Protein 9BXA (pdb70)

Radius of gyration: 34.94 Å; Cα contacts (8 Å, |Δi|>4): 4042; chains: 7; bounding box: 84×92×93 Å

InterPro domains:
  IPR002355 Multicopper oxidase, copper-binding site [PS00080] (334-345)
  IPR008972 Cupredoxin [G3DSA:2.60.40.420] (45-154)
  IPR008972 Cupredoxin [G3DSA:2.60.40.420] (246-362)
  IPR008972 Cupredoxin [G3DSA:2.60.40.420] (440-800)
  IPR008972 Cupredoxin [G3DSA:2.60.40.420] (864-1225)
  IPR008972 Cupredoxin [SSF49503] (2-155)
  IPR008972 Cupredoxin [SSF49503] (245-353)
  IPR008972 Cupredoxin [SSF49503] (444-597)
  IPR008972 Cupredoxin [SSF49503] (673-788)
  IPR008972 Cupredoxin [SSF49503] (834-998)
  IPR008972 Cupredoxin [SSF49503] (1079-1207)
  IPR011707 Multicopper oxidase-like, N-terminal [PF07732] (57-152)

Sequence (1754 aa):
MLRKFHVVGISTRIVVNTFGDHNPNGRIYVLKENESKLKDLVRKNPYKPIDLVQPLAIRANEGDIVEILFENQLSFSAGMHFQEADYSVLSSDGADAGYNPDTTVEPGGEILYRLNVNQEGICFFTDLGNVSSTEQGSSVQGLFGALLVQKRGSSWTDPVTGGPINSGVYADIHHPFLPSFREYAWFFNDEMEIRDLTGERPLNPMTNQEAESFHGVNLRYEPMTNRKRLMEAGVVCPDCDSEEVHHDSWVFGDPATPILRGYVGDPAVIRLIHGGVKETHVFHYHVHQWLGDSSNINAEILDAQSISPQTHYSIQPLYGLGSLHGAIGDSIIHCHLYPAFGIGMWGMNRVFDTLQDGSQCYPNGVRIKALMPLPDRPEPPKPTPEKPGFPNFIPGKVGYKAPRPPLGIVGGREMTELERNAAIENPRPGAVFVDPCLDQDPVVVEFNVSAIEMPVVYNKQGWHDPKARFYVMDEDLDDILSGKKEPEPLVFHVPAGTCIRMNYTNRMPHILDGDAFQLVTRTYENGFHIHFVKFDVLACDGGNVGWNYDSAVLPGQTIRYEWYAETELKAFFFHDHLFANSHQQHGVFGAGVIQPRFSKFLDSRTGDEVDHGTQISVEHPLIPDYRDQTLFVHDFALLFDKNGRPIQPPEYPGSEDDPGVFGVN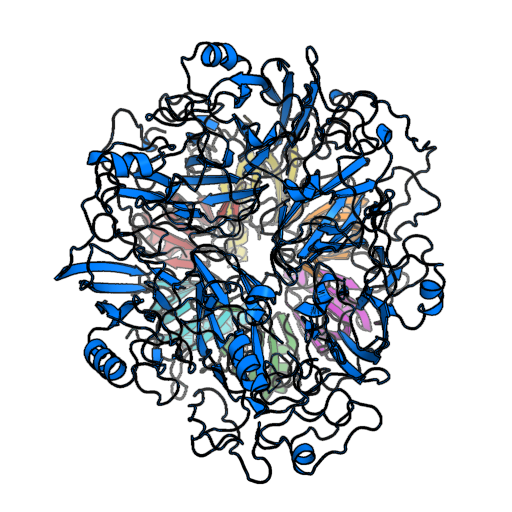FKCEPLKFRLGEDCDPAYSFSSYVHGDPVTPILRAYEGDPIRIRLLQGAHEESHSFNIHGLRWKEERPDLGSSMKAQQHIGISESFTFETEIPASGDYLWAFEDEEDVWLGTWGLIRAYKGRMEDLIVLTDREALPEGSAETPKPTGKPPEKANPLASLPPGAYQGSPVKKFEVVAFQTPIQYNSYGDHDPYGIIFALKEDVEDILTGKKNPVPLILRANVGDLVEVTLTSELKKELFPFQDGIHPYPPVKEQSFYPPSLRISLHTSLLNYDVKTSSGDTVGYNPDQTVGPGETITYRWFVDGQFGMCSMWDMADLRNHRSFGTFGAFVAESRFTTYLDPYSLEKAITGENVILRHPLLPATREFVLILHDGVRLEDKDGKVIIDPMDGVVPDTEELEEVDTYDYGSRGFNYRSERLINRYKEHPVMHELFSSEVFGDPATPLFEAYPGEPVVMRITTPAERRRAHTFHLHGHYWKFDSKDLDSRIQSFLGHMVTGHTDDLRLIGGAGGVFNFPGDYLYRSGNIRWDIELGMWGIFRVHKDSKENLPRLEEVNDPLFDFFNKHMGKQILIITESSQLNILGQTFRPIFCGKVAEVEPGHLTLSPVTIKILNAPFHKFPIPLSIPFEKIAHFTTDVDCSMRIPLVNDPLFDFFNKHMGKQILIITESSQLNILGQTFRPIFCGKVAEVEPGHLTLSPVTIKILNAPFHKFPIPLSIPFEKIAHFTTDVDCSMRIPLVNDPLFDFFNKHMGKQILIITESSQLNILGQTFRPIFCGKVAEVEPGHLTLSPVTIKILNAPFHKFPIPLSIPFEKIAHFTTDVDCSMRIPLVVNEIHDSAILEHFRNGIGHKTLVISPSYPYMFVGIIKELIGDTVMIDVETTHFAQLENREWYIHIHNIEVFYIERPGAPKIPKLEDYVNEIHDSAILEHFRNGIGHKTLVISPSYPYMFVGIIKELIGDTVMIDVETTHFAQLENREWYIHIHNIEVFYIERPGAPKIPKLEDYVNEIHDSAILEHFRNGIGHKTLVISPSYPYMFVGIIKELIGDTVMIDVETTHFAQLENREWYIHIHNIEVFYIERPGAPKIPKLEDY

Structure (mmCIF, N/CA/C/O backbone):
data_9BXA
#
_entry.id   9BXA
#
_cell.length_a   1.00
_cell.length_b   1.00
_cell.length_c   1.00
_cell.angle_alpha   90.00
_cell.angle_beta   90.00
_cell.angle_gamma   90.00
#
_symmetry.space_group_name_H-M   'P 1'
#
loop_
_entity.id
_entity.type
_entity.pdbx_description
1 polymer MnxG
2 polymer MnxE
3 polymer MnxF
#
loop_
_atom_site.group_PDB
_atom_site.id
_atom_site.type_symbol
_atom_site.label_atom_id
_atom_site.label_alt_id
_atom_site.label_comp_id
_atom_site.label_asym_id
_atom_site.label_entity_id
_atom_site.label_seq_id
_atom_site.pdbx_PDB_ins_code
_atom_site.Cartn_x
_atom_site.Cartn_y
_atom_site.Cartn_z
_atom_site.occupancy
_atom_site.B_iso_or_equiv
_atom_site.auth_seq_id
_atom_site.auth_comp_id
_atom_site.auth_asym_id
_atom_site.auth_atom_id
_atom_site.pdbx_PDB_model_num
ATOM 1 N N . MET A 1 1 ? 144.99726 106.12145 118.86568 1.000 233.57987 1 MET A N 1
ATOM 2 C CA . MET A 1 1 ? 146.16140 105.68032 118.10820 1.000 233.57987 1 MET A CA 1
ATOM 3 C C . MET A 1 1 ? 146.19488 106.36177 116.74156 1.000 233.57987 1 MET A C 1
ATOM 4 O O . MET A 1 1 ? 145.15419 106.71609 116.18948 1.000 233.57987 1 MET A O 1
ATOM 9 N N . LEU A 1 2 ? 147.39785 106.54317 116.20460 1.000 190.49134 2 LEU A N 1
ATOM 10 C CA . LEU A 1 2 ? 147.60936 107.15905 114.90263 1.000 190.49134 2 LEU A CA 1
ATOM 11 C C . LEU A 1 2 ? 147.58971 106.07279 113.83645 1.000 190.49134 2 LEU A C 1
ATOM 12 O O . LEU A 1 2 ? 148.33840 105.09449 113.92892 1.000 190.49134 2 LEU A O 1
ATOM 17 N N . ARG A 1 3 ? 146.74104 106.24814 112.83004 1.000 177.80634 3 ARG A N 1
ATOM 18 C CA . ARG A 1 3 ? 146.61860 105.30439 111.73024 1.000 177.80634 3 ARG A CA 1
ATOM 19 C C . ARG A 1 3 ? 147.14598 105.91971 110.44031 1.000 177.80634 3 ARG A C 1
ATOM 20 O O . ARG A 1 3 ? 147.13908 107.13874 110.25516 1.000 177.80634 3 ARG A O 1
ATOM 28 N N . LYS A 1 4 ? 147.60938 105.05244 109.54310 1.000 176.55540 4 LYS A N 1
ATOM 29 C CA . LYS A 1 4 ? 148.17160 105.48299 108.27250 1.000 176.55540 4 LYS A CA 1
ATOM 30 C C . LYS A 1 4 ? 147.60470 104.62628 107.15043 1.000 176.55540 4 LYS A C 1
ATOM 31 O O . LYS A 1 4 ? 147.16110 103.49596 107.36521 1.000 176.55540 4 LYS A O 1
ATOM 37 N N . PHE A 1 5 ? 147.62314 105.18523 105.94246 1.000 164.56003 5 PHE A N 1
ATOM 38 C CA . PHE A 1 5 ? 147.12493 104.49080 104.76539 1.000 164.56003 5 PHE A CA 1
ATOM 39 C C . PHE A 1 5 ? 147.91828 104.93817 103.54739 1.000 164.56003 5 PHE A C 1
ATOM 40 O O . PHE A 1 5 ? 148.57731 105.98077 103.55753 1.000 164.56003 5 PHE A O 1
ATOM 48 N N . HIS A 1 6 ? 147.84771 104.12830 102.49306 1.000 171.47231 6 HIS A N 1
ATOM 49 C CA . HIS A 1 6 ? 148.50707 104.42750 101.22699 1.000 171.47231 6 HIS A CA 1
ATOM 50 C C . HIS A 1 6 ? 147.53550 104.10782 100.10262 1.000 171.47231 6 HIS A C 1
ATOM 51 O O . HIS A 1 6 ? 147.17858 102.94289 99.90470 1.000 171.47231 6 HIS A O 1
ATOM 58 N N . VAL A 1 7 ? 147.11436 105.13469 99.36665 1.000 160.79227 7 VAL A N 1
ATOM 59 C CA . VAL A 1 7 ? 146.04942 105.00910 98.38070 1.000 160.79227 7 VAL A CA 1
ATOM 60 C C . VAL A 1 7 ? 146.56580 105.43747 97.01475 1.000 160.79227 7 VAL A C 1
ATOM 61 O O . VAL A 1 7 ? 147.26364 106.44731 96.88032 1.000 160.79227 7 VAL A O 1
ATOM 65 N N . VAL A 1 8 ? 146.21522 104.65502 95.99316 1.000 164.82051 8 VAL A N 1
ATOM 66 C CA . VAL A 1 8 ? 146.60733 104.92541 94.61577 1.000 164.82051 8 VAL A CA 1
ATOM 67 C C . VAL A 1 8 ? 145.35590 104.95759 93.74862 1.000 164.82051 8 VAL A C 1
ATOM 68 O O . VAL A 1 8 ? 144.36097 104.28570 94.03576 1.000 164.82051 8 VAL A O 1
ATOM 72 N N . GLY A 1 9 ? 145.41091 105.74796 92.68010 1.000 178.35052 9 GLY A N 1
ATOM 73 C CA . GLY A 1 9 ? 144.33337 105.83418 91.70831 1.000 178.35052 9 GLY A CA 1
ATOM 74 C C . GLY A 1 9 ? 144.78979 105.28927 90.36447 1.000 178.35052 9 GLY A C 1
ATOM 75 O O . GLY A 1 9 ? 145.81894 105.70913 89.83230 1.000 178.35052 9 GLY A O 1
ATOM 76 N N . ILE A 1 10 ? 144.00716 104.35222 89.82734 1.000 171.43220 10 ILE A N 1
ATOM 77 C CA . ILE A 1 10 ? 144.36173 103.62433 88.61516 1.000 171.43220 10 ILE A CA 1
ATOM 78 C C . ILE A 1 10 ? 143.16878 103.61215 87.66800 1.000 171.43220 10 ILE A C 1
ATOM 79 O O . ILE A 1 10 ? 142.03996 103.93208 88.04367 1.000 171.43220 10 ILE A O 1
ATOM 84 N N . SER A 1 11 ? 143.43937 103.23380 86.42021 1.000 186.28216 11 SER A N 1
ATOM 85 C CA . SER A 1 11 ? 142.41716 103.07301 85.39691 1.000 186.28216 11 SER A CA 1
ATOM 86 C C . SER A 1 11 ? 142.53097 101.68173 84.79288 1.000 186.28216 11 SER A C 1
ATOM 87 O O . SER A 1 11 ? 143.62312 101.25335 84.40845 1.000 186.28216 11 SER A O 1
ATOM 90 N N . THR A 1 12 ? 141.40270 100.97971 84.70661 1.000 194.58734 12 THR A N 1
ATOM 91 C CA . THR A 1 12 ? 141.41360 99.60779 84.21798 1.000 194.58734 12 THR A CA 1
ATOM 92 C C . THR A 1 12 ? 140.01876 99.21483 83.75479 1.000 194.58734 12 THR A C 1
ATOM 93 O O . THR A 1 12 ? 139.02784 99.88284 84.06029 1.000 194.58734 12 THR A O 1
ATOM 97 N N . ARG A 1 13 ? 139.96378 98.11451 83.00861 1.000 184.31576 13 ARG A N 1
ATOM 98 C CA . ARG A 1 13 ? 138.70001 97.56003 82.54673 1.000 184.31576 13 ARG A CA 1
ATOM 99 C C . ARG A 1 13 ? 137.90885 96.98248 83.71652 1.000 184.31576 13 ARG A C 1
ATOM 100 O O . ARG A 1 13 ? 138.47349 96.45088 84.67571 1.000 184.31576 13 ARG A O 1
ATOM 108 N N . ILE A 1 14 ? 136.58462 97.09319 83.63064 1.000 177.66506 14 ILE A N 1
ATOM 109 C CA . ILE A 1 14 ? 135.67911 96.58626 84.65410 1.000 177.66506 14 ILE A CA 1
ATOM 110 C C . ILE A 1 14 ? 134.67125 95.65323 83.99895 1.000 177.66506 14 ILE A C 1
ATOM 111 O O . ILE A 1 14 ? 134.08837 95.98536 82.96158 1.000 177.66506 14 ILE A O 1
ATOM 116 N N . VAL A 1 15 ? 134.46440 94.48751 84.60722 1.000 163.53838 15 VAL A N 1
ATOM 117 C CA . VAL A 1 15 ? 133.49351 93.50491 84.14235 1.000 163.53838 15 VAL A CA 1
ATOM 118 C C . VAL A 1 15 ? 132.35109 93.45304 85.14611 1.000 163.53838 15 VAL A C 1
ATOM 119 O O . VAL A 1 15 ? 132.58262 93.39655 86.35857 1.000 163.53838 15 VAL A O 1
ATOM 123 N N . VAL A 1 16 ? 131.11921 93.47310 84.64221 1.000 161.47724 16 VAL A N 1
ATOM 124 C CA . VAL A 1 16 ? 129.94685 93.59232 85.49802 1.000 161.47724 16 VAL A CA 1
ATOM 125 C C . VAL A 1 16 ? 129.14635 92.29989 85.61252 1.000 161.47724 16 VAL A C 1
ATOM 126 O O . VAL A 1 16 ? 128.41863 92.13367 86.60357 1.000 161.47724 16 VAL A O 1
ATOM 130 N N . ASN A 1 17 ? 129.24598 91.38782 84.64967 1.000 177.99121 17 ASN A N 1
ATOM 131 C CA . ASN A 1 17 ? 128.48903 90.14423 84.71020 1.000 177.99121 17 ASN A CA 1
ATOM 132 C C . ASN A 1 17 ? 129.17668 89.10209 83.84055 1.000 177.99121 17 ASN A C 1
ATOM 133 O O . ASN A 1 17 ? 130.06227 89.41400 83.04150 1.000 177.99121 17 ASN A O 1
ATOM 138 N N . THR A 1 18 ? 128.74823 87.84927 84.00916 1.000 172.79166 18 THR A N 1
ATOM 139 C CA . THR A 1 18 ? 129.37423 86.73552 83.30697 1.000 172.79166 18 THR A CA 1
ATOM 140 C C . THR A 1 18 ? 129.14254 86.77956 81.80236 1.000 172.79166 18 THR A C 1
ATOM 141 O O . THR A 1 18 ? 129.86865 86.11154 81.05932 1.000 172.79166 18 THR A O 1
ATOM 145 N N . PHE A 1 19 ? 128.15597 87.54305 81.33472 1.000 180.48144 19 PHE A N 1
ATOM 146 C CA . PHE A 1 19 ? 127.87288 87.61204 79.90728 1.000 180.48144 19 PHE A CA 1
ATOM 147 C C . PHE A 1 19 ? 128.88916 88.44166 79.13338 1.000 180.48144 19 PHE A C 1
ATOM 148 O O . PHE A 1 19 ? 128.85244 88.43620 77.89857 1.000 180.48144 19 PHE A O 1
ATOM 156 N N . GLY A 1 20 ? 129.78710 89.14880 79.81562 1.000 204.59343 20 GLY A N 1
ATOM 157 C CA . GLY A 1 20 ? 130.87258 89.84473 79.15877 1.000 204.59343 20 GLY A CA 1
ATOM 158 C C . GLY A 1 20 ? 130.70469 91.33913 78.99200 1.000 204.59343 20 GLY A C 1
ATOM 159 O O . GLY A 1 20 ? 131.55343 91.96590 78.34645 1.000 204.59343 20 GLY A O 1
ATOM 160 N N . ASP A 1 21 ? 129.64484 91.93074 79.53728 1.000 197.88890 21 ASP A N 1
ATOM 161 C CA . ASP A 1 21 ? 129.50656 93.37988 79.48795 1.000 197.88890 21 ASP A CA 1
ATOM 162 C C . ASP A 1 21 ? 130.63031 94.03599 80.27987 1.000 197.88890 21 ASP A C 1
ATOM 163 O O . ASP A 1 21 ? 130.97862 93.59213 81.37700 1.000 197.88890 21 ASP A O 1
ATOM 168 N N . HIS A 1 22 ? 131.20340 95.09923 79.71977 1.000 187.46304 22 HIS A N 1
ATOM 169 C CA . HIS A 1 22 ? 132.39079 95.69428 80.31302 1.000 187.46304 22 HIS A CA 1
ATOM 170 C C . HIS A 1 22 ? 132.43600 97.18654 80.02334 1.000 187.46304 22 HIS A C 1
ATOM 171 O O . HIS A 1 22 ? 131.79880 97.68273 79.09114 1.000 187.46304 22 HIS A O 1
ATOM 178 N N . ASN A 1 23 ? 133.20696 97.89449 80.84575 1.000 182.88250 23 ASN A N 1
ATOM 179 C CA . ASN A 1 23 ? 133.47201 99.31767 80.67939 1.000 182.88250 23 ASN A CA 1
ATOM 180 C C . ASN A 1 23 ? 134.96246 99.49880 80.42893 1.000 182.88250 23 ASN A C 1
ATOM 181 O O . ASN A 1 23 ? 135.77741 99.13624 81.29492 1.000 182.88250 23 ASN A O 1
ATOM 186 N N . PRO A 1 24 ? 135.37403 100.04270 79.28201 1.000 175.99202 24 PRO A N 1
ATOM 187 C CA . PRO A 1 24 ? 136.80603 100.16286 78.98523 1.000 175.99202 24 PRO A CA 1
ATOM 188 C C . PRO A 1 24 ? 137.48302 101.38517 79.58632 1.000 175.99202 24 PRO A C 1
ATOM 189 O O . PRO A 1 24 ? 138.68549 101.56657 79.36580 1.000 175.99202 24 PRO A O 1
ATOM 193 N N . ASN A 1 25 ? 136.77032 102.22674 80.33121 1.000 178.40610 25 ASN A N 1
ATOM 194 C CA . ASN A 1 25 ? 137.32437 103.47716 80.84659 1.000 178.40610 25 ASN A CA 1
ATOM 195 C C . ASN A 1 25 ? 136.98514 103.65663 82.32144 1.000 178.40610 25 ASN A C 1
ATOM 196 O O . ASN A 1 25 ? 136.54089 104.71984 82.75847 1.000 178.40610 25 ASN A O 1
ATOM 201 N N . GLY A 1 26 ? 137.19414 102.60924 83.11574 1.000 185.67430 26 GLY A N 1
ATOM 202 C CA . GLY A 1 26 ? 136.93867 102.70449 84.54036 1.000 185.67430 26 GLY A CA 1
ATOM 203 C C . GLY A 1 26 ? 138.09866 103.32602 85.29801 1.000 185.67430 26 GLY A C 1
ATOM 204 O O . GLY A 1 26 ? 139.26180 103.20317 84.91944 1.000 185.67430 26 GLY A O 1
ATOM 205 N N . ARG A 1 27 ? 137.76373 104.00998 86.39148 1.000 179.00820 27 ARG A N 1
ATOM 206 C CA . ARG A 1 27 ? 138.75791 104.64170 87.25595 1.000 179.00820 27 ARG A CA 1
ATOM 207 C C . ARG A 1 27 ? 138.31198 104.46460 88.69815 1.000 179.00820 27 ARG A C 1
ATOM 208 O O . ARG A 1 27 ? 137.22665 104.92249 89.06612 1.000 179.00820 27 ARG A O 1
ATOM 216 N N . ILE A 1 28 ? 139.14212 103.81001 89.51307 1.000 157.97908 28 ILE A N 1
ATOM 217 C CA . ILE A 1 28 ? 138.78900 103.46054 90.88465 1.000 157.97908 28 ILE A CA 1
ATOM 218 C C . ILE A 1 28 ? 139.98103 103.71457 91.79909 1.000 157.97908 28 ILE A C 1
ATOM 219 O O . ILE A 1 28 ? 141.10203 103.95856 91.35026 1.000 157.97908 28 ILE A O 1
ATOM 224 N N . TYR A 1 29 ? 139.71725 103.65370 93.10143 1.000 162.67412 29 TYR A N 1
ATOM 225 C CA . TYR A 1 29 ? 140.75421 103.65939 94.12111 1.000 162.67412 29 TYR A CA 1
ATOM 226 C C . TYR A 1 29 ? 141.15231 102.22830 94.46774 1.000 162.67412 29 TYR A C 1
ATOM 227 O O . TYR A 1 29 ? 140.39890 101.27777 94.24623 1.000 162.67412 29 TYR A O 1
ATOM 236 N N . VAL A 1 30 ? 142.35324 102.08370 95.02744 1.000 163.56168 30 VAL A N 1
ATOM 237 C CA . VAL A 1 30 ? 142.87238 100.77465 95.40818 1.000 163.56168 30 VAL A CA 1
ATOM 238 C C . VAL A 1 30 ? 144.00823 100.98473 96.39715 1.000 163.56168 30 VAL A C 1
ATOM 239 O O . VAL A 1 30 ? 144.63855 102.04281 96.42742 1.000 163.56168 30 VAL A O 1
ATOM 243 N N . LEU A 1 31 ? 144.26428 99.97278 97.22125 1.000 167.20275 31 LEU A N 1
ATOM 244 C CA . LEU A 1 31 ? 145.39103 100.00969 98.13712 1.000 167.20275 31 LEU A CA 1
ATOM 245 C C . LEU A 1 31 ? 146.68780 99.69257 97.39784 1.000 167.20275 31 LEU A C 1
ATOM 246 O O . LEU A 1 31 ? 146.68859 99.13570 96.29690 1.000 167.20275 31 LEU A O 1
ATOM 251 N N . LYS A 1 32 ? 147.80617 100.06323 98.02443 1.000 179.11450 32 LYS A N 1
ATOM 252 C CA . LYS A 1 32 ? 149.10702 99.90512 97.38125 1.000 179.11450 32 LYS A CA 1
ATOM 253 C C . LYS A 1 32 ? 149.45224 98.43681 97.16025 1.000 179.11450 32 LYS A C 1
ATOM 254 O O . LYS A 1 32 ? 149.99120 98.07043 96.10938 1.000 179.11450 32 LYS A O 1
ATOM 260 N N . GLU A 1 33 ? 149.15185 97.58202 98.14037 1.000 197.71070 33 GLU A N 1
ATOM 261 C CA . GLU A 1 33 ? 149.59576 96.19172 98.08078 1.000 197.71070 33 GLU A CA 1
ATOM 262 C C . GLU A 1 33 ? 148.93764 95.43067 96.93565 1.000 197.71070 33 GLU A C 1
ATOM 263 O O . GLU A 1 33 ? 149.59312 94.62877 96.26051 1.000 197.71070 33 GLU A O 1
ATOM 269 N N . ASN A 1 34 ? 147.65026 95.66319 96.70127 1.000 203.02615 34 ASN A N 1
ATOM 270 C CA . ASN A 1 34 ? 146.86308 94.82617 95.80574 1.000 203.02615 34 ASN A CA 1
ATOM 271 C C . ASN A 1 34 ? 146.95703 95.23752 94.34166 1.000 203.02615 34 ASN A C 1
ATOM 272 O O . ASN A 1 34 ? 146.31211 94.60439 93.49988 1.000 203.02615 34 ASN A O 1
ATOM 277 N N . GLU A 1 35 ? 147.73424 96.27330 94.01760 1.000 221.06585 35 GLU A N 1
ATOM 278 C CA . GLU A 1 35 ? 147.75623 96.79159 92.65168 1.000 221.06585 35 GLU A CA 1
ATOM 279 C C . GLU A 1 35 ? 148.27823 95.75173 91.66500 1.000 221.06585 35 GLU A C 1
ATOM 280 O O . GLU A 1 35 ? 147.65690 95.49848 90.62430 1.000 221.06585 35 GLU A O 1
ATOM 286 N N . SER A 1 36 ? 149.43197 95.15091 91.96788 1.000 206.34831 36 SER A N 1
ATOM 287 C CA . SER A 1 36 ? 150.02651 94.18524 91.04882 1.000 206.34831 36 SER A CA 1
ATOM 288 C C . SER A 1 36 ? 149.13548 92.96286 90.87719 1.000 206.34831 36 SER A C 1
ATOM 289 O O . SER A 1 36 ? 148.94815 92.47257 89.75607 1.000 206.34831 36 SER A O 1
ATOM 292 N N . LYS A 1 37 ? 148.57914 92.45578 91.97938 1.000 202.43316 37 LYS A N 1
ATOM 293 C CA . LYS A 1 37 ? 147.69636 91.29854 91.89540 1.000 202.43316 37 LYS A CA 1
ATOM 294 C C . LYS A 1 37 ? 146.45587 91.61345 91.07184 1.000 202.43316 37 LYS A C 1
ATOM 295 O O . LYS A 1 37 ? 146.03000 90.80007 90.24278 1.000 202.43316 37 LYS A O 1
ATOM 301 N N . LEU A 1 38 ? 145.86529 92.79345 91.28027 1.000 193.72200 38 LEU A N 1
ATOM 302 C CA . LEU A 1 38 ? 144.68201 93.17108 90.51799 1.000 193.72200 38 LEU A CA 1
ATOM 303 C C . LEU A 1 38 ? 144.99787 93.28544 89.03400 1.000 193.72200 38 LEU A C 1
ATOM 304 O O . LEU A 1 38 ? 144.22547 92.81520 88.19139 1.000 193.72200 38 LEU A O 1
ATOM 309 N N . LYS A 1 39 ? 146.13157 93.90307 88.69310 1.000 207.37103 39 LYS A N 1
ATOM 310 C CA . LYS A 1 39 ? 146.49243 94.04006 87.28554 1.000 207.37103 39 LYS A CA 1
ATOM 311 C C . LYS A 1 39 ? 146.73891 92.68067 86.64301 1.000 207.37103 39 LYS A C 1
ATOM 312 O O . LYS A 1 39 ? 146.29230 92.42712 85.51645 1.000 207.37103 39 LYS A O 1
ATOM 318 N N . ASP A 1 40 ? 147.43972 91.78807 87.34716 1.000 228.10320 40 ASP A N 1
ATOM 319 C CA . ASP A 1 40 ? 147.69253 90.45905 86.80109 1.000 228.10320 40 ASP A CA 1
ATOM 320 C C . ASP A 1 40 ? 146.39460 89.68610 86.60308 1.000 228.10320 40 ASP A C 1
ATOM 321 O O . ASP A 1 40 ? 146.20395 89.03304 85.56967 1.000 228.10320 40 ASP A O 1
ATOM 326 N N . LEU A 1 41 ? 145.48602 89.75158 87.58006 1.000 212.16481 41 LEU A N 1
ATOM 327 C CA . LEU A 1 41 ? 144.21719 89.04196 87.45428 1.000 212.16481 41 LEU A CA 1
ATOM 328 C C . LEU A 1 41 ? 143.37312 89.61250 86.32154 1.000 212.16481 41 LEU A C 1
ATOM 329 O O . LEU A 1 41 ? 142.70507 88.86365 85.59890 1.000 212.16481 41 LEU A O 1
ATOM 334 N N . VAL A 1 42 ? 143.38390 90.93722 86.15449 1.000 196.49731 42 VAL A N 1
ATOM 335 C CA . VAL A 1 42 ? 142.65769 91.55266 85.04751 1.000 196.49731 42 VAL A CA 1
ATOM 336 C C . VAL A 1 42 ? 143.23055 91.08864 83.71567 1.000 196.49731 42 VAL A C 1
ATOM 337 O O . VAL A 1 42 ? 142.48704 90.77974 82.77601 1.000 196.49731 42 VAL A O 1
ATOM 341 N N . ARG A 1 43 ? 144.56043 91.02594 83.61408 1.000 213.52204 43 ARG A N 1
ATOM 342 C CA . ARG A 1 43 ? 145.18171 90.54257 82.38503 1.000 213.52204 43 ARG A CA 1
ATOM 343 C C . ARG A 1 43 ? 144.80468 89.09166 82.10761 1.000 213.52204 43 ARG A C 1
ATOM 344 O O . ARG A 1 43 ? 144.53175 88.72182 80.95956 1.000 213.52204 43 ARG A O 1
ATOM 352 N N . LYS A 1 44 ? 144.77766 88.25521 83.14846 1.000 213.71733 44 LYS A N 1
ATOM 353 C CA . LYS A 1 44 ? 144.50328 86.83493 82.94789 1.000 213.71733 44 LYS A CA 1
ATOM 354 C C . LYS A 1 44 ? 143.05943 86.57609 82.53161 1.000 213.71733 44 LYS A C 1
ATOM 355 O O . LYS A 1 44 ? 142.79840 85.63514 81.77377 1.000 213.71733 44 LYS A O 1
ATOM 361 N N . ASN A 1 45 ? 142.11327 87.38628 83.00441 1.000 218.27148 45 ASN A N 1
ATOM 362 C CA . ASN A 1 45 ? 140.68735 87.17507 82.74948 1.000 218.27148 45 ASN A CA 1
ATOM 363 C C . ASN A 1 45 ? 140.13060 88.38611 82.01485 1.000 218.27148 45 ASN A C 1
ATOM 364 O O . ASN A 1 45 ? 139.66924 89.35158 82.63843 1.000 218.27148 45 ASN A O 1
ATOM 369 N N . PRO A 1 46 ? 140.16369 88.37006 80.68091 1.000 205.87636 46 PRO A N 1
ATOM 370 C CA . PRO A 1 46 ? 139.67331 89.53231 79.92307 1.000 205.87636 46 PRO A CA 1
ATOM 371 C C . PRO A 1 46 ? 138.18872 89.80467 80.09360 1.000 205.87636 46 PRO A C 1
ATOM 372 O O . PRO A 1 46 ? 137.78297 90.97334 80.07854 1.000 205.87636 46 PRO A O 1
ATOM 376 N N . TYR A 1 47 ? 137.36244 88.77304 80.25233 1.000 204.96986 47 TYR A N 1
ATOM 377 C CA . TYR A 1 47 ? 135.90975 88.92897 80.23562 1.000 204.96986 47 TYR A CA 1
ATOM 378 C C . TYR A 1 47 ? 135.25736 88.11144 81.34325 1.000 204.96986 47 TYR A C 1
ATOM 379 O O . TYR A 1 47 ? 134.24530 87.43884 81.13788 1.000 204.96986 47 TYR A O 1
ATOM 388 N N . LYS A 1 48 ? 135.82760 88.16024 82.54201 1.000 189.61077 48 LYS A N 1
ATOM 389 C CA . LYS A 1 48 ? 135.24608 87.49153 83.69531 1.000 189.61077 48 LYS A CA 1
ATOM 390 C C . LYS A 1 48 ? 135.29298 88.41759 84.89999 1.000 189.61077 48 LYS A C 1
ATOM 391 O O . LYS A 1 48 ? 136.25198 89.18115 85.06351 1.000 189.61077 48 LYS A O 1
ATOM 397 N N . PRO A 1 49 ? 134.27236 88.37630 85.75369 1.000 181.57359 49 PRO A N 1
ATOM 398 C CA . PRO A 1 49 ? 134.27698 89.22474 86.94976 1.000 181.57359 49 PRO A CA 1
ATOM 399 C C . PRO A 1 49 ? 135.36605 88.81565 87.92858 1.000 181.57359 49 PRO A C 1
ATOM 400 O O . PRO A 1 49 ? 135.73429 87.64366 88.03502 1.000 181.57359 49 PRO A O 1
ATOM 404 N N . ILE A 1 50 ? 135.88350 89.80762 88.64996 1.000 191.23891 50 ILE A N 1
ATOM 405 C CA . ILE A 1 50 ? 136.87014 89.59670 89.70288 1.000 191.23891 50 ILE A CA 1
ATOM 406 C C . ILE A 1 50 ? 136.38662 90.31360 90.95523 1.000 191.23891 50 ILE A C 1
ATOM 407 O O . ILE A 1 50 ? 136.02001 91.49226 90.89773 1.000 191.23891 50 ILE A O 1
ATOM 412 N N . ASP A 1 51 ? 136.38122 89.60078 92.08430 1.000 197.44767 51 ASP A N 1
ATOM 413 C CA . ASP A 1 51 ? 135.84750 90.17129 93.31785 1.000 197.44767 51 ASP A CA 1
ATOM 414 C C . ASP A 1 51 ? 136.69916 91.32171 93.84312 1.000 197.44767 51 ASP A C 1
ATOM 415 O O . ASP A 1 51 ? 136.18957 92.19332 94.55663 1.000 197.44767 51 ASP A O 1
ATOM 420 N N . LEU A 1 52 ? 137.99265 91.33881 93.51444 1.000 177.85696 52 LEU A N 1
ATOM 421 C CA . LEU A 1 52 ? 138.87691 92.37474 94.03557 1.000 177.85696 52 LEU A CA 1
ATOM 422 C C . LEU A 1 52 ? 138.55165 93.75261 93.47524 1.000 177.85696 52 LEU A C 1
ATOM 423 O O . LEU A 1 52 ? 138.95234 94.76068 94.06780 1.000 177.85696 52 LEU A O 1
ATOM 428 N N . VAL A 1 53 ? 137.84084 93.82319 92.35229 1.000 160.87712 53 VAL A N 1
ATOM 429 C CA . VAL A 1 53 ? 137.46708 95.09612 91.74568 1.000 160.87712 53 VAL A CA 1
ATOM 430 C C . VAL A 1 53 ? 136.13757 95.51354 92.36507 1.000 160.87712 53 VAL A C 1
ATOM 431 O O . VAL A 1 53 ? 135.07868 94.99796 92.00404 1.000 160.87712 53 VAL A O 1
ATOM 435 N N . GLN A 1 54 ? 136.19587 96.45475 93.30189 1.000 160.19290 54 GLN A N 1
ATOM 436 C CA . GLN A 1 54 ? 135.01582 96.91614 94.02003 1.000 160.19290 54 GLN A CA 1
ATOM 437 C C . GLN A 1 54 ? 135.31789 98.24966 94.69357 1.000 160.19290 54 GLN A C 1
ATOM 438 O O . GLN A 1 54 ? 136.49222 98.61123 94.84187 1.000 160.19290 54 GLN A O 1
ATOM 444 N N . PRO A 1 55 ? 134.30203 99.01027 95.10211 1.000 150.76428 55 PRO A N 1
ATOM 445 C CA . PRO A 1 55 ? 134.55970 100.28037 95.79128 1.000 150.76428 55 PRO A CA 1
ATOM 446 C C . PRO A 1 55 ? 135.34528 100.07078 97.07691 1.000 150.76428 55 PRO A C 1
ATOM 447 O O . PRO A 1 55 ? 135.23892 99.04808 97.75621 1.000 150.76428 55 PRO A O 1
ATOM 451 N N . LEU A 1 56 ? 136.15115 101.07469 97.40863 1.000 162.55212 56 LEU A N 1
ATOM 452 C CA . LEU A 1 56 ? 137.06970 101.01278 98.53716 1.000 162.55212 56 LEU A CA 1
ATOM 453 C C . LEU A 1 56 ? 136.33908 101.35712 99.82725 1.000 162.55212 56 LEU A C 1
ATOM 454 O O . LEU A 1 56 ? 135.54147 102.29959 99.86323 1.000 162.55212 56 LEU A O 1
ATOM 459 N N . ALA A 1 57 ? 136.61263 100.58954 100.88008 1.000 146.96858 57 ALA A N 1
ATOM 460 C CA . ALA A 1 57 ? 136.04859 100.83929 102.19896 1.000 146.96858 57 ALA A CA 1
ATOM 461 C C . ALA A 1 57 ? 137.11637 100.58456 103.24990 1.000 146.96858 57 ALA A C 1
ATOM 462 O O . ALA A 1 57 ? 137.78556 99.54815 103.21755 1.000 146.96858 57 ALA A O 1
ATOM 464 N N . ILE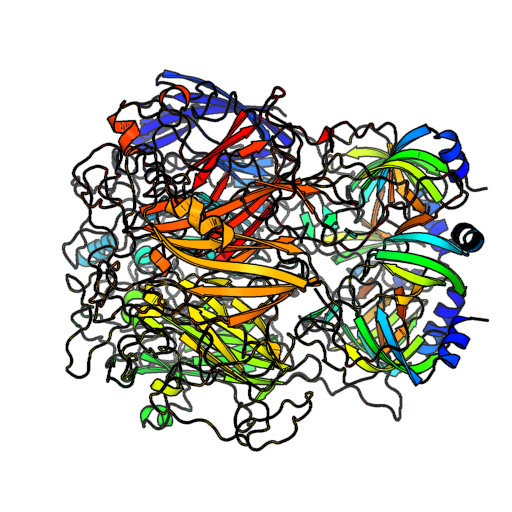 A 1 58 ? 137.27261 101.52791 104.17829 1.000 147.42834 58 ILE A N 1
ATOM 465 C CA . ILE A 1 58 ? 138.24122 101.41385 105.25832 1.000 147.42834 58 ILE A CA 1
ATOM 466 C C . ILE A 1 58 ? 137.54512 101.73933 106.57190 1.000 147.42834 58 ILE A C 1
ATOM 467 O O . ILE A 1 58 ? 136.46801 102.33797 106.60097 1.000 147.42834 58 ILE A O 1
ATOM 472 N N . ARG A 1 59 ? 138.17885 101.33503 107.67025 1.000 150.58341 59 ARG A N 1
ATOM 473 C CA . ARG A 1 59 ? 137.58142 101.44077 108.99189 1.000 150.58341 59 ARG A CA 1
ATOM 474 C C . ARG A 1 59 ? 138.55801 102.08213 109.96638 1.000 150.58341 59 ARG A C 1
ATOM 475 O O . ARG A 1 59 ? 139.77730 101.96788 109.81750 1.000 150.58341 59 ARG A O 1
ATOM 483 N N . ALA A 1 60 ? 138.00300 102.75920 110.96852 1.000 150.43918 60 ALA A N 1
ATOM 484 C CA . ALA A 1 60 ? 138.79500 103.41083 112.00250 1.000 150.43918 60 ALA A CA 1
ATOM 485 C C . ALA A 1 60 ? 137.93338 103.55594 113.24838 1.000 150.43918 60 ALA A C 1
ATOM 486 O O . ALA A 1 60 ? 136.70631 103.44899 113.19490 1.000 150.43918 60 ALA A O 1
ATOM 488 N N . ASN A 1 61 ? 138.59361 103.80437 114.37453 1.000 170.91731 61 ASN A N 1
ATOM 489 C CA . ASN A 1 61 ? 137.92548 103.91913 115.66155 1.000 170.91731 61 ASN A CA 1
ATOM 490 C C . ASN A 1 61 ? 137.60677 105.37372 115.98189 1.000 170.91731 61 ASN A C 1
ATOM 491 O O . ASN A 1 61 ? 138.24225 106.29891 115.47081 1.000 170.91731 61 ASN A O 1
ATOM 496 N N . GLU A 1 62 ? 136.60637 105.56032 116.83880 1.000 200.64333 62 GLU A N 1
ATOM 497 C CA . GLU A 1 62 ? 136.19314 106.89573 117.24578 1.000 200.64333 62 GLU A CA 1
ATOM 498 C C . GLU A 1 62 ? 137.29076 107.57737 118.05526 1.000 200.64333 62 GLU A C 1
ATOM 499 O O . GLU A 1 62 ? 137.90564 106.97033 118.93573 1.000 200.64333 62 GLU A O 1
ATOM 505 N N . GLY A 1 63 ? 137.53325 108.85112 117.75219 1.000 175.64980 63 GLY A N 1
ATOM 506 C CA . GLY A 1 63 ? 138.48415 109.64619 118.50130 1.000 175.64980 63 GLY A CA 1
ATOM 507 C C . GLY A 1 63 ? 139.92603 109.53020 118.06566 1.000 175.64980 63 GLY A C 1
ATOM 508 O O . GLY A 1 63 ? 140.80412 110.07265 118.74552 1.000 175.64980 63 GLY A O 1
ATOM 509 N N . ASP A 1 64 ? 140.20395 108.84825 116.96115 1.000 182.76204 64 ASP A N 1
ATOM 510 C CA . ASP A 1 64 ? 141.57115 108.67491 116.50023 1.000 182.76204 64 ASP A CA 1
ATOM 511 C C . ASP A 1 64 ? 141.98377 109.81573 115.57336 1.000 182.76204 64 ASP A C 1
ATOM 512 O O . ASP A 1 64 ? 141.20029 110.71013 115.24911 1.000 182.76204 64 ASP A O 1
ATOM 517 N N . ILE A 1 65 ? 143.24378 109.77259 115.14902 1.000 174.10323 65 ILE A N 1
ATOM 518 C CA . ILE A 1 65 ? 143.80148 110.71748 114.18990 1.000 174.10323 65 ILE A CA 1
ATOM 519 C C . ILE A 1 65 ? 144.27701 109.92368 112.98302 1.000 174.10323 65 ILE A C 1
ATOM 520 O O . ILE A 1 65 ? 145.00009 108.93225 113.13364 1.000 174.10323 65 ILE A O 1
ATOM 525 N N . VAL A 1 66 ? 143.87358 110.35630 111.79191 1.000 169.42364 66 VAL A N 1
ATOM 526 C CA . VAL A 1 66 ? 144.08979 109.60252 110.56346 1.000 169.42364 66 VAL A CA 1
ATOM 527 C C . VAL A 1 66 ? 145.00406 110.40064 109.64623 1.000 169.42364 66 VAL A C 1
ATOM 528 O O . VAL A 1 66 ? 144.78133 111.59646 109.42477 1.000 169.42364 66 VAL A O 1
ATOM 532 N N . GLU A 1 67 ? 146.02994 109.73768 109.11857 1.000 183.96133 67 GLU A N 1
ATOM 533 C CA . GLU A 1 67 ? 146.91928 110.30683 108.11621 1.000 183.96133 67 GLU A CA 1
ATOM 534 C C . GLU A 1 67 ? 146.81673 109.47598 106.84718 1.000 183.96133 67 GLU A C 1
ATOM 535 O O . GLU A 1 67 ? 146.90568 108.24520 106.89951 1.000 183.96133 67 GLU A O 1
ATOM 541 N N . ILE A 1 68 ? 146.63034 110.14492 105.71305 1.000 167.98811 68 ILE A N 1
ATOM 542 C CA . ILE A 1 68 ? 146.45233 109.47917 104.42929 1.000 167.98811 68 ILE A CA 1
ATOM 543 C C . ILE A 1 68 ? 147.46965 110.03520 103.44537 1.000 167.98811 68 ILE A C 1
ATOM 544 O O . ILE A 1 68 ? 147.61040 111.25595 103.31391 1.000 167.98811 68 ILE A O 1
ATOM 549 N N . LEU A 1 69 ? 148.17517 109.14179 102.75902 1.000 161.90087 69 LEU A N 1
ATOM 550 C CA . LEU A 1 69 ? 149.11527 109.50516 101.70742 1.000 161.90087 69 LEU A CA 1
ATOM 551 C C . LEU A 1 69 ? 148.50815 109.10870 100.36935 1.000 161.90087 69 LEU A C 1
ATOM 552 O O . LEU A 1 69 ? 148.13419 107.94732 100.17480 1.000 161.90087 69 LEU A O 1
ATOM 557 N N . PHE A 1 70 ? 148.41246 110.06806 99.45344 1.000 170.92433 70 PHE A N 1
ATOM 558 C CA . PHE A 1 70 ? 147.73762 109.87480 98.17775 1.000 170.92433 70 PHE A CA 1
ATOM 559 C C . PHE A 1 70 ? 148.74308 109.97454 97.04118 1.000 170.92433 70 PHE A C 1
ATOM 560 O O . PHE A 1 70 ? 149.54617 110.91198 96.99686 1.000 170.92433 70 PHE A O 1
ATOM 568 N N . GLU A 1 71 ? 148.69481 109.00847 96.12860 1.000 190.23412 71 GLU A N 1
ATOM 569 C CA . GLU A 1 71 ? 149.53169 108.99356 94.93858 1.000 190.23412 71 GLU A CA 1
ATOM 570 C C . GLU A 1 71 ? 148.64277 108.89655 93.70743 1.000 190.23412 71 GLU A C 1
ATOM 571 O O . GLU A 1 71 ? 147.68613 108.11623 93.68221 1.000 190.23412 71 GLU A O 1
ATOM 577 N N . ASN A 1 72 ? 148.96168 109.68749 92.68796 1.000 183.17184 72 ASN A N 1
ATOM 578 C CA . ASN A 1 72 ? 148.13005 109.81242 91.50065 1.000 183.17184 72 ASN A CA 1
ATOM 579 C C . ASN A 1 72 ? 148.82066 109.17315 90.30416 1.000 183.17184 72 ASN A C 1
ATOM 580 O O . ASN A 1 72 ? 150.03162 109.32526 90.11749 1.000 183.17184 72 ASN A O 1
ATOM 585 N N . GLN A 1 73 ? 148.03742 108.45522 89.49425 1.000 179.26040 73 GLN A N 1
ATOM 586 C CA . GLN A 1 73 ? 148.53003 107.84614 88.26415 1.000 179.26040 73 GLN A CA 1
ATOM 587 C C . GLN A 1 73 ? 147.54243 108.01405 87.11468 1.000 179.26040 73 GLN A C 1
ATOM 588 O O . GLN A 1 73 ? 147.59455 107.25162 86.14456 1.000 179.26040 73 GLN A O 1
ATOM 594 N N . LEU A 1 74 ? 146.64463 108.99085 87.20285 1.000 177.88750 74 LEU A N 1
ATOM 595 C CA . LEU A 1 74 ? 145.65467 109.22733 86.16439 1.000 177.88750 74 LEU A CA 1
ATOM 596 C C . LEU A 1 74 ? 146.20626 110.22532 85.14626 1.000 177.88750 74 LEU A C 1
ATOM 597 O O . LEU A 1 74 ? 147.39098 110.56927 85.15718 1.000 177.88750 74 LEU A O 1
ATOM 602 N N . SER A 1 75 ? 145.34464 110.70304 84.25047 1.000 195.80198 75 SER A N 1
ATOM 603 C CA . SER A 1 75 ? 145.74843 111.58916 83.16826 1.000 195.80198 75 SER A CA 1
ATOM 604 C C . SER A 1 75 ? 145.39401 113.04815 83.42757 1.000 195.80198 75 SER A C 1
ATOM 605 O O . SER A 1 75 ? 145.46728 113.86400 82.50349 1.000 195.80198 75 SER A O 1
ATOM 608 N N . PHE A 1 76 ? 145.01248 113.39697 84.65327 1.000 176.92204 76 PHE A N 1
ATOM 609 C CA . PHE A 1 76 ? 144.64373 114.77098 84.96272 1.000 176.92204 76 PHE A CA 1
ATOM 610 C C . PHE A 1 76 ? 144.79617 115.00138 86.45774 1.000 176.92204 76 PHE A C 1
ATOM 611 O O . PHE A 1 76 ? 144.88372 114.05577 87.24496 1.000 176.92204 76 PHE A O 1
ATOM 619 N N . SER A 1 77 ? 144.83168 116.27733 86.83560 1.000 179.59164 77 SER A N 1
ATOM 620 C CA . SER A 1 77 ? 144.91776 116.63534 88.24408 1.000 179.59164 77 SER A CA 1
ATOM 621 C C . SER A 1 77 ? 143.67288 116.16487 88.98379 1.000 179.59164 77 SER A C 1
ATOM 622 O O . SER A 1 77 ? 142.55974 116.21309 88.45425 1.000 179.59164 77 SER A O 1
ATOM 625 N N . ALA A 1 78 ? 143.86522 115.70834 90.21756 1.000 183.45562 78 ALA A N 1
ATOM 626 C CA . ALA A 1 78 ? 142.77299 115.13200 90.98795 1.000 183.45562 78 ALA A CA 1
ATOM 627 C C . ALA A 1 78 ? 143.07293 115.29082 92.47093 1.000 183.45562 78 ALA A C 1
ATOM 628 O O . ALA A 1 78 ? 144.18878 115.63221 92.86953 1.000 183.45562 78 ALA A O 1
ATOM 630 N N . GLY A 1 79 ? 142.05097 115.03797 93.28417 1.000 180.46769 79 GLY A N 1
ATOM 631 C CA . GLY A 1 79 ? 142.17271 115.12365 94.72550 1.000 180.46769 79 GLY A CA 1
ATOM 632 C C . GLY A 1 79 ? 141.10265 114.32177 95.43574 1.000 180.46769 79 GLY A C 1
ATOM 633 O O . GLY A 1 79 ? 140.38631 113.54164 94.80260 1.000 180.46769 79 GLY A O 1
ATOM 634 N N . MET A 1 80 ? 140.98225 114.49733 96.74926 1.000 178.61627 80 MET A N 1
ATOM 635 C CA . MET A 1 80 ? 139.99177 113.78200 97.54159 1.000 178.61627 80 MET A CA 1
ATOM 636 C C . MET A 1 80 ? 139.35523 114.73707 98.53872 1.000 178.61627 80 MET A C 1
ATOM 637 O O . MET A 1 80 ? 140.04992 115.31673 99.37892 1.000 178.61627 80 MET A O 1
ATOM 642 N N . HIS A 1 81 ? 138.03847 114.89513 98.44361 1.000 166.74545 81 HIS A N 1
ATOM 643 C CA . HIS A 1 81 ? 137.27171 115.76341 99.32662 1.000 166.74545 81 HIS A CA 1
ATOM 644 C C . HIS A 1 81 ? 136.45422 114.90415 100.27951 1.000 166.74545 81 HIS A C 1
ATOM 645 O O . HIS A 1 81 ? 135.75851 113.98193 99.84417 1.000 166.74545 81 HIS A O 1
ATOM 652 N N . PHE A 1 82 ? 136.53293 115.20992 101.56960 1.000 162.31125 82 PHE A N 1
ATOM 653 C CA . PHE A 1 82 ? 135.92637 114.39724 102.61346 1.000 162.31125 82 PHE A CA 1
ATOM 654 C C . PHE A 1 82 ? 134.61874 115.02156 103.08982 1.000 162.31125 82 PHE A C 1
ATOM 655 O O . PHE A 1 82 ? 134.16336 116.04867 102.58073 1.000 162.31125 82 PHE A O 1
ATOM 663 N N . GLN A 1 83 ? 134.01684 114.37935 104.08917 1.000 171.69920 83 GLN A N 1
ATOM 664 C CA . GLN A 1 83 ? 132.74363 114.80170 104.65097 1.000 171.69920 83 GLN A CA 1
ATOM 665 C C . GLN A 1 83 ? 132.68572 114.40050 106.11737 1.000 171.69920 83 GLN A C 1
ATOM 666 O O . GLN A 1 83 ? 133.27842 113.39768 106.52321 1.000 171.69920 83 GLN A O 1
ATOM 672 N N . GLU A 1 84 ? 131.96134 115.19576 106.90761 1.000 193.72297 84 GLU A N 1
ATOM 673 C CA . GLU A 1 84 ? 131.71335 114.90532 108.32224 1.000 193.72297 84 GLU A CA 1
ATOM 674 C C . GLU A 1 84 ? 133.00533 114.72016 109.11341 1.000 193.72297 84 GLU A C 1
ATOM 675 O O . GLU A 1 84 ? 133.08759 113.85569 109.98853 1.000 193.72297 84 GLU A O 1
ATOM 681 N N . ALA A 1 85 ? 134.02539 115.52084 108.81992 1.000 185.87388 85 ALA A N 1
ATOM 682 C CA . ALA A 1 85 ? 135.30008 115.43004 109.51426 1.000 185.87388 85 ALA A CA 1
ATOM 683 C C . ALA A 1 85 ? 135.83760 116.82432 109.79593 1.000 185.87388 85 ALA A C 1
ATOM 684 O O . ALA A 1 85 ? 135.52957 117.78298 109.08311 1.000 185.87388 85 ALA A O 1
ATOM 686 N N . ASP A 1 86 ? 136.64782 116.92614 110.84541 1.000 194.31347 86 ASP A N 1
ATOM 687 C CA . ASP A 1 86 ? 137.26546 118.18784 111.22681 1.000 194.31347 86 ASP A CA 1
ATOM 688 C C . ASP A 1 86 ? 138.66497 118.27227 110.63358 1.000 194.31347 86 ASP A C 1
ATOM 689 O O . ASP A 1 86 ? 139.48732 117.37304 110.83539 1.000 194.31347 86 ASP A O 1
ATOM 694 N N . TYR A 1 87 ? 138.93054 119.35327 109.90763 1.000 163.40947 87 TYR A N 1
ATOM 695 C CA . TYR A 1 87 ? 140.21058 119.53880 109.23721 1.000 163.40947 87 TYR A CA 1
ATOM 696 C C . TYR A 1 87 ? 140.36170 121.01374 108.89756 1.000 163.40947 87 TYR A C 1
ATOM 697 O O . TYR A 1 87 ? 139.40555 121.78951 108.97088 1.000 163.40947 87 TYR A O 1
ATOM 706 N N . SER A 1 88 ? 141.57958 121.38991 108.52232 1.000 162.56387 88 SER A N 1
ATOM 707 C CA . SER A 1 88 ? 141.88302 122.74434 108.08242 1.000 162.56387 88 SER A CA 1
ATOM 708 C C . SER A 1 88 ? 141.80486 122.79137 106.56244 1.000 162.56387 88 SER A C 1
ATOM 709 O O . SER A 1 88 ? 142.50023 122.03326 105.87805 1.000 162.56387 88 SER A O 1
ATOM 712 N N . VAL A 1 89 ? 140.95907 123.68174 106.03827 1.000 174.47039 89 VAL A N 1
ATOM 713 C CA . VAL A 1 89 ? 140.78164 123.77879 104.59513 1.000 174.47039 89 VAL A CA 1
ATOM 714 C C . VAL A 1 89 ? 142.03326 124.29225 103.90099 1.000 174.47039 89 VAL A C 1
ATOM 715 O O . VAL A 1 89 ? 142.16303 124.14644 102.68058 1.000 174.47039 89 VAL A O 1
ATOM 719 N N . LEU A 1 90 ? 142.96224 124.89405 104.64412 1.000 173.71956 90 LEU A N 1
ATOM 720 C CA . LEU A 1 90 ? 144.18669 125.40448 104.04346 1.000 173.71956 90 LEU A CA 1
ATOM 721 C C . LEU A 1 90 ? 145.12958 124.29973 103.58789 1.000 173.71956 90 LEU A C 1
ATOM 722 O O . LEU A 1 90 ? 146.09414 124.59259 102.87379 1.000 173.71956 90 LEU A O 1
ATOM 727 N N . SER A 1 91 ? 144.88611 123.04901 103.98054 1.000 175.74753 91 SER A N 1
ATOM 728 C CA . SER A 1 91 ? 145.77171 121.96081 103.58750 1.000 175.74753 91 SER A CA 1
ATOM 729 C C . SER A 1 91 ? 145.06561 120.69437 103.12772 1.000 175.74753 91 SER A C 1
ATOM 730 O O . SER A 1 91 ? 145.72879 119.84070 102.53219 1.000 175.74753 91 SER A O 1
ATOM 733 N N . SER A 1 92 ? 143.76236 120.52880 103.37096 1.000 174.86285 92 SER A N 1
ATOM 734 C CA . SER A 1 92 ? 143.10232 119.27006 103.04499 1.000 174.86285 92 SER A CA 1
ATOM 735 C C . SER A 1 92 ? 141.70922 119.48298 102.46278 1.000 174.86285 92 SER A C 1
ATOM 736 O O . SER A 1 92 ? 140.81966 118.64812 102.65983 1.000 174.86285 92 SER A O 1
ATOM 739 N N . ASP A 1 93 ? 141.49495 120.58795 101.74659 1.000 199.58976 93 ASP A N 1
ATOM 740 C CA . ASP A 1 93 ? 140.18019 120.82838 101.15973 1.000 199.58976 93 ASP A CA 1
ATOM 741 C C . ASP A 1 93 ? 139.94061 119.93671 99.94768 1.000 199.58976 93 ASP A C 1
ATOM 742 O O . ASP A 1 93 ? 138.83832 119.40645 99.76841 1.000 199.58976 93 ASP A O 1
ATOM 747 N N . GLY A 1 94 ? 140.95674 119.75852 99.10770 1.000 182.52161 94 GLY A N 1
ATOM 748 C CA . GLY A 1 94 ? 140.81196 118.97641 97.89842 1.000 182.52161 94 GLY A CA 1
ATOM 749 C C . GLY A 1 94 ? 140.46037 119.76582 96.65912 1.000 182.52161 94 GLY A C 1
ATOM 750 O O . GLY A 1 94 ? 140.18987 119.15994 95.61637 1.000 182.52161 94 GLY A O 1
ATOM 751 N N . ALA A 1 95 ? 140.45666 121.09447 96.73445 1.000 184.37524 95 ALA A N 1
ATOM 752 C CA . ALA A 1 95 ? 140.14879 121.93030 95.58289 1.000 184.37524 95 ALA A CA 1
ATOM 753 C C . ALA A 1 95 ? 140.73214 123.31530 95.81430 1.000 184.37524 95 ALA A C 1
ATOM 754 O O . ALA A 1 95 ? 141.10305 123.67356 96.93472 1.000 184.37524 95 ALA A O 1
ATOM 756 N N . ASP A 1 96 ? 140.81158 124.08892 94.73528 1.000 179.58960 96 ASP A N 1
ATOM 757 C CA . ASP A 1 96 ? 141.32442 125.45656 94.77953 1.000 179.58960 96 ASP A CA 1
ATOM 758 C C . ASP A 1 96 ? 140.13875 126.40754 94.65897 1.000 179.58960 96 ASP A C 1
ATOM 759 O O . ASP A 1 96 ? 139.65622 126.67934 93.55709 1.000 179.58960 96 ASP A O 1
ATOM 764 N N . ALA A 1 97 ? 139.67012 126.91341 95.79650 1.000 168.04976 97 ALA A N 1
ATOM 765 C CA . ALA A 1 97 ? 138.52810 127.81368 95.84804 1.000 168.04976 97 ALA A CA 1
ATOM 766 C C . ALA A 1 97 ? 138.89038 129.06843 96.62828 1.000 168.04976 97 ALA A C 1
ATOM 767 O O . ALA A 1 97 ? 139.64170 129.00723 97.60663 1.000 168.04976 97 ALA A O 1
ATOM 769 N N . GLY A 1 98 ? 138.34320 130.20067 96.19483 1.000 170.66767 98 GLY A N 1
ATOM 770 C CA . GLY A 1 98 ? 138.61108 131.45866 96.87354 1.000 170.66767 98 GLY A CA 1
ATOM 771 C C . GLY A 1 98 ? 140.08379 131.81140 96.83103 1.000 170.66767 98 GLY A C 1
ATOM 772 O O . GLY A 1 98 ? 140.74685 131.69398 95.79496 1.000 170.66767 98 GLY A O 1
ATOM 773 N N . TYR A 1 99 ? 140.60835 132.25199 97.97105 1.000 177.72990 99 TYR A N 1
ATOM 774 C CA . TYR A 1 99 ? 142.01074 132.62324 98.09366 1.000 177.72990 99 TYR A CA 1
ATOM 775 C C . TYR A 1 99 ? 142.87009 131.50750 98.67138 1.000 177.72990 99 TYR A C 1
ATOM 776 O O . TYR A 1 99 ? 144.05396 131.73393 98.94095 1.000 177.72990 99 TYR A O 1
ATOM 785 N N . ASN A 1 100 ? 142.30763 130.31953 98.87004 1.000 185.71318 100 ASN A N 1
ATOM 786 C CA . ASN A 1 100 ? 143.05645 129.23139 99.47186 1.000 185.71318 100 ASN A CA 1
ATOM 787 C C . ASN A 1 100 ? 144.12691 128.71660 98.51055 1.000 185.71318 100 ASN A C 1
ATOM 788 O O . ASN A 1 100 ? 143.96515 128.78888 97.28972 1.000 185.71318 100 ASN A O 1
ATOM 793 N N . PRO A 1 101 ? 145.23527 128.20284 99.03776 1.000 194.82178 101 PRO A N 1
ATOM 794 C CA . PRO A 1 101 ? 146.24541 127.58953 98.17062 1.000 194.82178 101 PRO A CA 1
ATOM 795 C C . PRO A 1 101 ? 145.72947 126.30420 97.54546 1.000 194.82178 101 PRO A C 1
ATOM 796 O O . PRO A 1 101 ? 144.83640 125.64004 98.07685 1.000 194.82178 101 PRO A O 1
ATOM 800 N N . ASP A 1 102 ? 146.30533 125.96128 96.39546 1.000 206.89125 102 ASP A N 1
ATOM 801 C CA . ASP A 1 102 ? 145.88766 124.76475 95.67787 1.000 206.89125 102 ASP A CA 1
ATOM 802 C C . ASP A 1 102 ? 146.20359 123.51623 96.49229 1.000 206.89125 102 ASP A C 1
ATOM 803 O O . ASP A 1 102 ? 147.26570 123.40751 97.11061 1.000 206.89125 102 ASP A O 1
ATOM 808 N N . THR A 1 103 ? 145.26699 122.56670 96.48750 1.000 204.26128 103 THR A N 1
ATOM 809 C CA . THR A 1 103 ? 145.42021 121.32047 97.22099 1.000 204.26128 103 THR A CA 1
ATOM 810 C C . THR A 1 103 ? 145.33459 120.07837 96.34736 1.000 204.26128 103 THR A C 1
ATOM 811 O O . THR A 1 103 ? 145.53047 118.97204 96.86199 1.000 204.26128 103 THR A O 1
ATOM 815 N N . THR A 1 104 ? 145.04327 120.21860 95.05787 1.000 191.60645 104 THR A N 1
ATOM 816 C CA . THR A 1 104 ? 145.02543 119.07073 94.16812 1.000 191.60645 104 THR A CA 1
ATOM 817 C C . THR A 1 104 ? 146.44811 118.70406 93.75307 1.000 191.60645 104 THR A C 1
ATOM 818 O O . THR A 1 104 ? 147.40156 119.45910 93.95960 1.000 191.60645 104 THR A O 1
ATOM 822 N N . VAL A 1 105 ? 146.58743 117.52208 93.15891 1.000 183.13170 105 VAL A N 1
ATOM 823 C CA . VAL A 1 105 ? 147.88928 116.97462 92.80010 1.000 183.13170 105 VAL A CA 1
ATOM 824 C C . VAL A 1 105 ? 147.89959 116.65599 91.31308 1.000 183.13170 105 VAL A C 1
ATOM 825 O O . VAL A 1 105 ? 146.98442 115.99688 90.80761 1.000 183.13170 105 VAL A O 1
ATOM 829 N N . GLU A 1 106 ? 148.93309 117.12304 90.61794 1.000 215.07816 106 GLU A N 1
ATOM 830 C CA . GLU A 1 106 ? 149.14296 116.74750 89.23321 1.000 215.07816 106 GLU A CA 1
ATOM 831 C C . GLU A 1 106 ? 149.59513 115.29012 89.15805 1.000 215.07816 106 GLU A C 1
ATOM 832 O O . GLU A 1 106 ? 150.06172 114.72719 90.15110 1.000 215.07816 106 GLU A O 1
ATOM 838 N N . PRO A 1 107 ? 149.44633 114.64963 87.99640 1.000 195.90833 107 PRO A N 1
ATOM 839 C CA . PRO A 1 107 ? 149.83912 113.23887 87.88365 1.000 195.90833 107 PRO A CA 1
ATOM 840 C C . PRO A 1 107 ? 151.30154 113.02423 88.24729 1.000 195.90833 107 PRO A C 1
ATOM 841 O O . PRO A 1 107 ? 152.17677 113.81184 87.88267 1.000 195.90833 107 PRO A O 1
ATOM 845 N N . GLY A 1 108 ? 151.55684 111.93767 88.97406 1.000 188.30717 108 GLY A N 1
ATOM 846 C CA . GLY A 1 108 ? 152.89103 111.59433 89.41426 1.000 188.30717 108 GLY A CA 1
ATOM 847 C C . GLY A 1 108 ? 153.30874 112.17568 90.74771 1.000 188.30717 108 GLY A C 1
ATOM 848 O O . GLY A 1 108 ? 154.40052 111.84806 91.22956 1.000 188.30717 108 GLY A O 1
ATOM 849 N N . GLY A 1 109 ? 152.48385 113.02216 91.36184 1.000 184.29462 109 GLY A N 1
ATOM 850 C CA . GLY A 1 109 ? 152.82559 113.66009 92.61480 1.000 184.29462 109 GLY A CA 1
ATOM 851 C C . GLY A 1 109 ? 152.26692 112.92908 93.82172 1.000 184.29462 109 GLY A C 1
ATOM 852 O O . GLY A 1 109 ? 151.64261 111.87151 93.72055 1.000 184.29462 109 GLY A O 1
ATOM 853 N N . GLU A 1 110 ? 152.50301 113.52164 94.99165 1.000 198.05210 110 GLU A N 1
ATOM 854 C CA . GLU A 1 110 ? 152.05079 112.96170 96.25758 1.000 198.05210 110 GLU A CA 1
ATOM 855 C C . GLU A 1 110 ? 151.60837 114.09517 97.17103 1.000 198.05210 110 GLU A C 1
ATOM 856 O O . GLU A 1 110 ? 151.99171 115.25284 96.98567 1.000 198.05210 110 GLU A O 1
ATOM 862 N N . ILE A 1 111 ? 150.79338 113.74750 98.16707 1.000 176.07240 111 ILE A N 1
ATOM 863 C CA . ILE A 1 111 ? 150.28691 114.72226 99.12734 1.000 176.07240 111 ILE A CA 1
ATOM 864 C C . ILE A 1 111 ? 149.89239 113.97916 100.39453 1.000 176.07240 111 ILE A C 1
ATOM 865 O O . ILE A 1 111 ? 149.69992 112.76222 100.38529 1.000 176.07240 111 ILE A O 1
ATOM 870 N N . LEU A 1 112 ? 149.77693 114.71754 101.49714 1.000 171.89095 112 LEU A N 1
ATOM 871 C CA . LEU A 1 112 ? 149.43286 114.15779 102.79568 1.000 171.89095 112 LEU A CA 1
ATOM 872 C C . LEU A 1 112 ? 148.22341 114.88524 103.36422 1.000 171.89095 112 LEU A C 1
ATOM 873 O O . LEU A 1 112 ? 148.09425 116.10344 103.21347 1.000 171.89095 112 LEU A O 1
ATOM 878 N N . TYR A 1 113 ? 147.33985 114.13291 104.01819 1.000 165.51120 113 TYR A N 1
ATOM 879 C CA . TYR A 1 113 ? 146.14251 114.68266 104.63563 1.000 165.51120 113 TYR A CA 1
ATOM 880 C C . TYR A 1 113 ? 146.09369 114.29234 106.10540 1.000 165.51120 113 TYR A C 1
ATOM 881 O O . TYR A 1 113 ? 146.56223 113.21975 106.49530 1.000 165.51120 113 TYR A O 1
ATOM 890 N N . ARG A 1 114 ? 145.51796 115.17547 106.91905 1.000 173.35712 114 ARG A N 1
ATOM 891 C CA . ARG A 1 114 ? 145.31627 114.92365 108.33872 1.000 173.35712 114 ARG A CA 1
ATOM 892 C C . ARG A 1 114 ? 143.86510 115.19873 108.69891 1.000 173.35712 114 ARG A C 1
ATOM 893 O O . ARG A 1 114 ? 143.32044 116.25002 108.35096 1.000 173.35712 114 ARG A O 1
ATOM 901 N N . LEU A 1 115 ? 143.24348 114.25263 109.40028 1.000 170.39937 115 LEU A N 1
ATOM 902 C CA . LEU A 1 115 ? 141.84667 114.37218 109.78953 1.000 170.39937 115 LEU A CA 1
ATOM 903 C C . LEU A 1 115 ? 141.67478 113.94879 111.23984 1.000 170.39937 115 LEU A C 1
ATOM 904 O O . LEU A 1 115 ? 142.42656 113.11811 111.75595 1.000 170.39937 115 LEU A O 1
ATOM 909 N N . ASN A 1 116 ? 140.67164 114.53161 111.88986 1.000 174.04049 116 ASN A N 1
ATOM 910 C CA . ASN A 1 116 ? 140.25979 114.14696 113.23109 1.000 174.04049 116 ASN A CA 1
ATOM 911 C C . ASN A 1 116 ? 138.79806 113.72963 113.19819 1.000 174.04049 116 ASN A C 1
ATOM 912 O O . ASN A 1 116 ? 137.95836 114.42563 112.61922 1.000 174.04049 116 ASN A O 1
ATOM 917 N N . VAL A 1 117 ? 138.49639 112.59463 113.81998 1.000 162.01073 117 VAL A N 1
ATOM 918 C CA . VAL A 1 117 ? 137.14538 112.04786 113.85258 1.000 162.01073 117 VAL A CA 1
ATOM 919 C C . VAL A 1 117 ? 136.61115 112.18455 115.27116 1.000 162.01073 117 VAL A C 1
ATOM 920 O O . VAL A 1 117 ? 137.24342 111.72702 116.23131 1.000 162.01073 117 VAL A O 1
ATOM 924 N N . ASN A 1 118 ? 135.45179 112.82903 115.40422 1.000 205.54622 118 ASN A N 1
ATOM 925 C CA . ASN A 1 118 ? 134.81753 113.02087 116.69805 1.000 205.54622 118 ASN A CA 1
ATOM 926 C C . ASN A 1 118 ? 133.43322 112.40328 116.80447 1.000 205.54622 118 ASN A C 1
ATOM 927 O O . ASN A 1 118 ? 132.98993 112.12541 117.92353 1.000 205.54622 118 ASN A O 1
ATOM 932 N N . GLN A 1 119 ? 132.74407 112.17963 115.69003 1.000 221.24979 119 GLN A N 1
ATOM 933 C CA . GLN A 1 119 ? 131.41841 111.58049 115.68664 1.000 221.24979 119 GLN A CA 1
ATOM 934 C C . GLN A 1 119 ? 131.43895 110.29855 114.86817 1.000 221.24979 119 GLN A C 1
ATOM 935 O O . GLN A 1 119 ? 132.03726 110.24905 113.78918 1.000 221.24979 119 GLN A O 1
ATOM 941 N N . GLU A 1 120 ? 130.78757 109.26278 115.38824 1.000 210.13525 120 GLU A N 1
ATOM 942 C CA . GLU A 1 120 ? 130.69340 108.00283 114.67023 1.000 210.13525 120 GLU A CA 1
ATOM 943 C C . GLU A 1 120 ? 129.74265 108.12506 113.48136 1.000 210.13525 120 GLU A C 1
ATOM 944 O O . GLU A 1 120 ? 128.96276 109.07392 113.36652 1.000 210.13525 120 GLU A O 1
ATOM 950 N N . GLY A 1 121 ? 129.82231 107.14730 112.58297 1.000 182.85625 121 GLY A N 1
ATOM 951 C CA . GLY A 1 121 ? 128.94216 107.12498 111.43228 1.000 182.85625 121 GLY A CA 1
ATOM 952 C C . GLY A 1 121 ? 129.63029 106.77475 110.12996 1.000 182.85625 121 GLY A C 1
ATOM 953 O O . GLY A 1 121 ? 130.42221 105.82964 110.07117 1.000 182.85625 121 GLY A O 1
ATOM 954 N N . ILE A 1 122 ? 129.33593 107.53434 109.07744 1.000 157.71584 122 ILE A N 1
ATOM 955 C CA . ILE A 1 122 ? 129.83161 107.25853 107.73566 1.000 157.71584 122 ILE A CA 1
ATOM 956 C C . ILE A 1 122 ? 130.53362 108.49861 107.20344 1.000 157.71584 122 ILE A C 1
ATOM 957 O O . ILE A 1 122 ? 130.00466 109.61158 107.29618 1.000 157.71584 122 ILE A O 1
ATOM 962 N N . CYS A 1 123 ? 131.72481 108.30460 106.64397 1.000 165.96293 123 CYS A N 1
ATOM 963 C CA . CYS A 1 123 ? 132.51321 109.38030 106.04733 1.000 165.96293 123 CYS A CA 1
ATOM 964 C C . CYS A 1 123 ? 132.63099 109.09834 104.55325 1.000 165.96293 123 CYS A C 1
ATOM 965 O O . CYS A 1 123 ? 133.37814 108.20690 104.13895 1.000 165.96293 123 CYS A O 1
ATOM 968 N N . PHE A 1 124 ? 131.89446 109.85766 103.74864 1.000 159.85445 124 PHE A N 1
ATOM 969 C CA . PHE A 1 124 ? 131.88757 109.68034 102.30440 1.000 159.85445 124 PHE A CA 1
ATOM 970 C C . PHE A 1 124 ? 132.83538 110.67641 101.65136 1.000 159.85445 124 PHE A C 1
ATOM 971 O O . PHE A 1 124 ? 132.79124 111.87482 101.94164 1.000 159.85445 124 PHE A O 1
ATOM 979 N N . PHE A 1 125 ? 133.69296 110.17486 100.76469 1.000 150.28467 125 PHE A N 1
ATOM 980 C CA . PHE A 1 125 ? 134.67775 111.01383 100.09971 1.000 150.28467 125 PHE A CA 1
ATOM 981 C C . PHE A 1 125 ? 134.63534 110.77559 98.59807 1.000 150.28467 125 PHE A C 1
ATOM 982 O O . PHE A 1 125 ? 134.28456 109.68829 98.13370 1.000 150.28467 125 PHE A O 1
ATOM 990 N N . THR A 1 126 ? 135.00238 111.80838 97.84667 1.000 182.30546 126 THR A N 1
ATOM 991 C CA . THR A 1 126 ? 134.99875 111.76915 96.38939 1.000 182.30546 126 THR A CA 1
ATOM 992 C C . THR A 1 126 ? 136.02452 112.77832 95.88401 1.000 182.30546 126 THR A C 1
ATOM 993 O O . THR A 1 126 ? 136.85091 113.28487 96.65025 1.000 182.30546 126 THR A O 1
ATOM 997 N N . ASP A 1 127 ? 135.96881 113.07533 94.58809 1.000 200.93616 127 ASP A N 1
ATOM 998 C CA . ASP A 1 127 ? 136.91327 113.97548 93.94550 1.000 200.93616 127 ASP A CA 1
ATOM 999 C C . ASP A 1 127 ? 136.16955 115.15477 93.33250 1.000 200.93616 127 ASP A C 1
ATOM 1000 O O . ASP A 1 127 ? 135.02014 115.02924 92.90021 1.000 200.93616 127 ASP A O 1
ATOM 1005 N N . LEU A 1 128 ? 136.84231 116.30751 93.29697 1.000 188.05314 128 LEU A N 1
ATOM 1006 C CA . LEU A 1 128 ? 136.26648 117.52231 92.74205 1.000 188.05314 128 LEU A CA 1
ATOM 1007 C C . LEU A 1 128 ? 137.11711 118.15963 91.65213 1.000 188.05314 128 LEU A C 1
ATOM 1008 O O . LEU A 1 128 ? 136.75909 119.23873 91.16794 1.000 188.05314 128 LEU A O 1
ATOM 1013 N N . GLY A 1 129 ? 138.22935 117.53685 91.25811 1.000 196.47824 129 GLY A N 1
ATOM 1014 C CA . GLY A 1 129 ? 139.05997 118.12103 90.21714 1.000 196.47824 129 GLY A CA 1
ATOM 1015 C C . GLY A 1 129 ? 138.35784 118.18970 88.87485 1.000 196.47824 129 GLY A C 1
ATOM 1016 O O . GLY A 1 129 ? 138.41230 119.21111 88.18603 1.000 196.47824 129 GLY A O 1
ATOM 1017 N N . ASN A 1 130 ? 137.68839 117.10777 88.48660 1.000 200.57220 130 ASN A N 1
ATOM 1018 C CA . ASN A 1 130 ? 136.93525 117.04356 87.24072 1.000 200.57220 130 ASN A CA 1
ATOM 1019 C C . ASN A 1 130 ? 135.45870 116.92681 87.58766 1.000 200.57220 130 ASN A C 1
ATOM 1020 O O . ASN A 1 130 ? 135.06014 116.00787 88.31102 1.000 200.57220 130 ASN A O 1
ATOM 1025 N N . VAL A 1 131 ? 134.65169 117.85228 87.07379 1.000 184.07231 131 VAL A N 1
ATOM 1026 C CA . VAL A 1 131 ? 133.23642 117.92075 87.40956 1.000 184.07231 131 VAL A CA 1
ATOM 1027 C C . VAL A 1 131 ? 132.35632 117.87174 86.16182 1.000 184.07231 131 VAL A C 1
ATOM 1028 O O . VAL A 1 131 ? 131.20677 118.29425 86.19848 1.000 184.07231 131 VAL A O 1
ATOM 1032 N N . SER A 1 132 ? 132.88574 117.36404 85.05352 1.000 202.14944 132 SER A N 1
ATOM 1033 C CA . SER A 1 132 ? 132.08814 117.23337 83.84303 1.000 202.14944 132 SER A CA 1
ATOM 1034 C C . SER A 1 132 ? 131.03125 116.14964 84.01295 1.000 202.14944 132 SER A C 1
ATOM 1035 O O . SER A 1 132 ? 131.25277 115.14297 84.69108 1.000 202.14944 132 SER A O 1
ATOM 1038 N N . SER A 1 133 ? 129.87466 116.36092 83.39082 1.000 196.20151 133 SER A N 1
ATOM 1039 C CA . SER A 1 133 ? 128.79044 115.38932 83.41859 1.000 196.20151 133 SER A CA 1
ATOM 1040 C C . SER A 1 133 ? 128.80191 114.45619 82.21651 1.000 196.20151 133 SER A C 1
ATOM 1041 O O . SER A 1 133 ? 127.90370 113.61745 82.09333 1.000 196.20151 133 SER A O 1
ATOM 1044 N N . THR A 1 134 ? 129.78599 114.58074 81.33280 1.000 194.84375 134 THR A N 1
ATOM 1045 C CA . THR A 1 134 ? 129.88334 113.72821 80.15969 1.000 194.84375 134 THR A CA 1
ATOM 1046 C C . THR A 1 134 ? 130.67515 112.46899 80.50791 1.000 194.84375 134 THR A C 1
ATOM 1047 O O . THR A 1 134 ? 130.95544 112.18528 81.67524 1.000 194.84375 134 THR A O 1
ATOM 1051 N N . GLU A 1 135 ? 131.04671 111.69598 79.48582 1.000 211.45165 135 GLU A N 1
ATOM 1052 C CA . GLU A 1 135 ? 131.81280 110.47693 79.71315 1.000 211.45165 135 GLU A CA 1
ATOM 1053 C C . GLU A 1 135 ? 133.23538 110.76476 80.17229 1.000 211.45165 135 GLU A C 1
ATOM 1054 O O . GLU A 1 135 ? 133.93638 109.84038 80.59756 1.000 211.45165 135 GLU A O 1
ATOM 1060 N N . GLN A 1 136 ? 133.67735 112.01778 80.09577 1.000 200.75322 136 GLN A N 1
ATOM 1061 C CA . GLN A 1 136 ? 135.02053 112.39021 80.51747 1.000 200.75322 136 GLN A CA 1
ATOM 1062 C C . GLN A 1 136 ? 135.09622 112.77394 81.98884 1.000 200.75322 136 GLN A C 1
ATOM 1063 O O . GLN A 1 136 ? 136.16700 113.18280 82.45004 1.000 200.75322 136 GLN A O 1
ATOM 1069 N N . GLY A 1 137 ? 133.99949 112.65653 82.72972 1.000 203.74142 137 GLY A N 1
ATOM 1070 C CA . GLY A 1 137 ? 134.00420 113.01053 84.13241 1.000 203.74142 137 GLY A CA 1
ATOM 1071 C C . GLY A 1 137 ? 134.74990 112.00097 84.98413 1.000 203.74142 137 GLY A C 1
ATOM 1072 O O . GLY A 1 137 ? 135.17326 110.93579 84.53367 1.000 203.74142 137 GLY A O 1
ATOM 1073 N N . SER A 1 138 ? 134.91258 112.35684 86.25780 1.000 202.94242 138 SER A N 1
ATOM 1074 C CA . SER A 1 138 ? 135.65473 111.52365 87.19849 1.000 202.94242 138 SER A CA 1
ATOM 1075 C C . SER A 1 138 ? 134.72288 110.68892 88.07348 1.000 202.94242 138 SER A C 1
ATOM 1076 O O . SER A 1 138 ? 134.83217 109.45970 88.11169 1.000 202.94242 138 SER A O 1
ATOM 1079 N N . SER A 1 139 ? 133.80363 111.34580 88.78351 1.000 172.96545 139 SER A N 1
ATOM 1080 C CA . SER A 1 139 ? 132.91325 110.62200 89.68547 1.000 172.96545 139 SER A CA 1
ATOM 1081 C C . SER A 1 139 ? 131.91301 109.76883 88.91591 1.000 172.96545 139 SER A C 1
ATOM 1082 O O . SER A 1 139 ? 131.41527 108.76441 89.43741 1.000 172.96545 139 SER A O 1
ATOM 1085 N N . VAL A 1 140 ? 131.60233 110.15408 87.67636 1.000 175.89342 140 VAL A N 1
ATOM 1086 C CA . VAL A 1 140 ? 130.62057 109.41236 86.89105 1.000 175.89342 140 VAL A CA 1
ATOM 1087 C C . VAL A 1 140 ? 131.16258 108.04748 86.48699 1.000 175.89342 140 VAL A C 1
ATOM 1088 O O . VAL A 1 140 ? 130.39163 107.13178 86.17514 1.000 175.89342 140 VAL A O 1
ATOM 1092 N N . GLN A 1 141 ? 132.48268 107.87894 86.49638 1.000 190.75274 141 GLN A N 1
ATOM 1093 C CA . GLN A 1 141 ? 133.11109 106.63802 86.06640 1.000 190.75274 141 GLN A CA 1
ATOM 1094 C C . GLN A 1 141 ? 133.40880 105.68865 87.22042 1.000 190.75274 141 GLN A C 1
ATOM 1095 O O . GLN A 1 141 ? 134.07445 104.67015 87.01062 1.000 190.75274 141 GLN A O 1
ATOM 1101 N N . GLY A 1 142 ? 132.93958 105.99608 88.42625 1.000 183.22049 142 GLY A N 1
ATOM 1102 C CA . GLY A 1 142 ? 133.11547 105.10011 89.55197 1.000 183.22049 142 GLY A CA 1
ATOM 1103 C C . GLY A 1 142 ? 134.33132 105.40335 90.40130 1.000 183.22049 142 GLY A C 1
ATOM 1104 O O . GLY A 1 142 ? 135.07172 104.49331 90.78432 1.000 183.22049 142 GLY A O 1
ATOM 1105 N N . LEU A 1 143 ? 134.54227 106.67865 90.71197 1.000 169.26269 143 LEU A N 1
ATOM 1106 C CA . LEU A 1 143 ? 135.66359 107.12747 91.53334 1.000 169.26269 143 LEU A CA 1
ATOM 1107 C C . LEU A 1 143 ? 135.09161 107.68389 92.83324 1.000 169.26269 143 LEU A C 1
ATOM 1108 O O . LEU A 1 143 ? 134.85513 108.88811 92.95375 1.000 169.26269 143 LEU A O 1
ATOM 1113 N N . PHE A 1 144 ? 134.87427 106.80410 93.80617 1.000 157.67372 144 PHE A N 1
ATOM 1114 C CA . PHE A 1 144 ? 134.32942 107.20522 95.09685 1.000 157.67372 144 PHE A CA 1
ATOM 1115 C C . PHE A 1 144 ? 134.60627 106.09800 96.10354 1.000 157.67372 144 PHE A C 1
ATOM 1116 O O . PHE A 1 144 ? 134.94964 104.97035 95.74005 1.000 157.67372 144 PHE A O 1
ATOM 1124 N N . GLY A 1 145 ? 134.45087 106.43959 97.37702 1.000 157.39212 145 GLY A N 1
ATOM 1125 C CA . GLY A 1 145 ? 134.65335 105.48630 98.45148 1.000 157.39212 145 GLY A CA 1
ATOM 1126 C C . GLY A 1 145 ? 134.15292 106.06890 99.75318 1.000 157.39212 145 GLY A C 1
ATOM 1127 O O . GLY A 1 145 ? 133.78980 107.24506 99.83536 1.000 157.39212 145 GLY A O 1
ATOM 1128 N N . ALA A 1 146 ? 134.14178 105.22583 100.78264 1.000 145.79782 146 ALA A N 1
ATOM 1129 C CA . ALA A 1 146 ? 133.62812 105.62493 102.08296 1.000 145.79782 146 ALA A CA 1
ATOM 1130 C C . ALA A 1 146 ? 134.54501 105.11390 103.18346 1.000 145.79782 146 ALA A C 1
ATOM 1131 O O . ALA A 1 146 ? 135.23635 104.10440 103.03062 1.000 145.79782 146 ALA A O 1
ATOM 1133 N N . LEU A 1 147 ? 134.53693 105.83229 104.30283 1.000 145.07701 147 LEU A N 1
ATOM 1134 C CA . LEU A 1 147 ? 135.27233 105.45738 105.50196 1.000 145.07701 147 LEU A CA 1
ATOM 1135 C C . LEU A 1 147 ? 134.28253 105.29080 106.64448 1.000 145.07701 147 LEU A C 1
ATOM 1136 O O . LEU A 1 147 ? 133.46565 106.18237 106.89583 1.000 145.07701 147 LEU A O 1
ATOM 1141 N N . LEU A 1 148 ? 134.35752 104.15684 107.33308 1.000 138.21050 148 LEU A N 1
ATOM 1142 C CA . LEU A 1 148 ? 133.41750 103.81536 108.38984 1.000 138.21050 148 LEU A CA 1
ATOM 1143 C C . LEU A 1 148 ? 134.08305 103.95920 109.75062 1.000 138.21050 148 LEU A C 1
ATOM 1144 O O . LEU A 1 148 ? 135.24312 103.57621 109.92934 1.000 138.21050 148 LEU A O 1
ATOM 1149 N N . VAL A 1 149 ? 133.34239 104.51147 110.70686 1.000 148.84683 149 VAL A N 1
ATOM 1150 C CA . VAL A 1 149 ? 133.82800 104.72863 112.06436 1.000 148.84683 149 VAL A CA 1
ATOM 1151 C C . VAL A 1 149 ? 133.00502 103.86086 113.00439 1.000 148.84683 149 VAL A C 1
ATOM 1152 O O . VAL A 1 149 ? 131.76945 103.92219 112.99645 1.000 148.84683 149 VAL A O 1
ATOM 1156 N N . GLN A 1 150 ? 133.68621 103.05715 113.81198 1.000 172.69235 150 GLN A N 1
ATOM 1157 C CA . GLN A 1 150 ? 133.04181 102.18882 114.78376 1.000 172.69235 150 GLN A CA 1
ATOM 1158 C C . GLN A 1 150 ? 133.06674 102.83288 116.16529 1.000 172.69235 150 GLN A C 1
ATOM 1159 O O . GLN A 1 150 ? 133.58484 103.93421 116.36001 1.000 172.69235 150 GLN A O 1
ATOM 1165 N N . LYS A 1 151 ? 132.49368 102.12534 117.13338 1.000 176.40069 151 LYS A N 1
ATOM 1166 C CA . LYS A 1 151 ? 132.51633 102.59225 118.50859 1.000 176.40069 151 LYS A CA 1
ATOM 1167 C C . LYS A 1 151 ? 133.89773 102.37986 119.12079 1.000 176.40069 151 LYS A C 1
ATOM 1168 O O . LYS A 1 151 ? 134.75737 101.69326 118.56258 1.000 176.40069 151 LYS A O 1
ATOM 1174 N N . ARG A 1 152 ? 134.10144 102.98546 120.28743 1.000 177.43437 152 ARG A N 1
ATOM 1175 C CA . ARG A 1 152 ? 135.41170 102.96714 120.92256 1.000 177.43437 152 ARG A CA 1
ATOM 1176 C C . ARG A 1 152 ? 135.78406 101.55884 121.37177 1.000 177.43437 152 ARG A C 1
ATOM 1177 O O . ARG A 1 152 ? 134.95421 100.81598 121.90215 1.000 177.43437 152 ARG A O 1
ATOM 1185 N N . GLY A 1 153 ? 137.04623 101.19472 121.15314 1.000 173.95801 153 GLY A N 1
ATOM 1186 C CA . GLY A 1 153 ? 137.55656 99.91849 121.61336 1.000 173.95801 153 GLY A CA 1
ATOM 1187 C C . GLY A 1 153 ? 137.10492 98.70823 120.83049 1.000 173.95801 153 GLY A C 1
ATOM 1188 O O . GLY A 1 153 ? 137.11350 97.59966 121.37311 1.000 173.95801 153 GLY A O 1
ATOM 1189 N N . SER A 1 154 ? 136.71357 98.87765 119.57260 1.000 163.28305 154 SER A N 1
ATOM 1190 C CA . SER A 1 154 ? 136.21430 97.77167 118.77180 1.000 163.28305 154 SER A CA 1
ATOM 1191 C C . SER A 1 154 ? 137.35116 97.07795 118.02302 1.000 163.28305 154 SER A C 1
ATOM 1192 O O . SER A 1 154 ? 138.49758 97.52997 118.01338 1.000 163.28305 154 SER A O 1
ATOM 1195 N N . SER A 1 155 ? 137.01329 95.95661 117.38890 1.000 160.00828 155 SER A N 1
ATOM 1196 C CA . SER A 1 155 ? 137.95817 95.20590 116.57503 1.000 160.00828 155 SER A CA 1
ATOM 1197 C C . SER A 1 155 ? 137.18718 94.46693 115.49142 1.000 160.00828 155 SER A C 1
ATOM 1198 O O . SER A 1 155 ? 135.98949 94.20455 115.62586 1.000 160.00828 155 SER A O 1
ATOM 1201 N N . TRP A 1 156 ? 137.88874 94.12840 114.41128 1.000 156.77637 156 TRP A N 1
ATOM 1202 C CA . TRP A 1 156 ? 137.25954 93.51520 113.25114 1.000 156.77637 156 TRP A CA 1
ATOM 1203 C C . TRP A 1 156 ? 138.11742 92.37068 112.73240 1.000 156.77637 156 TRP A C 1
ATOM 1204 O O . TRP A 1 156 ? 139.34855 92.42215 112.78639 1.000 156.77637 156 TRP A O 1
ATOM 1215 N N . THR A 1 157 ? 137.44891 91.33340 112.22697 1.000 172.85270 157 THR A N 1
ATOM 1216 C CA . THR A 1 157 ? 138.11680 90.16701 111.66323 1.000 172.85270 157 THR A CA 1
ATOM 1217 C C . THR A 1 157 ? 137.48717 89.84268 110.31377 1.000 172.85270 157 THR A C 1
ATOM 1218 O O . THR A 1 157 ? 136.64074 90.58196 109.80444 1.000 172.85270 157 THR A O 1
ATOM 1222 N N . ASP A 1 158 ? 137.91348 88.71892 109.73388 1.000 188.00133 158 ASP A N 1
ATOM 1223 C CA . ASP A 1 158 ? 137.37275 88.23428 108.47425 1.000 188.00133 158 ASP A CA 1
ATOM 1224 C C . ASP A 1 158 ? 136.13070 87.37694 108.71413 1.000 188.00133 158 ASP A C 1
ATOM 1225 O O . ASP A 1 158 ? 136.03683 86.67643 109.72511 1.000 188.00133 158 ASP A O 1
ATOM 1230 N N . PRO A 1 159 ? 135.15936 87.41448 107.79565 1.000 170.02634 159 PRO A N 1
ATOM 1231 C CA . PRO A 1 159 ? 133.97947 86.55005 107.94612 1.000 170.02634 159 PRO A CA 1
ATOM 1232 C C . PRO A 1 159 ? 134.22694 85.09443 107.59495 1.000 170.02634 159 PRO A C 1
ATOM 1233 O O . PRO A 1 159 ? 133.48875 84.22911 108.08402 1.000 170.02634 159 PRO A O 1
ATOM 1237 N N . VAL A 1 160 ? 135.22946 84.79217 106.77211 1.000 180.37513 160 VAL A N 1
ATOM 1238 C CA . VAL A 1 160 ? 135.44198 83.43054 106.29334 1.000 180.37513 160 VAL A CA 1
ATOM 1239 C C . VAL A 1 160 ? 136.45851 82.70956 107.16766 1.000 180.37513 160 VAL A C 1
ATOM 1240 O O . VAL A 1 160 ? 136.15347 81.67086 107.76329 1.000 180.37513 160 VAL A O 1
ATOM 1244 N N . THR A 1 161 ? 137.67341 83.24969 107.24841 1.000 191.96605 161 THR A N 1
ATOM 1245 C CA . THR A 1 161 ? 138.75685 82.60032 107.97267 1.000 191.96605 161 THR A CA 1
ATOM 1246 C C . THR A 1 161 ? 139.04681 83.23415 109.32623 1.000 191.96605 161 THR A C 1
ATOM 1247 O O . THR A 1 161 ? 139.73092 82.61366 110.14630 1.000 191.96605 161 THR A O 1
ATOM 1251 N N . GLY A 1 162 ? 138.55042 84.44187 109.58147 1.000 190.78615 162 GLY A N 1
ATOM 1252 C CA . GLY A 1 162 ? 138.78759 85.08879 110.85521 1.000 190.78615 162 GLY A CA 1
ATOM 1253 C C . GLY A 1 162 ? 140.10813 85.81073 110.97782 1.000 190.78615 162 GLY A C 1
ATOM 1254 O O . GLY A 1 162 ? 140.40379 86.34949 112.04816 1.000 190.78615 162 GLY A O 1
ATOM 1255 N N . GLY A 1 163 ? 140.91426 85.83958 109.92066 1.000 179.51966 163 GLY A N 1
ATOM 1256 C CA . GLY A 1 163 ? 142.17230 86.54463 109.94441 1.000 179.51966 163 GLY A CA 1
ATOM 1257 C C . GLY A 1 163 ? 141.98339 88.04117 109.81220 1.000 179.51966 163 GLY A C 1
ATOM 1258 O O . GLY A 1 163 ? 140.89759 88.52547 109.47940 1.000 179.51966 163 GLY A O 1
ATOM 1259 N N . PRO A 1 164 ? 143.03939 88.80666 110.08049 1.000 175.86306 164 PRO A N 1
ATOM 1260 C CA . PRO A 1 164 ? 142.93637 90.26400 109.95923 1.000 175.86306 164 PRO A CA 1
ATOM 1261 C C . PRO A 1 164 ? 142.74019 90.68797 108.51221 1.000 175.86306 164 PRO A C 1
ATOM 1262 O O . PRO A 1 164 ? 143.22731 90.04512 107.57995 1.000 175.86306 164 PRO A O 1
ATOM 1266 N N . ILE A 1 165 ? 142.01050 91.79043 108.33229 1.000 175.69496 165 ILE A N 1
ATOM 1267 C CA . ILE A 1 165 ? 141.75268 92.35599 107.01503 1.000 175.69496 165 ILE A CA 1
ATOM 1268 C C . ILE A 1 165 ? 141.97579 93.86002 107.07340 1.000 175.69496 165 ILE A C 1
ATOM 1269 O O . ILE A 1 165 ? 141.93006 94.47965 108.13786 1.000 175.69496 165 ILE A O 1
ATOM 1274 N N . ASN A 1 166 ? 142.21728 94.44569 105.90188 1.000 181.07829 166 ASN A N 1
ATOM 1275 C CA . ASN A 1 166 ? 142.42437 95.88146 105.77697 1.000 181.07829 166 ASN A CA 1
ATOM 1276 C C . ASN A 1 166 ? 141.29856 96.59708 105.05100 1.000 181.07829 166 ASN A C 1
ATOM 1277 O O . ASN A 1 166 ? 140.88053 97.66825 105.49343 1.000 181.07829 166 ASN A O 1
ATOM 1282 N N . SER A 1 167 ? 140.80048 96.03518 103.95258 1.000 171.64007 167 SER A N 1
ATOM 1283 C CA . SER A 1 167 ? 139.69718 96.63243 103.21768 1.000 171.64007 167 SER A CA 1
ATOM 1284 C C . SER A 1 167 ? 138.77887 95.52530 102.72627 1.000 171.64007 167 SER A C 1
ATOM 1285 O O . SER A 1 167 ? 139.20766 94.39149 102.49839 1.000 171.64007 167 SER A O 1
ATOM 1288 N N . GLY A 1 168 ? 137.51154 95.86673 102.56297 1.000 161.00818 168 GLY A N 1
ATOM 1289 C CA . GLY A 1 168 ? 136.53576 94.90310 102.10050 1.000 161.00818 168 GLY A CA 1
ATOM 1290 C C . GLY A 1 168 ? 135.12986 95.44219 102.24242 1.000 161.00818 168 GLY A C 1
ATOM 1291 O O . GLY A 1 168 ? 134.90912 96.58741 102.63541 1.000 161.00818 168 GLY A O 1
ATOM 1292 N N . VAL A 1 169 ? 134.17635 94.57719 101.90857 1.000 151.51485 169 VAL A N 1
ATOM 1293 C CA . VAL A 1 169 ? 132.76469 94.92615 101.96927 1.000 151.51485 169 VAL A CA 1
ATOM 1294 C C . VAL A 1 169 ? 132.01479 94.15350 103.04734 1.000 151.51485 169 VAL A C 1
ATOM 1295 O O . VAL A 1 169 ? 130.99984 94.65848 103.55187 1.000 151.51485 169 VAL A O 1
ATOM 1299 N N . TYR A 1 170 ? 132.47418 92.96280 103.42164 1.000 165.33311 170 TYR A N 1
ATOM 1300 C CA . TYR A 1 170 ? 131.84566 92.16131 104.46090 1.000 165.33311 170 TYR A CA 1
ATOM 1301 C C . TYR A 1 170 ? 132.82714 91.96063 105.60538 1.000 165.33311 170 TYR A C 1
ATOM 1302 O O . TYR A 1 170 ? 133.99658 91.63443 105.38045 1.000 165.33311 170 TYR A O 1
ATOM 1311 N N . ALA A 1 171 ? 132.34834 92.15443 106.83158 1.000 160.37301 171 ALA A N 1
ATOM 1312 C CA . ALA A 1 171 ? 133.20345 92.03154 108.00280 1.000 160.37301 171 ALA A CA 1
ATOM 1313 C C . ALA A 1 171 ? 132.33979 91.79089 109.23063 1.000 160.37301 171 ALA A C 1
ATOM 1314 O O . ALA A 1 171 ? 131.11709 91.94920 109.19512 1.000 160.37301 171 ALA A O 1
ATOM 1316 N N . ASP A 1 172 ? 132.99895 91.40251 110.31893 1.000 182.81669 172 ASP A N 1
ATOM 1317 C CA . ASP A 1 172 ? 132.35675 91.19046 111.60623 1.000 182.81669 172 ASP A CA 1
ATOM 1318 C C . ASP A 1 172 ? 133.04821 92.04015 112.66405 1.000 182.81669 172 ASP A C 1
ATOM 1319 O O . ASP A 1 172 ? 134.22978 92.37423 112.53881 1.000 182.81669 172 ASP A O 1
ATOM 1324 N N . ILE A 1 173 ? 132.30264 92.38871 113.70951 1.000 160.29106 173 ILE A N 1
ATOM 1325 C CA . ILE A 1 173 ? 132.74858 93.34741 114.71232 1.000 160.29106 173 ILE A CA 1
ATOM 1326 C C . ILE A 1 173 ? 132.63131 92.71879 116.09336 1.000 160.29106 173 ILE A C 1
ATOM 1327 O O . ILE A 1 173 ? 131.62098 92.08338 116.41237 1.000 160.29106 173 ILE A O 1
ATOM 1332 N N . HIS A 1 174 ? 133.66805 92.89811 116.91100 1.000 163.73512 174 HIS A N 1
ATOM 1333 C CA . HIS A 1 174 ? 133.68295 92.41985 118.28573 1.000 163.73512 174 HIS A CA 1
ATOM 1334 C C . HIS A 1 174 ? 133.89733 93.58991 119.23310 1.000 163.73512 174 HIS A C 1
ATOM 1335 O O . HIS A 1 174 ? 134.62981 94.53135 118.91578 1.000 163.73512 174 HIS A O 1
ATOM 1342 N N . HIS A 1 175 ? 133.25611 93.52409 120.39493 1.000 168.24345 175 HIS A N 1
ATOM 1343 C CA . HIS A 1 175 ? 133.38132 94.53769 121.42900 1.000 168.24345 175 HIS A CA 1
ATOM 1344 C C . HIS A 1 175 ? 133.29826 93.86440 122.78989 1.000 168.24345 175 HIS A C 1
ATOM 1345 O O . HIS A 1 175 ? 132.57139 92.87696 122.95171 1.000 168.24345 175 HIS A O 1
ATOM 1352 N N . PRO A 1 176 ? 134.03547 94.36761 123.78394 1.000 164.79408 176 PRO A N 1
ATOM 1353 C CA . PRO A 1 176 ? 133.99706 93.74566 125.11552 1.000 164.79408 176 PRO A CA 1
ATOM 1354 C C . PRO A 1 176 ? 132.65182 93.88202 125.81280 1.000 164.79408 176 PRO A C 1
ATOM 1355 O O . PRO A 1 176 ? 132.10030 92.89252 126.30398 1.000 164.79408 176 PRO A O 1
ATOM 1359 N N . PHE A 1 177 ? 132.11650 95.09892 125.86568 1.000 171.03835 177 PHE A N 1
ATOM 1360 C CA . PHE A 1 177 ? 130.90966 95.38672 126.63002 1.000 171.03835 177 PHE A CA 1
ATOM 1361 C C . PHE A 1 177 ? 129.63100 95.31684 125.80452 1.000 171.03835 177 PHE A C 1
ATOM 1362 O O . PHE A 1 177 ? 128.54325 95.46914 126.36864 1.000 171.03835 177 PHE A O 1
ATOM 1370 N N . LEU A 1 178 ? 129.72298 95.09247 124.50265 1.000 170.97198 178 LEU A N 1
ATOM 1371 C CA . LEU A 1 178 ? 128.58011 95.16756 123.60802 1.000 170.97198 178 LEU A CA 1
ATOM 1372 C C . LEU A 1 178 ? 128.50511 93.92040 122.74309 1.000 170.97198 178 LEU A C 1
ATOM 1373 O O . LEU A 1 178 ? 129.51874 93.25235 122.51245 1.000 170.97198 178 LEU A O 1
ATOM 1378 N N . PRO A 1 179 ? 127.31404 93.57267 122.25598 1.000 159.45834 179 PRO A N 1
ATOM 1379 C CA . PRO A 1 179 ? 127.17792 92.35920 121.44353 1.000 159.45834 179 PRO A CA 1
ATOM 1380 C C . PRO A 1 179 ? 127.90408 92.47667 120.11421 1.000 159.45834 179 PRO A C 1
ATOM 1381 O O . PRO A 1 179 ? 128.04222 93.56113 119.54372 1.000 159.45834 179 PRO A O 1
ATOM 1385 N N . SER A 1 180 ? 128.36925 91.33247 119.62339 1.000 172.46545 180 SER A N 1
ATOM 1386 C CA . SER A 1 180 ? 128.98372 91.26292 118.30798 1.000 172.46545 180 SER A CA 1
ATOM 1387 C C . SER A 1 180 ? 127.91159 91.19798 117.22759 1.000 172.46545 180 SER A C 1
ATOM 1388 O O . SER A 1 180 ? 126.81067 90.68501 117.44530 1.000 172.46545 180 SER A O 1
ATOM 1391 N N . PHE A 1 181 ? 128.24301 91.72475 116.05119 1.000 156.89320 181 PHE A N 1
ATOM 1392 C CA . PHE A 1 181 ? 127.29022 91.76721 114.95287 1.000 156.89320 181 PHE A CA 1
ATOM 1393 C C . PHE A 1 181 ? 128.03958 91.77052 113.63004 1.000 156.89320 181 PHE A C 1
ATOM 1394 O O . PHE A 1 181 ? 129.23681 92.06047 113.57025 1.000 156.89320 181 PHE A O 1
ATOM 1402 N N . ARG A 1 182 ? 127.31337 91.44271 112.56700 1.000 149.19972 182 ARG A N 1
ATOM 1403 C CA . ARG A 1 182 ? 127.85926 91.44863 111.21982 1.000 149.19972 182 ARG A CA 1
ATOM 1404 C C . ARG A 1 182 ? 127.60008 92.79386 110.55423 1.000 149.19972 182 ARG A C 1
ATOM 1405 O O . ARG A 1 182 ? 126.66592 93.51558 110.91197 1.000 149.19972 182 ARG A O 1
ATOM 1413 N N . GLU A 1 183 ? 128.43887 93.12596 109.57697 1.000 173.57645 183 GLU A N 1
ATOM 1414 C CA . GLU A 1 183 ? 128.37336 94.40651 108.88883 1.000 173.57645 183 GLU A CA 1
ATOM 1415 C C . GLU A 1 183 ? 128.28093 94.18853 107.38590 1.000 173.57645 183 GLU A C 1
ATOM 1416 O O . GLU A 1 183 ? 128.84761 93.23094 106.85115 1.000 173.57645 183 GLU A O 1
ATOM 1422 N N . TYR A 1 184 ? 127.56499 95.08475 106.71029 1.000 159.40580 184 TYR A N 1
ATOM 1423 C CA . TYR A 1 184 ? 127.40215 95.02870 105.26621 1.000 159.40580 184 TYR A CA 1
ATOM 1424 C C . TYR A 1 184 ? 127.46483 96.43961 104.70069 1.000 159.40580 184 TYR A C 1
ATOM 1425 O O . TYR A 1 184 ? 127.21050 97.42314 105.39942 1.000 159.40580 184 TYR A O 1
ATOM 1434 N N . ALA A 1 185 ? 127.80576 96.52816 103.41817 1.000 152.24131 185 ALA A N 1
ATOM 1435 C CA . ALA A 1 185 ? 127.83674 97.79380 102.70263 1.000 152.24131 185 ALA A CA 1
ATOM 1436 C C . ALA A 1 185 ? 127.03082 97.66299 101.41951 1.000 152.24131 185 ALA A C 1
ATOM 1437 O O . ALA A 1 185 ? 126.91497 96.57517 100.84975 1.000 152.24131 185 ALA A O 1
ATOM 1439 N N . TRP A 1 186 ? 126.47562 98.78431 100.96579 1.000 149.10960 186 TRP A N 1
ATOM 1440 C CA . TRP A 1 186 ? 125.56349 98.77145 99.82521 1.000 149.10960 186 TRP A CA 1
ATOM 1441 C C . TRP A 1 186 ? 125.69603 100.10189 99.09808 1.000 149.10960 186 TRP A C 1
ATOM 1442 O O . TRP A 1 186 ? 125.30280 101.14165 99.63425 1.000 149.10960 186 TRP A O 1
ATOM 1453 N N . PHE A 1 187 ? 126.24298 100.07004 97.88609 1.000 145.32989 187 PHE A N 1
ATOM 1454 C CA . PHE A 1 187 ? 126.49110 101.26926 97.09664 1.000 145.32989 187 PHE A CA 1
ATOM 1455 C C . PHE A 1 187 ? 125.53795 101.32274 95.91130 1.000 145.32989 187 PHE A C 1
ATOM 1456 O O . PHE A 1 187 ? 125.37190 100.32899 95.19669 1.000 145.32989 187 PHE A O 1
ATOM 1464 N N . PHE A 1 188 ? 124.92377 102.48233 95.70340 1.000 156.59404 188 PHE A N 1
ATOM 1465 C CA . PHE A 1 188 ? 124.08139 102.73437 94.54517 1.000 156.59404 188 PHE A CA 1
ATOM 1466 C C . PHE A 1 188 ? 124.83387 103.58990 93.53406 1.000 156.59404 188 PHE A C 1
ATOM 1467 O O . PHE A 1 188 ? 125.57164 104.50852 93.89868 1.000 156.59404 188 PHE A O 1
ATOM 1475 N N . ASN A 1 189 ? 124.64108 103.27916 92.25492 1.000 177.83670 189 ASN A N 1
ATOM 1476 C CA . ASN A 1 189 ? 125.33045 103.99797 91.19310 1.000 177.83670 189 ASN A CA 1
ATOM 1477 C C . ASN A 1 189 ? 124.54262 103.83269 89.90201 1.000 177.83670 189 ASN A C 1
ATOM 1478 O O . ASN A 1 189 ? 123.84376 102.83563 89.70510 1.000 177.83670 189 ASN A O 1
ATOM 1483 N N . ASP A 1 190 ? 124.66653 104.82484 89.02223 1.000 197.31660 190 ASP A N 1
ATOM 1484 C CA . ASP A 1 190 ? 123.92670 104.82193 87.76783 1.000 197.31660 190 ASP A CA 1
ATOM 1485 C C . ASP A 1 190 ? 124.65078 105.69160 86.75103 1.000 197.31660 190 ASP A C 1
ATOM 1486 O O . ASP A 1 190 ? 125.59419 106.41374 87.08350 1.000 197.31660 190 ASP A O 1
ATOM 1491 N N . GLU A 1 191 ? 124.19049 105.60313 85.49930 1.000 203.62948 191 GLU A N 1
ATOM 1492 C CA . GLU A 1 191 ? 124.69053 106.43038 84.39785 1.000 203.62948 191 GLU A CA 1
ATOM 1493 C C . GLU A 1 191 ? 126.18178 106.19727 84.14686 1.000 203.62948 191 GLU A C 1
ATOM 1494 O O . GLU A 1 191 ? 127.00286 107.10394 84.28168 1.000 203.62948 191 GLU A O 1
ATOM 1500 N N . MET A 1 192 ? 126.52636 104.96755 83.77965 1.000 192.06109 192 MET A N 1
ATOM 1501 C CA . MET A 1 192 ? 127.88843 104.61313 83.41464 1.000 192.06109 192 MET A CA 1
ATOM 1502 C C . MET A 1 192 ? 127.91198 104.04007 82.00239 1.000 192.06109 192 MET A C 1
ATOM 1503 O O . MET A 1 192 ? 126.95280 103.40378 81.55748 1.000 192.06109 192 MET A O 1
ATOM 1508 N N . GLU A 1 193 ? 129.01466 104.28143 81.29720 1.000 203.95810 193 GLU A N 1
ATOM 1509 C CA . GLU A 1 193 ? 129.17645 103.75755 79.94771 1.000 203.95810 193 GLU A CA 1
ATOM 1510 C C . GLU A 1 193 ? 129.22273 102.23379 79.96666 1.000 203.95810 193 GLU A C 1
ATOM 1511 O O . GLU A 1 193 ? 129.89303 101.62733 80.80632 1.000 203.95810 193 GLU A O 1
ATOM 1517 N N . ILE A 1 194 ? 128.50474 101.61350 79.03222 1.000 189.68555 194 ILE A N 1
ATOM 1518 C CA . ILE A 1 194 ? 128.38148 100.16098 78.97348 1.000 189.68555 194 ILE A CA 1
ATOM 1519 C C . ILE A 1 194 ? 128.53686 99.70384 77.52937 1.000 189.68555 194 ILE A C 1
ATOM 1520 O O . ILE A 1 194 ? 127.92062 100.26627 76.61836 1.000 189.68555 194 ILE A O 1
ATOM 1525 N N . ARG A 1 195 ? 129.35836 98.67528 77.32362 1.000 200.28104 195 ARG A N 1
ATOM 1526 C CA . ARG A 1 195 ? 129.55262 98.06787 76.01574 1.000 200.28104 195 ARG A CA 1
ATOM 1527 C C . ARG A 1 195 ? 129.38731 96.55932 76.12352 1.000 200.28104 195 ARG A C 1
ATOM 1528 O O . ARG A 1 195 ? 129.67019 95.96006 77.16441 1.000 200.28104 195 ARG A O 1
ATOM 1536 N N . ASP A 1 196 ? 128.92660 95.95106 75.03427 1.000 233.42129 196 ASP A N 1
ATOM 1537 C CA . ASP A 1 196 ? 128.72976 94.51119 74.97585 1.000 233.42129 196 ASP A CA 1
ATOM 1538 C C . ASP A 1 196 ? 129.99461 93.84048 74.43979 1.000 233.42129 196 ASP A C 1
ATOM 1539 O O . ASP A 1 196 ? 131.05596 94.46015 74.33236 1.000 233.42129 196 ASP A O 1
ATOM 1544 N N . LEU A 1 197 ? 129.89121 92.55214 74.10267 1.000 218.03054 197 LEU A N 1
ATOM 1545 C CA . LEU A 1 197 ? 131.03659 91.83546 73.55076 1.000 218.03054 197 LEU A CA 1
ATOM 1546 C C . LEU A 1 197 ? 131.46265 92.40171 72.20280 1.000 218.03054 197 LEU A C 1
ATOM 1547 O O . LEU A 1 197 ? 132.63394 92.28721 71.82458 1.000 218.03054 197 LEU A O 1
ATOM 1552 N N . THR A 1 198 ? 130.53638 93.00889 71.46671 1.000 238.55642 198 THR A N 1
ATOM 1553 C CA . THR A 1 198 ? 130.82909 93.57175 70.15630 1.000 238.55642 198 THR A CA 1
ATOM 1554 C C . THR A 1 198 ? 131.21491 95.04358 70.21315 1.000 238.55642 198 THR A C 1
ATOM 1555 O O . THR A 1 198 ? 131.41984 95.65544 69.15999 1.000 238.55642 198 THR A O 1
ATOM 1559 N N . GLY A 1 199 ? 131.31698 95.62478 71.40549 1.000 237.53104 199 GLY A N 1
ATOM 1560 C CA . GLY A 1 199 ? 131.67372 97.02323 71.52395 1.000 237.53104 199 GLY A CA 1
ATOM 1561 C C . GLY A 1 199 ? 130.56687 97.99322 71.19018 1.000 237.53104 199 GLY A C 1
ATOM 1562 O O . GLY A 1 199 ? 130.83745 99.18318 71.00335 1.000 237.53104 199 GLY A O 1
ATOM 1563 N N . GLU A 1 200 ? 129.32657 97.52501 71.10861 1.000 236.00776 200 GLU A N 1
ATOM 1564 C CA . GLU A 1 200 ? 128.18441 98.36411 70.78735 1.000 236.00776 200 GLU A CA 1
ATOM 1565 C C . GLU A 1 200 ? 127.30312 98.54821 72.01507 1.000 236.00776 200 GLU A C 1
ATOM 1566 O O . GLU A 1 200 ? 127.38165 97.79210 72.98687 1.000 236.00776 200 GLU A O 1
ATOM 1572 N N . ARG A 1 201 ? 126.46475 99.57775 71.96193 1.000 223.94488 201 ARG A N 1
ATOM 1573 C CA . ARG A 1 201 ? 125.52408 99.81878 73.03996 1.000 223.94488 201 ARG A CA 1
ATOM 1574 C C . ARG A 1 201 ? 124.46016 98.72236 73.06567 1.000 223.94488 201 ARG A C 1
ATOM 1575 O O . ARG A 1 201 ? 124.08061 98.18886 72.01978 1.000 223.94488 201 ARG A O 1
ATOM 1583 N N . PRO A 1 202 ? 123.97259 98.36018 74.25089 1.000 237.05057 202 PRO A N 1
ATOM 1584 C CA . PRO A 1 202 ? 122.93031 97.33226 74.33190 1.000 237.05057 202 PRO A CA 1
ATOM 1585 C C . PRO A 1 202 ? 121.64996 97.80090 73.65913 1.000 237.05057 202 PRO A C 1
ATOM 1586 O O . PRO A 1 202 ? 121.32208 98.98920 73.65830 1.000 237.05057 202 PRO A O 1
ATOM 1590 N N . LEU A 1 203 ? 120.92035 96.84403 73.08863 1.000 277.88214 203 LEU A N 1
ATOM 1591 C CA . LEU A 1 203 ? 119.68241 97.10916 72.36996 1.000 277.88214 203 LEU A CA 1
ATOM 1592 C C . LEU A 1 203 ? 118.56441 96.25761 72.95123 1.000 277.88214 203 LEU A C 1
ATOM 1593 O O . LEU A 1 203 ? 118.79360 95.11286 73.35173 1.000 277.88214 203 LEU A O 1
ATOM 1598 N N . ASN A 1 204 ? 117.35610 96.81378 72.98590 1.000 310.99262 204 ASN A N 1
ATOM 1599 C CA . ASN A 1 204 ? 116.21424 96.09998 73.55018 1.000 310.99262 204 ASN A CA 1
ATOM 1600 C C . ASN A 1 204 ? 115.66291 95.13385 72.50769 1.000 310.99262 204 ASN A C 1
ATOM 1601 O O . ASN A 1 204 ? 115.12444 95.57941 71.48887 1.000 310.99262 204 ASN A O 1
ATOM 1606 N N . PRO A 1 205 ? 115.75839 93.82090 72.73056 1.000 309.67899 205 PRO A N 1
ATOM 1607 C CA . PRO A 1 205 ? 115.39520 92.85510 71.67523 1.000 309.67899 205 PRO A CA 1
ATOM 1608 C C . PRO A 1 205 ? 113.93982 92.89837 71.23676 1.000 309.67899 205 PRO A C 1
ATOM 1609 O O . PRO A 1 205 ? 113.66577 92.65630 70.05375 1.000 309.67899 205 PRO A O 1
ATOM 1613 N N . MET A 1 206 ? 112.99085 93.14658 72.14875 1.000 321.81094 206 MET A N 1
ATOM 1614 C CA . MET A 1 206 ? 111.58999 93.25382 71.73167 1.000 321.81094 206 MET A CA 1
ATOM 1615 C C . MET A 1 206 ? 111.37766 94.43884 70.79522 1.000 321.81094 206 MET A C 1
ATOM 1616 O O . MET A 1 206 ? 110.60063 94.36094 69.83521 1.000 321.81094 206 MET A O 1
ATOM 1621 N N . THR A 1 207 ? 112.05450 95.55082 71.06343 1.000 338.66543 207 THR A N 1
ATOM 1622 C CA . THR A 1 207 ? 111.82097 96.79273 70.34411 1.000 338.66543 207 THR A CA 1
ATOM 1623 C C . THR A 1 207 ? 112.93278 97.13827 69.36463 1.000 338.66543 207 THR A C 1
ATOM 1624 O O . THR A 1 207 ? 112.75860 98.05833 68.55771 1.000 338.66543 207 THR A O 1
ATOM 1628 N N . ASN A 1 208 ? 114.06584 96.43750 69.42375 1.000 336.94826 208 ASN A N 1
ATOM 1629 C CA . ASN A 1 208 ? 115.22958 96.71507 68.58530 1.000 336.94826 208 ASN A CA 1
ATOM 1630 C C . ASN A 1 208 ? 115.73034 98.14064 68.75432 1.000 336.94826 208 ASN A C 1
ATOM 1631 O O . ASN A 1 208 ? 116.40959 98.67208 67.87141 1.000 336.94826 208 ASN A O 1
ATOM 1636 N N . GLN A 1 209 ? 115.41759 98.75987 69.88573 1.000 318.29521 209 GLN A N 1
ATOM 1637 C CA . GLN A 1 209 ? 115.84228 100.11358 70.19461 1.000 318.29521 209 GLN A CA 1
ATOM 1638 C C . GLN A 1 209 ? 116.89053 100.09308 71.29857 1.000 318.29521 209 GLN A C 1
ATOM 1639 O O . GLN A 1 209 ? 117.21787 99.04858 71.86540 1.000 318.29521 209 GLN A O 1
ATOM 1645 N N . GLU A 1 210 ? 117.41296 101.27722 71.60277 1.000 291.59888 210 GLU A N 1
ATOM 1646 C CA . GLU A 1 210 ? 118.43764 101.40053 72.62814 1.000 291.59888 210 GLU A CA 1
ATOM 1647 C C . GLU A 1 210 ? 117.87136 101.06665 74.00195 1.000 291.59888 210 GLU A C 1
ATOM 1648 O O . GLU A 1 210 ? 116.76128 101.47489 74.35450 1.000 291.59888 210 GLU A O 1
ATOM 1654 N N . ALA A 1 211 ? 118.64505 100.31513 74.77718 1.000 277.16281 211 ALA A N 1
ATOM 1655 C CA . ALA A 1 211 ? 118.28260 100.02680 76.15255 1.000 277.16281 211 ALA A CA 1
ATOM 1656 C C . ALA A 1 211 ? 118.70943 101.17523 77.06165 1.000 277.16281 211 ALA A C 1
ATOM 1657 O O . ALA A 1 211 ? 119.49753 102.04552 76.68143 1.000 277.16281 211 ALA A O 1
ATOM 1659 N N . GLU A 1 212 ? 118.17457 101.17028 78.27860 1.000 266.40957 212 GLU A N 1
ATOM 1660 C CA . GLU A 1 212 ? 118.49539 102.22323 79.22724 1.000 266.40957 212 GLU A CA 1
ATOM 1661 C C . GLU A 1 212 ? 119.92518 102.06848 79.73889 1.000 266.40957 212 GLU A C 1
ATOM 1662 O O . GLU A 1 212 ? 120.56789 101.02774 79.57500 1.000 266.40957 212 GLU A O 1
ATOM 1668 N N . SER A 1 213 ? 120.42012 103.13064 80.36837 1.000 225.27115 213 SER A N 1
ATOM 1669 C CA . SER A 1 213 ? 121.80680 103.18016 80.80285 1.000 225.27115 213 SER A CA 1
ATOM 1670 C C . SER A 1 213 ? 122.02168 102.28263 82.02156 1.000 225.27115 213 SER A C 1
ATOM 1671 O O . SER A 1 213 ? 121.11954 101.58131 82.48838 1.000 225.27115 213 SER A O 1
ATOM 1674 N N . PHE A 1 214 ? 123.24646 102.31406 82.54081 1.000 176.60463 214 PHE A N 1
ATOM 1675 C CA . PHE A 1 214 ? 123.62249 101.44057 83.64312 1.000 176.60463 214 PHE A CA 1
ATOM 1676 C C . PHE A 1 214 ? 122.90226 101.83683 84.92613 1.000 176.60463 214 PHE A C 1
ATOM 1677 O O . PHE A 1 214 ? 122.78524 103.01959 85.25643 1.000 176.60463 214 PHE A O 1
ATOM 1685 N N . HIS A 1 215 ? 122.41929 100.82772 85.65174 1.000 193.13064 215 HIS A N 1
ATOM 1686 C CA . HIS A 1 215 ? 121.81305 101.02341 86.96845 1.000 193.13064 215 HIS A CA 1
ATOM 1687 C C . HIS A 1 215 ? 122.13007 99.77193 87.78183 1.000 193.13064 215 HIS A C 1
ATOM 1688 O O . HIS A 1 215 ? 121.39808 98.78140 87.70357 1.000 193.13064 215 HIS A O 1
ATOM 1695 N N . GLY A 1 216 ? 123.21193 99.82218 88.56038 1.000 168.48220 216 GLY A N 1
ATOM 1696 C CA . GLY A 1 216 ? 123.70134 98.64743 89.25019 1.000 168.48220 216 GLY A CA 1
ATOM 1697 C C . GLY A 1 216 ? 124.09418 98.94680 90.68317 1.000 168.48220 216 GLY A C 1
ATOM 1698 O O . GLY A 1 216 ? 124.06809 100.09384 91.13189 1.000 168.48220 216 GLY A O 1
ATOM 1699 N N . VAL A 1 217 ? 124.45916 97.88129 91.39220 1.000 145.14116 217 VAL A N 1
ATOM 1700 C CA . VAL A 1 217 ? 124.88712 97.94548 92.78374 1.000 145.14116 217 VAL A CA 1
ATOM 1701 C C . VAL A 1 217 ? 126.26637 97.31235 92.88595 1.000 145.14116 217 VAL A C 1
ATOM 1702 O O . VAL A 1 217 ? 126.45772 96.16587 92.46442 1.000 145.14116 217 VAL A O 1
ATOM 1706 N N . ASN A 1 218 ? 127.21868 98.05549 93.45186 1.000 135.49673 218 ASN A N 1
ATOM 1707 C CA . ASN A 1 218 ? 128.59312 97.58194 93.62321 1.000 135.49673 218 ASN A CA 1
ATOM 1708 C C . ASN A 1 218 ? 129.18464 97.10303 92.30038 1.000 135.49673 218 ASN A C 1
ATOM 1709 O O . ASN A 1 218 ? 129.80923 96.04330 92.22127 1.000 135.49673 218 ASN A O 1
ATOM 1714 N N . LEU A 1 219 ? 128.97571 97.89760 91.24917 1.000 149.62065 219 LEU A N 1
ATOM 1715 C CA . LEU A 1 219 ? 129.50918 97.61665 89.91448 1.000 149.62065 219 LEU A CA 1
ATOM 1716 C C . LEU A 1 219 ? 129.03507 96.26224 89.39043 1.000 149.62065 219 LEU A C 1
ATOM 1717 O O . LEU A 1 219 ? 129.77084 95.54880 88.70631 1.000 149.62065 219 LEU A O 1
ATOM 1722 N N . ARG A 1 220 ? 127.79475 95.90299 89.71510 1.000 156.21345 220 ARG A N 1
ATOM 1723 C CA . ARG A 1 220 ? 127.18780 94.67851 89.21419 1.000 156.21345 220 ARG A CA 1
ATOM 1724 C C . ARG A 1 220 ? 125.71782 94.93911 88.92259 1.000 156.21345 220 ARG A C 1
ATOM 1725 O O . ARG A 1 220 ? 125.06893 95.73376 89.60724 1.000 156.21345 220 ARG A O 1
ATOM 1733 N N . TYR A 1 221 ? 125.19706 94.25949 87.90301 1.000 175.71953 221 TYR A N 1
ATOM 1734 C CA . TYR A 1 221 ? 123.76515 94.27867 87.63485 1.000 175.71953 221 TYR A CA 1
ATOM 1735 C C . TYR A 1 221 ? 123.40661 93.05362 86.80626 1.000 175.71953 221 TYR A C 1
ATOM 1736 O O . TYR A 1 221 ? 124.26406 92.44515 86.16113 1.000 175.71953 221 TYR A O 1
ATOM 1745 N N . GLU A 1 222 ? 122.12362 92.69719 86.83733 1.000 187.87947 222 GLU A N 1
ATOM 1746 C CA . GLU A 1 222 ? 121.62410 91.46278 86.23131 1.000 187.87947 222 GLU A CA 1
ATOM 1747 C C . GLU A 1 222 ? 120.44636 91.77994 85.32040 1.000 187.87947 222 GLU A C 1
ATOM 1748 O O . GLU A 1 222 ? 119.28259 91.68728 85.73348 1.000 187.87947 222 GLU A O 1
ATOM 1754 N N . PRO A 1 223 ? 120.71125 92.16640 84.07426 1.000 190.65668 223 PRO A N 1
ATOM 1755 C CA . PRO A 1 223 ? 119.61229 92.42211 83.13618 1.000 190.65668 223 PRO A CA 1
ATOM 1756 C C . PRO A 1 223 ? 118.83259 91.15084 82.83682 1.000 190.65668 223 PRO A C 1
ATOM 1757 O O . PRO A 1 223 ? 119.39118 90.05346 82.78540 1.000 190.65668 223 PRO A O 1
ATOM 1761 N N . MET A 1 224 ? 117.52402 91.31115 82.63693 1.000 218.33352 224 MET A N 1
ATOM 1762 C CA . MET A 1 224 ? 116.67238 90.18980 82.26063 1.000 218.33352 224 MET A CA 1
ATOM 1763 C C . MET A 1 224 ? 116.78764 89.84717 80.78240 1.000 218.33352 224 MET A C 1
ATOM 1764 O O . MET A 1 224 ? 116.42277 88.73237 80.38704 1.000 218.33352 224 MET A O 1
ATOM 1769 N N . THR A 1 225 ? 117.29936 90.77232 79.96625 1.000 211.53763 225 THR A N 1
ATOM 1770 C CA . THR A 1 225 ? 117.38073 90.53571 78.52899 1.000 211.53763 225 THR A CA 1
ATOM 1771 C C . THR A 1 225 ? 118.29774 89.36363 78.20981 1.000 211.53763 225 THR A C 1
ATOM 1772 O O . THR A 1 225 ? 118.00480 88.56751 77.31274 1.000 211.53763 225 THR A O 1
ATOM 1776 N N . ASN A 1 226 ? 119.41761 89.24548 78.92609 1.000 197.50137 226 ASN A N 1
ATOM 1777 C CA . ASN A 1 226 ? 120.32878 88.12985 78.68959 1.000 197.50137 226 ASN A CA 1
ATOM 1778 C C . ASN A 1 226 ? 119.66383 86.79567 79.00379 1.000 197.50137 226 ASN A C 1
ATOM 1779 O O . ASN A 1 226 ? 119.80857 85.82519 78.24945 1.000 197.50137 226 ASN A O 1
ATOM 1784 N N . ARG A 1 227 ? 118.93011 86.72688 80.11587 1.000 193.09158 227 ARG A N 1
ATOM 1785 C CA . ARG A 1 227 ? 118.25477 85.48484 80.47303 1.000 193.09158 227 ARG A CA 1
ATOM 1786 C C . ARG A 1 227 ? 117.15579 85.14799 79.47408 1.000 193.09158 227 ARG A C 1
ATOM 1787 O O . ARG A 1 227 ? 116.96347 83.97839 79.12375 1.000 193.09158 227 ARG A O 1
ATOM 1795 N N . LYS A 1 228 ? 116.42632 86.15878 78.99650 1.000 212.99366 228 LYS A N 1
ATOM 1796 C CA . LYS A 1 228 ? 115.41590 85.90424 77.97375 1.000 212.99366 228 LYS A CA 1
ATOM 1797 C C . LYS A 1 228 ? 116.05646 85.42838 76.67448 1.000 212.99366 228 LYS A C 1
ATOM 1798 O O . LYS A 1 228 ? 115.51329 84.55488 75.98724 1.000 212.99366 228 LYS A O 1
ATOM 1804 N N . ARG A 1 229 ? 117.20873 86.00042 76.31760 1.000 216.93133 229 ARG A N 1
ATOM 1805 C CA . ARG A 1 229 ? 117.93587 85.54824 75.13666 1.000 216.93133 229 ARG A CA 1
ATOM 1806 C C . ARG A 1 229 ? 118.36643 84.09646 75.28135 1.000 216.93133 229 ARG A C 1
ATOM 1807 O O . ARG A 1 229 ? 118.27310 83.31352 74.32910 1.000 216.93133 229 ARG A O 1
ATOM 1815 N N . LEU A 1 230 ? 118.84802 83.72276 76.46745 1.000 207.83080 230 LEU A N 1
ATOM 1816 C CA . LEU A 1 230 ? 119.18445 82.32621 76.72346 1.000 207.83080 230 LEU A CA 1
ATOM 1817 C C . LEU A 1 230 ? 117.95228 81.43756 76.61735 1.000 207.83080 230 LEU A C 1
ATOM 1818 O O . LEU A 1 230 ? 118.03011 80.30713 76.12225 1.000 207.83080 230 LEU A O 1
ATOM 1823 N N . MET A 1 231 ? 116.80753 81.93255 77.08752 1.000 252.67305 231 MET A N 1
ATOM 1824 C CA . MET A 1 231 ? 115.56212 81.17932 76.98451 1.000 252.67305 231 MET A CA 1
ATOM 1825 C C . MET A 1 231 ? 115.18361 80.93939 75.52692 1.000 252.67305 231 MET A C 1
ATOM 1826 O O . MET A 1 231 ? 114.80134 79.82360 75.15521 1.000 252.67305 231 MET A O 1
ATOM 1831 N N . GLU A 1 232 ? 115.31872 81.96400 74.68010 1.000 256.95442 232 GLU A N 1
ATOM 1832 C CA . GLU A 1 232 ? 114.89175 81.85195 73.28777 1.000 256.95442 232 GLU A CA 1
ATOM 1833 C C . GLU A 1 232 ? 115.66113 80.78645 72.51712 1.000 256.95442 232 GLU A C 1
ATOM 1834 O O . GLU A 1 232 ? 115.18143 80.32585 71.47538 1.000 256.95442 232 GLU A O 1
ATOM 1840 N N . ALA A 1 233 ? 116.84020 80.38728 72.99597 1.000 244.81734 233 ALA A N 1
ATOM 1841 C CA . ALA A 1 233 ? 117.59640 79.33112 72.33656 1.000 244.81734 233 ALA A CA 1
ATOM 1842 C C . ALA A 1 233 ? 116.95518 77.95843 72.49214 1.000 244.81734 233 ALA A C 1
ATOM 1843 O O . ALA A 1 233 ? 117.36853 77.02141 71.80119 1.000 244.81734 233 ALA A O 1
ATOM 1845 N N . GLY A 1 234 ? 115.96404 77.81603 73.36926 1.000 263.17983 234 GLY A N 1
ATOM 1846 C CA . GLY A 1 234 ? 115.30349 76.53999 73.55566 1.000 263.17983 234 GLY A CA 1
ATOM 1847 C C . GLY A 1 234 ? 116.05315 75.54003 74.40362 1.000 263.17983 234 GLY A C 1
ATOM 1848 O O . GLY A 1 234 ? 115.73608 74.34768 74.35729 1.000 263.17983 234 GLY A O 1
ATOM 1849 N N . VAL A 1 235 ? 117.03557 75.98363 75.17980 1.000 271.47900 235 VAL A N 1
ATOM 1850 C CA . VAL A 1 235 ? 117.80090 75.10630 76.06146 1.000 271.47900 235 VAL A CA 1
ATOM 1851 C C . VAL A 1 235 ? 117.11630 74.93985 77.41128 1.000 271.47900 235 VAL A C 1
ATOM 1852 O O . VAL A 1 235 ? 116.79197 73.82494 77.81958 1.000 271.47900 235 VAL A O 1
ATOM 1856 N N . VAL A 1 236 ? 116.89084 76.04563 78.11738 1.000 276.69166 236 VAL A N 1
ATOM 1857 C CA . VAL A 1 236 ? 116.17176 76.04067 79.38657 1.000 276.69166 236 VAL A CA 1
ATOM 1858 C C . VAL A 1 236 ? 114.68653 75.84819 79.11180 1.000 276.69166 236 VAL A C 1
ATOM 1859 O O . VAL A 1 236 ? 114.25641 75.86629 77.95279 1.000 276.69166 236 VAL A O 1
ATOM 1863 N N . CYS A 1 237 ? 113.90337 75.64213 80.17974 1.000 302.16564 237 CYS A N 1
ATOM 1864 C CA . CYS A 1 237 ? 112.48302 75.29723 80.15635 1.000 302.16564 237 CYS A CA 1
ATOM 1865 C C . CYS A 1 237 ? 111.72311 76.00679 79.04085 1.000 302.16564 237 CYS A C 1
ATOM 1866 O O . CYS A 1 237 ? 111.68123 77.24219 78.99827 1.000 302.16564 237 CYS A O 1
ATOM 1869 N N . PRO A 1 238 ? 111.11395 75.25809 78.11557 1.000 299.66490 238 PRO A N 1
ATOM 1870 C CA . PRO A 1 238 ? 110.40932 75.90337 76.99905 1.000 299.66490 238 PRO A CA 1
ATOM 1871 C C . PRO A 1 238 ? 109.06248 76.49393 77.37399 1.000 299.66490 238 PRO A C 1
ATOM 1872 O O . PRO A 1 238 ? 108.61120 77.42916 76.69925 1.000 299.66490 238 PRO A O 1
ATOM 1876 N N . ASP A 1 239 ? 108.40747 75.98621 78.41880 1.000 287.03295 239 ASP A N 1
ATOM 1877 C CA . ASP A 1 239 ? 107.09650 76.49263 78.80368 1.000 287.03295 239 ASP A CA 1
ATOM 1878 C C . ASP A 1 239 ? 107.16971 77.82222 79.54211 1.000 287.03295 239 ASP A C 1
ATOM 1879 O O . ASP A 1 239 ? 106.16817 78.54457 79.58800 1.000 287.03295 239 ASP A O 1
ATOM 1884 N N . CYS A 1 240 ? 108.32084 78.15729 80.11821 1.000 295.13099 240 CYS A N 1
ATOM 1885 C CA . CYS A 1 240 ? 108.47928 79.43517 80.79771 1.000 295.13099 240 CYS A CA 1
ATOM 1886 C C . CYS A 1 240 ? 108.42823 80.57313 79.78472 1.000 295.13099 240 CYS A C 1
ATOM 1887 O O . CYS A 1 240 ? 109.12684 80.54842 78.76760 1.000 295.13099 240 CYS A O 1
ATOM 1890 N N . ASP A 1 241 ? 107.59218 81.57820 80.05884 1.000 253.24514 241 ASP A N 1
ATOM 1891 C CA . ASP A 1 241 ? 107.26011 82.56556 79.02360 1.000 253.24514 241 ASP A CA 1
ATOM 1892 C C . ASP A 1 241 ? 108.13947 83.81313 79.07287 1.000 253.24514 241 ASP A C 1
ATOM 1893 O O . ASP A 1 241 ? 108.95292 84.03788 78.17218 1.000 253.24514 241 ASP A O 1
ATOM 1898 N N . SER A 1 242 ? 107.99113 84.63722 80.11331 1.000 251.17991 242 SER A N 1
ATOM 1899 C CA . SER A 1 242 ? 108.78712 85.86101 80.12751 1.000 251.17991 242 SER A CA 1
ATOM 1900 C C . SER A 1 242 ? 109.44756 86.21035 81.45749 1.000 251.17991 242 SER A C 1
ATOM 1901 O O . SER A 1 242 ? 110.62374 86.58582 81.48466 1.000 251.17991 242 SER A O 1
ATOM 1904 N N . GLU A 1 243 ? 108.71416 86.09499 82.56460 1.000 234.98870 243 GLU A N 1
ATOM 1905 C CA . GLU A 1 243 ? 109.19311 86.69561 83.80574 1.000 234.98870 243 GLU A CA 1
ATOM 1906 C C . GLU A 1 243 ? 109.01941 85.78649 85.01535 1.000 234.98870 243 GLU A C 1
ATOM 1907 O O . GLU A 1 243 ? 109.68531 85.97474 86.03824 1.000 234.98870 243 GLU A O 1
ATOM 1913 N N . GLU A 1 244 ? 108.12326 84.80355 84.91576 1.000 230.68855 244 GLU A N 1
ATOM 1914 C CA . GLU A 1 244 ? 107.79937 83.97591 86.07263 1.000 230.68855 244 GLU A CA 1
ATOM 1915 C C . GLU A 1 244 ? 108.99302 83.17312 86.57340 1.000 230.68855 244 GLU A C 1
ATOM 1916 O O . GLU A 1 244 ? 108.95589 82.66473 87.69917 1.000 230.68855 244 GLU A O 1
ATOM 1922 N N . VAL A 1 245 ? 110.04800 83.04549 85.77141 1.000 213.24888 245 VAL A N 1
ATOM 1923 C CA . VAL A 1 245 ? 111.24739 82.33110 86.19167 1.000 213.24888 245 VAL A CA 1
ATOM 1924 C C . VAL A 1 245 ? 112.43924 83.27926 86.17632 1.000 213.24888 245 VAL A C 1
ATOM 1925 O O . VAL A 1 245 ? 113.58492 82.85132 85.99713 1.000 213.24888 245 VAL A O 1
ATOM 1929 N N . HIS A 1 246 ? 112.17878 84.57349 86.37046 1.000 205.78027 246 HIS A N 1
ATOM 1930 C CA . HIS A 1 246 ? 113.25039 85.56288 86.30587 1.000 205.78027 246 HIS A CA 1
ATOM 1931 C C . HIS A 1 246 ? 114.23048 85.40239 87.46234 1.000 205.78027 246 HIS A C 1
ATOM 1932 O O . HIS A 1 246 ? 115.44839 85.49875 87.27310 1.000 205.78027 246 HIS A O 1
ATOM 1939 N N . HIS A 1 247 ? 113.72094 85.15885 88.66893 1.000 178.00441 247 HIS A N 1
ATOM 1940 C CA . HIS A 1 247 ? 114.55646 85.06489 89.85903 1.000 178.00441 247 HIS A CA 1
ATOM 1941 C C . HIS A 1 247 ? 114.67785 83.64298 90.39087 1.000 178.00441 247 HIS A C 1
ATOM 1942 O O . HIS A 1 247 ? 115.24619 83.44416 91.46931 1.000 178.00441 247 HIS A O 1
ATOM 1949 N N . ASP A 1 248 ? 114.16343 82.65157 89.66963 1.000 189.76712 248 ASP A N 1
ATOM 1950 C CA . ASP A 1 248 ? 114.19850 81.27488 90.14560 1.000 189.76712 248 ASP A CA 1
ATOM 1951 C C . ASP A 1 248 ? 115.60801 80.71868 89.98648 1.000 189.76712 248 ASP A C 1
ATOM 1952 O O . ASP A 1 248 ? 116.14185 80.67046 88.87343 1.000 189.76712 248 ASP A O 1
ATOM 1957 N N . SER A 1 249 ? 116.20866 80.29662 91.10062 1.000 164.31893 249 SER A N 1
ATOM 1958 C CA . SER A 1 249 ? 117.57116 79.78109 91.06482 1.000 164.31893 249 SER A CA 1
ATOM 1959 C C . SER A 1 249 ? 117.64395 78.35860 90.52796 1.000 164.31893 249 SER A C 1
ATOM 1960 O O . SER A 1 249 ? 118.72938 77.91152 90.14350 1.000 164.31893 249 SER A O 1
ATOM 1963 N N . TRP A 1 250 ? 116.52124 77.63789 90.49519 1.000 170.89651 250 TRP A N 1
ATOM 1964 C CA . TRP A 1 250 ? 116.53195 76.26989 89.99132 1.000 170.89651 250 TRP A CA 1
ATOM 1965 C C . TRP A 1 250 ? 116.80793 76.20454 88.49592 1.000 170.89651 250 TRP A C 1
ATOM 1966 O O . TRP A 1 250 ? 117.12029 75.12518 87.98215 1.000 170.89651 250 TRP A O 1
ATOM 1977 N N . VAL A 1 251 ? 116.69979 77.32317 87.78865 1.000 172.09119 251 VAL A N 1
ATOM 1978 C CA . VAL A 1 251 ? 116.85940 77.35287 86.33963 1.000 172.09119 251 VAL A CA 1
ATOM 1979 C C . VAL A 1 251 ? 118.22047 77.90100 85.93278 1.000 172.09119 251 VAL A C 1
ATOM 1980 O O . VAL A 1 251 ? 118.93658 77.28141 85.14670 1.000 172.09119 251 VAL A O 1
ATOM 1984 N N . PHE A 1 252 ? 118.59809 79.06669 86.46165 1.000 179.83259 252 PHE A N 1
ATOM 1985 C CA . PHE A 1 252 ? 119.81329 79.74432 86.03371 1.000 179.83259 252 PHE A CA 1
ATOM 1986 C C . PHE A 1 252 ? 120.93782 79.71636 87.05683 1.000 179.83259 252 PHE A C 1
ATOM 1987 O O . PHE A 1 252 ? 122.09794 79.89297 86.67365 1.000 179.83259 252 PHE A O 1
ATOM 1995 N N . GLY A 1 253 ? 120.63432 79.49941 88.33213 1.000 189.00296 253 GLY A N 1
ATOM 1996 C CA . GLY A 1 253 ? 121.64542 79.56929 89.36604 1.000 189.00296 253 GLY A CA 1
ATOM 1997 C C . GLY A 1 253 ? 121.76972 80.95725 89.95978 1.000 189.00296 253 GLY A C 1
ATOM 1998 O O . GLY A 1 253 ? 121.06364 81.90257 89.59791 1.000 189.00296 253 GLY A O 1
ATOM 1999 N N . ASP A 1 254 ? 122.69765 81.07484 90.90525 1.000 196.23651 254 ASP A N 1
ATOM 2000 C CA . ASP A 1 254 ? 122.87934 82.32818 91.61648 1.000 196.23651 254 ASP A CA 1
ATOM 2001 C C . ASP A 1 254 ? 123.41669 83.41079 90.68054 1.000 196.23651 254 ASP A C 1
ATOM 2002 O O . ASP A 1 254 ? 124.20127 83.12685 89.77187 1.000 196.23651 254 ASP A O 1
ATOM 2007 N N . PRO A 1 255 ? 123.00575 84.65629 90.88017 1.000 177.21042 255 PRO A N 1
ATOM 2008 C CA . PRO A 1 255 ? 123.49780 85.76011 90.05290 1.000 177.21042 255 PRO A CA 1
ATOM 2009 C C . PRO A 1 255 ? 124.83236 86.28117 90.57745 1.000 177.21042 255 PRO A C 1
ATOM 2010 O O . PRO A 1 255 ? 125.40687 85.75536 91.52818 1.000 177.21042 255 PRO A O 1
ATOM 2014 N N . ALA A 1 256 ? 125.31939 87.33905 89.93328 1.000 167.26112 256 ALA A N 1
ATOM 2015 C CA . ALA A 1 256 ? 126.56595 87.98485 90.32088 1.000 167.26112 256 ALA A CA 1
ATOM 2016 C C . ALA A 1 256 ? 126.36063 89.13072 91.30226 1.000 167.26112 256 ALA A C 1
ATOM 2017 O O . ALA A 1 256 ? 127.34398 89.73479 91.74227 1.000 167.26112 256 ALA A O 1
ATOM 2019 N N . THR A 1 257 ? 125.11563 89.44222 91.65247 1.000 166.24814 257 THR A N 1
ATOM 2020 C CA . THR A 1 257 ? 124.82329 90.51440 92.58431 1.000 166.24814 257 THR A CA 1
ATOM 2021 C C . THR A 1 257 ? 125.22044 90.09365 93.99732 1.000 166.24814 257 THR A C 1
ATOM 2022 O O . THR A 1 257 ? 125.37342 88.90366 94.28008 1.000 166.24814 257 THR A O 1
ATOM 2026 N N . PRO A 1 258 ? 125.41752 91.05365 94.90405 1.000 161.90068 258 PRO A N 1
ATOM 2027 C CA . PRO A 1 258 ? 125.85300 90.70230 96.26199 1.000 161.90068 258 PRO A CA 1
ATOM 2028 C C . PRO A 1 258 ? 124.86610 89.77941 96.96193 1.000 161.90068 258 PRO A C 1
ATOM 2029 O O . PRO A 1 258 ? 123.64951 89.90639 96.81202 1.000 161.90068 258 PRO A O 1
ATOM 2033 N N . ILE A 1 259 ? 125.41095 88.84148 97.73372 1.000 145.24566 259 ILE A N 1
ATOM 2034 C CA . ILE A 1 259 ? 124.62979 87.89594 98.52098 1.000 145.24566 259 ILE A CA 1
ATOM 2035 C C . ILE A 1 259 ? 125.11022 87.97067 99.96225 1.000 145.24566 259 ILE A C 1
ATOM 2036 O O . ILE A 1 259 ? 126.31447 87.87851 100.22365 1.000 145.24566 259 ILE A O 1
ATOM 2041 N N . LEU A 1 260 ? 124.17491 88.13236 100.89256 1.000 147.74310 260 LEU A N 1
ATOM 2042 C CA . LEU A 1 260 ? 124.49000 88.24823 102.31005 1.000 147.74310 260 LEU A CA 1
ATOM 2043 C C . LEU A 1 260 ? 124.14265 86.94566 103.01738 1.000 147.74310 260 LEU A C 1
ATOM 2044 O O . LEU A 1 260 ? 123.05434 86.39632 102.81807 1.000 147.74310 260 LEU A O 1
ATOM 2049 N N . ARG A 1 261 ? 125.06543 86.45897 103.84336 1.000 150.51298 261 ARG A N 1
ATOM 2050 C CA . ARG A 1 261 ? 124.91809 85.17613 104.51193 1.000 150.51298 261 ARG A CA 1
ATOM 2051 C C . ARG A 1 261 ? 125.04397 85.35796 106.01699 1.000 150.51298 261 ARG A C 1
ATOM 2052 O O . ARG A 1 261 ? 125.78111 86.22387 106.49483 1.000 150.51298 261 ARG A O 1
ATOM 2060 N N . GLY A 1 262 ? 124.31439 84.53311 106.75763 1.000 172.25061 262 GLY A N 1
ATOM 2061 C CA . GLY A 1 262 ? 124.34691 84.59899 108.20782 1.000 172.25061 262 GLY A CA 1
ATOM 2062 C C . GLY A 1 262 ? 123.46191 83.52515 108.80020 1.000 172.25061 262 GLY A C 1
ATOM 2063 O O . GLY A 1 262 ? 122.74451 82.81276 108.09013 1.000 172.25061 262 GLY A O 1
ATOM 2064 N N . TYR A 1 263 ? 123.52556 83.41951 110.12314 1.000 167.73038 263 TYR A N 1
ATOM 2065 C CA . TYR A 1 263 ? 122.74661 82.44611 110.87246 1.000 167.73038 263 TYR A CA 1
ATOM 2066 C C . TYR A 1 263 ? 121.53294 83.11003 111.51498 1.000 167.73038 263 TYR A C 1
ATOM 2067 O O . TYR A 1 263 ? 121.36440 84.33049 111.48158 1.000 167.73038 263 TYR A O 1
ATOM 2076 N N . VAL A 1 264 ? 120.67901 82.27725 112.11145 1.000 162.96983 264 VAL A N 1
ATOM 2077 C CA . VAL A 1 264 ? 119.44698 82.76693 112.71603 1.000 162.96983 264 VAL A CA 1
ATOM 2078 C C . VAL A 1 264 ? 119.75643 83.49543 114.01631 1.000 162.96983 264 VAL A C 1
ATOM 2079 O O . VAL A 1 264 ? 120.50808 83.00054 114.86721 1.000 162.96983 264 VAL A O 1
ATOM 2083 N N . GLY A 1 265 ? 119.17196 84.68116 114.17680 1.000 165.47954 265 GLY A N 1
ATOM 2084 C CA . GLY A 1 265 ? 119.29831 85.44301 115.39990 1.000 165.47954 265 GLY A CA 1
ATOM 2085 C C . GLY A 1 265 ? 120.52741 86.31694 115.50489 1.000 165.47954 265 GLY A C 1
ATOM 2086 O O . GLY A 1 265 ? 120.72040 86.95745 116.54572 1.000 165.47954 265 GLY A O 1
ATOM 2087 N N . ASP A 1 266 ? 121.36168 86.36910 114.47614 1.000 171.08341 266 ASP A N 1
ATOM 2088 C CA . ASP A 1 266 ? 122.55887 87.19690 114.52430 1.000 171.08341 266 ASP A CA 1
ATOM 2089 C C . ASP A 1 266 ? 122.19140 88.65745 114.29546 1.000 171.08341 266 ASP A C 1
ATOM 2090 O O . ASP A 1 266 ? 121.56107 88.97328 113.28027 1.000 171.08341 266 ASP A O 1
ATOM 2095 N N . PRO A 1 267 ? 122.54230 89.56634 115.20392 1.000 145.22287 267 PRO A N 1
ATOM 2096 C CA . PRO A 1 267 ? 122.32387 90.99211 114.93798 1.000 145.22287 267 PRO A CA 1
ATOM 2097 C C . PRO A 1 267 ? 123.13757 91.45089 113.73810 1.000 145.22287 267 PRO A C 1
ATOM 2098 O O . PRO A 1 267 ? 124.25668 90.98957 113.50601 1.000 145.22287 267 PRO A O 1
ATOM 2102 N N . ALA A 1 268 ? 122.56353 92.37431 112.97058 1.000 148.63769 268 ALA A N 1
ATOM 2103 C CA . ALA A 1 268 ? 123.19494 92.84578 111.74829 1.000 148.63769 268 ALA A CA 1
ATOM 2104 C C . ALA A 1 268 ? 122.99929 94.34668 111.60529 1.000 148.63769 268 ALA A C 1
ATOM 2105 O O . ALA A 1 268 ? 122.04112 94.91867 112.12999 1.000 148.63769 268 ALA A O 1
ATOM 2107 N N . VAL A 1 269 ? 123.92636 94.97743 110.88860 1.000 146.80998 269 VAL A N 1
ATOM 2108 C CA . VAL A 1 269 ? 123.86560 96.40063 110.57649 1.000 146.80998 269 VAL A CA 1
ATOM 2109 C C . VAL A 1 269 ? 124.20440 96.57597 109.10378 1.000 146.80998 269 VAL A C 1
ATOM 2110 O O . VAL A 1 269 ? 125.15841 95.97354 108.60098 1.000 146.80998 269 VAL A O 1
ATOM 2114 N N . ILE A 1 270 ? 123.42403 97.40140 108.41148 1.000 143.19198 270 ILE A N 1
ATOM 2115 C CA . ILE A 1 270 ? 123.60197 97.65054 106.98641 1.000 143.19198 270 ILE A CA 1
ATOM 2116 C C . ILE A 1 270 ? 123.90589 99.12733 106.78591 1.000 143.19198 270 ILE A C 1
ATOM 2117 O O . ILE A 1 270 ? 123.16993 99.99009 107.27820 1.000 143.19198 270 ILE A O 1
ATOM 2122 N N . ARG A 1 271 ? 124.98573 99.41423 106.06500 1.000 146.04445 271 ARG A N 1
ATOM 2123 C CA . ARG A 1 271 ? 125.36172 100.77424 105.70273 1.000 146.04445 271 ARG A CA 1
ATOM 2124 C C . ARG A 1 271 ? 124.89491 101.03615 104.27813 1.000 146.04445 271 ARG A C 1
ATOM 2125 O O . ARG A 1 271 ? 125.16280 100.23370 103.37777 1.000 146.04445 271 ARG A O 1
ATOM 2133 N N . LEU A 1 272 ? 124.20318 102.15264 104.07637 1.000 143.99989 272 LEU A N 1
ATOM 2134 C CA . LEU A 1 272 ? 123.63272 102.50508 102.78401 1.000 143.99989 272 LEU A CA 1
ATOM 2135 C C . LEU A 1 272 ? 124.24983 103.80669 102.29343 1.000 143.99989 272 LEU A C 1
ATOM 2136 O O . LEU A 1 272 ? 124.23486 104.81287 103.00927 1.000 143.99989 272 LEU A O 1
ATOM 2141 N N . ILE A 1 273 ? 124.79009 103.78394 101.07674 1.000 146.27416 273 ILE A N 1
ATOM 2142 C CA . ILE A 1 273 ? 125.46093 104.93432 100.48394 1.000 146.27416 273 ILE A CA 1
ATOM 2143 C C . ILE A 1 273 ? 124.98780 105.09152 99.04656 1.000 146.27416 273 ILE A C 1
ATOM 2144 O O . ILE A 1 273 ? 124.90673 104.11024 98.29980 1.000 146.27416 273 ILE A O 1
ATOM 2149 N N . HIS A 1 274 ? 124.67831 106.32574 98.65880 1.000 149.44375 274 HIS A N 1
ATOM 2150 C CA . HIS A 1 274 ? 124.25914 106.64867 97.30077 1.000 149.44375 274 HIS A CA 1
ATOM 2151 C C . HIS A 1 274 ? 125.34335 107.49265 96.64600 1.000 149.44375 274 HIS A C 1
ATOM 2152 O O . HIS A 1 274 ? 125.59471 108.62487 97.07149 1.000 149.44375 274 HIS A O 1
ATOM 2159 N N . GLY A 1 275 ? 125.97573 106.94434 95.61304 1.000 157.71666 275 GLY A N 1
ATOM 2160 C CA . GLY A 1 275 ? 127.02862 107.64949 94.91105 1.000 157.71666 275 GLY A CA 1
ATOM 2161 C C . GLY A 1 275 ? 126.64022 108.06480 93.50786 1.000 157.71666 275 GLY A C 1
ATOM 2162 O O . GLY A 1 275 ? 127.47382 108.57366 92.75302 1.000 157.71666 275 GLY A O 1
ATOM 2163 N N . GLY A 1 276 ? 125.37572 107.85520 93.14703 1.000 173.86934 276 GLY A N 1
ATOM 2164 C CA . GLY A 1 276 ? 124.89184 108.19754 91.82272 1.000 173.86934 276 GLY A CA 1
ATOM 2165 C C . GLY A 1 276 ? 124.89757 109.68719 91.55152 1.000 173.86934 276 GLY A C 1
ATOM 2166 O O . GLY A 1 276 ? 125.35040 110.47143 92.39031 1.000 173.86934 276 GLY A O 1
ATOM 2167 N N . VAL A 1 277 ? 124.39683 110.09958 90.38836 1.000 164.12655 277 VAL A N 1
ATOM 2168 C CA . VAL A 1 277 ? 124.50895 111.49971 89.99923 1.000 164.12655 277 VAL A CA 1
ATOM 2169 C C . VAL A 1 277 ? 123.15717 112.12191 89.66905 1.000 164.12655 277 VAL A C 1
ATOM 2170 O O . VAL A 1 277 ? 122.97575 113.33429 89.82488 1.000 164.12655 277 VAL A O 1
ATOM 2174 N N . LYS A 1 278 ? 122.19666 111.31686 89.21281 1.000 158.10918 278 LYS A N 1
ATOM 2175 C CA . LYS A 1 278 ? 120.96686 111.88030 88.66306 1.000 158.10918 278 LYS A CA 1
ATOM 2176 C C . LYS A 1 278 ? 119.71480 111.50121 89.44285 1.000 158.10918 278 LYS A C 1
ATOM 2177 O O . LYS A 1 278 ? 118.99366 112.39280 89.90063 1.000 158.10918 278 LYS A O 1
ATOM 2183 N N . GLU A 1 279 ? 119.42905 110.21616 89.61373 1.000 170.44885 279 GLU A N 1
ATOM 2184 C CA . GLU A 1 279 ? 118.08839 109.77795 89.97369 1.000 170.44885 279 GLU A CA 1
ATOM 2185 C C . GLU A 1 279 ? 117.94091 109.52717 91.47011 1.000 170.44885 279 GLU A C 1
ATOM 2186 O O . GLU A 1 279 ? 118.91681 109.45318 92.22006 1.000 170.44885 279 GLU A O 1
ATOM 2192 N N . THR A 1 280 ? 116.68463 109.39581 91.88884 1.000 159.57309 280 THR A N 1
ATOM 2193 C CA . THR A 1 280 ? 116.30790 109.11134 93.26539 1.000 159.57309 280 THR A CA 1
ATOM 2194 C C . THR A 1 280 ? 115.69700 107.71875 93.34433 1.000 159.57309 280 THR A C 1
ATOM 2195 O O . THR A 1 280 ? 114.78590 107.38751 92.57952 1.000 159.57309 280 THR A O 1
ATOM 2199 N N . HIS A 1 281 ? 116.19960 106.90558 94.26733 1.000 150.97294 281 HIS A N 1
ATOM 2200 C CA . HIS A 1 281 ? 115.80411 105.51048 94.37455 1.000 150.97294 281 HIS A CA 1
ATOM 2201 C C . HIS A 1 281 ? 115.10081 105.25671 95.70186 1.000 150.97294 281 HIS A C 1
ATOM 2202 O O . HIS A 1 281 ? 115.17553 106.05415 96.63966 1.000 150.97294 281 HIS A O 1
ATOM 2209 N N . VAL A 1 282 ? 114.40360 104.12451 95.76493 1.000 141.36324 282 VAL A N 1
ATOM 2210 C CA . VAL A 1 282 ? 113.69802 103.68654 96.96209 1.000 141.36324 282 VAL A CA 1
ATOM 2211 C C . VAL A 1 282 ? 114.20527 102.30321 97.33968 1.000 141.36324 282 VAL A C 1
ATOM 2212 O O . VAL A 1 282 ? 114.27066 101.40381 96.49491 1.000 141.36324 282 VAL A O 1
ATOM 2216 N N . PHE A 1 283 ? 114.55852 102.13302 98.60932 1.000 140.58859 283 PHE A N 1
ATOM 2217 C CA . PHE A 1 283 ? 115.14125 100.89748 99.11325 1.000 140.58859 283 PHE A CA 1
ATOM 2218 C C . PHE A 1 283 ? 114.08644 100.12109 99.88796 1.000 140.58859 283 PHE A C 1
ATOM 2219 O O . PHE A 1 283 ? 113.48061 100.65465 100.82208 1.000 140.58859 283 PHE A O 1
ATOM 2227 N N . HIS A 1 284 ? 113.87258 98.86503 99.50159 1.000 146.41028 284 HIS A N 1
ATOM 2228 C CA . HIS A 1 284 ? 112.85845 98.01688 100.11115 1.000 146.41028 284 HIS A CA 1
ATOM 2229 C C . HIS A 1 284 ? 113.47714 96.69318 100.53290 1.000 146.41028 284 HIS A C 1
ATOM 2230 O O . HIS A 1 284 ? 114.27820 96.10987 99.79722 1.000 146.41028 284 HIS A O 1
ATOM 2237 N N . TYR A 1 285 ? 113.09393 96.22014 101.71746 1.000 149.75291 285 TYR A N 1
ATOM 2238 C CA . TYR A 1 285 ? 113.65054 95.00130 102.29438 1.000 149.75291 285 TYR A CA 1
ATOM 2239 C C . TYR A 1 285 ? 112.49998 94.16526 102.83235 1.000 149.75291 285 TYR A C 1
ATOM 2240 O O . TYR A 1 285 ? 111.68556 94.66227 103.61527 1.000 149.75291 285 TYR A O 1
ATOM 2249 N N . HIS A 1 286 ? 112.43294 92.90439 102.41482 1.000 151.72147 286 HIS A N 1
ATOM 2250 C CA . HIS A 1 286 ? 111.31550 92.05030 102.78743 1.000 151.72147 286 HIS A CA 1
ATOM 2251 C C . HIS A 1 286 ? 111.42989 91.58473 104.23485 1.000 151.72147 286 HIS A C 1
ATOM 2252 O O . HIS A 1 286 ? 112.52368 91.49107 104.79761 1.000 151.72147 286 HIS A O 1
ATOM 2259 N N . VAL A 1 287 ? 110.26760 91.31111 104.83433 1.000 143.04872 287 VAL A N 1
ATOM 2260 C CA . VAL A 1 287 ? 110.10061 90.63506 106.12240 1.000 143.04872 287 VAL A CA 1
ATOM 2261 C C . VAL A 1 287 ? 111.02826 91.20280 107.19748 1.000 143.04872 287 VAL A C 1
ATOM 2262 O O . VAL A 1 287 ? 111.45886 90.49124 108.11244 1.000 143.04872 287 VAL A O 1
ATOM 2266 N N . HIS A 1 288 ? 111.30438 92.50290 107.12809 1.000 143.91169 288 HIS A N 1
ATOM 2267 C CA . HIS A 1 288 ? 112.12938 93.14660 108.13925 1.000 143.91169 288 HIS A CA 1
ATOM 2268 C C . HIS A 1 288 ? 111.65236 94.57471 108.35151 1.000 143.91169 288 HIS A C 1
ATOM 2269 O O . HIS A 1 288 ? 111.04812 95.18255 107.46458 1.000 143.91169 288 HIS A O 1
ATOM 2276 N N . GLN A 1 289 ? 111.92796 95.10032 109.54250 1.000 141.89651 289 GLN A N 1
ATOM 2277 C CA . GLN A 1 289 ? 111.56534 96.45832 109.91690 1.000 141.89651 289 GLN A CA 1
ATOM 2278 C C . GLN A 1 289 ? 112.73119 97.10317 110.65345 1.000 141.89651 289 GLN A C 1
ATOM 2279 O O . GLN A 1 289 ? 113.66046 96.42957 111.10566 1.000 141.89651 289 GLN A O 1
ATOM 2285 N N . TRP A 1 290 ? 112.67435 98.42647 110.77116 1.000 151.13670 290 TRP A N 1
ATOM 2286 C CA . TRP A 1 290 ? 113.69495 99.17399 111.49204 1.000 151.13670 290 TRP A CA 1
ATOM 2287 C C . TRP A 1 290 ? 113.09540 100.49244 111.95718 1.000 151.13670 290 TRP A C 1
ATOM 2288 O O . TRP A 1 290 ? 112.04736 100.92672 111.47453 1.000 151.13670 290 TRP A O 1
ATOM 2299 N N . LEU A 1 291 ? 113.77815 101.12451 112.90599 1.000 182.05095 291 LEU A N 1
ATOM 2300 C CA . LEU A 1 291 ? 113.36220 102.41716 113.42699 1.000 182.05095 291 LEU A CA 1
ATOM 2301 C C . LEU A 1 291 ? 113.77131 103.52739 112.46840 1.000 182.05095 291 LEU A C 1
ATOM 2302 O O . LEU A 1 291 ? 114.74861 103.40293 111.72599 1.000 182.05095 291 LEU A O 1
ATOM 2307 N N . GLY A 1 292 ? 113.00559 104.62048 112.48934 1.000 214.80155 292 GLY A N 1
ATOM 2308 C CA . GLY A 1 292 ? 113.28333 105.72003 111.57765 1.000 214.80155 292 GLY A CA 1
ATOM 2309 C C . GLY A 1 292 ? 114.65552 106.32674 111.79594 1.000 214.80155 292 GLY A C 1
ATOM 2310 O O . GLY A 1 292 ? 115.43001 106.50027 110.85222 1.000 214.80155 292 GLY A O 1
ATOM 2311 N N . ASP A 1 293 ? 114.97940 106.64504 113.04691 1.000 240.54378 293 ASP A N 1
ATOM 2312 C CA . ASP A 1 293 ? 116.29646 107.14657 113.42041 1.000 240.54378 293 ASP A CA 1
ATOM 2313 C C . ASP A 1 293 ? 116.82392 106.29065 114.56008 1.000 240.54378 293 ASP A C 1
ATOM 2314 O O . ASP A 1 293 ? 116.14488 106.12333 115.57828 1.000 240.54378 293 ASP A O 1
ATOM 2319 N N . SER A 1 294 ? 118.03057 105.74865 114.38689 1.000 237.98456 294 SER A N 1
ATOM 2320 C CA . SER A 1 294 ? 118.58211 104.83747 115.38366 1.000 237.98456 294 SER A CA 1
ATOM 2321 C C . SER A 1 294 ? 118.88084 105.54320 116.69999 1.000 237.98456 294 SER A C 1
ATOM 2322 O O . SER A 1 294 ? 118.86951 104.90561 117.75913 1.000 237.98456 294 SER A O 1
ATOM 2325 N N . SER A 1 295 ? 119.15671 106.84933 116.65606 1.000 252.07866 295 SER A N 1
ATOM 2326 C CA . SER A 1 295 ? 119.58009 107.55970 117.85985 1.000 252.07866 295 SER A CA 1
ATOM 2327 C C . SER A 1 295 ? 118.48681 107.57458 118.92255 1.000 252.07866 295 SER A C 1
ATOM 2328 O O . SER A 1 295 ? 118.75291 107.30123 120.09875 1.000 252.07866 295 SER A O 1
ATOM 2331 N N . ASN A 1 296 ? 117.25441 107.88676 118.53344 1.000 240.48483 296 ASN A N 1
ATOM 2332 C CA . ASN A 1 296 ? 116.14518 108.00455 119.46867 1.000 240.48483 296 ASN A CA 1
ATOM 2333 C C . ASN A 1 296 ? 115.25227 106.77585 119.37743 1.000 240.48483 296 ASN A C 1
ATOM 2334 O O . ASN A 1 296 ? 115.11569 106.17164 118.30917 1.000 240.48483 296 ASN A O 1
ATOM 2339 N N . ILE A 1 297 ? 114.64545 106.40990 120.51162 1.000 202.81398 297 ILE A N 1
ATOM 2340 C CA . ILE A 1 297 ? 113.78063 105.23744 120.57540 1.000 202.81398 297 ILE A CA 1
ATOM 2341 C C . ILE A 1 297 ? 112.30857 105.58277 120.41361 1.000 202.81398 297 ILE A C 1
ATOM 2342 O O . ILE A 1 297 ? 111.45051 104.72727 120.66994 1.000 202.81398 297 ILE A O 1
ATOM 2347 N N . ASN A 1 298 ? 111.98494 106.80660 120.00223 1.000 205.57786 298 ASN A N 1
ATOM 2348 C CA . ASN A 1 298 ? 110.60303 107.24119 119.86048 1.000 205.57786 298 ASN A CA 1
ATOM 2349 C C . ASN A 1 298 ? 110.20778 107.49641 118.41199 1.000 205.57786 298 ASN A C 1
ATOM 2350 O O . ASN A 1 298 ? 109.18465 108.14174 118.16535 1.000 205.57786 298 ASN A O 1
ATOM 2355 N N . ALA A 1 299 ? 110.98954 107.01153 117.45277 1.000 211.84898 299 ALA A N 1
ATOM 2356 C CA . ALA A 1 299 ? 110.65835 107.19746 116.05077 1.000 211.84898 299 ALA A CA 1
ATOM 2357 C C . ALA A 1 299 ? 109.60011 106.18749 115.61096 1.000 211.84898 299 ALA A C 1
ATOM 2358 O O . ALA A 1 299 ? 109.17704 105.31271 116.37108 1.000 211.84898 299 ALA A O 1
ATOM 2360 N N . GLU A 1 300 ? 109.17112 106.31929 114.35919 1.000 225.18291 300 GLU A N 1
ATOM 2361 C CA . GLU A 1 300 ? 108.18288 105.41667 113.79393 1.000 225.18291 300 GLU A CA 1
ATOM 2362 C C . GLU A 1 300 ? 108.84078 104.11618 113.33932 1.000 225.18291 300 GLU A C 1
ATOM 2363 O O . GLU A 1 300 ? 110.05522 103.92657 113.44468 1.000 225.18291 300 GLU A O 1
ATOM 2369 N N . ILE A 1 301 ? 108.01473 103.21125 112.82277 1.000 166.52314 301 ILE A N 1
ATOM 2370 C CA . ILE A 1 301 ? 108.46577 101.93496 112.28254 1.000 166.52314 301 ILE A CA 1
ATOM 2371 C C . ILE A 1 301 ? 108.30349 101.98329 110.77140 1.000 166.52314 301 ILE A C 1
ATOM 2372 O O . ILE A 1 301 ? 107.20904 102.26176 110.26716 1.000 166.52314 301 ILE A O 1
ATOM 2377 N N . LEU A 1 302 ? 109.38843 101.71431 110.05098 1.000 159.25501 302 LEU A N 1
ATOM 2378 C CA . LEU A 1 302 ? 109.40658 101.81363 108.60071 1.000 159.25501 302 LEU A CA 1
ATOM 2379 C C . LEU A 1 302 ? 109.92140 100.51467 107.99870 1.000 159.25501 302 LEU A C 1
ATOM 2380 O O . LEU A 1 302 ? 110.51206 99.67283 108.67985 1.000 159.25501 302 LEU A O 1
ATOM 2385 N N . ASP A 1 303 ? 109.68284 100.36246 106.69746 1.000 175.12794 303 ASP A N 1
ATOM 2386 C CA . ASP A 1 303 ? 110.26177 99.26866 105.93303 1.000 175.12794 303 ASP A CA 1
ATOM 2387 C C . ASP A 1 303 ? 110.79327 99.70259 104.57452 1.000 175.12794 303 ASP A C 1
ATOM 2388 O O . ASP A 1 303 ? 111.23771 98.84551 103.80518 1.000 175.12794 303 ASP A O 1
ATOM 2393 N N . ALA A 1 304 ? 110.75829 100.99363 104.25526 1.000 164.14687 304 ALA A N 1
ATOM 2394 C CA . ALA A 1 304 ? 111.31377 101.50553 103.01192 1.000 164.14687 304 ALA A CA 1
ATOM 2395 C C . ALA A 1 304 ? 111.69478 102.96192 103.22305 1.000 164.14687 304 ALA A C 1
ATOM 2396 O O . ALA A 1 304 ? 111.16619 103.63650 104.11003 1.000 164.14687 304 ALA A O 1
ATOM 2398 N N . GLN A 1 305 ? 112.61999 103.44058 102.39486 1.000 153.31579 305 GLN A N 1
ATOM 2399 C CA . GLN A 1 305 ? 113.11372 104.80189 102.53179 1.000 153.31579 305 GLN A CA 1
ATOM 2400 C C . GLN A 1 305 ? 113.57788 105.31451 101.17747 1.000 153.31579 305 GLN A C 1
ATOM 2401 O O . GLN A 1 305 ? 114.04755 104.55262 100.32877 1.000 153.31579 305 GLN A O 1
ATOM 2407 N N . SER A 1 306 ? 113.43985 106.62169 100.98780 1.000 159.13211 306 SER A N 1
ATOM 2408 C CA . SER A 1 306 ? 113.93509 107.30562 99.80474 1.000 159.13211 306 SER A CA 1
ATOM 2409 C C . SER A 1 306 ? 115.40225 107.66903 99.99338 1.000 159.13211 306 SER A C 1
ATOM 2410 O O . SER A 1 306 ? 115.93391 107.64597 101.10551 1.000 159.13211 306 SER A O 1
ATOM 2413 N N . ILE A 1 307 ? 116.05613 108.00854 98.88686 1.000 139.80070 307 ILE A N 1
ATOM 2414 C CA . ILE A 1 307 ? 117.47943 108.32188 98.91590 1.000 139.80070 307 ILE A CA 1
ATOM 2415 C C . ILE A 1 307 ? 117.78417 109.25879 97.75602 1.000 139.80070 307 ILE A C 1
ATOM 2416 O O . ILE A 1 307 ? 117.11018 109.23225 96.72347 1.000 139.80070 307 ILE A O 1
ATOM 2421 N N . SER A 1 308 ? 118.80048 110.09588 97.93973 1.000 152.25103 308 SER A N 1
ATOM 2422 C CA . SER A 1 308 ? 119.16011 111.12002 96.96816 1.000 152.25103 308 SER A CA 1
ATOM 2423 C C . SER A 1 308 ? 120.65027 111.02969 96.65601 1.000 152.25103 308 SER A C 1
ATOM 2424 O O . SER A 1 308 ? 121.37228 110.28778 97.33235 1.000 152.25103 308 SER A O 1
ATOM 2427 N N . PRO A 1 309 ? 121.14738 111.72530 95.63188 1.000 149.12441 309 PRO A N 1
ATOM 2428 C CA . PRO A 1 309 ? 122.59147 111.69938 95.37086 1.000 149.12441 309 PRO A CA 1
ATOM 2429 C C . PRO A 1 309 ? 123.38938 112.23917 96.54900 1.000 149.12441 309 PRO A C 1
ATOM 2430 O O . PRO A 1 309 ? 123.00135 113.21686 97.19147 1.000 149.12441 309 PRO A O 1
ATOM 2434 N N . GLN A 1 310 ? 124.51797 111.58611 96.81987 1.000 153.81016 310 GLN A N 1
ATOM 2435 C CA . GLN A 1 310 ? 125.46491 111.99390 97.85686 1.000 153.81016 310 GLN A CA 1
ATOM 2436 C C . GLN A 1 310 ? 124.78481 112.11832 99.22116 1.000 153.81016 310 GLN A C 1
ATOM 2437 O O . GLN A 1 310 ? 124.71579 113.19097 99.82220 1.000 153.81016 310 GLN A O 1
ATOM 2443 N N . THR A 1 311 ? 124.28181 110.98666 99.70579 1.000 150.34810 311 THR A N 1
ATOM 2444 C CA . THR A 1 311 ? 123.67764 110.91978 101.02959 1.000 150.34810 311 THR A CA 1
ATOM 2445 C C . THR A 1 311 ? 123.79151 109.48753 101.53244 1.000 150.34810 311 THR A C 1
ATOM 2446 O O . THR A 1 311 ? 124.05213 108.55897 100.76429 1.000 150.34810 311 THR A O 1
ATOM 2450 N N . HIS A 1 312 ? 123.59523 109.31795 102.83860 1.000 148.94589 312 HIS A N 1
ATOM 2451 C CA . HIS A 1 312 ? 123.80612 108.02211 103.46597 1.000 148.94589 312 HIS A CA 1
ATOM 2452 C C . HIS A 1 312 ? 122.85818 107.85210 104.64393 1.000 148.94589 312 HIS A C 1
ATOM 2453 O O . HIS A 1 312 ? 122.30283 108.82054 105.16776 1.000 148.94589 312 HIS A O 1
ATOM 2460 N N . TYR A 1 313 ? 122.68727 106.59700 105.05633 1.000 152.52942 313 TYR A N 1
ATOM 2461 C CA . TYR A 1 313 ? 121.83201 106.24691 106.18124 1.000 152.52942 313 TYR A CA 1
ATOM 2462 C C . TYR A 1 313 ? 122.37132 104.98439 106.83822 1.000 152.52942 313 TYR A C 1
ATOM 2463 O O . TYR A 1 313 ? 123.22221 104.28441 106.28473 1.000 152.52942 313 TYR A O 1
ATOM 2472 N N . SER A 1 314 ? 121.86103 104.69828 108.03293 1.000 152.52092 314 SER A N 1
ATOM 2473 C CA . SER A 1 314 ? 122.19166 103.48443 108.76282 1.000 152.52092 314 SER A CA 1
ATOM 2474 C C . SER A 1 314 ? 120.92197 102.68479 109.02021 1.000 152.52092 314 SER A C 1
ATOM 2475 O O . SER A 1 314 ? 119.84342 103.25069 109.21962 1.000 152.52092 314 SER A O 1
ATOM 2478 N N . ILE A 1 315 ? 121.05703 101.36090 109.01653 1.000 145.39898 315 ILE A N 1
ATOM 2479 C CA . ILE A 1 315 ? 119.92032 100.45442 109.11491 1.000 145.39898 315 ILE A CA 1
ATOM 2480 C C . ILE A 1 315 ? 120.21264 99.40457 110.17719 1.000 145.39898 315 ILE A C 1
ATOM 2481 O O . ILE A 1 315 ? 121.30522 98.82798 110.20961 1.000 145.39898 315 ILE A O 1
ATOM 2486 N N . GLN A 1 316 ? 119.23326 99.15536 111.04510 1.000 164.36814 316 GLN A N 1
ATOM 2487 C CA . GLN A 1 316 ? 119.37384 98.16191 112.10942 1.000 164.36814 316 GLN A CA 1
ATOM 2488 C C . GLN A 1 316 ? 118.08322 97.36607 112.20332 1.000 164.36814 316 GLN A C 1
ATOM 2489 O O . GLN A 1 316 ? 117.09468 97.82124 112.79345 1.000 164.36814 316 GLN A O 1
ATOM 2495 N N . PRO A 1 317 ? 118.04954 96.16919 111.61823 1.000 140.85401 317 PRO A N 1
ATOM 2496 C CA . PRO A 1 317 ? 116.83035 95.35282 111.67390 1.000 140.85401 317 PRO A CA 1
ATOM 2497 C C . PRO A 1 317 ? 116.46079 94.98765 113.10383 1.000 140.85401 317 PRO A C 1
ATOM 2498 O O . PRO A 1 317 ? 117.32534 94.74275 113.94705 1.000 140.85401 317 PRO A O 1
ATOM 2502 N N . LEU A 1 318 ? 115.15770 94.94990 113.36786 1.000 152.42001 318 LEU A N 1
ATOM 2503 C CA . LEU A 1 318 ? 114.65854 94.63420 114.69795 1.000 152.42001 318 LEU A CA 1
ATOM 2504 C C . LEU A 1 318 ? 114.77704 93.14317 114.98161 1.000 152.42001 318 LEU A C 1
ATOM 2505 O O . LEU A 1 318 ? 114.55096 92.30818 114.10157 1.000 152.42001 318 LEU A O 1
ATOM 2510 N N . TYR A 1 319 ? 115.13955 92.81663 116.22068 1.000 162.03279 319 TYR A N 1
ATOM 2511 C CA . TYR A 1 319 ? 115.25426 91.45017 116.72305 1.000 162.03279 319 TYR A CA 1
ATOM 2512 C C . TYR A 1 319 ? 116.25768 90.60798 115.94458 1.000 162.03279 319 TYR A C 1
ATOM 2513 O O . TYR A 1 319 ? 116.24484 89.37719 116.06005 1.000 162.03279 319 TYR A O 1
ATOM 2522 N N . GLY A 1 320 ? 117.12808 91.23025 115.15815 1.000 166.74756 320 GLY A N 1
ATOM 2523 C CA . GLY A 1 320 ? 118.08548 90.48544 114.37257 1.000 166.74756 320 GLY A CA 1
ATOM 2524 C C . GLY A 1 320 ? 117.45301 89.84792 113.14985 1.000 166.74756 320 GLY A C 1
ATOM 2525 O O . GLY A 1 320 ? 116.29546 90.09357 112.80002 1.000 166.74756 320 GLY A O 1
ATOM 2526 N N . LEU A 1 321 ? 118.24598 89.01056 112.48764 1.000 158.88115 321 LEU A N 1
ATOM 2527 C CA . LEU A 1 321 ? 117.77174 88.30690 111.30580 1.000 158.88115 321 LEU A CA 1
ATOM 2528 C C . LEU A 1 321 ? 116.66673 87.32219 111.67130 1.000 158.88115 321 LEU A C 1
ATOM 2529 O O . LEU A 1 321 ? 116.65999 86.73187 112.75448 1.000 158.88115 321 LEU A O 1
ATOM 2534 N N . GLY A 1 322 ? 115.72434 87.14777 110.74788 1.000 152.04428 322 GLY A N 1
ATOM 2535 C CA . GLY A 1 322 ? 114.59333 86.27359 110.96747 1.000 152.04428 322 GLY A CA 1
ATOM 2536 C C . GLY A 1 322 ? 113.43325 86.89536 111.71095 1.000 152.04428 322 GLY A C 1
ATOM 2537 O O . GLY A 1 322 ? 112.42926 86.20801 111.93726 1.000 152.04428 322 GLY A O 1
ATOM 2538 N N . SER A 1 323 ? 113.53831 88.16729 112.09862 1.000 161.25774 323 SER A N 1
ATOM 2539 C CA . SER A 1 323 ? 112.47644 88.88234 112.79873 1.000 161.25774 323 SER A CA 1
ATOM 2540 C C . SER A 1 323 ? 112.08845 88.19609 114.10262 1.000 161.25774 323 SER A C 1
ATOM 2541 O O . SER A 1 323 ? 112.85308 87.39065 114.64299 1.000 161.25774 323 SER A O 1
ATOM 2544 N N . LEU A 1 324 ? 110.89813 88.51907 114.61347 1.000 153.33339 324 LEU A N 1
ATOM 2545 C CA . LEU A 1 324 ? 110.49080 88.03182 115.92755 1.000 153.33339 324 LEU A CA 1
ATOM 2546 C C . LEU A 1 324 ? 110.32553 86.51710 115.94465 1.000 153.33339 324 LEU A C 1
ATOM 2547 O O . LEU A 1 324 ? 110.78323 85.84734 116.87760 1.000 153.33339 324 LEU A O 1
ATOM 2552 N N . HIS A 1 325 ? 109.67830 85.95712 114.92554 1.000 163.67056 325 HIS A N 1
ATOM 2553 C CA . HIS A 1 325 ? 109.36294 84.53426 114.92524 1.000 163.67056 325 HIS A CA 1
ATOM 2554 C C . HIS A 1 325 ? 110.50277 83.66390 114.41334 1.000 163.67056 325 HIS A C 1
ATOM 2555 O O . HIS A 1 325 ? 110.37381 82.43554 114.43249 1.000 163.67056 325 HIS A O 1
ATOM 2562 N N . GLY A 1 326 ? 111.60481 84.25628 113.96285 1.000 158.32101 326 GLY A N 1
ATOM 2563 C CA . GLY A 1 326 ? 112.74660 83.48098 113.51943 1.000 158.32101 326 GLY A CA 1
ATOM 2564 C C . GLY A 1 326 ? 112.48962 82.67665 112.26234 1.000 158.32101 326 GLY A C 1
ATOM 2565 O O . GLY A 1 326 ? 112.47841 81.44305 112.30061 1.000 158.32101 326 GLY A O 1
ATOM 2566 N N . ALA A 1 327 ? 112.27978 83.36102 111.14228 1.000 167.90099 327 ALA A N 1
ATOM 2567 C CA . ALA A 1 327 ? 112.03586 82.68092 109.88176 1.000 167.90099 327 ALA A CA 1
ATOM 2568 C C . ALA A 1 327 ? 113.35126 82.35776 109.17924 1.000 167.90099 327 ALA A C 1
ATOM 2569 O O . ALA A 1 327 ? 114.38481 82.98940 109.41259 1.000 167.90099 327 ALA A O 1
ATOM 2571 N N . ILE A 1 328 ? 113.29918 81.35301 108.30201 1.000 154.44459 328 ILE A N 1
ATOM 2572 C CA . ILE A 1 328 ? 114.45602 80.92141 107.52871 1.000 154.44459 328 ILE A CA 1
ATOM 2573 C C . ILE A 1 328 ? 114.06852 80.86431 106.05799 1.000 154.44459 328 ILE A C 1
ATOM 2574 O O . ILE A 1 328 ? 112.89497 80.73691 105.70382 1.000 154.44459 328 ILE A O 1
ATOM 2579 N N . GLY A 1 329 ? 115.08107 80.96063 105.19492 1.000 167.61713 329 GLY A N 1
ATOM 2580 C CA . GLY A 1 329 ? 114.88198 80.92116 103.76153 1.000 167.61713 329 GLY A CA 1
ATOM 2581 C C . GLY A 1 329 ? 115.63197 82.04182 103.06036 1.000 167.61713 329 GLY A C 1
ATOM 2582 O O . GLY A 1 329 ? 116.65401 82.53287 103.55474 1.000 167.61713 329 GLY A O 1
ATOM 2583 N N . ASP A 1 330 ? 115.11120 82.43750 101.90249 1.000 172.01493 330 ASP A N 1
ATOM 2584 C CA . ASP A 1 330 ? 115.71206 83.47398 101.07455 1.000 172.01493 330 ASP A CA 1
ATOM 2585 C C . ASP A 1 330 ? 114.84230 84.72238 101.10046 1.000 172.01493 330 ASP A C 1
ATOM 2586 O O . ASP A 1 330 ? 113.62459 84.63984 100.91058 1.000 172.01493 330 ASP A O 1
ATOM 2591 N N . SER A 1 331 ? 115.46920 85.87229 101.33305 1.000 175.60201 331 SER A N 1
ATOM 2592 C CA . SER A 1 331 ? 114.79296 87.16204 101.33048 1.000 175.60201 331 SER A CA 1
ATOM 2593 C C . SER A 1 331 ? 115.42975 88.04911 100.27158 1.000 175.60201 331 SER A C 1
ATOM 2594 O O . SER A 1 331 ? 116.65923 88.11734 100.17261 1.000 175.60201 331 SER A O 1
ATOM 2597 N N . ILE A 1 332 ? 114.59862 88.72415 99.48864 1.000 156.10489 332 ILE A N 1
ATOM 2598 C CA . ILE A 1 332 ? 115.06819 89.52216 98.36269 1.000 156.10489 332 ILE A CA 1
ATOM 2599 C C . ILE A 1 332 ? 115.20956 90.97605 98.79189 1.000 156.10489 332 ILE A C 1
ATOM 2600 O O . ILE A 1 332 ? 114.49727 91.46414 99.67537 1.000 156.10489 332 ILE A O 1
ATOM 2605 N N . ILE A 1 333 ? 116.15724 91.67148 98.16738 1.000 149.91295 333 ILE A N 1
ATOM 2606 C CA . ILE A 1 333 ? 116.38108 93.09594 98.37900 1.000 149.91295 333 ILE A CA 1
ATOM 2607 C C . ILE A 1 333 ? 116.45811 93.75974 97.01322 1.000 149.91295 333 ILE A C 1
ATOM 2608 O O . ILE A 1 333 ? 117.25183 93.34214 96.16296 1.000 149.91295 333 ILE A O 1
ATOM 2613 N N . HIS A 1 334 ? 115.64319 94.78879 96.80084 1.000 167.59221 334 HIS A N 1
ATOM 2614 C CA . HIS A 1 334 ? 115.57202 95.40020 95.48145 1.000 167.59221 334 HIS A CA 1
ATOM 2615 C C . HIS A 1 334 ? 115.02327 96.81155 95.60320 1.000 167.59221 334 HIS A C 1
ATOM 2616 O O . HIS A 1 334 ? 114.37638 97.16379 96.59300 1.000 167.59221 334 HIS A O 1
ATOM 2623 N N . CYS A 1 335 ? 115.29495 97.61328 94.57824 1.000 186.89467 335 CYS A N 1
ATOM 2624 C CA . CYS A 1 335 ? 114.62898 98.89450 94.41718 1.000 186.89467 335 CYS A CA 1
ATOM 2625 C C . CYS A 1 335 ? 113.21194 98.67513 93.90387 1.000 186.89467 335 CYS A C 1
ATOM 2626 O O . CYS A 1 335 ? 112.92860 97.70240 93.19942 1.000 186.89467 335 CYS A O 1
ATOM 2629 N N . HIS A 1 336 ? 112.31702 99.58996 94.26281 1.000 192.11686 336 HIS A N 1
ATOM 2630 C CA . HIS A 1 336 ? 110.90429 99.43114 93.94809 1.000 192.11686 336 HIS A CA 1
ATOM 2631 C C . HIS A 1 336 ? 110.50168 100.08051 92.63073 1.000 192.11686 336 HIS A C 1
ATOM 2632 O O . HIS A 1 336 ? 109.32896 99.99717 92.25300 1.000 192.11686 336 HIS A O 1
ATOM 2639 N N . LEU A 1 337 ? 111.43065 100.71908 91.92392 1.000 195.43147 337 LEU A N 1
ATOM 2640 C CA . LEU A 1 337 ? 111.13148 101.30009 90.61910 1.000 195.43147 337 LEU A CA 1
ATOM 2641 C C . LEU A 1 337 ? 111.04675 100.17461 89.59635 1.000 195.43147 337 LEU A C 1
ATOM 2642 O O . LEU A 1 337 ? 112.04068 99.49099 89.33097 1.000 195.43147 337 LEU A O 1
ATOM 2647 N N . TYR A 1 338 ? 109.85789 99.97856 89.02720 1.000 225.98563 338 TYR A N 1
ATOM 2648 C CA . TYR A 1 338 ? 109.63494 98.83449 88.14481 1.000 225.98563 338 TYR A CA 1
ATOM 2649 C C . TYR A 1 338 ? 110.52379 98.84207 86.90759 1.000 225.98563 338 TYR A C 1
ATOM 2650 O O . TYR A 1 338 ? 111.07979 97.78100 86.57590 1.000 225.98563 338 TYR A O 1
ATOM 2659 N N . PRO A 1 339 ? 110.68769 99.94879 86.17029 1.000 234.65744 339 PRO A N 1
ATOM 2660 C CA . PRO A 1 339 ? 111.68295 99.92839 85.08341 1.000 234.65744 339 PRO A CA 1
ATOM 2661 C C . PRO A 1 339 ? 113.08952 99.62784 85.57202 1.000 234.65744 339 PRO A C 1
ATOM 2662 O O . PRO A 1 339 ? 113.81871 98.86070 84.92922 1.000 234.65744 339 PRO A O 1
ATOM 2666 N N . ALA A 1 340 ? 113.48282 100.19543 86.71429 1.000 238.74821 340 ALA A N 1
ATOM 2667 C CA . ALA A 1 340 ? 114.79866 99.91186 87.27576 1.000 238.74821 340 ALA A CA 1
ATOM 2668 C C . ALA A 1 340 ? 114.91225 98.46025 87.72230 1.000 238.74821 340 ALA A C 1
ATOM 2669 O O . ALA A 1 340 ? 115.96781 97.83847 87.55868 1.000 238.74821 340 ALA A O 1
ATOM 2671 N N . PHE A 1 341 ? 113.84029 97.91083 88.29644 1.000 233.00993 341 PHE A N 1
ATOM 2672 C CA . PHE A 1 341 ? 113.83716 96.50020 88.66901 1.000 233.00993 341 PHE A CA 1
ATOM 2673 C C . PHE A 1 341 ? 113.99850 95.61641 87.43837 1.000 233.00993 341 PHE A C 1
ATOM 2674 O O . PHE A 1 341 ? 114.72844 94.61886 87.46501 1.000 233.00993 341 PHE A O 1
ATOM 2682 N N . GLY A 1 342 ? 113.31547 95.96827 86.34768 1.000 235.05014 342 GLY A N 1
ATOM 2683 C CA . GLY A 1 342 ? 113.49864 95.23918 85.10410 1.000 235.05014 342 GLY A CA 1
ATOM 2684 C C . GLY A 1 342 ? 114.91392 95.35020 84.57279 1.000 235.05014 342 GLY A C 1
ATOM 2685 O O . GLY A 1 342 ? 115.43811 94.40899 83.97223 1.000 235.05014 342 GLY A O 1
ATOM 2686 N N . ILE A 1 343 ? 115.54992 96.50636 84.78069 1.000 226.01752 343 ILE A N 1
ATOM 2687 C CA . ILE A 1 343 ? 116.95389 96.66217 84.41984 1.000 226.01752 343 ILE A CA 1
ATOM 2688 C C . ILE A 1 343 ? 117.83335 95.70301 85.21229 1.000 226.01752 343 ILE A C 1
ATOM 2689 O O . ILE A 1 343 ? 118.86130 95.24093 84.70474 1.000 226.01752 343 ILE A O 1
ATOM 2694 N N . GLY A 1 344 ? 117.43501 95.35713 86.43460 1.000 204.13237 344 GLY A N 1
ATOM 2695 C CA . GLY A 1 344 ? 118.16555 94.36974 87.20478 1.000 204.13237 344 GLY A CA 1
ATOM 2696 C C . GLY A 1 344 ? 118.98500 94.91124 88.35718 1.000 204.13237 344 GLY A C 1
ATOM 2697 O O . GLY A 1 344 ? 120.11475 94.46819 88.58244 1.000 204.13237 344 GLY A O 1
ATOM 2698 N N . MET A 1 345 ? 118.43087 95.87039 89.09384 1.000 172.18496 345 MET A N 1
ATOM 2699 C CA . MET A 1 345 ? 119.05993 96.39786 90.30428 1.000 172.18496 345 MET A CA 1
ATOM 2700 C C . MET A 1 345 ? 118.41801 95.70361 91.50095 1.000 172.18496 345 MET A C 1
ATOM 2701 O O . MET A 1 345 ? 117.50130 96.23187 92.12993 1.000 172.18496 345 MET A O 1
ATOM 2706 N N . TRP A 1 346 ? 118.90666 94.50763 91.81888 1.000 160.59130 346 TRP A N 1
ATOM 2707 C CA . TRP A 1 346 ? 118.33570 93.73404 92.91211 1.000 160.59130 346 TRP A CA 1
ATOM 2708 C C . TRP A 1 346 ? 119.40744 92.83604 93.50928 1.000 160.59130 346 TRP A C 1
ATOM 2709 O O . TRP A 1 346 ? 120.43673 92.56598 92.88691 1.000 160.59130 346 TRP A O 1
ATOM 2720 N N . GLY A 1 347 ? 119.14628 92.37776 94.73187 1.000 153.14304 347 GLY A N 1
ATOM 2721 C CA . GLY A 1 347 ? 120.04887 91.49702 95.44085 1.000 153.14304 347 GLY A CA 1
ATOM 2722 C C . GLY A 1 347 ? 119.26292 90.50198 96.26637 1.000 153.14304 347 GLY A C 1
ATOM 2723 O O . GLY A 1 347 ? 118.03594 90.57159 96.35577 1.000 153.14304 347 GLY A O 1
ATOM 2724 N N . MET A 1 348 ? 119.98502 89.56567 96.87733 1.000 165.93317 348 MET A N 1
ATOM 2725 C CA . MET A 1 348 ? 119.36159 88.50429 97.65205 1.000 165.93317 348 MET A CA 1
ATOM 2726 C C . MET A 1 348 ? 120.07140 88.35319 98.98853 1.000 165.93317 348 MET A C 1
ATOM 2727 O O . MET A 1 348 ? 121.26698 88.63046 99.11121 1.000 165.93317 348 MET A O 1
ATOM 2732 N N . ASN A 1 349 ? 119.31671 87.90749 99.99016 1.000 160.75994 349 ASN A N 1
ATOM 2733 C CA . ASN A 1 349 ? 119.83700 87.65171 101.32482 1.000 160.75994 349 ASN A CA 1
ATOM 2734 C C . ASN A 1 349 ? 119.48736 86.22770 101.72896 1.000 160.75994 349 ASN A C 1
ATOM 2735 O O . ASN A 1 349 ? 118.34351 85.79220 101.56902 1.000 160.75994 349 ASN A O 1
ATOM 2740 N N . ARG A 1 350 ? 120.47396 85.50777 102.25578 1.000 157.49194 350 ARG A N 1
ATOM 2741 C CA . ARG A 1 350 ? 120.33759 84.09334 102.57052 1.000 157.49194 350 ARG A CA 1
ATOM 2742 C C . ARG A 1 350 ? 120.54696 83.86430 104.06014 1.000 157.49194 350 ARG A C 1
ATOM 2743 O O . ARG A 1 350 ? 121.45652 84.44021 104.66467 1.000 157.49194 350 ARG A O 1
ATOM 2751 N N . VAL A 1 351 ? 119.70173 83.01890 104.64676 1.000 163.49751 351 VAL A N 1
ATOM 2752 C CA . VAL A 1 351 ? 119.76886 82.68125 106.06366 1.000 163.49751 351 VAL A CA 1
ATOM 2753 C C . VAL A 1 351 ? 119.83685 81.16721 106.19811 1.000 163.49751 351 VAL A C 1
ATOM 2754 O O . VAL A 1 351 ? 119.00920 80.45175 105.62350 1.000 163.49751 351 VAL A O 1
ATOM 2758 N N . PHE A 1 352 ? 120.81415 80.68309 106.95649 1.000 163.47532 352 PHE A N 1
ATOM 2759 C CA . PHE A 1 352 ? 120.97164 79.26146 107.22005 1.000 163.47532 352 PHE A CA 1
ATOM 2760 C C . PHE A 1 352 ? 120.48712 78.92197 108.62483 1.000 163.47532 352 PHE A C 1
ATOM 2761 O O . PHE A 1 352 ? 120.15273 79.79516 109.42736 1.000 163.47532 352 PHE A O 1
ATOM 2769 N N . ASP A 1 353 ? 120.45604 77.62190 108.91537 1.000 187.24414 353 ASP A N 1
ATOM 2770 C CA . ASP A 1 353 ? 120.12901 77.14835 110.25173 1.000 187.24414 353 ASP A CA 1
ATOM 2771 C C . ASP A 1 353 ? 121.04093 76.02951 110.73319 1.000 187.24414 353 ASP A C 1
ATOM 2772 O O . ASP A 1 353 ? 120.86764 75.56378 111.86349 1.000 187.24414 353 ASP A O 1
ATOM 2777 N N . THR A 1 354 ? 121.99606 75.58256 109.92177 1.000 190.06334 354 THR A N 1
ATOM 2778 C CA . THR A 1 354 ? 122.90920 74.51331 110.29177 1.000 190.06334 354 THR A CA 1
ATOM 2779 C C . THR A 1 354 ? 124.34118 74.95963 110.03916 1.000 190.06334 354 THR A C 1
ATOM 2780 O O . THR A 1 354 ? 124.59799 75.83293 109.20631 1.000 190.06334 354 THR A O 1
ATOM 2784 N N . LEU A 1 355 ? 125.27134 74.35090 110.77089 1.000 189.47858 355 LEU A N 1
ATOM 2785 C CA . LEU A 1 355 ? 126.67760 74.70518 110.63884 1.000 189.47858 355 LEU A CA 1
ATOM 2786 C C . LEU A 1 355 ? 127.18405 74.38499 109.23800 1.000 189.47858 355 LEU A C 1
ATOM 2787 O O . LEU A 1 355 ? 126.83456 73.35743 108.65151 1.000 189.47858 355 LEU A O 1
ATOM 2792 N N . GLN A 1 356 ? 128.01365 75.27632 108.70163 1.000 193.39732 356 GLN A N 1
ATOM 2793 C CA . GLN A 1 356 ? 128.58349 75.13242 107.36362 1.000 193.39732 356 GLN A CA 1
ATOM 2794 C C . GLN A 1 356 ? 130.10323 75.15096 107.48818 1.000 193.39732 356 GLN A C 1
ATOM 2795 O O . GLN A 1 356 ? 130.70703 76.21466 107.65762 1.000 193.39732 356 GLN A O 1
ATOM 2801 N N . ASP A 1 357 ? 130.71840 73.97514 107.40269 1.000 219.77505 357 ASP A N 1
ATOM 2802 C CA . ASP A 1 357 ? 132.16615 73.84371 107.48389 1.000 219.77505 357 ASP A CA 1
ATOM 2803 C C . ASP A 1 357 ? 132.85128 73.94957 106.12855 1.000 219.77505 357 ASP A C 1
ATOM 2804 O O . ASP A 1 357 ? 134.08478 73.93504 106.07178 1.000 219.77505 357 ASP A O 1
ATOM 2809 N N . GLY A 1 358 ? 132.08980 74.05407 105.04470 1.000 209.07293 358 GLY A N 1
ATOM 2810 C CA . GLY A 1 358 ? 132.65762 74.10137 103.71555 1.000 209.07293 358 GLY A CA 1
ATOM 2811 C C . GLY A 1 358 ? 132.71940 72.77593 102.99292 1.000 209.07293 358 GLY A C 1
ATOM 2812 O O . GLY A 1 358 ? 133.32309 72.70576 101.91585 1.000 209.07293 358 GLY A O 1
ATOM 2813 N N . SER A 1 359 ? 132.11842 71.72436 103.54487 1.000 217.70639 359 SER A N 1
ATOM 2814 C CA . SER A 1 359 ? 132.11532 70.40878 102.92205 1.000 217.70639 359 SER A CA 1
ATOM 2815 C C . SER A 1 359 ? 130.78439 70.06129 102.26912 1.000 217.70639 359 SER A C 1
ATOM 2816 O O . SER A 1 359 ? 130.60907 68.92375 101.82227 1.000 217.70639 359 SER A O 1
ATOM 2819 N N . GLN A 1 360 ? 129.84915 71.00204 102.20228 1.000 217.58010 360 GLN A N 1
ATOM 2820 C CA . GLN A 1 360 ? 128.54540 70.76801 101.60087 1.000 217.58010 360 GLN A CA 1
ATOM 2821 C C . GLN A 1 360 ? 128.50706 71.32831 100.18328 1.000 217.58010 360 GLN A C 1
ATOM 2822 O O . GLN A 1 360 ? 129.38916 72.07577 99.75536 1.000 217.58010 360 GLN A O 1
ATOM 2828 N N . CYS A 1 361 ? 127.46138 70.95414 99.44968 1.000 206.07193 361 CYS A N 1
ATOM 2829 C CA . CYS A 1 361 ? 127.32311 71.35247 98.05814 1.000 206.07193 361 CYS A CA 1
ATOM 2830 C C . CYS A 1 361 ? 125.88121 71.73830 97.76610 1.000 206.07193 361 CYS A C 1
ATOM 2831 O O . CYS A 1 361 ? 124.94339 71.21656 98.37428 1.000 206.07193 361 CYS A O 1
ATOM 2834 N N . TYR A 1 362 ? 125.71986 72.66393 96.82335 1.000 184.89342 362 TYR A N 1
ATOM 2835 C CA . TYR A 1 362 ? 124.41194 73.04253 96.32462 1.000 184.89342 362 TYR A CA 1
ATOM 2836 C C . TYR A 1 362 ? 123.86162 71.92771 95.43952 1.000 184.89342 362 TYR A C 1
ATOM 2837 O O . TYR A 1 362 ? 124.60457 71.04699 95.00101 1.000 184.89342 362 TYR A O 1
ATOM 2846 N N . PRO A 1 363 ? 122.55146 71.92854 95.17122 1.000 177.90234 363 PRO A N 1
ATOM 2847 C CA . PRO A 1 363 ? 121.98717 70.87249 94.31339 1.000 177.90234 363 PRO A CA 1
ATOM 2848 C C . PRO A 1 363 ? 122.61235 70.80648 92.93085 1.000 177.90234 363 PRO A C 1
ATOM 2849 O O . PRO A 1 363 ? 122.61847 69.73154 92.31829 1.000 177.90234 363 PRO A O 1
ATOM 2853 N N . ASN A 1 364 ? 123.13874 71.91635 92.41698 1.000 198.21856 364 ASN A N 1
ATOM 2854 C CA . ASN A 1 364 ? 123.79723 71.90903 91.11701 1.000 198.21856 364 ASN A CA 1
ATOM 2855 C C . ASN A 1 364 ? 125.24965 71.45238 91.18587 1.000 198.21856 364 ASN A C 1
ATOM 2856 O O . ASN A 1 364 ? 125.89778 71.34869 90.13919 1.000 198.21856 364 ASN A O 1
ATOM 2861 N N . GLY A 1 365 ? 125.77456 71.18055 92.38006 1.000 218.34315 365 GLY A N 1
ATOM 2862 C CA . GLY A 1 365 ? 127.12466 70.68627 92.54211 1.000 218.34315 365 GLY A CA 1
ATOM 2863 C C . GLY A 1 365 ? 128.14568 71.72133 92.96469 1.000 218.34315 365 GLY A C 1
ATOM 2864 O O . GLY A 1 365 ? 129.32363 71.37519 93.11632 1.000 218.34315 365 GLY A O 1
ATOM 2865 N N . VAL A 1 366 ? 127.73656 72.97410 93.15994 1.000 217.73318 366 VAL A N 1
ATOM 2866 C CA . VAL A 1 366 ? 128.67711 74.01572 93.55316 1.000 217.73318 366 VAL A CA 1
ATOM 2867 C C . VAL A 1 366 ? 128.94670 73.91984 95.04848 1.000 217.73318 366 VAL A C 1
ATOM 2868 O O . VAL A 1 366 ? 128.01609 73.84796 95.86168 1.000 217.73318 366 VAL A O 1
ATOM 2872 N N . ARG A 1 367 ? 130.22499 73.91640 95.41701 1.000 212.43819 367 ARG A N 1
ATOM 2873 C CA . ARG A 1 367 ? 130.60780 73.83576 96.81893 1.000 212.43819 367 ARG A CA 1
ATOM 2874 C C . ARG A 1 367 ? 130.24231 75.12156 97.55435 1.000 212.43819 367 ARG A C 1
ATOM 2875 O O . ARG A 1 367 ? 130.36891 76.22755 97.02276 1.000 212.43819 367 ARG A O 1
ATOM 2883 N N . ILE A 1 368 ? 129.78389 74.96454 98.79392 1.000 196.58573 368 ILE A N 1
ATOM 2884 C CA . ILE A 1 368 ? 129.39376 76.08259 99.64473 1.000 196.58573 368 ILE A CA 1
ATOM 2885 C C . ILE A 1 368 ? 130.54419 76.40020 100.58802 1.000 196.58573 368 ILE A C 1
ATOM 2886 O O . ILE A 1 368 ? 131.04937 75.51155 101.28492 1.000 196.58573 368 ILE A O 1
ATOM 2891 N N . LYS A 1 369 ? 130.95861 77.66334 100.61174 1.000 179.21598 369 LYS A N 1
ATOM 2892 C CA . LYS A 1 369 ? 132.05459 78.08787 101.46679 1.000 179.21598 369 LYS A CA 1
ATOM 2893 C C . LYS A 1 369 ? 131.62716 78.09410 102.93185 1.000 179.21598 369 LYS A C 1
ATOM 2894 O O . LYS A 1 369 ? 130.43963 78.13729 103.26263 1.000 179.21598 369 LYS A O 1
ATOM 2900 N N . ALA A 1 370 ? 132.62208 78.05112 103.81440 1.000 173.44303 370 ALA A N 1
ATOM 2901 C CA . ALA A 1 370 ? 132.36401 77.97605 105.24299 1.000 173.44303 370 ALA A CA 1
ATOM 2902 C C . ALA A 1 370 ? 131.90875 79.33084 105.78442 1.000 173.44303 370 ALA A C 1
ATOM 2903 O O . ALA A 1 370 ? 131.81259 80.32631 105.06140 1.000 173.44303 370 ALA A O 1
ATOM 2905 N N . LEU A 1 371 ? 131.62732 79.35641 107.08608 1.000 167.44351 371 LEU A N 1
ATOM 2906 C CA . LEU A 1 371 ? 131.14713 80.55961 107.75265 1.000 167.44351 371 LEU A CA 1
ATOM 2907 C C . LEU A 1 371 ? 131.42004 80.44202 109.24410 1.000 167.44351 371 LEU A C 1
ATOM 2908 O O . LEU A 1 371 ? 130.88501 79.54684 109.90418 1.000 167.44351 371 LEU A O 1
ATOM 2913 N N . MET A 1 372 ? 132.24352 81.34337 109.76676 1.000 178.07197 372 MET A N 1
ATOM 2914 C CA . MET A 1 372 ? 132.61969 81.29870 111.17518 1.000 178.07197 372 MET A CA 1
ATOM 2915 C C . MET A 1 372 ? 131.48038 81.81490 112.04551 1.000 178.07197 372 MET A C 1
ATOM 2916 O O . MET A 1 372 ? 131.00645 82.93496 111.82621 1.000 178.07197 372 MET A O 1
ATOM 2921 N N . PRO A 1 373 ? 131.01544 81.04662 113.02645 1.000 156.34322 373 PRO A N 1
ATOM 2922 C CA . PRO A 1 373 ? 129.95127 81.53423 113.90875 1.000 156.34322 373 PRO A CA 1
ATOM 2923 C C . PRO A 1 373 ? 130.46293 82.59184 114.87443 1.000 156.34322 373 PRO A C 1
ATOM 2924 O O . PRO A 1 373 ? 131.66041 82.70941 115.14218 1.000 156.34322 373 PRO A O 1
ATOM 2928 N N . LEU A 1 374 ? 129.52239 83.37271 115.39933 1.000 160.31241 374 LEU A N 1
ATOM 2929 C CA . LEU A 1 374 ? 129.85908 84.37192 116.39814 1.000 160.31241 374 LEU A CA 1
ATOM 2930 C C . LEU A 1 374 ? 130.24429 83.69382 117.71352 1.000 160.31241 374 LEU A C 1
ATOM 2931 O O . LEU A 1 374 ? 129.74402 82.61268 118.03407 1.000 160.31241 374 LEU A O 1
ATOM 2936 N N . PRO A 1 375 ? 131.13387 84.31154 118.49749 1.000 174.37748 375 PRO A N 1
ATOM 2937 C CA . PRO A 1 375 ? 131.68128 83.62443 119.67535 1.000 174.37748 375 PRO A CA 1
ATOM 2938 C C . PRO A 1 375 ? 130.82280 83.70630 120.92763 1.000 174.37748 375 PRO A C 1
ATOM 2939 O O . PRO A 1 375 ? 131.09769 82.96820 121.88335 1.000 174.37748 375 PRO A O 1
ATOM 2943 N N . ASP A 1 376 ? 129.80353 84.56482 120.96889 1.000 195.75471 376 ASP A N 1
ATOM 2944 C CA . ASP A 1 376 ? 129.03527 84.78509 122.18863 1.000 195.75471 376 ASP A CA 1
ATOM 2945 C C . ASP A 1 376 ? 127.62153 84.21490 122.11442 1.000 195.75471 376 ASP A C 1
ATOM 2946 O O . ASP A 1 376 ? 126.75653 84.61573 122.89916 1.000 195.75471 376 ASP A O 1
ATOM 2951 N N . ARG A 1 377 ? 127.36641 83.29308 121.19691 1.000 197.07008 377 ARG A N 1
ATOM 2952 C CA . ARG A 1 377 ? 126.05551 82.68170 121.05290 1.000 197.07008 377 ARG A CA 1
ATOM 2953 C C . ARG A 1 377 ? 126.22164 81.18567 120.84437 1.000 197.07008 377 ARG A C 1
ATOM 2954 O O . ARG A 1 377 ? 127.26484 80.73211 120.36145 1.000 197.07008 377 ARG A O 1
ATOM 2962 N N . PRO A 1 378 ? 125.21432 80.39129 121.21003 1.000 196.75250 378 PRO A N 1
ATOM 2963 C CA . PRO A 1 378 ? 125.29632 78.94531 120.97381 1.000 196.75250 378 PRO A CA 1
ATOM 2964 C C . PRO A 1 378 ? 125.36685 78.62445 119.48844 1.000 196.75250 378 PRO A C 1
ATOM 2965 O O . PRO A 1 378 ? 124.80843 79.33191 118.64740 1.000 196.75250 378 PRO A O 1
ATOM 2969 N N . GLU A 1 379 ? 126.06701 77.53755 119.17370 1.000 216.05849 379 GLU A N 1
ATOM 2970 C CA . GLU A 1 379 ? 126.28781 77.14630 117.79192 1.000 216.05849 379 GLU A CA 1
ATOM 2971 C C . GLU A 1 379 ? 125.11079 76.33060 117.25909 1.000 216.05849 379 GLU A C 1
ATOM 2972 O O . GLU A 1 379 ? 124.45221 75.60922 118.01290 1.000 216.05849 379 GLU A O 1
ATOM 2978 N N . PRO A 1 380 ? 124.82637 76.43338 115.96436 1.000 201.58985 380 PRO A N 1
ATOM 2979 C CA . PRO A 1 380 ? 123.78008 75.60195 115.36095 1.000 201.58985 380 PRO A CA 1
ATOM 2980 C C . PRO A 1 380 ? 124.19953 74.14413 115.32603 1.000 201.58985 380 PRO A C 1
ATOM 2981 O O . PRO A 1 380 ? 125.39991 73.83532 115.28288 1.000 201.58985 380 PRO A O 1
ATOM 2985 N N . PRO A 1 381 ? 123.24354 73.21847 115.34646 1.000 198.51117 381 PRO A N 1
ATOM 2986 C CA . PRO A 1 381 ? 123.59551 71.79575 115.29832 1.000 198.51117 381 PRO A CA 1
ATOM 2987 C C . PRO A 1 381 ? 124.20466 71.40720 113.96053 1.000 198.51117 381 PRO A C 1
ATOM 2988 O O . PRO A 1 381 ? 123.93768 72.01998 112.92404 1.000 198.51117 381 PRO A O 1
ATOM 2992 N N . LYS A 1 382 ? 125.03809 70.37080 113.99871 1.000 203.13812 382 LYS A N 1
ATOM 2993 C CA . LYS A 1 382 ? 125.68613 69.88781 112.79188 1.000 203.13812 382 LYS A CA 1
ATOM 2994 C C . LYS A 1 382 ? 124.66912 69.22308 111.86479 1.000 203.13812 382 LYS A C 1
ATOM 2995 O O . LYS A 1 382 ? 123.68960 68.63126 112.32547 1.000 203.13812 382 LYS A O 1
ATOM 3001 N N . PRO A 1 383 ? 124.87812 69.30849 110.55354 1.000 198.80139 383 PRO A N 1
ATOM 3002 C CA . PRO A 1 383 ? 123.96973 68.64009 109.61777 1.000 198.80139 383 PRO A CA 1
ATOM 3003 C C . PRO A 1 383 ? 124.11011 67.12690 109.68231 1.000 198.80139 383 PRO A C 1
ATOM 3004 O O . PRO A 1 383 ? 125.16116 66.57955 110.02216 1.000 198.80139 383 PRO A O 1
ATOM 3008 N N . THR A 1 384 ? 123.01717 66.45158 109.34569 1.000 233.25725 384 THR A N 1
ATOM 3009 C CA . THR A 1 384 ? 122.95312 64.99795 109.34393 1.000 233.25725 384 THR A CA 1
ATOM 3010 C C . THR A 1 384 ? 122.26311 64.55497 108.06507 1.000 233.25725 384 THR A C 1
ATOM 3011 O O . THR A 1 384 ? 121.54895 65.34507 107.43722 1.000 233.25725 384 THR A O 1
ATOM 3015 N N . PRO A 1 385 ? 122.47252 63.30574 107.63649 1.000 230.13361 385 PRO A N 1
ATOM 3016 C CA . PRO A 1 385 ? 121.73113 62.81628 106.46104 1.000 230.13361 385 PRO A CA 1
ATOM 3017 C C . PRO A 1 385 ? 120.22409 62.88803 106.63188 1.000 230.13361 385 PRO A C 1
ATOM 3018 O O . PRO A 1 385 ? 119.50518 63.15223 105.66037 1.000 230.13361 385 PRO A O 1
ATOM 3022 N N . GLU A 1 386 ? 119.72286 62.65997 107.84675 1.000 230.63518 386 GLU A N 1
ATOM 3023 C CA . GLU A 1 386 ? 118.28779 62.74811 108.08938 1.000 230.63518 386 GLU A CA 1
ATOM 3024 C C . GLU A 1 386 ? 117.80108 64.19049 108.13867 1.000 230.63518 386 GLU A C 1
ATOM 3025 O O . GLU A 1 386 ? 116.65179 64.46321 107.77529 1.000 230.63518 386 GLU A O 1
ATOM 3031 N N . LYS A 1 387 ? 118.64764 65.11907 108.57778 1.000 221.50119 387 LYS A N 1
ATOM 3032 C CA . LYS A 1 387 ? 118.30663 66.53950 108.65456 1.000 221.50119 387 LYS A CA 1
ATOM 3033 C C . LYS A 1 387 ? 119.39181 67.34719 107.95614 1.000 221.50119 387 LYS A C 1
ATOM 3034 O O . LYS A 1 387 ? 120.20055 68.02127 108.60509 1.000 221.50119 387 LYS A O 1
ATOM 3040 N N . PRO A 1 388 ? 119.44252 67.29413 106.62330 1.000 203.18646 388 PRO A N 1
ATOM 3041 C CA . PRO A 1 388 ? 120.48698 68.03758 105.90135 1.000 203.18646 388 PRO A CA 1
ATOM 3042 C C . PRO A 1 388 ? 120.37090 69.54265 106.04292 1.000 203.18646 388 PRO A C 1
ATOM 3043 O O . PRO A 1 388 ? 121.36606 70.24693 105.83394 1.000 203.18646 388 PRO A O 1
ATOM 3047 N N . GLY A 1 389 ? 119.19618 70.05935 106.38769 1.000 195.79663 389 GLY A N 1
ATOM 3048 C CA . GLY A 1 389 ? 118.99512 71.48539 106.51411 1.000 195.79663 389 GLY A CA 1
ATOM 3049 C C . GLY A 1 389 ? 118.71062 72.15634 105.18230 1.000 195.79663 389 GLY A C 1
ATOM 3050 O O . GLY A 1 389 ? 118.75683 71.54940 104.10974 1.000 195.79663 389 GLY A O 1
ATOM 3051 N N . PHE A 1 390 ? 118.40172 73.44466 105.26642 1.000 171.50225 390 PHE A N 1
ATOM 3052 C CA . PHE A 1 390 ? 118.12233 74.22055 104.06938 1.000 171.50225 390 PHE A CA 1
ATOM 3053 C C . PHE A 1 390 ? 119.38311 74.32837 103.21496 1.000 171.50225 390 PHE A C 1
ATOM 3054 O O . PHE A 1 390 ? 120.48189 74.51524 103.75058 1.000 171.50225 390 PHE A O 1
ATOM 3062 N N . PRO A 1 391 ? 119.26792 74.21775 101.88669 1.000 168.03894 391 PRO A N 1
ATOM 3063 C CA . PRO A 1 391 ? 118.06492 73.92675 101.10508 1.000 168.03894 391 PRO A CA 1
ATOM 3064 C C . PRO A 1 391 ? 118.03180 72.49318 100.58810 1.000 168.03894 391 PRO A C 1
ATOM 3065 O O . PRO A 1 391 ? 117.35150 72.20051 99.60978 1.000 168.03894 391 PRO A O 1
ATOM 3069 N N . ASN A 1 392 ? 118.75935 71.57527 101.22504 1.000 180.31723 392 ASN A N 1
ATOM 3070 C CA . ASN A 1 392 ? 118.93047 70.23627 100.67501 1.000 180.31723 392 ASN A CA 1
ATOM 3071 C C . ASN A 1 392 ? 117.69252 69.35798 100.80628 1.000 180.31723 392 ASN A C 1
ATOM 3072 O O . ASN A 1 392 ? 117.65565 68.28739 100.19100 1.000 180.31723 392 ASN A O 1
ATOM 3077 N N . PHE A 1 393 ? 116.68793 69.76525 101.57910 1.000 192.18952 393 PHE A N 1
ATOM 3078 C CA . PHE A 1 393 ? 115.50804 68.93662 101.78901 1.000 192.18952 393 PHE A CA 1
ATOM 3079 C C . PHE A 1 393 ? 114.35171 69.28613 100.86130 1.000 192.18952 393 PHE A C 1
ATOM 3080 O O . PHE A 1 393 ? 113.28303 68.67877 100.97457 1.000 192.18952 393 PHE A O 1
ATOM 3088 N N . ILE A 1 394 ? 114.53087 70.24074 99.95458 1.000 182.62719 394 ILE A N 1
ATOM 3089 C CA . ILE A 1 394 ? 113.47689 70.60769 99.01195 1.000 182.62719 394 ILE A CA 1
ATOM 3090 C C . ILE A 1 394 ? 113.51506 69.64893 97.82769 1.000 182.62719 394 ILE A C 1
ATOM 3091 O O . ILE A 1 394 ? 114.56021 69.51217 97.17582 1.000 182.62719 394 ILE A O 1
ATOM 3096 N N . PRO A 1 395 ? 112.41277 68.96787 97.51246 1.000 196.98555 395 PRO A N 1
ATOM 3097 C CA . PRO A 1 395 ? 112.40078 68.00395 96.39721 1.000 196.98555 395 PRO A CA 1
ATOM 3098 C C . PRO A 1 395 ? 112.22471 68.67734 95.03899 1.000 196.98555 395 PRO A C 1
ATOM 3099 O O . PRO A 1 395 ? 111.22159 68.49363 94.34422 1.000 196.98555 395 PRO A O 1
ATOM 3103 N N . GLY A 1 396 ? 113.21969 69.47546 94.64884 1.000 210.28397 396 GLY A N 1
ATOM 3104 C CA . GLY A 1 396 ? 113.20577 70.13712 93.36266 1.000 210.28397 396 GLY A CA 1
ATOM 3105 C C . GLY A 1 396 ? 114.01255 69.38920 92.31584 1.000 210.28397 396 GLY A C 1
ATOM 3106 O O . GLY A 1 396 ? 114.59683 68.33585 92.56464 1.000 210.28397 396 GLY A O 1
ATOM 3107 N N . LYS A 1 397 ? 114.03675 69.96106 91.11371 1.000 202.28303 397 LYS A N 1
ATOM 3108 C CA . LYS A 1 397 ? 114.77987 69.39384 89.99843 1.000 202.28303 397 LYS A CA 1
ATOM 3109 C C . LYS A 1 397 ? 115.45437 70.51116 89.21889 1.000 202.28303 397 LYS A C 1
ATOM 3110 O O . LYS A 1 397 ? 114.86816 71.57717 89.01265 1.000 202.28303 397 LYS A O 1
ATOM 3116 N N . VAL A 1 398 ? 116.69035 70.25732 88.78794 1.000 193.85138 398 VAL A N 1
ATOM 3117 C CA . VAL A 1 398 ? 117.46208 71.26558 88.07408 1.000 193.85138 398 VAL A CA 1
ATOM 3118 C C . VAL A 1 398 ? 116.88685 71.46640 86.67903 1.000 193.85138 398 VAL A C 1
ATOM 3119 O O . VAL A 1 398 ? 116.50675 70.50531 85.99642 1.000 193.85138 398 VAL A O 1
ATOM 3123 N N . GLY A 1 399 ? 116.81955 72.72417 86.24809 1.000 186.70517 399 GLY A N 1
ATOM 3124 C CA . GLY A 1 399 ? 116.33789 73.04869 84.92217 1.000 186.70517 399 GLY A CA 1
ATOM 3125 C C . GLY A 1 399 ? 114.83756 73.15338 84.78203 1.000 186.70517 399 GLY A C 1
ATOM 3126 O O . GLY A 1 399 ? 114.34519 73.26173 83.65356 1.000 186.70517 399 GLY A O 1
ATOM 3127 N N . TYR A 1 400 ? 114.09261 73.12411 85.88417 1.000 192.48128 400 TYR A N 1
ATOM 3128 C CA . TYR A 1 400 ? 112.64219 73.22052 85.83725 1.000 192.48128 400 TYR A CA 1
ATOM 3129 C C . TYR A 1 400 ? 112.16357 74.14882 86.94326 1.000 192.48128 400 TYR A C 1
ATOM 3130 O O . TYR A 1 400 ? 112.90103 74.46778 87.87874 1.000 192.48128 400 TYR A O 1
ATOM 3139 N N . LYS A 1 401 ? 110.91298 74.58342 86.81981 1.000 187.05890 401 LYS A N 1
ATOM 3140 C CA . LYS A 1 401 ? 110.33978 75.51246 87.78152 1.000 187.05890 401 LYS A CA 1
ATOM 3141 C C . LYS A 1 401 ? 110.18218 74.84881 89.14616 1.000 187.05890 401 LYS A C 1
ATOM 3142 O O . LYS A 1 401 ? 110.01518 73.63128 89.25619 1.000 187.05890 401 LYS A O 1
ATOM 3148 N N . ALA A 1 402 ? 110.24546 75.66872 90.19302 1.000 183.29474 402 ALA A N 1
ATOM 3149 C CA . ALA A 1 402 ? 110.16581 75.16211 91.55242 1.000 183.29474 402 ALA A CA 1
ATOM 3150 C C . ALA A 1 402 ? 108.79322 74.54467 91.82058 1.000 183.29474 402 ALA A C 1
ATOM 3151 O O . ALA A 1 402 ? 107.77946 75.00832 91.29237 1.000 183.29474 402 ALA A O 1
ATOM 3153 N N . PRO A 1 403 ? 108.73529 73.49796 92.63730 1.000 173.96432 403 PRO A N 1
ATOM 3154 C CA . PRO A 1 403 ? 107.45809 72.83607 92.91507 1.000 173.96432 403 PRO A CA 1
ATOM 3155 C C . PRO A 1 403 ? 106.60161 73.64305 93.88339 1.000 173.96432 403 PRO A C 1
ATOM 3156 O O . PRO A 1 403 ? 107.06385 74.56081 94.56133 1.000 173.96432 403 PRO A O 1
ATOM 3160 N N . ARG A 1 404 ? 105.32363 73.27656 93.92983 1.000 184.02651 404 ARG A N 1
ATOM 3161 C CA . ARG A 1 404 ? 104.37920 73.94963 94.80411 1.000 184.02651 404 ARG A CA 1
ATOM 3162 C C . ARG A 1 404 ? 104.62303 73.55742 96.26130 1.000 184.02651 404 ARG A C 1
ATOM 3163 O O . ARG A 1 404 ? 105.08200 72.44821 96.54589 1.000 184.02651 404 ARG A O 1
ATOM 3171 N N . PRO A 1 405 ? 104.32703 74.44970 97.20225 1.000 173.56469 405 PRO A N 1
ATOM 3172 C CA . PRO A 1 405 ? 104.44085 74.09888 98.61893 1.000 173.56469 405 PRO A CA 1
ATOM 3173 C C . PRO A 1 405 ? 103.35145 73.12276 99.02100 1.000 173.56469 405 PRO A C 1
ATOM 3174 O O . PRO A 1 405 ? 102.26467 73.11124 98.42382 1.000 173.56469 405 PRO A O 1
ATOM 3178 N N . PRO A 1 406 ? 103.59959 72.28727 100.02507 1.000 192.78817 406 PRO A N 1
ATOM 3179 C CA . PRO A 1 406 ? 102.58608 71.32450 100.46112 1.000 192.78817 406 PRO A CA 1
ATOM 3180 C C . PRO A 1 406 ? 101.51178 71.95638 101.33108 1.000 192.78817 406 PRO A C 1
ATOM 3181 O O . PRO A 1 406 ? 101.73017 72.95140 102.02429 1.000 192.78817 406 PRO A O 1
ATOM 3185 N N . LEU A 1 407 ? 100.32542 71.35090 101.27402 1.000 208.79053 407 LEU A N 1
ATOM 3186 C CA . LEU A 1 407 ? 99.15434 71.71722 102.06686 1.000 208.79053 407 LEU A CA 1
ATOM 3187 C C . LEU A 1 407 ? 98.68900 73.14774 101.83025 1.000 208.79053 407 LEU A C 1
ATOM 3188 O O . LEU A 1 407 ? 97.98189 73.70709 102.67783 1.000 208.79053 407 LEU A O 1
ATOM 3193 N N . GLY A 1 408 ? 99.06130 73.75945 100.70954 1.000 222.65700 408 GLY A N 1
ATOM 3194 C CA . GLY A 1 408 ? 98.61283 75.10329 100.40428 1.000 222.65700 408 GLY A CA 1
ATOM 3195 C C . GLY A 1 408 ? 97.38678 75.12492 99.51615 1.000 222.65700 408 GLY A C 1
ATOM 3196 O O . GLY A 1 408 ? 96.40770 75.81867 99.80631 1.000 222.65700 408 GLY A O 1
ATOM 3197 N N . ILE A 1 409 ? 97.43293 74.36671 98.43118 1.000 227.54587 409 ILE A N 1
ATOM 3198 C CA . ILE A 1 409 ? 96.33247 74.27987 97.47993 1.000 227.54587 409 ILE A CA 1
ATOM 3199 C C . ILE A 1 409 ? 95.42573 73.12756 97.88286 1.000 227.54587 409 ILE A C 1
ATOM 3200 O O . ILE A 1 409 ? 95.89972 72.06308 98.29803 1.000 227.54587 409 ILE A O 1
ATOM 3205 N N . VAL A 1 410 ? 94.11207 73.34453 97.77836 1.000 224.02947 410 VAL A N 1
ATOM 3206 C CA . VAL A 1 410 ? 93.15868 72.27586 98.04667 1.000 224.02947 410 VAL A CA 1
ATOM 3207 C C . VAL A 1 410 ? 93.41756 71.12303 97.08982 1.000 224.02947 410 VAL A C 1
ATOM 3208 O O . VAL A 1 410 ? 93.48323 71.30828 95.86806 1.000 224.02947 410 VAL A O 1
ATOM 3212 N N . GLY A 1 411 ? 93.56420 69.92255 97.64316 1.000 232.52888 411 GLY A N 1
ATOM 3213 C CA . GLY A 1 411 ? 93.94321 68.77745 96.83877 1.000 232.52888 411 GLY A CA 1
ATOM 3214 C C . GLY A 1 411 ? 95.34593 68.85452 96.28079 1.000 232.52888 411 GLY A C 1
ATOM 3215 O O . GLY A 1 411 ? 95.58113 68.41958 95.14942 1.000 232.52888 411 GLY A O 1
ATOM 3216 N N . GLY A 1 412 ? 96.28704 69.39971 97.04573 1.000 244.27282 412 GLY A N 1
ATOM 3217 C CA . GLY A 1 412 ? 97.66007 69.52862 96.60698 1.000 244.27282 412 GLY A CA 1
ATOM 3218 C C . GLY A 1 412 ? 98.45895 68.26189 96.83583 1.000 244.27282 412 GLY A C 1
ATOM 3219 O O . GLY A 1 412 ? 97.92415 67.20293 97.17373 1.000 244.27282 412 GLY A O 1
ATOM 3220 N N . ARG A 1 413 ? 99.76991 68.38136 96.64532 1.000 224.79177 413 ARG A N 1
ATOM 3221 C CA . ARG A 1 413 ? 100.66458 67.24711 96.79922 1.000 224.79177 413 ARG A CA 1
ATOM 3222 C C . ARG A 1 413 ? 100.83285 66.89132 98.27496 1.000 224.79177 413 ARG A C 1
ATOM 3223 O O . ARG A 1 413 ? 100.44918 67.64179 99.17603 1.000 224.79177 413 ARG A O 1
ATOM 3231 N N . GLU A 1 414 ? 101.41796 65.72366 98.51456 1.000 247.79416 414 GLU A N 1
ATOM 3232 C CA . GLU A 1 414 ? 101.65918 65.22669 99.85964 1.000 247.79416 414 GLU A CA 1
ATOM 3233 C C . GLU A 1 414 ? 103.06948 65.58421 100.31708 1.000 247.79416 414 GLU A C 1
ATOM 3234 O O . GLU A 1 414 ? 103.88966 66.10271 99.55653 1.000 247.79416 414 GLU A O 1
ATOM 3240 N N . MET A 1 415 ? 103.34291 65.29818 101.58537 1.000 244.18940 415 MET A N 1
ATOM 3241 C CA . MET A 1 415 ? 104.63406 65.58121 102.19065 1.000 244.18940 415 MET A CA 1
ATOM 3242 C C . MET A 1 415 ? 105.53367 64.35477 102.11509 1.000 244.18940 415 MET A C 1
ATOM 3243 O O . MET A 1 415 ? 105.06303 63.21477 102.10498 1.000 244.18940 415 MET A O 1
ATOM 3248 N N . THR A 1 416 ? 106.83656 64.60178 102.06083 1.000 242.07048 416 THR A N 1
ATOM 3249 C CA . THR A 1 416 ? 107.83462 63.54516 102.09486 1.000 242.07048 416 THR A CA 1
ATOM 3250 C C . THR A 1 416 ? 108.39236 63.39923 103.50688 1.000 242.07048 416 THR A C 1
ATOM 3251 O O . THR A 1 416 ? 108.07580 64.17294 104.41328 1.000 242.07048 416 THR A O 1
ATOM 3255 N N . GLU A 1 417 ? 109.23637 62.38121 103.68685 1.000 233.31656 417 GLU A N 1
ATOM 3256 C CA . GLU A 1 417 ? 109.80907 62.12982 105.00532 1.000 233.31656 417 GLU A CA 1
ATOM 3257 C C . GLU A 1 417 ? 110.76827 63.24207 105.41473 1.000 233.31656 417 GLU A C 1
ATOM 3258 O O . GLU A 1 417 ? 110.88176 63.56603 106.60297 1.000 233.31656 417 GLU A O 1
ATOM 3264 N N . LEU A 1 418 ? 111.46312 63.84381 104.44580 1.000 225.89413 418 LEU A N 1
ATOM 3265 C CA . LEU A 1 418 ? 112.38329 64.93201 104.76193 1.000 225.89413 418 LEU A CA 1
ATOM 3266 C C . LEU A 1 418 ? 111.63270 66.14384 105.29933 1.000 225.89413 418 LEU A C 1
ATOM 3267 O O . LEU A 1 418 ? 112.02184 66.73208 106.31540 1.000 225.89413 418 LEU A O 1
ATOM 3272 N N . GLU A 1 419 ? 110.54442 66.52794 104.62907 1.000 233.48835 419 GLU A N 1
ATOM 3273 C CA . GLU A 1 419 ? 109.73711 67.64392 105.10884 1.000 233.48835 419 GLU A CA 1
ATOM 3274 C C . GLU A 1 419 ? 109.11356 67.32716 106.46091 1.000 233.48835 419 GLU A C 1
ATOM 3275 O O . GLU A 1 419 ? 109.01912 68.20157 107.32998 1.000 233.48835 419 GLU A O 1
ATOM 3281 N N . ARG A 1 420 ? 108.67881 66.08053 106.65446 1.000 230.36384 420 ARG A N 1
ATOM 3282 C CA . ARG A 1 420 ? 108.11504 65.67976 107.93887 1.000 230.36384 420 ARG A CA 1
ATOM 3283 C C . ARG A 1 420 ? 109.14489 65.82272 109.05263 1.000 230.36384 420 ARG A C 1
ATOM 3284 O O . ARG A 1 420 ? 108.83291 66.30615 110.14688 1.000 230.36384 420 ARG A O 1
ATOM 3292 N N . ASN A 1 421 ? 110.38607 65.41143 108.78736 1.000 224.21193 421 ASN A N 1
ATOM 3293 C CA . ASN A 1 421 ? 111.43152 65.53189 109.79650 1.000 224.21193 421 ASN A CA 1
ATOM 3294 C C . ASN A 1 421 ? 111.87117 66.97781 109.98611 1.000 224.21193 421 ASN A C 1
ATOM 3295 O O . ASN A 1 421 ? 112.40908 67.32511 111.04330 1.000 224.21193 421 ASN A O 1
ATOM 3300 N N . ALA A 1 422 ? 111.65447 67.83110 108.98517 1.000 215.43184 422 ALA A N 1
ATOM 3301 C CA . ALA A 1 422 ? 112.09761 69.21663 109.06358 1.000 215.43184 422 ALA A CA 1
ATOM 3302 C C . ALA A 1 422 ? 111.02856 70.16816 109.58267 1.000 215.43184 422 ALA A C 1
ATOM 3303 O O . ALA A 1 422 ? 111.37034 71.16197 110.23322 1.000 215.43184 422 ALA A O 1
ATOM 3305 N N . ALA A 1 423 ? 109.75460 69.89466 109.31877 1.000 223.71837 423 ALA A N 1
ATOM 3306 C CA . ALA A 1 423 ? 108.69134 70.79445 109.73322 1.000 223.71837 423 ALA A CA 1
ATOM 3307 C C . ALA A 1 423 ? 108.38665 70.62367 111.22002 1.000 223.71837 423 ALA A C 1
ATOM 3308 O O . ALA A 1 423 ? 108.91428 69.73754 111.89708 1.000 223.71837 423 ALA A O 1
ATOM 3310 N N . ILE A 1 424 ? 107.51677 71.49629 111.72785 1.000 232.20631 424 ILE A N 1
ATOM 3311 C CA . ILE A 1 424 ? 107.11474 71.46684 113.13004 1.000 232.20631 424 ILE A CA 1
ATOM 3312 C C . ILE A 1 424 ? 106.23012 70.25341 113.38207 1.000 232.20631 424 ILE A C 1
ATOM 3313 O O . ILE A 1 424 ? 105.76008 69.60506 112.44048 1.000 232.20631 424 ILE A O 1
ATOM 3318 N N . GLU A 1 425 ? 105.99657 69.94170 114.65871 1.000 260.92042 425 GLU A N 1
ATOM 3319 C CA . GLU A 1 425 ? 105.28025 68.72364 115.01884 1.000 260.92042 425 GLU A CA 1
ATOM 3320 C C . GLU A 1 425 ? 103.80360 68.76492 114.64284 1.000 260.92042 425 GLU A C 1
ATOM 3321 O O . GLU A 1 425 ? 103.19173 67.70305 114.48719 1.000 260.92042 425 GLU A O 1
ATOM 3327 N N . ASN A 1 426 ? 103.21590 69.95016 114.49376 1.000 246.00906 426 ASN A N 1
ATOM 3328 C CA . ASN A 1 426 ? 101.79041 70.09530 114.19772 1.000 246.00906 426 ASN A CA 1
ATOM 3329 C C . ASN A 1 426 ? 101.60417 71.05459 113.02988 1.000 246.00906 426 ASN A C 1
ATOM 3330 O O . ASN A 1 426 ? 101.18012 72.20236 113.21035 1.000 246.00906 426 ASN A O 1
ATOM 3335 N N . PRO A 1 427 ? 101.91520 70.61483 111.81230 1.000 218.29847 427 PRO A N 1
ATOM 3336 C CA . PRO A 1 427 ? 101.72326 71.48879 110.65064 1.000 218.29847 427 PRO A CA 1
ATOM 3337 C C . PRO A 1 427 ? 100.24781 71.70476 110.35395 1.000 218.29847 427 PRO A C 1
ATOM 3338 O O . PRO A 1 427 ? 99.42381 70.79910 110.49987 1.000 218.29847 427 PRO A O 1
ATOM 3342 N N . ARG A 1 428 ? 99.92390 72.91939 109.93586 1.000 207.58839 428 ARG A N 1
ATOM 3343 C CA . ARG A 1 428 ? 98.59200 73.28862 109.48747 1.000 207.58839 428 ARG A CA 1
ATOM 3344 C C . ARG A 1 428 ? 98.74216 74.17326 108.26157 1.000 207.58839 428 ARG A C 1
ATOM 3345 O O . ARG A 1 428 ? 99.79244 74.79445 108.06643 1.000 207.58839 428 ARG A O 1
ATOM 3353 N N . PRO A 1 429 ? 97.72481 74.23040 107.40337 1.000 191.93723 429 PRO A N 1
ATOM 3354 C CA . PRO A 1 429 ? 97.83691 75.04422 106.18648 1.000 191.93723 429 PRO A CA 1
ATOM 3355 C C . PRO A 1 429 ? 98.16739 76.49432 106.50708 1.000 191.93723 429 PRO A C 1
ATOM 3356 O O . PRO A 1 429 ? 97.56526 77.11064 107.38873 1.000 191.93723 429 PRO A O 1
ATOM 3360 N N . GLY A 1 430 ? 99.13873 77.03805 105.77785 1.000 188.28744 430 GLY A N 1
ATOM 3361 C CA . GLY A 1 430 ? 99.62184 78.38079 106.00995 1.000 188.28744 430 GLY A CA 1
ATOM 3362 C C . GLY A 1 430 ? 100.73067 78.49925 107.03158 1.000 188.28744 430 GLY A C 1
ATOM 3363 O O . GLY A 1 430 ? 101.30284 79.58715 107.17362 1.000 188.28744 430 GLY A O 1
ATOM 3364 N N . ALA A 1 431 ? 101.05733 77.42161 107.74595 1.000 204.19170 431 ALA A N 1
ATOM 3365 C CA . ALA A 1 431 ? 102.13567 77.44916 108.73361 1.000 204.19170 431 ALA A CA 1
ATOM 3366 C C . ALA A 1 431 ? 102.70117 76.03539 108.83359 1.000 204.19170 431 ALA A C 1
ATOM 3367 O O . ALA A 1 431 ? 102.14170 75.19039 109.53812 1.000 204.19170 431 ALA A O 1
ATOM 3369 N N . VAL A 1 432 ? 103.80656 75.79045 108.13866 1.000 192.67557 432 VAL A N 1
ATOM 3370 C CA . VAL A 1 432 ? 104.42416 74.47295 108.07196 1.000 192.67557 432 VAL A CA 1
ATOM 3371 C C . VAL A 1 432 ? 105.72536 74.42557 108.86443 1.000 192.67557 432 VAL A C 1
ATOM 3372 O O . VAL A 1 432 ? 105.93774 73.51988 109.67123 1.000 192.67557 432 VAL A O 1
ATOM 3376 N N . PHE A 1 433 ? 106.61069 75.39933 108.64710 1.000 195.21533 433 PHE A N 1
ATOM 3377 C CA . PHE A 1 433 ? 107.92272 75.39524 109.27594 1.000 195.21533 433 PHE A CA 1
ATOM 3378 C C . PHE A 1 433 ? 108.05495 76.36788 110.43698 1.000 195.21533 433 PHE A C 1
ATOM 3379 O O . PHE A 1 433 ? 108.82516 76.09350 111.36167 1.000 195.21533 433 PHE A O 1
ATOM 3387 N N . VAL A 1 434 ? 107.34244 77.49024 110.41125 1.000 190.50232 434 VAL A N 1
ATOM 3388 C CA . VAL A 1 434 ? 107.35690 78.44844 111.51175 1.000 190.50232 434 VAL A CA 1
ATOM 3389 C C . VAL A 1 434 ? 105.92273 78.86186 111.80302 1.000 190.50232 434 VAL A C 1
ATOM 3390 O O . VAL A 1 434 ? 105.15800 79.17903 110.88785 1.000 190.50232 434 VAL A O 1
ATOM 3394 N N . ASP A 1 435 ? 105.55772 78.85726 113.08483 1.000 212.04641 435 ASP A N 1
ATOM 3395 C CA . ASP A 1 435 ? 104.23680 79.30700 113.49282 1.000 212.04641 435 ASP A CA 1
ATOM 3396 C C . ASP A 1 435 ? 104.32293 80.77679 113.86854 1.000 212.04641 435 ASP A C 1
ATOM 3397 O O . ASP A 1 435 ? 104.97074 81.11189 114.87158 1.000 212.04641 435 ASP A O 1
ATOM 3402 N N . PRO A 1 436 ? 103.70090 81.68005 113.11499 1.000 189.70307 436 PRO A N 1
ATOM 3403 C CA . PRO A 1 436 ? 103.87247 83.11288 113.38679 1.000 189.70307 436 PRO A CA 1
ATOM 3404 C C . PRO A 1 436 ? 103.01316 83.62495 114.53184 1.000 189.70307 436 PRO A C 1
ATOM 3405 O O . PRO A 1 436 ? 103.37708 84.60565 115.18796 1.000 189.70307 436 PRO A O 1
ATOM 3409 N N . CYS A 1 437 ? 101.87709 82.97728 114.78876 1.000 232.30911 437 CYS A N 1
ATOM 3410 C CA . CYS A 1 437 ? 100.93295 83.46965 115.78448 1.000 232.30911 437 CYS A CA 1
ATOM 3411 C C . CYS A 1 437 ? 101.24001 82.97673 117.19909 1.000 232.30911 437 CYS A C 1
ATOM 3412 O O . CYS A 1 437 ? 100.33532 82.94443 118.04226 1.000 232.30911 437 CYS A O 1
ATOM 3415 N N . LEU A 1 438 ? 102.48923 82.58921 117.46270 1.000 232.22172 438 LEU A N 1
ATOM 3416 C CA . LEU A 1 438 ? 103.02003 82.35395 118.80382 1.000 232.22172 438 LEU A CA 1
ATOM 3417 C C . LEU A 1 438 ? 102.33222 81.21112 119.54216 1.000 232.22172 438 LEU A C 1
ATOM 3418 O O . LEU A 1 438 ? 102.42668 81.13096 120.77177 1.000 232.22172 438 LEU A O 1
ATOM 3423 N N . ASP A 1 439 ? 101.64519 80.32011 118.82382 1.000 260.40184 439 ASP A N 1
ATOM 3424 C CA . ASP A 1 439 ? 100.98835 79.15333 119.42027 1.000 260.40184 439 ASP A CA 1
ATOM 3425 C C . ASP A 1 439 ? 99.98919 79.55120 120.50420 1.000 260.40184 439 ASP A C 1
ATOM 3426 O O . ASP A 1 439 ? 99.78074 78.81629 121.47279 1.000 260.40184 439 ASP A O 1
ATOM 3431 N N . GLN A 1 440 ? 99.36750 80.71367 120.34993 1.000 247.58336 440 GLN A N 1
ATOM 3432 C CA . GLN A 1 440 ? 98.39243 81.22415 121.29625 1.000 247.58336 440 GLN A CA 1
ATOM 3433 C C . GLN A 1 440 ? 96.98427 80.97948 120.76001 1.000 247.58336 440 GLN A C 1
ATOM 3434 O O . GLN A 1 440 ? 96.78467 80.26924 119.76980 1.000 247.58336 440 GLN A O 1
ATOM 3440 N N . ASP A 1 441 ? 95.98995 81.57010 121.41936 1.000 242.29100 441 ASP A N 1
ATOM 3441 C CA . ASP A 1 441 ? 94.59667 81.50599 120.98159 1.000 242.29100 441 ASP A CA 1
ATOM 3442 C C . ASP A 1 441 ? 94.01270 82.91328 120.88928 1.000 242.29100 441 ASP A C 1
ATOM 3443 O O . ASP A 1 441 ? 93.15548 83.29808 121.69333 1.000 242.29100 441 ASP A O 1
ATOM 3448 N N . PRO A 1 442 ? 94.45792 83.70863 119.92336 1.000 230.22153 442 PRO A N 1
ATOM 3449 C CA . PRO A 1 442 ? 93.92980 85.06353 119.75803 1.000 230.22153 442 PRO A CA 1
ATOM 3450 C C . PRO A 1 442 ? 92.66188 85.04738 118.91049 1.000 230.22153 442 PRO A C 1
ATOM 3451 O O . PRO A 1 442 ? 92.13250 83.99708 118.55278 1.000 230.22153 442 PRO A O 1
ATOM 3455 N N . VAL A 1 443 ? 92.17634 86.24855 118.59612 1.000 206.48934 443 VAL A N 1
ATOM 3456 C CA . VAL A 1 443 ? 91.01642 86.38451 117.72594 1.000 206.48934 443 VAL A CA 1
ATOM 3457 C C . VAL A 1 443 ? 91.37653 85.93127 116.31757 1.000 206.48934 443 VAL A C 1
ATOM 3458 O O . VAL A 1 443 ? 92.51805 86.09077 115.86377 1.000 206.48934 443 VAL A O 1
ATOM 3462 N N . VAL A 1 444 ? 90.40080 85.35765 115.61798 1.000 186.98310 444 VAL A N 1
ATOM 3463 C CA . VAL A 1 444 ? 90.58470 84.83836 114.26752 1.000 186.98310 444 VAL A CA 1
ATOM 3464 C C . VAL A 1 444 ? 89.58713 85.52610 113.34666 1.000 186.98310 444 VAL A C 1
ATOM 3465 O O . VAL A 1 444 ? 88.38846 85.57760 113.64710 1.000 186.98310 444 VAL A O 1
ATOM 3469 N N . VAL A 1 445 ? 90.08112 86.05257 112.22733 1.000 169.53387 445 VAL A N 1
ATOM 3470 C CA . VAL A 1 445 ? 89.25965 86.76305 111.25672 1.000 169.53387 445 VAL A CA 1
ATOM 3471 C C . VAL A 1 445 ? 89.43874 86.11053 109.89286 1.000 169.53387 445 VAL A C 1
ATOM 3472 O O . VAL A 1 445 ? 90.53452 85.66857 109.53368 1.000 169.53387 445 VAL A O 1
ATOM 3476 N N . GLU A 1 446 ? 88.34821 86.05271 109.12917 1.000 177.45174 446 GLU A N 1
ATOM 3477 C CA . GLU A 1 446 ? 88.32460 85.38538 107.83633 1.000 177.45174 446 GLU A CA 1
ATOM 3478 C C . GLU A 1 446 ? 87.94639 86.38052 106.74749 1.000 177.45174 446 GLU A C 1
ATOM 3479 O O . GLU A 1 446 ? 87.24684 87.36478 106.99983 1.000 177.45174 446 GLU A O 1
ATOM 3485 N N . PHE A 1 447 ? 88.41865 86.11458 105.53040 1.000 169.61904 447 PHE A N 1
ATOM 3486 C CA . PHE A 1 447 ? 88.14609 86.97963 104.39176 1.000 169.61904 447 PHE A CA 1
ATOM 3487 C C . PHE A 1 447 ? 88.07711 86.14145 103.12349 1.000 169.61904 447 PHE A C 1
ATOM 3488 O O . PHE A 1 447 ? 88.56405 85.00924 103.07465 1.000 169.61904 447 PHE A O 1
ATOM 3496 N N . ASN A 1 448 ? 87.45840 86.71608 102.09304 1.000 188.53882 448 ASN A N 1
ATOM 3497 C CA . ASN A 1 448 ? 87.36334 86.09099 100.77965 1.000 188.53882 448 ASN A CA 1
ATOM 3498 C C . ASN A 1 448 ? 87.48952 87.16988 99.71577 1.000 188.53882 448 ASN A C 1
ATOM 3499 O O . ASN A 1 448 ? 86.68041 88.10113 99.67793 1.000 188.53882 448 ASN A O 1
ATOM 3504 N N . VAL A 1 449 ? 88.49869 87.04368 98.85465 1.000 181.56403 449 VAL A N 1
ATOM 3505 C CA . VAL A 1 449 ? 88.82863 88.07335 97.87786 1.000 181.56403 449 VAL A CA 1
ATOM 3506 C C . VAL A 1 449 ? 89.01762 87.43914 96.50649 1.000 181.56403 449 VAL A C 1
ATOM 3507 O O . VAL A 1 449 ? 89.60164 86.35928 96.37360 1.000 181.56403 449 VAL A O 1
ATOM 3511 N N . SER A 1 450 ? 88.51645 88.12432 95.47967 1.000 192.66104 450 SER A N 1
ATOM 3512 C CA . SER A 1 450 ? 88.72016 87.71564 94.09784 1.000 192.66104 450 SER A CA 1
ATOM 3513 C C . SER A 1 450 ? 88.98868 88.95315 93.25459 1.000 192.66104 450 SER A C 1
ATOM 3514 O O . SER A 1 450 ? 88.70338 90.08141 93.66355 1.000 192.66104 450 SER A O 1
ATOM 3517 N N . ALA A 1 451 ? 89.54893 88.72756 92.06926 1.000 184.46362 451 ALA A N 1
ATOM 3518 C CA . ALA A 1 451 ? 89.91555 89.79452 91.14960 1.000 184.46362 451 ALA A CA 1
ATOM 3519 C C . ALA A 1 451 ? 89.06563 89.70765 89.89019 1.000 184.46362 451 ALA A C 1
ATOM 3520 O O . ALA A 1 451 ? 88.76600 88.61156 89.40670 1.000 184.46362 451 ALA A O 1
ATOM 3522 N N . ILE A 1 452 ? 88.68226 90.86762 89.35915 1.000 184.33989 452 ILE A N 1
ATOM 3523 C CA . ILE A 1 452 ? 87.80270 90.96853 88.20324 1.000 184.33989 452 ILE A CA 1
ATOM 3524 C C . ILE A 1 452 ? 88.37528 91.99785 87.23478 1.000 184.33989 452 ILE A C 1
ATOM 3525 O O . ILE A 1 452 ? 89.45231 92.55879 87.45137 1.000 184.33989 452 ILE A O 1
ATOM 3530 N N . GLU A 1 453 ? 87.63759 92.24220 86.15270 1.000 208.20519 453 GLU A N 1
ATOM 3531 C CA . GLU A 1 453 ? 88.02591 93.19742 85.12330 1.000 208.20519 453 GLU A CA 1
ATOM 3532 C C . GLU A 1 453 ? 86.76690 93.80787 84.52740 1.000 208.20519 453 GLU A C 1
ATOM 3533 O O . GLU A 1 453 ? 85.92167 93.08329 83.99424 1.000 208.20519 453 GLU A O 1
ATOM 3539 N N . MET A 1 454 ? 86.64850 95.13752 84.60556 1.000 221.57497 454 MET A N 1
ATOM 3540 C CA . MET A 1 454 ? 85.39976 95.80376 84.24985 1.000 221.57497 454 MET A CA 1
ATOM 3541 C C . MET A 1 454 ? 85.66554 97.29711 84.06067 1.000 221.57497 454 MET A C 1
ATOM 3542 O O . MET A 1 454 ? 86.31078 97.92529 84.90954 1.000 221.57497 454 MET A O 1
ATOM 3547 N N . PRO A 1 455 ? 85.19094 97.89335 82.96480 1.000 208.23589 455 PRO A N 1
ATOM 3548 C CA . PRO A 1 455 ? 85.64992 99.23750 82.57690 1.000 208.23589 455 PRO A CA 1
ATOM 3549 C C . PRO A 1 455 ? 85.23035 100.31851 83.56489 1.000 208.23589 455 PRO A C 1
ATOM 3550 O O . PRO A 1 455 ? 84.20840 100.23478 84.24419 1.000 208.23589 455 PRO A O 1
ATOM 3554 N N . VAL A 1 456 ? 86.03719 101.37981 83.60395 1.000 196.36919 456 VAL A N 1
ATOM 3555 C CA . VAL A 1 456 ? 85.90851 102.42344 84.61476 1.000 196.36919 456 VAL A CA 1
ATOM 3556 C C . VAL A 1 456 ? 85.78224 103.77539 83.92386 1.000 196.36919 456 VAL A C 1
ATOM 3557 O O . VAL A 1 456 ? 86.44336 104.04272 82.91718 1.000 196.36919 456 VAL A O 1
ATOM 3561 N N . VAL A 1 457 ? 84.92015 104.63042 84.47534 1.000 179.47066 457 VAL A N 1
ATOM 3562 C CA . VAL A 1 457 ? 84.70917 105.99127 83.99438 1.000 179.47066 457 VAL A CA 1
ATOM 3563 C C . VAL A 1 457 ? 85.42079 106.94977 84.94011 1.000 179.47066 457 VAL A C 1
ATOM 3564 O O . VAL A 1 457 ? 85.37493 106.77392 86.16242 1.000 179.47066 457 VAL A O 1
ATOM 3568 N N . TYR A 1 458 ? 86.07843 107.96474 84.37622 1.000 172.27051 458 TYR A N 1
ATOM 3569 C CA . TYR A 1 458 ? 86.91275 108.87491 85.15199 1.000 172.27051 458 TYR A CA 1
ATOM 3570 C C . TYR A 1 458 ? 86.23381 110.20866 85.43954 1.000 172.27051 458 TYR A C 1
ATOM 3571 O O . TYR A 1 458 ? 86.11358 110.59618 86.60480 1.000 172.27051 458 TYR A O 1
ATOM 3580 N N . ASN A 1 459 ? 85.78470 110.93080 84.41331 1.000 185.74621 459 ASN A N 1
ATOM 3581 C CA . ASN A 1 459 ? 85.26072 112.27815 84.59837 1.000 185.74621 459 ASN A CA 1
ATOM 3582 C C . ASN A 1 459 ? 83.98904 112.45539 83.77748 1.000 185.74621 459 ASN A C 1
ATOM 3583 O O . ASN A 1 459 ? 83.46214 111.50618 83.18931 1.000 185.74621 459 ASN A O 1
ATOM 3588 N N . LYS A 1 460 ? 83.49639 113.69686 83.74250 1.000 189.73442 460 LYS A N 1
ATOM 3589 C CA . LYS A 1 460 ? 82.25848 113.99083 83.02849 1.000 189.73442 460 LYS A CA 1
ATOM 3590 C C . LYS A 1 460 ? 82.46067 114.00529 81.51917 1.000 189.73442 460 LYS A C 1
ATOM 3591 O O . LYS A 1 460 ? 81.52021 113.72350 80.76799 1.000 189.73442 460 LYS A O 1
ATOM 3597 N N . GLN A 1 461 ? 83.66877 114.33061 81.05587 1.000 208.84316 461 GLN A N 1
ATOM 3598 C CA . GLN A 1 461 ? 83.92481 114.43197 79.62414 1.000 208.84316 461 GLN A CA 1
ATOM 3599 C C . GLN A 1 461 ? 83.93353 113.08133 78.92270 1.000 208.84316 461 GLN A C 1
ATOM 3600 O O . GLN A 1 461 ? 83.96943 113.04743 77.68832 1.000 208.84316 461 GLN A O 1
ATOM 3606 N N . GLY A 1 462 ? 83.90356 111.97837 79.66527 1.000 192.96404 462 GLY A N 1
ATOM 3607 C CA . GLY A 1 462 ? 83.86496 110.65988 79.07346 1.000 192.96404 462 GLY A CA 1
ATOM 3608 C C . GLY A 1 462 ? 85.18693 109.92863 79.02479 1.000 192.96404 462 GLY A C 1
ATOM 3609 O O . GLY A 1 462 ? 85.25817 108.86360 78.39972 1.000 192.96404 462 GLY A O 1
ATOM 3610 N N . TRP A 1 463 ? 86.23436 110.46385 79.64806 1.000 186.22235 463 TRP A N 1
ATOM 3611 C CA . TRP A 1 463 ? 87.50086 109.74814 79.71676 1.000 186.22235 463 TRP A CA 1
ATOM 3612 C C . TRP A 1 463 ? 87.31011 108.43555 80.46468 1.000 186.22235 463 TRP A C 1
ATOM 3613 O O . TRP A 1 463 ? 86.79551 108.41514 81.58623 1.000 186.22235 463 TRP A O 1
ATOM 3624 N N . HIS A 1 464 ? 87.72402 107.33586 79.84000 1.000 212.52525 464 HIS A N 1
ATOM 3625 C CA . HIS A 1 464 ? 87.44823 106.01608 80.38526 1.000 212.52525 464 HIS A CA 1
ATOM 3626 C C . HIS A 1 464 ? 88.50749 105.03293 79.91297 1.000 212.52525 464 HIS A C 1
ATOM 3627 O O . HIS A 1 464 ? 89.22105 105.27548 78.93654 1.000 212.52525 464 HIS A O 1
ATOM 3634 N N . ASP A 1 465 ? 88.59643 103.91174 80.62572 1.000 231.53876 465 ASP A N 1
ATOM 3635 C CA . ASP A 1 465 ? 89.53447 102.84138 80.30458 1.000 231.53876 465 ASP A CA 1
ATOM 3636 C C . ASP A 1 465 ? 88.74947 101.53788 80.25975 1.000 231.53876 465 ASP A C 1
ATOM 3637 O O . ASP A 1 465 ? 88.22103 101.10018 81.30252 1.000 231.53876 465 ASP A O 1
ATOM 3642 N N . PRO A 1 466 ? 88.63881 100.88601 79.09961 1.000 217.75317 466 PRO A N 1
ATOM 3643 C CA . PRO A 1 466 ? 87.88313 99.62603 79.04622 1.000 217.75317 466 PRO A CA 1
ATOM 3644 C C . PRO A 1 466 ? 88.55662 98.48369 79.78472 1.000 217.75317 466 PRO A C 1
ATOM 3645 O O . PRO A 1 466 ? 87.86238 97.57691 80.26031 1.000 217.75317 466 PRO A O 1
ATOM 3649 N N . LYS A 1 467 ? 89.88490 98.49630 79.89722 1.000 239.60798 467 LYS A N 1
ATOM 3650 C CA . LYS A 1 467 ? 90.62926 97.40351 80.52098 1.000 239.60798 467 LYS A CA 1
ATOM 3651 C C . LYS A 1 467 ? 91.16717 97.87920 81.86828 1.000 239.60798 467 LYS A C 1
ATOM 3652 O O . LYS A 1 467 ? 92.25028 98.45441 81.97702 1.000 239.60798 467 LYS A O 1
ATOM 3658 N N . ALA A 1 468 ? 90.38304 97.62380 82.91139 1.000 213.70037 468 ALA A N 1
ATOM 3659 C CA . ALA A 1 468 ? 90.74028 97.96104 84.28082 1.000 213.70037 468 ALA A CA 1
ATOM 3660 C C . ALA A 1 468 ? 90.53059 96.75081 85.18230 1.000 213.70037 468 ALA A C 1
ATOM 3661 O O . ALA A 1 468 ? 89.57290 95.99174 85.01436 1.000 213.70037 468 ALA A O 1
ATOM 3663 N N . ARG A 1 469 ? 91.43423 96.58055 86.14614 1.000 201.17978 469 ARG A N 1
ATOM 3664 C CA . ARG A 1 469 ? 91.45721 95.40647 87.00539 1.000 201.17978 469 ARG A CA 1
ATOM 3665 C C . ARG A 1 469 ? 91.73030 95.83199 88.43945 1.000 201.17978 469 ARG A C 1
ATOM 3666 O O . ARG A 1 469 ? 92.56243 96.70916 88.68295 1.000 201.17978 469 ARG A O 1
ATOM 3674 N N . PHE A 1 470 ? 91.03115 95.20909 89.38387 1.000 176.92134 470 PHE A N 1
ATOM 3675 C CA . PHE A 1 470 ? 91.13842 95.57035 90.79491 1.000 176.92134 470 PHE A CA 1
ATOM 3676 C C . PHE A 1 470 ? 90.59405 94.41799 91.63280 1.000 176.92134 470 PHE A C 1
ATOM 3677 O O . PHE A 1 470 ? 90.10755 93.41361 91.10392 1.000 176.92134 470 PHE A O 1
ATOM 3685 N N . TYR A 1 471 ? 90.68424 94.57361 92.95076 1.000 163.69717 471 TYR A N 1
ATOM 3686 C CA . TYR A 1 471 ? 90.20277 93.57963 93.89782 1.000 163.69717 471 TYR A CA 1
ATOM 3687 C C . TYR A 1 471 ? 88.79791 93.92576 94.38108 1.000 163.69717 471 TYR A C 1
ATOM 3688 O O . TYR A 1 471 ? 88.43405 95.09404 94.53025 1.000 163.69717 471 TYR A O 1
ATOM 3697 N N . VAL A 1 472 ? 88.00730 92.88285 94.63309 1.000 174.93124 472 VAL A N 1
ATOM 3698 C CA . VAL A 1 472 ? 86.66389 93.03486 95.17915 1.000 174.93124 472 VAL A CA 1
ATOM 3699 C C . VAL A 1 472 ? 86.43684 91.94068 96.21028 1.000 174.93124 472 VAL A C 1
ATOM 3700 O O . VAL A 1 472 ? 87.03978 90.86655 96.14481 1.000 174.93124 472 VAL A O 1
ATOM 3704 N N . MET A 1 473 ? 85.55947 92.22012 97.16898 1.000 194.61024 473 MET A N 1
ATOM 3705 C CA . MET A 1 473 ? 85.15521 91.21047 98.13421 1.000 194.61024 473 MET A CA 1
ATOM 3706 C C . MET A 1 473 ? 84.15720 90.24783 97.50338 1.000 194.61024 473 MET A C 1
ATOM 3707 O O . MET A 1 473 ? 83.41926 90.60103 96.57962 1.000 194.61024 473 MET A O 1
ATOM 3712 N N . ASP A 1 474 ? 84.14622 89.01412 98.01203 1.000 211.67050 474 ASP A N 1
ATOM 3713 C CA . ASP A 1 474 ? 83.30138 87.97895 97.42447 1.000 211.67050 474 ASP A CA 1
ATOM 3714 C C . ASP A 1 474 ? 81.82115 88.30477 97.58461 1.000 211.67050 474 ASP A C 1
ATOM 3715 O O . ASP A 1 474 ? 81.02301 88.06154 96.67199 1.000 211.67050 474 ASP A O 1
ATOM 3720 N N . GLU A 1 475 ? 81.43496 88.85062 98.73979 1.000 227.81228 475 GLU A N 1
ATOM 3721 C CA . GLU A 1 475 ? 80.02033 89.08680 99.01442 1.000 227.81228 475 GLU A CA 1
ATOM 3722 C C . GLU A 1 475 ? 79.42557 90.11949 98.06434 1.000 227.81228 475 GLU A C 1
ATOM 3723 O O . GLU A 1 475 ? 78.29362 89.95992 97.59311 1.000 227.81228 475 GLU A O 1
ATOM 3729 N N . ASP A 1 476 ? 80.16941 91.18178 97.76957 1.000 227.45193 476 ASP A N 1
ATOM 3730 C CA . ASP A 1 476 ? 79.65656 92.30091 96.99152 1.000 227.45193 476 ASP A CA 1
ATOM 3731 C C . ASP A 1 476 ? 79.86172 92.13198 95.49130 1.000 227.45193 476 ASP A C 1
ATOM 3732 O O . ASP A 1 476 ? 79.66856 93.09524 94.74358 1.000 227.45193 476 ASP A O 1
ATOM 3737 N N . LEU A 1 477 ? 80.24649 90.93720 95.03770 1.000 223.95449 477 LEU A N 1
ATOM 3738 C CA . LEU A 1 477 ? 80.54859 90.73456 93.62321 1.000 223.95449 477 LEU A CA 1
ATOM 3739 C C . LEU A 1 477 ? 79.31956 90.96601 92.75019 1.000 223.95449 477 LEU A C 1
ATOM 3740 O O . LEU A 1 477 ? 79.39910 91.62228 91.70389 1.000 223.95449 477 LEU A O 1
ATOM 3745 N N . ASP A 1 478 ? 78.16970 90.43057 93.16544 1.000 234.89756 478 ASP A N 1
ATOM 3746 C CA . ASP A 1 478 ? 76.96345 90.55081 92.35273 1.000 234.89756 478 ASP A CA 1
ATOM 3747 C C . ASP A 1 478 ? 76.51633 92.00187 92.22942 1.000 234.89756 478 ASP A C 1
ATOM 3748 O O . ASP A 1 478 ? 76.09992 92.44109 91.15089 1.000 234.89756 478 ASP A O 1
ATOM 3753 N N . ASP A 1 479 ? 76.58827 92.76027 93.32535 1.000 240.26089 479 ASP A N 1
ATOM 3754 C CA . ASP A 1 479 ? 76.14523 94.15010 93.29039 1.000 240.26089 479 ASP A CA 1
ATOM 3755 C C . ASP A 1 479 ? 77.02799 94.99524 92.38022 1.000 240.26089 479 ASP A C 1
ATOM 3756 O O . ASP A 1 479 ? 76.52282 95.79529 91.58403 1.000 240.26089 479 ASP A O 1
ATOM 3761 N N . ILE A 1 480 ? 78.34951 94.83712 92.48396 1.000 224.07507 480 ILE A N 1
ATOM 3762 C CA . ILE A 1 480 ? 79.24982 95.63882 91.66071 1.000 224.07507 480 ILE A CA 1
ATOM 3763 C C . ILE A 1 480 ? 79.15350 95.22154 90.19712 1.000 224.07507 480 ILE A C 1
ATOM 3764 O O . ILE A 1 480 ? 79.23022 96.06314 89.29400 1.000 224.07507 480 ILE A O 1
ATOM 3769 N N . LEU A 1 481 ? 78.97814 93.92284 89.93393 1.000 216.11342 481 LEU A N 1
ATOM 3770 C CA . LEU A 1 481 ? 78.88046 93.46287 88.55333 1.000 216.11342 481 LEU A CA 1
ATOM 3771 C C . LEU A 1 481 ? 77.61664 93.95784 87.86356 1.000 216.11342 481 LEU A C 1
ATOM 3772 O O . LEU A 1 481 ? 77.59942 94.06908 86.63308 1.000 216.11342 481 LEU A O 1
ATOM 3777 N N . SER A 1 482 ? 76.56450 94.25709 88.61954 1.000 227.73731 482 SER A N 1
ATOM 3778 C CA . SER A 1 482 ? 75.32262 94.76293 88.05259 1.000 227.73731 482 SER A CA 1
ATOM 3779 C C . SER A 1 482 ? 75.32882 96.27416 87.86433 1.000 227.73731 482 SER A C 1
ATOM 3780 O O . SER A 1 482 ? 74.34411 96.82440 87.36116 1.000 227.73731 482 SER A O 1
ATOM 3783 N N . GLY A 1 483 ? 76.40472 96.95487 88.25259 1.000 232.68478 483 GLY A N 1
ATOM 3784 C CA . GLY A 1 483 ? 76.48265 98.39386 88.11221 1.000 232.68478 483 GLY A CA 1
ATOM 3785 C C . GLY A 1 483 ? 75.78436 99.18524 89.19301 1.000 232.68478 483 GLY A C 1
ATOM 3786 O O . GLY A 1 483 ? 75.69988 100.41337 89.08188 1.000 232.68478 483 GLY A O 1
ATOM 3787 N N . LYS A 1 484 ? 75.28195 98.52554 90.23567 1.000 230.00433 484 LYS A N 1
ATOM 3788 C CA . LYS A 1 484 ? 74.56925 99.20638 91.30768 1.000 230.00433 484 LYS A CA 1
ATOM 3789 C C . LYS A 1 484 ? 75.50157 99.93455 92.26925 1.000 230.00433 484 LYS A C 1
ATOM 3790 O O . LYS A 1 484 ? 75.03855 100.79437 93.02665 1.000 230.00433 484 LYS A O 1
ATOM 3796 N N . LYS A 1 485 ? 76.79737 99.63320 92.24316 1.000 219.42924 485 LYS A N 1
ATOM 3797 C CA . LYS A 1 485 ? 77.76410 100.24012 93.14456 1.000 219.42924 485 LYS A CA 1
ATOM 3798 C C . LYS A 1 485 ? 78.92064 100.81005 92.33539 1.000 219.42924 485 LYS A C 1
ATOM 3799 O O . LYS A 1 485 ? 79.16158 100.40212 91.19640 1.000 219.42924 485 LYS A O 1
ATOM 3805 N N . GLU A 1 486 ? 79.62962 101.77115 92.93136 1.000 216.84736 486 GLU A N 1
ATOM 3806 C CA . GLU A 1 486 ? 80.74481 102.42046 92.24822 1.000 216.84736 486 GLU A CA 1
ATOM 3807 C C . GLU A 1 486 ? 82.05807 101.73602 92.60916 1.000 216.84736 486 GLU A C 1
ATOM 3808 O O . GLU A 1 486 ? 82.35459 101.56869 93.79784 1.000 216.84736 486 GLU A O 1
ATOM 3814 N N . PRO A 1 487 ? 82.85620 101.32800 91.62525 1.000 190.75493 487 PRO A N 1
ATOM 3815 C CA . PRO A 1 487 ? 84.13196 100.67244 91.93210 1.000 190.75493 487 PRO A CA 1
ATOM 3816 C C . PRO A 1 487 ? 85.11243 101.62225 92.60099 1.000 190.75493 487 PRO A C 1
ATOM 3817 O O . PRO A 1 487 ? 85.08273 102.83724 92.39179 1.000 190.75493 487 PRO A O 1
ATOM 3821 N N . GLU A 1 488 ? 85.99193 101.04536 93.41012 1.000 203.61455 488 GLU A N 1
ATOM 3822 C CA . GLU A 1 488 ? 87.02036 101.78695 94.12685 1.000 203.61455 488 GLU A CA 1
ATOM 3823 C C . GLU A 1 488 ? 88.03272 100.78374 94.67645 1.000 203.61455 488 GLU A C 1
ATOM 3824 O O . GLU A 1 488 ? 87.73844 99.58743 94.74755 1.000 203.61455 488 GLU A O 1
ATOM 3830 N N . PRO A 1 489 ? 89.22626 101.24354 95.05619 1.000 174.04598 489 PRO A N 1
ATOM 3831 C CA . PRO A 1 489 ? 90.21454 100.33159 95.64741 1.000 174.04598 489 PRO A CA 1
ATOM 3832 C C . PRO A 1 489 ? 89.69904 99.69539 96.93044 1.000 174.04598 489 PRO A C 1
ATOM 3833 O O . PRO A 1 489 ? 88.70535 100.11834 97.52466 1.000 174.04598 489 PRO A O 1
ATOM 3837 N N . LEU A 1 490 ? 90.40566 98.65503 97.36289 1.000 154.62545 490 LEU A N 1
ATOM 3838 C CA . LEU A 1 490 ? 89.98319 97.82660 98.48416 1.000 154.62545 490 LEU A CA 1
ATOM 3839 C C . LEU A 1 490 ? 90.76665 98.19011 99.73807 1.000 154.62545 490 LEU A C 1
ATOM 3840 O O . LEU A 1 490 ? 92.00179 98.19586 99.72560 1.000 154.62545 490 LEU A O 1
ATOM 3845 N N . VAL A 1 491 ? 90.04424 98.49140 100.81431 1.000 156.89264 491 VAL A N 1
ATOM 3846 C CA . VAL A 1 491 ? 90.63917 98.79068 102.11439 1.000 156.89264 491 VAL A CA 1
ATOM 3847 C C . VAL A 1 491 ? 89.80577 98.10435 103.18731 1.000 156.89264 491 VAL A C 1
ATOM 3848 O O . VAL A 1 491 ? 88.57437 98.18487 103.16940 1.000 156.89264 491 VAL A O 1
ATOM 3852 N N . PHE A 1 492 ? 90.47220 97.42900 104.12289 1.000 157.13053 492 PHE A N 1
ATOM 3853 C CA . PHE A 1 492 ? 89.79500 96.79626 105.24586 1.000 157.13053 492 PHE A CA 1
ATOM 3854 C C . PHE A 1 492 ? 90.53734 97.12528 106.53266 1.000 157.13053 492 PHE A C 1
ATOM 3855 O O . PHE A 1 492 ? 91.74009 97.39775 106.52089 1.000 157.13053 492 PHE A O 1
ATOM 3863 N N . HIS A 1 493 ? 89.80747 97.09352 107.64496 1.000 150.13375 493 HIS A N 1
ATOM 3864 C CA . HIS A 1 493 ? 90.32397 97.51226 108.93963 1.000 150.13375 493 HIS A CA 1
ATOM 3865 C C . HIS A 1 493 ? 90.20820 96.37885 109.94862 1.000 150.13375 493 HIS A C 1
ATOM 3866 O O . HIS A 1 493 ? 89.18841 95.68501 110.00299 1.000 150.13375 493 HIS A O 1
ATOM 3873 N N . VAL A 1 494 ? 91.25589 96.20043 110.74806 1.000 141.08221 494 VAL A N 1
ATOM 3874 C CA . VAL A 1 494 ? 91.26742 95.21264 111.82502 1.000 141.08221 494 VAL A CA 1
ATOM 3875 C C . VAL A 1 494 ? 91.96844 95.81180 113.03880 1.000 141.08221 494 VAL A C 1
ATOM 3876 O O . VAL A 1 494 ? 92.83926 96.67951 112.88190 1.000 141.08221 494 VAL A O 1
ATOM 3880 N N . PRO A 1 495 ? 91.63022 95.39441 114.25198 1.000 150.60299 495 PRO A N 1
ATOM 3881 C CA . PRO A 1 495 ? 92.36998 95.83851 115.43584 1.000 150.60299 495 PRO A CA 1
ATOM 3882 C C . PRO A 1 495 ? 93.65224 95.02742 115.59696 1.000 150.60299 495 PRO A C 1
ATOM 3883 O O . PRO A 1 495 ? 93.89370 94.05116 114.89114 1.000 150.60299 495 PRO A O 1
ATOM 3887 N N . ALA A 1 496 ? 94.47784 95.45104 116.54969 1.000 169.05387 496 ALA A N 1
ATOM 3888 C CA . ALA A 1 496 ? 95.76230 94.81002 116.77730 1.000 169.05387 496 ALA A CA 1
ATOM 3889 C C . ALA A 1 496 ? 95.58468 93.48598 117.51844 1.000 169.05387 496 ALA A C 1
ATOM 3890 O O . ALA A 1 496 ? 94.51774 93.17630 118.05447 1.000 169.05387 496 ALA A O 1
ATOM 3892 N N . GLY A 1 497 ? 96.65928 92.69985 117.54750 1.000 172.94859 497 GLY A N 1
ATOM 3893 C CA . GLY A 1 497 ? 96.64904 91.41950 118.22865 1.000 172.94859 497 GLY A CA 1
ATOM 3894 C C . GLY A 1 497 ? 95.70195 90.40850 117.61702 1.000 172.94859 497 GLY A C 1
ATOM 3895 O O . GLY A 1 497 ? 94.88859 89.80800 118.32491 1.000 172.94859 497 GLY A O 1
ATOM 3896 N N . THR A 1 498 ? 95.79273 90.20937 116.30419 1.000 177.99491 498 THR A N 1
ATOM 3897 C CA . THR A 1 498 ? 94.85983 89.35664 115.58313 1.000 177.99491 498 THR A CA 1
ATOM 3898 C C . THR A 1 498 ? 95.60959 88.38920 114.67800 1.000 177.99491 498 THR A C 1
ATOM 3899 O O . THR A 1 498 ? 96.59381 88.76207 114.03306 1.000 177.99491 498 THR A O 1
ATOM 3903 N N . CYS A 1 499 ? 95.13711 87.14487 114.63943 1.000 200.21787 499 CYS A N 1
ATOM 3904 C CA . CYS A 1 499 ? 95.62414 86.13353 113.70972 1.000 200.21787 499 CYS A CA 1
ATOM 3905 C C . CYS A 1 499 ? 94.68137 86.10719 112.51185 1.000 200.21787 499 CYS A C 1
ATOM 3906 O O . CYS A 1 499 ? 93.48481 85.84106 112.66715 1.000 200.21787 499 CYS A O 1
ATOM 3909 N N . ILE A 1 500 ? 95.21615 86.38344 111.32516 1.000 170.64911 500 ILE A N 1
ATOM 3910 C CA . ILE A 1 500 ? 94.40850 86.61758 110.13218 1.000 170.64911 500 ILE A CA 1
ATOM 3911 C C . ILE A 1 500 ? 94.49067 85.41277 109.20738 1.000 170.64911 500 ILE A C 1
ATOM 3912 O O . ILE A 1 500 ? 95.57647 84.87245 108.96234 1.000 170.64911 500 ILE A O 1
ATOM 3917 N N . ARG A 1 501 ? 93.33751 84.99347 108.68815 1.000 182.51776 501 ARG A N 1
ATOM 3918 C CA . ARG A 1 501 ? 93.24695 83.92801 107.69845 1.000 182.51776 501 ARG A CA 1
ATOM 3919 C C . ARG A 1 501 ? 92.53037 84.46399 106.46979 1.000 182.51776 501 ARG A C 1
ATOM 3920 O O . ARG A 1 501 ? 91.51369 85.15437 106.59346 1.000 182.51776 501 ARG A O 1
ATOM 3928 N N . MET A 1 502 ? 93.06303 84.15298 105.29135 1.000 193.41528 502 MET A N 1
ATOM 3929 C CA . MET A 1 502 ? 92.53672 84.66135 104.03420 1.000 193.41528 502 MET A CA 1
ATOM 3930 C C . MET A 1 502 ? 92.47062 83.53507 103.01288 1.000 193.41528 502 MET A C 1
ATOM 3931 O O . MET A 1 502 ? 93.35563 82.67665 102.97019 1.000 193.41528 502 MET A O 1
ATOM 3936 N N . ASN A 1 503 ? 91.42059 83.54015 102.19192 1.000 181.51808 503 ASN A N 1
ATOM 3937 C CA . ASN A 1 503 ? 91.29660 82.62266 101.06662 1.000 181.51808 503 ASN A CA 1
ATOM 3938 C C . ASN A 1 503 ? 91.22379 83.43638 99.78516 1.000 181.51808 503 ASN A C 1
ATOM 3939 O O . ASN A 1 503 ? 90.40027 84.34958 99.67314 1.000 181.51808 503 ASN A O 1
ATOM 3944 N N . TYR A 1 504 ? 92.07445 83.09891 98.82093 1.000 183.19558 504 TYR A N 1
ATOM 3945 C CA . TYR A 1 504 ? 92.23473 83.88230 97.60593 1.000 183.19558 504 TYR A CA 1
ATOM 3946 C C . TYR A 1 504 ? 91.85295 83.04479 96.39375 1.000 183.19558 504 TYR A C 1
ATOM 3947 O O . TYR A 1 504 ? 92.14143 81.84542 96.33999 1.000 183.19558 504 TYR A O 1
ATOM 3956 N N . THR A 1 505 ? 91.20034 83.68305 95.42421 1.000 187.07215 505 THR A N 1
ATOM 3957 C CA . THR A 1 505 ? 90.76258 83.01841 94.20598 1.000 187.07215 505 THR A CA 1
ATOM 3958 C C . THR A 1 505 ? 90.99982 83.94994 93.02578 1.000 187.07215 505 THR A C 1
ATOM 3959 O O . THR A 1 505 ? 90.94531 85.17478 93.15609 1.000 187.07215 505 THR A O 1
ATOM 3963 N N . ASN A 1 506 ? 91.27037 83.35555 91.86701 1.000 189.42050 506 ASN A N 1
ATOM 3964 C CA . ASN A 1 506 ? 91.55984 84.09910 90.65116 1.000 189.42050 506 ASN A CA 1
ATOM 3965 C C . ASN A 1 506 ? 90.44683 83.86879 89.63799 1.000 189.42050 506 ASN A C 1
ATOM 3966 O O . ASN A 1 506 ? 90.08110 82.72510 89.35097 1.000 189.42050 506 ASN A O 1
ATOM 3971 N N . ARG A 1 507 ? 89.91601 84.96120 89.09612 1.000 199.53166 507 ARG A N 1
ATOM 3972 C CA . ARG A 1 507 ? 88.82166 84.92173 88.12821 1.000 199.53166 507 ARG A CA 1
ATOM 3973 C C . ARG A 1 507 ? 89.17087 85.80647 86.93555 1.000 199.53166 507 ARG A C 1
ATOM 3974 O O . ARG A 1 507 ? 88.39116 86.65580 86.50391 1.000 199.53166 507 ARG A O 1
ATOM 3982 N N . MET A 1 508 ? 90.36868 85.60975 86.39200 1.000 237.80680 508 MET A N 1
ATOM 3983 C CA . MET A 1 508 ? 90.95905 86.48159 85.39175 1.000 237.80680 508 MET A CA 1
ATOM 3984 C C . MET A 1 508 ? 91.18346 85.73866 84.08137 1.000 237.80680 508 MET A C 1
ATOM 3985 O O . MET A 1 508 ? 91.48524 84.54196 84.08804 1.000 237.80680 508 MET A O 1
ATOM 3990 N N . PRO A 1 509 ? 91.02907 86.40966 82.94258 1.000 248.08291 509 PRO A N 1
ATOM 3991 C CA . PRO A 1 509 ? 91.46532 85.80526 81.68132 1.000 248.08291 509 PRO A CA 1
ATOM 3992 C C . PRO A 1 509 ? 92.98270 85.74178 81.61770 1.000 248.08291 509 PRO A C 1
ATOM 3993 O O . PRO A 1 509 ? 93.68845 86.57383 82.19349 1.000 248.08291 509 PRO A O 1
ATOM 3997 N N . HIS A 1 510 ? 93.48371 84.73084 80.91310 1.000 262.02778 510 HIS A N 1
ATOM 3998 C CA . HIS A 1 510 ? 94.91560 84.46951 80.85884 1.000 262.02778 510 HIS A CA 1
ATOM 3999 C C . HIS A 1 510 ? 95.62624 85.23116 79.74826 1.000 262.02778 510 HIS A C 1
ATOM 4000 O O . HIS A 1 510 ? 96.85224 85.13143 79.64057 1.000 262.02778 510 HIS A O 1
ATOM 4007 N N . ILE A 1 511 ? 94.90175 85.98464 78.92491 1.000 272.07219 511 ILE A N 1
ATOM 4008 C CA . ILE A 1 511 ? 95.49234 86.72088 77.81362 1.000 272.07219 511 ILE A CA 1
ATOM 4009 C C . ILE A 1 511 ? 95.11249 88.18923 77.93905 1.000 272.07219 511 ILE A C 1
ATOM 4010 O O . ILE A 1 511 ? 93.93265 88.51831 78.10373 1.000 272.07219 511 ILE A O 1
ATOM 4015 N N . LEU A 1 512 ? 96.10980 89.06615 77.85930 1.000 291.86238 512 LEU A N 1
ATOM 4016 C CA . LEU A 1 512 ? 95.90686 90.50805 77.88415 1.000 291.86238 512 LEU A CA 1
ATOM 4017 C C . LEU A 1 512 ? 96.02306 91.05169 76.46753 1.000 291.86238 512 LEU A C 1
ATOM 4018 O O . LEU A 1 512 ? 97.02309 90.80688 75.78443 1.000 291.86238 512 LEU A O 1
ATOM 4023 N N . ASP A 1 513 ? 95.00167 91.78398 76.03205 1.000 332.16584 513 ASP A N 1
ATOM 4024 C CA . ASP A 1 513 ? 94.97582 92.30065 74.67104 1.000 332.16584 513 ASP A CA 1
ATOM 4025 C C . ASP A 1 513 ? 96.03610 93.37779 74.47845 1.000 332.16584 513 ASP A C 1
ATOM 4026 O O . ASP A 1 513 ? 96.34938 94.13906 75.39807 1.000 332.16584 513 ASP A O 1
ATOM 4031 N N . GLY A 1 514 ? 96.59566 93.43203 73.26918 1.000 332.58227 514 GLY A N 1
ATOM 4032 C CA . GLY A 1 514 ? 97.55825 94.46047 72.94732 1.000 332.58227 514 GLY A CA 1
ATOM 4033 C C . GLY A 1 514 ? 96.90273 95.77804 72.57941 1.000 332.58227 514 GLY A C 1
ATOM 4034 O O . GLY A 1 514 ? 95.70344 95.85967 72.31651 1.000 332.58227 514 GLY A O 1
ATOM 4035 N N . ASP A 1 515 ? 97.71775 96.82809 72.55858 1.000 329.91540 515 ASP A N 1
ATOM 4036 C CA . ASP A 1 515 ? 97.24322 98.16811 72.23862 1.000 329.91540 515 ASP A CA 1
ATOM 4037 C C . ASP A 1 515 ? 98.43690 99.01510 71.81513 1.000 329.91540 515 ASP A C 1
ATOM 4038 O O . ASP A 1 515 ? 99.55871 98.51972 71.67807 1.000 329.91540 515 ASP A O 1
ATOM 4043 N N . ALA A 1 516 ? 98.18172 100.30823 71.60403 1.000 303.62306 516 ALA A N 1
ATOM 4044 C CA . ALA A 1 516 ? 99.24582 101.22235 71.20749 1.000 303.62306 516 ALA A CA 1
ATOM 4045 C C . ALA A 1 516 ? 100.29012 101.40603 72.30003 1.000 303.62306 516 ALA A C 1
ATOM 4046 O O . ALA A 1 516 ? 101.43825 101.74465 71.99321 1.000 303.62306 516 ALA A O 1
ATOM 4048 N N . PHE A 1 517 ? 99.92299 101.19190 73.56266 1.000 282.40700 517 PHE A N 1
ATOM 4049 C CA . PHE A 1 517 ? 100.84732 101.38823 74.67239 1.000 282.40700 517 PHE A CA 1
ATOM 4050 C C . PHE A 1 517 ? 101.66492 100.13578 74.97157 1.000 282.40700 517 PHE A C 1
ATOM 4051 O O . PHE A 1 517 ? 102.89111 100.20785 75.09795 1.000 282.40700 517 PHE A O 1
ATOM 4059 N N . GLN A 1 518 ? 101.00479 98.98572 75.08695 1.000 298.69203 518 GLN A N 1
ATOM 4060 C CA . GLN A 1 518 ? 101.65919 97.74420 75.46889 1.000 298.69203 518 GLN A CA 1
ATOM 4061 C C . GLN A 1 518 ? 101.39123 96.67114 74.42480 1.000 298.69203 518 GLN A C 1
ATOM 4062 O O . GLN A 1 518 ? 100.38612 96.71122 73.71043 1.000 298.69203 518 GLN A O 1
ATOM 4068 N N . LEU A 1 519 ? 102.30477 95.70771 74.34659 1.000 302.01332 519 LEU A N 1
ATOM 4069 C CA . LEU A 1 519 ? 102.16076 94.58832 73.43143 1.000 302.01332 519 LEU A CA 1
ATOM 4070 C C . LEU A 1 519 ? 101.27576 93.51085 74.05559 1.000 302.01332 519 LEU A C 1
ATOM 4071 O O . LEU A 1 519 ? 100.65225 93.70581 75.10273 1.000 302.01332 519 LEU A O 1
ATOM 4076 N N . VAL A 1 520 ? 101.21949 92.35134 73.40139 1.000 302.36057 520 VAL A N 1
ATOM 4077 C CA . VAL A 1 520 ? 100.41967 91.24464 73.91013 1.000 302.36057 520 VAL A CA 1
ATOM 4078 C C . VAL A 1 520 ? 101.16397 90.56687 75.05161 1.000 302.36057 520 VAL A C 1
ATOM 4079 O O . VAL A 1 520 ? 102.32303 90.15767 74.90420 1.000 302.36057 520 VAL A O 1
ATOM 4083 N N . THR A 1 521 ? 100.49961 90.44475 76.19736 1.000 285.26714 521 THR A N 1
ATOM 4084 C CA . THR A 1 521 ? 101.07492 89.82950 77.38398 1.000 285.26714 521 THR A CA 1
ATOM 4085 C C . THR A 1 521 ? 100.21689 88.64717 77.81103 1.000 285.26714 521 THR A C 1
ATOM 4086 O O . THR A 1 521 ? 98.98632 88.74366 77.85315 1.000 285.26714 521 THR A O 1
ATOM 4090 N N . ARG A 1 522 ? 100.87094 87.53411 78.12646 1.000 246.64655 522 ARG A N 1
ATOM 4091 C CA . ARG A 1 522 ? 100.20170 86.29830 78.52588 1.000 246.64655 522 ARG A CA 1
ATOM 4092 C C . ARG A 1 522 ? 100.34864 86.15049 80.03890 1.000 246.64655 522 ARG A C 1
ATOM 4093 O O . ARG A 1 522 ? 101.34147 85.61390 80.53296 1.000 246.64655 522 ARG A O 1
ATOM 4101 N N . THR A 1 523 ? 99.34625 86.63350 80.77385 1.000 239.51479 523 THR A N 1
ATOM 4102 C CA . THR A 1 523 ? 99.33710 86.55591 82.23388 1.000 239.51479 523 THR A CA 1
ATOM 4103 C C . THR A 1 523 ? 98.42628 85.40330 82.64648 1.000 239.51479 523 THR A C 1
ATOM 4104 O O . THR A 1 523 ? 97.24522 85.57684 82.94578 1.000 239.51479 523 THR A O 1
ATOM 4108 N N . TYR A 1 524 ? 98.99909 84.20387 82.66040 1.000 226.85335 524 TYR A N 1
ATOM 4109 C CA . TYR A 1 524 ? 98.27363 83.00032 83.03976 1.000 226.85335 524 TYR A CA 1
ATOM 4110 C C . TYR A 1 524 ? 98.37141 82.69254 84.52711 1.000 226.85335 524 TYR A C 1
ATOM 4111 O O . TYR A 1 524 ? 97.79048 81.70035 84.97823 1.000 226.85335 524 TYR A O 1
ATOM 4120 N N . GLU A 1 525 ? 99.08575 83.50986 85.29564 1.000 207.46420 525 GLU A N 1
ATOM 4121 C CA . GLU A 1 525 ? 99.25869 83.25064 86.71654 1.000 207.46420 525 GLU A CA 1
ATOM 4122 C C . GLU A 1 525 ? 99.48652 84.57320 87.43136 1.000 207.46420 525 GLU A C 1
ATOM 4123 O O . GLU A 1 525 ? 99.86317 85.57459 86.81749 1.000 207.46420 525 GLU A O 1
ATOM 4129 N N . ASN A 1 526 ? 99.25475 84.56153 88.74085 1.000 191.59444 526 ASN A N 1
ATOM 4130 C CA . ASN A 1 526 ? 99.41468 85.75760 89.55595 1.000 191.59444 526 ASN A CA 1
ATOM 4131 C C . ASN A 1 526 ? 99.61873 85.33317 91.00291 1.000 191.59444 526 ASN A C 1
ATOM 4132 O O . ASN A 1 526 ? 99.37607 84.18305 91.37527 1.000 191.59444 526 ASN A O 1
ATOM 4137 N N . GLY A 1 527 ? 100.06991 86.28367 91.81690 1.000 185.61120 527 GLY A N 1
ATOM 4138 C CA . GLY A 1 527 ? 100.35634 86.00901 93.21066 1.000 185.61120 527 GLY A CA 1
ATOM 4139 C C . GLY A 1 527 ? 99.82139 87.06215 94.15891 1.000 185.61120 527 GLY A C 1
ATOM 4140 O O . GLY A 1 527 ? 98.94265 87.84878 93.79434 1.000 185.61120 527 GLY A O 1
ATOM 4141 N N . PHE A 1 528 ? 100.34675 87.08609 95.38240 1.000 177.07420 528 PHE A N 1
ATOM 4142 C CA . PHE A 1 528 ? 99.88190 88.00375 96.41611 1.000 177.07420 528 PHE A CA 1
ATOM 4143 C C . PHE A 1 528 ? 101.03396 88.29637 97.36412 1.000 177.07420 528 PHE A C 1
ATOM 4144 O O . PHE A 1 528 ? 101.50358 87.39540 98.06460 1.000 177.07420 528 PHE A O 1
ATOM 4152 N N . HIS A 1 529 ? 101.47893 89.54914 97.39757 1.000 174.40292 529 HIS A N 1
ATOM 4153 C CA . HIS A 1 529 ? 102.56148 89.97314 98.27210 1.000 174.40292 529 HIS A CA 1
ATOM 4154 C C . HIS A 1 529 ? 102.05191 90.99507 99.27905 1.000 174.40292 529 HIS A C 1
ATOM 4155 O O . HIS A 1 529 ? 101.12073 91.75300 98.99862 1.000 174.40292 529 HIS A O 1
ATOM 4162 N N . ILE A 1 530 ? 102.67406 91.00744 100.46018 1.000 160.13581 530 ILE A N 1
ATOM 4163 C CA . ILE A 1 530 ? 102.18059 91.75727 101.60916 1.000 160.13581 530 ILE A CA 1
ATOM 4164 C C . ILE A 1 530 ? 103.38594 92.38265 102.31050 1.000 160.13581 530 ILE A C 1
ATOM 4165 O O . ILE A 1 530 ? 104.50782 91.87698 102.23049 1.000 160.13581 530 ILE A O 1
ATOM 4170 N N . HIS A 1 531 ? 103.14265 93.49134 103.01288 1.000 160.89428 531 HIS A N 1
ATOM 4171 C CA . HIS A 1 531 ? 104.17770 94.21628 103.73511 1.000 160.89428 531 HIS A CA 1
ATOM 4172 C C . HIS A 1 531 ? 103.84711 94.26198 105.22068 1.000 160.89428 531 HIS A C 1
ATOM 4173 O O . HIS A 1 531 ? 102.70579 94.04538 105.63372 1.000 160.89428 531 HIS A O 1
ATOM 4180 N N . PHE A 1 532 ? 104.87924 94.53824 106.02031 1.000 151.80031 532 PHE A N 1
ATOM 4181 C CA . PHE A 1 532 ? 104.81140 95.00030 107.40493 1.000 151.80031 532 PHE A CA 1
ATOM 4182 C C . PHE A 1 532 ? 104.40049 93.94604 108.42367 1.000 151.80031 532 PHE A C 1
ATOM 4183 O O . PHE A 1 532 ? 104.38337 94.25678 109.62130 1.000 151.80031 532 PHE A O 1
ATOM 4191 N N . VAL A 1 533 ? 104.07450 92.72272 108.01859 1.000 168.13864 533 VAL A N 1
ATOM 4192 C CA . VAL A 1 533 ? 103.54467 91.75329 108.96683 1.000 168.13864 533 VAL A CA 1
ATOM 4193 C C . VAL A 1 533 ? 104.43823 90.52185 109.00248 1.000 168.13864 533 VAL A C 1
ATOM 4194 O O . VAL A 1 533 ? 105.27028 90.29221 108.12133 1.000 168.13864 533 VAL A O 1
ATOM 4198 N N . LYS A 1 534 ? 104.25341 89.72833 110.05350 1.000 167.73030 534 LYS A N 1
ATOM 4199 C CA . LYS A 1 534 ? 104.99570 88.49246 110.24674 1.000 167.73030 534 LYS A CA 1
ATOM 4200 C C . LYS A 1 534 ? 104.28276 87.33962 109.55486 1.000 167.73030 534 LYS A C 1
ATOM 4201 O O . LYS A 1 534 ? 103.05588 87.22339 109.62167 1.000 167.73030 534 LYS A O 1
ATOM 4207 N N . PHE A 1 535 ? 105.06098 86.48341 108.89998 1.000 170.90882 535 PHE A N 1
ATOM 4208 C CA . PHE A 1 535 ? 104.52025 85.33770 108.17934 1.000 170.90882 535 PHE A CA 1
ATOM 4209 C C . PHE A 1 535 ? 105.67476 84.41418 107.82054 1.000 170.90882 535 PHE A C 1
ATOM 4210 O O . PHE A 1 535 ? 106.84544 84.73959 108.03367 1.000 170.90882 535 PHE A O 1
ATOM 4218 N N . ASP A 1 536 ? 105.32725 83.25285 107.27236 1.000 196.55930 536 ASP A N 1
ATOM 4219 C CA . ASP A 1 536 ? 106.32429 82.30154 106.79966 1.000 196.55930 536 ASP A CA 1
ATOM 4220 C C . ASP A 1 536 ? 106.71032 82.66652 105.37158 1.000 196.55930 536 ASP A C 1
ATOM 4221 O O . ASP A 1 536 ? 105.85216 82.72114 104.48494 1.000 196.55930 536 ASP A O 1
ATOM 4226 N N . VAL A 1 537 ? 108.00130 82.91339 105.14906 1.000 178.27636 537 VAL A N 1
ATOM 4227 C CA . VAL A 1 537 ? 108.45440 83.34822 103.83230 1.000 178.27636 537 VAL A CA 1
ATOM 4228 C C . VAL A 1 537 ? 108.37578 82.20342 102.82860 1.000 178.27636 537 VAL A C 1
ATOM 4229 O O . VAL A 1 537 ? 108.22418 82.42778 101.62177 1.000 178.27636 537 VAL A O 1
ATOM 4233 N N . LEU A 1 538 ? 108.46759 80.96103 103.30618 1.000 178.15682 538 LEU A N 1
ATOM 4234 C CA . LEU A 1 538 ? 108.54187 79.82226 102.39617 1.000 178.15682 538 LEU A CA 1
ATOM 4235 C C . LEU A 1 538 ? 107.21892 79.59084 101.67420 1.000 178.15682 538 LEU A C 1
ATOM 4236 O O . LEU A 1 538 ? 107.19931 79.30497 100.47174 1.000 178.15682 538 LEU A O 1
ATOM 4241 N N . ALA A 1 539 ? 106.09814 79.70728 102.38914 1.000 187.31160 539 ALA A N 1
ATOM 4242 C CA . ALA A 1 539 ? 104.80004 79.33597 101.83619 1.000 187.31160 539 ALA A CA 1
ATOM 4243 C C . ALA A 1 539 ? 103.80037 80.48818 101.83264 1.000 187.31160 539 ALA A C 1
ATOM 4244 O O . ALA A 1 539 ? 102.60982 80.26335 101.59534 1.000 187.31160 539 ALA A O 1
ATOM 4246 N N . CYS A 1 540 ? 104.24790 81.71977 102.09038 1.000 209.67488 540 CYS A N 1
ATOM 4247 C CA . CYS A 1 540 ? 103.33082 82.85325 102.07813 1.000 209.67488 540 CYS A CA 1
ATOM 4248 C C . CYS A 1 540 ? 103.91471 84.09267 101.40927 1.000 209.67488 540 CYS A C 1
ATOM 4249 O O . CYS A 1 540 ? 103.37343 85.18896 101.60008 1.000 209.67488 540 CYS A O 1
ATOM 4252 N N . ASP A 1 541 ? 104.99313 83.96397 100.63535 1.000 208.98397 541 ASP A N 1
ATOM 4253 C CA . ASP A 1 541 ? 105.58633 85.13326 99.99653 1.000 208.98397 541 ASP A CA 1
ATOM 4254 C C . ASP A 1 541 ? 104.76025 85.62046 98.81284 1.000 208.98397 541 ASP A C 1
ATOM 4255 O O . ASP A 1 541 ? 104.63607 86.83256 98.60669 1.000 208.98397 541 ASP A O 1
ATOM 4260 N N . GLY A 1 542 ? 104.18237 84.70603 98.03936 1.000 196.95734 542 GLY A N 1
ATOM 4261 C CA . GLY A 1 542 ? 103.46864 85.08181 96.83772 1.000 196.95734 542 GLY A CA 1
ATOM 4262 C C . GLY A 1 542 ? 104.32831 85.22950 95.60458 1.000 196.95734 542 GLY A C 1
ATOM 4263 O O . GLY A 1 542 ? 103.82906 85.69292 94.57331 1.000 196.95734 542 GLY A O 1
ATOM 4264 N N . GLY A 1 543 ? 105.60228 84.85327 95.67452 1.000 186.09613 543 GLY A N 1
ATOM 4265 C CA . GLY A 1 543 ? 106.48472 84.93666 94.52835 1.000 186.09613 543 GLY A CA 1
ATOM 4266 C C . GLY A 1 543 ? 107.35690 83.70881 94.36988 1.000 186.09613 543 GLY A C 1
ATOM 4267 O O . GLY A 1 543 ? 107.11211 82.67997 95.00640 1.000 186.09613 543 GLY A O 1
ATOM 4268 N N . ASN A 1 544 ? 108.37874 83.80348 93.52179 1.000 181.48239 544 ASN A N 1
ATOM 4269 C CA . ASN A 1 544 ? 109.30953 82.70438 93.27031 1.000 181.48239 544 ASN A CA 1
ATOM 4270 C C . ASN A 1 544 ? 110.71731 83.29156 93.28432 1.000 181.48239 544 ASN A C 1
ATOM 4271 O O . ASN A 1 544 ? 111.18477 83.82036 92.27187 1.000 181.48239 544 ASN A O 1
ATOM 4276 N N . VAL A 1 545 ? 111.39130 83.19731 94.42836 1.000 169.24593 545 VAL A N 1
ATOM 4277 C CA . VAL A 1 545 ? 112.70061 83.80669 94.62698 1.000 169.24593 545 VAL A CA 1
ATOM 4278 C C . VAL A 1 545 ? 113.67423 82.73979 95.10496 1.000 169.24593 545 VAL A C 1
ATOM 4279 O O . VAL A 1 545 ? 113.36901 81.98802 96.03732 1.000 169.24593 545 VAL A O 1
ATOM 4283 N N . GLY A 1 546 ? 114.84438 82.68497 94.47418 1.000 171.74457 546 GLY A N 1
ATOM 4284 C CA . GLY A 1 546 ? 115.88839 81.77443 94.91718 1.000 171.74457 546 GLY A CA 1
ATOM 4285 C C . GLY A 1 546 ? 115.46283 80.32383 94.82071 1.000 171.74457 546 GLY A C 1
ATOM 4286 O O . GLY A 1 546 ? 114.88027 79.88452 93.82338 1.000 171.74457 546 GLY A O 1
ATOM 4287 N N . TRP A 1 547 ? 115.75653 79.56558 95.87325 1.000 161.34277 547 TRP A N 1
ATOM 4288 C CA . TRP A 1 547 ? 115.46021 78.14154 95.92585 1.000 161.34277 547 TRP A CA 1
ATOM 4289 C C . TRP A 1 547 ? 114.10361 77.84070 96.54724 1.000 161.34277 547 TRP A C 1
ATOM 4290 O O . TRP A 1 547 ? 113.77256 76.66593 96.73538 1.000 161.34277 547 TRP A O 1
ATOM 4301 N N . ASN A 1 548 ? 113.31704 78.86247 96.87019 1.000 180.81728 548 ASN A N 1
ATOM 4302 C CA . ASN A 1 548 ? 112.04845 78.66039 97.54861 1.000 180.81728 548 ASN A CA 1
ATOM 4303 C C . ASN A 1 548 ? 111.00326 78.09321 96.59022 1.000 180.81728 548 ASN A C 1
ATOM 4304 O O . ASN A 1 548 ? 111.22620 77.95732 95.38455 1.000 180.81728 548 ASN A O 1
ATOM 4309 N N . TYR A 1 549 ? 109.84322 77.76005 97.14967 1.000 185.29859 549 TYR A N 1
ATOM 4310 C CA . TYR A 1 549 ? 108.75115 77.21149 96.36441 1.000 185.29859 549 TYR A CA 1
ATOM 4311 C C . TYR A 1 549 ? 108.10543 78.30087 95.51057 1.000 185.29859 549 TYR A C 1
ATOM 4312 O O . TYR A 1 549 ? 108.41181 79.49058 95.62595 1.000 185.29859 549 TYR A O 1
ATOM 4321 N N . ASP A 1 550 ? 107.19444 77.87529 94.64101 1.000 180.94219 550 ASP A N 1
ATOM 4322 C CA . ASP A 1 550 ? 106.38235 78.78362 93.84302 1.000 180.94219 550 ASP A CA 1
ATOM 4323 C C . ASP A 1 550 ? 104.99376 78.84612 94.46586 1.000 180.94219 550 ASP A C 1
ATOM 4324 O O . ASP A 1 550 ? 104.33278 77.81427 94.62031 1.000 180.94219 550 ASP A O 1
ATOM 4329 N N . SER A 1 551 ? 104.55043 80.05131 94.80706 1.000 187.08261 551 SER A N 1
ATOM 4330 C CA . SER A 1 551 ? 103.31334 80.25906 95.54807 1.000 187.08261 551 SER A CA 1
ATOM 4331 C C . SER A 1 551 ? 102.31503 81.07848 94.74013 1.000 187.08261 551 SER A C 1
ATOM 4332 O O . SER A 1 551 ? 101.69726 82.01746 95.24567 1.000 187.08261 551 SER A O 1
ATOM 4335 N N . ALA A 1 552 ? 102.14993 80.73113 93.47007 1.000 188.71561 552 ALA A N 1
ATOM 4336 C CA . ALA A 1 552 ? 101.16413 81.35973 92.60609 1.000 188.71561 552 ALA A CA 1
ATOM 4337 C C . ALA A 1 552 ? 99.99161 80.41151 92.37588 1.000 188.71561 552 ALA A C 1
ATOM 4338 O O . ALA A 1 552 ? 100.02264 79.23951 92.75686 1.000 188.71561 552 ALA A O 1
ATOM 4340 N N . VAL A 1 553 ? 98.94465 80.93269 91.74091 1.000 171.13913 553 VAL A N 1
ATOM 4341 C CA . VAL A 1 553 ? 97.70605 80.19057 91.54474 1.000 171.13913 553 VAL A CA 1
ATOM 4342 C C . VAL A 1 553 ? 97.24019 80.34171 90.10429 1.000 171.13913 553 VAL A C 1
ATOM 4343 O O . VAL A 1 553 ? 97.24885 81.44543 89.54820 1.000 171.13913 553 VAL A O 1
ATOM 4347 N N . LEU A 1 554 ? 96.83614 79.22733 89.50348 1.000 179.36545 554 LEU A N 1
ATOM 4348 C CA . LEU A 1 554 ? 96.17640 79.23868 88.21060 1.000 179.36545 554 LEU A CA 1
ATOM 4349 C C . LEU A 1 554 ? 94.72633 79.68457 88.37018 1.000 179.36545 554 LEU A C 1
ATOM 4350 O O . LEU A 1 554 ? 94.17070 79.63086 89.47013 1.000 179.36545 554 LEU A O 1
ATOM 4355 N N . PRO A 1 555 ? 94.09296 80.14745 87.29132 1.000 181.79091 555 PRO A N 1
ATOM 4356 C CA . PRO A 1 555 ? 92.68131 80.53994 87.38708 1.000 181.79091 555 PRO A CA 1
ATOM 4357 C C . PRO A 1 555 ? 91.80768 79.37718 87.83506 1.000 181.79091 555 PRO A C 1
ATOM 4358 O O . PRO A 1 555 ? 92.01302 78.22926 87.43590 1.000 181.79091 555 PRO A O 1
ATOM 4362 N N . GLY A 1 556 ? 90.82319 79.68892 88.67537 1.000 179.52600 556 GLY A N 1
ATOM 4363 C CA . GLY A 1 556 ? 89.90924 78.69320 89.19086 1.000 179.52600 556 GLY A CA 1
ATOM 4364 C C . GLY A 1 556 ? 90.39577 77.92033 90.39699 1.000 179.52600 556 GLY A C 1
ATOM 4365 O O . GLY A 1 556 ? 89.71790 76.97348 90.81550 1.000 179.52600 556 GLY A O 1
ATOM 4366 N N . GLN A 1 557 ? 91.53710 78.28408 90.97074 1.000 179.86519 557 GLN A N 1
ATOM 4367 C CA . GLN A 1 557 ? 92.08092 77.60896 92.13934 1.000 179.86519 557 GLN A CA 1
ATOM 4368 C C . GLN A 1 557 ? 91.95993 78.50340 93.36690 1.000 179.86519 557 GLN A C 1
ATOM 4369 O O . GLN A 1 557 ? 91.55769 79.66654 93.28498 1.000 179.86519 557 GLN A O 1
ATOM 4375 N N . THR A 1 558 ? 92.31643 77.94118 94.51976 1.000 182.76725 558 THR A N 1
ATOM 4376 C CA . THR A 1 558 ? 92.19818 78.63335 95.79447 1.000 182.76725 558 THR A CA 1
ATOM 4377 C C . THR A 1 558 ? 93.39834 78.31506 96.67400 1.000 182.76725 558 THR A C 1
ATOM 4378 O O . THR A 1 558 ? 93.81274 77.15719 96.77988 1.000 182.76725 558 THR A O 1
ATOM 4382 N N . ILE A 1 559 ? 93.95160 79.35175 97.30495 1.000 179.24333 559 ILE A N 1
ATOM 4383 C CA . ILE A 1 559 ? 95.05435 79.21391 98.24465 1.000 179.24333 559 ILE A CA 1
ATOM 4384 C C . ILE A 1 559 ? 94.69947 79.99588 99.50271 1.000 179.24333 559 ILE A C 1
ATOM 4385 O O . ILE A 1 559 ? 93.83802 80.87773 99.49105 1.000 179.24333 559 ILE A O 1
ATOM 4390 N N . ARG A 1 560 ? 95.36972 79.65630 100.60210 1.000 187.45798 560 ARG A N 1
ATOM 4391 C CA . ARG A 1 560 ? 95.12399 80.29643 101.88585 1.000 187.45798 560 ARG A CA 1
ATOM 4392 C C . ARG A 1 560 ? 96.43673 80.75137 102.50484 1.000 187.45798 560 ARG A C 1
ATOM 4393 O O . ARG A 1 560 ? 97.47188 80.09964 102.34044 1.000 187.45798 560 ARG A O 1
ATOM 4401 N N . TYR A 1 561 ? 96.38414 81.87576 103.21556 1.000 193.39858 561 TYR A N 1
ATOM 4402 C CA . TYR A 1 561 ? 97.54559 82.45186 103.87415 1.000 193.39858 561 TYR A CA 1
ATOM 4403 C C . TYR A 1 561 ? 97.24011 82.66062 105.35019 1.000 193.39858 561 TYR A C 1
ATOM 4404 O O . TYR A 1 561 ? 96.10315 82.49912 105.79964 1.000 193.39858 561 TYR A O 1
ATOM 4413 N N . GLU A 1 562 ? 98.27492 83.02391 106.10499 1.000 184.97025 562 GLU A N 1
ATOM 4414 C CA . GLU A 1 562 ? 98.13144 83.30817 107.52622 1.000 184.97025 562 GLU A CA 1
ATOM 4415 C C . GLU A 1 562 ? 99.15251 84.35820 107.93318 1.000 184.97025 562 GLU A C 1
ATOM 4416 O O . GLU A 1 562 ? 100.34493 84.20607 107.65396 1.000 184.97025 562 GLU A O 1
ATOM 4422 N N . TRP A 1 563 ? 98.68495 85.41513 108.59426 1.000 178.89593 563 TRP A N 1
ATOM 4423 C CA . TRP A 1 563 ? 99.54114 86.50280 109.04198 1.000 178.89593 563 TRP A CA 1
ATOM 4424 C C . TRP A 1 563 ? 99.21969 86.84649 110.48886 1.000 178.89593 563 TRP A C 1
ATOM 4425 O O . TRP A 1 563 ? 98.13551 86.54784 110.99524 1.000 178.89593 563 TRP A O 1
ATOM 4436 N N . TYR A 1 564 ? 100.18106 87.48515 111.15156 1.000 176.09586 564 TYR A N 1
ATOM 4437 C CA . TYR A 1 564 ? 100.03963 87.88550 112.54313 1.000 176.09586 564 TYR A CA 1
ATOM 4438 C C . TYR A 1 564 ? 100.42221 89.34750 112.70677 1.000 176.09586 564 TYR A C 1
ATOM 4439 O O . TYR A 1 564 ? 101.42836 89.80186 112.15491 1.000 176.09586 564 TYR A O 1
ATOM 4448 N N . ALA A 1 565 ? 99.61308 90.07772 113.47093 1.000 172.10114 565 ALA A N 1
ATOM 4449 C CA . ALA A 1 565 ? 99.89861 91.46037 113.84044 1.000 172.10114 565 ALA A CA 1
ATOM 4450 C C . ALA A 1 565 ? 99.95907 91.52332 115.35932 1.000 172.10114 565 ALA A C 1
ATOM 4451 O O . ALA A 1 565 ? 98.96481 91.23800 116.03383 1.000 172.10114 565 ALA A O 1
ATOM 4453 N N . GLU A 1 566 ? 101.11917 91.89423 115.89676 1.000 199.02089 566 GLU A N 1
ATOM 4454 C CA . GLU A 1 566 ? 101.36158 91.83471 117.33322 1.000 199.02089 566 GLU A CA 1
ATOM 4455 C C . GLU A 1 566 ? 101.16024 93.16875 118.03764 1.000 199.02089 566 GLU A C 1
ATOM 4456 O O . GLU A 1 566 ? 100.78001 93.18843 119.21166 1.000 199.02089 566 GLU A O 1
ATOM 4462 N N . THR A 1 567 ? 101.40377 94.28518 117.35609 1.000 213.21178 567 THR A N 1
ATOM 4463 C CA . THR A 1 567 ? 101.32236 95.59838 117.97572 1.000 213.21178 567 THR A CA 1
ATOM 4464 C C . THR A 1 567 ? 100.68355 96.57531 117.00143 1.000 213.21178 567 THR A C 1
ATOM 4465 O O . THR A 1 567 ? 100.40184 96.24357 115.84704 1.000 213.21178 567 THR A O 1
ATOM 4469 N N . GLU A 1 568 ? 100.44925 97.79246 117.48583 1.000 209.97107 568 GLU A N 1
ATOM 4470 C CA . GLU A 1 568 ? 99.86444 98.82875 116.64778 1.000 209.97107 568 GLU A CA 1
ATOM 4471 C C . GLU A 1 568 ? 100.80402 99.16750 115.49879 1.000 209.97107 568 GLU A C 1
ATOM 4472 O O . GLU A 1 568 ? 101.99945 99.39730 115.70220 1.000 209.97107 568 GLU A O 1
ATOM 4478 N N . LEU A 1 569 ? 100.25567 99.19793 114.28739 1.000 189.63892 569 LEU A N 1
ATOM 4479 C CA . LEU A 1 569 ? 101.01445 99.54408 113.09660 1.000 189.63892 569 LEU A CA 1
ATOM 4480 C C . LEU A 1 569 ? 100.14970 100.41130 112.19534 1.000 189.63892 569 LEU A C 1
ATOM 4481 O O . LEU A 1 569 ? 98.91863 100.38094 112.26220 1.000 189.63892 569 LEU A O 1
ATOM 4486 N N . LYS A 1 570 ? 100.81169 101.18653 111.34470 1.000 175.45000 570 LYS A N 1
ATOM 4487 C CA . LYS A 1 570 ? 100.11853 102.09302 110.44075 1.000 175.45000 570 LYS A CA 1
ATOM 4488 C C . LYS A 1 570 ? 99.64481 101.31673 109.21354 1.000 175.45000 570 LYS A C 1
ATOM 4489 O O . LYS A 1 570 ? 99.65483 100.08321 109.18495 1.000 175.45000 570 LYS A O 1
ATOM 4495 N N . ALA A 1 571 ? 99.20788 102.03872 108.18510 1.000 164.40617 571 ALA A N 1
ATOM 4496 C CA . ALA A 1 571 ? 98.70470 101.39260 106.98186 1.000 164.40617 571 ALA A CA 1
ATOM 4497 C C . ALA A 1 571 ? 99.81120 100.60881 106.28845 1.000 164.40617 571 ALA A C 1
ATOM 4498 O O . ALA A 1 571 ? 100.94557 101.07720 106.16374 1.000 164.40617 571 ALA A O 1
ATOM 4500 N N . PHE A 1 572 ? 99.47260 99.40560 105.83622 1.000 150.65721 572 PHE A N 1
ATOM 4501 C CA . PHE A 1 572 ? 100.40921 98.52605 105.15664 1.000 150.65721 572 PHE A CA 1
ATOM 4502 C C . PHE A 1 572 ? 99.94855 98.27756 103.72653 1.000 150.65721 572 PHE A C 1
ATOM 4503 O O . PHE A 1 572 ? 98.75053 98.28333 103.43023 1.000 150.65721 572 PHE A O 1
ATOM 4511 N N . PHE A 1 573 ? 100.91773 98.05793 102.84399 1.000 152.52984 573 PHE A N 1
ATOM 4512 C CA . PHE A 1 573 ? 100.69611 98.00458 101.40659 1.000 152.52984 573 PHE A CA 1
ATOM 4513 C C . PHE A 1 573 ? 100.83947 96.57675 100.89796 1.000 152.52984 573 PHE A C 1
ATOM 4514 O O . PHE A 1 573 ? 101.78107 95.86853 101.26703 1.000 152.52984 573 PHE A O 1
ATOM 4522 N N . PHE A 1 574 ? 99.90224 96.15718 100.04938 1.000 139.32130 574 PHE A N 1
ATOM 4523 C CA . PHE A 1 574 ? 99.96172 94.84505 99.42286 1.000 139.32130 574 PHE A CA 1
ATOM 4524 C C . PHE A 1 574 ? 99.62736 94.97596 97.94453 1.000 139.32130 574 PHE A C 1
ATOM 4525 O O . PHE A 1 574 ? 98.84259 95.83925 97.54475 1.000 139.32130 574 PHE A O 1
ATOM 4533 N N . HIS A 1 575 ? 100.22744 94.10652 97.13850 1.000 153.01268 575 HIS A N 1
ATOM 4534 C CA . HIS A 1 575 ? 100.06413 94.14108 95.68846 1.000 153.01268 575 HIS A CA 1
ATOM 4535 C C . HIS A 1 575 ? 100.55113 92.81265 95.12236 1.000 153.01268 575 HIS A C 1
ATOM 4536 O O . HIS A 1 575 ? 100.94418 91.90504 95.86167 1.000 153.01268 575 HIS A O 1
ATOM 4543 N N . ASP A 1 576 ? 100.51887 92.70770 93.79747 1.000 185.33126 576 ASP A N 1
ATOM 4544 C CA . ASP A 1 576 ? 101.04517 91.55038 93.09038 1.000 185.33126 576 ASP A CA 1
ATOM 4545 C C . ASP A 1 576 ? 102.52869 91.74940 92.80265 1.000 185.33126 576 ASP A C 1
ATOM 4546 O O . ASP A 1 576 ? 102.99310 92.87225 92.58967 1.000 185.33126 576 ASP A O 1
ATOM 4551 N N . HIS A 1 577 ? 103.27532 90.64148 92.79657 1.000 189.33368 577 HIS A N 1
ATOM 4552 C CA . HIS A 1 577 ? 104.72466 90.70112 92.65546 1.000 189.33368 577 HIS A CA 1
ATOM 4553 C C . HIS A 1 577 ? 105.25402 89.88111 91.48382 1.000 189.33368 577 HIS A C 1
ATOM 4554 O O . HIS A 1 577 ? 106.47510 89.74446 91.34607 1.000 189.33368 577 HIS A O 1
ATOM 4561 N N . LEU A 1 578 ? 104.38134 89.33229 90.63845 1.000 199.86749 578 LEU A N 1
ATOM 4562 C CA . LEU A 1 578 ? 104.81114 88.52605 89.49918 1.000 199.86749 578 LEU A CA 1
ATOM 4563 C C . LEU A 1 578 ? 104.767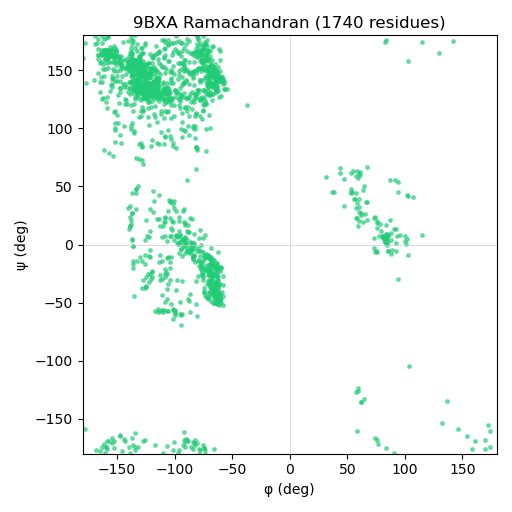01 89.30721 88.19003 1.000 199.86749 578 LEU A C 1
ATOM 4564 O O . LEU A 1 578 ? 105.77729 89.40964 87.48839 1.000 199.86749 578 LEU A O 1
ATOM 4569 N N . PHE A 1 579 ? 103.60825 89.86311 87.84910 1.000 229.09891 579 PHE A N 1
ATOM 4570 C CA . PHE A 1 579 ? 103.39837 90.56570 86.58827 1.000 229.09891 579 PHE A CA 1
ATOM 4571 C C . PHE A 1 579 ? 103.14659 92.05303 86.81475 1.000 229.09891 579 PHE A C 1
ATOM 4572 O O . PHE A 1 579 ? 102.26137 92.64886 86.19818 1.000 229.09891 579 PHE A O 1
ATOM 4580 N N . ALA A 1 580 ? 103.92125 92.66284 87.71568 1.000 220.57368 580 ALA A N 1
ATOM 4581 C CA . ALA A 1 580 ? 103.72048 94.07168 88.04160 1.000 220.57368 580 ALA A CA 1
ATOM 4582 C C . ALA A 1 580 ? 103.87749 94.95283 86.80854 1.000 220.57368 580 ALA A C 1
ATOM 4583 O O . ALA A 1 580 ? 102.99969 95.76582 86.49788 1.000 220.57368 580 ALA A O 1
ATOM 4585 N N . ASN A 1 581 ? 104.97970 94.78338 86.07455 1.000 223.08828 581 ASN A N 1
ATOM 4586 C CA . ASN A 1 581 ? 105.21191 95.59043 84.88215 1.000 223.08828 581 ASN A CA 1
ATOM 4587 C C . ASN A 1 581 ? 104.16548 95.34753 83.80404 1.000 223.08828 581 ASN A C 1
ATOM 4588 O O . ASN A 1 581 ? 104.02567 96.17226 82.89460 1.000 223.08828 581 ASN A O 1
ATOM 4593 N N . SER A 1 582 ? 103.42816 94.24004 83.88279 1.000 224.56861 582 SER A N 1
ATOM 4594 C CA . SER A 1 582 ? 102.44915 93.92710 82.84946 1.000 224.56861 582 SER A CA 1
ATOM 4595 C C . SER A 1 582 ? 101.14390 94.68566 83.06045 1.000 224.56861 582 SER A C 1
ATOM 4596 O O . SER A 1 582 ? 100.63843 95.32970 82.13502 1.000 224.56861 582 SER A O 1
ATOM 4599 N N . HIS A 1 583 ? 100.58070 94.62420 84.26922 1.000 219.80846 583 HIS A N 1
ATOM 4600 C CA . HIS A 1 583 ? 99.25370 95.18000 84.49249 1.000 219.80846 583 HIS A CA 1
ATOM 4601 C C . HIS A 1 583 ? 99.07399 95.92337 85.80981 1.000 219.80846 583 HIS A C 1
ATOM 4602 O O . HIS A 1 583 ? 97.92783 96.19655 86.17956 1.000 219.80846 583 HIS A O 1
ATOM 4609 N N . GLN A 1 584 ? 100.14553 96.25338 86.53545 1.000 212.01847 584 GLN A N 1
ATOM 4610 C CA . GLN A 1 584 ? 99.97565 97.02938 87.75919 1.000 212.01847 584 GLN A CA 1
ATOM 4611 C C . GLN A 1 584 ? 99.48384 98.43751 87.45554 1.000 212.01847 584 GLN A C 1
ATOM 4612 O O . GLN A 1 584 ? 98.76642 99.03490 88.26638 1.000 212.01847 584 GLN A O 1
ATOM 4618 N N . GLN A 1 585 ? 99.84891 98.97773 86.29051 1.000 226.39490 585 GLN A N 1
ATOM 4619 C CA . GLN A 1 585 ? 99.36169 100.28948 85.88228 1.000 226.39490 585 GLN A CA 1
ATOM 4620 C C . GLN A 1 585 ? 97.84502 100.33070 85.76925 1.000 226.39490 585 GLN A C 1
ATOM 4621 O O . GLN A 1 585 ? 97.25631 101.41318 85.85902 1.000 226.39490 585 GLN A O 1
ATOM 4627 N N . HIS A 1 586 ? 97.20159 99.18178 85.57615 1.000 219.73139 586 HIS A N 1
ATOM 4628 C CA . HIS A 1 586 ? 95.75409 99.12388 85.43466 1.000 219.73139 586 HIS A CA 1
ATOM 4629 C C . HIS A 1 586 ? 95.02262 99.20403 86.76805 1.000 219.73139 586 HIS A C 1
ATOM 4630 O O . HIS A 1 586 ? 93.78895 99.26885 86.77386 1.000 219.73139 586 HIS A O 1
ATOM 4637 N N . GLY A 1 587 ? 95.74124 99.19898 87.88818 1.000 196.87569 587 GLY A N 1
ATOM 4638 C CA . GLY A 1 587 ? 95.12571 99.45766 89.17483 1.000 196.87569 587 GLY A CA 1
ATOM 4639 C C . GLY A 1 587 ? 94.87782 98.24487 90.04758 1.000 196.87569 587 GLY A C 1
ATOM 4640 O O . GLY A 1 587 ? 93.82422 98.14310 90.68273 1.000 196.87569 587 GLY A O 1
ATOM 4641 N N . VAL A 1 588 ? 95.83664 97.32293 90.10305 1.000 179.52209 588 VAL A N 1
ATOM 4642 C CA . VAL A 1 588 ? 95.71122 96.15852 90.97209 1.000 179.52209 588 VAL A CA 1
ATOM 4643 C C . VAL A 1 588 ? 96.57188 96.35893 92.21112 1.000 179.52209 588 VAL A C 1
ATOM 4644 O O . VAL A 1 588 ? 97.74989 95.98549 92.22868 1.000 179.52209 588 VAL A O 1
ATOM 4648 N N . PHE A 1 589 ? 95.98604 96.93660 93.25641 1.000 168.88175 589 PHE A N 1
ATOM 4649 C CA . PHE A 1 589 ? 96.68559 97.16113 94.51426 1.000 168.88175 589 PHE A CA 1
ATOM 4650 C C . PHE A 1 589 ? 95.66446 97.52655 95.57957 1.000 168.88175 589 PHE A C 1
ATOM 4651 O O . PHE A 1 589 ? 94.50156 97.80934 95.27933 1.000 168.88175 589 PHE A O 1
ATOM 4659 N N . GLY A 1 590 ? 96.11789 97.51553 96.82720 1.000 163.08354 590 GLY A N 1
ATOM 4660 C CA . GLY A 1 590 ? 95.26019 97.85394 97.94702 1.000 163.08354 590 GLY A CA 1
ATOM 4661 C C . GLY A 1 590 ? 96.09047 98.02630 99.19792 1.000 163.08354 590 GLY A C 1
ATOM 4662 O O . GLY A 1 590 ? 97.31328 97.86319 99.18770 1.000 163.08354 590 GLY A O 1
ATOM 4663 N N . ALA A 1 591 ? 95.40469 98.35825 100.28902 1.000 151.61633 591 ALA A N 1
ATOM 4664 C CA . ALA A 1 591 ? 96.07893 98.57790 101.55857 1.000 151.61633 591 ALA A CA 1
ATOM 4665 C C . ALA A 1 591 ? 95.15116 98.19821 102.70150 1.000 151.61633 591 ALA A C 1
ATOM 4666 O O . ALA A 1 591 ? 93.92660 98.17848 102.55625 1.000 151.61633 591 ALA A O 1
ATOM 4668 N N . GLY A 1 592 ? 95.75682 97.89526 103.84617 1.000 152.23391 592 GLY A N 1
ATOM 4669 C CA . GLY A 1 592 ? 95.01002 97.60789 105.05382 1.000 152.23391 592 GLY A CA 1
ATOM 4670 C C . GLY A 1 592 ? 95.43364 98.50273 106.19884 1.000 152.23391 592 GLY A C 1
ATOM 4671 O O . GLY A 1 592 ? 96.56041 99.00563 106.21170 1.000 152.23391 592 GLY A O 1
ATOM 4672 N N . VAL A 1 593 ? 94.54805 98.70747 107.16946 1.000 143.95345 593 VAL A N 1
ATOM 4673 C CA . VAL A 1 593 ? 94.79378 99.62095 108.27739 1.000 143.95345 593 VAL A CA 1
ATOM 4674 C C . VAL A 1 593 ? 94.63087 98.86585 109.58748 1.000 143.95345 593 VAL A C 1
ATOM 4675 O O . VAL A 1 593 ? 93.65722 98.12780 109.77336 1.000 143.95345 593 VAL A O 1
ATOM 4679 N N . ILE A 1 594 ? 95.58465 99.05273 110.49522 1.000 150.60648 594 ILE A N 1
ATOM 4680 C CA . ILE A 1 594 ? 95.54115 98.46380 111.82812 1.000 150.60648 594 ILE A CA 1
ATOM 4681 C C . ILE A 1 594 ? 95.20807 99.57240 112.81498 1.000 150.60648 594 ILE A C 1
ATOM 4682 O O . ILE A 1 594 ? 95.92718 100.57531 112.90137 1.000 150.60648 594 ILE A O 1
ATOM 4687 N N . GLN A 1 595 ? 94.12970 99.39071 113.55528 1.000 159.90122 595 GLN A N 1
ATOM 4688 C CA . GLN A 1 595 ? 93.60951 100.37381 114.48944 1.000 159.90122 595 GLN A CA 1
ATOM 4689 C C . GLN A 1 595 ? 93.98386 100.00283 115.91454 1.000 159.90122 595 GLN A C 1
ATOM 4690 O O . GLN A 1 595 ? 94.36927 98.86515 116.19668 1.000 159.90122 595 GLN A O 1
ATOM 4696 N N . PRO A 1 596 ? 93.90005 100.95088 116.84902 1.000 151.59519 596 PRO A N 1
ATOM 4697 C CA . PRO A 1 596 ? 94.15720 100.61974 118.25408 1.000 151.59519 596 PRO A CA 1
ATOM 4698 C C . PRO A 1 596 ? 93.17519 99.57885 118.77034 1.000 151.59519 596 PRO A C 1
ATOM 4699 O O . PRO A 1 596 ? 92.09071 99.37598 118.22046 1.000 151.59519 596 PRO A O 1
ATOM 4703 N N . ARG A 1 597 ? 93.57964 98.91110 119.84788 1.000 178.54204 597 ARG A N 1
ATOM 4704 C CA . ARG A 1 597 ? 92.81662 97.78815 120.37369 1.000 178.54204 597 ARG A CA 1
ATOM 4705 C C . ARG A 1 597 ? 91.43071 98.22925 120.83110 1.000 178.54204 597 ARG A C 1
ATOM 4706 O O . ARG A 1 597 ? 91.20935 99.38635 121.19812 1.000 178.54204 597 ARG A O 1
ATOM 4714 N N . PHE A 1 598 ? 90.48906 97.28446 120.79191 1.000 181.21487 598 PHE A N 1
ATOM 4715 C CA . PHE A 1 598 ? 89.11928 97.46466 121.26479 1.000 181.21487 598 PHE A CA 1
ATOM 4716 C C . PHE A 1 598 ? 88.36517 98.54585 120.50120 1.000 181.21487 598 PHE A C 1
ATOM 4717 O O . PHE A 1 598 ? 87.42512 99.14048 121.03642 1.000 181.21487 598 PHE A O 1
ATOM 4725 N N . SER A 1 599 ? 88.75150 98.81424 119.25831 1.000 172.55041 599 SER A N 1
ATOM 4726 C CA . SER A 1 599 ? 88.10362 99.85031 118.47322 1.000 172.55041 599 SER A CA 1
ATOM 4727 C C . SER A 1 599 ? 86.83059 99.31770 117.81724 1.000 172.55041 599 SER A C 1
ATOM 4728 O O . SER A 1 599 ? 86.59630 98.10985 117.73082 1.000 172.55041 599 SER A O 1
ATOM 4731 N N . LYS A 1 600 ? 85.99955 100.24733 117.35065 1.000 174.65694 600 LYS A N 1
ATOM 4732 C CA . LYS A 1 600 ? 84.77816 99.92910 116.62737 1.000 174.65694 600 LYS A CA 1
ATOM 4733 C C . LYS A 1 600 ? 84.72141 100.75028 115.34826 1.000 174.65694 600 LYS A C 1
ATOM 4734 O O . LYS A 1 600 ? 85.24600 101.86500 115.28367 1.000 174.65694 600 LYS A O 1
ATOM 4740 N N . PHE A 1 601 ? 84.07604 100.18997 114.32952 1.000 163.00506 601 PHE A N 1
ATOM 4741 C CA . PHE A 1 601 ? 83.95662 100.82752 113.02612 1.000 163.00506 601 PHE A CA 1
ATOM 4742 C C . PHE A 1 601 ? 82.48627 101.03885 112.70160 1.000 163.00506 601 PHE A C 1
ATOM 4743 O O . PHE A 1 601 ? 81.68269 100.10718 112.80979 1.000 163.00506 601 PHE A O 1
ATOM 4751 N N . LEU A 1 602 ? 82.13951 102.26032 112.30428 1.000 172.50772 602 LEU A N 1
ATOM 4752 C CA . LEU A 1 602 ? 80.76883 102.61581 111.97501 1.000 172.50772 602 LEU A CA 1
ATOM 4753 C C . LEU A 1 602 ? 80.73144 103.35355 110.64582 1.000 172.50772 602 LEU A C 1
ATOM 4754 O O . LEU A 1 602 ? 81.65374 104.09754 110.30262 1.000 172.50772 602 LEU A O 1
ATOM 4759 N N . ASP A 1 603 ? 79.65237 103.13775 109.90018 1.000 201.04675 603 ASP A N 1
ATOM 4760 C CA . ASP A 1 603 ? 79.45480 103.85251 108.64830 1.000 201.04675 603 ASP A CA 1
ATOM 4761 C C . ASP A 1 603 ? 79.11446 105.31176 108.92581 1.000 201.04675 603 ASP A C 1
ATOM 4762 O O . ASP A 1 603 ? 78.34573 105.62502 109.83843 1.000 201.04675 603 ASP A O 1
ATOM 4767 N N . SER A 1 604 ? 79.69176 106.20906 108.12522 1.000 183.11359 604 SER A N 1
ATOM 4768 C CA . SER A 1 604 ? 79.57198 107.64071 108.37498 1.000 183.11359 604 SER A CA 1
ATOM 4769 C C . SER A 1 604 ? 78.18254 108.19298 108.08570 1.000 183.11359 604 SER A C 1
ATOM 4770 O O . SER A 1 604 ? 77.90890 109.34109 108.45004 1.000 183.11359 604 SER A O 1
ATOM 4773 N N . ARG A 1 605 ? 77.30494 107.42147 107.44740 1.000 196.29219 605 ARG A N 1
ATOM 4774 C CA . ARG A 1 605 ? 75.98756 107.91048 107.05819 1.000 196.29219 605 ARG A CA 1
ATOM 4775 C C . ARG A 1 605 ? 74.86683 107.34875 107.92438 1.000 196.29219 605 ARG A C 1
ATOM 4776 O O . ARG A 1 605 ? 74.00090 108.10104 108.37946 1.000 196.29219 605 ARG A O 1
ATOM 4784 N N . THR A 1 606 ? 74.86264 106.03703 108.16249 1.000 200.52141 606 THR A N 1
ATOM 4785 C CA . THR A 1 606 ? 73.793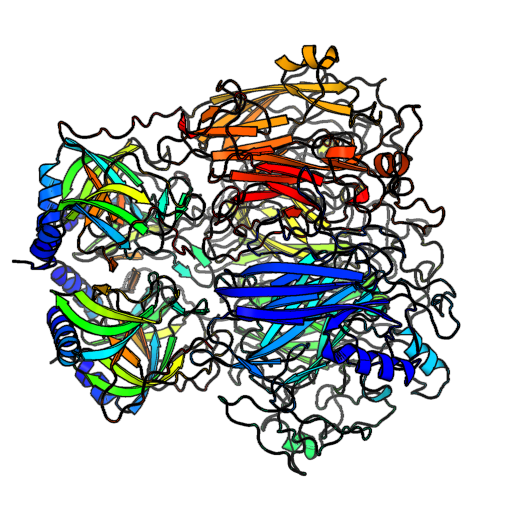72 105.39189 108.91029 1.000 200.52141 606 THR A CA 1
ATOM 4786 C C . THR A 1 606 ? 74.24051 104.82027 110.24752 1.000 200.52141 606 THR A C 1
ATOM 4787 O O . THR A 1 606 ? 73.38467 104.50793 111.08227 1.000 200.52141 606 THR A O 1
ATOM 4791 N N . GLY A 1 607 ? 75.54238 104.67422 110.47558 1.000 200.43142 607 GLY A N 1
ATOM 4792 C CA . GLY A 1 607 ? 76.02984 104.14031 111.72912 1.000 200.43142 607 GLY A CA 1
ATOM 4793 C C . GLY A 1 607 ? 76.04625 102.63323 111.82965 1.000 200.43142 607 GLY A C 1
ATOM 4794 O O . GLY A 1 607 ? 76.37206 102.10568 112.89888 1.000 200.43142 607 GLY A O 1
ATOM 4795 N N . ASP A 1 608 ? 75.70552 101.92157 110.75933 1.000 213.32384 608 ASP A N 1
ATOM 4796 C CA . ASP A 1 608 ? 75.74636 100.46712 110.77555 1.000 213.32384 608 ASP A CA 1
ATOM 4797 C C . ASP A 1 608 ? 77.18781 99.97852 110.74490 1.000 213.32384 608 ASP A C 1
ATOM 4798 O O . ASP A 1 608 ? 78.04525 100.56854 110.08184 1.000 213.32384 608 ASP A O 1
ATOM 4803 N N . GLU A 1 609 ? 77.45090 98.89630 111.47165 1.000 206.27073 609 GLU A N 1
ATOM 4804 C CA . GLU A 1 609 ? 78.80378 98.36584 111.55708 1.000 206.27073 609 GLU A CA 1
ATOM 4805 C C . GLU A 1 609 ? 79.25057 97.80494 110.21294 1.000 206.27073 609 GLU A C 1
ATOM 4806 O O . GLU A 1 609 ? 78.50357 97.09180 109.53773 1.000 206.27073 609 GLU A O 1
ATOM 4812 N N . VAL A 1 610 ? 80.48176 98.13336 109.82720 1.000 187.38650 610 VAL A N 1
ATOM 4813 C CA . VAL A 1 610 ? 81.08517 97.68237 108.58202 1.000 187.38650 610 VAL A CA 1
ATOM 4814 C C . VAL A 1 610 ? 82.52445 97.26852 108.86670 1.000 187.38650 610 VAL A C 1
ATOM 4815 O O . VAL A 1 610 ? 83.02727 97.41719 109.98298 1.000 187.38650 610 VAL A O 1
ATOM 4819 N N . ASP A 1 611 ? 83.19225 96.74293 107.83952 1.000 181.72266 611 ASP A N 1
ATOM 4820 C CA . ASP 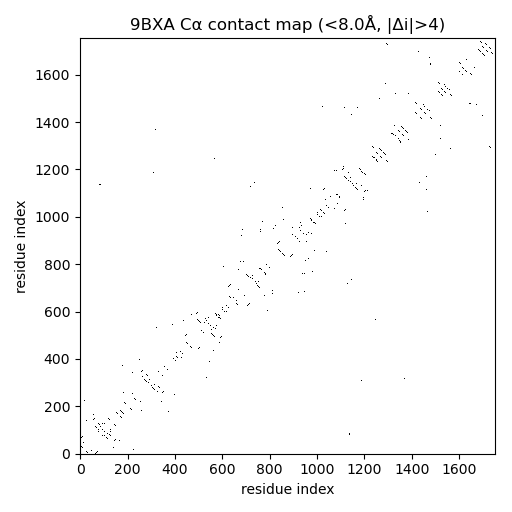A 1 611 ? 84.58495 96.34113 107.96938 1.000 181.72266 611 ASP A CA 1
ATOM 4821 C C . ASP A 1 611 ? 85.44864 96.73318 106.77918 1.000 181.72266 611 ASP A C 1
ATOM 4822 O O . ASP A 1 611 ? 86.62604 96.36253 106.75127 1.000 181.72266 611 ASP A O 1
ATOM 4827 N N . HIS A 1 612 ? 84.91403 97.46230 105.80264 1.000 169.06530 612 HIS A N 1
ATOM 4828 C CA . HIS A 1 612 ? 85.69381 97.87253 104.64567 1.000 169.06530 612 HIS A CA 1
ATOM 4829 C C . HIS A 1 612 ? 85.18871 99.22095 104.15700 1.000 169.06530 612 HIS A C 1
ATOM 4830 O O . HIS A 1 612 ? 84.04123 99.60266 104.39933 1.000 169.06530 612 HIS A O 1
ATOM 4837 N N . GLY A 1 613 ? 86.06389 99.93803 103.45814 1.000 173.50437 613 GLY A N 1
ATOM 4838 C CA . GLY A 1 613 ? 85.72976 101.25211 102.94690 1.000 173.50437 613 GLY A CA 1
ATOM 4839 C C . GLY A 1 613 ? 86.88357 102.22817 103.03754 1.000 173.50437 613 GLY A C 1
ATOM 4840 O O . GLY A 1 613 ? 87.94084 101.89874 103.58278 1.000 173.50437 613 GLY A O 1
ATOM 4841 N N . THR A 1 614 ? 86.69539 103.43520 102.50398 1.000 172.68547 614 THR A N 1
ATOM 4842 C CA . THR A 1 614 ? 87.73570 104.45403 102.52756 1.000 172.68547 614 THR A CA 1
ATOM 4843 C C . THR A 1 614 ? 87.39681 105.64577 103.41115 1.000 172.68547 614 THR A C 1
ATOM 4844 O O . THR A 1 614 ? 88.26705 106.49304 103.63778 1.000 172.68547 614 THR A O 1
ATOM 4848 N N . GLN A 1 615 ? 86.16597 105.73433 103.91053 1.000 166.79387 615 GLN A N 1
ATOM 4849 C CA . GLN A 1 615 ? 85.73263 106.86587 104.72592 1.000 166.79387 615 GLN A CA 1
ATOM 4850 C C . GLN A 1 615 ? 84.78410 106.34427 105.79532 1.000 166.79387 615 GLN A C 1
ATOM 4851 O O . GLN A 1 615 ? 83.61380 106.07435 105.50914 1.000 166.79387 615 GLN A O 1
ATOM 4857 N N . ILE A 1 616 ? 85.28408 106.20331 107.02222 1.000 155.98214 616 ILE A N 1
ATOM 4858 C CA . ILE A 1 616 ? 84.49046 105.66394 108.12111 1.000 155.98214 616 ILE A CA 1
ATOM 4859 C C . ILE A 1 616 ? 84.75106 106.46521 109.38823 1.000 155.98214 616 ILE A C 1
ATOM 4860 O O . ILE A 1 616 ? 85.56254 107.39709 109.39386 1.000 155.98214 616 ILE A O 1
ATOM 4865 N N . SER A 1 617 ? 84.06376 106.10516 110.46821 1.000 155.28550 617 SER A N 1
ATOM 4866 C CA . SER A 1 617 ? 84.23943 106.73119 111.76960 1.000 155.28550 617 SER A CA 1
ATOM 4867 C C . SER A 1 617 ? 84.65009 105.67485 112.78430 1.000 155.28550 617 SER A C 1
ATOM 4868 O O . SER A 1 617 ? 84.11950 104.56000 112.78195 1.000 155.28550 617 SER A O 1
ATOM 4871 N N . VAL A 1 618 ? 85.59417 106.02926 113.65116 1.000 154.14135 618 VAL A N 1
ATOM 4872 C CA . VAL A 1 618 ? 86.15475 105.11201 114.63624 1.000 154.14135 618 VAL A CA 1
ATOM 4873 C C . VAL A 1 618 ? 85.69775 105.55148 116.01906 1.000 154.14135 618 VAL A C 1
ATOM 4874 O O . VAL A 1 618 ? 85.82440 106.72850 116.37751 1.000 154.14135 618 VAL A O 1
ATOM 4878 N N . GLU A 1 619 ? 85.16395 104.60795 116.79122 1.000 188.14656 619 GLU A N 1
ATOM 4879 C CA . GLU A 1 619 ? 84.68067 104.87189 118.13764 1.000 188.14656 619 GLU A CA 1
ATOM 4880 C C . GLU A 1 619 ? 85.44374 104.01117 119.13246 1.000 188.14656 619 GLU A C 1
ATOM 4881 O O . GLU A 1 619 ? 85.56358 102.79631 118.95042 1.000 188.14656 619 GLU A O 1
ATOM 4887 N N . HIS A 1 620 ? 85.95552 104.64584 120.18767 1.000 180.98583 620 HIS A N 1
ATOM 4888 C CA . HIS A 1 620 ? 86.72991 103.96017 121.20919 1.000 180.98583 620 HIS A CA 1
ATOM 4889 C C . HIS A 1 620 ? 86.26032 104.40341 122.58802 1.000 180.98583 620 HIS A C 1
ATOM 4890 O O . HIS A 1 620 ? 85.95758 105.58918 122.78854 1.000 180.98583 620 HIS A O 1
ATOM 4897 N N . PRO A 1 621 ? 86.17908 103.47805 123.54913 1.000 174.20206 621 PRO A N 1
ATOM 4898 C CA . PRO A 1 621 ? 85.66130 103.85141 124.87774 1.000 174.20206 621 PRO A CA 1
ATOM 4899 C C . PRO A 1 621 ? 86.48972 104.89748 125.60715 1.000 174.20206 621 PRO A C 1
ATOM 4900 O O . PRO A 1 621 ? 85.91741 105.74675 126.30105 1.000 174.20206 621 PRO A O 1
ATOM 4904 N N . LEU A 1 622 ? 87.81755 104.86952 125.47947 1.000 173.26322 622 LEU A N 1
ATOM 4905 C CA . LEU A 1 622 ? 88.67861 105.73008 126.28801 1.000 173.26322 622 LEU A CA 1
ATOM 4906 C C . LEU A 1 622 ? 89.29167 106.87908 125.49289 1.000 173.26322 622 LEU A C 1
ATOM 4907 O O . LEU A 1 622 ? 89.11309 108.04688 125.84987 1.000 173.26322 622 LEU A O 1
ATOM 4912 N N . ILE A 1 623 ? 90.01393 106.57170 124.42057 1.000 163.81773 623 ILE A N 1
ATOM 4913 C CA . ILE A 1 623 ? 90.73552 107.59375 123.66530 1.000 163.81773 623 ILE A CA 1
ATOM 4914 C C . ILE A 1 623 ? 89.74085 108.38063 122.81902 1.000 163.81773 623 ILE A C 1
ATOM 4915 O O . ILE A 1 623 ? 88.64518 107.87726 122.53133 1.000 163.81773 623 ILE A O 1
ATOM 4920 N N . PRO A 1 624 ? 90.06191 109.61197 122.41640 1.000 169.90756 624 PRO A N 1
ATOM 4921 C CA . PRO A 1 624 ? 89.10664 110.39943 121.62804 1.000 169.90756 624 PRO A CA 1
ATOM 4922 C C . PRO A 1 624 ? 88.79167 109.74374 120.29244 1.000 169.90756 624 PRO A C 1
ATOM 4923 O O . PRO A 1 624 ? 89.64638 109.11950 119.66073 1.000 169.90756 624 PRO A O 1
ATOM 4927 N N . ASP A 1 625 ? 87.54213 109.89841 119.86665 1.000 167.82921 625 ASP A N 1
ATOM 4928 C CA . ASP A 1 625 ? 87.10131 109.38900 118.58001 1.000 167.82921 625 ASP A CA 1
ATOM 4929 C C . ASP A 1 625 ? 87.48720 110.35853 117.46766 1.000 167.82921 625 ASP A C 1
ATOM 4930 O O . ASP A 1 625 ? 87.78328 111.53211 117.70591 1.000 167.82921 625 ASP A O 1
ATOM 4935 N N . TYR A 1 626 ? 87.47679 109.85531 116.23738 1.000 156.41735 626 TYR A N 1
ATOM 4936 C CA . TYR A 1 626 ? 87.93580 110.63774 115.09756 1.000 156.41735 626 TYR A CA 1
ATOM 4937 C C . TYR A 1 626 ? 87.32709 110.06469 113.82454 1.000 156.41735 626 TYR A C 1
ATOM 4938 O O . TYR A 1 626 ? 86.59161 109.07461 113.85133 1.000 156.41735 626 TYR A O 1
ATOM 4947 N N . ARG A 1 627 ? 87.64547 110.70430 112.70264 1.000 149.87775 627 ARG A N 1
ATOM 4948 C CA . ARG A 1 627 ? 87.19543 110.28656 111.38395 1.000 149.87775 627 ARG A CA 1
ATOM 4949 C C . ARG A 1 627 ? 88.40813 109.96349 110.52344 1.000 149.87775 627 ARG A C 1
ATOM 4950 O O . ARG A 1 627 ? 89.41877 110.67120 110.57086 1.000 149.87775 627 ARG A O 1
ATOM 4958 N N . ASP A 1 628 ? 88.30620 108.89518 109.73873 1.000 175.67381 628 ASP A N 1
ATOM 4959 C CA . ASP A 1 628 ? 89.42449 108.38155 108.96153 1.000 175.67381 628 ASP A CA 1
ATOM 4960 C C . ASP A 1 628 ? 89.15018 108.53660 107.47166 1.000 175.67381 628 ASP A C 1
ATOM 4961 O O . ASP A 1 628 ? 88.01207 108.38034 107.01890 1.000 175.67381 628 ASP A O 1
ATOM 4966 N N . GLN A 1 629 ? 90.20261 108.84447 106.71555 1.000 162.97800 629 GLN A N 1
ATOM 4967 C CA . GLN A 1 629 ? 90.11870 108.98874 105.27032 1.000 162.97800 629 GLN A CA 1
ATOM 4968 C C . GLN A 1 629 ? 91.43663 108.54610 104.65077 1.000 162.97800 629 GLN A C 1
ATOM 4969 O O . GLN A 1 629 ? 92.51303 108.82736 105.18310 1.000 162.97800 629 GLN A O 1
ATOM 4975 N N . THR A 1 630 ? 91.34473 107.85267 103.51803 1.000 153.47723 630 THR A N 1
ATOM 4976 C CA . THR A 1 630 ? 92.50521 107.28994 102.84177 1.000 153.47723 630 THR A CA 1
ATOM 4977 C C . THR A 1 630 ? 92.57522 107.80695 101.41157 1.000 153.47723 630 THR A C 1
ATOM 4978 O O . THR A 1 630 ? 91.54659 107.95848 100.74580 1.000 153.47723 630 THR A O 1
ATOM 4982 N N . LEU A 1 631 ? 93.79410 108.07203 100.94246 1.000 148.04231 631 LEU A N 1
ATOM 4983 C CA . LEU A 1 631 ? 94.02851 108.61771 99.61337 1.000 148.04231 631 LEU A CA 1
ATOM 4984 C C . LEU A 1 631 ? 95.01463 107.74113 98.85604 1.000 148.04231 631 LEU A C 1
ATOM 4985 O O . LEU A 1 631 ? 95.98512 107.24176 99.43224 1.000 148.04231 631 LEU A O 1
ATOM 4990 N N . PHE A 1 632 ? 94.76098 107.56016 97.56231 1.000 159.97074 632 PHE A N 1
ATOM 4991 C CA . PHE A 1 632 ? 95.64020 106.81189 96.67406 1.000 159.97074 632 PHE A CA 1
ATOM 4992 C C . PHE A 1 632 ? 96.00102 107.68039 95.47888 1.000 159.97074 632 PHE A C 1
ATOM 4993 O O . PHE A 1 632 ? 95.11875 108.27462 94.85151 1.000 159.97074 632 PHE A O 1
ATOM 5001 N N . VAL A 1 633 ? 97.29136 107.74912 95.16365 1.000 163.86083 633 VAL A N 1
ATOM 5002 C CA . VAL A 1 633 ? 97.78890 108.50001 94.01735 1.000 163.86083 633 VAL A CA 1
ATOM 5003 C C . VAL A 1 633 ? 98.51638 107.53490 93.09215 1.000 163.86083 633 VAL A C 1
ATOM 5004 O O . VAL A 1 633 ? 99.34912 106.74032 93.54400 1.000 163.86083 633 VAL A O 1
ATOM 5008 N N . HIS A 1 634 ? 98.18774 107.59123 91.80366 1.000 183.99194 634 HIS A N 1
ATOM 5009 C CA . HIS A 1 634 ? 98.79357 106.70374 90.82403 1.000 183.99194 634 HIS A CA 1
ATOM 5010 C C . HIS A 1 634 ? 98.91656 107.43083 89.49413 1.000 183.99194 634 HIS A C 1
ATOM 5011 O O . HIS A 1 634 ? 98.17665 108.37820 89.21658 1.000 183.99194 634 HIS A O 1
ATOM 5018 N N . ASP A 1 635 ? 99.86115 106.97315 88.67308 1.000 228.39731 635 ASP A N 1
ATOM 5019 C CA . ASP A 1 635 ? 100.08646 107.56077 87.35816 1.000 228.39731 635 ASP A CA 1
ATOM 5020 C C . ASP A 1 635 ? 100.03442 106.49381 86.27307 1.000 228.39731 635 ASP A C 1
ATOM 5021 O O . ASP A 1 635 ? 99.60567 105.36354 86.52777 1.000 228.39731 635 ASP A O 1
ATOM 5026 N N . PHE A 1 636 ? 100.45718 106.85508 85.05993 1.000 246.65630 636 PHE A N 1
ATOM 5027 C CA . PHE A 1 636 ? 100.44997 105.94733 83.91223 1.000 246.65630 636 PHE A CA 1
ATOM 5028 C C . PHE A 1 636 ? 99.03535 105.46369 83.60517 1.000 246.65630 636 PHE A C 1
ATOM 5029 O O . PHE A 1 636 ? 98.81629 104.30174 83.25780 1.000 246.65630 636 PHE A O 1
ATOM 5037 N N . ALA A 1 637 ? 98.06607 106.36489 83.73569 1.000 224.13027 637 ALA A N 1
ATOM 5038 C CA . ALA A 1 637 ? 96.67364 106.03305 83.46835 1.000 224.13027 637 ALA A CA 1
ATOM 5039 C C . ALA A 1 637 ? 96.45363 105.94069 81.96406 1.000 224.13027 637 ALA A C 1
ATOM 5040 O O . ALA A 1 637 ? 96.57751 106.94040 81.24886 1.000 224.13027 637 ALA A O 1
ATOM 5042 N N . LEU A 1 638 ? 96.12685 104.74349 81.48670 1.000 243.66000 638 LEU A N 1
ATOM 5043 C CA . LEU A 1 638 ? 95.87825 104.51643 80.06772 1.000 243.66000 638 LEU A CA 1
ATOM 5044 C C . LEU A 1 638 ? 94.43538 104.89715 79.76451 1.000 243.66000 638 LEU A C 1
ATOM 5045 O O . LEU A 1 638 ? 93.51046 104.13545 80.06249 1.000 243.66000 638 LEU A O 1
ATOM 5050 N N . LEU A 1 639 ? 94.23627 106.07009 79.17072 1.000 230.47367 639 LEU A N 1
ATOM 5051 C CA . LEU A 1 639 ? 92.90416 106.61461 78.96483 1.000 230.47367 639 LEU A CA 1
ATOM 5052 C C . LEU A 1 639 ? 92.64475 106.87581 77.48831 1.000 230.47367 639 LEU A C 1
ATOM 5053 O O . LEU A 1 639 ? 93.55271 107.22572 76.72858 1.000 230.47367 639 LEU A O 1
ATOM 5058 N N . PHE A 1 640 ? 91.38568 106.70052 77.09673 1.000 241.53703 640 PHE A N 1
ATOM 5059 C CA . PHE A 1 640 ? 90.90823 107.01335 75.75925 1.000 241.53703 640 PHE A CA 1
ATOM 5060 C C . PHE A 1 640 ? 89.73736 107.97548 75.87645 1.000 241.53703 640 PHE A C 1
ATOM 5061 O O . PHE A 1 640 ? 88.95618 107.89844 76.82919 1.000 241.53703 640 PHE A O 1
ATOM 5069 N N . ASP A 1 641 ? 89.61641 108.88050 74.90967 1.000 234.45136 641 ASP A N 1
ATOM 5070 C CA . ASP A 1 641 ? 88.51118 109.82488 74.91622 1.000 234.45136 641 ASP A CA 1
ATOM 5071 C C . ASP A 1 641 ? 87.21903 109.11603 74.51241 1.000 234.45136 641 ASP A C 1
ATOM 5072 O O . ASP A 1 641 ? 87.17375 107.89704 74.32350 1.000 234.45136 641 ASP A O 1
ATOM 5077 N N . LYS A 1 642 ? 86.14681 109.89849 74.37628 1.000 225.57304 642 LYS A N 1
ATOM 5078 C CA . LYS A 1 642 ? 84.85027 109.32580 74.03509 1.000 225.57304 642 LYS A CA 1
ATOM 5079 C C . LYS A 1 642 ? 84.81120 108.76207 72.61997 1.000 225.57304 642 LYS A C 1
ATOM 5080 O O . LYS A 1 642 ? 83.90719 107.98109 72.30522 1.000 225.57304 642 LYS A O 1
ATOM 5086 N N . ASN A 1 643 ? 85.76001 109.13545 71.76335 1.000 239.64837 643 ASN A N 1
ATOM 5087 C CA . ASN A 1 643 ? 85.81721 108.63203 70.39781 1.000 239.64837 643 ASN A CA 1
ATOM 5088 C C . ASN A 1 643 ? 86.84628 107.52463 70.21090 1.000 239.64837 643 ASN A C 1
ATOM 5089 O O . ASN A 1 643 ? 87.04675 107.06987 69.08069 1.000 239.64837 643 ASN A O 1
ATOM 5094 N N . GLY A 1 644 ? 87.49947 107.08082 71.28217 1.000 253.46772 644 GLY A N 1
ATOM 5095 C CA . GLY A 1 644 ? 88.44790 105.98950 71.19447 1.000 253.46772 644 GLY A CA 1
ATOM 5096 C C . GLY A 1 644 ? 89.83487 106.36251 70.72482 1.000 253.46772 644 GLY A C 1
ATOM 5097 O O . GLY A 1 644 ? 90.66928 105.46819 70.54589 1.000 253.46772 644 GLY A O 1
ATOM 5098 N N . ARG A 1 645 ? 90.11163 107.64359 70.51834 1.000 251.76407 645 ARG A N 1
ATOM 5099 C CA . ARG A 1 645 ? 91.43707 108.06797 70.08541 1.000 251.76407 645 ARG A CA 1
ATOM 5100 C C . ARG A 1 645 ? 92.39814 108.01304 71.26727 1.000 251.76407 645 ARG A C 1
ATOM 5101 O O . ARG A 1 645 ? 92.09962 108.58815 72.31997 1.000 251.76407 645 ARG A O 1
ATOM 5109 N N . PRO A 1 646 ? 93.53867 107.33316 71.14748 1.000 250.56620 646 PRO A N 1
ATOM 5110 C CA . PRO A 1 646 ? 94.47436 107.25868 72.27561 1.000 250.56620 646 PRO A CA 1
ATOM 5111 C C . PRO A 1 646 ? 95.01190 108.63091 72.65137 1.000 250.56620 646 PRO A C 1
ATOM 5112 O O . PRO A 1 646 ? 95.15786 109.52006 71.81038 1.000 250.56620 646 PRO A O 1
ATOM 5116 N N . ILE A 1 647 ? 95.30898 108.79331 73.93737 1.000 243.43442 647 ILE A N 1
ATOM 5117 C CA . ILE A 1 647 ? 95.74748 110.06587 74.49808 1.000 243.43442 647 ILE A CA 1
ATOM 5118 C C . ILE A 1 647 ? 97.22063 109.94791 74.86113 1.000 243.43442 647 ILE A C 1
ATOM 5119 O O . ILE A 1 647 ? 97.60132 109.09408 75.67199 1.000 243.43442 647 ILE A O 1
ATOM 5124 N N . GLN A 1 648 ? 98.04167 110.81126 74.26576 1.000 255.86508 648 GLN A N 1
ATOM 5125 C CA . GLN A 1 648 ? 99.47360 110.87693 74.53363 1.000 255.86508 648 GLN A CA 1
ATOM 5126 C C . GLN A 1 648 ? 100.17419 109.52380 74.38568 1.000 255.86508 648 GLN A C 1
ATOM 5127 O O . GLN A 1 648 ? 100.73846 109.00279 75.35447 1.000 255.86508 648 GLN A O 1
ATOM 5133 N N . PRO A 1 649 ? 100.15820 108.92565 73.19287 1.000 279.92793 649 PRO A N 1
ATOM 5134 C CA . PRO A 1 649 ? 100.85078 107.65540 73.01100 1.000 279.92793 649 PRO A CA 1
ATOM 5135 C C . PRO A 1 649 ? 102.35478 107.86683 72.96331 1.000 279.92793 649 PRO A C 1
ATOM 5136 O O . PRO A 1 649 ? 102.82935 108.96078 72.61599 1.000 279.92793 649 PRO A O 1
ATOM 5140 N N . PRO A 1 650 ? 103.14282 106.84658 73.30599 1.000 302.15351 650 PRO A N 1
ATOM 5141 C CA . PRO A 1 650 ? 104.60222 106.97697 73.18928 1.000 302.15351 650 PRO A CA 1
ATOM 5142 C C . PRO A 1 650 ? 105.05849 106.97890 71.73912 1.000 302.15351 650 PRO A C 1
ATOM 5143 O O . PRO A 1 650 ? 104.24201 106.81415 70.82712 1.000 302.15351 650 PRO A O 1
ATOM 5147 N N . GLU A 1 651 ? 106.36094 107.17152 71.51432 1.000 325.94652 651 GLU A N 1
ATOM 5148 C CA . GLU A 1 651 ? 106.87678 107.19697 70.14886 1.000 325.94652 651 GLU A CA 1
ATOM 5149 C C . GLU A 1 651 ? 106.68029 105.85376 69.45691 1.000 325.94652 651 GLU A C 1
ATOM 5150 O O . GLU A 1 651 ? 106.27132 105.80154 68.29106 1.000 325.94652 651 GLU A O 1
ATOM 5156 N N . TYR A 1 652 ? 106.96453 104.75968 70.15514 1.000 327.01155 652 TYR A N 1
ATOM 5157 C CA . TYR A 1 652 ? 106.75939 103.42351 69.62376 1.000 327.01155 652 TYR A CA 1
ATOM 5158 C C . TYR A 1 652 ? 106.11601 102.54270 70.68303 1.000 327.01155 652 TYR A C 1
ATOM 5159 O O . TYR A 1 652 ? 106.30801 102.76717 71.88258 1.000 327.01155 652 TYR A O 1
ATOM 5168 N N . PRO A 1 653 ? 105.33691 101.54271 70.27004 1.000 316.25409 653 PRO A N 1
ATOM 5169 C CA . PRO A 1 653 ? 104.70956 100.64765 71.25005 1.000 316.25409 653 PRO A CA 1
ATOM 5170 C C . PRO A 1 653 ? 105.75042 99.90012 72.07036 1.000 316.25409 653 PRO A C 1
ATOM 5171 O O . PRO A 1 653 ? 106.81899 99.53714 71.57455 1.000 316.25409 653 PRO A O 1
ATOM 5175 N N . GLY A 1 654 ? 105.42506 99.67428 73.34226 1.000 330.64498 654 GLY A N 1
ATOM 5176 C CA . GLY A 1 654 ? 106.30459 98.97679 74.25244 1.000 330.64498 654 GLY A CA 1
ATOM 5177 C C . GLY A 1 654 ? 107.33838 99.84264 74.93820 1.000 330.64498 654 GLY A C 1
ATOM 5178 O O . GLY A 1 654 ? 108.06476 99.34057 75.80567 1.000 330.64498 654 GLY A O 1
ATOM 5179 N N . SER A 1 655 ? 107.43089 101.12040 74.58206 1.000 338.86414 655 SER A N 1
ATOM 5180 C CA . SER A 1 655 ? 108.38231 102.01126 75.22755 1.000 338.86414 655 SER A CA 1
ATOM 5181 C C . SER A 1 655 ? 107.96092 102.30032 76.66336 1.000 338.86414 655 SER A C 1
ATOM 5182 O O . SER A 1 655 ? 106.77282 102.32488 76.99526 1.000 338.86414 655 SER A O 1
ATOM 5185 N N . GLU A 1 656 ? 108.95389 102.52175 77.51974 1.000 328.88052 656 GLU A N 1
ATOM 5186 C CA . GLU A 1 656 ? 108.70818 102.86549 78.91271 1.000 328.88052 656 GLU A CA 1
ATOM 5187 C C . GLU A 1 656 ? 108.61548 104.36759 79.14228 1.000 328.88052 656 GLU A C 1
ATOM 5188 O O . GLU A 1 656 ? 108.53129 104.79816 80.29716 1.000 328.88052 656 GLU A O 1
ATOM 5194 N N . ASP A 1 657 ? 108.63860 105.17006 78.07981 1.000 320.02258 657 ASP A N 1
ATOM 5195 C CA . ASP A 1 657 ? 108.43042 106.60367 78.22544 1.000 320.02258 657 ASP A CA 1
ATOM 5196 C C . ASP A 1 657 ? 107.02136 106.87813 78.73559 1.000 320.02258 657 ASP A C 1
ATOM 5197 O O . ASP A 1 657 ? 106.05359 106.23798 78.31555 1.000 320.02258 657 ASP A O 1
ATOM 5202 N N . ASP A 1 658 ? 106.91158 107.83467 79.64401 1.000 286.88799 658 ASP A N 1
ATOM 5203 C CA . ASP A 1 658 ? 105.65274 108.07783 80.33847 1.000 286.88799 658 ASP A CA 1
ATOM 5204 C C . ASP A 1 658 ? 104.63625 108.72721 79.40839 1.000 286.88799 658 ASP A C 1
ATOM 5205 O O . ASP A 1 658 ? 104.91445 109.79854 78.85355 1.000 286.88799 658 ASP A O 1
ATOM 5210 N N . PRO A 1 659 ? 103.46444 108.12135 79.19830 1.000 267.38915 659 PRO A N 1
ATOM 5211 C CA . PRO A 1 659 ? 102.39361 108.83620 78.48510 1.000 267.38915 659 PRO A CA 1
ATOM 5212 C C . PRO A 1 659 ? 101.95921 110.10716 79.19167 1.000 267.38915 659 PRO A C 1
ATOM 5213 O O . PRO A 1 659 ? 101.60607 111.08812 78.52559 1.000 267.38915 659 PRO A O 1
ATOM 5217 N N . GLY A 1 660 ? 101.97455 110.11941 80.52261 1.000 264.06104 660 GLY A N 1
ATOM 5218 C CA . GLY A 1 660 ? 101.75327 111.33672 81.27835 1.000 264.06104 660 GLY A CA 1
ATOM 5219 C C . GLY A 1 660 ? 100.31071 111.67535 81.59389 1.000 264.06104 660 GLY A C 1
ATOM 5220 O O . GLY A 1 660 ? 99.84071 112.76609 81.25834 1.000 264.06104 660 GLY A O 1
ATOM 5221 N N . VAL A 1 661 ? 99.59150 110.75523 82.23220 1.000 215.39390 661 VAL A N 1
ATOM 5222 C CA . VAL A 1 661 ? 98.25936 111.03205 82.76056 1.000 215.39390 661 VAL A CA 1
ATOM 5223 C C . VAL A 1 661 ? 98.19895 110.51138 84.18883 1.000 215.39390 661 VAL A C 1
ATOM 5224 O O . VAL A 1 661 ? 98.55787 109.35835 84.44914 1.000 215.39390 661 VAL A O 1
ATOM 5228 N N . PHE A 1 662 ? 97.74368 111.35275 85.10938 1.000 194.01246 662 PHE A N 1
ATOM 5229 C CA . PHE A 1 662 ? 97.66981 111.01780 86.52495 1.000 194.01246 662 PHE A CA 1
ATOM 5230 C C . PHE A 1 662 ? 96.21036 110.89266 86.95027 1.000 194.01246 662 PHE A C 1
ATOM 5231 O O . PHE A 1 662 ? 95.28708 111.13601 86.17045 1.000 194.01246 662 PHE A O 1
ATOM 5239 N N . GLY A 1 663 ? 96.01078 110.50804 88.20428 1.000 177.50642 663 GLY A N 1
ATOM 5240 C CA . GLY A 1 663 ? 94.66899 110.37728 88.74249 1.000 177.50642 663 GLY A CA 1
ATOM 5241 C C . GLY A 1 663 ? 94.72532 109.93951 90.18862 1.000 177.50642 663 GLY A C 1
ATOM 5242 O O . GLY A 1 663 ? 95.73327 109.40788 90.66594 1.000 177.50642 663 GLY A O 1
ATOM 5243 N N . VAL A 1 664 ? 93.61498 110.17288 90.88374 1.000 163.02955 664 VAL A N 1
ATOM 5244 C CA . VAL A 1 664 ? 93.46788 109.81507 92.28959 1.000 163.02955 664 VAL A CA 1
ATOM 5245 C C . VAL A 1 664 ? 92.18065 109.01883 92.44141 1.000 163.02955 664 VAL A C 1
ATOM 5246 O O . VAL A 1 664 ? 91.09217 109.53992 92.16999 1.000 163.02955 664 VAL A O 1
ATOM 5250 N N . ASN A 1 665 ? 92.30482 107.76504 92.88103 1.000 160.49672 665 ASN A N 1
ATOM 5251 C CA . ASN A 1 665 ? 91.15675 106.88153 93.09277 1.000 160.49672 665 ASN A CA 1
ATOM 5252 C C . ASN A 1 665 ? 90.27637 106.80617 91.84833 1.000 160.49672 665 ASN A C 1
ATOM 5253 O O . ASN A 1 665 ? 89.04879 106.89006 91.92313 1.000 160.49672 665 ASN A O 1
ATOM 5258 N N . PHE A 1 666 ? 90.92025 106.65486 90.68985 1.000 162.02080 666 PHE A N 1
ATOM 5259 C CA . PHE A 1 666 ? 90.23381 106.56275 89.39944 1.000 162.02080 666 PHE A CA 1
ATOM 5260 C C . PHE A 1 666 ? 89.41482 107.82006 89.11172 1.000 162.02080 666 PHE A C 1
ATOM 5261 O O . PHE A 1 666 ? 88.36198 107.76322 88.47393 1.000 162.02080 666 PHE A O 1
ATOM 5269 N N . LYS A 1 667 ? 89.89911 108.96723 89.58483 1.000 166.23305 667 LYS A N 1
ATOM 5270 C CA . LYS A 1 667 ? 89.21981 110.23730 89.37334 1.000 166.23305 667 LYS A CA 1
ATOM 5271 C C . LYS A 1 667 ? 90.23434 111.30218 88.98167 1.000 166.23305 667 LYS A C 1
ATOM 5272 O O . LYS A 1 667 ? 91.41462 111.22634 89.33090 1.000 166.23305 667 LYS A O 1
ATOM 5278 N N . CYS A 1 668 ? 89.75272 112.30261 88.24729 1.000 184.53088 668 CYS A N 1
ATOM 5279 C CA . CYS A 1 668 ? 90.57643 113.42733 87.82592 1.000 184.53088 668 CYS A CA 1
ATOM 5280 C C . CYS A 1 668 ? 89.66443 114.60703 87.52591 1.000 184.53088 668 CYS A C 1
ATOM 5281 O O . CYS A 1 668 ? 88.45067 114.45069 87.37253 1.000 184.53088 668 CYS A O 1
ATOM 5284 N N . GLU A 1 669 ? 90.26483 115.79254 87.44257 1.000 192.48096 669 GLU A N 1
ATOM 5285 C CA . GLU A 1 669 ? 89.51806 117.02869 87.20007 1.000 192.48096 669 GLU A CA 1
ATOM 5286 C C . GLU A 1 669 ? 90.44614 118.07101 86.59778 1.000 192.48096 669 GLU A C 1
ATOM 5287 O O . GLU A 1 669 ? 90.91913 118.98309 87.28608 1.000 192.48096 669 GLU A O 1
ATOM 5293 N N . PRO A 1 670 ? 90.71901 117.97610 85.29641 1.000 183.13662 670 PRO A N 1
ATOM 5294 C CA . PRO A 1 670 ? 91.64233 118.92677 84.66495 1.000 183.13662 670 PRO A CA 1
ATOM 5295 C C . PRO A 1 670 ? 91.11360 120.35205 84.72306 1.000 183.13662 670 PRO A C 1
ATOM 5296 O O . PRO A 1 670 ? 89.90566 120.59489 84.69064 1.000 183.13662 670 PRO A O 1
ATOM 5300 N N . LEU A 1 671 ? 92.04602 121.30255 84.80824 1.000 171.02635 671 LEU A N 1
ATOM 5301 C CA . LEU A 1 671 ? 91.69249 122.70968 84.94594 1.000 171.02635 671 LEU A CA 1
ATOM 5302 C C . LEU A 1 671 ? 91.24478 123.34513 83.63730 1.000 171.02635 671 LEU A C 1
ATOM 5303 O O . LEU A 1 671 ? 90.65366 124.42969 83.66394 1.000 171.02635 671 LEU A O 1
ATOM 5308 N N . LYS A 1 672 ? 91.51038 122.70246 82.49880 1.000 185.68161 672 LYS A N 1
ATOM 5309 C CA . LYS A 1 672 ? 91.22652 123.32268 81.20975 1.000 185.68161 672 LYS A CA 1
ATOM 5310 C C . LYS A 1 672 ? 89.73445 123.42969 80.92121 1.000 185.68161 672 LYS A C 1
ATOM 5311 O O . LYS A 1 672 ? 89.34858 124.12447 79.97527 1.000 185.68161 672 LYS A O 1
ATOM 5317 N N . PHE A 1 673 ? 88.88869 122.76290 81.70366 1.000 173.41411 673 PHE A N 1
ATOM 5318 C CA . PHE A 1 673 ? 87.44885 122.77645 81.48603 1.000 173.41411 673 PHE A CA 1
ATOM 5319 C C . PHE A 1 673 ? 86.70527 123.67855 82.46316 1.000 173.41411 673 PHE A C 1
ATOM 5320 O O . PHE A 1 673 ? 85.47059 123.67449 82.47365 1.000 173.41411 673 PHE A O 1
ATOM 5328 N N . ARG A 1 674 ? 87.41796 124.44986 83.27790 1.000 184.65720 674 ARG A N 1
ATOM 5329 C CA . ARG A 1 674 ? 86.81180 125.25493 84.33101 1.000 184.65720 674 ARG A CA 1
ATOM 5330 C C . ARG A 1 674 ? 87.06587 126.74137 84.10751 1.000 184.65720 674 ARG A C 1
ATOM 5331 O O . ARG A 1 674 ? 87.28557 127.50126 85.05239 1.000 184.65720 674 ARG A O 1
ATOM 5339 N N . LEU A 1 675 ? 87.03669 127.17645 82.84663 1.000 202.85716 675 LEU A N 1
ATOM 5340 C CA . LEU A 1 675 ? 87.33401 128.57193 82.54044 1.000 202.85716 675 LEU A CA 1
ATOM 5341 C C . LEU A 1 675 ? 86.19231 129.50160 82.93518 1.000 202.85716 675 LEU A C 1
ATOM 5342 O O . LEU A 1 675 ? 86.43173 130.57342 83.50192 1.000 202.85716 675 LEU A O 1
ATOM 5347 N N . GLY A 1 676 ? 84.95433 129.11554 82.64906 1.000 224.06658 676 GLY A N 1
ATOM 5348 C CA . GLY A 1 676 ? 83.82320 129.97451 82.92375 1.000 224.06658 676 GLY A CA 1
ATOM 5349 C C . GLY A 1 676 ? 83.58482 130.99418 81.82402 1.000 224.06658 676 GLY A C 1
ATOM 5350 O O . GLY A 1 676 ? 84.24095 131.00682 80.77840 1.000 224.06658 676 GLY A O 1
ATOM 5351 N N . GLU A 1 677 ? 82.60956 131.86943 82.07897 1.000 238.18852 677 GLU A N 1
ATOM 5352 C CA . GLU A 1 677 ? 82.23299 132.87256 81.08705 1.000 238.18852 677 GLU A CA 1
ATOM 5353 C C . GLU A 1 677 ? 83.31323 133.93662 80.93222 1.000 238.18852 677 GLU A C 1
ATOM 5354 O O . GLU A 1 677 ? 83.68967 134.29488 79.81027 1.000 238.18852 677 GLU A O 1
ATOM 5360 N N . ASP A 1 678 ? 83.82343 134.45639 82.04988 1.000 239.13644 678 ASP A N 1
ATOM 5361 C CA . ASP A 1 678 ? 84.78877 135.54781 82.00171 1.000 239.13644 678 ASP A CA 1
ATOM 5362 C C . ASP A 1 678 ? 86.17107 135.10412 81.54526 1.000 239.13644 678 ASP A C 1
ATOM 5363 O O . ASP A 1 678 ? 87.01140 135.96618 81.26509 1.000 239.13644 678 ASP A O 1
ATOM 5368 N N . CYS A 1 679 ? 86.42336 133.79614 81.46494 1.000 234.96120 679 CYS A N 1
ATOM 5369 C CA . CYS A 1 679 ? 87.73398 133.26406 81.08858 1.000 234.96120 679 CYS A CA 1
ATOM 5370 C C . CYS A 1 679 ? 88.82814 133.79352 82.01279 1.000 234.96120 679 CYS A C 1
ATOM 5371 O O . CYS A 1 679 ? 89.93865 134.10539 81.57876 1.000 234.96120 679 CYS A O 1
ATOM 5374 N N . ASP A 1 680 ? 88.50810 133.89861 83.30140 1.000 192.61826 680 ASP A N 1
ATOM 5375 C CA . ASP A 1 680 ? 89.44135 134.39818 84.29895 1.000 192.61826 680 ASP A CA 1
ATOM 5376 C C . ASP A 1 680 ? 89.94284 133.23820 85.14290 1.000 192.61826 680 ASP A C 1
ATOM 5377 O O . ASP A 1 680 ? 89.14639 132.61111 85.85701 1.000 192.61826 680 ASP A O 1
ATOM 5382 N N . PRO A 1 681 ? 91.23653 132.91579 85.09124 1.000 182.36879 681 PRO A N 1
ATOM 5383 C CA . PRO A 1 681 ? 91.73750 131.76287 85.85789 1.000 182.36879 681 PRO A CA 1
ATOM 5384 C C . PRO A 1 681 ? 91.59874 131.91448 87.36206 1.000 182.36879 681 PRO A C 1
ATOM 5385 O O . PRO A 1 681 ? 91.66807 130.90986 88.08099 1.000 182.36879 681 PRO A O 1
ATOM 5389 N N . ALA A 1 682 ? 91.41369 133.13871 87.86266 1.000 178.24545 682 ALA A N 1
ATOM 5390 C CA . ALA A 1 682 ? 91.37471 133.35413 89.30599 1.000 178.24545 682 ALA A CA 1
ATOM 5391 C C . ALA A 1 682 ? 90.22302 132.60802 89.96832 1.000 178.24545 682 ALA A C 1
ATOM 5392 O O . ALA A 1 682 ? 90.31613 132.24869 91.14709 1.000 178.24545 682 ALA A O 1
ATOM 5394 N N . TYR A 1 683 ? 89.13681 132.36456 89.23880 1.000 172.97296 683 TYR A N 1
ATOM 5395 C CA . TYR A 1 683 ? 87.96183 131.68232 89.77848 1.000 172.97296 683 TYR A CA 1
ATOM 5396 C C . TYR A 1 683 ? 87.90850 130.21929 89.36145 1.000 172.97296 683 TYR A C 1
ATOM 5397 O O . TYR A 1 683 ? 86.82853 129.66805 89.13385 1.000 172.97296 683 TYR A O 1
ATOM 5406 N N . SER A 1 684 ? 89.06689 129.56735 89.24924 1.000 172.32338 684 SER A N 1
ATOM 5407 C CA . SER A 1 684 ? 89.09134 128.17468 88.81477 1.000 172.32338 684 SER A CA 1
ATOM 5408 C C . SER A 1 684 ? 88.51734 127.24404 89.87628 1.000 172.32338 684 SER A C 1
ATOM 5409 O O . SER A 1 684 ? 87.77787 126.30769 89.55271 1.000 172.32338 684 SER A O 1
ATOM 5412 N N . PHE A 1 685 ? 88.84280 127.48204 91.14483 1.000 159.75595 685 PHE A N 1
ATOM 5413 C CA . PHE A 1 685 ? 88.45848 126.57632 92.21874 1.000 159.75595 685 PHE A CA 1
ATOM 5414 C C . PHE A 1 685 ? 87.09367 126.88491 92.81840 1.000 159.75595 685 PHE A C 1
ATOM 5415 O O . PHE A 1 685 ? 86.61942 126.11405 93.65928 1.000 159.75595 685 PHE A O 1
ATOM 5423 N N . SER A 1 686 ? 86.45433 127.97964 92.41892 1.000 175.10219 686 SER A N 1
ATOM 5424 C CA . SER A 1 686 ? 85.18111 128.36571 93.01006 1.000 175.10219 686 SER A CA 1
ATOM 5425 C C . SER A 1 686 ? 84.07856 127.41057 92.57359 1.000 175.10219 686 SER A C 1
ATOM 5426 O O . SER A 1 686 ? 83.91175 127.14290 91.37986 1.000 175.10219 686 SER A O 1
ATOM 5429 N N . SER A 1 687 ? 83.32240 126.89922 93.54697 1.000 181.44378 687 SER A N 1
ATOM 5430 C CA . SER A 1 687 ? 82.18207 126.04909 93.23117 1.000 181.44378 687 SER A CA 1
ATOM 5431 C C . SER A 1 687 ? 80.99616 126.85068 92.71637 1.000 181.44378 687 SER A C 1
ATOM 5432 O O . SER A 1 687 ? 80.06086 126.26509 92.16152 1.000 181.44378 687 SER A O 1
ATOM 5435 N N . TYR A 1 688 ? 81.01161 128.17319 92.89167 1.000 175.82442 688 TYR A N 1
ATOM 5436 C CA . TYR A 1 688 ? 79.94609 129.00919 92.35493 1.000 175.82442 688 TYR A CA 1
ATOM 5437 C C . TYR A 1 688 ? 79.96186 129.05056 90.83388 1.000 175.82442 688 TYR A C 1
ATOM 5438 O O . TYR A 1 688 ? 78.96457 129.45141 90.22451 1.000 175.82442 688 TYR A O 1
ATOM 5447 N N . VAL A 1 689 ? 81.06736 128.64926 90.20952 1.000 171.31764 689 VAL A N 1
ATOM 5448 C CA . VAL A 1 689 ? 81.21145 128.72723 88.76113 1.000 171.31764 689 VAL A CA 1
ATOM 5449 C C . VAL A 1 689 ? 80.82925 127.40066 88.11928 1.000 171.31764 689 VAL A C 1
ATOM 5450 O O . VAL A 1 689 ? 79.90050 127.33811 87.30638 1.000 171.31764 689 VAL A O 1
ATOM 5454 N N . HIS A 1 690 ? 81.54148 126.32957 88.47763 1.000 189.34230 690 HIS A N 1
ATOM 5455 C CA . HIS A 1 690 ? 81.35091 125.03582 87.83465 1.000 189.34230 690 HIS A CA 1
ATOM 5456 C C . HIS A 1 690 ? 80.98539 123.92560 88.81343 1.000 189.34230 690 HIS A C 1
ATOM 5457 O O . HIS A 1 690 ? 80.91055 122.76088 88.40567 1.000 189.34230 690 HIS A O 1
ATOM 5464 N N . GLY A 1 691 ? 80.75723 124.24539 90.08319 1.000 188.98690 691 GLY A N 1
ATOM 5465 C CA . GLY A 1 691 ? 80.34032 123.25623 91.05328 1.000 188.98690 691 GLY A CA 1
ATOM 5466 C C . GLY A 1 691 ? 81.49981 122.47549 91.64579 1.000 188.98690 691 GLY A C 1
ATOM 5467 O O . GLY A 1 691 ? 82.66351 122.62569 91.27055 1.000 188.98690 691 GLY A O 1
ATOM 5468 N N . ASP A 1 692 ? 81.15785 121.61642 92.60359 1.000 189.25518 692 ASP A N 1
ATOM 5469 C CA . ASP A 1 692 ? 82.14755 120.80805 93.29241 1.000 189.25518 692 ASP A CA 1
ATOM 5470 C C . ASP A 1 692 ? 82.70651 119.73147 92.36387 1.000 189.25518 692 ASP A C 1
ATOM 5471 O O . ASP A 1 692 ? 82.02678 119.27873 91.44026 1.000 189.25518 692 ASP A O 1
ATOM 5476 N N . PRO A 1 693 ? 83.94326 119.30461 92.59086 1.000 162.15967 693 PRO A N 1
ATOM 5477 C CA . PRO A 1 693 ? 84.55711 118.28159 91.74058 1.000 162.15967 693 PRO A CA 1
ATOM 5478 C C . PRO A 1 693 ? 84.09142 116.88413 92.13785 1.000 162.15967 693 PRO A C 1
ATOM 5479 O O . PRO A 1 693 ? 83.31162 116.69834 93.06934 1.000 162.15967 693 PRO A O 1
ATOM 5483 N N . VAL A 1 694 ? 84.59399 115.88943 91.40176 1.000 162.85823 694 VAL A N 1
ATOM 5484 C CA . VAL A 1 694 ? 84.27431 114.49084 91.66136 1.000 162.85823 694 VAL A CA 1
ATOM 5485 C C . VAL A 1 694 ? 85.34899 113.79108 92.47704 1.000 162.85823 694 VAL A C 1
ATOM 5486 O O . VAL A 1 694 ? 85.22320 112.59080 92.75359 1.000 162.85823 694 VAL A O 1
ATOM 5490 N N . THR A 1 695 ? 86.40292 114.50173 92.86743 1.000 166.78338 695 THR A N 1
ATOM 5491 C CA . THR A 1 695 ? 87.43910 113.92694 93.70406 1.000 166.78338 695 THR A CA 1
ATOM 5492 C C . THR A 1 695 ? 86.90405 113.70189 95.11782 1.000 166.78338 695 THR A C 1
ATOM 5493 O O . THR A 1 695 ? 85.89001 114.28755 95.50413 1.000 166.78338 695 THR A O 1
ATOM 5497 N N . PRO A 1 696 ? 87.55534 112.83848 95.90171 1.000 158.70023 696 PRO A N 1
ATOM 5498 C CA . PRO A 1 696 ? 87.05095 112.54970 97.25055 1.000 158.70023 696 PRO A CA 1
ATOM 5499 C C . PRO A 1 696 ? 86.92900 113.80747 98.09863 1.000 158.70023 696 PRO A C 1
ATOM 5500 O O . PRO A 1 696 ? 87.77590 114.70126 98.04899 1.000 158.70023 696 PRO A O 1
ATOM 5504 N N . ILE A 1 697 ? 85.85427 113.86470 98.88213 1.000 154.59177 697 ILE A N 1
ATOM 5505 C CA . ILE A 1 697 ? 85.54203 115.00387 99.73575 1.000 154.59177 697 ILE A CA 1
ATOM 5506 C C . ILE A 1 697 ? 85.32789 114.49329 101.15251 1.000 154.59177 697 ILE A C 1
ATOM 5507 O O . ILE A 1 697 ? 84.60974 113.50908 101.35915 1.000 154.59177 697 ILE A O 1
ATOM 5512 N N . LEU A 1 698 ? 85.94540 115.15928 102.12296 1.000 163.72382 698 LEU A N 1
ATOM 5513 C CA . LEU A 1 698 ? 85.84085 114.78059 103.52517 1.000 163.72382 698 LEU A CA 1
ATOM 5514 C C . LEU A 1 698 ? 84.81636 115.66843 104.21890 1.000 163.72382 698 LEU A C 1
ATOM 5515 O O . LEU A 1 698 ? 84.83740 116.89290 104.05709 1.000 163.72382 698 LEU A O 1
ATOM 5520 N N . ARG A 1 699 ? 83.92488 115.04949 104.98678 1.000 168.85689 699 ARG A N 1
ATOM 5521 C CA . ARG A 1 699 ? 82.86363 115.75104 105.69532 1.000 168.85689 699 ARG A CA 1
ATOM 5522 C C . ARG A 1 699 ? 83.03649 115.55367 107.19405 1.000 168.85689 699 ARG A C 1
ATOM 5523 O O . ARG A 1 699 ? 83.23956 114.42577 107.65488 1.000 168.85689 699 ARG A O 1
ATOM 5531 N N . ALA A 1 700 ? 82.95367 116.64695 107.94851 1.000 160.95363 700 ALA A N 1
ATOM 5532 C CA . ALA A 1 700 ? 83.08292 116.58209 109.39698 1.000 160.95363 700 ALA A CA 1
ATOM 5533 C C . ALA A 1 700 ? 82.48443 117.83951 110.00714 1.000 160.95363 700 ALA A C 1
ATOM 5534 O O . ALA A 1 700 ? 82.30028 118.85381 109.33013 1.000 160.95363 700 ALA A O 1
ATOM 5536 N N . TYR A 1 701 ? 82.18155 117.75613 111.29804 1.000 173.57162 701 TYR A N 1
ATOM 5537 C CA . TYR A 1 701 ? 81.71326 118.90495 112.05563 1.000 173.57162 701 TYR A CA 1
ATOM 5538 C C . TYR A 1 701 ? 82.89557 119.66431 112.64645 1.000 173.57162 701 TYR A C 1
ATOM 5539 O O . TYR A 1 701 ? 84.02674 119.17520 112.68127 1.000 173.57162 701 TYR A O 1
ATOM 5548 N N . GLU A 1 702 ? 82.61678 120.87872 113.11180 1.000 189.45940 702 GLU A N 1
ATOM 5549 C CA . GLU A 1 702 ? 83.65807 121.71032 113.69799 1.000 189.45940 702 GLU A CA 1
ATOM 5550 C C . GLU A 1 702 ? 84.20996 121.07147 114.96674 1.000 189.45940 702 GLU A C 1
ATOM 5551 O O . GLU A 1 702 ? 83.45861 120.59725 115.82267 1.000 189.45940 702 GLU A O 1
ATOM 5557 N N . GLY A 1 703 ? 85.53572 121.06462 115.08508 1.000 178.79484 703 GLY A N 1
ATOM 5558 C CA . GLY A 1 703 ? 86.19158 120.52277 116.25668 1.000 178.79484 703 GLY A CA 1
ATOM 5559 C C . GLY A 1 703 ? 86.38519 119.02436 116.26095 1.000 178.79484 703 GLY A C 1
ATOM 5560 O O . GLY A 1 703 ? 86.82095 118.47735 117.27993 1.000 178.79484 703 GLY A O 1
ATOM 5561 N N . ASP A 1 704 ? 86.07852 118.34262 115.16524 1.000 178.76821 704 ASP A N 1
ATOM 5562 C CA . ASP A 1 704 ? 86.21880 116.89308 115.11592 1.000 178.76821 704 ASP A CA 1
ATOM 5563 C C . ASP A 1 704 ? 87.66091 116.51475 114.80124 1.000 178.76821 704 ASP A C 1
ATOM 5564 O O . ASP A 1 704 ? 88.19381 116.95267 113.77576 1.000 178.76821 704 ASP A O 1
ATOM 5569 N N . PRO A 1 705 ? 88.32589 115.72726 115.64534 1.000 145.53743 705 PRO A N 1
ATOM 5570 C CA . PRO A 1 705 ? 89.66006 115.23127 115.29067 1.000 145.53743 705 PRO A CA 1
ATOM 5571 C C . PRO A 1 705 ? 89.59839 114.33585 114.06304 1.000 145.53743 705 PRO A C 1
ATOM 5572 O O . PRO A 1 705 ? 88.62698 113.60922 113.84579 1.000 145.53743 705 PRO A O 1
ATOM 5576 N N . ILE A 1 706 ? 90.65395 114.39657 113.24874 1.000 141.03926 706 ILE A N 1
ATOM 5577 C CA . ILE A 1 706 ? 90.71395 113.65153 111.99818 1.000 141.03926 706 ILE A CA 1
ATOM 5578 C C . ILE A 1 706 ? 92.07571 112.98588 111.85805 1.000 141.03926 706 ILE A C 1
ATOM 5579 O O . ILE A 1 706 ? 93.06450 113.39789 112.46749 1.000 141.03926 706 ILE A O 1
ATOM 5584 N N . ARG A 1 707 ? 92.11070 111.94017 111.03475 1.000 153.42598 707 ARG A N 1
ATOM 5585 C CA . ARG A 1 707 ? 93.33865 111.25247 110.66803 1.000 153.42598 707 ARG A CA 1
ATOM 5586 C C . ARG A 1 707 ? 93.33775 111.00908 109.16667 1.000 153.42598 707 ARG A C 1
ATOM 5587 O O . ARG A 1 707 ? 92.28631 110.78640 108.56146 1.000 153.42598 707 ARG A O 1
ATOM 5595 N N . ILE A 1 708 ? 94.52457 111.05273 108.56656 1.000 137.66009 708 ILE A N 1
ATOM 5596 C CA . ILE A 1 708 ? 94.67944 110.89096 107.12601 1.000 137.66009 708 ILE A CA 1
ATOM 5597 C C . ILE A 1 708 ? 95.79140 109.88784 106.85790 1.000 137.66009 708 ILE A C 1
ATOM 5598 O O . ILE A 1 708 ? 96.88684 110.00385 107.41818 1.000 137.66009 708 ILE A O 1
ATOM 5603 N N . ARG A 1 709 ? 95.51020 108.90986 106.00171 1.000 145.00978 709 ARG A N 1
ATOM 5604 C CA . ARG A 1 709 ? 96.49944 107.94810 105.53631 1.000 145.00978 709 ARG A CA 1
ATOM 5605 C C . ARG A 1 709 ? 96.85843 108.27667 104.09542 1.000 145.00978 709 ARG A C 1
ATOM 5606 O O . ARG A 1 709 ? 95.97269 108.55522 103.28090 1.000 145.00978 709 ARG A O 1
ATOM 5614 N N . LEU A 1 710 ? 98.15068 108.24251 103.78249 1.000 160.91133 710 LEU A N 1
ATOM 5615 C CA . LEU A 1 710 ? 98.64116 108.65030 102.47414 1.000 160.91133 710 LEU A CA 1
ATOM 5616 C C . LEU A 1 710 ? 99.50547 107.53875 101.89855 1.000 160.91133 710 LEU A C 1
ATOM 5617 O O . LEU A 1 710 ? 100.42059 107.05092 102.56907 1.000 160.91133 710 LEU A O 1
ATOM 5622 N N . LEU A 1 711 ? 99.21583 107.14269 100.66013 1.000 160.88419 711 LEU A N 1
ATOM 5623 C CA . LEU A 1 711 ? 99.95066 106.07958 99.98982 1.000 160.88419 711 LEU A CA 1
ATOM 5624 C C . LEU A 1 711 ? 100.06914 106.40312 98.50848 1.000 160.88419 711 LEU A C 1
ATOM 5625 O O . LEU A 1 711 ? 99.29245 107.18722 97.95898 1.000 160.88419 711 LEU A O 1
ATOM 5630 N N . GLN A 1 712 ? 101.05401 105.78276 97.86368 1.000 170.46644 712 GLN A N 1
ATOM 5631 C CA . GLN A 1 712 ? 101.27679 105.93140 96.43238 1.000 170.46644 712 GLN A CA 1
ATOM 5632 C C . GLN A 1 712 ? 101.31832 104.55974 95.77789 1.000 170.46644 712 GLN A C 1
ATOM 5633 O O . GLN A 1 712 ? 102.07085 103.68206 96.21229 1.000 170.46644 712 GLN A O 1
ATOM 5639 N N . GLY A 1 713 ? 100.51384 104.38296 94.73465 1.000 194.54037 713 GLY A N 1
ATOM 5640 C CA . GLY A 1 713 ? 100.52827 103.16188 93.95568 1.000 194.54037 713 GLY A CA 1
ATOM 5641 C C . GLY A 1 713 ? 100.97725 103.42730 92.53552 1.000 194.54037 713 GLY A C 1
ATOM 5642 O O . GLY A 1 713 ? 100.69455 102.64714 91.62157 1.000 194.54037 713 GLY A O 1
ATOM 5643 N N . ALA A 1 714 ? 101.68698 104.53546 92.34672 1.000 218.12441 714 ALA A N 1
ATOM 5644 C CA . ALA A 1 714 ? 102.11997 104.97391 91.02752 1.000 218.12441 714 ALA A CA 1
ATOM 5645 C C . ALA A 1 714 ? 103.28666 104.11078 90.55190 1.000 218.12441 714 ALA A C 1
ATOM 5646 O O . ALA A 1 714 ? 103.64308 103.10567 91.17245 1.000 218.12441 714 ALA A O 1
ATOM 5648 N N . HIS A 1 715 ? 103.89692 104.49421 89.42974 1.000 220.31103 715 HIS A N 1
ATOM 5649 C CA . HIS A 1 715 ? 104.94354 103.68832 88.81085 1.000 220.31103 715 HIS A CA 1
ATOM 5650 C C . HIS A 1 715 ? 106.34821 104.20620 89.10459 1.000 220.31103 715 HIS A C 1
ATOM 5651 O O . HIS A 1 715 ? 107.14217 103.51226 89.74524 1.000 220.31103 715 HIS A O 1
ATOM 5658 N N . GLU A 1 716 ? 106.67835 105.41178 88.64162 1.000 220.03474 716 GLU A N 1
ATOM 5659 C CA . GLU A 1 716 ? 108.06768 105.84880 88.71631 1.000 220.03474 716 GLU A CA 1
ATOM 5660 C C . GLU A 1 716 ? 108.27074 107.28338 89.19077 1.000 220.03474 716 GLU A C 1
ATOM 5661 O O . GLU A 1 716 ? 109.37727 107.60530 89.63425 1.000 220.03474 716 GLU A O 1
ATOM 5667 N N . GLU A 1 717 ? 107.24932 108.13364 89.18850 1.000 221.64723 717 GLU A N 1
ATOM 5668 C CA . GLU A 1 717 ? 107.41614 109.55858 89.44422 1.000 221.64723 717 GLU A CA 1
ATOM 5669 C C . GLU A 1 717 ? 107.24000 109.87646 90.92343 1.000 221.64723 717 GLU A C 1
ATOM 5670 O O . GLU A 1 717 ? 106.53858 109.16094 91.64541 1.000 221.64723 717 GLU A O 1
ATOM 5676 N N . SER A 1 718 ? 107.88683 110.95206 91.36438 1.000 179.78811 718 SER A N 1
ATOM 5677 C CA . SER A 1 718 ? 107.75741 111.46280 92.72033 1.000 179.78811 718 SER A CA 1
ATOM 5678 C C . SER A 1 718 ? 106.72225 112.58377 92.77102 1.000 179.78811 718 SER A C 1
ATOM 5679 O O . SER A 1 718 ? 106.32692 113.14384 91.74625 1.000 179.78811 718 SER A O 1
ATOM 5682 N N . HIS A 1 719 ? 106.28799 112.91266 93.98714 1.000 164.39402 719 HIS A N 1
ATOM 5683 C CA . HIS A 1 719 ? 105.24700 113.91320 94.17560 1.000 164.39402 719 HIS A CA 1
ATOM 5684 C C . HIS A 1 719 ? 105.43536 114.60725 95.51665 1.000 164.39402 719 HIS A C 1
ATOM 5685 O O . HIS A 1 719 ? 106.19654 114.15340 96.37438 1.000 164.39402 719 HIS A O 1
ATOM 5692 N N . SER A 1 720 ? 104.72654 115.72325 95.68308 1.000 156.29344 720 SER A N 1
ATOM 5693 C CA . SER A 1 720 ? 104.71709 116.48685 96.92264 1.000 156.29344 720 SER A CA 1
ATOM 5694 C C . SER A 1 720 ? 103.27741 116.77187 97.32298 1.000 156.29344 720 SER A C 1
ATOM 5695 O O . SER A 1 720 ? 102.43443 117.05668 96.46855 1.000 156.29344 720 SER A O 1
ATOM 5698 N N . PHE A 1 721 ? 103.00029 116.69980 98.62308 1.000 146.64652 721 PHE A N 1
ATOM 5699 C CA . PHE A 1 721 ? 101.64806 116.83096 99.15445 1.000 146.64652 721 PHE A CA 1
ATOM 5700 C C . PHE A 1 721 ? 101.59267 118.02265 100.09946 1.000 146.64652 721 PHE A C 1
ATOM 5701 O O . PHE A 1 721 ? 102.35371 118.08185 101.07073 1.000 146.64652 721 PHE A O 1
ATOM 5709 N N . ASN A 1 722 ? 100.69430 118.96759 99.81680 1.000 167.99317 722 ASN A N 1
ATOM 5710 C CA . ASN A 1 722 ? 100.51977 120.15945 100.63603 1.000 167.99317 722 ASN A CA 1
ATOM 5711 C C . ASN A 1 722 ? 99.06278 120.29878 101.05267 1.000 167.99317 722 ASN A C 1
ATOM 5712 O O . ASN A 1 722 ? 98.15564 119.80651 100.37719 1.000 167.99317 722 ASN A O 1
ATOM 5717 N N . ILE A 1 723 ? 98.85038 120.98218 102.17542 1.000 151.28485 723 ILE A N 1
ATOM 5718 C CA . ILE A 1 723 ? 97.52026 121.28312 102.69006 1.000 151.28485 723 ILE A CA 1
ATOM 5719 C C . ILE A 1 723 ? 97.49018 122.74570 103.10945 1.000 151.28485 723 ILE A C 1
ATOM 5720 O O . ILE A 1 723 ? 98.42597 123.23497 103.75134 1.000 151.28485 723 ILE A O 1
ATOM 5725 N N . HIS A 1 724 ? 96.41862 123.44451 102.74449 1.000 160.92211 724 HIS A N 1
ATOM 5726 C CA . HIS A 1 724 ? 96.26887 124.86277 103.04341 1.000 160.92211 724 HIS A CA 1
ATOM 5727 C C . HIS A 1 724 ? 95.36070 125.03518 104.25449 1.000 160.92211 724 HIS A C 1
ATOM 5728 O O . HIS A 1 724 ? 94.19716 124.62114 104.22638 1.000 160.92211 724 HIS A O 1
ATOM 5735 N N . GLY A 1 725 ? 95.89177 125.64429 105.30986 1.000 157.11278 725 GLY A N 1
ATOM 5736 C CA . GLY A 1 725 ? 95.10380 125.99893 106.47042 1.000 157.11278 725 GLY A CA 1
ATOM 5737 C C . GLY A 1 725 ? 95.19962 125.07027 107.66018 1.000 157.11278 725 GLY A C 1
ATOM 5738 O O . GLY A 1 725 ? 94.50798 125.30529 108.65684 1.000 157.11278 725 GLY A O 1
ATOM 5739 N N . LEU A 1 726 ? 96.02712 124.02896 107.59672 1.000 140.04562 726 LEU A N 1
ATOM 5740 C CA . LEU A 1 726 ? 96.15838 123.08005 108.69334 1.000 140.04562 726 LEU A CA 1
ATOM 5741 C C . LEU A 1 726 ? 97.63263 122.76151 108.90453 1.000 140.04562 726 LEU A C 1
ATOM 5742 O O . LEU A 1 726 ? 98.49780 123.16601 108.12227 1.000 140.04562 726 LEU A O 1
ATOM 5747 N N . ARG A 1 727 ? 97.91559 122.02698 109.97730 1.000 151.27036 727 ARG A N 1
ATOM 5748 C CA . ARG A 1 727 ? 99.28130 121.66379 110.32610 1.000 151.27036 727 ARG A CA 1
ATOM 5749 C C . ARG A 1 727 ? 99.24663 120.42572 111.20778 1.000 151.27036 727 ARG A C 1
ATOM 5750 O O . ARG A 1 727 ? 98.20778 120.07240 111.77079 1.000 151.27036 727 ARG A O 1
ATOM 5758 N N . TRP A 1 728 ? 100.39931 119.77068 111.32110 1.000 154.76257 728 TRP A N 1
ATOM 5759 C CA . TRP A 1 728 ? 100.49246 118.54171 112.09538 1.000 154.76257 728 TRP A CA 1
ATOM 5760 C C . TRP A 1 728 ? 101.92298 118.35620 112.57579 1.000 154.76257 728 TRP A C 1
ATOM 5761 O O . TRP A 1 728 ? 102.85914 118.96324 112.05031 1.000 154.76257 728 TRP A O 1
ATOM 5772 N N . LYS A 1 729 ? 102.07557 117.50207 113.58376 1.000 184.29885 729 LYS A N 1
ATOM 5773 C CA . LYS A 1 729 ? 103.38584 117.17398 114.11987 1.000 184.29885 729 LYS A CA 1
ATOM 5774 C C . LYS A 1 729 ? 104.10370 116.18107 113.21148 1.000 184.29885 729 LYS A C 1
ATOM 5775 O O . LYS A 1 729 ? 103.48766 115.45280 112.42988 1.000 184.29885 729 LYS A O 1
ATOM 5781 N N . GLU A 1 730 ? 105.43004 116.15309 113.33200 1.000 219.19317 730 GLU A N 1
ATOM 5782 C CA . GLU A 1 730 ? 106.25590 115.28799 112.49573 1.000 219.19317 730 GLU A CA 1
ATOM 5783 C C . GLU A 1 730 ? 106.27856 113.85742 113.03008 1.000 219.19317 730 GLU A C 1
ATOM 5784 O O . GLU A 1 730 ? 105.83848 112.92637 112.34901 1.000 219.19317 730 GLU A O 1
ATOM 5790 N N . GLU A 1 731 ? 106.78139 113.67093 114.24736 1.000 222.55590 731 GLU A N 1
ATOM 5791 C CA . GLU A 1 731 ? 106.85306 112.35804 114.87868 1.000 222.55590 731 GLU A CA 1
ATOM 5792 C C . GLU A 1 731 ? 105.79051 112.29635 115.96838 1.000 222.55590 731 GLU A C 1
ATOM 5793 O O . GLU A 1 731 ? 105.86621 113.03009 116.95798 1.000 222.55590 731 GLU A O 1
ATOM 5799 N N . ARG A 1 732 ? 104.79552 111.43237 115.78185 1.000 190.50835 732 ARG A N 1
ATOM 5800 C CA . ARG A 1 732 ? 103.71620 111.33962 116.76300 1.000 190.50835 732 ARG A CA 1
ATOM 5801 C C . ARG A 1 732 ? 104.19262 110.88405 118.13803 1.000 190.50835 732 ARG A C 1
ATOM 5802 O O . ARG A 1 732 ? 103.83067 111.53533 119.13334 1.000 190.50835 732 ARG A O 1
ATOM 5810 N N . PRO A 1 733 ? 104.97181 109.80373 118.28427 1.000 187.79742 733 PRO A N 1
ATOM 5811 C CA . PRO A 1 733 ? 105.39908 109.40856 119.63825 1.000 187.79742 733 PRO A CA 1
ATOM 5812 C C . PRO A 1 733 ? 106.25763 110.44584 120.34002 1.000 187.79742 733 PRO A C 1
ATOM 5813 O O . PRO A 1 733 ? 106.18372 110.56489 121.56918 1.000 187.79742 733 PRO A O 1
ATOM 5817 N N . ASP A 1 734 ? 107.06917 111.19960 119.60458 1.000 223.78000 734 ASP A N 1
ATOM 5818 C CA . ASP A 1 734 ? 107.99426 112.16054 120.19182 1.000 223.78000 734 ASP A CA 1
ATOM 5819 C C . ASP A 1 734 ? 107.40046 113.55922 120.08037 1.000 223.78000 734 ASP A C 1
ATOM 5820 O O . ASP A 1 734 ? 107.31626 114.11609 118.98127 1.000 223.78000 734 ASP A O 1
ATOM 5825 N N . LEU A 1 735 ? 107.01131 114.13124 121.21908 1.000 205.27787 735 LEU A N 1
ATOM 5826 C CA . LEU A 1 735 ? 106.41394 115.45969 121.23410 1.000 205.27787 735 LEU A CA 1
ATOM 5827 C C . LEU A 1 735 ? 107.42363 116.57451 120.99349 1.000 205.27787 735 LEU A C 1
ATOM 5828 O O . LEU A 1 735 ? 107.01498 117.72460 120.80154 1.000 205.27787 735 LEU A O 1
ATOM 5833 N N . GLY A 1 736 ? 108.71814 116.26988 121.00016 1.000 207.22174 736 GLY A N 1
ATOM 5834 C CA . GLY A 1 736 ? 109.73998 117.26746 120.76735 1.000 207.22174 736 GLY A CA 1
ATOM 5835 C C . GLY A 1 736 ? 110.06911 117.54403 119.32027 1.000 207.22174 736 GLY A C 1
ATOM 5836 O O . GLY A 1 736 ? 110.95479 118.35657 119.04289 1.000 207.22174 736 GLY A O 1
ATOM 5837 N N . SER A 1 737 ? 109.38678 116.89198 118.38334 1.000 216.30189 737 SER A N 1
ATOM 5838 C CA . SER A 1 737 ? 109.67361 117.09027 116.97276 1.000 216.30189 737 SER A CA 1
ATOM 5839 C C . SER A 1 737 ? 109.12653 118.43518 116.49623 1.000 216.30189 737 SER A C 1
ATOM 5840 O O . SER A 1 737 ? 108.38288 119.12575 117.19856 1.000 216.30189 737 SER A O 1
ATOM 5843 N N . SER A 1 738 ? 109.51037 118.80371 115.27908 1.000 199.95930 738 SER A N 1
ATOM 5844 C CA . SER A 1 738 ? 109.07230 120.04822 114.67005 1.000 199.95930 738 SER A CA 1
ATOM 5845 C C . SER A 1 738 ? 107.67522 119.89297 114.07433 1.000 199.95930 738 SER A C 1
ATOM 5846 O O . SER A 1 738 ? 107.13523 118.79116 113.95932 1.000 199.95930 738 SER A O 1
ATOM 5849 N N . MET A 1 739 ? 107.09007 121.02286 113.68957 1.000 186.95492 739 MET A N 1
ATOM 5850 C CA . MET A 1 739 ? 105.76616 121.06435 113.08465 1.000 186.95492 739 MET A CA 1
ATOM 5851 C C . MET A 1 739 ? 105.90265 121.40993 111.60918 1.000 186.95492 739 MET A C 1
ATOM 5852 O O . MET A 1 739 ? 106.60980 122.35790 111.25296 1.000 186.95492 739 MET A O 1
ATOM 5857 N N . LYS A 1 740 ? 105.22716 120.64340 110.75728 1.000 164.40583 740 LYS A N 1
ATOM 5858 C CA . LYS A 1 740 ? 105.34626 120.78326 109.31461 1.000 164.40583 740 LYS A CA 1
ATOM 5859 C C . LYS A 1 740 ? 103.96510 120.90784 108.68745 1.000 164.40583 740 LYS A C 1
ATOM 5860 O O . LYS A 1 740 ? 102.93700 120.69370 109.33467 1.000 164.40583 740 LYS A O 1
ATOM 5866 N N . ALA A 1 741 ? 103.95710 121.26521 107.40088 1.000 149.59920 741 ALA A N 1
ATOM 5867 C CA . ALA A 1 741 ? 102.72156 121.32595 106.63172 1.000 149.59920 741 ALA A CA 1
ATOM 5868 C C . ALA A 1 741 ? 102.88718 120.76404 105.22482 1.000 149.59920 741 ALA A C 1
ATOM 5869 O O . ALA A 1 741 ? 102.02914 121.01673 104.37012 1.000 149.59920 741 ALA A O 1
ATOM 5871 N N . GLN A 1 742 ? 103.95517 120.01632 104.95697 1.000 159.22501 742 GLN A N 1
ATOM 5872 C CA . GLN A 1 742 ? 104.20674 119.46141 103.63639 1.000 159.22501 742 GLN A CA 1
ATOM 5873 C C . GLN A 1 742 ? 105.04199 118.19984 103.79212 1.000 159.22501 742 GLN A C 1
ATOM 5874 O O . GLN A 1 742 ? 105.92058 118.12512 104.65453 1.000 159.22501 742 GLN A O 1
ATOM 5880 N N . GLN A 1 743 ? 104.76310 117.20842 102.94910 1.000 161.03820 743 GLN A N 1
ATOM 5881 C CA . GLN A 1 743 ? 105.47218 115.93968 103.01391 1.000 161.03820 743 GLN A CA 1
ATOM 5882 C C . GLN A 1 743 ? 105.79142 115.45321 101.60897 1.000 161.03820 743 GLN A C 1
ATOM 5883 O O . GLN A 1 743 ? 104.93806 115.49699 100.71942 1.000 161.03820 743 GLN A O 1
ATOM 5889 N N . HIS A 1 744 ? 107.02378 114.99320 101.42073 1.000 162.54109 744 HIS A N 1
ATOM 5890 C CA . HIS A 1 744 ? 107.43515 114.35342 100.18176 1.000 162.54109 744 HIS A CA 1
ATOM 5891 C C . HIS A 1 744 ? 107.18324 112.85469 100.27147 1.000 162.54109 744 HIS A C 1
ATOM 5892 O O . HIS A 1 744 ? 107.37925 112.23601 101.32042 1.000 162.54109 744 HIS A O 1
ATOM 5899 N N . ILE A 1 745 ? 106.74346 112.27201 99.15962 1.000 155.68976 745 ILE A N 1
ATOM 5900 C CA . ILE A 1 745 ? 106.33778 110.87223 99.13165 1.000 155.68976 745 ILE A CA 1
ATOM 5901 C C . ILE A 1 745 ? 106.95750 110.18245 97.92518 1.000 155.68976 745 ILE A C 1
ATOM 5902 O O . ILE A 1 745 ? 106.91739 110.70390 96.80598 1.000 155.68976 745 ILE A O 1
ATOM 5907 N N . GLY A 1 746 ? 107.53364 109.00318 98.15994 1.000 170.54677 746 GLY A N 1
ATOM 5908 C CA . GLY A 1 746 ? 107.98173 108.12339 97.10770 1.000 170.54677 746 GLY A CA 1
ATOM 5909 C C . GLY A 1 746 ? 107.05078 106.93089 96.94610 1.000 170.54677 746 GLY A C 1
ATOM 5910 O O . GLY A 1 746 ? 106.09030 106.74333 97.68834 1.000 170.54677 746 GLY A O 1
ATOM 5911 N N . ILE A 1 747 ? 107.35967 106.11746 95.93388 1.000 184.30231 747 ILE A N 1
ATOM 5912 C CA . ILE A 1 747 ? 106.53086 104.95501 95.64188 1.000 184.30231 747 ILE A CA 1
ATOM 5913 C C . ILE A 1 747 ? 106.58667 103.97061 96.80293 1.000 184.30231 747 ILE A C 1
ATOM 5914 O O . ILE A 1 747 ? 107.63180 103.78368 97.43958 1.000 184.30231 747 ILE A O 1
ATOM 5919 N N . SER A 1 748 ? 105.44299 103.35059 97.09629 1.000 184.40907 748 SER A N 1
ATOM 5920 C CA . SER A 1 748 ? 105.27832 102.33379 98.13144 1.000 184.40907 748 SER A CA 1
ATOM 5921 C C . SER A 1 748 ? 105.57647 102.85257 99.53106 1.000 184.40907 748 SER A C 1
ATOM 5922 O O . SER A 1 748 ? 105.97876 102.06954 100.39976 1.000 184.40907 748 SER A O 1
ATOM 5925 N N . GLU A 1 749 ? 105.39668 104.14435 99.77714 1.000 191.29532 749 GLU A N 1
ATOM 5926 C CA . GLU A 1 749 ? 105.60603 104.71269 101.09828 1.000 191.29532 749 GLU A CA 1
ATOM 5927 C C . GLU A 1 749 ? 104.28111 104.83290 101.84504 1.000 191.29532 749 GLU A C 1
ATOM 5928 O O . GLU A 1 749 ? 103.19903 104.74958 101.26034 1.000 191.29532 749 GLU A O 1
ATOM 5934 N N . SER A 1 750 ? 104.37986 105.03100 103.15787 1.000 170.91516 750 SER A N 1
ATOM 5935 C CA . SER A 1 750 ? 103.20703 105.18487 104.00468 1.000 170.91516 750 SER A CA 1
ATOM 5936 C C . SER A 1 750 ? 103.44416 106.30783 105.00253 1.000 170.91516 750 SER A C 1
ATOM 5937 O O . SER A 1 750 ? 104.56236 106.50551 105.48389 1.000 170.91516 750 SER A O 1
ATOM 5940 N N . PHE A 1 751 ? 102.37464 107.03710 105.31441 1.000 163.98686 751 PHE A N 1
ATOM 5941 C CA . PHE A 1 751 ? 102.44626 108.15164 106.24757 1.000 163.98686 751 PHE A CA 1
ATOM 5942 C C . PHE A 1 751 ? 101.09884 108.31201 106.93500 1.000 163.98686 751 PHE A C 1
ATOM 5943 O O . PHE A 1 751 ? 100.07768 107.79841 106.47153 1.000 163.98686 751 PHE A O 1
ATOM 5951 N N . THR A 1 752 ? 101.10869 109.03643 108.05204 1.000 164.52822 752 THR A N 1
ATOM 5952 C CA . THR A 1 752 ? 99.89976 109.27354 108.82716 1.000 164.52822 752 THR A CA 1
ATOM 5953 C C . THR A 1 752 ? 99.98959 110.64363 109.48250 1.000 164.52822 752 THR A C 1
ATOM 5954 O O . THR A 1 752 ? 101.02510 110.99829 110.05103 1.000 164.52822 752 THR A O 1
ATOM 5958 N N . PHE A 1 753 ? 98.90039 111.40599 109.40237 1.000 164.47097 753 PHE A N 1
ATOM 5959 C CA . PHE A 1 753 ? 98.83584 112.74311 109.97184 1.000 164.47097 753 PHE A CA 1
ATOM 5960 C C . PHE A 1 753 ? 97.59975 112.86901 110.84961 1.000 164.47097 753 PHE A C 1
ATOM 5961 O O . PHE A 1 753 ? 96.56856 112.24363 110.58994 1.000 164.47097 753 PHE A O 1
ATOM 5969 N N . GLU A 1 754 ? 97.71352 113.68576 111.89615 1.000 176.01379 754 GLU A N 1
ATOM 5970 C CA . GLU A 1 754 ? 96.61122 113.93462 112.81398 1.000 176.01379 754 GLU A CA 1
ATOM 5971 C C . GLU A 1 754 ? 96.50583 115.42641 113.08652 1.000 176.01379 754 GLU A C 1
ATOM 5972 O O . GLU A 1 754 ? 97.52285 116.10808 113.23921 1.000 176.01379 754 GLU A O 1
ATOM 5978 N N . THR A 1 755 ? 95.27506 115.92203 113.16030 1.000 179.10407 755 THR A N 1
ATOM 5979 C CA . THR A 1 755 ? 95.00560 117.33287 113.42297 1.000 179.10407 755 THR A CA 1
ATOM 5980 C C . THR A 1 755 ? 93.52009 117.47849 113.73286 1.000 179.10407 755 THR A C 1
ATOM 5981 O O . THR A 1 755 ? 92.77951 116.49229 113.79517 1.000 179.10407 755 THR A O 1
ATOM 5985 N N . GLU A 1 756 ? 93.08888 118.72398 113.92659 1.000 181.29604 756 GLU A N 1
ATOM 5986 C CA . GLU A 1 756 ? 91.69635 119.02564 114.22273 1.000 181.29604 756 GLU A CA 1
ATOM 5987 C C . GLU A 1 756 ? 91.27320 120.27143 113.45735 1.000 181.29604 756 GLU A C 1
ATOM 5988 O O . GLU A 1 756 ? 92.10263 121.08653 113.04694 1.000 181.29604 756 GLU A O 1
ATOM 5994 N N . ILE A 1 757 ? 89.96529 120.40882 113.27032 1.000 159.45306 757 ILE A N 1
ATOM 5995 C CA . ILE A 1 757 ? 89.39003 121.52518 112.52703 1.000 159.45306 757 ILE A CA 1
ATOM 5996 C C . ILE A 1 757 ? 89.13991 122.66699 113.50821 1.000 159.45306 757 ILE A C 1
ATOM 5997 O O . ILE A 1 757 ? 88.35380 122.49183 114.45169 1.000 159.45306 757 ILE A O 1
ATOM 6002 N N . PRO A 1 758 ? 89.77028 123.82779 113.33105 1.000 159.96161 758 PRO A N 1
ATOM 6003 C CA . PRO A 1 758 ? 89.58752 124.92072 114.29495 1.000 159.96161 758 PRO A CA 1
ATOM 6004 C C . PRO A 1 758 ? 88.31721 125.72959 114.07811 1.000 159.96161 758 PRO A C 1
ATOM 6005 O O . PRO A 1 758 ? 87.73992 126.24161 115.04196 1.000 159.96161 758 PRO A O 1
ATOM 6009 N N . ALA A 1 759 ? 87.86739 125.85499 112.83093 1.000 173.90292 759 ALA A N 1
ATOM 6010 C CA . ALA A 1 759 ? 86.72947 126.71139 112.52876 1.000 173.90292 759 ALA A CA 1
ATOM 6011 C C . ALA A 1 759 ? 86.04928 126.23485 111.25466 1.000 173.90292 759 ALA A C 1
ATOM 6012 O O . ALA A 1 759 ? 86.61379 125.46522 110.47357 1.000 173.90292 759 ALA A O 1
ATOM 6014 N N . SER A 1 760 ? 84.82242 126.70983 111.05556 1.000 177.69427 760 SER A N 1
ATOM 6015 C CA . SER A 1 760 ? 84.03616 126.32516 109.89462 1.000 177.69427 760 SER A CA 1
ATOM 6016 C C . SER A 1 760 ? 84.57494 126.98594 108.62860 1.000 177.69427 760 SER A C 1
ATOM 6017 O O . SER A 1 760 ? 85.18711 128.05657 108.66186 1.000 177.69427 760 SER A O 1
ATOM 6020 N N . GLY A 1 761 ? 84.33344 126.33169 107.50376 1.000 172.90856 761 GLY A N 1
ATOM 6021 C CA . GLY A 1 761 ? 84.77426 126.82283 106.21599 1.000 172.90856 761 GLY A CA 1
ATOM 6022 C C . GLY A 1 761 ? 85.12712 125.66429 105.30449 1.000 172.90856 761 GLY A C 1
ATOM 6023 O O . GLY A 1 761 ? 84.68599 124.53934 105.51390 1.000 172.90856 761 GLY A O 1
ATOM 6024 N N . ASP A 1 762 ? 85.93142 125.96812 104.28977 1.000 173.22016 762 ASP A N 1
ATOM 6025 C CA . ASP A 1 762 ? 86.41051 124.97763 103.33752 1.000 173.22016 762 ASP A CA 1
ATOM 6026 C C . ASP A 1 762 ? 87.92827 125.03822 103.25516 1.000 173.22016 762 ASP A C 1
ATOM 6027 O O . ASP A 1 762 ? 88.51601 126.12378 103.23793 1.000 173.22016 762 ASP A O 1
ATOM 6032 N N . TYR A 1 763 ? 88.55723 123.86813 103.20185 1.000 152.02273 763 TYR A N 1
ATOM 6033 C CA . TYR A 1 763 ? 90.00554 123.75332 103.14839 1.000 152.02273 763 TYR A CA 1
ATOM 6034 C C . TYR A 1 763 ? 90.41116 123.00592 101.88583 1.000 152.02273 763 TYR A C 1
ATOM 6035 O O . TYR A 1 763 ? 89.68625 122.13125 101.40303 1.000 152.02273 763 TYR A O 1
ATOM 6044 N N . LEU A 1 764 ? 91.57867 123.35603 101.35529 1.000 142.08311 764 LEU A N 1
ATOM 6045 C CA . LEU A 1 764 ? 92.05956 122.82799 100.08599 1.000 142.08311 764 LEU A CA 1
ATOM 6046 C C . LEU A 1 764 ? 93.28676 121.95593 100.30830 1.000 142.08311 764 LEU A C 1
ATOM 6047 O O . LEU A 1 764 ? 94.21262 122.34955 101.02508 1.000 142.08311 764 LEU A O 1
ATOM 6052 N N . TRP A 1 765 ? 93.28809 120.77548 99.69260 1.000 138.60762 765 TRP A N 1
ATOM 6053 C CA . TRP A 1 765 ? 94.44494 119.89328 99.67087 1.000 138.60762 765 TRP A CA 1
ATOM 6054 C C . TRP A 1 765 ? 94.75251 119.52911 98.22747 1.000 138.60762 765 TRP A C 1
ATOM 6055 O O . TRP A 1 765 ? 93.83898 119.27069 97.43832 1.000 138.60762 765 TRP A O 1
ATOM 6066 N N . ALA A 1 766 ? 96.03691 119.51561 97.88268 1.000 150.29067 766 ALA A N 1
ATOM 6067 C CA . ALA A 1 766 ? 96.43915 119.23419 96.51172 1.000 150.29067 766 ALA A CA 1
ATOM 6068 C C . ALA A 1 766 ? 97.92008 118.89574 96.48230 1.000 150.29067 766 ALA A C 1
ATOM 6069 O O . ALA A 1 766 ? 98.66106 119.18341 97.42610 1.000 150.29067 766 ALA A O 1
ATOM 6071 N N . PHE A 1 767 ? 98.33768 118.27887 95.38058 1.000 158.05222 767 PHE A N 1
ATOM 6072 C CA . PHE A 1 767 ? 99.74895 118.08165 95.08669 1.000 158.05222 767 PHE A CA 1
ATOM 6073 C C . PHE A 1 767 ? 100.24295 119.27172 94.27629 1.000 158.05222 767 PHE A C 1
ATOM 6074 O O . PHE A 1 767 ? 99.78180 119.49837 93.15422 1.000 158.05222 767 PHE A O 1
ATOM 6082 N N . GLU A 1 768 ? 101.18748 120.01929 94.83939 1.000 200.55118 768 GLU A N 1
ATOM 6083 C CA . GLU A 1 768 ? 101.51951 121.34756 94.34172 1.000 200.55118 768 GLU A CA 1
ATOM 6084 C C . GLU A 1 768 ? 102.48377 121.34291 93.16291 1.000 200.55118 768 GLU A C 1
ATOM 6085 O O . GLU A 1 768 ? 102.96267 122.41392 92.77656 1.000 200.55118 768 GLU A O 1
ATOM 6091 N N . ASP A 1 769 ? 102.78839 120.18364 92.58678 1.000 209.46401 769 ASP A N 1
ATOM 6092 C CA . ASP A 1 769 ? 103.57479 120.16535 91.36188 1.000 209.46401 769 ASP A CA 1
ATOM 6093 C C . ASP A 1 769 ? 102.77967 120.81487 90.23523 1.000 209.46401 769 ASP A C 1
ATOM 6094 O O . ASP A 1 769 ? 101.55253 120.70110 90.17581 1.000 209.46401 769 ASP A O 1
ATOM 6099 N N . GLU A 1 770 ? 103.48846 121.50754 89.34021 1.000 210.20867 770 GLU A N 1
ATOM 6100 C CA . GLU A 1 770 ? 102.81912 122.26800 88.28778 1.000 210.20867 770 GLU A CA 1
ATOM 6101 C C . GLU A 1 770 ? 101.99134 121.35995 87.38663 1.000 210.20867 770 GLU A C 1
ATOM 6102 O O . GLU A 1 770 ? 100.80195 121.61030 87.15470 1.000 210.20867 770 GLU A O 1
ATOM 6108 N N . GLU A 1 771 ? 102.60544 120.29448 86.87017 1.000 217.56422 771 GLU A N 1
ATOM 6109 C CA . GLU A 1 771 ? 101.87672 119.37569 86.00315 1.000 217.56422 771 GLU A CA 1
ATOM 6110 C C . GLU A 1 771 ? 100.77625 118.65144 86.76742 1.000 217.56422 771 GLU A C 1
ATOM 6111 O O . GLU A 1 771 ? 99.70842 118.37174 86.21094 1.000 217.56422 771 GLU A O 1
ATOM 6117 N N . ASP A 1 772 ? 101.01895 118.33704 88.04161 1.000 205.92922 772 ASP A N 1
ATOM 6118 C CA . ASP A 1 772 ? 100.00437 117.66459 88.84677 1.000 205.92922 772 ASP A CA 1
ATOM 6119 C C . ASP A 1 772 ? 98.75948 118.53047 88.99672 1.000 205.92922 772 ASP A C 1
ATOM 6120 O O . ASP A 1 772 ? 97.63128 118.04826 88.84467 1.000 205.92922 772 ASP A O 1
ATOM 6125 N N . VAL A 1 773 ? 98.94583 119.81711 89.29920 1.000 185.02685 773 VAL A N 1
ATOM 6126 C CA . VAL A 1 773 ? 97.80709 120.72597 89.39626 1.000 185.02685 773 VAL A CA 1
ATOM 6127 C C . VAL A 1 773 ? 97.13920 120.88781 88.03859 1.000 185.02685 773 VAL A C 1
ATOM 6128 O O . VAL A 1 773 ? 95.90726 120.86623 87.92959 1.000 185.02685 773 VAL A O 1
ATOM 6132 N N . TRP A 1 774 ? 97.93864 121.05186 86.98183 1.000 183.23818 774 TRP A N 1
ATOM 6133 C CA . TRP A 1 774 ? 97.37530 121.24541 85.65146 1.000 183.23818 774 TRP A CA 1
ATOM 6134 C C . TRP A 1 774 ? 96.57818 120.03601 85.18192 1.000 183.23818 774 TRP A C 1
ATOM 6135 O O . TRP A 1 774 ? 95.65536 120.19130 84.37520 1.000 183.23818 774 TRP A O 1
ATOM 6146 N N . LEU A 1 775 ? 96.90406 118.84096 85.66906 1.000 180.34721 775 LEU A N 1
ATOM 6147 C CA . LEU A 1 775 ? 96.18310 117.63148 85.30013 1.000 180.34721 775 LEU A CA 1
ATOM 6148 C C . LEU A 1 775 ? 95.02155 117.32142 86.23441 1.000 180.34721 775 LEU A C 1
ATOM 6149 O O . LEU A 1 775 ? 94.24619 116.40451 85.94949 1.000 180.34721 775 LEU A O 1
ATOM 6154 N N . GLY A 1 776 ? 94.88007 118.05377 87.33653 1.000 178.86769 776 GLY A N 1
ATOM 6155 C CA . GLY A 1 776 ? 93.68226 117.94530 88.14610 1.000 178.86769 776 GLY A CA 1
ATOM 6156 C C . GLY A 1 776 ? 93.70309 116.94315 89.28218 1.000 178.86769 776 GLY A C 1
ATOM 6157 O O . GLY A 1 776 ? 92.83296 116.07047 89.35201 1.000 178.86769 776 GLY A O 1
ATOM 6158 N N . THR A 1 777 ? 94.68129 117.04780 90.17737 1.000 162.59412 777 THR A N 1
ATOM 6159 C CA . THR A 1 777 ? 94.75927 116.19914 91.36570 1.000 162.59412 777 THR A CA 1
ATOM 6160 C C . THR A 1 777 ? 94.59227 117.09229 92.59290 1.000 162.59412 777 THR A C 1
ATOM 6161 O O . THR A 1 777 ? 95.57554 117.56978 93.16326 1.000 162.59412 777 THR A O 1
ATOM 6165 N N . TRP A 1 778 ? 93.34385 117.31194 93.00012 1.000 145.21977 778 TRP A N 1
ATOM 6166 C CA . TRP A 1 778 ? 93.05547 118.14883 94.15672 1.000 145.21977 778 TRP A CA 1
ATOM 6167 C C . TRP A 1 778 ? 91.67423 117.80309 94.69142 1.000 145.21977 778 TRP A C 1
ATOM 6168 O O . TRP A 1 778 ? 90.85838 117.18683 94.00269 1.000 145.21977 778 TRP A O 1
ATOM 6179 N N . GLY A 1 779 ? 91.42425 118.21428 95.92916 1.000 145.76395 779 GLY A N 1
ATOM 6180 C CA . GLY A 1 779 ? 90.15382 117.95657 96.56720 1.000 145.76395 779 GLY A CA 1
ATOM 6181 C C . GLY A 1 779 ? 89.85964 118.98858 97.63286 1.000 145.76395 779 GLY A C 1
ATOM 6182 O O . GLY A 1 779 ? 90.56156 119.99315 97.76211 1.000 145.76395 779 GLY A O 1
ATOM 6183 N N . LEU A 1 780 ? 88.80838 118.72342 98.40689 1.000 142.20588 780 LEU A N 1
ATOM 6184 C CA . LEU A 1 780 ? 88.33049 119.67132 99.40236 1.000 142.20588 780 LEU A CA 1
ATOM 6185 C C . LEU A 1 780 ? 88.04140 118.95667 100.71365 1.000 142.20588 780 LEU A C 1
ATOM 6186 O O . LEU A 1 780 ? 87.78044 117.75218 100.74842 1.000 142.20588 780 LEU A O 1
ATOM 6191 N N . ILE A 1 781 ? 88.09206 119.72599 101.79785 1.000 141.36358 781 ILE A N 1
ATOM 6192 C CA . ILE A 1 781 ? 87.62889 119.29683 103.11248 1.000 141.36358 781 ILE A CA 1
ATOM 6193 C C . ILE A 1 781 ? 86.57246 120.29348 103.56486 1.000 141.36358 781 ILE A C 1
ATOM 6194 O O . ILE A 1 781 ? 86.83219 121.50244 103.60690 1.000 141.36358 781 ILE A O 1
ATOM 6199 N N . ARG A 1 782 ? 85.38829 119.79295 103.90194 1.000 155.98623 782 ARG A N 1
ATOM 6200 C CA . ARG A 1 782 ? 84.24243 120.63208 104.22406 1.000 155.98623 782 ARG A CA 1
ATOM 6201 C C . ARG A 1 782 ? 83.87748 120.46965 105.69206 1.000 155.98623 782 ARG A C 1
ATOM 6202 O O . ARG A 1 782 ? 83.85869 119.34905 106.21134 1.000 155.98623 782 ARG A O 1
ATOM 6210 N N . ALA A 1 783 ? 83.58732 121.58810 106.35418 1.000 152.65583 783 ALA A N 1
ATOM 6211 C CA . ALA A 1 783 ? 83.19176 121.59849 107.75922 1.000 152.65583 783 ALA A CA 1
ATOM 6212 C C . ALA A 1 783 ? 81.88397 122.36703 107.88750 1.000 152.65583 783 ALA A C 1
ATOM 6213 O O . ALA A 1 783 ? 81.83920 123.57060 107.61426 1.000 152.65583 783 ALA A O 1
ATOM 6215 N N . TYR A 1 784 ? 80.82520 121.67714 108.30420 1.000 159.60480 784 TYR A N 1
ATOM 6216 C CA . TYR A 1 784 ? 79.52247 122.30183 108.46575 1.000 159.60480 784 TYR A CA 1
ATOM 6217 C C . TYR A 1 784 ? 79.47340 123.09742 109.76857 1.000 159.60480 784 TYR A C 1
ATOM 6218 O O . TYR A 1 784 ? 80.44192 123.16023 110.53056 1.000 159.60480 784 TYR A O 1
ATOM 6227 N N . LYS A 1 785 ? 78.32230 123.71622 110.03000 1.000 182.24222 785 LYS A N 1
ATOM 6228 C CA . LYS A 1 785 ? 78.14282 124.50010 111.24549 1.000 182.24222 785 LYS A CA 1
ATOM 6229 C C . LYS A 1 785 ? 76.91666 124.02666 112.01773 1.000 182.24222 785 LYS A C 1
ATOM 6230 O O . LYS A 1 785 ? 76.92964 123.98544 113.25211 1.000 182.24222 785 LYS A O 1
ATOM 6236 N N . GLY A 1 786 ? 75.85599 123.65647 111.29957 1.000 197.61793 786 GLY A N 1
ATOM 6237 C CA . GLY A 1 786 ? 74.65693 123.12231 111.89688 1.000 197.61793 786 GLY A CA 1
ATOM 6238 C C . GLY A 1 786 ? 74.67856 121.60748 111.98583 1.000 197.61793 786 GLY A C 1
ATOM 6239 O O . GLY A 1 786 ? 75.72632 120.96263 111.91906 1.000 197.61793 786 GLY A O 1
ATOM 6240 N N . ARG A 1 787 ? 73.48575 121.03964 112.14613 1.000 201.03140 787 ARG A N 1
ATOM 6241 C CA . ARG A 1 787 ? 73.32250 119.59251 112.17348 1.000 201.03140 787 ARG A CA 1
ATOM 6242 C C . ARG A 1 787 ? 72.56033 119.12528 110.94017 1.000 201.03140 787 ARG A C 1
ATOM 6243 O O . ARG A 1 787 ? 71.37113 119.42025 110.78814 1.000 201.03140 787 ARG A O 1
ATOM 6251 N N . MET A 1 788 ? 73.24449 118.39352 110.06887 1.000 215.15257 788 MET A N 1
ATOM 6252 C CA . MET A 1 788 ? 72.62813 117.77994 108.90383 1.000 215.15257 788 MET A CA 1
ATOM 6253 C C . MET A 1 788 ? 71.96878 116.46120 109.29105 1.000 215.15257 788 MET A C 1
ATOM 6254 O O . MET A 1 788 ? 72.31468 115.83575 110.29539 1.000 215.15257 788 MET A O 1
ATOM 6259 N N . GLU A 1 789 ? 70.99666 116.04758 108.47763 1.000 222.82887 789 GLU A N 1
ATOM 6260 C CA . GLU A 1 789 ? 70.33245 114.76973 108.69636 1.000 222.82887 789 GLU A CA 1
ATOM 6261 C C . GLU A 1 789 ? 71.18220 113.58303 108.26479 1.000 222.82887 789 GLU A C 1
ATOM 6262 O O . GLU A 1 789 ? 71.00758 112.48597 108.80540 1.000 222.82887 789 GLU A O 1
ATOM 6268 N N . ASP A 1 790 ? 72.09536 113.77451 107.31498 1.000 206.17476 790 ASP A N 1
ATOM 6269 C CA . ASP A 1 790 ? 72.87829 112.68291 106.73905 1.000 206.17476 790 ASP A CA 1
ATOM 6270 C C . ASP A 1 790 ? 74.30418 112.65262 107.27319 1.000 206.17476 790 ASP A C 1
ATOM 6271 O O . ASP A 1 790 ? 75.24354 112.33101 106.54062 1.000 206.17476 790 ASP A O 1
ATOM 6276 N N . LEU A 1 791 ? 74.49522 112.98083 108.54846 1.000 176.69325 791 LEU A N 1
ATOM 6277 C CA . LEU A 1 791 ? 75.82374 112.93972 109.15484 1.000 176.69325 791 LEU A CA 1
ATOM 6278 C C . LEU A 1 791 ? 75.66350 112.68233 110.64306 1.000 176.69325 791 LEU A C 1
ATOM 6279 O O . LEU A 1 791 ? 75.12277 113.52883 111.36124 1.000 176.69325 791 LEU A O 1
ATOM 6284 N N . ILE A 1 792 ? 76.13137 111.52394 111.10425 1.000 177.84015 792 ILE A N 1
ATOM 6285 C CA . ILE A 1 792 ? 75.98246 111.12762 112.50006 1.000 177.84015 792 ILE A CA 1
ATOM 6286 C C . ILE A 1 792 ? 76.88915 111.97729 113.37937 1.000 177.84015 792 ILE A C 1
ATOM 6287 O O . ILE A 1 792 ? 77.78427 112.67104 112.88443 1.000 177.84015 792 ILE A O 1
ATOM 6292 N N . VAL A 1 793 ? 76.66322 111.92542 114.68911 1.000 174.10397 793 VAL A N 1
ATOM 6293 C CA . VAL A 1 793 ? 77.41864 112.70348 115.66261 1.000 174.10397 793 VAL A CA 1
ATOM 6294 C C . VAL A 1 793 ? 78.19537 111.73943 116.54617 1.000 174.10397 793 VAL A C 1
ATOM 6295 O O . VAL A 1 793 ? 77.65334 110.71760 116.98281 1.000 174.10397 793 VAL A O 1
ATOM 6299 N N . LEU A 1 794 ? 79.46163 112.06102 116.80095 1.000 182.60589 794 LEU A N 1
ATOM 6300 C CA . LEU A 1 794 ? 80.28536 111.22466 117.66253 1.000 182.60589 794 LEU A CA 1
ATOM 6301 C C . LEU A 1 794 ? 79.71526 111.19472 119.07536 1.000 182.60589 794 LEU A C 1
ATOM 6302 O O . LEU A 1 794 ? 79.11884 112.16812 119.54376 1.000 182.60589 794 LEU A O 1
ATOM 6307 N N . THR A 1 795 ? 79.89617 110.05777 119.75218 1.000 188.37360 795 THR A N 1
ATOM 6308 C CA . THR A 1 795 ? 79.24815 109.85033 121.04407 1.000 188.37360 795 THR A CA 1
ATOM 6309 C C . THR A 1 795 ? 79.76425 110.82043 122.10015 1.000 188.37360 795 THR A C 1
ATOM 6310 O O . THR A 1 795 ? 78.97322 111.48095 122.78345 1.000 188.37360 795 THR A O 1
ATOM 6314 N N . ASP A 1 796 ? 81.08439 110.92299 122.25159 1.000 208.04502 796 ASP A N 1
ATOM 6315 C CA . ASP A 1 796 ? 81.64709 111.75566 123.30686 1.000 208.04502 796 ASP A CA 1
ATOM 6316 C C . ASP A 1 796 ? 81.56104 113.24582 123.00588 1.000 208.04502 796 ASP A C 1
ATOM 6317 O O . ASP A 1 796 ? 81.65925 114.05296 123.93608 1.000 208.04502 796 ASP A O 1
ATOM 6322 N N . ARG A 1 797 ? 81.38202 113.63002 121.74786 1.000 209.14699 797 ARG A N 1
ATOM 6323 C CA . ARG A 1 797 ? 81.27042 115.03411 121.38910 1.000 209.14699 797 ARG A CA 1
ATOM 6324 C C . ARG A 1 797 ? 79.85783 115.54273 121.65722 1.000 209.14699 797 ARG A C 1
ATOM 6325 O O . ARG A 1 797 ? 78.90384 114.77162 121.78223 1.000 209.14699 797 ARG A O 1
ATOM 6333 N N . GLU A 1 798 ? 79.73614 116.86343 121.74570 1.000 230.46021 798 GLU A N 1
ATOM 6334 C CA . GLU A 1 798 ? 78.45765 117.50405 122.01402 1.000 230.46021 798 GLU A CA 1
ATOM 6335 C C . GLU A 1 798 ? 77.76753 117.87536 120.70895 1.000 230.46021 798 GLU A C 1
ATOM 6336 O O . GLU A 1 798 ? 78.40748 118.34790 119.76544 1.000 230.46021 798 GLU A O 1
ATOM 6342 N N . ALA A 1 799 ? 76.45622 117.65579 120.66216 1.000 217.10029 799 ALA A N 1
ATOM 6343 C CA . ALA A 1 799 ? 75.68822 117.95958 119.46286 1.000 217.10029 799 ALA A CA 1
ATOM 6344 C C . ALA A 1 799 ? 75.60374 119.46593 119.25279 1.000 217.10029 799 ALA A C 1
ATOM 6345 O O . ALA A 1 799 ? 75.28187 120.21695 120.17832 1.000 217.10029 799 ALA A O 1
ATOM 6347 N N . LEU A 1 800 ? 75.89512 119.90546 118.03226 1.000 206.43444 800 LEU A N 1
ATOM 6348 C CA . LEU A 1 800 ? 75.82648 121.32051 117.71534 1.000 206.43444 800 LEU A CA 1
ATOM 6349 C C . LEU A 1 800 ? 74.37074 121.77502 117.61689 1.000 206.43444 800 LEU A C 1
ATOM 6350 O O . LEU A 1 800 ? 73.48950 120.99026 117.25664 1.000 206.43444 800 LEU A O 1
ATOM 6355 N N . PRO A 1 801 ? 74.09161 123.03590 117.93968 1.000 212.92470 801 PRO A N 1
ATOM 6356 C CA . PRO A 1 801 ? 72.73176 123.55369 117.76250 1.000 212.92470 801 PRO A CA 1
ATOM 6357 C C . PRO A 1 801 ? 72.34437 123.59805 116.29397 1.000 212.92470 801 PRO A C 1
ATOM 6358 O O . PRO A 1 801 ? 73.18402 123.77611 115.40834 1.000 212.92470 801 PRO A O 1
ATOM 6362 N N . GLU A 1 802 ? 71.04877 123.43190 116.04315 1.000 235.46919 802 GLU A N 1
ATOM 6363 C CA . GLU A 1 802 ? 70.54323 123.41426 114.68028 1.000 235.46919 802 GLU A CA 1
ATOM 6364 C C . GLU A 1 802 ? 70.59783 124.81559 114.07432 1.000 235.46919 802 GLU A C 1
ATOM 6365 O O . GLU A 1 802 ? 70.86284 125.81304 114.75128 1.000 235.46919 802 GLU A O 1
ATOM 6371 N N . GLY A 1 803 ? 70.33830 124.88471 112.77182 1.000 254.65594 803 GLY A N 1
ATOM 6372 C CA . GLY A 1 803 ? 70.34692 126.14598 112.05957 1.000 254.65594 803 GLY A CA 1
ATOM 6373 C C . GLY A 1 803 ? 69.96371 125.99479 110.60282 1.000 254.65594 803 GLY A C 1
ATOM 6374 O O . GLY A 1 803 ? 70.38748 125.04479 109.93778 1.000 254.65594 803 GLY A O 1
ATOM 6375 N N . SER A 1 804 ? 69.16151 126.92701 110.09476 1.000 272.07709 804 SER A N 1
ATOM 6376 C CA . SER A 1 804 ? 68.70454 126.87990 108.71010 1.000 272.07709 804 SER A CA 1
ATOM 6377 C C . SER A 1 804 ? 69.84136 127.32741 107.80045 1.000 272.07709 804 SER A C 1
ATOM 6378 O O . SER A 1 804 ? 70.18674 128.51285 107.76192 1.000 272.07709 804 SER A O 1
ATOM 6381 N N . ALA A 1 805 ? 70.42309 126.38167 107.06656 1.000 291.72005 805 ALA A N 1
ATOM 6382 C CA . ALA A 1 805 ? 71.53878 126.64967 106.16512 1.000 291.72005 805 ALA A CA 1
ATOM 6383 C C . ALA A 1 805 ? 71.09536 126.34382 104.74108 1.000 291.72005 805 ALA A C 1
ATOM 6384 O O . ALA A 1 805 ? 70.90562 125.17662 104.38176 1.000 291.72005 805 ALA A O 1
ATOM 6386 N N . GLU A 1 806 ? 70.93113 127.38909 103.93420 1.000 273.95689 806 GLU A N 1
ATOM 6387 C CA . GLU A 1 806 ? 70.56888 127.22955 102.53028 1.000 273.95689 806 GLU A CA 1
ATOM 6388 C C . GLU A 1 806 ? 71.82952 126.91306 101.73652 1.000 273.95689 806 GLU A C 1
ATOM 6389 O O . GLU A 1 806 ? 72.71663 127.76220 101.60173 1.000 273.95689 806 GLU A O 1
ATOM 6395 N N . THR A 1 807 ? 71.91317 125.69738 101.21705 1.000 244.86779 807 THR A N 1
ATOM 6396 C CA . THR A 1 807 ? 73.09674 125.27576 100.47858 1.000 244.86779 807 THR A CA 1
ATOM 6397 C C . THR A 1 807 ? 73.20621 126.06203 99.17966 1.000 244.86779 807 THR A C 1
ATOM 6398 O O . THR A 1 807 ? 72.25335 126.07048 98.38981 1.000 244.86779 807 THR A O 1
ATOM 6402 N N . PRO A 1 808 ? 74.32394 126.73734 98.92123 1.000 225.34721 808 PRO A N 1
ATOM 6403 C CA . PRO A 1 808 ? 74.45295 127.49484 97.67231 1.000 225.34721 808 PRO A CA 1
ATOM 6404 C C . PRO A 1 808 ? 74.49842 126.57347 96.46300 1.000 225.34721 808 PRO A C 1
ATOM 6405 O O . PRO A 1 808 ? 74.94634 125.42749 96.54015 1.000 225.34721 808 PRO A O 1
ATOM 6409 N N . LYS A 1 809 ? 74.02723 127.09192 95.33695 1.000 210.49835 809 LYS A N 1
ATOM 6410 C CA . LYS A 1 809 ? 74.02938 126.39344 94.06412 1.000 210.49835 809 LYS A CA 1
ATOM 6411 C C . LYS A 1 809 ? 74.87809 127.15958 93.05932 1.000 210.49835 809 LYS A C 1
ATOM 6412 O O . LYS A 1 809 ? 75.03542 128.38124 93.17128 1.000 210.49835 809 LYS A O 1
ATOM 6418 N N . PRO A 1 810 ? 75.45583 126.47172 92.07442 1.000 211.27672 810 PRO A N 1
ATOM 6419 C CA . PRO A 1 810 ? 76.26875 127.16958 91.07117 1.000 211.27672 810 PRO A CA 1
ATOM 6420 C C . PRO A 1 810 ? 75.45618 128.21539 90.32223 1.000 211.27672 810 PRO A C 1
ATOM 6421 O O . PRO A 1 810 ? 74.28525 128.00759 89.99817 1.000 211.27672 810 PRO A O 1
ATOM 6425 N N . THR A 1 811 ? 76.09587 129.35412 90.05106 1.000 209.49969 811 THR A N 1
ATOM 6426 C CA . THR A 1 811 ? 75.46091 130.44825 89.33100 1.000 209.49969 811 THR A CA 1
ATOM 6427 C C . THR A 1 811 ? 76.28881 130.98409 88.17314 1.000 209.49969 811 THR A C 1
ATOM 6428 O O . THR A 1 811 ? 75.75892 131.76462 87.37502 1.000 209.49969 811 THR A O 1
ATOM 6432 N N . GLY A 1 812 ? 77.55647 130.59841 88.05262 1.000 203.03623 812 GLY A N 1
ATOM 6433 C CA . GLY A 1 812 ? 78.38546 131.07971 86.96744 1.000 203.03623 812 GLY A CA 1
ATOM 6434 C C . GLY A 1 812 ? 78.87565 132.49986 87.11471 1.000 203.03623 812 GLY A C 1
ATOM 6435 O O . GLY A 1 812 ? 79.28277 133.10720 86.12004 1.000 203.03623 812 GLY A O 1
ATOM 6436 N N . LYS A 1 813 ? 78.85030 133.05147 88.31966 1.000 191.95155 813 LYS A N 1
ATOM 6437 C CA . LYS A 1 813 ? 79.31221 134.40476 88.57859 1.000 191.95155 813 LYS A CA 1
ATOM 6438 C C . LYS A 1 813 ? 80.15565 134.40372 89.84254 1.000 191.95155 813 LYS A C 1
ATOM 6439 O O . LYS A 1 813 ? 79.94663 133.57492 90.73506 1.000 191.95155 813 LYS A O 1
ATOM 6445 N N . PRO A 1 814 ? 81.12033 135.31394 89.94469 1.000 187.78185 814 PRO A N 1
ATOM 6446 C CA . PRO A 1 814 ? 81.99173 135.35143 91.12520 1.000 187.78185 814 PRO A CA 1
ATOM 6447 C C . PRO A 1 814 ? 81.20832 135.70364 92.37582 1.000 187.78185 814 PRO A C 1
ATOM 6448 O O . PRO A 1 814 ? 80.19384 136.41361 92.30685 1.000 187.78185 814 PRO A O 1
ATOM 6452 N N . PRO A 1 815 ? 81.64604 135.22395 93.54141 1.000 186.47826 815 PRO A N 1
ATOM 6453 C CA . PRO A 1 815 ? 80.94123 135.55163 94.78715 1.000 186.47826 815 PRO A CA 1
ATOM 6454 C C . PRO A 1 815 ? 81.26641 136.94957 95.28693 1.000 186.47826 815 PRO A C 1
ATOM 6455 O O . PRO A 1 815 ? 81.99793 137.69739 94.63117 1.000 186.47826 815 PRO A O 1
ATOM 6459 N N . GLU A 1 816 ? 80.72940 137.31002 96.44691 1.000 199.47336 816 GLU A N 1
ATOM 6460 C CA . GLU A 1 816 ? 80.95647 138.62322 97.02799 1.000 199.47336 816 GLU A CA 1
ATOM 6461 C C . GLU A 1 816 ? 82.26228 138.64726 97.81606 1.000 199.47336 816 GLU A C 1
ATOM 6462 O O . GLU A 1 816 ? 82.82400 137.60930 98.17234 1.000 199.47336 816 GLU A O 1
ATOM 6468 N N . LYS A 1 817 ? 82.74235 139.85783 98.08333 1.000 197.28666 817 LYS A N 1
ATOM 6469 C CA . LYS A 1 817 ? 83.98070 140.03562 98.82252 1.000 197.28666 817 LYS A CA 1
ATOM 6470 C C . LYS A 1 817 ? 83.74492 139.86438 100.32052 1.000 197.28666 817 LYS A C 1
ATOM 6471 O O . LYS A 1 817 ? 82.61079 139.87908 100.80607 1.000 197.28666 817 LYS A O 1
ATOM 6477 N N . ALA A 1 818 ? 84.84105 139.69995 101.05314 1.000 201.37504 818 ALA A N 1
ATOM 6478 C CA . ALA A 1 818 ? 84.81026 139.48621 102.49184 1.000 201.37504 818 ALA A CA 1
ATOM 6479 C C . ALA A 1 818 ? 85.30813 140.72522 103.22607 1.000 201.37504 818 ALA A C 1
ATOM 6480 O O . ALA A 1 818 ? 85.86179 141.65428 102.63277 1.000 201.37504 818 ALA A O 1
ATOM 6482 N N . ASN A 1 819 ? 85.10151 140.72438 104.54254 1.000 198.08769 819 ASN A N 1
ATOM 6483 C CA . ASN A 1 819 ? 85.51164 141.81958 105.42145 1.000 198.08769 819 ASN A CA 1
ATOM 6484 C C . ASN A 1 819 ? 86.31394 141.22667 106.57172 1.000 198.08769 819 ASN A C 1
ATOM 6485 O O . ASN A 1 819 ? 85.77281 140.96663 107.65494 1.000 198.08769 819 ASN A O 1
ATOM 6490 N N . PRO A 1 820 ? 87.61250 140.99289 106.36730 1.000 180.88273 820 PRO A N 1
ATOM 6491 C CA . PRO A 1 820 ? 88.41175 140.32555 107.40965 1.000 180.88273 820 PRO A CA 1
ATOM 6492 C C . PRO A 1 820 ? 88.51864 141.10884 108.70662 1.000 180.88273 820 PRO A C 1
ATOM 6493 O O . PRO A 1 820 ? 88.80284 140.51340 109.75319 1.000 180.88273 820 PRO A O 1
ATOM 6497 N N . LEU A 1 821 ? 88.30161 142.42430 108.67665 1.000 186.90632 821 LEU A N 1
ATOM 6498 C CA . LEU A 1 821 ? 88.47609 143.24176 109.87162 1.000 186.90632 821 LEU A CA 1
ATOM 6499 C C . LEU A 1 821 ? 87.37875 143.03571 110.90760 1.000 186.90632 821 LEU A C 1
ATOM 6500 O O . LEU A 1 821 ? 87.51066 143.54019 112.02759 1.000 186.90632 821 LEU A O 1
ATOM 6505 N N . ALA A 1 822 ? 86.30904 142.31651 110.57115 1.000 196.17991 822 ALA A N 1
ATOM 6506 C CA . ALA A 1 822 ? 85.17849 142.16958 111.47831 1.000 196.17991 822 ALA A CA 1
ATOM 6507 C C . ALA A 1 822 ? 85.40178 141.12800 112.56772 1.000 196.17991 822 ALA A C 1
ATOM 6508 O O . ALA A 1 822 ? 84.63663 141.10416 113.53743 1.000 196.17991 822 ALA A O 1
ATOM 6510 N N . SER A 1 823 ? 86.41615 140.27428 112.44392 1.000 201.17759 823 SER A N 1
ATOM 6511 C CA . SER A 1 823 ? 86.63183 139.19903 113.40131 1.000 201.17759 823 SER A CA 1
ATOM 6512 C C . SER A 1 823 ? 88.11833 139.06233 113.69778 1.000 201.17759 823 SER A C 1
ATOM 6513 O O . SER A 1 823 ? 88.95371 139.80430 113.17437 1.000 201.17759 823 SER A O 1
ATOM 6516 N N . LEU A 1 824 ? 88.44019 138.09440 114.55458 1.000 195.22108 824 LEU A N 1
ATOM 6517 C CA . LEU A 1 824 ? 89.80399 137.80178 114.95721 1.000 195.22108 824 LEU A CA 1
ATOM 6518 C C . LEU A 1 824 ? 90.11545 136.32538 114.74234 1.000 195.22108 824 LEU A C 1
ATOM 6519 O O . LEU A 1 824 ? 89.22197 135.47814 114.83672 1.000 195.22108 824 LEU A O 1
ATOM 6524 N N . PRO A 1 825 ? 91.37251 135.98671 114.44744 1.000 177.21262 825 PRO A N 1
ATOM 6525 C CA . PRO A 1 825 ? 91.72572 134.57887 114.28764 1.000 177.21262 825 PRO A CA 1
ATOM 6526 C C . PRO A 1 825 ? 91.64928 133.85133 115.61518 1.000 177.21262 825 PRO A C 1
ATOM 6527 O O . PRO A 1 825 ? 91.81593 134.46212 116.68564 1.000 177.21262 825 PRO A O 1
ATOM 6531 N N . PRO A 1 826 ? 91.38625 132.54500 115.60199 1.000 174.08814 826 PRO A N 1
ATOM 6532 C CA . PRO A 1 826 ? 91.35867 131.78656 116.85774 1.000 174.08814 826 PRO A CA 1
ATOM 6533 C C . PRO A 1 826 ? 92.71220 131.81368 117.55161 1.000 174.08814 826 PRO A C 1
ATOM 6534 O O . PRO A 1 826 ? 93.76320 131.79518 116.90813 1.000 174.08814 826 PRO A O 1
ATOM 6538 N N . GLY A 1 827 ? 92.67590 131.85656 118.88382 1.000 185.16693 827 GLY A N 1
ATOM 6539 C CA . GLY A 1 827 ? 93.85904 131.89223 119.70648 1.000 185.16693 827 GLY A CA 1
ATOM 6540 C C . GLY A 1 827 ? 94.29803 133.28814 120.10259 1.000 185.16693 827 GLY A C 1
ATOM 6541 O O . GLY A 1 827 ? 94.89210 133.46023 121.17270 1.000 185.16693 827 GLY A O 1
ATOM 6542 N N . ALA A 1 828 ? 94.02205 134.28409 119.26623 1.000 183.17745 828 ALA A N 1
ATOM 6543 C CA . ALA A 1 828 ? 94.41308 135.65126 119.57191 1.000 183.17745 828 ALA A CA 1
ATOM 6544 C C . ALA A 1 828 ? 93.57881 136.21216 120.71792 1.000 183.17745 828 ALA A C 1
ATOM 6545 O O . ALA A 1 828 ? 92.44011 135.79878 120.95120 1.000 183.17745 828 ALA A O 1
ATOM 6547 N N . TYR A 1 829 ? 94.16269 137.16549 121.43781 1.000 191.56660 829 TYR A N 1
ATOM 6548 C CA . TYR A 1 829 ? 93.49489 137.84799 122.53385 1.000 191.56660 829 TYR A CA 1
ATOM 6549 C C . TYR A 1 829 ? 93.51527 139.34916 122.28384 1.000 191.56660 829 TYR A C 1
ATOM 6550 O O . TYR A 1 829 ? 94.38269 139.86459 121.57264 1.000 191.56660 829 TYR A O 1
ATOM 6559 N N . GLN A 1 830 ? 92.55163 140.04788 122.87607 1.000 204.93208 830 GLN A N 1
ATOM 6560 C CA . GLN A 1 830 ? 92.44684 141.48953 122.69222 1.000 204.93208 830 GLN A CA 1
ATOM 6561 C C . GLN A 1 830 ? 93.52927 142.19833 123.49787 1.000 204.93208 830 GLN A C 1
ATOM 6562 O O . GLN A 1 830 ? 93.65152 141.98600 124.70874 1.000 204.93208 830 GLN A O 1
ATOM 6568 N N . GLY A 1 831 ? 94.31202 143.04124 122.82776 1.000 199.59231 831 GLY A N 1
ATOM 6569 C CA . GLY A 1 831 ? 95.35947 143.79143 123.49296 1.000 199.59231 831 GLY A CA 1
ATOM 6570 C C . GLY A 1 831 ? 96.75841 143.42750 123.03909 1.000 199.59231 831 GLY A C 1
ATOM 6571 O O . GLY A 1 831 ? 97.74534 143.87810 123.62799 1.000 199.59231 831 GLY A O 1
ATOM 6572 N N . SER A 1 832 ? 96.85713 142.61332 121.99479 1.000 188.41593 832 SER A N 1
ATOM 6573 C CA . SER A 1 832 ? 98.14422 142.16254 121.49440 1.000 188.41593 832 SER A CA 1
ATOM 6574 C C . SER A 1 832 ? 98.83735 143.26182 120.69374 1.000 188.41593 832 SER A C 1
ATOM 6575 O O . SER A 1 832 ? 98.18671 144.17159 120.17407 1.000 188.41593 832 SER A O 1
ATOM 6578 N N . PRO A 1 833 ? 100.16540 143.20446 120.58760 1.000 181.46224 833 PRO A N 1
ATOM 6579 C CA . PRO A 1 833 ? 100.88223 144.17658 119.75423 1.000 181.46224 833 PRO A CA 1
ATOM 6580 C C . PRO A 1 833 ? 100.52513 144.02105 118.28287 1.000 181.46224 833 PRO A C 1
ATOM 6581 O O . PRO A 1 833 ? 100.11127 142.95529 117.82191 1.000 181.46224 833 PRO A O 1
ATOM 6585 N N . VAL A 1 834 ? 100.69260 145.11393 117.53972 1.000 166.22122 834 VAL A N 1
ATOM 6586 C CA . VAL A 1 834 ? 100.26371 145.19927 116.14893 1.000 166.22122 834 VAL A CA 1
ATOM 6587 C C . VAL A 1 834 ? 101.44342 145.61189 115.27885 1.000 166.22122 834 VAL A C 1
ATOM 6588 O O . VAL A 1 834 ? 102.22501 146.49389 115.65117 1.000 166.22122 834 VAL A O 1
ATOM 6592 N N . LYS A 1 835 ? 101.56976 144.96897 114.11974 1.000 177.07976 835 LYS A N 1
ATOM 6593 C CA . LYS A 1 835 ? 102.54411 145.32897 113.10137 1.000 177.07976 835 LYS A CA 1
ATOM 6594 C C . LYS A 1 835 ? 101.81977 145.65652 111.80139 1.000 177.07976 835 LYS A C 1
ATOM 6595 O O . LYS A 1 835 ? 100.73511 145.13742 111.52479 1.000 177.07976 835 LYS A O 1
ATOM 6601 N N . LYS A 1 836 ? 102.42954 146.52774 110.99793 1.000 169.92892 836 LYS A N 1
ATOM 6602 C CA . LYS A 1 836 ? 101.81835 146.98444 109.75741 1.000 169.92892 836 LYS A CA 1
ATOM 6603 C C . LYS A 1 836 ? 102.83724 146.93687 108.62783 1.000 169.92892 836 LYS A C 1
ATOM 6604 O O . LYS A 1 836 ? 104.04309 147.06585 108.85247 1.000 169.92892 836 LYS A O 1
ATOM 6610 N N . PHE A 1 837 ? 102.33542 146.75620 107.40630 1.000 170.31036 837 PHE A N 1
ATOM 6611 C CA . PHE A 1 837 ? 103.17879 146.68295 106.22115 1.000 170.31036 837 PHE A CA 1
ATOM 6612 C C . PHE A 1 837 ? 102.39903 147.18623 105.01445 1.000 170.31036 837 PHE A C 1
ATOM 6613 O O . PHE A 1 837 ? 101.16899 147.27501 105.03695 1.000 170.31036 837 PHE A O 1
ATOM 6621 N N . GLU A 1 838 ? 103.13634 147.51741 103.95493 1.000 196.02618 838 GLU A N 1
ATOM 6622 C CA . GLU A 1 838 ? 102.56163 147.93349 102.68125 1.000 196.02618 838 GLU A CA 1
ATOM 6623 C C . GLU A 1 838 ? 103.25361 147.17084 101.56198 1.000 196.02618 838 GLU A C 1
ATOM 6624 O O . GLU A 1 838 ? 104.48557 147.16670 101.48443 1.000 196.02618 838 GLU A O 1
ATOM 6630 N N . VAL A 1 839 ? 102.46834 146.53543 100.69313 1.000 169.58930 839 VAL A N 1
ATOM 6631 C CA . VAL A 1 839 ? 103.00656 145.67305 99.64883 1.000 169.58930 839 VAL A CA 1
ATOM 6632 C C . VAL A 1 839 ? 102.40317 146.05532 98.30472 1.000 169.58930 839 VAL A C 1
ATOM 6633 O O . VAL A 1 839 ? 101.18894 146.23888 98.17532 1.000 169.58930 839 VAL A O 1
ATOM 6637 N N . VAL A 1 840 ? 103.26993 146.17623 97.29464 1.000 177.89516 840 VAL A N 1
ATOM 6638 C CA . VAL A 1 840 ? 102.86319 146.45449 95.92267 1.000 177.89516 840 VAL A CA 1
ATOM 6639 C C . VAL A 1 840 ? 103.55868 145.45432 95.00673 1.000 177.89516 840 VAL A C 1
ATOM 6640 O O . VAL A 1 840 ? 104.58967 144.87392 95.35207 1.000 177.89516 840 VAL A O 1
ATOM 6644 N N . ALA A 1 841 ? 102.97887 145.25473 93.82362 1.000 181.35150 841 ALA A N 1
ATOM 6645 C CA . ALA A 1 841 ? 103.53350 144.36047 92.81801 1.000 181.35150 841 ALA A CA 1
ATOM 6646 C C . ALA A 1 841 ? 103.56478 145.06337 91.46844 1.000 181.35150 841 ALA A C 1
ATOM 6647 O O . ALA A 1 841 ? 102.70789 145.89812 91.16649 1.000 181.35150 841 ALA A O 1
ATOM 6649 N N . PHE A 1 842 ? 104.55788 144.71453 90.65710 1.000 185.04352 842 PHE A N 1
ATOM 6650 C CA . PHE A 1 842 ? 104.76194 145.34760 89.35724 1.000 185.04352 842 PHE A CA 1
ATOM 6651 C C . PHE A 1 842 ? 105.68334 144.45715 88.53073 1.000 185.04352 842 PHE A C 1
ATOM 6652 O O . PHE A 1 842 ? 106.04214 143.34921 88.94123 1.000 185.04352 842 PHE A O 1
ATOM 6660 N N . GLN A 1 843 ? 106.06689 144.95683 87.35729 1.000 185.12022 843 GLN A N 1
ATOM 6661 C CA . GLN A 1 843 ? 106.93384 144.24188 86.43300 1.000 185.12022 843 GLN A CA 1
ATOM 6662 C C . GLN A 1 843 ? 108.18813 145.05955 86.15533 1.000 185.12022 843 GLN A C 1
ATOM 6663 O O . GLN A 1 843 ? 108.13799 146.29022 86.06979 1.000 185.12022 843 GLN A O 1
ATOM 6669 N N . THR A 1 844 ? 109.31629 144.36043 86.00097 1.000 191.98225 844 THR A N 1
ATOM 6670 C CA . THR A 1 844 ? 110.60002 145.00775 85.75322 1.000 191.98225 844 THR A CA 1
ATOM 6671 C C . THR A 1 844 ? 111.64577 143.99369 85.30075 1.000 191.98225 844 THR A C 1
ATOM 6672 O O . THR A 1 844 ? 111.59968 142.82713 85.71160 1.000 191.98225 844 THR A O 1
ATOM 6676 N N . PRO A 1 845 ? 112.59043 144.39101 84.45085 1.000 169.69722 845 PRO A N 1
ATOM 6677 C CA . PRO A 1 845 ? 113.68108 143.48287 84.08033 1.000 169.69722 845 PRO A CA 1
ATOM 6678 C C . PRO A 1 845 ? 114.60651 143.21353 85.25731 1.000 169.69722 845 PRO A C 1
ATOM 6679 O O . PRO A 1 845 ? 114.72214 144.00769 86.19283 1.000 169.69722 845 PRO A O 1
ATOM 6683 N N . ILE A 1 846 ? 115.27505 142.06354 85.19650 1.000 171.65314 846 ILE A N 1
ATOM 6684 C CA . ILE A 1 846 ? 116.14919 141.59872 86.26647 1.000 171.65314 846 ILE A CA 1
ATOM 6685 C C . ILE A 1 846 ? 117.50537 141.23113 85.68112 1.000 171.65314 846 ILE A C 1
ATOM 6686 O O . ILE A 1 846 ? 117.58513 140.54308 84.65769 1.000 171.65314 846 ILE A O 1
ATOM 6691 N N . GLN A 1 847 ? 118.57040 141.68694 86.33562 1.000 177.18344 847 GLN A N 1
ATOM 6692 C CA . GLN A 1 847 ? 119.93703 141.34150 85.96700 1.000 177.18344 847 GLN A CA 1
ATOM 6693 C C . GLN A 1 847 ? 120.40142 140.16938 86.82086 1.000 177.18344 847 GLN A C 1
ATOM 6694 O O . GLN A 1 847 ? 120.19207 140.16314 88.03804 1.000 177.18344 847 GLN A O 1
ATOM 6700 N N . TYR A 1 848 ? 121.02971 139.18169 86.18477 1.000 160.39431 848 TYR A N 1
ATOM 6701 C CA . TYR A 1 848 ? 121.40806 137.95507 86.87520 1.000 160.39431 848 TYR A CA 1
ATOM 6702 C C . TYR A 1 848 ? 122.89588 137.85270 87.17566 1.000 160.39431 848 TYR A C 1
ATOM 6703 O O . TYR A 1 848 ? 123.26417 137.29108 88.21189 1.000 160.39431 848 TYR A O 1
ATOM 6712 N N . ASN A 1 849 ? 123.75819 138.37274 86.30775 1.000 174.51476 849 ASN A N 1
ATOM 6713 C CA . ASN A 1 849 ? 125.19575 138.34747 86.54841 1.000 174.51476 849 ASN A CA 1
ATOM 6714 C C . ASN A 1 849 ? 125.84897 139.42630 85.69339 1.000 174.51476 849 ASN A C 1
ATOM 6715 O O . ASN A 1 849 ? 125.17237 140.22255 85.03711 1.000 174.51476 849 ASN A O 1
ATOM 6720 N N . SER A 1 850 ? 127.18148 139.44386 85.70655 1.000 181.59432 850 SER A N 1
ATOM 6721 C CA . SER A 1 850 ? 127.94111 140.47142 85.00746 1.000 181.59432 850 SER A CA 1
ATOM 6722 C C . SER A 1 850 ? 128.16397 140.16000 83.53383 1.000 181.59432 850 SER A C 1
ATOM 6723 O O . SER A 1 850 ? 128.71922 141.00201 82.82032 1.000 181.59432 850 SER A O 1
ATOM 6726 N N . TYR A 1 851 ? 127.75331 138.98755 83.06032 1.000 180.30871 851 TYR A N 1
ATOM 6727 C CA . TYR A 1 851 ? 127.98158 138.59665 81.67630 1.000 180.30871 851 TYR A CA 1
ATOM 6728 C C . TYR A 1 851 ? 126.81425 138.92886 80.75653 1.000 180.30871 851 TYR A C 1
ATOM 6729 O O . TYR A 1 851 ? 126.85619 138.56984 79.57570 1.000 180.30871 851 TYR A O 1
ATOM 6738 N N . GLY A 1 852 ? 125.78035 139.59991 81.25924 1.000 195.24716 852 GLY A N 1
ATOM 6739 C CA . GLY A 1 852 ? 124.69631 140.07877 80.43017 1.000 195.24716 852 GLY A CA 1
ATOM 6740 C C . GLY A 1 852 ? 123.42157 139.26406 80.48476 1.000 195.24716 852 GLY A C 1
ATOM 6741 O O . GLY A 1 852 ? 122.40864 139.70177 79.92495 1.000 195.24716 852 GLY A O 1
ATOM 6742 N N . ASP A 1 853 ? 123.43762 138.09681 81.12429 1.000 210.12979 853 ASP A N 1
ATOM 6743 C CA . ASP A 1 853 ? 122.22473 137.29760 81.23979 1.000 210.12979 853 ASP A CA 1
ATOM 6744 C C . ASP A 1 853 ? 121.16535 138.05859 82.02648 1.000 210.12979 853 ASP A C 1
ATOM 6745 O O . ASP A 1 853 ? 121.44415 138.60947 83.09513 1.000 210.12979 853 ASP A O 1
ATOM 6750 N N . HIS A 1 854 ? 119.94542 138.08702 81.49606 1.000 182.29877 854 HIS A N 1
ATOM 6751 C CA . HIS A 1 854 ? 118.88348 138.87582 82.10321 1.000 182.29877 854 HIS A CA 1
ATOM 6752 C C . HIS A 1 854 ? 117.53386 138.32207 81.67408 1.000 182.29877 854 HIS A C 1
ATOM 6753 O O . HIS A 1 854 ? 117.42915 137.56908 80.70276 1.000 182.29877 854 HIS A O 1
ATOM 6760 N N . ASP A 1 855 ? 116.50343 138.70914 82.41637 1.000 198.39600 855 ASP A N 1
ATOM 6761 C CA . ASP A 1 855 ? 115.12588 138.30891 82.13168 1.000 198.39600 855 ASP A CA 1
ATOM 6762 C C . ASP A 1 855 ? 114.27358 139.55803 81.96625 1.000 198.39600 855 ASP A C 1
ATOM 6763 O O . ASP A 1 855 ? 114.14172 140.34412 82.92382 1.000 198.39600 855 ASP A O 1
ATOM 6768 N N . PRO A 1 856 ? 113.68100 139.79367 80.79756 1.000 191.58379 856 PRO A N 1
ATOM 6769 C CA . PRO A 1 856 ? 112.88295 141.00943 80.58279 1.000 191.58379 856 PRO A CA 1
ATOM 6770 C C . PRO A 1 856 ? 111.41039 140.89738 80.95408 1.000 191.58379 856 PRO A C 1
ATOM 6771 O O . PRO A 1 856 ? 110.64545 141.80400 80.61255 1.000 191.58379 856 PRO A O 1
ATOM 6775 N N . TYR A 1 857 ? 110.98973 139.83390 81.63344 1.000 192.19207 857 TYR A N 1
ATOM 6776 C CA . TYR A 1 857 ? 109.58667 139.61879 81.97811 1.000 192.19207 857 TYR A CA 1
ATOM 6777 C C . TYR A 1 857 ? 109.44976 139.20353 83.43717 1.000 192.19207 857 TYR A C 1
ATOM 6778 O O . TYR A 1 857 ? 108.75261 138.24530 83.77577 1.000 192.19207 857 TYR A O 1
ATOM 6787 N N . GLY A 1 858 ? 110.12158 139.92676 84.32766 1.000 189.85990 858 GLY A N 1
ATOM 6788 C CA . GLY A 1 858 ? 110.08406 139.60622 85.74014 1.000 189.85990 858 GLY A CA 1
ATOM 6789 C C . GLY A 1 858 ? 108.96120 140.30956 86.48383 1.000 189.85990 858 GLY A C 1
ATOM 6790 O O . GLY A 1 858 ? 108.65386 141.47109 86.23361 1.000 189.85990 858 GLY A O 1
ATOM 6791 N N . ILE A 1 859 ? 108.34836 139.57701 87.41201 1.000 176.24299 859 ILE A N 1
ATOM 6792 C CA . ILE A 1 859 ? 107.30473 140.10278 88.28647 1.000 176.24299 859 ILE A CA 1
ATOM 6793 C C . ILE A 1 859 ? 107.71873 139.82705 89.72401 1.000 176.24299 859 ILE A C 1
ATOM 6794 O O . ILE A 1 859 ? 108.03753 138.68554 90.07120 1.000 176.24299 859 ILE A O 1
ATOM 6799 N N . ILE A 1 860 ? 107.71682 140.86677 90.56199 1.000 167.87362 860 ILE A N 1
ATOM 6800 C CA . ILE A 1 860 ? 108.23664 140.76820 91.92157 1.000 167.87362 860 ILE A CA 1
ATOM 6801 C C . ILE A 1 860 ? 107.29521 141.47178 92.88780 1.000 167.87362 860 ILE A C 1
ATOM 6802 O O . ILE A 1 860 ? 106.48746 142.31847 92.50093 1.000 167.87362 860 ILE A O 1
ATOM 6807 N N . PHE A 1 861 ? 107.40789 141.10801 94.16173 1.000 174.57981 861 PHE A N 1
ATOM 6808 C CA . PHE A 1 861 ? 106.82227 141.86855 95.25369 1.000 174.57981 861 PHE A CA 1
ATOM 6809 C C . PHE A 1 861 ? 107.84153 142.86766 95.78962 1.000 174.57981 861 PHE A C 1
ATOM 6810 O O . PHE A 1 861 ? 109.05375 142.68165 95.66303 1.000 174.57981 861 PHE A O 1
ATOM 6818 N N . ALA A 1 862 ? 107.33551 143.93472 96.40080 1.000 175.48681 862 ALA A N 1
ATOM 6819 C CA . ALA A 1 862 ? 108.20731 144.95770 96.96222 1.000 175.48681 862 ALA A CA 1
ATOM 6820 C C . ALA A 1 862 ? 107.40758 145.81727 97.92717 1.000 175.48681 862 ALA A C 1
ATOM 6821 O O . ALA A 1 862 ? 106.17915 145.89953 97.84237 1.000 175.48681 862 ALA A O 1
ATOM 6823 N N . LEU A 1 863 ? 108.12481 146.45595 98.84674 1.000 176.10975 863 LEU A N 1
ATOM 6824 C CA . LEU A 1 863 ? 107.50946 147.43377 99.72925 1.000 176.10975 863 LEU A CA 1
ATOM 6825 C C . LEU A 1 863 ? 107.11946 148.67628 98.93729 1.000 176.10975 863 LEU A C 1
ATOM 6826 O O . LEU A 1 863 ? 107.70402 148.98422 97.89550 1.000 176.10975 863 LEU A O 1
ATOM 6831 N N . LYS A 1 864 ? 106.11169 149.39164 99.44046 1.000 181.77109 864 LYS A N 1
ATOM 6832 C CA . LYS A 1 864 ? 105.61583 150.56570 98.72892 1.000 181.77109 864 LYS A CA 1
ATOM 6833 C C . LYS A 1 864 ? 106.68278 151.64901 98.63072 1.000 181.77109 864 LYS A C 1
ATOM 6834 O O . LYS A 1 864 ? 106.78216 152.34324 97.61238 1.000 181.77109 864 LYS A O 1
ATOM 6840 N N . GLU A 1 865 ? 107.48888 151.81028 99.68083 1.000 211.82871 865 GLU A N 1
ATOM 6841 C CA . GLU A 1 865 ? 108.49837 152.86203 99.70100 1.000 211.82871 865 GLU A CA 1
ATOM 6842 C C . GLU A 1 865 ? 109.62127 152.61725 98.69596 1.000 211.82871 865 GLU A C 1
ATOM 6843 O O . GLU A 1 865 ? 110.25157 153.57888 98.24406 1.000 211.82871 865 GLU A O 1
ATOM 6849 N N . ASP A 1 866 ? 109.86672 151.36698 98.31241 1.000 211.66061 866 ASP A N 1
ATOM 6850 C CA . ASP A 1 866 ? 111.00136 151.02086 97.46477 1.000 211.66061 866 ASP A CA 1
ATOM 6851 C C . ASP A 1 866 ? 110.68149 151.03713 95.97443 1.000 211.66061 866 ASP A C 1
ATOM 6852 O O . ASP A 1 866 ? 111.54146 150.65976 95.17250 1.000 211.66061 866 ASP A O 1
ATOM 6857 N N . VAL A 1 867 ? 109.47862 151.45934 95.58124 1.000 216.52196 867 VAL A N 1
ATOM 6858 C CA . VAL A 1 867 ? 109.07964 151.35489 94.17980 1.000 216.52196 867 VAL A CA 1
ATOM 6859 C C . VAL A 1 867 ? 109.86292 152.33342 93.31028 1.000 216.52196 867 VAL A C 1
ATOM 6860 O O . VAL A 1 867 ? 110.33593 151.97610 92.22348 1.000 216.52196 867 VAL A O 1
ATOM 6864 N N . GLU A 1 868 ? 110.00612 153.58171 93.76186 1.000 223.23264 868 GLU A N 1
ATOM 6865 C CA . GLU A 1 868 ? 110.65001 154.59128 92.92608 1.000 223.23264 868 GLU A CA 1
ATOM 6866 C C . GLU A 1 868 ? 112.11800 154.26162 92.68244 1.000 223.23264 868 GLU A C 1
ATOM 6867 O O . GLU A 1 868 ? 112.63276 154.47575 91.57893 1.000 223.23264 868 GLU A O 1
ATOM 6873 N N . ASP A 1 869 ? 112.80957 153.74208 93.69878 1.000 234.60013 869 ASP A N 1
ATOM 6874 C CA . ASP A 1 869 ? 114.22878 153.43602 93.54685 1.000 234.60013 869 ASP A CA 1
ATOM 6875 C C . ASP A 1 869 ? 114.45121 152.34033 92.51113 1.000 234.60013 869 ASP A C 1
ATOM 6876 O O . ASP A 1 869 ? 115.33000 152.45472 91.64899 1.000 234.60013 869 ASP A O 1
ATOM 6881 N N . ILE A 1 870 ? 113.66252 151.26608 92.57940 1.000 202.45761 870 ILE A N 1
ATOM 6882 C CA . ILE A 1 870 ? 113.83313 150.17189 91.62891 1.000 202.45761 870 ILE A CA 1
ATOM 6883 C C . ILE A 1 870 ? 113.36188 150.59052 90.24041 1.000 202.45761 870 ILE A C 1
ATOM 6884 O O . ILE A 1 870 ? 113.90319 150.13686 89.22499 1.000 202.45761 870 ILE A O 1
ATOM 6889 N N . LEU A 1 871 ? 112.35804 151.46939 90.16720 1.000 208.52578 871 LEU A N 1
ATOM 6890 C CA . LEU A 1 871 ? 111.87628 151.91844 88.86595 1.000 208.52578 871 LEU A CA 1
ATOM 6891 C C . LEU A 1 871 ? 112.87180 152.82439 88.15272 1.000 208.52578 871 LEU A C 1
ATOM 6892 O O . LEU A 1 871 ? 112.77344 152.98880 86.93231 1.000 208.52578 871 LEU A O 1
ATOM 6897 N N . THR A 1 872 ? 113.82003 153.41389 88.87576 1.000 227.36261 872 THR A N 1
ATOM 6898 C CA . THR A 1 872 ? 114.83075 154.27168 88.27225 1.000 227.36261 872 THR A CA 1
ATOM 6899 C C . THR A 1 872 ? 116.04792 153.50173 87.77770 1.000 227.36261 872 THR A C 1
ATOM 6900 O O . THR A 1 872 ? 116.92254 154.09863 87.14176 1.000 227.36261 872 THR A O 1
ATOM 6904 N N . GLY A 1 873 ? 116.12824 152.20150 88.05084 1.000 233.44596 873 GLY A N 1
ATOM 6905 C CA . GLY A 1 873 ? 117.24663 151.39815 87.60810 1.000 233.44596 873 GLY A CA 1
ATOM 6906 C C . GLY A 1 873 ? 118.49257 151.49690 88.45898 1.000 233.44596 873 GLY A C 1
ATOM 6907 O O . GLY A 1 873 ? 119.53147 150.94938 88.06873 1.000 233.44596 873 GLY A O 1
ATOM 6908 N N . LYS A 1 874 ? 118.42963 152.17403 89.60478 1.000 217.76756 874 LYS A N 1
ATOM 6909 C CA . LYS A 1 874 ? 119.59312 152.32106 90.46850 1.000 217.76756 874 LYS A CA 1
ATOM 6910 C C . LYS A 1 874 ? 119.77585 151.15348 91.42809 1.000 217.76756 874 LYS A C 1
ATOM 6911 O O . LYS A 1 874 ? 120.74259 151.15346 92.19731 1.000 217.76756 874 LYS A O 1
ATOM 6917 N N . LYS A 1 875 ? 118.88198 150.16844 91.40674 1.000 192.60791 875 LYS A N 1
ATOM 6918 C CA . LYS A 1 875 ? 118.93867 149.03999 92.32328 1.000 192.60791 875 LYS A CA 1
ATOM 6919 C C . LYS A 1 875 ? 118.69293 147.74240 91.57003 1.000 192.60791 875 LYS A C 1
ATOM 6920 O O . LYS A 1 875 ? 118.03911 147.73420 90.52312 1.000 192.60791 875 LYS A O 1
ATOM 6926 N N . ASN A 1 876 ? 119.22799 146.64883 92.10689 1.000 176.26584 876 ASN A N 1
ATOM 6927 C CA . ASN A 1 876 ? 118.95942 145.32264 91.57023 1.000 176.26584 876 ASN A CA 1
ATOM 6928 C C . ASN A 1 876 ? 117.96005 144.61498 92.47441 1.000 176.26584 876 ASN A C 1
ATOM 6929 O O . ASN A 1 876 ? 118.24531 144.43054 93.66520 1.000 176.26584 876 ASN A O 1
ATOM 6934 N N . PRO A 1 877 ? 116.79531 144.21600 91.96987 1.000 160.00968 877 PRO A N 1
ATOM 6935 C CA . PRO A 1 877 ? 115.74168 143.70615 92.85396 1.000 160.00968 877 PRO A CA 1
ATOM 6936 C C . PRO A 1 877 ? 116.14117 142.42211 93.56320 1.000 160.00968 877 PRO A C 1
ATOM 6937 O O . PRO A 1 877 ? 116.89825 141.59953 93.04296 1.000 160.00968 877 PRO A O 1
ATOM 6941 N N . VAL A 1 878 ? 115.61409 142.26493 94.77349 1.000 156.55553 878 VAL A N 1
ATOM 6942 C CA . VAL A 1 878 ? 115.85217 141.08356 95.60173 1.000 156.55553 878 VAL A CA 1
ATOM 6943 C C . VAL A 1 878 ? 114.52066 140.59305 96.14828 1.000 156.55553 878 VAL A C 1
ATOM 6944 O O . VAL A 1 878 ? 113.54556 141.35273 96.22397 1.000 156.55553 878 VAL A O 1
ATOM 6948 N N . PRO A 1 879 ? 114.44525 139.31564 96.52468 1.000 160.48164 879 PRO A N 1
ATOM 6949 C CA . PRO A 1 879 ? 113.18931 138.77824 97.06489 1.000 160.48164 879 PRO A CA 1
ATOM 6950 C C . PRO A 1 879 ? 112.76689 139.49123 98.34161 1.000 160.48164 879 PRO A C 1
ATOM 6951 O O . PRO A 1 879 ? 113.52117 140.24545 98.95936 1.000 160.48164 879 PRO A O 1
ATOM 6955 N N . LEU A 1 880 ? 111.52508 139.23057 98.74048 1.000 153.74249 880 LEU A N 1
ATOM 6956 C CA . LEU A 1 880 ? 110.89900 139.89930 99.87319 1.000 153.74249 880 LEU A CA 1
ATOM 6957 C C . LEU A 1 880 ? 110.96023 139.00769 101.10596 1.000 153.74249 880 LEU A C 1
ATOM 6958 O O . LEU A 1 880 ? 110.63514 137.81824 101.03496 1.000 153.74249 880 LEU A O 1
ATOM 6963 N N . ILE A 1 881 ? 111.37478 139.58593 102.23127 1.000 158.09850 881 ILE A N 1
ATOM 6964 C CA . ILE A 1 881 ? 111.49613 138.87204 103.49618 1.000 158.09850 881 ILE A CA 1
ATOM 6965 C C . ILE A 1 881 ? 110.87617 139.72170 104.59680 1.000 158.09850 881 ILE A C 1
ATOM 6966 O O . ILE A 1 881 ? 111.10777 140.93387 104.66147 1.000 158.09850 881 ILE A O 1
ATOM 6971 N N . LEU A 1 882 ? 110.08911 139.08559 105.46343 1.000 156.48897 882 LEU A N 1
ATOM 6972 C CA . LEU A 1 882 ? 109.43859 139.76167 106.57582 1.000 156.48897 882 LEU A CA 1
ATOM 6973 C C . LEU A 1 882 ? 109.74337 139.02615 107.87261 1.000 156.48897 882 LEU A C 1
ATOM 6974 O O . LEU A 1 882 ? 109.94130 137.80849 107.88225 1.000 156.48897 882 LEU A O 1
ATOM 6979 N N . ARG A 1 883 ? 109.77901 139.77938 108.97120 1.000 161.88264 883 ARG A N 1
ATOM 6980 C CA . ARG A 1 883 ? 110.09085 139.22706 110.28133 1.000 161.88264 883 ARG A CA 1
ATOM 6981 C C . ARG A 1 883 ? 109.07978 139.72372 111.30375 1.000 161.88264 883 ARG A C 1
ATOM 6982 O O . ARG A 1 883 ? 108.52114 140.81514 111.16920 1.000 161.88264 883 ARG A O 1
ATOM 6990 N N . ALA A 1 884 ? 108.85587 138.90862 112.33160 1.000 158.63280 884 ALA A N 1
ATOM 6991 C CA . ALA A 1 884 ? 107.93583 139.24693 113.40903 1.000 158.63280 884 ALA A CA 1
ATOM 6992 C C . ALA A 1 884 ? 108.27560 138.38901 114.61928 1.000 158.63280 884 ALA A C 1
ATOM 6993 O O . ALA A 1 884 ? 109.02585 137.41539 114.52386 1.000 158.63280 884 ALA A O 1
ATOM 6995 N N . ASN A 1 885 ? 107.71146 138.76303 115.76315 1.000 174.91146 885 ASN A N 1
ATOM 6996 C CA . ASN A 1 885 ? 107.94660 138.06676 117.01822 1.000 174.91146 885 ASN A CA 1
ATOM 6997 C C . ASN A 1 885 ? 106.70924 137.28238 117.43626 1.000 174.91146 885 ASN A C 1
ATOM 6998 O O . ASN A 1 885 ? 105.60182 137.51006 116.94269 1.000 174.91146 885 ASN A O 1
ATOM 7003 N N . VAL A 1 886 ? 106.91933 136.34386 118.36249 1.000 166.66749 886 VAL A N 1
ATOM 7004 C CA . VAL A 1 886 ? 105.83121 135.49741 118.83106 1.000 166.66749 886 VAL A CA 1
ATOM 7005 C C . VAL A 1 886 ? 104.80441 136.32926 119.59608 1.000 166.66749 886 VAL A C 1
ATOM 7006 O O . VAL A 1 886 ? 105.14841 137.19306 120.41255 1.000 166.66749 886 VAL A O 1
ATOM 7010 N N . GLY A 1 887 ? 103.52693 136.06305 119.32701 1.000 179.29844 887 GLY A N 1
ATOM 7011 C CA . GLY A 1 887 ? 102.44100 136.73457 120.00672 1.000 179.29844 887 GLY A CA 1
ATOM 7012 C C . GLY A 1 887 ? 101.98401 138.03256 119.38123 1.000 179.29844 887 GLY A C 1
ATOM 7013 O O . GLY A 1 887 ? 101.10508 138.69477 119.94700 1.000 179.29844 887 GLY A O 1
ATOM 7014 N N . ASP A 1 888 ? 102.54227 138.42028 118.24072 1.000 185.65314 888 ASP A N 1
ATOM 7015 C CA . ASP A 1 888 ? 102.16376 139.66112 117.58526 1.000 185.65314 888 ASP A CA 1
ATOM 7016 C C . ASP A 1 888 ? 101.03580 139.42479 116.58957 1.000 185.65314 888 ASP A C 1
ATOM 7017 O O . ASP A 1 888 ? 100.80951 138.30358 116.12772 1.000 185.65314 888 ASP A O 1
ATOM 7022 N N . LEU A 1 889 ? 100.32536 140.50034 116.26622 1.000 174.45663 889 LEU A N 1
ATOM 7023 C CA . LEU A 1 889 ? 99.26592 140.48502 115.26796 1.000 174.45663 889 LEU A CA 1
ATOM 7024 C C . LEU A 1 889 ? 99.72242 141.29424 114.06276 1.000 174.45663 889 LEU A C 1
ATOM 7025 O O . LEU A 1 889 ? 100.13735 142.44879 114.20795 1.000 174.45663 889 LEU A O 1
ATOM 7030 N N . VAL A 1 890 ? 99.64622 140.69115 112.87988 1.000 156.88706 890 VAL A N 1
ATOM 7031 C CA . VAL A 1 890 ? 100.19903 141.26640 111.65929 1.000 156.88706 890 VAL A CA 1
ATOM 7032 C C . VAL A 1 890 ? 99.05646 141.66602 110.73819 1.000 156.88706 890 VAL A C 1
ATOM 7033 O O . VAL A 1 890 ? 98.15574 140.86249 110.46862 1.000 156.88706 890 VAL A O 1
ATOM 7037 N N . GLU A 1 891 ? 99.09575 142.90575 110.25760 1.000 180.48833 891 GLU A N 1
ATOM 7038 C CA . GLU A 1 891 ? 98.14055 143.41530 109.28425 1.000 180.48833 891 GLU A CA 1
ATOM 7039 C C . GLU A 1 891 ? 98.89330 143.80871 108.02269 1.000 180.48833 891 GLU A C 1
ATOM 7040 O O . GLU A 1 891 ? 99.88205 144.54584 108.09147 1.000 180.48833 891 GLU A O 1
ATOM 7046 N N . VAL A 1 892 ? 98.42734 143.31932 106.87679 1.000 173.96223 892 VAL A N 1
ATOM 7047 C CA . VAL A 1 892 ? 99.09487 143.52427 105.59708 1.000 173.96223 892 VAL A CA 1
ATOM 7048 C C . VAL A 1 892 ? 98.12354 144.20061 104.64150 1.000 173.96223 892 VAL A C 1
ATOM 7049 O O . VAL A 1 892 ? 96.97484 143.76524 104.50498 1.000 173.96223 892 VAL A O 1
ATOM 7053 N N . THR A 1 893 ? 98.58558 145.26030 103.98471 1.000 160.88740 893 THR A N 1
ATOM 7054 C CA . THR A 1 893 ? 97.81754 145.96734 102.96914 1.000 160.88740 893 THR A CA 1
ATOM 7055 C C . THR A 1 893 ? 98.41818 145.67166 101.60217 1.000 160.88740 893 THR A C 1
ATOM 7056 O O . THR A 1 893 ? 99.63181 145.80331 101.41297 1.000 160.88740 893 THR A O 1
ATOM 7060 N N . LEU A 1 894 ? 97.57068 145.27924 100.65344 1.000 163.07986 894 LEU A N 1
ATOM 7061 C CA . LEU A 1 894 ? 98.02262 144.80487 99.35461 1.000 163.07986 894 LEU A CA 1
ATOM 7062 C C . LEU A 1 894 ? 97.40720 145.64088 98.24122 1.000 163.07986 894 LEU A C 1
ATOM 7063 O O . LEU A 1 894 ? 96.26690 146.10053 98.34344 1.000 163.07986 894 LEU A O 1
ATOM 7068 N N . THR A 1 895 ? 98.18045 145.83305 97.17330 1.000 179.74386 895 THR A N 1
ATOM 7069 C CA . THR A 1 895 ? 97.72941 146.57748 96.00628 1.000 179.74386 895 THR A CA 1
ATOM 7070 C C . THR A 1 895 ? 98.38467 145.97923 94.76846 1.000 179.74386 895 THR A C 1
ATOM 7071 O O . THR A 1 895 ? 99.49164 145.43868 94.83064 1.000 179.74386 895 THR A O 1
ATOM 7075 N N . SER A 1 896 ? 97.68753 146.08072 93.63701 1.000 189.47042 896 SER A N 1
ATOM 7076 C CA . SER A 1 896 ? 98.15238 145.52273 92.37460 1.000 189.47042 896 SER A CA 1
ATOM 7077 C C . SER A 1 896 ? 98.27918 146.62549 91.33434 1.000 189.47042 896 SER A C 1
ATOM 7078 O O . SER A 1 896 ? 97.47867 147.56478 91.31207 1.000 189.47042 896 SER A O 1
ATOM 7081 N N . GLU A 1 897 ? 99.29283 146.50449 90.46997 1.000 199.66722 897 GLU A N 1
ATOM 7082 C CA . GLU A 1 897 ? 99.56050 147.50612 89.44374 1.000 199.66722 897 GLU A CA 1
ATOM 7083 C C . GLU A 1 897 ? 99.94038 146.86544 88.11231 1.000 199.66722 897 GLU A C 1
ATOM 7084 O O . GLU A 1 897 ? 100.74056 147.42819 87.35718 1.000 199.66722 897 GLU A O 1
ATOM 7090 N N . LEU A 1 898 ? 99.38346 145.69633 87.80767 1.000 194.28588 898 LEU A N 1
ATOM 7091 C CA . LEU A 1 898 ? 99.75960 144.97747 86.60045 1.000 194.28588 898 LEU A CA 1
ATOM 7092 C C . LEU A 1 898 ? 99.15558 145.63656 85.35987 1.000 194.28588 898 LEU A C 1
ATOM 7093 O O . LEU A 1 898 ? 98.22026 146.43829 85.43281 1.000 194.28588 898 LEU A O 1
ATOM 7098 N N . LYS A 1 899 ? 99.71224 145.28121 84.20272 1.000 192.51462 899 LYS A N 1
ATOM 7099 C CA . LYS A 1 899 ? 99.23196 145.76158 82.91548 1.000 192.51462 899 LYS A CA 1
ATOM 7100 C C . LYS A 1 899 ? 99.22325 144.60525 81.92598 1.000 192.51462 899 LYS A C 1
ATOM 7101 O O . LYS A 1 899 ? 99.92475 143.60646 82.10085 1.000 192.51462 899 LYS A O 1
ATOM 7107 N N . LYS A 1 900 ? 98.41795 144.75446 80.87423 1.000 202.72317 900 LYS A N 1
ATOM 7108 C CA . LYS A 1 900 ? 98.18649 143.66822 79.92865 1.000 202.72317 900 LYS A CA 1
ATOM 7109 C C . LYS A 1 900 ? 99.21986 143.61232 78.80904 1.000 202.72317 900 LYS A C 1
ATOM 7110 O O . LYS A 1 900 ? 99.68510 142.52348 78.45566 1.000 202.72317 900 LYS A O 1
ATOM 7116 N N . GLU A 1 901 ? 99.59184 144.76171 78.24089 1.000 219.62545 901 GLU A N 1
ATOM 7117 C CA . GLU A 1 901 ? 100.43188 144.76296 77.04730 1.000 219.62545 901 GLU A CA 1
ATOM 7118 C C . GLU A 1 901 ? 101.84431 144.25929 77.31477 1.000 219.62545 901 GLU A C 1
ATOM 7119 O O . GLU A 1 901 ? 102.58061 143.98701 76.36062 1.000 219.62545 901 GLU A O 1
ATOM 7125 N N . LEU A 1 902 ? 102.24238 144.12942 78.57669 1.000 199.53374 902 LEU A N 1
ATOM 7126 C CA . LEU A 1 902 ? 103.58808 143.68731 78.91495 1.000 199.53374 902 LEU A CA 1
ATOM 7127 C C . LEU A 1 902 ? 103.72387 142.17119 78.98348 1.000 199.53374 902 LEU A C 1
ATOM 7128 O O . LEU A 1 902 ? 104.84062 141.67347 79.15809 1.000 199.53374 902 LEU A O 1
ATOM 7133 N N . PHE A 1 903 ? 102.63105 141.43024 78.85263 1.000 208.12067 903 PHE A N 1
ATOM 7134 C CA . PHE A 1 903 ? 102.70725 139.97399 78.90426 1.000 208.12067 903 PHE A CA 1
ATOM 7135 C C . PHE A 1 903 ? 103.17592 139.42616 77.56027 1.000 208.12067 903 PHE A C 1
ATOM 7136 O O . PHE A 1 903 ? 102.65861 139.83616 76.51664 1.000 208.12067 903 PHE A O 1
ATOM 7144 N N . PRO A 1 904 ? 104.14603 138.50933 77.54399 1.000 201.82589 904 PRO A N 1
ATOM 7145 C CA . PRO A 1 904 ? 104.67919 138.01760 76.26565 1.000 201.82589 904 PRO A CA 1
ATOM 7146 C C . PRO A 1 904 ? 103.71368 137.12230 75.50291 1.000 201.82589 904 PRO A C 1
ATOM 7147 O O . PRO A 1 904 ? 103.54878 137.27730 74.28895 1.000 201.82589 904 PRO A O 1
ATOM 7151 N N . PHE A 1 905 ? 103.07199 136.18640 76.19530 1.000 200.95934 905 PHE A N 1
ATOM 7152 C CA . PHE A 1 905 ? 102.19418 135.19771 75.57116 1.000 200.95934 905 PHE A CA 1
ATOM 7153 C C . PHE A 1 905 ? 100.75774 135.48919 75.99745 1.000 200.95934 905 PHE A C 1
ATOM 7154 O O . PHE A 1 905 ? 100.31701 135.08119 77.07294 1.000 200.95934 905 PHE A O 1
ATOM 7162 N N . GLN A 1 906 ? 100.02562 136.19937 75.13771 1.000 204.24959 906 GLN A N 1
ATOM 7163 C CA . GLN A 1 906 ? 98.63692 136.52394 75.43656 1.000 204.24959 906 GLN A CA 1
ATOM 7164 C C . GLN A 1 906 ? 97.70058 135.34469 75.20840 1.000 204.24959 906 GLN A C 1
ATOM 7165 O O . GLN A 1 906 ? 96.59663 135.33169 75.76278 1.000 204.24959 906 GLN A O 1
ATOM 7171 N N . ASP A 1 907 ? 98.10921 134.36011 74.40767 1.000 215.86264 907 ASP A N 1
ATOM 7172 C CA . ASP A 1 907 ? 97.27813 133.18920 74.16043 1.000 215.86264 907 ASP A CA 1
ATOM 7173 C C . ASP A 1 907 ? 97.41133 132.12371 75.24014 1.000 215.86264 907 ASP A C 1
ATOM 7174 O O . ASP A 1 907 ? 96.59607 131.19605 75.27347 1.000 215.86264 907 ASP A O 1
ATOM 7179 N N . GLY A 1 908 ? 98.40762 132.23044 76.11580 1.000 206.57916 908 GLY A N 1
ATOM 7180 C CA . GLY A 1 908 ? 98.58844 131.26455 77.17859 1.000 206.57916 908 GLY A CA 1
ATOM 7181 C C . GLY A 1 908 ? 99.35850 130.01961 76.80478 1.000 206.57916 908 GLY A C 1
ATOM 7182 O O . GLY A 1 908 ? 99.41254 129.08262 77.60903 1.000 206.57916 908 GLY A O 1
ATOM 7183 N N . ILE A 1 909 ? 99.95602 129.97353 75.61847 1.000 197.70010 909 ILE A N 1
ATOM 7184 C CA . ILE A 1 909 ? 100.72976 128.82197 75.16964 1.000 197.70010 909 ILE A CA 1
ATOM 7185 C C . ILE A 1 909 ? 102.20737 129.15994 75.30757 1.000 197.70010 909 ILE A C 1
ATOM 7186 O O . ILE A 1 909 ? 102.67890 130.16052 74.75390 1.000 197.70010 909 ILE A O 1
ATOM 7191 N N . HIS A 1 910 ? 102.93831 128.32816 76.04506 1.000 201.92147 910 HIS A N 1
ATOM 7192 C CA . HIS A 1 910 ? 104.35562 128.55914 76.29752 1.000 201.92147 910 HIS A CA 1
ATOM 7193 C C . HIS A 1 910 ? 105.19102 127.54044 75.53743 1.000 201.92147 910 HIS A C 1
ATOM 7194 O O . HIS A 1 910 ? 105.19264 126.35427 75.90309 1.000 201.92147 910 HIS A O 1
ATOM 7201 N N . PRO A 1 911 ? 105.90768 127.93892 74.48335 1.000 199.84035 911 PRO A N 1
ATOM 7202 C CA . PRO A 1 911 ? 106.76119 126.97381 73.77409 1.000 199.84035 911 PRO A CA 1
ATOM 7203 C C . PRO A 1 911 ? 107.96004 126.50971 74.58262 1.000 199.84035 911 PRO A C 1
ATOM 7204 O O . PRO A 1 911 ? 108.47899 125.41986 74.31183 1.000 199.84035 911 PRO A O 1
ATOM 7208 N N . TYR A 1 912 ? 108.41451 127.29104 75.56159 1.000 186.51703 912 TYR A N 1
ATOM 7209 C CA . TYR A 1 912 ? 109.57468 126.92316 76.36389 1.000 186.51703 912 TYR A CA 1
ATOM 7210 C C . TYR A 1 912 ? 109.56615 127.68106 77.68619 1.000 186.51703 912 TYR A C 1
ATOM 7211 O O . TYR A 1 912 ? 109.46856 128.91461 77.69216 1.000 186.51703 912 TYR A O 1
ATOM 7220 N N . PRO A 1 913 ? 109.66922 126.98665 78.82760 1.000 193.10817 913 PRO A N 1
ATOM 7221 C CA . PRO A 1 913 ? 109.73573 125.52562 78.98964 1.000 193.10817 913 PRO A CA 1
ATOM 7222 C C . PRO A 1 913 ? 108.37702 124.87811 78.75445 1.000 193.10817 913 PRO A C 1
ATOM 7223 O O . PRO A 1 913 ? 107.34543 125.44349 79.10334 1.000 193.10817 913 PRO A O 1
ATOM 7227 N N . PRO A 1 914 ? 108.34826 123.68749 78.16611 1.000 207.04801 914 PRO A N 1
ATOM 7228 C CA . PRO A 1 914 ? 107.07733 123.07533 77.77942 1.000 207.04801 914 PRO A CA 1
ATOM 7229 C C . PRO A 1 914 ? 106.48754 122.18214 78.86251 1.000 207.04801 914 PRO A C 1
ATOM 7230 O O . PRO A 1 914 ? 107.18985 121.60203 79.69272 1.000 207.04801 914 PRO A O 1
ATOM 7234 N N . VAL A 1 915 ? 105.15941 122.08877 78.83327 1.000 208.00767 915 VAL A N 1
ATOM 7235 C CA . VAL A 1 915 ? 104.41026 121.12906 79.63250 1.000 208.00767 915 VAL A CA 1
ATOM 7236 C C . VAL A 1 915 ? 103.41552 120.43924 78.71112 1.000 208.00767 915 VAL A C 1
ATOM 7237 O O . VAL A 1 915 ? 102.98333 121.00244 77.70101 1.000 208.00767 915 VAL A O 1
ATOM 7241 N N . LYS A 1 916 ? 103.05673 119.20842 79.06008 1.000 219.34194 916 LYS A N 1
ATOM 7242 C CA . LYS A 1 916 ? 102.19398 118.41929 78.19442 1.000 219.34194 916 LYS A CA 1
ATOM 7243 C C . LYS A 1 916 ? 100.76701 118.95787 78.20124 1.000 219.34194 916 LYS A C 1
ATOM 7244 O O . LYS A 1 916 ? 100.31092 119.56813 79.17215 1.000 219.34194 916 LYS A O 1
ATOM 7250 N N . GLU A 1 917 ? 100.06828 118.73040 77.08762 1.000 226.98675 917 GLU A N 1
ATOM 7251 C CA . GLU A 1 917 ? 98.65945 119.08982 76.92501 1.000 226.98675 917 GLU A CA 1
ATOM 7252 C C . GLU A 1 917 ? 98.44365 120.59713 77.08439 1.000 226.98675 917 GLU A C 1
ATOM 7253 O O . GLU A 1 917 ? 97.71727 121.06329 77.96406 1.000 226.98675 917 GLU A O 1
ATOM 7259 N N . GLN A 1 918 ? 99.09508 121.35670 76.20855 1.000 221.93175 918 GLN A N 1
ATOM 7260 C CA . GLN A 1 918 ? 98.88777 122.79656 76.16793 1.000 221.93175 918 GLN A CA 1
ATOM 7261 C C . GLN A 1 918 ? 97.50828 123.12062 75.60434 1.000 221.93175 918 GLN A C 1
ATOM 7262 O O . GLN A 1 918 ? 96.96815 122.39349 74.76669 1.000 221.93175 918 GLN A O 1
ATOM 7268 N N . SER A 1 919 ? 96.93736 124.22811 76.07180 1.000 227.59762 919 SER A N 1
ATOM 7269 C CA . SER A 1 919 ? 95.61244 124.64305 75.62958 1.000 227.59762 919 SER A CA 1
ATOM 7270 C C . SER A 1 919 ? 95.43938 126.13041 75.90179 1.000 227.59762 919 SER A C 1
ATOM 7271 O O . SER A 1 919 ? 96.31771 126.78860 76.46374 1.000 227.59762 919 SER A O 1
ATOM 7274 N N . PHE A 1 920 ? 94.28464 126.64975 75.49097 1.000 186.11440 920 PHE A N 1
ATOM 7275 C CA . PHE A 1 920 ? 94.00052 128.07201 75.62597 1.000 186.11440 920 PHE A CA 1
ATOM 7276 C C . PHE A 1 920 ? 93.82491 128.43955 77.09482 1.000 186.11440 920 PHE A C 1
ATOM 7277 O O . PHE A 1 920 ? 93.04386 127.81037 77.81482 1.000 186.11440 920 PHE A O 1
ATOM 7285 N N . TYR A 1 921 ? 94.55285 129.46463 77.53741 1.000 188.94994 921 TYR A N 1
ATOM 7286 C CA . TYR A 1 921 ? 94.56207 129.85596 78.94151 1.000 188.94994 921 TYR A CA 1
ATOM 7287 C C . TYR A 1 921 ? 95.07333 131.28395 79.09199 1.000 188.94994 921 TYR A C 1
ATOM 7288 O O . TYR A 1 921 ? 96.25329 131.48881 79.40350 1.000 188.94994 921 TYR A O 1
ATOM 7297 N N . PRO A 1 922 ? 94.22576 132.29285 78.87778 1.000 191.44412 922 PRO A N 1
ATOM 7298 C CA . PRO A 1 922 ? 94.70424 133.67167 78.94563 1.000 191.44412 922 PRO A CA 1
ATOM 7299 C C . PRO A 1 922 ? 95.12945 134.03131 80.35791 1.000 191.44412 922 PRO A C 1
ATOM 7300 O O . PRO A 1 922 ? 94.57779 133.50664 81.33975 1.000 191.44412 922 PRO A O 1
ATOM 7304 N N . PRO A 1 923 ? 96.10689 134.92073 80.50952 1.000 191.14739 923 PRO A N 1
ATOM 7305 C CA . PRO A 1 923 ? 96.54329 135.32168 81.85106 1.000 191.14739 923 PRO A CA 1
ATOM 7306 C C . PRO A 1 923 ? 95.54801 136.27584 82.49426 1.000 191.14739 923 PRO A C 1
ATOM 7307 O O . PRO A 1 923 ? 94.67811 136.85670 81.84297 1.000 191.14739 923 PRO A O 1
ATOM 7311 N N . SER A 1 924 ? 95.69355 136.43485 83.80569 1.000 188.82080 924 SER A N 1
ATOM 7312 C CA . SER A 1 924 ? 94.79923 137.25749 84.60417 1.000 188.82080 924 SER A CA 1
ATOM 7313 C C . SER A 1 924 ? 95.54100 138.45927 85.17435 1.000 188.82080 924 SER A C 1
ATOM 7314 O O . SER A 1 924 ? 96.77352 138.50940 85.19199 1.000 188.82080 924 SER A O 1
ATOM 7317 N N . LEU A 1 925 ? 94.76362 139.43648 85.64685 1.000 173.68724 925 LEU A N 1
ATOM 7318 C CA . LEU A 1 925 ? 95.31328 140.65175 86.22852 1.000 173.68724 925 LEU A CA 1
ATOM 7319 C C . LEU A 1 925 ? 95.18584 140.72196 87.74224 1.000 173.68724 925 LEU A C 1
ATOM 7320 O O . LEU A 1 925 ? 95.98294 141.41839 88.37728 1.000 173.68724 925 LEU A O 1
ATOM 7325 N N . ARG A 1 926 ? 94.21428 140.03173 88.33165 1.000 177.30357 926 ARG A N 1
ATOM 7326 C CA . ARG A 1 926 ? 94.06018 140.03231 89.77613 1.000 177.30357 926 ARG A CA 1
ATOM 7327 C C . ARG A 1 926 ? 95.16754 139.20451 90.42496 1.000 177.30357 926 ARG A C 1
ATOM 7328 O O . ARG A 1 926 ? 95.84313 138.40143 89.77685 1.000 177.30357 926 ARG A O 1
ATOM 7336 N N . ILE A 1 927 ? 95.35347 139.40810 91.72881 1.000 160.07914 927 ILE A N 1
ATOM 7337 C CA . ILE A 1 927 ? 96.43679 138.76060 92.45964 1.000 160.07914 927 ILE A CA 1
ATOM 7338 C C . ILE A 1 927 ? 96.01444 138.60969 93.91270 1.000 160.07914 927 ILE A C 1
ATOM 7339 O O . ILE A 1 927 ? 95.14306 139.33080 94.40155 1.000 160.07914 927 ILE A O 1
ATOM 7344 N N . SER A 1 928 ? 96.63035 137.65466 94.60498 1.000 173.41230 928 SER A N 1
ATOM 7345 C CA . SER A 1 928 ? 96.39254 137.42416 96.02302 1.000 173.41230 928 SER A CA 1
ATOM 7346 C C . SER A 1 928 ? 97.71854 137.02760 96.66277 1.000 173.41230 928 SER A C 1
ATOM 7347 O O . SER A 1 928 ? 98.78429 137.14104 96.05004 1.000 173.41230 928 SER A O 1
ATOM 7350 N N . LEU A 1 929 ? 97.65533 136.55445 97.90525 1.000 164.75126 929 LEU A N 1
ATOM 7351 C CA . LEU A 1 929 ? 98.85336 136.15006 98.62900 1.000 164.75126 929 LEU A CA 1
ATOM 7352 C C . LEU A 1 929 ? 98.47987 135.06980 99.63150 1.000 164.75126 929 LEU A C 1
ATOM 7353 O O . LEU A 1 929 ? 97.41962 135.14518 100.25856 1.000 164.75126 929 LEU A O 1
ATOM 7358 N N . HIS A 1 930 ? 99.34851 134.07207 99.77834 1.000 159.38126 930 HIS A N 1
ATOM 7359 C CA . HIS A 1 930 ? 99.09033 132.93194 100.64310 1.000 159.38126 930 HIS A CA 1
ATOM 7360 C C . HIS A 1 930 ? 100.34290 132.58767 101.43625 1.000 159.38126 930 HIS A C 1
ATOM 7361 O O . HIS A 1 930 ? 101.46754 132.78148 100.96759 1.000 159.38126 930 HIS A O 1
ATOM 7368 N N . THR A 1 931 ? 100.13450 132.07146 102.64623 1.000 152.21519 931 THR A N 1
ATOM 7369 C CA . THR A 1 931 ? 101.21858 131.63805 103.51511 1.000 152.21519 931 THR A CA 1
ATOM 7370 C C . THR A 1 931 ? 100.81167 130.33893 104.19593 1.000 152.21519 931 THR A C 1
ATOM 7371 O O . THR A 1 931 ? 99.76513 129.75877 103.89762 1.000 152.21519 931 THR A O 1
ATOM 7375 N N . SER A 1 932 ? 101.65100 129.87875 105.12058 1.000 159.61998 932 SER A N 1
ATOM 7376 C CA . SER A 1 932 ? 101.43192 128.60924 105.79561 1.000 159.61998 932 SER A CA 1
ATOM 7377 C C . SER A 1 932 ? 101.93399 128.67894 107.23124 1.000 159.61998 932 SER A C 1
ATOM 7378 O O . SER A 1 932 ? 102.70494 129.56773 107.60194 1.000 159.61998 932 SER A O 1
ATOM 7381 N N . LEU A 1 933 ? 101.46500 127.72552 108.03883 1.000 161.48870 933 LEU A N 1
ATOM 7382 C CA . LEU A 1 933 ? 101.89141 127.52307 109.42132 1.000 161.48870 933 LEU A CA 1
ATOM 7383 C C . LEU A 1 933 ? 101.51567 128.67817 110.34112 1.000 161.48870 933 LEU A C 1
ATOM 7384 O O . LEU A 1 933 ? 102.17925 128.89687 111.35857 1.000 161.48870 933 LEU A O 1
ATOM 7389 N N . LEU A 1 934 ? 100.46153 129.42255 110.01770 1.000 156.67783 934 LEU A N 1
ATOM 7390 C CA . LEU A 1 934 ? 100.00598 130.52947 110.84497 1.000 156.67783 934 LEU A CA 1
ATOM 7391 C C . LEU A 1 934 ? 98.51112 130.40401 111.09731 1.000 156.67783 934 LEU A C 1
ATOM 7392 O O . LEU A 1 934 ? 97.78313 129.78302 110.31884 1.000 156.67783 934 LEU A O 1
ATOM 7397 N N . ASN A 1 935 ? 98.06158 130.99690 112.19975 1.000 172.38019 935 ASN A N 1
ATOM 7398 C CA . ASN A 1 935 ? 96.64973 130.97188 112.55110 1.000 172.38019 935 ASN A CA 1
ATOM 7399 C C . ASN A 1 935 ? 95.90797 132.11965 111.88169 1.000 172.38019 935 ASN A C 1
ATOM 7400 O O . ASN A 1 935 ? 96.32296 133.27900 111.96328 1.000 172.38019 935 ASN A O 1
ATOM 7405 N N . TYR A 1 936 ? 94.80148 131.78850 111.22275 1.000 166.52055 936 TYR A N 1
ATOM 7406 C CA . TYR A 1 936 ? 93.95903 132.78143 110.57131 1.000 166.52055 936 TYR A CA 1
ATOM 7407 C C . TYR A 1 936 ? 92.62314 132.13588 110.24284 1.000 166.52055 936 TYR A C 1
ATOM 7408 O O . TYR A 1 936 ? 92.52220 130.91318 110.11038 1.000 166.52055 936 TYR A O 1
ATOM 7417 N N . ASP A 1 937 ? 91.59899 132.97370 110.11459 1.000 172.76287 937 ASP A N 1
ATOM 7418 C CA . ASP A 1 937 ? 90.29327 132.49676 109.68102 1.000 172.76287 937 ASP A CA 1
ATOM 7419 C C . ASP A 1 937 ? 90.37315 132.10777 108.21037 1.000 172.76287 937 ASP A C 1
ATOM 7420 O O . ASP A 1 937 ? 90.83900 132.89261 107.37803 1.000 172.76287 937 ASP A O 1
ATOM 7425 N N . VAL A 1 938 ? 89.91774 130.89594 107.88931 1.000 151.68552 938 VAL A N 1
ATOM 7426 C CA . VAL A 1 938 ? 90.01286 130.41865 106.51459 1.000 151.68552 938 VAL A CA 1
ATOM 7427 C C . VAL A 1 938 ? 89.02080 131.14472 105.61588 1.000 151.68552 938 VAL A C 1
ATOM 7428 O O . VAL A 1 938 ? 89.19457 131.18355 104.39200 1.000 151.68552 938 VAL A O 1
ATOM 7432 N N . LYS A 1 939 ? 87.97538 131.73646 106.19405 1.000 159.64911 939 LYS A N 1
ATOM 7433 C CA . LYS A 1 939 ? 86.95569 132.39588 105.38963 1.000 159.64911 939 LYS A CA 1
ATOM 7434 C C . LYS A 1 939 ? 87.31983 133.82546 105.01440 1.000 159.64911 939 LYS A C 1
ATOM 7435 O O . LYS A 1 939 ? 86.63399 134.41532 104.17329 1.000 159.64911 939 LYS A O 1
ATOM 7441 N N . THR A 1 940 ? 88.36804 134.39823 105.60810 1.000 162.44771 940 THR A N 1
ATOM 7442 C CA . THR A 1 940 ? 88.70398 135.79347 105.34562 1.000 162.44771 940 THR A CA 1
ATOM 7443 C C . THR A 1 940 ? 90.17227 136.05398 105.04711 1.000 162.44771 940 THR A C 1
ATOM 7444 O O . THR A 1 940 ? 90.48339 137.14353 104.55823 1.000 162.44771 940 THR A O 1
ATOM 7448 N N . SER A 1 941 ? 91.08624 135.11711 105.31593 1.000 169.29376 941 SER A N 1
ATOM 7449 C CA . SER A 1 941 ? 92.50358 135.40313 105.12700 1.000 169.29376 941 SER A CA 1
ATOM 7450 C C . SER A 1 941 ? 93.26395 134.24480 104.48884 1.000 169.29376 941 SER A C 1
ATOM 7451 O O . SER A 1 941 ? 94.49731 134.20896 104.57085 1.000 169.29376 941 SER A O 1
ATOM 7454 N N . SER A 1 942 ? 92.56935 133.29679 103.85835 1.000 178.73998 942 SER A N 1
ATOM 7455 C CA . SER A 1 942 ? 93.25938 132.18309 103.21999 1.000 178.73998 942 SER A CA 1
ATOM 7456 C C . SER A 1 942 ? 93.96960 132.59845 101.93977 1.000 178.73998 942 SER A C 1
ATOM 7457 O O . SER A 1 942 ? 94.90749 131.91466 101.51745 1.000 178.73998 942 SER A O 1
ATOM 7460 N N . GLY A 1 943 ? 93.55156 133.69804 101.31905 1.000 191.73168 943 GLY A N 1
ATOM 7461 C CA . GLY A 1 943 ? 94.16526 134.15213 100.08986 1.000 191.73168 943 GLY A CA 1
ATOM 7462 C C . GLY A 1 943 ? 93.72103 133.42873 98.84067 1.000 191.73168 943 GLY A C 1
ATOM 7463 O O . GLY A 1 943 ? 94.35270 133.59626 97.79161 1.000 191.73168 943 GLY A O 1
ATOM 7464 N N . ASP A 1 944 ? 92.66009 132.62800 98.91402 1.000 209.02125 944 ASP A N 1
ATOM 7465 C CA . ASP A 1 944 ? 92.15961 131.89910 97.75882 1.000 209.02125 944 ASP A CA 1
ATOM 7466 C C . ASP A 1 944 ? 90.64020 131.95538 97.74105 1.000 209.02125 944 ASP A C 1
ATOM 7467 O O . ASP A 1 944 ? 89.99464 132.25174 98.74917 1.000 209.02125 944 ASP A O 1
ATOM 7472 N N . THR A 1 945 ? 90.07640 131.66772 96.57191 1.000 180.40841 945 THR A N 1
ATOM 7473 C CA . THR A 1 945 ? 88.63318 131.53042 96.39938 1.000 180.40841 945 THR A CA 1
ATOM 7474 C C . THR A 1 945 ? 88.34906 130.04948 96.17931 1.000 180.40841 945 THR A C 1
ATOM 7475 O O . THR A 1 945 ? 88.40106 129.55650 95.05018 1.000 180.40841 945 THR A O 1
ATOM 7479 N N . VAL A 1 946 ? 88.04928 129.34049 97.26366 1.000 174.37453 946 VAL A N 1
ATOM 7480 C CA . VAL A 1 946 ? 87.88174 127.89372 97.24415 1.000 174.37453 946 VAL A CA 1
ATOM 7481 C C . VAL A 1 946 ? 86.49290 127.54916 97.75996 1.000 174.37453 946 VAL A C 1
ATOM 7482 O O . VAL A 1 946 ? 86.06998 128.04403 98.81048 1.000 174.37453 946 VAL A O 1
ATOM 7486 N N . GLY A 1 947 ? 85.79137 126.69355 97.02208 1.000 163.95617 947 GLY A N 1
ATOM 7487 C CA . GLY A 1 947 ? 84.46590 126.27208 97.44458 1.000 163.95617 947 GLY A CA 1
ATOM 7488 C C . GLY A 1 947 ? 83.49530 127.43430 97.47061 1.000 163.95617 947 GLY A C 1
ATOM 7489 O O . GLY A 1 947 ? 83.41002 128.22636 96.52605 1.000 163.95617 947 GLY A O 1
ATOM 7490 N N . TYR A 1 948 ? 82.74973 127.54362 98.56649 1.000 168.43127 948 TYR A N 1
ATOM 7491 C CA . TYR A 1 948 ? 81.74176 128.58081 98.72658 1.000 168.43127 948 TYR A CA 1
ATOM 7492 C C . TYR A 1 948 ? 82.26090 129.79613 99.48389 1.000 168.43127 948 TYR A C 1
ATOM 7493 O O . TYR A 1 948 ? 81.46991 130.67851 99.83196 1.000 168.43127 948 TYR A O 1
ATOM 7502 N N . ASN A 1 949 ? 83.56303 129.85948 99.74801 1.000 176.18264 949 ASN A N 1
ATOM 7503 C CA . ASN A 1 949 ? 84.13111 130.97582 100.47982 1.000 176.18264 949 ASN A CA 1
ATOM 7504 C C . ASN A 1 949 ? 84.07422 132.25277 99.64424 1.000 176.18264 949 ASN A C 1
ATOM 7505 O O . ASN A 1 949 ? 84.07578 132.20305 98.41235 1.000 176.18264 949 ASN A O 1
ATOM 7510 N N . PRO A 1 950 ? 84.01454 133.41234 100.29668 1.000 177.63166 950 PRO A N 1
ATOM 7511 C CA . PRO A 1 950 ? 83.99271 134.68014 99.55749 1.000 177.63166 950 PRO A CA 1
ATOM 7512 C C . PRO A 1 950 ? 85.30747 134.93132 98.83405 1.000 177.63166 950 PRO A C 1
ATOM 7513 O O . PRO A 1 950 ? 86.30552 134.23113 99.01491 1.000 177.63166 950 PRO A O 1
ATOM 7517 N N . ASP A 1 951 ? 85.29517 135.96395 97.99655 1.000 185.74782 951 ASP A N 1
ATOM 7518 C CA . ASP A 1 951 ? 86.46289 136.32608 97.20833 1.000 185.74782 951 ASP A CA 1
ATOM 7519 C C . ASP A 1 951 ? 87.55830 136.90001 98.09988 1.000 185.74782 951 ASP A C 1
ATOM 7520 O O . ASP A 1 951 ? 87.29116 137.60372 99.07768 1.000 185.74782 951 ASP A O 1
ATOM 7525 N N . GLN A 1 952 ? 88.80947 136.58752 97.74809 1.000 173.10500 952 GLN A N 1
ATOM 7526 C CA . GLN A 1 952 ? 89.96875 137.08737 98.47743 1.000 173.10500 952 GLN A CA 1
ATOM 7527 C C . GLN A 1 952 ? 91.03705 137.61787 97.52821 1.000 173.10500 952 GLN A C 1
ATOM 7528 O O . GLN A 1 952 ? 92.23260 137.54599 97.83231 1.000 173.10500 952 GLN A O 1
ATOM 7534 N N . THR A 1 953 ? 90.62918 138.14898 96.37917 1.000 174.63788 953 THR A N 1
ATOM 7535 C CA . THR A 1 953 ? 91.54743 138.68700 95.38857 1.000 174.63788 953 THR A CA 1
ATOM 7536 C C . THR A 1 953 ? 91.21205 140.14618 95.11210 1.000 174.63788 953 THR A C 1
ATOM 7537 O O . THR A 1 953 ? 90.08198 140.59635 95.31820 1.000 174.63788 953 THR A O 1
ATOM 7541 N N . VAL A 1 954 ? 92.21179 140.88507 94.63745 1.000 158.37836 954 VAL A N 1
ATOM 7542 C CA . VAL A 1 954 ? 92.07964 142.31207 94.37280 1.000 158.37836 954 VAL A CA 1
ATOM 7543 C C . VAL A 1 954 ? 92.50599 142.59157 92.93985 1.000 158.37836 954 VAL A C 1
ATOM 7544 O O . VAL A 1 954 ? 93.56411 142.12931 92.49916 1.000 158.37836 954 VAL A O 1
ATOM 7548 N N . GLY A 1 955 ? 91.67843 143.33754 92.21443 1.000 173.34675 955 GLY A N 1
ATOM 7549 C CA . GLY A 1 955 ? 92.03630 143.82232 90.90460 1.000 173.34675 955 GLY A CA 1
ATOM 7550 C C . GLY A 1 955 ? 92.68501 145.18723 90.99515 1.000 173.34675 955 GLY A C 1
ATOM 7551 O O . GLY A 1 955 ? 92.96292 145.69175 92.08757 1.000 173.34675 955 GLY A O 1
ATOM 7552 N N . PRO A 1 956 ? 92.95355 145.80758 89.84754 1.000 177.13175 956 PRO A N 1
ATOM 7553 C CA . PRO A 1 956 ? 93.52343 147.16006 89.86254 1.000 177.13175 956 PRO A CA 1
ATOM 7554 C C . PRO A 1 956 ? 92.58580 148.14800 90.54157 1.000 177.13175 956 PRO A C 1
ATOM 7555 O O . PRO A 1 956 ? 91.36381 148.07482 90.39755 1.000 177.13175 956 PRO A O 1
ATOM 7559 N N . GLY A 1 957 ? 93.17373 149.08019 91.28758 1.000 184.13573 957 GLY A N 1
ATOM 7560 C CA . GLY A 1 957 ? 92.39527 150.09515 91.96801 1.000 184.13573 957 GLY A CA 1
ATOM 7561 C C . GLY A 1 957 ? 91.61099 149.61735 93.16734 1.000 184.13573 957 GLY A C 1
ATOM 7562 O O . GLY A 1 957 ? 90.62272 150.25715 93.53871 1.000 184.13573 957 GLY A O 1
ATOM 7563 N N . GLU A 1 958 ? 92.01602 148.51214 93.78867 1.000 192.36049 958 GLU A N 1
ATOM 7564 C CA . GLU A 1 958 ? 91.32874 147.97051 94.95111 1.000 192.36049 958 GLU A CA 1
ATOM 7565 C C . GLU A 1 958 ? 92.33802 147.69137 96.05606 1.000 192.36049 958 GLU A C 1
ATOM 7566 O O . GLU A 1 958 ? 93.54491 147.60499 95.81712 1.000 192.36049 958 GLU A O 1
ATOM 7572 N N . THR A 1 959 ? 91.82698 147.55172 97.27790 1.000 181.64272 959 THR A N 1
ATOM 7573 C CA . THR A 1 959 ? 92.66839 147.36649 98.45005 1.000 181.64272 959 THR A CA 1
ATOM 7574 C C . THR A 1 959 ? 91.99328 146.40986 99.42223 1.000 181.64272 959 THR A C 1
ATOM 7575 O O . THR A 1 959 ? 90.79231 146.51075 99.68432 1.000 181.64272 959 THR A O 1
ATOM 7579 N N . ILE A 1 960 ? 92.78380 145.47645 99.95685 1.000 170.36023 960 ILE A N 1
ATOM 7580 C CA . ILE A 1 960 ? 92.31783 144.51777 100.94960 1.000 170.36023 960 ILE A CA 1
ATOM 7581 C C . ILE A 1 960 ? 93.35076 144.44370 102.06677 1.000 170.36023 960 ILE A C 1
ATOM 7582 O O . ILE A 1 960 ? 94.51776 144.79951 101.89064 1.000 170.36023 960 ILE A O 1
ATOM 7587 N N . THR A 1 961 ? 92.90406 143.98370 103.23376 1.000 167.50675 961 THR A N 1
ATOM 7588 C CA . THR A 1 961 ? 93.76927 143.86109 104.39916 1.000 167.50675 961 THR A CA 1
ATOM 7589 C C . THR A 1 961 ? 93.55185 142.50369 105.04793 1.000 167.50675 961 THR A C 1
ATOM 7590 O O . THR A 1 961 ? 92.40869 142.10162 105.28130 1.000 167.50675 961 THR A O 1
ATOM 7594 N N . TYR A 1 962 ? 94.64539 141.80553 105.33673 1.000 160.49191 962 TYR A N 1
ATOM 7595 C CA . TYR A 1 962 ? 94.60744 140.49417 105.96331 1.000 160.49191 962 TYR A CA 1
ATOM 7596 C C . TYR A 1 962 ? 94.92260 140.60795 107.44886 1.000 160.49191 962 TYR A C 1
ATOM 7597 O O . TYR A 1 962 ? 95.41524 141.63265 107.92736 1.000 160.49191 962 TYR A O 1
ATOM 7606 N N . ARG A 1 963 ? 94.62905 139.53360 108.17802 1.000 161.87141 963 ARG A N 1
ATOM 7607 C CA . ARG A 1 963 ? 94.92438 139.44459 109.60143 1.000 161.87141 963 ARG A CA 1
ATOM 7608 C C . ARG A 1 963 ? 95.52546 138.08141 109.90390 1.000 161.87141 963 ARG A C 1
ATOM 7609 O O . ARG A 1 963 ? 94.88830 137.05171 109.66211 1.000 161.87141 963 ARG A O 1
ATOM 7617 N N . TRP A 1 964 ? 96.74525 138.07906 110.43648 1.000 166.01395 964 TRP A N 1
ATOM 7618 C CA . TRP A 1 964 ? 97.44883 136.85690 110.79272 1.000 166.01395 964 TRP A CA 1
ATOM 7619 C C . TRP A 1 964 ? 97.91227 136.94137 112.23879 1.000 166.01395 964 TRP A C 1
ATOM 7620 O O . TRP A 1 964 ? 98.19653 138.02599 112.75323 1.000 166.01395 964 TRP A O 1
ATOM 7631 N N . PHE A 1 965 ? 97.99234 135.78408 112.89005 1.000 166.08541 965 PHE A N 1
ATOM 7632 C CA . PHE A 1 965 ? 98.43882 135.70030 114.27146 1.000 166.08541 965 PHE A CA 1
ATOM 7633 C C . PHE A 1 965 ? 99.50050 134.62009 114.40844 1.000 166.08541 965 PHE A C 1
ATOM 7634 O O . PHE A 1 965 ? 99.41489 133.55834 113.78621 1.000 166.08541 965 PHE A O 1
ATOM 7642 N N . VAL A 1 966 ? 100.50264 134.90346 115.23521 1.000 161.04175 966 VAL A N 1
ATOM 7643 C CA . VAL A 1 966 ? 101.58816 133.97466 115.52202 1.000 161.04175 966 VAL A CA 1
ATOM 7644 C C . VAL A 1 966 ? 101.35471 133.37479 116.90000 1.000 161.04175 966 VAL A C 1
ATOM 7645 O O . VAL A 1 966 ? 101.08486 134.09897 117.86521 1.000 161.04175 966 VAL A O 1
ATOM 7649 N N . ASP A 1 967 ? 101.45619 132.04807 116.99105 1.000 200.53270 967 ASP A N 1
ATOM 7650 C CA . ASP A 1 967 ? 101.19996 131.34628 118.23996 1.000 200.53270 967 ASP A CA 1
ATOM 7651 C C . ASP A 1 967 ? 102.33572 130.44440 118.69799 1.000 200.53270 967 ASP A C 1
ATOM 7652 O O . ASP A 1 967 ? 102.27404 129.94042 119.82455 1.000 200.53270 967 ASP A O 1
ATOM 7657 N N . GLY A 1 968 ? 103.35722 130.22000 117.87811 1.000 191.62493 968 GLY A N 1
ATOM 7658 C CA . GLY A 1 968 ? 104.44292 129.34362 118.27164 1.000 191.62493 968 GLY A CA 1
ATOM 7659 C C . GLY A 1 968 ? 105.70510 129.64650 117.50128 1.000 191.62493 968 GLY A C 1
ATOM 7660 O O . GLY A 1 968 ? 105.67810 130.28933 116.44723 1.000 191.62493 968 GLY A O 1
ATOM 7661 N N . GLN A 1 969 ? 106.82179 129.17155 118.04561 1.000 189.15147 969 GLN A N 1
ATOM 7662 C CA . GLN A 1 969 ? 108.13139 129.35423 117.42553 1.000 189.15147 969 GLN A CA 1
ATOM 7663 C C . GLN A 1 969 ? 108.31752 128.26113 116.38176 1.000 189.15147 969 GLN A C 1
ATOM 7664 O O . GLN A 1 969 ? 108.64983 127.12039 116.71028 1.000 189.15147 969 GLN A O 1
ATOM 7670 N N . PHE A 1 970 ? 108.10276 128.60834 115.11124 1.000 186.96919 970 PHE A N 1
ATOM 7671 C CA . PHE A 1 970 ? 108.18951 127.64411 114.02488 1.000 186.96919 970 PHE A CA 1
ATOM 7672 C C . PHE A 1 970 ? 109.41224 127.82096 113.13928 1.000 186.96919 970 PHE A C 1
ATOM 7673 O O . PHE A 1 970 ? 109.84725 126.84625 112.51909 1.000 186.96919 970 PHE A O 1
ATOM 7681 N N . GLY A 1 971 ? 109.97031 129.01544 113.06436 1.000 177.71238 971 GLY A N 1
ATOM 7682 C CA . GLY A 1 971 ? 111.16376 129.24885 112.24956 1.000 177.71238 971 GLY A CA 1
ATOM 7683 C C . GLY A 1 971 ? 110.82674 129.96607 110.94031 1.000 177.71238 971 GLY A C 1
ATOM 7684 O O . GLY A 1 971 ? 110.57855 131.16694 110.94126 1.000 177.71238 971 GLY A O 1
ATOM 7685 N N . MET A 1 972 ? 110.82551 129.21703 109.84240 1.000 179.24628 972 MET A N 1
ATOM 7686 C CA . MET A 1 972 ? 110.63492 129.77798 108.51314 1.000 179.24628 972 MET A CA 1
ATOM 7687 C C . MET A 1 972 ? 109.33041 129.28952 107.89654 1.000 179.24628 972 MET A C 1
ATOM 7688 O O . MET A 1 972 ? 108.99116 128.10633 107.98637 1.000 179.24628 972 MET A O 1
ATOM 7693 N N . CYS A 1 973 ? 108.60439 130.21248 107.26726 1.000 184.33100 973 CYS A N 1
ATOM 7694 C CA . CYS A 1 973 ? 107.36603 129.90258 106.57019 1.000 184.33100 973 CYS A CA 1
ATOM 7695 C C . CYS A 1 973 ? 107.46138 130.41425 105.14059 1.000 184.33100 973 CYS A C 1
ATOM 7696 O O . CYS A 1 973 ? 108.14413 131.40375 104.86494 1.000 184.33100 973 CYS A O 1
ATOM 7699 N N . SER A 1 974 ? 106.76997 129.73234 104.23346 1.000 172.99552 974 SER A N 1
ATOM 7700 C CA . SER A 1 974 ? 106.82945 130.04138 102.81302 1.000 172.99552 974 SER A CA 1
ATOM 7701 C C . SER A 1 974 ? 105.61186 130.84792 102.37780 1.000 172.99552 974 SER A C 1
ATOM 7702 O O . SER A 1 974 ? 104.50842 130.67660 102.90156 1.000 172.99552 974 SER A O 1
ATOM 7705 N N . MET A 1 975 ? 105.82779 131.73526 101.40704 1.000 178.65343 975 MET A N 1
ATOM 7706 C CA . MET A 1 975 ? 104.77093 132.57021 100.85490 1.000 178.65343 975 MET A CA 1
ATOM 7707 C C . MET A 1 975 ? 104.83540 132.53038 99.33658 1.000 178.65343 975 MET A C 1
ATOM 7708 O O . MET A 1 975 ? 105.92379 132.54174 98.75557 1.000 178.65343 975 MET A O 1
ATOM 7713 N N . TRP A 1 976 ? 103.66788 132.48989 98.70109 1.000 172.48342 976 TRP A N 1
ATOM 7714 C CA . TRP A 1 976 ? 103.56948 132.56723 97.24831 1.000 172.48342 976 TRP A CA 1
ATOM 7715 C C . TRP A 1 976 ? 102.13448 132.92564 96.88893 1.000 172.48342 976 TRP A C 1
ATOM 7716 O O . TRP A 1 976 ? 101.25175 132.97517 97.74921 1.000 172.48342 976 TRP A O 1
ATOM 7727 N N . ASP A 1 977 ? 101.91442 133.17583 95.60247 1.000 184.01000 977 ASP A N 1
ATOM 7728 C CA . ASP A 1 977 ? 100.61408 133.58347 95.09168 1.000 184.01000 977 ASP A CA 1
ATOM 7729 C C . ASP A 1 977 ? 99.99965 132.46370 94.26335 1.000 184.01000 977 ASP A C 1
ATOM 7730 O O . ASP A 1 977 ? 100.69602 131.78613 93.50244 1.000 184.01000 977 ASP A O 1
ATOM 7735 N N . MET A 1 978 ? 98.68646 132.27567 94.41343 1.000 188.05963 978 MET A N 1
ATOM 7736 C CA . MET A 1 978 ? 97.96061 131.23880 93.68862 1.000 188.05963 978 MET A CA 1
ATOM 7737 C C . MET A 1 978 ? 96.82917 131.80853 92.84001 1.000 188.05963 978 MET A C 1
ATOM 7738 O O . MET A 1 978 ? 95.81277 131.13735 92.63822 1.000 188.05963 978 MET A O 1
ATOM 7743 N N . ALA A 1 979 ? 96.98014 133.03614 92.34100 1.000 194.48955 979 ALA A N 1
ATOM 7744 C CA . ALA A 1 979 ? 95.97289 133.59574 91.44609 1.000 194.48955 979 ALA A CA 1
ATOM 7745 C C . ALA A 1 979 ? 96.06283 132.96851 90.06028 1.000 194.48955 979 ALA A C 1
ATOM 7746 O O . ALA A 1 979 ? 95.03933 132.67295 89.43306 1.000 194.48955 979 ALA A O 1
ATOM 7748 N N . ASP A 1 980 ? 97.28146 132.75798 89.56665 1.000 191.82658 980 ASP A N 1
ATOM 7749 C CA . ASP A 1 980 ? 97.49114 132.17233 88.24479 1.000 191.82658 980 ASP A CA 1
ATOM 7750 C C . ASP A 1 980 ? 98.79780 131.39405 88.29638 1.000 191.82658 980 ASP A C 1
ATOM 7751 O O . ASP A 1 980 ? 99.87666 131.99282 88.27441 1.000 191.82658 980 ASP A O 1
ATOM 7756 N N . LEU A 1 981 ? 98.70131 130.06576 88.35818 1.000 191.44201 981 LEU A N 1
ATOM 7757 C CA . LEU A 1 981 ? 99.88888 129.23093 88.48623 1.000 191.44201 981 LEU A CA 1
ATOM 7758 C C . LEU A 1 981 ? 100.67504 129.10541 87.18855 1.000 191.44201 981 LEU A C 1
ATOM 7759 O O . LEU A 1 981 ? 101.88594 128.86539 87.23727 1.000 191.44201 981 LEU A O 1
ATOM 7764 N N . ARG A 1 982 ? 100.02539 129.25896 86.03756 1.000 189.29386 982 ARG A N 1
ATOM 7765 C CA . ARG A 1 982 ? 100.68879 129.06724 84.75588 1.000 189.29386 982 ARG A CA 1
ATOM 7766 C C . ARG A 1 982 ? 101.33541 130.33350 84.21048 1.000 189.29386 982 ARG A C 1
ATOM 7767 O O . ARG A 1 982 ? 102.01186 130.26526 83.17904 1.000 189.29386 982 ARG A O 1
ATOM 7775 N N . ASN A 1 983 ? 101.14942 131.48162 84.86339 1.000 180.72301 983 ASN A N 1
ATOM 7776 C CA . ASN A 1 983 ? 101.69019 132.73575 84.35876 1.000 180.72301 983 ASN A CA 1
ATOM 7777 C C . ASN A 1 983 ? 102.33733 133.61937 85.41501 1.000 180.72301 983 ASN A C 1
ATOM 7778 O O . ASN A 1 983 ? 102.83788 134.69219 85.06133 1.000 180.72301 983 ASN A O 1
ATOM 7783 N N . HIS A 1 984 ? 102.34183 133.22365 86.68242 1.000 171.16501 984 HIS A N 1
ATOM 7784 C CA . HIS A 1 984 ? 102.89702 134.05771 87.74222 1.000 171.16501 984 HIS A CA 1
ATOM 7785 C C . HIS A 1 984 ? 103.96244 133.36076 88.57055 1.000 171.16501 984 HIS A C 1
ATOM 7786 O O . HIS A 1 984 ? 104.93049 134.00369 88.98315 1.000 171.16501 984 HIS A O 1
ATOM 7793 N N . ARG A 1 985 ? 103.80687 132.06217 88.83272 1.000 173.56348 985 ARG A N 1
ATOM 7794 C CA . ARG A 1 985 ? 104.73087 131.36388 89.72124 1.000 173.56348 985 ARG A CA 1
ATOM 7795 C C . ARG A 1 985 ? 106.13838 131.31692 89.13837 1.000 173.56348 985 ARG A C 1
ATOM 7796 O O . ARG A 1 985 ? 107.12609 131.52368 89.85228 1.000 173.56348 985 ARG A O 1
ATOM 7804 N N . SER A 1 986 ? 106.24944 131.04630 87.83690 1.000 176.58028 986 SER A N 1
ATOM 7805 C CA . SER A 1 986 ? 107.55612 130.83409 87.22559 1.000 176.58028 986 SER A CA 1
ATOM 7806 C C . SER A 1 986 ? 108.38904 132.10626 87.14320 1.000 176.58028 986 SER A C 1
ATOM 7807 O O . SER A 1 986 ? 109.61982 132.01939 87.08929 1.000 176.58028 986 SER A O 1
ATOM 7810 N N . PHE A 1 987 ? 107.75979 133.27703 87.13502 1.000 166.80227 987 PHE A N 1
ATOM 7811 C CA . PHE A 1 987 ? 108.47262 134.52338 86.89263 1.000 166.80227 987 PHE A CA 1
ATOM 7812 C C . PHE A 1 987 ? 108.95433 135.20678 88.16583 1.000 166.80227 987 PHE A C 1
ATOM 7813 O O . PHE A 1 987 ? 109.49832 136.31240 88.08587 1.000 166.80227 987 PHE A O 1
ATOM 7821 N N . GLY A 1 988 ? 108.77195 134.58925 89.32964 1.000 175.39901 988 GLY A N 1
ATOM 7822 C CA . GLY A 1 988 ? 109.40389 135.08739 90.53592 1.000 175.39901 988 GLY A CA 1
ATOM 7823 C C . GLY A 1 988 ? 108.52199 135.87492 91.48237 1.000 175.39901 988 GLY A C 1
ATOM 7824 O O . GLY A 1 988 ? 108.94783 136.90468 92.01296 1.000 175.39901 988 GLY A O 1
ATOM 7825 N N . THR A 1 989 ? 107.30113 135.40661 91.71470 1.000 169.58131 989 THR A N 1
ATOM 7826 C CA . THR A 1 989 ? 106.38486 136.03524 92.66374 1.000 169.58131 989 THR A CA 1
ATOM 7827 C C . THR A 1 989 ? 106.26636 135.11482 93.87597 1.000 169.58131 989 THR A C 1
ATOM 7828 O O . THR A 1 989 ? 105.36612 134.27796 93.95338 1.000 169.58131 989 THR A O 1
ATOM 7832 N N . PHE A 1 990 ? 107.18176 135.28010 94.82568 1.000 157.50137 990 PHE A N 1
ATOM 7833 C CA . PHE A 1 990 ? 107.17594 134.49482 96.05343 1.000 157.50137 990 PHE A CA 1
ATOM 7834 C C . PHE A 1 990 ? 108.02012 135.22054 97.09085 1.000 157.50137 990 PHE A C 1
ATOM 7835 O O . PHE A 1 990 ? 108.75736 136.15796 96.77590 1.000 157.50137 990 PHE A O 1
ATOM 7843 N N . GLY A 1 991 ? 107.90090 134.77133 98.33643 1.000 160.11081 991 GLY A N 1
ATOM 7844 C CA . GLY A 1 991 ? 108.64027 135.36786 99.43032 1.000 160.11081 991 GLY A CA 1
ATOM 7845 C C . GLY A 1 991 ? 108.70927 134.41085 100.59902 1.000 160.11081 991 GLY A C 1
ATOM 7846 O O . GLY A 1 991 ? 108.19312 133.29250 100.54835 1.000 160.11081 991 GLY A O 1
ATOM 7847 N N . ALA A 1 992 ? 109.35903 134.86943 101.66543 1.000 155.91354 992 ALA A N 1
ATOM 7848 C CA . ALA A 1 992 ? 109.56229 134.06392 102.85839 1.000 155.91354 992 ALA A CA 1
ATOM 7849 C C . ALA A 1 992 ? 109.15184 134.85046 104.09378 1.000 155.91354 992 ALA A C 1
ATOM 7850 O O . ALA A 1 992 ? 109.17437 136.08389 104.10193 1.000 155.91354 992 ALA A O 1
ATOM 7852 N N . PHE A 1 993 ? 108.77562 134.11951 105.14030 1.000 155.66306 993 PHE A N 1
ATOM 7853 C CA . PHE A 1 993 ? 108.37244 134.70547 106.40951 1.000 155.66306 993 PHE A CA 1
ATOM 7854 C C . PHE A 1 993 ? 109.08828 133.98550 107.54192 1.000 155.66306 993 PHE A C 1
ATOM 7855 O O . PHE A 1 993 ? 109.17707 132.75432 107.54704 1.000 155.66306 993 PHE A O 1
ATOM 7863 N N . VAL A 1 994 ? 109.59432 134.75653 108.50168 1.000 155.02471 994 VAL A N 1
ATOM 7864 C CA . VAL A 1 994 ? 110.37460 134.22552 109.61214 1.000 155.02471 994 VAL A CA 1
ATOM 7865 C C . VAL A 1 994 ? 109.73491 134.65872 110.92229 1.000 155.02471 994 VAL A C 1
ATOM 7866 O O . VAL A 1 994 ? 109.36469 135.82608 111.08820 1.000 155.02471 994 VAL A O 1
ATOM 7870 N N . ALA A 1 995 ? 109.60777 133.71592 111.85299 1.000 169.25555 995 ALA A N 1
ATOM 7871 C CA . ALA A 1 995 ? 109.08605 133.98070 113.18773 1.000 169.25555 995 ALA A CA 1
ATOM 7872 C C . ALA A 1 995 ? 110.19361 133.72592 114.19848 1.000 169.25555 995 ALA A C 1
ATOM 7873 O O . ALA A 1 995 ? 110.77119 132.63417 114.22744 1.000 169.25555 995 ALA A O 1
ATOM 7875 N N . GLU A 1 996 ? 110.48581 134.72649 115.02205 1.000 187.90947 996 GLU A N 1
ATOM 7876 C CA . GLU A 1 996 ? 111.55583 134.65862 116.00541 1.000 187.90947 996 GLU A CA 1
ATOM 7877 C C . GLU A 1 996 ? 110.97225 134.60066 117.41339 1.000 187.90947 996 GLU A C 1
ATOM 7878 O O . GLU A 1 996 ? 109.75484 134.60578 117.61318 1.000 187.90947 996 GLU A O 1
ATOM 7884 N N . SER A 1 997 ? 111.86459 134.55091 118.39795 1.000 180.87233 997 SER A N 1
ATOM 7885 C CA . SER A 1 997 ? 111.46233 134.45405 119.78998 1.000 180.87233 997 SER A CA 1
ATOM 7886 C C . SER A 1 997 ? 111.01752 135.81545 120.31899 1.000 180.87233 997 SER A C 1
ATOM 7887 O O . SER A 1 997 ? 111.17948 136.85280 119.67136 1.000 180.87233 997 SER A O 1
ATOM 7890 N N . ARG A 1 998 ? 110.44635 135.79852 121.51942 1.000 181.06085 998 ARG A N 1
ATOM 7891 C CA . ARG A 1 998 ? 109.95870 137.01994 122.14056 1.000 181.06085 998 ARG A CA 1
ATOM 7892 C C . ARG A 1 998 ? 111.11449 137.94732 122.49870 1.000 181.06085 998 ARG A C 1
ATOM 7893 O O . ARG A 1 998 ? 112.24144 137.50811 122.74273 1.000 181.06085 998 ARG A O 1
ATOM 7901 N N . PHE A 1 999 ? 110.81778 139.24860 122.52424 1.000 182.89899 999 PHE A N 1
ATOM 7902 C CA . PHE A 1 999 ? 111.77016 140.27813 122.94332 1.000 182.89899 999 PHE A CA 1
ATOM 7903 C C . PHE A 1 999 ? 113.04367 140.25948 122.10257 1.000 182.89899 999 PHE A C 1
ATOM 7904 O O . PHE A 1 999 ? 114.15193 140.35785 122.63362 1.000 182.89899 999 PHE A O 1
ATOM 7912 N N . THR A 1 1000 ? 112.89742 140.13141 120.78850 1.000 167.01312 1000 THR A N 1
ATOM 7913 C CA . THR A 1 1000 ? 114.03589 140.09872 119.88419 1.000 167.01312 1000 THR A CA 1
ATOM 7914 C C . THR A 1 1000 ? 114.12418 141.40083 119.09568 1.000 167.01312 1000 THR A C 1
ATOM 7915 O O . THR A 1 1000 ? 113.11498 142.05833 118.83000 1.000 167.01312 1000 THR A O 1
ATOM 7919 N N . THR A 1 1001 ? 115.34861 141.76995 118.72455 1.000 167.71648 1001 THR A N 1
ATOM 7920 C CA . THR A 1 1001 ? 115.60981 142.99559 117.98556 1.000 167.71648 1001 THR A CA 1
ATOM 7921 C C . THR A 1 1001 ? 116.52716 142.69400 116.80816 1.000 167.71648 1001 THR A C 1
ATOM 7922 O O . THR A 1 1001 ? 117.40000 141.82578 116.88860 1.000 167.71648 1001 THR A O 1
ATOM 7926 N N . TYR A 1 1002 ? 116.32267 143.42057 115.71145 1.000 171.20382 1002 TYR A N 1
ATOM 7927 C CA . TYR A 1 1002 ? 117.08596 143.23731 114.48540 1.000 171.20382 1002 TYR A CA 1
ATOM 7928 C C . TYR A 1 1002 ? 117.91660 144.48143 114.20425 1.000 171.20382 1002 TYR A C 1
ATOM 7929 O O . TYR A 1 1002 ? 117.44824 145.60703 114.39886 1.000 171.20382 1002 TYR A O 1
ATOM 7938 N N . LEU A 1 1003 ? 119.15071 144.27568 113.74495 1.000 172.08754 1003 LEU A N 1
ATOM 7939 C CA . LEU A 1 1003 ? 120.06844 145.37341 113.47717 1.000 172.08754 1003 LEU A CA 1
ATOM 7940 C C . LEU A 1 1003 ? 120.79600 145.14037 112.16078 1.000 172.08754 1003 LEU A C 1
ATOM 7941 O O . LEU A 1 1003 ? 121.08023 144.00192 111.78086 1.000 172.08754 1003 LEU A O 1
ATOM 7946 N N . ASP A 1 1004 ? 121.09290 146.23872 111.47042 1.000 192.57850 1004 ASP A N 1
ATOM 7947 C CA . ASP A 1 1004 ? 121.85812 146.17687 110.23652 1.000 192.57850 1004 ASP A CA 1
ATOM 7948 C C . ASP A 1 1004 ? 123.32082 145.85604 110.54622 1.000 192.57850 1004 ASP A C 1
ATOM 7949 O O . ASP A 1 1004 ? 123.94126 146.50344 111.39239 1.000 192.57850 1004 ASP A O 1
ATOM 7954 N N . PRO A 1 1005 ? 123.89779 144.85700 109.87098 1.000 165.05646 1005 PRO A N 1
ATOM 7955 C CA . PRO A 1 1005 ? 125.28547 144.46820 110.16553 1.000 165.05646 1005 PRO A CA 1
ATOM 7956 C C . PRO A 1 1005 ? 126.33850 145.49306 109.77120 1.000 165.05646 1005 PRO A C 1
ATOM 7957 O O . PRO A 1 1005 ? 127.52398 145.25692 110.03986 1.000 165.05646 1005 PRO A O 1
ATOM 7961 N N . TYR A 1 1006 ? 125.96539 146.61144 109.14903 1.000 169.96650 1006 TYR A N 1
ATOM 7962 C CA . TYR A 1 1006 ? 126.93155 147.63055 108.75646 1.000 169.96650 1006 TYR A CA 1
ATOM 7963 C C . TYR A 1 1006 ? 126.78443 148.91571 109.56099 1.000 169.96650 1006 TYR A C 1
ATOM 7964 O O . TYR A 1 1006 ? 127.74615 149.36193 110.19203 1.000 169.96650 1006 TYR A O 1
ATOM 7973 N N . SER A 1 1007 ? 125.60335 149.52871 109.55792 1.000 192.34778 1007 SER A N 1
ATOM 7974 C CA . SER A 1 1007 ? 125.39617 150.78080 110.27219 1.000 192.34778 1007 SER A CA 1
ATOM 7975 C C . SER A 1 1007 ? 124.79588 150.59115 111.65819 1.000 192.34778 1007 SER A C 1
ATOM 7976 O O . SER A 1 1007 ? 124.55546 151.58686 112.34935 1.000 192.34778 1007 SER A O 1
ATOM 7979 N N . LEU A 1 1008 ? 124.54397 149.35142 112.07406 1.000 200.51401 1008 LEU A N 1
ATOM 7980 C CA . LEU A 1 1008 ? 123.95946 149.01622 113.36983 1.000 200.51401 1008 LEU A CA 1
ATOM 7981 C C . LEU A 1 1008 ? 122.59844 149.66429 113.59066 1.000 200.51401 1008 LEU A C 1
ATOM 7982 O O . LEU A 1 1008 ? 122.17540 149.82937 114.74089 1.000 200.51401 1008 LEU A O 1
ATOM 7987 N N . GLU A 1 1009 ? 121.90236 150.03699 112.52283 1.000 203.22569 1009 GLU A N 1
ATOM 7988 C CA . GLU A 1 1009 ? 120.58935 150.64906 112.62980 1.000 203.22569 1009 GLU A CA 1
ATOM 7989 C C . GLU A 1 1009 ? 119.49725 149.58523 112.55883 1.000 203.22569 1009 GLU A C 1
ATOM 7990 O O . GLU A 1 1009 ? 119.74403 148.42066 112.23866 1.000 203.22569 1009 GLU A O 1
ATOM 7996 N N . LYS A 1 1010 ? 118.27270 150.00156 112.86983 1.000 189.57161 1010 LYS A N 1
ATOM 7997 C CA . LYS A 1 1010 ? 117.13773 149.09203 112.81147 1.000 189.57161 1010 LYS A CA 1
ATOM 7998 C C . LYS A 1 1010 ? 116.89093 148.64430 111.37690 1.000 189.57161 1010 LYS A C 1
ATOM 7999 O O . LYS A 1 1010 ? 116.90180 149.45314 110.44521 1.000 189.57161 1010 LYS A O 1
ATOM 8005 N N . ALA A 1 1011 ? 116.66744 147.34545 111.20260 1.000 199.31602 1011 ALA A N 1
ATOM 8006 C CA . ALA A 1 1011 ? 116.46503 146.75477 109.88999 1.000 199.31602 1011 ALA A CA 1
ATOM 8007 C C . ALA A 1 1011 ? 115.10023 146.08532 109.82072 1.000 199.31602 1011 ALA A C 1
ATOM 8008 O O . ALA A 1 1011 ? 114.59296 145.56442 110.81830 1.000 199.31602 1011 ALA A O 1
ATOM 8010 N N . ILE A 1 1012 ? 114.50994 146.10573 108.62905 1.000 202.10696 1012 ILE A N 1
ATOM 8011 C CA . ILE A 1 1012 ? 113.21621 145.47638 108.40475 1.000 202.10696 1012 ILE A CA 1
ATOM 8012 C C . ILE A 1 1012 ? 113.24368 144.43784 107.29300 1.000 202.10696 1012 ILE A C 1
ATOM 8013 O O . ILE A 1 1012 ? 112.40808 143.51895 107.30676 1.000 202.10696 1012 ILE A O 1
ATOM 8018 N N . THR A 1 1013 ? 114.16191 144.53588 106.33368 1.000 218.68682 1013 THR A N 1
ATOM 8019 C CA . THR A 1 1013 ? 114.25281 143.57507 105.24432 1.000 218.68682 1013 THR A CA 1
ATOM 8020 C C . THR A 1 1013 ? 115.71585 143.23487 105.00708 1.000 218.68682 1013 THR A C 1
ATOM 8021 O O . THR A 1 1013 ? 116.61896 143.97557 105.40381 1.000 218.68682 1013 THR A O 1
ATOM 8025 N N . GLY A 1 1014 ? 115.93888 142.10106 104.34876 1.000 192.60411 1014 GLY A N 1
ATOM 8026 C CA . GLY A 1 1014 ? 117.28453 141.66032 104.04157 1.000 192.60411 1014 GLY A CA 1
ATOM 8027 C C . GLY A 1 1014 ? 117.55244 140.22816 104.45218 1.000 192.60411 1014 GLY A C 1
ATOM 8028 O O . GLY A 1 1014 ? 116.79409 139.64572 105.23286 1.000 192.60411 1014 GLY A O 1
ATOM 8029 N N . GLU A 1 1015 ? 118.63413 139.64894 103.93087 1.000 193.07374 1015 GLU A N 1
ATOM 8030 C CA . GLU A 1 1015 ? 118.99967 138.26683 104.21162 1.000 193.07374 1015 GLU A CA 1
ATOM 8031 C C . GLU A 1 1015 ? 120.25436 138.16335 105.07116 1.000 193.07374 1015 GLU A C 1
ATOM 8032 O O . GLU A 1 1015 ? 120.86088 137.09081 105.15100 1.000 193.07374 1015 GLU A O 1
ATOM 8038 N N . ASN A 1 1016 ? 120.65557 139.25744 105.71731 1.000 166.30839 1016 ASN A N 1
ATOM 8039 C CA . ASN A 1 1016 ? 121.84551 139.25450 106.56614 1.000 166.30839 1016 ASN A CA 1
ATOM 8040 C C . ASN A 1 1016 ? 121.63087 140.31021 107.64686 1.000 166.30839 1016 ASN A C 1
ATOM 8041 O O . ASN A 1 1016 ? 121.81921 141.50338 107.39473 1.000 166.30839 1016 ASN A O 1
ATOM 8046 N N . VAL A 1 1017 ? 121.23468 139.86652 108.83888 1.000 151.72462 1017 VAL A N 1
ATOM 8047 C CA . VAL A 1 1017 ? 120.91822 140.74454 109.95642 1.000 151.72462 1017 VAL A CA 1
ATOM 8048 C C . VAL A 1 1017 ? 121.58503 140.19885 111.21433 1.000 151.72462 1017 VAL A C 1
ATOM 8049 O O . VAL A 1 1017 ? 122.26386 139.16940 111.18955 1.000 151.72462 1017 VAL A O 1
ATOM 8053 N N . ILE A 1 1018 ? 121.38388 140.90446 112.32538 1.000 151.88563 1018 ILE A N 1
ATOM 8054 C CA . ILE A 1 1018 ? 121.92880 140.52738 113.62321 1.000 151.88563 1018 ILE A CA 1
ATOM 8055 C C . ILE A 1 1018 ? 120.79686 140.52388 114.63989 1.000 151.88563 1018 ILE A C 1
ATOM 8056 O O . ILE A 1 1018 ? 120.00900 141.47359 114.70709 1.000 151.88563 1018 ILE A O 1
ATOM 8061 N N . LEU A 1 1019 ? 120.71559 139.45721 115.42992 1.000 164.51351 1019 LEU A N 1
ATOM 8062 C CA . LEU A 1 1019 ? 119.69239 139.30907 116.45578 1.000 164.51351 1019 LEU A CA 1
ATOM 8063 C C . LEU A 1 1019 ? 120.30890 139.53589 117.82807 1.000 164.51351 1019 LEU A C 1
ATOM 8064 O O . LEU A 1 1019 ? 121.32634 138.92187 118.16492 1.000 164.51351 1019 LEU A O 1
ATOM 8069 N N . ARG A 1 1020 ? 119.69187 140.41325 118.61446 1.000 169.85725 1020 ARG A N 1
ATOM 8070 C CA . ARG A 1 1020 ? 120.12834 140.70160 119.97316 1.000 169.85725 1020 ARG A CA 1
ATOM 8071 C C . ARG A 1 1020 ? 119.00731 140.35564 120.94038 1.000 169.85725 1020 ARG A C 1
ATOM 8072 O O . ARG A 1 1020 ? 117.85877 140.76082 120.73465 1.000 169.85725 1020 ARG A O 1
ATOM 8080 N N . HIS A 1 1021 ? 119.34088 139.61082 121.98876 1.000 181.75895 1021 HIS A N 1
ATOM 8081 C CA . HIS A 1 1021 ? 118.37090 139.18009 122.98150 1.000 181.75895 1021 HIS A CA 1
ATOM 8082 C C . HIS A 1 1021 ? 118.92754 139.44609 124.37110 1.000 181.75895 1021 HIS A C 1
ATOM 8083 O O . HIS A 1 1021 ? 120.13177 139.28338 124.60128 1.000 181.75895 1021 HIS A O 1
ATOM 8090 N N . PRO A 1 1022 ? 118.07841 139.86451 125.31460 1.000 167.58184 1022 PRO A N 1
ATOM 8091 C CA . PRO A 1 1022 ? 118.56398 140.15278 126.67216 1.000 167.58184 1022 PRO A CA 1
ATOM 8092 C C . PRO A 1 1022 ? 119.10996 138.93158 127.39579 1.000 167.58184 1022 PRO A C 1
ATOM 8093 O O . PRO A 1 1022 ? 120.12208 139.02178 128.09712 1.000 167.58184 1022 PRO A O 1
ATOM 8097 N N . LEU A 1 1023 ? 118.44992 137.78780 127.23733 1.000 173.11025 1023 LEU A N 1
ATOM 8098 C CA . LEU A 1 1023 ? 118.80314 136.58080 127.97332 1.000 173.11025 1023 LEU A CA 1
ATOM 8099 C C . LEU A 1 1023 ? 119.49436 135.52863 127.11578 1.000 173.11025 1023 LEU A C 1
ATOM 8100 O O . LEU A 1 1023 ? 119.79329 134.44197 127.62067 1.000 173.11025 1023 LEU A O 1
ATOM 8105 N N . LEU A 1 1024 ? 119.75543 135.81480 125.84550 1.000 184.13171 1024 LEU A N 1
ATOM 8106 C CA . LEU A 1 1024 ? 120.35056 134.84343 124.94386 1.000 184.13171 1024 LEU A CA 1
ATOM 8107 C C . LEU A 1 1024 ? 121.52002 135.46693 124.19772 1.000 184.13171 1024 LEU A C 1
ATOM 8108 O O . LEU A 1 1024 ? 121.56010 136.68635 124.00557 1.000 184.13171 1024 LEU A O 1
ATOM 8113 N N . PRO A 1 1025 ? 122.48865 134.65703 123.77295 1.000 175.11855 1025 PRO A N 1
ATOM 8114 C CA . PRO A 1 1025 ? 123.64716 135.20720 123.06185 1.000 175.11855 1025 PRO A CA 1
ATOM 8115 C C . PRO A 1 1025 ? 123.26888 135.77096 121.70178 1.000 175.11855 1025 PRO A C 1
ATOM 8116 O O . PRO A 1 1025 ? 122.31601 135.32569 121.05797 1.000 175.11855 1025 PRO A O 1
ATOM 8120 N N . ALA A 1 1026 ? 124.03691 136.76787 121.26957 1.000 178.88032 1026 ALA A N 1
ATOM 8121 C CA . ALA A 1 1026 ? 123.83213 137.36253 119.95753 1.000 178.88032 1026 ALA A CA 1
ATOM 8122 C C . ALA A 1 1026 ? 124.16924 136.36137 118.85881 1.000 178.88032 1026 ALA A C 1
ATOM 8123 O O . ALA A 1 1026 ? 125.02668 135.48988 119.02249 1.000 178.88032 1026 ALA A O 1
ATOM 8125 N N . THR A 1 1027 ? 123.48305 136.49353 117.72549 1.000 178.78016 1027 THR A N 1
ATOM 8126 C CA . THR A 1 1027 ? 123.62382 135.53414 116.64096 1.000 178.78016 1027 THR A CA 1
ATOM 8127 C C . THR A 1 1027 ? 123.47995 136.25025 115.30565 1.000 178.78016 1027 THR A C 1
ATOM 8128 O O . THR A 1 1027 ? 122.84223 137.30228 115.21398 1.000 178.78016 1027 THR A O 1
ATOM 8132 N N . ARG A 1 1028 ? 124.08346 135.66808 114.27297 1.000 163.10652 1028 ARG A N 1
ATOM 8133 C CA . ARG A 1 1028 ? 123.92108 136.12017 112.89920 1.000 163.10652 1028 ARG A CA 1
ATOM 8134 C C . ARG A 1 1028 ? 122.95216 135.19381 112.17732 1.000 163.10652 1028 ARG A C 1
ATOM 8135 O O . ARG A 1 1028 ? 122.88412 133.99880 112.47719 1.000 163.10652 1028 ARG A O 1
ATOM 8143 N N . GLU A 1 1029 ? 122.20541 135.74590 111.22491 1.000 174.98300 1029 GLU A N 1
ATOM 8144 C CA . GLU A 1 1029 ? 121.19194 134.99719 110.49560 1.000 174.98300 1029 GLU A CA 1
ATOM 8145 C C . GLU A 1 1029 ? 121.38970 135.16004 108.99524 1.000 174.98300 1029 GLU A C 1
ATOM 8146 O O . GLU A 1 1029 ? 121.64337 136.26619 108.50895 1.000 174.98300 1029 GLU A O 1
ATOM 8152 N N . PHE A 1 1030 ? 121.26444 134.05161 108.26653 1.000 163.71896 1030 PHE A N 1
ATOM 8153 C CA . PHE A 1 1030 ? 121.35297 134.04224 106.81435 1.000 163.71896 1030 PHE A CA 1
ATOM 8154 C C . PHE A 1 1030 ? 120.09523 133.41117 106.23461 1.000 163.71896 1030 PHE A C 1
ATOM 8155 O O . PHE A 1 1030 ? 119.54102 132.46419 106.79848 1.000 163.71896 1030 PHE A O 1
ATOM 8163 N N . VAL A 1 1031 ? 119.65044 133.94294 105.09714 1.000 158.12653 1031 VAL A N 1
ATOM 8164 C CA . VAL A 1 1031 ? 118.43195 133.48957 104.43922 1.000 158.12653 1031 VAL A CA 1
ATOM 8165 C C . VAL A 1 1031 ? 118.75775 133.10003 103.00475 1.000 158.12653 1031 VAL A C 1
ATOM 8166 O O . VAL A 1 1031 ? 119.52362 133.78016 102.31546 1.000 158.12653 1031 VAL A O 1
ATOM 8170 N N . LEU A 1 1032 ? 118.16809 131.99394 102.55451 1.000 138.99077 1032 LEU A N 1
ATOM 8171 C CA . LEU A 1 1032 ? 118.40446 131.49352 101.20818 1.000 138.99077 1032 LEU A CA 1
ATOM 8172 C C . LEU A 1 1032 ? 117.09438 131.00739 100.60755 1.000 138.99077 1032 LEU A C 1
ATOM 8173 O O . LEU A 1 1032 ? 116.28483 130.37895 101.29360 1.000 138.99077 1032 LEU A O 1
ATOM 8178 N N . ILE A 1 1033 ? 116.89638 131.30060 99.32429 1.000 139.93439 1033 ILE A N 1
ATOM 8179 C CA . ILE A 1 1033 ? 115.72090 130.86717 98.57966 1.000 139.93439 1033 ILE A CA 1
ATOM 8180 C C . ILE A 1 1033 ? 116.18496 130.16742 97.31076 1.000 139.93439 1033 ILE A C 1
ATOM 8181 O O . ILE A 1 1033 ? 117.07147 130.66301 96.60685 1.000 139.93439 1033 ILE A O 1
ATOM 8186 N N . LEU A 1 1034 ? 115.58708 129.01591 97.01924 1.000 149.15087 1034 LEU A N 1
ATOM 8187 C CA . LEU A 1 1034 ? 115.95203 128.20739 95.86561 1.000 149.15087 1034 LEU A CA 1
ATOM 8188 C C . LEU A 1 1034 ? 114.78583 128.14963 94.88913 1.000 149.15087 1034 LEU A C 1
ATOM 8189 O O . LEU A 1 1034 ? 113.62786 128.02151 95.29796 1.000 149.15087 1034 LEU A O 1
ATOM 8194 N N . HIS A 1 1035 ? 115.09624 128.24287 93.59863 1.000 156.68956 1035 HIS A N 1
ATOM 8195 C CA . HIS A 1 1035 ? 114.07581 128.20448 92.55959 1.000 156.68956 1035 HIS A CA 1
ATOM 8196 C C . HIS A 1 1035 ? 114.72022 127.74575 91.25967 1.000 156.68956 1035 HIS A C 1
ATOM 8197 O O . HIS A 1 1035 ? 115.94490 127.73890 91.11870 1.000 156.68956 1035 HIS A O 1
ATOM 8204 N N . ASP A 1 1036 ? 113.87534 127.36232 90.30817 1.000 195.84376 1036 ASP A N 1
ATOM 8205 C CA . ASP A 1 1036 ? 114.33263 126.88829 89.00689 1.000 195.84376 1036 ASP A CA 1
ATOM 8206 C C . ASP A 1 1036 ? 113.24466 127.17954 87.97789 1.000 195.84376 1036 ASP A C 1
ATOM 8207 O O . ASP A 1 1036 ? 112.28205 127.90248 88.25551 1.000 195.84376 1036 ASP A O 1
ATOM 8212 N N . GLY A 1 1037 ? 113.39530 126.60642 86.78557 1.000 180.05883 1037 GLY A N 1
ATOM 8213 C CA . GLY A 1 1037 ? 112.42316 126.78623 85.72508 1.000 180.05883 1037 GLY A CA 1
ATOM 8214 C C . GLY A 1 1037 ? 112.30171 128.21685 85.24295 1.000 180.05883 1037 GLY A C 1
ATOM 8215 O O . GLY A 1 1037 ? 111.19134 128.73389 85.09156 1.000 180.05883 1037 GLY A O 1
ATOM 8216 N N . VAL A 1 1038 ? 113.43419 128.86797 84.99876 1.000 165.76205 1038 VAL A N 1
ATOM 8217 C CA . VAL A 1 1038 ? 113.46162 130.26794 84.59767 1.000 165.76205 1038 VAL A CA 1
ATOM 8218 C C . VAL A 1 1038 ? 113.85472 130.36109 83.13038 1.000 165.76205 1038 VAL A C 1
ATOM 8219 O O . VAL A 1 1038 ? 114.63157 129.54747 82.61819 1.000 165.76205 1038 VAL A O 1
ATOM 8223 N N . ARG A 1 1039 ? 113.30950 131.36781 82.45345 1.000 171.35949 1039 ARG A N 1
ATOM 8224 C CA . ARG A 1 1039 ? 113.60097 131.64267 81.05315 1.000 171.35949 1039 ARG A CA 1
ATOM 8225 C C . ARG A 1 1039 ? 114.52527 132.84872 80.96930 1.000 171.35949 1039 ARG A C 1
ATOM 8226 O O . ARG A 1 1039 ? 114.24273 133.89260 81.56599 1.000 171.35949 1039 ARG A O 1
ATOM 8234 N N . LEU A 1 1040 ? 115.62328 132.70574 80.23035 1.000 171.64143 1040 LEU A N 1
ATOM 8235 C CA . LEU A 1 1040 ? 116.67279 133.71239 80.19881 1.000 171.64143 1040 LEU A CA 1
ATOM 8236 C C . LEU A 1 1040 ? 117.05023 134.04668 78.76263 1.000 171.64143 1040 LEU A C 1
ATOM 8237 O O . LEU A 1 1040 ? 116.77583 133.28952 77.82853 1.000 171.64143 1040 LEU A O 1
ATOM 8242 N N . GLU A 1 1041 ? 117.69067 135.20306 78.60393 1.000 208.60603 1041 GLU A N 1
ATOM 8243 C CA . GLU A 1 1041 ? 118.20847 135.65827 77.32362 1.000 208.60603 1041 GLU A CA 1
ATOM 8244 C C . GLU A 1 1041 ? 119.63939 136.14116 77.50527 1.000 208.60603 1041 GLU A C 1
ATOM 8245 O O . GLU A 1 1041 ? 120.02979 136.57958 78.59038 1.000 208.60603 1041 GLU A O 1
ATOM 8251 N N . ASP A 1 1042 ? 120.41914 136.05827 76.43116 1.000 222.23480 1042 ASP A N 1
ATOM 8252 C CA . ASP A 1 1042 ? 121.81125 136.47452 76.47413 1.000 222.23480 1042 ASP A CA 1
ATOM 8253 C C . ASP A 1 1042 ? 121.92197 137.98903 76.30648 1.000 222.23480 1042 ASP A C 1
ATOM 8254 O O . ASP A 1 1042 ? 120.92697 138.71913 76.29877 1.000 222.23480 1042 ASP A O 1
ATOM 8259 N N . LYS A 1 1043 ? 123.16135 138.46705 76.17444 1.000 221.75633 1043 LYS A N 1
ATOM 8260 C CA . LYS A 1 1043 ? 123.38741 139.88973 75.94189 1.000 221.75633 1043 LYS A CA 1
ATOM 8261 C C . LYS A 1 1043 ? 122.79446 140.32893 74.60888 1.000 221.75633 1043 LYS A C 1
ATOM 8262 O O . LYS A 1 1043 ? 122.20390 141.41065 74.50822 1.000 221.75633 1043 LYS A O 1
ATOM 8268 N N . ASP A 1 1044 ? 122.93284 139.50005 73.57752 1.000 235.41424 1044 ASP A N 1
ATOM 8269 C CA . ASP A 1 1044 ? 122.44081 139.82453 72.24533 1.000 235.41424 1044 ASP A CA 1
ATOM 8270 C C . ASP A 1 1044 ? 120.93841 139.61537 72.09653 1.000 235.41424 1044 ASP A C 1
ATOM 8271 O O . ASP A 1 1044 ? 120.41641 139.75907 70.98594 1.000 235.41424 1044 ASP A O 1
ATOM 8276 N N . GLY A 1 1045 ? 120.23671 139.28056 73.17641 1.000 231.85720 1045 GLY A N 1
ATOM 8277 C CA . GLY A 1 1045 ? 118.79860 139.12271 73.12780 1.000 231.85720 1045 GLY A CA 1
ATOM 8278 C C . GLY A 1 1045 ? 118.30583 137.80468 72.57872 1.000 231.85720 1045 GLY A C 1
ATOM 8279 O O . GLY A 1 1045 ? 117.09606 137.65262 72.37579 1.000 231.85720 1045 GLY A O 1
ATOM 8280 N N . LYS A 1 1046 ? 119.19445 136.84763 72.33159 1.000 209.68215 1046 LYS A N 1
ATOM 8281 C CA . LYS A 1 1046 ? 118.79699 135.54035 71.83172 1.000 209.68215 1046 LYS A CA 1
ATOM 8282 C C . LYS A 1 1046 ? 118.37666 134.64223 72.98697 1.000 209.68215 1046 LYS A C 1
ATOM 8283 O O . LYS A 1 1046 ? 118.93902 134.71440 74.08331 1.000 209.68215 1046 LYS A O 1
ATOM 8289 N N . VAL A 1 1047 ? 117.37620 133.79747 72.73375 1.000 197.48755 1047 VAL A N 1
ATOM 8290 C CA . VAL A 1 1047 ? 116.90895 132.86816 73.75257 1.000 197.48755 1047 VAL A CA 1
ATOM 8291 C C . VAL A 1 1047 ? 117.99314 131.83624 74.03943 1.000 197.48755 1047 VAL A C 1
ATOM 8292 O O . VAL A 1 1047 ? 118.76508 131.44453 73.15398 1.000 197.48755 1047 VAL A O 1
ATOM 8296 N N . ILE A 1 1048 ? 118.05528 131.39019 75.29087 1.000 175.42425 1048 ILE A N 1
ATOM 8297 C CA . ILE A 1 1048 ? 119.02598 130.39658 75.73046 1.000 175.42425 1048 ILE A CA 1
ATOM 8298 C C . ILE A 1 1048 ? 118.27131 129.12315 76.08547 1.000 175.42425 1048 ILE A C 1
ATOM 8299 O O . ILE A 1 1048 ? 117.12310 129.18140 76.54172 1.000 175.42425 1048 ILE A O 1
ATOM 8304 N N . ILE A 1 1049 ? 118.89907 127.97824 75.83999 1.000 187.65280 1049 ILE A N 1
ATOM 8305 C CA . ILE A 1 1049 ? 118.28072 126.67362 76.04480 1.000 187.65280 1049 ILE A CA 1
ATOM 8306 C C . ILE A 1 1049 ? 119.16901 125.89746 77.00813 1.000 187.65280 1049 ILE A C 1
ATOM 8307 O O . ILE A 1 1049 ? 120.27873 125.48356 76.65438 1.000 187.65280 1049 ILE A O 1
ATOM 8312 N N . ASP A 1 1050 ? 118.68436 125.69680 78.22890 1.000 198.30402 1050 ASP A N 1
ATOM 8313 C CA . ASP A 1 1050 ? 119.38212 124.91148 79.23365 1.000 198.30402 1050 ASP A CA 1
ATOM 8314 C C . ASP A 1 1050 ? 118.74829 123.52998 79.36451 1.000 198.30402 1050 ASP A C 1
ATOM 8315 O O . ASP A 1 1050 ? 117.54490 123.36892 79.13920 1.000 198.30402 1050 ASP A O 1
ATOM 8320 N N . PRO A 1 1051 ? 119.52827 122.50455 79.72842 1.000 177.61807 1051 PRO A N 1
ATOM 8321 C CA . PRO A 1 1051 ? 120.97120 122.50392 79.99037 1.000 177.61807 1051 PRO A CA 1
ATOM 8322 C C . PRO A 1 1051 ? 121.78550 122.17901 78.74466 1.000 177.61807 1051 PRO A C 1
ATOM 8323 O O . PRO A 1 1051 ? 122.95420 121.81963 78.84236 1.000 177.61807 1051 PRO A O 1
ATOM 8327 N N . MET A 1 1052 ? 121.17871 122.28669 77.56043 1.000 205.92219 1052 MET A N 1
ATOM 8328 C CA . MET A 1 1052 ? 121.87229 121.91400 76.33131 1.000 205.92219 1052 MET A CA 1
ATOM 8329 C C . MET A 1 1052 ? 123.10003 122.78479 76.09382 1.000 205.92219 1052 MET A C 1
ATOM 8330 O O . MET A 1 1052 ? 124.15725 122.28338 75.69424 1.000 205.92219 1052 MET A O 1
ATOM 8335 N N . ASP A 1 1053 ? 122.98243 124.08761 76.33077 1.000 200.09988 1053 ASP A N 1
ATOM 8336 C CA . ASP A 1 1053 ? 124.06890 125.02028 76.06740 1.000 200.09988 1053 ASP A CA 1
ATOM 8337 C C . ASP A 1 1053 ? 125.00219 125.20722 77.25605 1.000 200.09988 1053 ASP A C 1
ATOM 8338 O O . ASP A 1 1053 ? 125.95852 125.98203 77.15511 1.000 200.09988 1053 ASP A O 1
ATOM 8343 N N . GLY A 1 1054 ? 124.75478 124.52542 78.37097 1.000 200.05062 1054 GLY A N 1
ATOM 8344 C CA . GLY A 1 1054 ? 125.59000 124.67679 79.54644 1.000 200.05062 1054 GLY A CA 1
ATOM 8345 C C . GLY A 1 1054 ? 126.47224 123.47908 79.83139 1.000 200.05062 1054 GLY A C 1
ATOM 8346 O O . GLY A 1 1054 ? 126.95005 123.30757 80.95648 1.000 200.05062 1054 GLY A O 1
ATOM 8347 N N . VAL A 1 1055 ? 126.69704 122.64416 78.82324 1.000 199.97558 1055 VAL A N 1
ATOM 8348 C CA . VAL A 1 1055 ? 127.46703 121.41845 79.00231 1.000 199.97558 1055 VAL A CA 1
ATOM 8349 C C . VAL A 1 1055 ? 128.95347 121.74332 78.95311 1.000 199.97558 1055 VAL A C 1
ATOM 8350 O O . VAL A 1 1055 ? 129.43088 122.39283 78.01528 1.000 199.97558 1055 VAL A O 1
ATOM 8354 N N . VAL A 1 1056 ? 129.68851 121.28822 79.96281 1.000 198.51596 1056 VAL A N 1
ATOM 8355 C CA . VAL A 1 1056 ? 131.13205 121.49712 80.04077 1.000 198.51596 1056 VAL A CA 1
ATOM 8356 C C . VAL A 1 1056 ? 131.81747 120.13890 80.13077 1.000 198.51596 1056 VAL A C 1
ATOM 8357 O O . VAL A 1 1056 ? 131.45758 119.32450 80.99275 1.000 198.51596 1056 VAL A O 1
ATOM 8361 N N . PRO A 1 1057 ? 132.80448 119.84461 79.27364 1.000 212.51670 1057 PRO A N 1
ATOM 8362 C CA . PRO A 1 1057 ? 133.36454 120.68874 78.20887 1.000 212.51670 1057 PRO A CA 1
ATOM 8363 C C . PRO A 1 1057 ? 132.44597 120.78004 76.99716 1.000 212.51670 1057 PRO A C 1
ATOM 8364 O O . PRO A 1 1057 ? 131.44799 120.07106 76.90983 1.000 212.51670 1057 PRO A O 1
ATOM 8368 N N . ASP A 1 1058 ? 132.76616 121.65532 76.04828 1.000 239.00433 1058 ASP A N 1
ATOM 8369 C CA . ASP A 1 1058 ? 131.90824 121.88325 74.89075 1.000 239.00433 1058 ASP A CA 1
ATOM 8370 C C . ASP A 1 1058 ? 131.93349 120.66383 73.97742 1.000 239.00433 1058 ASP A C 1
ATOM 8371 O O . ASP A 1 1058 ? 132.95414 120.36884 73.34748 1.000 239.00433 1058 ASP A O 1
ATOM 8376 N N . THR A 1 1059 ? 130.80979 119.95420 73.90599 1.000 290.13571 1059 THR A N 1
ATOM 8377 C CA . THR A 1 1059 ? 130.63257 118.83754 72.98968 1.000 290.13571 1059 THR A CA 1
ATOM 8378 C C . THR A 1 1059 ? 129.29187 118.98764 72.28600 1.000 290.13571 1059 THR A C 1
ATOM 8379 O O . THR A 1 1059 ? 128.35943 119.58807 72.82906 1.000 290.13571 1059 THR A O 1
ATOM 8383 N N . GLU A 1 1060 ? 129.20493 118.45615 71.06712 1.000 332.28591 1060 GLU A N 1
ATOM 8384 C CA . GLU A 1 1060 ? 128.01149 118.63195 70.24973 1.000 332.28591 1060 GLU A CA 1
ATOM 8385 C C . GLU A 1 1060 ? 127.00610 117.49588 70.38930 1.000 332.28591 1060 GLU A C 1
ATOM 8386 O O . GLU A 1 1060 ? 125.88331 117.62466 69.88957 1.000 332.28591 1060 GLU A O 1
ATOM 8392 N N . GLU A 1 1061 ? 127.36677 116.40093 71.05065 1.000 317.02568 1061 GLU A N 1
ATOM 8393 C CA . GLU A 1 1061 ? 126.51616 115.22194 71.14029 1.000 317.02568 1061 GLU A CA 1
ATOM 8394 C C . GLU A 1 1061 ? 125.96914 115.07425 72.55404 1.000 317.02568 1061 GLU A C 1
ATOM 8395 O O . GLU A 1 1061 ? 126.72088 115.17620 73.52953 1.000 317.02568 1061 GLU A O 1
ATOM 8401 N N . LEU A 1 1062 ? 124.65868 114.85201 72.65684 1.000 282.51267 1062 LEU A N 1
ATOM 8402 C CA . LEU A 1 1062 ? 124.00156 114.54453 73.92021 1.000 282.51267 1062 LEU A CA 1
ATOM 8403 C C . LEU A 1 1062 ? 122.57842 114.10505 73.59981 1.000 282.51267 1062 LEU A C 1
ATOM 8404 O O . LEU A 1 1062 ? 121.93846 114.67000 72.70920 1.000 282.51267 1062 LEU A O 1
ATOM 8409 N N . GLU A 1 1063 ? 122.09334 113.10376 74.33083 1.000 304.63143 1063 GLU A N 1
ATOM 8410 C CA . GLU A 1 1063 ? 120.83373 112.44669 74.00668 1.000 304.63143 1063 GLU A CA 1
ATOM 8411 C C . GLU A 1 1063 ? 119.64033 113.33204 74.37825 1.000 304.63143 1063 GLU A C 1
ATOM 8412 O O . GLU A 1 1063 ? 119.78138 114.48999 74.77420 1.000 304.63143 1063 GLU A O 1
ATOM 8418 N N . GLU A 1 1064 ? 118.43914 112.78323 74.21489 1.000 277.73926 1064 GLU A N 1
ATOM 8419 C CA . GLU A 1 1064 ? 117.23363 113.50418 74.59142 1.000 277.73926 1064 GLU A CA 1
ATOM 8420 C C . GLU A 1 1064 ? 117.07920 113.53846 76.11033 1.000 277.73926 1064 GLU A C 1
ATOM 8421 O O . GLU A 1 1064 ? 117.65890 112.73239 76.84257 1.000 277.73926 1064 GLU A O 1
ATOM 8427 N N . VAL A 1 1065 ? 116.27577 114.49166 76.58214 1.000 214.34612 1065 VAL A N 1
ATOM 8428 C CA . VAL A 1 1065 ? 116.02943 114.67357 78.00481 1.000 214.34612 1065 VAL A CA 1
ATOM 8429 C C . VAL A 1 1065 ? 114.52686 114.71384 78.24247 1.000 214.34612 1065 VAL A C 1
ATOM 8430 O O . VAL A 1 1065 ? 113.72902 114.86872 77.31569 1.000 214.34612 1065 VAL A O 1
ATOM 8434 N N . ASP A 1 1066 ? 114.14852 114.56733 79.50895 1.000 206.37348 1066 ASP A N 1
ATOM 8435 C CA . ASP A 1 1066 ? 112.74195 114.56468 79.87471 1.000 206.37348 1066 ASP A CA 1
ATOM 8436 C C . ASP A 1 1066 ? 112.13531 115.95433 79.69964 1.000 206.37348 1066 ASP A C 1
ATOM 8437 O O . ASP A 1 1066 ? 112.83672 116.96584 79.61274 1.000 206.37348 1066 ASP A O 1
ATOM 8442 N N . THR A 1 1067 ? 110.80226 115.98902 79.64137 1.000 198.96177 1067 THR A N 1
ATOM 8443 C CA . THR A 1 1067 ? 110.10059 117.25107 79.42986 1.000 198.96177 1067 THR A CA 1
ATOM 8444 C C . THR A 1 1067 ? 110.30322 118.20607 80.59931 1.000 198.96177 1067 THR A C 1
ATOM 8445 O O . THR A 1 1067 ? 110.48708 119.41234 80.40003 1.000 198.96177 1067 THR A O 1
ATOM 8449 N N . TYR A 1 1068 ? 110.27559 117.68871 81.82410 1.000 195.92928 1068 TYR A N 1
ATOM 8450 C CA . TYR A 1 1068 ? 110.35023 118.52110 83.01667 1.000 195.92928 1068 TYR A CA 1
ATOM 8451 C C . TYR A 1 1068 ? 111.77787 118.81461 83.45840 1.000 195.92928 1068 TYR A C 1
ATOM 8452 O O . TYR A 1 1068 ? 111.97260 119.33312 84.56216 1.000 195.92928 1068 TYR A O 1
ATOM 8461 N N . ASP A 1 1069 ? 112.77502 118.49528 82.63884 1.000 201.45229 1069 ASP A N 1
ATOM 8462 C CA . ASP A 1 1069 ? 114.16454 118.77828 82.97016 1.000 201.45229 1069 ASP A CA 1
ATOM 8463 C C . ASP A 1 1069 ? 114.67760 120.07026 82.34662 1.000 201.45229 1069 ASP A C 1
ATOM 8464 O O . ASP A 1 1069 ? 115.84419 120.41844 82.55363 1.000 201.45229 1069 ASP A O 1
ATOM 8469 N N . TYR A 1 1070 ? 113.84568 120.78492 81.59406 1.000 185.35468 1070 TYR A N 1
ATOM 8470 C CA . TYR A 1 1070 ? 114.27450 122.02869 80.97593 1.000 185.35468 1070 TYR A CA 1
ATOM 8471 C C . TYR A 1 1070 ? 114.22781 123.17419 81.98713 1.000 185.35468 1070 TYR A C 1
ATOM 8472 O O . TYR A 1 1070 ? 113.64565 123.06614 83.06963 1.000 185.35468 1070 TYR A O 1
ATOM 8481 N N . GLY A 1 1071 ? 114.85212 124.28294 81.62011 1.000 193.03534 1071 GLY A N 1
ATOM 8482 C CA . GLY A 1 1071 ? 114.82882 125.48398 82.42580 1.000 193.03534 1071 GLY A CA 1
ATOM 8483 C C . GLY A 1 1071 ? 116.12907 125.68824 83.19007 1.000 193.03534 1071 GLY A C 1
ATOM 8484 O O . GLY A 1 1071 ? 116.90065 124.75733 83.43752 1.000 193.03534 1071 GLY A O 1
ATOM 8485 N N . SER A 1 1072 ? 116.36355 126.94240 83.56835 1.000 174.84020 1072 SER A N 1
ATOM 8486 C CA . SER A 1 1072 ? 117.54268 127.33363 84.32189 1.000 174.84020 1072 SER A CA 1
ATOM 8487 C C . SER A 1 1072 ? 117.21442 127.39457 85.81233 1.000 174.84020 1072 SER A C 1
ATOM 8488 O O . SER A 1 1072 ? 116.06915 127.21857 86.23323 1.000 174.84020 1072 SER A O 1
ATOM 8491 N N . ARG A 1 1073 ? 118.23976 127.65226 86.62136 1.000 164.20628 1073 ARG A N 1
ATOM 8492 C CA . ARG A 1 1073 ? 118.09290 127.61874 88.06975 1.000 164.20628 1073 ARG A CA 1
ATOM 8493 C C . ARG A 1 1073 ? 119.12502 128.54634 88.69298 1.000 164.20628 1073 ARG A C 1
ATOM 8494 O O . ARG A 1 1073 ? 120.09015 128.95446 88.04251 1.000 164.20628 1073 ARG A O 1
ATOM 8502 N N . GLY A 1 1074 ? 118.90967 128.87329 89.96187 1.000 157.52599 1074 GLY A N 1
ATOM 8503 C CA . GLY A 1 1074 ? 119.84123 129.73452 90.66439 1.000 157.52599 1074 GLY A CA 1
ATOM 8504 C C . GLY A 1 1074 ? 119.33260 130.08730 92.04484 1.000 157.52599 1074 GLY A C 1
ATOM 8505 O O . GLY A 1 1074 ? 118.30712 129.57809 92.50126 1.000 157.52599 1074 GLY A O 1
ATOM 8506 N N . PHE A 1 1075 ? 120.07389 130.97431 92.70676 1.000 158.55744 1075 PHE A N 1
ATOM 8507 C CA . PHE A 1 1075 ? 119.76015 131.43429 94.05352 1.000 158.55744 1075 PHE A CA 1
ATOM 8508 C C . PHE A 1 1075 ? 119.44368 132.92175 94.03081 1.000 158.55744 1075 PHE A C 1
ATOM 8509 O O . PHE A 1 1075 ? 120.22520 133.71329 93.49442 1.000 158.55744 1075 PHE A O 1
ATOM 8517 N N . ASN A 1 1076 ? 118.31430 133.29219 94.62774 1.000 148.45675 1076 ASN A N 1
ATOM 8518 C CA . ASN A 1 1076 ? 117.95263 134.68428 94.90141 1.000 148.45675 1076 ASN A CA 1
ATOM 8519 C C . ASN A 1 1076 ? 118.16804 135.57904 93.68163 1.000 148.45675 1076 ASN A C 1
ATOM 8520 O O . ASN A 1 1076 ? 118.89126 136.57435 93.72241 1.000 148.45675 1076 ASN A O 1
ATOM 8525 N N . TYR A 1 1077 ? 117.52713 135.19235 92.57840 1.000 156.89375 1077 TYR A N 1
ATOM 8526 C CA . TYR A 1 1077 ? 117.59868 135.93197 91.31708 1.000 156.89375 1077 TYR A CA 1
ATOM 8527 C C . TYR A 1 1077 ? 119.03020 136.03745 90.79603 1.000 156.89375 1077 TYR A C 1
ATOM 8528 O O . TYR A 1 1077 ? 119.37522 136.99112 90.09518 1.000 156.89375 1077 TYR A O 1
ATOM 8537 N N . ARG A 1 1078 ? 119.88053 135.06975 91.13167 1.000 154.21214 1078 ARG A N 1
ATOM 8538 C CA . ARG A 1 1078 ? 121.26995 135.08773 90.69860 1.000 154.21214 1078 ARG A CA 1
ATOM 8539 C C . ARG A 1 1078 ? 121.68645 133.68990 90.26718 1.000 154.21214 1078 ARG A C 1
ATOM 8540 O O . ARG A 1 1078 ? 121.13318 132.68564 90.72049 1.000 154.21214 1078 ARG A O 1
ATOM 8548 N N . SER A 1 1079 ? 122.67884 133.64018 89.38285 1.000 169.55989 1079 SER A N 1
ATOM 8549 C CA . SER A 1 1079 ? 123.24898 132.38546 88.91260 1.000 169.55989 1079 SER A CA 1
ATOM 8550 C C . SER A 1 1079 ? 124.59820 132.67754 88.27568 1.000 169.55989 1079 SER A C 1
ATOM 8551 O O . SER A 1 1079 ? 124.81666 133.76545 87.73542 1.000 169.55989 1079 SER A O 1
ATOM 8554 N N . GLU A 1 1080 ? 125.49802 131.69607 88.34374 1.000 188.83393 1080 GLU A N 1
ATOM 8555 C CA . GLU A 1 1080 ? 126.85356 131.82042 87.80431 1.000 188.83393 1080 GLU A CA 1
ATOM 8556 C C . GLU A 1 1080 ? 127.14533 130.59628 86.94101 1.000 188.83393 1080 GLU A C 1
ATOM 8557 O O . GLU A 1 1080 ? 127.71424 129.61099 87.41713 1.000 188.83393 1080 GLU A O 1
ATOM 8563 N N . ARG A 1 1081 ? 126.76767 130.66572 85.66776 1.000 172.05696 1081 ARG A N 1
ATOM 8564 C CA . ARG A 1 1081 ? 127.01025 129.56614 84.74506 1.000 172.05696 1081 ARG A CA 1
ATOM 8565 C C . ARG A 1 1081 ? 128.49759 129.46989 84.42971 1.000 172.05696 1081 ARG A C 1
ATOM 8566 O O . ARG A 1 1081 ? 129.14513 130.47774 84.13073 1.000 172.05696 1081 ARG A O 1
ATOM 8574 N N . LEU A 1 1082 ? 129.03615 128.25240 84.49519 1.000 160.52202 1082 LEU A N 1
ATOM 8575 C CA . LEU A 1 1082 ? 130.46729 128.03315 84.33149 1.000 160.52202 1082 LEU A CA 1
ATOM 8576 C C . LEU A 1 1082 ? 130.92439 128.08111 82.88063 1.000 160.52202 1082 LEU A C 1
ATOM 8577 O O . LEU A 1 1082 ? 132.13633 128.08718 82.63377 1.000 160.52202 1082 LEU A O 1
ATOM 8582 N N . ILE A 1 1083 ? 129.99637 128.10592 81.92219 1.000 163.01649 1083 ILE A N 1
ATOM 8583 C CA . ILE A 1 1083 ? 130.38576 128.08448 80.51537 1.000 163.01649 1083 ILE A CA 1
ATOM 8584 C C . ILE A 1 1083 ? 131.17648 129.33731 80.15784 1.000 163.01649 1083 ILE A C 1
ATOM 8585 O O . ILE A 1 1083 ? 132.14464 129.27753 79.39093 1.000 163.01649 1083 ILE A O 1
ATOM 8590 N N . ASN A 1 1084 ? 130.78916 130.48728 80.71437 1.000 172.17783 1084 ASN A N 1
ATOM 8591 C CA . ASN A 1 1084 ? 131.51009 131.72501 80.43362 1.000 172.17783 1084 ASN A CA 1
ATOM 8592 C C . ASN A 1 1084 ? 132.94268 131.65258 80.94762 1.000 172.17783 1084 ASN A C 1
ATOM 8593 O O . ASN A 1 1084 ? 133.89063 132.01907 80.24113 1.000 172.17783 1084 ASN A O 1
ATOM 8598 N N . ARG A 1 1085 ? 133.11811 131.17387 82.18149 1.000 170.52582 1085 ARG A N 1
ATOM 8599 C CA . ARG A 1 1085 ? 134.45765 131.05372 82.74575 1.000 170.52582 1085 ARG A CA 1
ATOM 8600 C C . ARG A 1 1085 ? 135.30209 130.06399 81.95564 1.000 170.52582 1085 ARG A C 1
ATOM 8601 O O . ARG A 1 1085 ? 136.49238 130.30216 81.72047 1.000 170.52582 1085 ARG A O 1
ATOM 8609 N N . TYR A 1 1086 ? 134.70690 128.94207 81.54402 1.000 195.16197 1086 TYR A N 1
ATOM 8610 C CA . TYR A 1 1086 ? 135.45234 127.96517 80.75719 1.000 195.16197 1086 TYR A CA 1
ATOM 8611 C C . TYR A 1 1086 ? 135.86349 128.54054 79.40832 1.000 195.16197 1086 TYR A C 1
ATOM 8612 O O . TYR A 1 1086 ? 136.98522 128.30921 78.94243 1.000 195.16197 1086 TYR A O 1
ATOM 8621 N N . LYS A 1 1087 ? 134.96667 129.28914 78.76285 1.000 192.31883 1087 LYS A N 1
ATOM 8622 C CA . LYS A 1 1087 ? 135.28624 129.87139 77.46458 1.000 192.31883 1087 LYS A CA 1
ATOM 8623 C C . LYS A 1 1087 ? 136.36716 130.93769 77.58380 1.000 192.31883 1087 LYS A C 1
ATOM 8624 O O . LYS A 1 1087 ? 137.22569 131.05794 76.70224 1.000 192.31883 1087 LYS A O 1
ATOM 8630 N N . GLU A 1 1088 ? 136.33720 131.72838 78.65959 1.000 195.02597 1088 GLU A N 1
ATOM 8631 C CA . GLU A 1 1088 ? 137.33116 132.78579 78.81863 1.000 195.02597 1088 GLU A CA 1
ATOM 8632 C C . GLU A 1 1088 ? 138.73582 132.21621 78.98259 1.000 195.02597 1088 GLU A C 1
ATOM 8633 O O . GLU A 1 1088 ? 139.69003 132.71664 78.37600 1.000 195.02597 1088 GLU A O 1
ATOM 8639 N N . HIS A 1 1089 ? 138.88425 131.16960 79.79274 1.000 209.02541 1089 HIS A N 1
ATOM 8640 C CA . HIS A 1 1089 ? 140.19658 130.59517 80.08998 1.000 209.02541 1089 HIS A CA 1
ATOM 8641 C C . HIS A 1 1089 ? 140.00588 129.11886 80.40793 1.000 209.02541 1089 HIS A C 1
ATOM 8642 O O . HIS A 1 1089 ? 139.54801 128.76195 81.50449 1.000 209.02541 1089 HIS A O 1
ATOM 8649 N N . PRO A 1 1090 ? 140.35043 128.22683 79.47798 1.000 192.49594 1090 PRO A N 1
ATOM 8650 C CA . PRO A 1 1090 ? 140.04564 126.78727 79.63591 1.000 192.49594 1090 PRO A CA 1
ATOM 8651 C C . PRO A 1 1090 ? 141.01391 126.01594 80.53178 1.000 192.49594 1090 PRO A C 1
ATOM 8652 O O . PRO A 1 1090 ? 141.94006 125.33550 80.09255 1.000 192.49594 1090 PRO A O 1
ATOM 8656 N N . VAL A 1 1091 ? 140.79421 126.12199 81.84007 1.000 185.88420 1091 VAL A N 1
ATOM 8657 C CA . VAL A 1 1091 ? 141.47550 125.29406 82.82831 1.000 185.88420 1091 VAL A CA 1
ATOM 8658 C C . VAL A 1 1091 ? 140.41380 124.65303 83.70906 1.000 185.88420 1091 VAL A C 1
ATOM 8659 O O . VAL A 1 1091 ? 139.57155 125.35312 84.28172 1.000 185.88420 1091 VAL A O 1
ATOM 8663 N N . MET A 1 1092 ? 140.45742 123.32468 83.81995 1.000 188.02449 1092 MET A N 1
ATOM 8664 C CA . MET A 1 1092 ? 139.35818 122.59703 84.44617 1.000 188.02449 1092 MET A CA 1
ATOM 8665 C C . MET A 1 1092 ? 139.33366 122.79830 85.95731 1.000 188.02449 1092 MET A C 1
ATOM 8666 O O . MET A 1 1092 ? 138.27143 123.03879 86.54214 1.000 188.02449 1092 MET A O 1
ATOM 8671 N N . HIS A 1 1093 ? 140.48991 122.70625 86.60840 1.000 174.35852 1093 HIS A N 1
ATOM 8672 C CA . HIS A 1 1093 ? 140.54381 122.67937 88.06437 1.000 174.35852 1093 HIS A CA 1
ATOM 8673 C C . HIS A 1 1093 ? 140.67116 124.05973 88.69554 1.000 174.35852 1093 HIS A C 1
ATOM 8674 O O . HIS A 1 1093 ? 140.75341 124.15343 89.92405 1.000 174.35852 1093 HIS A O 1
ATOM 8681 N N . GLU A 1 1094 ? 140.69066 125.12874 87.90015 1.000 174.13945 1094 GLU A N 1
ATOM 8682 C CA . GLU A 1 1094 ? 140.81940 126.48295 88.42390 1.000 174.13945 1094 GLU A CA 1
ATOM 8683 C C . GLU A 1 1094 ? 139.56434 127.31795 88.19390 1.000 174.13945 1094 GLU A C 1
ATOM 8684 O O . GLU A 1 1094 ? 139.63401 128.55055 88.20254 1.000 174.13945 1094 GLU A O 1
ATOM 8690 N N . LEU A 1 1095 ? 138.41623 126.67063 87.98758 1.000 162.21626 1095 LEU A N 1
ATOM 8691 C CA . LEU A 1 1095 ? 137.19079 127.41212 87.70862 1.000 162.21626 1095 LEU A CA 1
ATOM 8692 C C . LEU A 1 1095 ? 136.67868 128.13647 88.94772 1.000 162.21626 1095 LEU A C 1
ATOM 8693 O O . LEU A 1 1095 ? 136.11487 129.23176 88.84352 1.000 162.21626 1095 LEU A O 1
ATOM 8698 N N . PHE A 1 1096 ? 136.86282 127.54484 90.12692 1.000 147.91631 1096 PHE A N 1
ATOM 8699 C CA . PHE A 1 1096 ? 136.30892 128.10657 91.35180 1.000 147.91631 1096 PHE A CA 1
ATOM 8700 C C . PHE A 1 1096 ? 137.17361 129.20106 91.96262 1.000 147.91631 1096 PHE A C 1
ATOM 8701 O O . PHE A 1 1096 ? 136.71847 129.87479 92.89279 1.000 147.91631 1096 PHE A O 1
ATOM 8709 N N . SER A 1 1097 ? 138.39461 129.39784 91.47440 1.000 177.30194 1097 SER A N 1
ATOM 8710 C CA . SER A 1 1097 ? 139.30720 130.36130 92.07728 1.000 177.30194 1097 SER A CA 1
ATOM 8711 C C . SER A 1 1097 ? 138.86182 131.77938 91.74353 1.000 177.30194 1097 SER A C 1
ATOM 8712 O O . SER A 1 1097 ? 138.72934 132.13532 90.56785 1.000 177.30194 1097 SER A O 1
ATOM 8715 N N . SER A 1 1098 ? 138.63260 132.58850 92.77859 1.000 186.90793 1098 SER A N 1
ATOM 8716 C CA . SER A 1 1098 ? 138.27321 133.98567 92.57690 1.000 186.90793 1098 SER A CA 1
ATOM 8717 C C . SER A 1 1098 ? 139.47636 134.85694 92.24885 1.000 186.90793 1098 SER A C 1
ATOM 8718 O O . SER A 1 1098 ? 139.29705 135.99878 91.81253 1.000 186.90793 1098 SER A O 1
ATOM 8721 N N . GLU A 1 1099 ? 140.69306 134.34792 92.45271 1.000 189.97374 1099 GLU A N 1
ATOM 8722 C CA . GLU A 1 1099 ? 141.88456 135.13573 92.15904 1.000 189.97374 1099 GLU A CA 1
ATOM 8723 C C . GLU A 1 1099 ? 142.03359 135.39171 90.66546 1.000 189.97374 1099 GLU A C 1
ATOM 8724 O O . GLU A 1 1099 ? 142.65326 136.38302 90.26354 1.000 189.97374 1099 GLU A O 1
ATOM 8730 N N . VAL A 1 1100 ? 141.47142 134.52204 89.83263 1.000 167.30837 1100 VAL A N 1
ATOM 8731 C CA . VAL A 1 1100 ? 141.58097 134.64666 88.38685 1.000 167.30837 1100 VAL A CA 1
ATOM 8732 C C . VAL A 1 1100 ? 140.33790 135.28477 87.77970 1.000 167.30837 1100 VAL A C 1
ATOM 8733 O O . VAL A 1 1100 ? 140.44180 136.09515 86.85848 1.000 167.30837 1100 VAL A O 1
ATOM 8737 N N . PHE A 1 1101 ? 139.15611 134.93967 88.28886 1.000 166.04317 1101 PHE A N 1
ATOM 8738 C CA . PHE A 1 1101 ? 137.89990 135.40755 87.71881 1.000 166.04317 1101 PHE A CA 1
ATOM 8739 C C . PHE A 1 1101 ? 137.19981 136.46822 88.55179 1.000 166.04317 1101 PHE A C 1
ATOM 8740 O O . PHE A 1 1101 ? 136.62972 137.40051 87.98264 1.000 166.04317 1101 PHE A O 1
ATOM 8748 N N . GLY A 1 1102 ? 137.22933 136.35565 89.87075 1.000 185.34013 1102 GLY A N 1
ATOM 8749 C CA . GLY A 1 1102 ? 136.53566 137.27528 90.74803 1.000 185.34013 1102 GLY A CA 1
ATOM 8750 C C . GLY A 1 1102 ? 135.42631 136.58962 91.52925 1.000 185.34013 1102 GLY A C 1
ATOM 8751 O O . GLY A 1 1102 ? 135.10718 135.41668 91.33199 1.000 185.34013 1102 GLY A O 1
ATOM 8752 N N . ASP A 1 1103 ? 134.83876 137.36146 92.43943 1.000 180.46564 1103 ASP A N 1
ATOM 8753 C CA . ASP A 1 1103 ? 133.78824 136.83623 93.29386 1.000 180.46564 1103 ASP A CA 1
ATOM 8754 C C . ASP A 1 1103 ? 132.52740 136.54526 92.48026 1.000 180.46564 1103 ASP A C 1
ATOM 8755 O O . ASP A 1 1103 ? 132.22370 137.25022 91.51461 1.000 180.46564 1103 ASP A O 1
ATOM 8760 N N . PRO A 1 1104 ? 131.77827 135.51235 92.85043 1.000 153.23014 1104 PRO A N 1
ATOM 8761 C CA . PRO A 1 1104 ? 130.55319 135.17723 92.12062 1.000 153.23014 1104 PRO A CA 1
ATOM 8762 C C . PRO A 1 1104 ? 129.42533 136.14805 92.44695 1.000 153.23014 1104 PRO A C 1
ATOM 8763 O O . PRO A 1 1104 ? 129.49870 136.94835 93.37945 1.000 153.23014 1104 PRO A O 1
ATOM 8767 N N . ALA A 1 1105 ? 128.36212 136.05769 91.64757 1.000 169.41763 1105 ALA A N 1
ATOM 8768 C CA . ALA A 1 1105 ? 127.20243 136.92287 91.81710 1.000 169.41763 1105 ALA A CA 1
ATOM 8769 C C . ALA A 1 1105 ? 126.23141 136.41895 92.87568 1.000 169.41763 1105 ALA A C 1
ATOM 8770 O O . ALA A 1 1105 ? 125.29304 137.14276 93.22473 1.000 169.41763 1105 ALA A O 1
ATOM 8772 N N . THR A 1 1106 ? 126.42871 135.20818 93.38877 1.000 161.52119 1106 THR A N 1
ATOM 8773 C CA . THR A 1 1106 ? 125.56926 134.68113 94.43206 1.000 161.52119 1106 THR A CA 1
ATOM 8774 C C . THR A 1 1106 ? 125.82377 135.41952 95.74550 1.000 161.52119 1106 THR A C 1
ATOM 8775 O O . THR A 1 1106 ? 126.86501 136.05809 95.91447 1.000 161.52119 1106 THR A O 1
ATOM 8779 N N . PRO A 1 1107 ? 124.87567 135.36555 96.68414 1.000 166.05174 1107 PRO A N 1
ATOM 8780 C CA . PRO A 1 1107 ? 125.05752 136.08630 97.95058 1.000 166.05174 1107 PRO A CA 1
ATOM 8781 C C . PRO A 1 1107 ? 126.31123 135.63637 98.68613 1.000 166.05174 1107 PRO A C 1
ATOM 8782 O O . PRO A 1 1107 ? 126.68401 134.46194 98.66254 1.000 166.05174 1107 PRO A O 1
ATOM 8786 N N . LEU A 1 1108 ? 126.96058 136.59290 99.34272 1.000 149.49530 1108 LEU A N 1
ATOM 8787 C CA . LEU A 1 1108 ? 128.21052 136.36976 100.05520 1.000 149.49530 1108 LEU A CA 1
ATOM 8788 C C . LEU A 1 1108 ? 127.99315 136.60849 101.54237 1.000 149.49530 1108 LEU A C 1
ATOM 8789 O O . LEU A 1 1108 ? 127.32767 137.57483 101.92856 1.000 149.49530 1108 LEU A O 1
ATOM 8794 N N . PHE A 1 1109 ? 128.55366 135.73159 102.37053 1.000 164.24568 1109 PHE A N 1
ATOM 8795 C CA . PHE A 1 1109 ? 128.39715 135.80618 103.81405 1.000 164.24568 1109 PHE A CA 1
ATOM 8796 C C . PHE A 1 1109 ? 129.76110 135.89223 104.48485 1.000 164.24568 1109 PHE A C 1
ATOM 8797 O O . PHE A 1 1109 ? 130.73205 135.27490 104.03781 1.000 164.24568 1109 PHE A O 1
ATOM 8805 N N . GLU A 1 1110 ? 129.82443 136.66476 105.56732 1.000 187.65819 1110 GLU A N 1
ATOM 8806 C CA . GLU A 1 1110 ? 131.05976 136.86241 106.30979 1.000 187.65819 1110 GLU A CA 1
ATOM 8807 C C . GLU A 1 1110 ? 130.78070 136.71276 107.79719 1.000 187.65819 1110 GLU A C 1
ATOM 8808 O O . GLU A 1 1110 ? 129.67126 136.97027 108.26960 1.000 187.65819 1110 GLU A O 1
ATOM 8814 N N . ALA A 1 1111 ? 131.80712 136.29736 108.53404 1.000 167.52083 1111 ALA A N 1
ATOM 8815 C CA . ALA A 1 1111 ? 131.69355 136.10633 109.97447 1.000 167.52083 1111 ALA A CA 1
ATOM 8816 C C . ALA A 1 1111 ? 133.09335 136.01763 110.56529 1.000 167.52083 1111 ALA A C 1
ATOM 8817 O O . ALA A 1 1111 ? 134.08634 135.87958 109.84658 1.000 167.52083 1111 ALA A O 1
ATOM 8819 N N . TYR A 1 1112 ? 133.15543 136.09836 111.88797 1.000 173.15684 1112 TYR A N 1
ATOM 8820 C CA . TYR A 1 1112 ? 134.37430 135.93883 112.66080 1.000 173.15684 1112 TYR A CA 1
ATOM 8821 C C . TYR A 1 1112 ? 134.32815 134.61732 113.41618 1.000 173.15684 1112 TYR A C 1
ATOM 8822 O O . TYR A 1 1112 ? 133.24377 134.11234 113.73028 1.000 173.15684 1112 TYR A O 1
ATOM 8831 N N . PRO A 1 1113 ? 135.48422 134.02137 113.71232 1.000 155.92324 1113 PRO A N 1
ATOM 8832 C CA . PRO A 1 1113 ? 135.48647 132.70578 114.36562 1.000 155.92324 1113 PRO A CA 1
ATOM 8833 C C . PRO A 1 1113 ? 134.77962 132.73521 115.71319 1.000 155.92324 1113 PRO A C 1
ATOM 8834 O O . PRO A 1 1113 ? 134.90030 133.69148 116.48123 1.000 155.92324 1113 PRO A O 1
ATOM 8838 N N . GLY A 1 1114 ? 134.03447 131.66710 115.99212 1.000 171.24628 1114 GLY A N 1
ATOM 8839 C CA . GLY A 1 1114 ? 133.35399 131.50287 117.25852 1.000 171.24628 1114 GLY A CA 1
ATOM 8840 C C . GLY A 1 1114 ? 131.99390 132.15644 117.36268 1.000 171.24628 1114 GLY A C 1
ATOM 8841 O O . GLY A 1 1114 ? 131.31500 131.96920 118.38003 1.000 171.24628 1114 GLY A O 1
ATOM 8842 N N . GLU A 1 1115 ? 131.57073 132.90729 116.35757 1.000 184.72315 1115 GLU A N 1
ATOM 8843 C CA . GLU A 1 1115 ? 130.28354 133.58944 116.42384 1.000 184.72315 1115 GLU A CA 1
ATOM 8844 C C . GLU A 1 1115 ? 129.16124 132.63118 116.03827 1.000 184.72315 1115 GLU A C 1
ATOM 8845 O O . GLU A 1 1115 ? 129.23376 131.99747 114.98111 1.000 184.72315 1115 GLU A O 1
ATOM 8851 N N . PRO A 1 1116 ? 128.12772 132.48771 116.86778 1.000 150.09108 1116 PRO A N 1
ATOM 8852 C CA . PRO A 1 1116 ? 127.02052 131.58652 116.52213 1.000 150.09108 1116 PRO A CA 1
ATOM 8853 C C . PRO A 1 1116 ? 126.32742 132.01518 115.23643 1.000 150.09108 1116 PRO A C 1
ATOM 8854 O O . PRO A 1 1116 ? 126.17555 133.20577 114.95667 1.000 150.09108 1116 PRO A O 1
ATOM 8858 N N . VAL A 1 1117 ? 125.90417 131.02550 114.45205 1.000 144.22839 1117 VAL A N 1
ATOM 8859 C CA . VAL A 1 1117 ? 125.30346 131.25377 113.14201 1.000 144.22839 1117 VAL A CA 1
ATOM 8860 C C . VAL A 1 1117 ? 124.08573 130.35095 112.99346 1.000 144.22839 1117 VAL A C 1
ATOM 8861 O O . VAL A 1 1117 ? 124.11126 129.18488 113.40029 1.000 144.22839 1117 VAL A O 1
ATOM 8865 N N . VAL A 1 1118 ? 123.01714 130.89333 112.41207 1.000 149.23557 1118 VAL A N 1
ATOM 8866 C CA . VAL A 1 1118 ? 121.80242 130.13965 112.12054 1.000 149.23557 1118 VAL A CA 1
ATOM 8867 C C . VAL A 1 1118 ? 121.39547 130.42080 110.67910 1.000 149.23557 1118 VAL A C 1
ATOM 8868 O O . VAL A 1 1118 ? 121.44966 131.56642 110.21977 1.000 149.23557 1118 VAL A O 1
ATOM 8872 N N . MET A 1 1119 ? 121.00117 129.37060 109.95921 1.000 164.20368 1119 MET A N 1
ATOM 8873 C CA . MET A 1 1119 ? 120.64297 129.47676 108.55231 1.000 164.20368 1119 MET A CA 1
ATOM 8874 C C . MET A 1 1119 ? 119.25476 128.89748 108.32277 1.000 164.20368 1119 MET A C 1
ATOM 8875 O O . MET A 1 1119 ? 118.82322 127.97994 109.02544 1.000 164.20368 1119 MET A O 1
ATOM 8880 N N . ARG A 1 1120 ? 118.55698 129.44684 107.32793 1.000 157.63010 1120 ARG A N 1
ATOM 8881 C CA . ARG A 1 1120 ? 117.19259 129.04794 107.01006 1.000 157.63010 1120 ARG A CA 1
ATOM 8882 C C . ARG A 1 1120 ? 117.05267 128.87262 105.50429 1.000 157.63010 1120 ARG A C 1
ATOM 8883 O O . ARG A 1 1120 ? 117.61839 129.64847 104.72967 1.000 157.63010 1120 ARG A O 1
ATOM 8891 N N . ILE A 1 1121 ? 116.28806 127.85794 105.09453 1.000 161.27926 1121 ILE A N 1
ATOM 8892 C CA . ILE A 1 1121 ? 116.16137 127.47410 103.69324 1.000 161.27926 1121 ILE A CA 1
ATOM 8893 C C . ILE A 1 1121 ? 114.68540 127.38294 103.32368 1.000 161.27926 1121 ILE A C 1
ATOM 8894 O O . ILE A 1 1121 ? 113.83603 127.05431 104.15760 1.000 161.27926 1121 ILE A O 1
ATOM 8899 N N . THR A 1 1122 ? 114.38298 127.68214 102.05941 1.000 172.32361 1122 THR A N 1
ATOM 8900 C CA . THR A 1 1122 ? 113.04285 127.52490 101.50891 1.000 172.32361 1122 THR A CA 1
ATOM 8901 C C . THR A 1 1122 ? 113.17106 127.23708 100.01916 1.000 172.32361 1122 THR A C 1
ATOM 8902 O O . THR A 1 1122 ? 114.16042 127.60743 99.38274 1.000 172.32361 1122 THR A O 1
ATOM 8906 N N . THR A 1 1123 ? 112.16012 126.57072 99.46310 1.000 166.12686 1123 THR A N 1
ATOM 8907 C CA . THR A 1 1123 ? 112.15785 126.22132 98.04231 1.000 166.12686 1123 THR A CA 1
ATOM 8908 C C . THR A 1 1123 ? 110.73292 126.24578 97.51441 1.000 166.12686 1123 THR A C 1
ATOM 8909 O O . THR A 1 1123 ? 110.03920 125.22039 97.50231 1.000 166.12686 1123 THR A O 1
ATOM 8913 N N . PRO A 1 1124 ? 110.25285 127.41391 97.06690 1.000 152.09996 1124 PRO A N 1
ATOM 8914 C CA . PRO A 1 1124 ? 108.97283 127.49817 96.35469 1.000 152.09996 1124 PRO A CA 1
ATOM 8915 C C . PRO A 1 1124 ? 109.13182 127.30812 94.84704 1.000 152.09996 1124 PRO A C 1
ATOM 8916 O O . PRO A 1 1124 ? 108.72355 128.15478 94.04491 1.000 152.09996 1124 PRO A O 1
ATOM 8920 N N . ALA A 1 1125 ? 109.72885 126.18696 94.45049 1.000 191.92294 1125 ALA A N 1
ATOM 8921 C CA . ALA A 1 1125 ? 110.06118 125.95348 93.05375 1.000 191.92294 1125 ALA A CA 1
ATOM 8922 C C . ALA A 1 1125 ? 108.83386 125.47184 92.28125 1.000 191.92294 1125 ALA A C 1
ATOM 8923 O O . ALA A 1 1125 ? 107.70356 125.47754 92.77662 1.000 191.92294 1125 ALA A O 1
ATOM 8925 N N . GLU A 1 1126 ? 109.06950 125.04541 91.04167 1.000 210.54435 1126 GLU A N 1
ATOM 8926 C CA . GLU A 1 1126 ? 108.00968 124.60368 90.14641 1.000 210.54435 1126 GLU A CA 1
ATOM 8927 C C . GLU A 1 1126 ? 108.21040 123.20336 89.58778 1.000 210.54435 1126 GLU A C 1
ATOM 8928 O O . GLU A 1 1126 ? 107.22600 122.48290 89.41025 1.000 210.54435 1126 GLU A O 1
ATOM 8934 N N . ARG A 1 1127 ? 109.44568 122.79503 89.31111 1.000 200.52659 1127 ARG A N 1
ATOM 8935 C CA . ARG A 1 1127 ? 109.68920 121.51262 88.67110 1.000 200.52659 1127 ARG A CA 1
ATOM 8936 C C . ARG A 1 1127 ? 109.59083 120.37779 89.68928 1.000 200.52659 1127 ARG A C 1
ATOM 8937 O O . ARG A 1 1127 ? 109.26085 120.57958 90.86085 1.000 200.52659 1127 ARG A O 1
ATOM 8945 N N . ARG A 1 1128 ? 109.88690 119.16133 89.23325 1.000 191.80468 1128 ARG A N 1
ATOM 8946 C CA . ARG A 1 1128 ? 109.66301 117.96069 90.02836 1.000 191.80468 1128 ARG A CA 1
ATOM 8947 C C . ARG A 1 1128 ? 110.94280 117.31224 90.53636 1.000 191.80468 1128 ARG A C 1
ATOM 8948 O O . ARG A 1 1128 ? 110.91334 116.65794 91.58360 1.000 191.80468 1128 ARG A O 1
ATOM 8956 N N . ARG A 1 1129 ? 112.05850 117.46956 89.82722 1.000 172.48804 1129 ARG A N 1
ATOM 8957 C CA . ARG A 1 1129 ? 113.29503 116.80931 90.22560 1.000 172.48804 1129 ARG A CA 1
ATOM 8958 C C . ARG A 1 1129 ? 113.76523 117.30966 91.58637 1.000 172.48804 1129 ARG A C 1
ATOM 8959 O O . ARG A 1 1129 ? 113.76946 118.51289 91.85904 1.000 172.48804 1129 ARG A O 1
ATOM 8967 N N . ALA A 1 1130 ? 114.16560 116.37290 92.44171 1.000 158.19077 1130 ALA A N 1
ATOM 8968 C CA . ALA A 1 1130 ? 114.59575 116.70057 93.79081 1.000 158.19077 1130 ALA A CA 1
ATOM 8969 C C . ALA A 1 1130 ? 116.02197 117.24325 93.79027 1.000 158.19077 1130 ALA A C 1
ATOM 8970 O O . ALA A 1 1130 ? 116.76762 117.11172 92.81653 1.000 158.19077 1130 ALA A O 1
ATOM 8972 N N . HIS A 1 1131 ? 116.39667 117.86056 94.90899 1.000 154.35954 1131 HIS A N 1
ATOM 8973 C CA . HIS A 1 1131 ? 117.71226 118.46182 95.06469 1.000 154.35954 1131 HIS A CA 1
ATOM 8974 C C . HIS A 1 1131 ? 118.24975 118.14533 96.45262 1.000 154.35954 1131 HIS A C 1
ATOM 8975 O O . HIS A 1 1131 ? 117.52106 117.69218 97.33885 1.000 154.35954 1131 HIS A O 1
ATOM 8982 N N . THR A 1 1132 ? 119.54644 118.38830 96.63346 1.000 158.12095 1132 THR A N 1
ATOM 8983 C CA . THR A 1 1132 ? 120.20045 118.21691 97.92182 1.000 158.12095 1132 THR A CA 1
ATOM 8984 C C . THR A 1 1132 ? 121.03997 119.44869 98.22210 1.000 158.12095 1132 THR A C 1
ATOM 8985 O O . THR A 1 1132 ? 121.44614 120.18502 97.32052 1.000 158.12095 1132 THR A O 1
ATOM 8989 N N . PHE A 1 1133 ? 121.29958 119.66189 99.50826 1.000 153.13017 1133 PHE A N 1
ATOM 8990 C CA . PHE A 1 1133 ? 122.07675 120.79893 99.97552 1.000 153.13017 1133 PHE A CA 1
ATOM 8991 C C . PHE A 1 1133 ? 123.21217 120.29803 100.85393 1.000 153.13017 1133 PHE A C 1
ATOM 8992 O O . PHE A 1 1133 ? 123.02527 119.37952 101.65644 1.000 153.13017 1133 PHE A O 1
ATOM 9000 N N . HIS A 1 1134 ? 124.38906 120.90071 100.69873 1.000 150.16902 1134 HIS A N 1
ATOM 9001 C CA . HIS A 1 1134 ? 125.56785 120.45498 101.42599 1.000 150.16902 1134 HIS A CA 1
ATOM 9002 C C . HIS A 1 1134 ? 126.49245 121.63733 101.67300 1.000 150.16902 1134 HIS A C 1
ATOM 9003 O O . HIS A 1 1134 ? 126.60613 122.54042 100.84051 1.000 150.16902 1134 HIS A O 1
ATOM 9010 N N . LEU A 1 1135 ? 127.15313 121.61929 102.82919 1.000 148.64021 1135 LEU A N 1
ATOM 9011 C CA . LEU A 1 1135 ? 128.09456 122.65772 103.21812 1.000 148.64021 1135 LEU A CA 1
ATOM 9012 C C . LEU A 1 1135 ? 129.39173 122.01152 103.68326 1.000 148.64021 1135 LEU A C 1
ATOM 9013 O O . LEU A 1 1135 ? 129.38407 120.94823 104.30829 1.000 148.64021 1135 LEU A O 1
ATOM 9018 N N . HIS A 1 1136 ? 130.50799 122.66672 103.37723 1.000 148.31745 1136 HIS A N 1
ATOM 9019 C CA . HIS A 1 1136 ? 131.82907 122.11178 103.63775 1.000 148.31745 1136 HIS A CA 1
ATOM 9020 C C . HIS A 1 1136 ? 132.24555 122.35298 105.08353 1.000 148.31745 1136 HIS A C 1
ATOM 9021 O O . HIS A 1 1136 ? 132.17413 123.48171 105.57906 1.000 148.31745 1136 HIS A O 1
ATOM 9028 N N . GLY A 1 1137 ? 132.67912 121.28809 105.75081 1.000 139.08187 1137 GLY A N 1
ATOM 9029 C CA . GLY A 1 1137 ? 133.28923 121.40345 107.06773 1.000 139.08187 1137 GLY A CA 1
ATOM 9030 C C . GLY A 1 1137 ? 132.37080 121.87545 108.17330 1.000 139.08187 1137 GLY A C 1
ATOM 9031 O O . GLY A 1 1137 ? 132.81128 122.60509 109.06973 1.000 139.08187 1137 GLY A O 1
ATOM 9032 N N . HIS A 1 1138 ? 131.10528 121.46684 108.14073 1.000 147.97900 1138 HIS A N 1
ATOM 9033 C CA . HIS A 1 1138 ? 130.16254 121.80489 109.19856 1.000 147.97900 1138 HIS A CA 1
ATOM 9034 C C . HIS A 1 1138 ? 129.10363 120.71685 109.27172 1.000 147.97900 1138 HIS A C 1
ATOM 9035 O O . HIS A 1 1138 ? 128.93019 119.93241 108.33676 1.000 147.97900 1138 HIS A O 1
ATOM 9042 N N . TYR A 1 1139 ? 128.39840 120.67901 110.39993 1.000 152.92046 1139 TYR A N 1
ATOM 9043 C CA . TYR A 1 1139 ? 127.29186 119.75040 110.57515 1.000 152.92046 1139 TYR A CA 1
ATOM 9044 C C . TYR A 1 1139 ? 126.33676 120.30679 111.61961 1.000 152.92046 1139 TYR A C 1
ATOM 9045 O O . TYR A 1 1139 ? 126.66487 121.23942 112.35691 1.000 152.92046 1139 TYR A O 1
ATOM 9054 N N . TRP A 1 1140 ? 125.14387 119.71926 111.67262 1.000 147.14139 1140 TRP A N 1
ATOM 9055 C CA . TRP A 1 1140 ? 124.07245 120.23537 112.50968 1.000 147.14139 1140 TRP A CA 1
ATOM 9056 C C . TRP A 1 1140 ? 123.17023 119.08642 112.93284 1.000 147.14139 1140 TRP A C 1
ATOM 9057 O O . TRP A 1 1140 ? 123.24337 117.97889 112.39593 1.000 147.14139 1140 TRP A O 1
ATOM 9068 N N . LYS A 1 1141 ? 122.31116 119.36598 113.90841 1.000 178.14369 1141 LYS A N 1
ATOM 9069 C CA . LYS A 1 1141 ? 121.30665 118.40372 114.33431 1.000 178.14369 1141 LYS A CA 1
ATOM 9070 C C . LYS A 1 1141 ? 120.21807 118.28051 113.27776 1.000 178.14369 1141 LYS A C 1
ATOM 9071 O O . LYS A 1 1141 ? 119.87632 119.25514 112.60256 1.000 178.14369 1141 LYS A O 1
ATOM 9077 N N . PHE A 1 1142 ? 119.67604 117.06945 113.13217 1.000 197.41083 1142 PHE A N 1
ATOM 9078 C CA . PHE A 1 1142 ? 118.58851 116.86444 112.18090 1.000 197.41083 1142 PHE A CA 1
ATOM 9079 C C . PHE A 1 1142 ? 117.34175 117.63339 112.59677 1.000 197.41083 1142 PHE A C 1
ATOM 9080 O O . PHE A 1 1142 ? 116.67208 118.24693 111.75790 1.000 197.41083 1142 PHE A O 1
ATOM 9088 N N . ASP A 1 1143 ? 117.01414 117.61102 113.88594 1.000 221.33167 1143 ASP A N 1
ATOM 9089 C CA . ASP A 1 1143 ? 115.89358 118.36312 114.43565 1.000 221.33167 1143 ASP A CA 1
ATOM 9090 C C . ASP A 1 1143 ? 116.43140 119.27686 115.52629 1.000 221.33167 1143 ASP A C 1
ATOM 9091 O O . ASP A 1 1143 ? 117.03939 118.80330 116.49190 1.000 221.33167 1143 ASP A O 1
ATOM 9096 N N . SER A 1 1144 ? 116.20516 120.58277 115.37188 1.000 202.31146 1144 SER A N 1
ATOM 9097 C CA . SER A 1 1144 ? 116.77607 121.55470 116.29653 1.000 202.31146 1144 SER A CA 1
ATOM 9098 C C . SER A 1 1144 ? 116.18967 121.45145 117.69780 1.000 202.31146 1144 SER A C 1
ATOM 9099 O O . SER A 1 1144 ? 116.86243 121.82561 118.66363 1.000 202.31146 1144 SER A O 1
ATOM 9102 N N . LYS A 1 1145 ? 114.96127 120.95576 117.83470 1.000 202.77546 1145 LYS A N 1
ATOM 9103 C CA . LYS A 1 1145 ? 114.32410 120.88273 119.14352 1.000 202.77546 1145 LYS A CA 1
ATOM 9104 C C . LYS A 1 1145 ? 114.64657 119.58802 119.87806 1.000 202.77546 1145 LYS A C 1
ATOM 9105 O O . LYS A 1 1145 ? 114.99215 119.62075 121.06376 1.000 202.77546 1145 LYS A O 1
ATOM 9111 N N . ASP A 1 1146 ? 114.54175 118.44797 119.20136 1.000 228.73214 1146 ASP A N 1
ATOM 9112 C CA . ASP A 1 1146 ? 114.84390 117.15682 119.81405 1.000 228.73214 1146 ASP A CA 1
ATOM 9113 C C . ASP A 1 1146 ? 116.35790 117.00580 119.86747 1.000 228.73214 1146 ASP A C 1
ATOM 9114 O O . ASP A 1 1146 ? 117.01678 116.84652 118.83791 1.000 228.73214 1146 ASP A O 1
ATOM 9119 N N . LEU A 1 1147 ? 116.91551 117.05189 121.07771 1.000 210.16309 1147 LEU A N 1
ATOM 9120 C CA . LEU A 1 1147 ? 118.36172 116.98933 121.24641 1.000 210.16309 1147 LEU A CA 1
ATOM 9121 C C . LEU A 1 1147 ? 118.91212 115.57242 121.15119 1.000 210.16309 1147 LEU A C 1
ATOM 9122 O O . LEU A 1 1147 ? 120.13296 115.39808 121.22376 1.000 210.16309 1147 LEU A O 1
ATOM 9127 N N . ASP A 1 1148 ? 118.05673 114.56560 120.99669 1.000 208.91295 1148 ASP A N 1
ATOM 9128 C CA . ASP A 1 1148 ? 118.49958 113.18457 120.86056 1.000 208.91295 1148 ASP A CA 1
ATOM 9129 C C . ASP A 1 1148 ? 118.54366 112.70995 119.41396 1.000 208.91295 1148 ASP A C 1
ATOM 9130 O O . ASP A 1 1148 ? 118.75952 111.51736 119.17718 1.000 208.91295 1148 ASP A O 1
ATOM 9135 N N . SER A 1 1149 ? 118.34577 113.60249 118.44741 1.000 207.17813 1149 SER A N 1
ATOM 9136 C CA . SER A 1 1149 ? 118.34876 113.20677 117.04871 1.000 207.17813 1149 SER A CA 1
ATOM 9137 C C . SER A 1 1149 ? 119.77254 112.91857 116.57372 1.000 207.17813 1149 SER A C 1
ATOM 9138 O O . SER A 1 1149 ? 120.74712 113.02797 117.32268 1.000 207.17813 1149 SER A O 1
ATOM 9141 N N . ARG A 1 1150 ? 119.88352 112.54706 115.30113 1.000 186.26791 1150 ARG A N 1
ATOM 9142 C CA . ARG A 1 1150 ? 121.16964 112.20755 114.71521 1.000 186.26791 1150 ARG A CA 1
ATOM 9143 C C . ARG A 1 1150 ? 121.85739 113.46211 114.17936 1.000 186.26791 1150 ARG A C 1
ATOM 9144 O O . ARG A 1 1150 ? 121.29857 114.56222 114.17923 1.000 186.26791 1150 ARG A O 1
ATOM 9152 N N . ILE A 1 1151 ? 123.09225 113.29293 113.71330 1.000 161.65425 1151 ILE A N 1
ATOM 9153 C CA . ILE A 1 1151 ? 123.91563 114.38999 113.22216 1.000 161.65425 1151 ILE A CA 1
ATOM 9154 C C . ILE A 1 1151 ? 124.26415 114.12566 111.76531 1.000 161.65425 1151 ILE A C 1
ATOM 9155 O O . ILE A 1 1151 ? 124.70323 113.02592 111.41222 1.000 161.65425 1151 ILE A O 1
ATOM 9160 N N . GLN A 1 1152 ? 124.07064 115.13642 110.92260 1.000 163.68661 1152 GLN A N 1
ATOM 9161 C CA . GLN A 1 1152 ? 124.34998 115.01054 109.49921 1.000 163.68661 1152 GLN A CA 1
ATOM 9162 C C . GLN A 1 1152 ? 124.70091 116.38724 108.95519 1.000 163.68661 1152 GLN A C 1
ATOM 9163 O O . GLN A 1 1152 ? 124.55821 117.40190 109.64077 1.000 163.68661 1152 GLN A O 1
ATOM 9169 N N . SER A 1 1153 ? 125.16243 116.41028 107.70761 1.000 153.07780 1153 SER A N 1
ATOM 9170 C CA . SER A 1 1153 ? 125.57434 117.64034 107.03803 1.000 153.07780 1153 SER A CA 1
ATOM 9171 C C . SER A 1 1153 ? 124.99121 117.70430 105.63315 1.000 153.07780 1153 SER A C 1
ATOM 9172 O O . SER A 1 1153 ? 125.66811 118.05163 104.66342 1.000 153.07780 1153 SER A O 1
ATOM 9175 N N . PHE A 1 1154 ? 123.71028 117.37142 105.51023 1.000 158.80293 1154 PHE A N 1
ATOM 9176 C CA . PHE A 1 1154 ? 123.03048 117.40778 104.22395 1.000 158.80293 1154 PHE A CA 1
ATOM 9177 C C . PHE A 1 1154 ? 121.53302 117.48759 104.47809 1.000 158.80293 1154 PHE A C 1
ATOM 9178 O O . PHE A 1 1154 ? 121.05712 117.24332 105.58860 1.000 158.80293 1154 PHE A O 1
ATOM 9186 N N . LEU A 1 1155 ? 120.79398 117.82947 103.42887 1.000 153.92005 1155 LEU A N 1
ATOM 9187 C CA . LEU A 1 1155 ? 119.34056 117.76881 103.44192 1.000 153.92005 1155 LEU A CA 1
ATOM 9188 C C . LEU A 1 1155 ? 118.87479 117.06357 102.17904 1.000 153.92005 1155 LEU A C 1
ATOM 9189 O O . LEU A 1 1155 ? 119.35672 117.35691 101.08078 1.000 153.92005 1155 LEU A O 1
ATOM 9194 N N . GLY A 1 1156 ? 117.93988 116.13206 102.34015 1.000 172.15163 1156 GLY A N 1
ATOM 9195 C CA . GLY A 1 1156 ? 117.55480 115.27142 101.24097 1.000 172.15163 1156 GLY A CA 1
ATOM 9196 C C . GLY A 1 1156 ? 116.13829 115.45199 100.74027 1.000 172.15163 1156 GLY A C 1
ATOM 9197 O O . GLY A 1 1156 ? 115.26347 115.92547 101.47043 1.000 172.15163 1156 GLY A O 1
ATOM 9198 N N . HIS A 1 1157 ? 115.92251 115.06145 99.48599 1.000 189.24023 1157 HIS A N 1
ATOM 9199 C CA . HIS A 1 1157 ? 114.63102 115.09600 98.79134 1.000 189.24023 1157 HIS A CA 1
ATOM 9200 C C . HIS A 1 1157 ? 113.89031 116.40755 99.04594 1.000 189.24023 1157 HIS A C 1
ATOM 9201 O O . HIS A 1 1157 ? 112.82901 116.45388 99.66713 1.000 189.24023 1157 HIS A O 1
ATOM 9208 N N . MET A 1 1158 ? 114.47766 117.48733 98.54393 1.000 184.94163 1158 MET A N 1
ATOM 9209 C CA . MET A 1 1158 ? 113.87037 118.80740 98.61442 1.000 184.94163 1158 MET A CA 1
ATOM 9210 C C . MET A 1 1158 ? 112.98928 119.01145 97.39014 1.000 184.94163 1158 MET A C 1
ATOM 9211 O O . MET A 1 1158 ? 113.44686 118.84345 96.25573 1.000 184.94163 1158 MET A O 1
ATOM 9216 N N . VAL A 1 1159 ? 111.72871 119.35991 97.62397 1.000 166.87121 1159 VAL A N 1
ATOM 9217 C CA . VAL A 1 1159 ? 110.77936 119.70403 96.57887 1.000 166.87121 1159 VAL A CA 1
ATOM 9218 C C . VAL A 1 1159 ? 110.04802 120.96739 97.01619 1.000 166.87121 1159 VAL A C 1
ATOM 9219 O O . VAL A 1 1159 ? 110.38865 121.58187 98.02948 1.000 166.87121 1159 VAL A O 1
ATOM 9223 N N . THR A 1 1160 ? 109.04539 121.36398 96.23492 1.000 170.08734 1160 THR A N 1
ATOM 9224 C CA . THR A 1 1160 ? 108.29792 122.58255 96.52253 1.000 170.08734 1160 THR A CA 1
ATOM 9225 C C . THR A 1 1160 ? 107.68355 122.53976 97.91684 1.000 170.08734 1160 THR A C 1
ATOM 9226 O O . THR A 1 1160 ? 107.08629 121.53763 98.31886 1.000 170.08734 1160 THR A O 1
ATOM 9230 N N . GLY A 1 1161 ? 107.83358 123.64288 98.65128 1.000 162.13729 1161 GLY A N 1
ATOM 9231 C CA . GLY A 1 1161 ? 107.24826 123.78976 99.96496 1.000 162.13729 1161 GLY A CA 1
ATOM 9232 C C . GLY A 1 1161 ? 108.13227 123.38249 101.12350 1.000 162.13729 1161 GLY A C 1
ATOM 9233 O O . GLY A 1 1161 ? 107.73647 123.57942 102.27908 1.000 162.13729 1161 GLY A O 1
ATOM 9234 N N . HIS A 1 1162 ? 109.30854 122.82240 100.85952 1.000 161.02592 1162 HIS A N 1
ATOM 9235 C CA . HIS A 1 1162 ? 110.18362 122.37617 101.93419 1.000 161.02592 1162 HIS A CA 1
ATOM 9236 C C . HIS A 1 1162 ? 110.74116 123.56187 102.71328 1.000 161.02592 1162 HIS A C 1
ATOM 9237 O O . HIS A 1 1162 ? 111.16321 124.56526 102.13267 1.000 161.02592 1162 HIS A O 1
ATOM 9244 N N . THR A 1 1163 ? 110.73863 123.44126 104.04046 1.000 158.22514 1163 THR A N 1
ATOM 9245 C CA . THR A 1 1163 ? 111.27548 124.47145 104.91959 1.000 158.22514 1163 THR A CA 1
ATOM 9246 C C . THR A 1 1163 ? 112.09923 123.81093 106.01496 1.000 158.22514 1163 THR A C 1
ATOM 9247 O O . THR A 1 1163 ? 111.71431 122.76272 106.53868 1.000 158.22514 1163 THR A O 1
ATOM 9251 N N . ASP A 1 1164 ? 113.22429 124.43273 106.36289 1.000 187.89602 1164 ASP A N 1
ATOM 9252 C CA . ASP A 1 1164 ? 114.07646 123.92000 107.42751 1.000 187.89602 1164 ASP A CA 1
ATOM 9253 C C . ASP A 1 1164 ? 114.92163 125.05060 107.99340 1.000 187.89602 1164 ASP A C 1
ATOM 9254 O O . ASP A 1 1164 ? 115.16580 126.06235 107.33159 1.000 187.89602 1164 ASP A O 1
ATOM 9259 N N . ASP A 1 1165 ? 115.36448 124.85872 109.23569 1.000 190.93529 1165 ASP A N 1
ATOM 9260 C CA . ASP A 1 1165 ? 116.26733 125.77822 109.91291 1.000 190.93529 1165 ASP A CA 1
ATOM 9261 C C . ASP A 1 1165 ? 117.47588 125.00464 110.41665 1.000 190.93529 1165 ASP A C 1
ATOM 9262 O O . ASP A 1 1165 ? 117.34526 123.86946 110.88320 1.000 190.93529 1165 ASP A O 1
ATOM 9267 N N . LEU A 1 1166 ? 118.65033 125.62111 110.32025 1.000 157.73169 1166 LEU A N 1
ATOM 9268 C CA . LEU A 1 1166 ? 119.90924 124.97908 110.66946 1.000 157.73169 1166 LEU A CA 1
ATOM 9269 C C . LEU A 1 1166 ? 120.64905 125.79913 111.71623 1.000 157.73169 1166 LEU A C 1
ATOM 9270 O O . LEU A 1 1166 ? 120.71485 127.02836 111.62289 1.000 157.73169 1166 LEU A O 1
ATOM 9275 N N . ARG A 1 1167 ? 121.20712 125.11208 112.71007 1.000 168.76373 1167 ARG A N 1
ATOM 9276 C CA . ARG A 1 1167 ? 122.08537 125.71880 113.70120 1.000 168.76373 1167 ARG A CA 1
ATOM 9277 C C . ARG A 1 1167 ? 123.41947 124.98900 113.68468 1.000 168.76373 1167 ARG A C 1
ATOM 9278 O O . ARG A 1 1167 ? 123.46770 123.77328 113.89637 1.000 168.76373 1167 ARG A O 1
ATOM 9286 N N . LEU A 1 1168 ? 124.49545 125.72973 113.44096 1.000 151.95174 1168 LEU A N 1
ATOM 9287 C CA . LEU A 1 1168 ? 125.81388 125.12884 113.31471 1.000 151.95174 1168 LEU A CA 1
ATOM 9288 C C . LEU A 1 1168 ? 126.39680 124.79784 114.68281 1.000 151.95174 1168 LEU A C 1
ATOM 9289 O O . LEU A 1 1168 ? 126.24534 125.55115 115.64815 1.000 151.95174 1168 LEU A O 1
ATOM 9294 N N . ILE A 1 1169 ? 127.07261 123.65632 114.75456 1.000 151.80431 1169 ILE A N 1
ATOM 9295 C CA . ILE A 1 1169 ? 127.68285 123.18440 115.99183 1.000 151.80431 1169 ILE A CA 1
ATOM 9296 C C . ILE A 1 1169 ? 129.02002 123.88847 116.17597 1.000 151.80431 1169 ILE A C 1
ATOM 9297 O O . ILE A 1 1169 ? 129.87625 123.85696 115.28588 1.000 151.80431 1169 ILE A O 1
ATOM 9302 N N . GLY A 1 1170 ? 129.20029 124.52357 117.33081 1.000 165.22959 1170 GLY A N 1
ATOM 9303 C CA . GLY A 1 1170 ? 130.44942 125.18451 117.64304 1.000 165.22959 1170 GLY A CA 1
ATOM 9304 C C . GLY A 1 1170 ? 130.65808 126.52501 116.97929 1.000 165.22959 1170 GLY A C 1
ATOM 9305 O O . GLY A 1 1170 ? 131.75408 127.08573 117.08803 1.000 165.22959 1170 GLY A O 1
ATOM 9306 N N . GLY A 1 1171 ? 129.65036 127.05915 116.29849 1.000 174.90394 1171 GLY A N 1
ATOM 9307 C CA . GLY A 1 1171 ? 129.80136 128.33880 115.64249 1.000 174.90394 1171 GLY A CA 1
ATOM 9308 C C . GLY A 1 1171 ? 130.61895 128.24142 114.36385 1.000 174.90394 1171 GLY A C 1
ATOM 9309 O O . GLY A 1 1171 ? 130.90736 127.16449 113.84192 1.000 174.90394 1171 GLY A O 1
ATOM 9310 N N . ALA A 1 1172 ? 130.98954 129.41607 113.86009 1.000 182.68499 1172 ALA A N 1
ATOM 9311 C CA . ALA A 1 1172 ? 131.76416 129.49183 112.62967 1.000 182.68499 1172 ALA A CA 1
ATOM 9312 C C . ALA A 1 1172 ? 133.14920 128.88936 112.82622 1.000 182.68499 1172 ALA A C 1
ATOM 9313 O O . ALA A 1 1172 ? 133.75692 129.01769 113.89224 1.000 182.68499 1172 ALA A O 1
ATOM 9315 N N . GLY A 1 1173 ? 133.64749 128.22734 111.78513 1.000 166.61113 1173 GLY A N 1
ATOM 9316 C CA . GLY A 1 1173 ? 134.95589 127.61090 111.83552 1.000 166.61113 1173 GLY A CA 1
ATOM 9317 C C . GLY A 1 1173 ? 135.00656 126.25932 112.50698 1.000 166.61113 1173 GLY A C 1
ATOM 9318 O O . GLY A 1 1173 ? 136.10414 125.72940 112.71191 1.000 166.61113 1173 GLY A O 1
ATOM 9319 N N . GLY A 1 1174 ? 133.86037 125.68125 112.85304 1.000 171.65545 1174 GLY A N 1
ATOM 9320 C CA . GLY A 1 1174 ? 133.86647 124.38489 113.49356 1.000 171.65545 1174 GLY A CA 1
ATOM 9321 C C . GLY A 1 1174 ? 134.31446 124.46226 114.94522 1.000 171.65545 1174 GLY A C 1
ATOM 9322 O O . GLY A 1 1174 ? 134.39519 125.53136 115.55575 1.000 171.65545 1174 GLY A O 1
ATOM 9323 N N . VAL A 1 1175 ? 134.60500 123.28364 115.49890 1.000 160.11471 1175 VAL A N 1
ATOM 9324 C CA . VAL A 1 1175 ? 135.03099 123.19748 116.89288 1.000 160.11471 1175 VAL A CA 1
ATOM 9325 C C . VAL A 1 1175 ? 136.37970 123.87896 117.08588 1.000 160.11471 1175 VAL A C 1
ATOM 9326 O O . VAL A 1 1175 ? 136.59574 124.59510 118.07104 1.000 160.11471 1175 VAL A O 1
ATOM 9330 N N . PHE A 1 1176 ? 137.30473 123.67462 116.14942 1.000 173.90493 1176 PHE A N 1
ATOM 9331 C CA . PHE A 1 1176 ? 138.66334 124.17801 116.30002 1.000 173.90493 1176 PHE A CA 1
ATOM 9332 C C . PHE A 1 1176 ? 138.83868 125.60830 115.80595 1.000 173.90493 1176 PHE A C 1
ATOM 9333 O O . PHE A 1 1176 ? 139.93065 126.16435 115.96594 1.000 173.90493 1176 PHE A O 1
ATOM 9341 N N . ASN A 1 1177 ? 137.80494 126.20947 115.21462 1.000 174.37414 1177 ASN A N 1
ATOM 9342 C CA . ASN A 1 1177 ? 137.84461 127.59601 114.74636 1.000 174.37414 1177 ASN A CA 1
ATOM 9343 C C . ASN A 1 1177 ? 138.97076 127.80878 113.73124 1.000 174.37414 1177 ASN A C 1
ATOM 9344 O O . ASN A 1 1177 ? 139.91863 128.56290 113.95747 1.000 174.37414 1177 ASN A O 1
ATOM 9349 N N . PHE A 1 1178 ? 138.84972 127.12235 112.59751 1.000 166.97222 1178 PHE A N 1
ATOM 9350 C CA . PHE A 1 1178 ? 139.82964 127.24685 111.52676 1.000 166.97222 1178 PHE A CA 1
ATOM 9351 C C . PHE A 1 1178 ? 139.35130 128.26850 110.50491 1.000 166.97222 1178 PHE A C 1
ATOM 9352 O O . PHE A 1 1178 ? 138.29985 128.05985 109.88555 1.000 166.97222 1178 PHE A O 1
ATOM 9360 N N . PRO A 1 1179 ? 140.07018 129.36621 110.29669 1.000 159.91241 1179 PRO A N 1
ATOM 9361 C CA . PRO A 1 1179 ? 139.66905 130.33413 109.27346 1.000 159.91241 1179 PRO A CA 1
ATOM 9362 C C . PRO A 1 1179 ? 139.94081 129.81459 107.86920 1.000 159.91241 1179 PRO A C 1
ATOM 9363 O O . PRO A 1 1179 ? 140.76699 128.92774 107.64900 1.000 159.91241 1179 PRO A O 1
ATOM 9367 N N . GLY A 1 1180 ? 139.22507 130.38901 106.91586 1.000 170.86127 1180 GLY A N 1
ATOM 9368 C CA . GLY A 1 1180 ? 139.37323 130.01894 105.52484 1.000 170.86127 1180 GLY A CA 1
ATOM 9369 C C . GLY A 1 1180 ? 138.09315 130.29333 104.76131 1.000 170.86127 1180 GLY A C 1
ATOM 9370 O O . GLY A 1 1180 ? 137.21279 131.01227 105.22396 1.000 170.86127 1180 GLY A O 1
ATOM 9371 N N . ASP A 1 1181 ? 138.01229 129.70025 103.57354 1.000 159.84187 1181 ASP A N 1
ATOM 9372 C CA . ASP A 1 1181 ? 136.85684 129.83222 102.69845 1.000 159.84187 1181 ASP A CA 1
ATOM 9373 C C . ASP A 1 1181 ? 136.16561 128.48436 102.54726 1.000 159.84187 1181 ASP A C 1
ATOM 9374 O O . ASP A 1 1181 ? 136.82518 127.44574 102.44415 1.000 159.84187 1181 ASP A O 1
ATOM 9379 N N . TYR A 1 1182 ? 134.83504 128.50701 102.53108 1.000 149.76763 1182 TYR A N 1
ATOM 9380 C CA . TYR A 1 1182 ? 134.03152 127.29740 102.44923 1.000 149.76763 1182 TYR A CA 1
ATOM 9381 C C . TYR A 1 1182 ? 132.99453 127.44457 101.34610 1.000 149.76763 1182 TYR A C 1
ATOM 9382 O O . TYR A 1 1182 ? 132.59309 128.55632 100.99337 1.000 149.76763 1182 TYR A O 1
ATOM 9391 N N . LEU A 1 1183 ? 132.56256 126.30917 100.80602 1.000 154.17335 1183 LEU A N 1
ATOM 9392 C CA . LEU A 1 1183 ? 131.62160 126.27019 99.69686 1.000 154.17335 1183 LEU A CA 1
ATOM 9393 C C . LEU A 1 1183 ? 130.30690 125.64108 100.13522 1.000 154.17335 1183 LEU A C 1
ATOM 9394 O O . LEU A 1 1183 ? 130.29577 124.66459 100.89087 1.000 154.17335 1183 LEU A O 1
ATOM 9399 N N . TYR A 1 1184 ? 129.20168 126.20659 99.65741 1.000 144.73475 1184 TYR A N 1
ATOM 9400 C CA . TYR A 1 1184 ? 127.88557 125.59358 99.76812 1.000 144.73475 1184 TYR A CA 1
ATOM 9401 C C . TYR A 1 1184 ? 127.33290 125.41078 98.36330 1.000 144.73475 1184 TYR A C 1
ATOM 9402 O O . TYR A 1 1184 ? 127.43556 126.31739 97.53109 1.000 144.73475 1184 TYR A O 1
ATOM 9411 N N . ARG A 1 1185 ? 126.76233 124.24071 98.09730 1.000 146.14586 1185 ARG A N 1
ATOM 9412 C CA . ARG A 1 1185 ? 126.38708 123.87060 96.73965 1.000 146.14586 1185 ARG A CA 1
ATOM 9413 C C . ARG A 1 1185 ? 125.31904 122.78794 96.80145 1.000 146.14586 1185 ARG A C 1
ATOM 9414 O O . ARG A 1 1185 ? 124.84537 122.41173 97.87658 1.000 146.14586 1185 ARG A O 1
ATOM 9422 N N . SER A 1 1186 ? 124.94312 122.29032 95.62884 1.000 164.26069 1186 SER A N 1
ATOM 9423 C CA . SER A 1 1186 ? 124.05194 121.14912 95.51574 1.000 164.26069 1186 SER A CA 1
ATOM 9424 C C . SER A 1 1186 ? 124.86287 119.86078 95.40429 1.000 164.26069 1186 SER A C 1
ATOM 9425 O O . SER A 1 1186 ? 126.09080 119.87380 95.29895 1.000 164.26069 1186 SER A O 1
ATOM 9428 N N . GLY A 1 1187 ? 124.15789 118.73370 95.42625 1.000 173.21132 1187 GLY A N 1
ATOM 9429 C CA . GLY A 1 1187 ? 124.81884 117.44519 95.37710 1.000 173.21132 1187 GLY A CA 1
ATOM 9430 C C . GLY A 1 1187 ? 124.69476 116.73886 94.04424 1.000 173.21132 1187 GLY A C 1
ATOM 9431 O O . GLY A 1 1187 ? 125.37110 115.73464 93.80478 1.000 173.21132 1187 GLY A O 1
ATOM 9432 N N . ASN A 1 1188 ? 123.83652 117.24950 93.16598 1.000 182.48710 1188 ASN A N 1
ATOM 9433 C CA . ASN A 1 1188 ? 123.64308 116.64836 91.85129 1.000 182.48710 1188 ASN A CA 1
ATOM 9434 C C . ASN A 1 1188 ? 124.74427 117.13471 90.91911 1.000 182.48710 1188 ASN A C 1
ATOM 9435 O O . ASN A 1 1188 ? 124.78119 118.31228 90.55012 1.000 182.48710 1188 ASN A O 1
ATOM 9440 N N . ILE A 1 1189 ? 125.64938 116.23133 90.54315 1.000 177.67927 1189 ILE A N 1
ATOM 9441 C CA . ILE A 1 1189 ? 126.68991 116.58670 89.58513 1.000 177.67927 1189 ILE A CA 1
ATOM 9442 C C . ILE A 1 1189 ? 126.07656 116.87913 88.22223 1.000 177.67927 1189 ILE A C 1
ATOM 9443 O O . ILE A 1 1189 ? 126.51378 117.79009 87.50879 1.000 177.67927 1189 ILE A O 1
ATOM 9448 N N . ARG A 1 1190 ? 125.04282 116.13100 87.85048 1.000 178.07017 1190 ARG A N 1
ATOM 9449 C CA . ARG A 1 1190 ? 124.41957 116.24985 86.53797 1.000 178.07017 1190 ARG A CA 1
ATOM 9450 C C . ARG A 1 1190 ? 123.37751 117.36350 86.57020 1.000 178.07017 1190 ARG A C 1
ATOM 9451 O O . ARG A 1 1190 ? 122.38917 117.27878 87.30628 1.000 178.07017 1190 ARG A O 1
ATOM 9459 N N . TRP A 1 1191 ? 123.61219 118.41130 85.78211 1.000 190.38852 1191 TRP A N 1
ATOM 9460 C CA . TRP A 1 1191 ? 122.70051 119.51152 85.46506 1.000 190.38852 1191 TRP A CA 1
ATOM 9461 C C . TRP A 1 1191 ? 122.49031 120.50776 86.60267 1.000 190.38852 1191 TRP A C 1
ATOM 9462 O O . TRP A 1 1191 ? 121.64851 121.40060 86.45049 1.000 190.38852 1191 TRP A O 1
ATOM 9473 N N . ASP A 1 1192 ? 123.20180 120.40408 87.72433 1.000 195.61010 1192 ASP A N 1
ATOM 9474 C CA . ASP A 1 1192 ? 122.99364 121.32414 88.83676 1.000 195.61010 1192 ASP A CA 1
ATOM 9475 C C . ASP A 1 1192 ? 124.20657 122.20516 89.10730 1.000 195.61010 1192 ASP A C 1
ATOM 9476 O O . ASP A 1 1192 ? 124.08605 123.43319 89.11349 1.000 195.61010 1192 ASP A O 1
ATOM 9481 N N . ILE A 1 1193 ? 125.37844 121.61237 89.33944 1.000 187.95459 1193 ILE A N 1
ATOM 9482 C CA . ILE A 1 1193 ? 126.55003 122.41271 89.68191 1.000 187.95459 1193 ILE A CA 1
ATOM 9483 C C . ILE A 1 1193 ? 126.99961 123.24784 88.48942 1.000 187.95459 1193 ILE A C 1
ATOM 9484 O O . ILE A 1 1193 ? 127.33168 124.43049 88.63351 1.000 187.95459 1193 ILE A O 1
ATOM 9489 N N . GLU A 1 1194 ? 127.01199 122.65405 87.29407 1.000 196.45109 1194 GLU A N 1
ATOM 9490 C CA . GLU A 1 1194 ? 127.41097 123.39237 86.10123 1.000 196.45109 1194 GLU A CA 1
ATOM 9491 C C . GLU A 1 1194 ? 126.46270 124.53959 85.78425 1.000 196.45109 1194 GLU A C 1
ATOM 9492 O O . GLU A 1 1194 ? 126.87051 125.50120 85.12433 1.000 196.45109 1194 GLU A O 1
ATOM 9498 N N . LEU A 1 1195 ? 125.21353 124.46425 86.23650 1.000 187.21111 1195 LEU A N 1
ATOM 9499 C CA . LEU A 1 1195 ? 124.23943 125.51226 85.96557 1.000 187.21111 1195 LEU A CA 1
ATOM 9500 C C . LEU A 1 1195 ? 124.38383 126.71037 86.89239 1.000 187.21111 1195 LEU A C 1
ATOM 9501 O O . LEU A 1 1195 ? 123.68178 127.70803 86.69950 1.000 187.21111 1195 LEU A O 1
ATOM 9506 N N . GLY A 1 1196 ? 125.26635 126.64164 87.88438 1.000 188.35799 1196 GLY A N 1
ATOM 9507 C CA . GLY A 1 1196 ? 125.54277 127.79388 88.71705 1.000 188.35799 1196 GLY A CA 1
ATOM 9508 C C . GLY A 1 1196 ? 124.73671 127.88816 89.99439 1.000 188.35799 1196 GLY A C 1
ATOM 9509 O O . GLY A 1 1196 ? 124.08608 128.90619 90.24603 1.000 188.35799 1196 GLY A O 1
ATOM 9510 N N . MET A 1 1197 ? 124.76650 126.83865 90.81004 1.000 158.79932 1197 MET A N 1
ATOM 9511 C CA . MET A 1 1197 ? 124.14977 126.85190 92.13387 1.000 158.79932 1197 MET A CA 1
ATOM 9512 C C . MET A 1 1197 ? 125.25217 126.57283 93.15102 1.000 158.79932 1197 MET A C 1
ATOM 9513 O O . MET A 1 1197 ? 125.45039 125.43170 93.57377 1.000 158.79932 1197 MET A O 1
ATOM 9518 N N . TRP A 1 1198 ? 125.96228 127.62608 93.54568 1.000 151.28244 1198 TRP A N 1
ATOM 9519 C CA . TRP A 1 1198 ? 127.05637 127.52263 94.50162 1.000 151.28244 1198 TRP A CA 1
ATOM 9520 C C . TRP A 1 1198 ? 127.41270 128.92197 94.97774 1.000 151.28244 1198 TRP A C 1
ATOM 9521 O O . TRP A 1 1198 ? 127.09833 129.91722 94.32042 1.000 151.28244 1198 TRP A O 1
ATOM 9532 N N . GLY A 1 1199 ? 128.07796 128.98363 96.12749 1.000 142.57112 1199 GLY A N 1
ATOM 9533 C CA . GLY A 1 1199 ? 128.48893 130.25265 96.69460 1.000 142.57112 1199 GLY A CA 1
ATOM 9534 C C . GLY A 1 1199 ? 129.71616 130.12858 97.57174 1.000 142.57112 1199 GLY A C 1
ATOM 9535 O O . GLY A 1 1199 ? 130.30817 129.05010 97.66387 1.000 142.57112 1199 GLY A O 1
ATOM 9536 N N . ILE A 1 1200 ? 130.10819 131.21863 98.22645 1.000 144.45130 1200 ILE A N 1
ATOM 9537 C CA . ILE A 1 1200 ? 131.30996 131.24970 99.05005 1.000 144.45130 1200 ILE A CA 1
ATOM 9538 C C . ILE A 1 1200 ? 130.94174 131.74409 100.44042 1.000 144.45130 1200 ILE A C 1
ATOM 9539 O O . ILE A 1 1200 ? 130.29255 132.78583 100.58247 1.000 144.45130 1200 ILE A O 1
ATOM 9544 N N . PHE A 1 1201 ? 131.35870 130.99938 101.46053 1.000 148.99643 1201 PHE A N 1
ATOM 9545 C CA . PHE A 1 1201 ? 131.21264 131.39545 102.85650 1.000 148.99643 1201 PHE A CA 1
ATOM 9546 C C . PHE A 1 1201 ? 132.60578 131.74205 103.36784 1.000 148.99643 1201 PHE A C 1
ATOM 9547 O O . PHE A 1 1201 ? 133.47799 130.87046 103.44563 1.000 148.99643 1201 PHE A O 1
ATOM 9555 N N . ARG A 1 1202 ? 132.81275 133.00784 103.71641 1.000 145.43572 1202 ARG A N 1
ATOM 9556 C CA . ARG A 1 1202 ? 134.12750 133.51947 104.07314 1.000 145.43572 1202 ARG A CA 1
ATOM 9557 C C . ARG A 1 1202 ? 134.20215 133.80798 105.56555 1.000 145.43572 1202 ARG A C 1
ATOM 9558 O O . ARG A 1 1202 ? 133.30362 134.43663 106.13277 1.000 145.43572 1202 ARG A O 1
ATOM 9566 N N . VAL A 1 1203 ? 135.27916 133.34606 106.19462 1.000 144.54401 1203 VAL A N 1
ATOM 9567 C CA . VAL A 1 1203 ? 135.55595 133.60673 107.60245 1.000 144.54401 1203 VAL A CA 1
ATOM 9568 C C . VAL A 1 1203 ? 136.86146 134.38511 107.66843 1.000 144.54401 1203 VAL A C 1
ATOM 9569 O O . VAL A 1 1203 ? 137.93039 133.84655 107.35340 1.000 144.54401 1203 VAL A O 1
ATOM 9573 N N . HIS A 1 1204 ? 136.77980 135.64672 108.07834 1.000 164.82768 1204 HIS A N 1
ATOM 9574 C CA . HIS A 1 1204 ? 137.96090 136.49360 108.13517 1.000 164.82768 1204 HIS A CA 1
ATOM 9575 C C . HIS A 1 1204 ? 138.86666 136.09085 109.29252 1.000 164.82768 1204 HIS A C 1
ATOM 9576 O O . HIS A 1 1204 ? 138.43850 135.45224 110.25711 1.000 164.82768 1204 HIS A O 1
ATOM 9583 N N . LYS A 1 1205 ? 140.13871 136.47287 109.18321 1.000 176.10421 1205 LYS A N 1
ATOM 9584 C CA . LYS A 1 1205 ? 141.11495 136.21961 110.23248 1.000 176.10421 1205 LYS A CA 1
ATOM 9585 C C . LYS A 1 1205 ? 141.57333 137.48587 110.94095 1.000 176.10421 1205 LYS A C 1
ATOM 9586 O O . LYS A 1 1205 ? 141.91265 137.42448 112.12760 1.000 176.10421 1205 LYS A O 1
ATOM 9592 N N . ASP A 1 1206 ? 141.58328 138.62311 110.25173 1.000 213.55260 1206 ASP A N 1
ATOM 9593 C CA . ASP A 1 1206 ? 141.99034 139.89420 110.82806 1.000 213.55260 1206 ASP A CA 1
ATOM 9594 C C . ASP A 1 1206 ? 140.81870 140.86554 110.81304 1.000 213.55260 1206 ASP A C 1
ATOM 9595 O O . ASP A 1 1206 ? 139.94765 140.80007 109.94051 1.000 213.55260 1206 ASP A O 1
ATOM 9600 N N . SER A 1 1207 ? 140.80496 141.76568 111.79317 1.000 207.60838 1207 SER A N 1
ATOM 9601 C CA . SER A 1 1207 ? 139.71146 142.71907 111.91785 1.000 207.60838 1207 SER A CA 1
ATOM 9602 C C . SER A 1 1207 ? 139.66116 143.64872 110.71176 1.000 207.60838 1207 SER A C 1
ATOM 9603 O O . SER A 1 1207 ? 140.69343 144.08927 110.19922 1.000 207.60838 1207 SER A O 1
ATOM 9606 N N . LYS A 1 1208 ? 138.44559 143.94409 110.26008 1.000 227.21218 1208 LYS A N 1
ATOM 9607 C CA . LYS A 1 1208 ? 138.20719 144.84829 109.14527 1.000 227.21218 1208 LYS A CA 1
ATOM 9608 C C . LYS A 1 1208 ? 137.37677 146.02993 109.62293 1.000 227.21218 1208 LYS A C 1
ATOM 9609 O O . LYS A 1 1208 ? 136.44268 145.86501 110.41393 1.000 227.21218 1208 LYS A O 1
ATOM 9615 N N . GLU A 1 1209 ? 137.72422 147.22391 109.13866 1.000 241.27928 1209 GLU A N 1
ATOM 9616 C CA . GLU A 1 1209 ? 137.03902 148.43524 109.57428 1.000 241.27928 1209 GLU A CA 1
ATOM 9617 C C . GLU A 1 1209 ? 135.58101 148.47374 109.13522 1.000 241.27928 1209 GLU A C 1
ATOM 9618 O O . GLU A 1 1209 ? 134.79301 149.23070 109.71236 1.000 241.27928 1209 GLU A O 1
ATOM 9624 N N . ASN A 1 1210 ? 135.20335 147.68482 108.13305 1.000 228.18420 1210 ASN A N 1
ATOM 9625 C CA . ASN A 1 1210 ? 133.84077 147.68608 107.61921 1.000 228.18420 1210 ASN A CA 1
ATOM 9626 C C . ASN A 1 1210 ? 132.96090 146.61012 108.24192 1.000 228.18420 1210 ASN A C 1
ATOM 9627 O O . ASN A 1 1210 ? 131.76656 146.55489 107.93219 1.000 228.18420 1210 ASN A O 1
ATOM 9632 N N . LEU A 1 1211 ? 133.51067 145.75921 109.10590 1.000 198.17234 1211 LEU A N 1
ATOM 9633 C CA . LEU A 1 1211 ? 132.77339 144.64675 109.70432 1.000 198.17234 1211 LEU A CA 1
ATOM 9634 C C . LEU A 1 1211 ? 132.95953 144.67896 111.21470 1.000 198.17234 1211 LEU A C 1
ATOM 9635 O O . LEU A 1 1211 ? 133.87904 144.04799 111.75364 1.000 198.17234 1211 LEU A O 1
ATOM 9640 N N . PRO A 1 1212 ? 132.11173 145.41789 111.92901 1.000 189.91158 1212 PRO A N 1
ATOM 9641 C CA . PRO A 1 1212 ? 132.20068 145.43163 113.39338 1.000 189.91158 1212 PRO A CA 1
ATOM 9642 C C . PRO A 1 1212 ? 131.95730 144.04891 113.97892 1.000 189.91158 1212 PRO A C 1
ATOM 9643 O O . PRO A 1 1212 ? 131.15994 143.26164 113.46516 1.000 189.91158 1212 PRO A O 1
ATOM 9647 N N . ARG A 1 1213 ? 132.65882 143.76065 115.06884 1.000 197.84951 1213 ARG A N 1
ATOM 9648 C CA . ARG A 1 1213 ? 132.55810 142.47364 115.73730 1.000 197.84951 1213 ARG A CA 1
ATOM 9649 C C . ARG A 1 1213 ? 131.41048 142.47537 116.74207 1.000 197.84951 1213 ARG A C 1
ATOM 9650 O O . ARG A 1 1213 ? 130.87796 143.52254 117.11615 1.000 197.84951 1213 ARG A O 1
ATOM 9658 N N . LEU A 1 1214 ? 131.03310 141.27184 117.18020 1.000 175.29429 1214 LEU A N 1
ATOM 9659 C CA . LEU A 1 1214 ? 129.97287 141.13637 118.17228 1.000 175.29429 1214 LEU A CA 1
ATOM 9660 C C . LEU A 1 1214 ? 130.41066 141.59396 119.55680 1.000 175.29429 1214 LEU A C 1
ATOM 9661 O O . L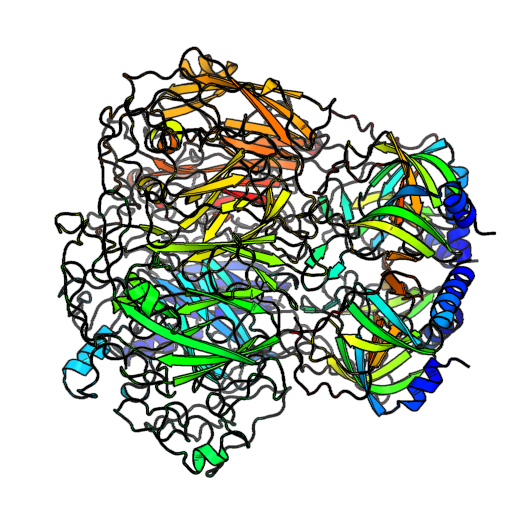EU A 1 1214 ? 129.56545 141.72054 120.44901 1.000 175.29429 1214 LEU A O 1
ATOM 9666 N N . GLU A 1 1215 ? 131.70849 141.83359 119.75649 1.000 219.43057 1215 GLU A N 1
ATOM 9667 C CA . GLU A 1 1215 ? 132.19283 142.28144 121.05814 1.000 219.43057 1215 GLU A CA 1
ATOM 9668 C C . GLU A 1 1215 ? 131.62325 143.64724 121.42293 1.000 219.43057 1215 GLU A C 1
ATOM 9669 O O . GLU A 1 1215 ? 131.26431 143.88864 122.58163 1.000 219.43057 1215 GLU A O 1
ATOM 9675 N N . GLU A 1 1216 ? 131.53045 144.55349 120.44577 1.000 217.44611 1216 GLU A N 1
ATOM 9676 C CA . GLU A 1 1216 ? 131.07427 145.91195 120.71945 1.000 217.44611 1216 GLU A CA 1
ATOM 9677 C C . GLU A 1 1216 ? 129.64343 145.95715 121.23690 1.000 217.44611 1216 GLU A C 1
ATOM 9678 O O . GLU A 1 1216 ? 129.26077 146.93985 121.88100 1.000 217.44611 1216 GLU A O 1
ATOM 9684 N N . VAL A 1 1217 ? 128.84824 144.92692 120.97404 1.000 196.69720 1217 VAL A N 1
ATOM 9685 C CA . VAL A 1 1217 ? 127.46847 144.89829 121.43507 1.000 196.69720 1217 VAL A CA 1
ATOM 9686 C C . VAL A 1 1217 ? 127.34011 144.00026 122.65930 1.000 196.69720 1217 VAL A C 1
ATOM 9687 O O . VAL A 1 1217 ? 128.04630 144.18303 123.65104 1.000 196.69720 1217 VAL A O 1
ATOM 9691 N N . ASN B 2 19 ? 98.87395 120.40104 161.87357 1.000 239.49255 19 ASN B N 1
ATOM 9692 C CA . ASN B 2 19 ? 97.94818 119.97367 160.83130 1.000 239.49255 19 ASN B CA 1
ATOM 9693 C C . ASN B 2 19 ? 98.46859 120.34989 159.44761 1.000 239.49255 19 ASN B C 1
ATOM 9694 O O . ASN B 2 19 ? 99.40215 121.14166 159.31904 1.000 239.49255 19 ASN B O 1
ATOM 9699 N N . ASP B 2 20 ? 97.85489 119.77665 158.41252 1.000 227.91077 20 ASP B N 1
ATOM 9700 C CA . ASP B 2 20 ? 98.30074 119.98970 157.04299 1.000 227.91077 20 ASP B CA 1
ATOM 9701 C C . ASP B 2 20 ? 97.58712 121.20755 156.47029 1.000 227.91077 20 ASP B C 1
ATOM 9702 O O . ASP B 2 20 ? 96.35561 121.17592 156.32125 1.000 227.91077 20 ASP B O 1
ATOM 9707 N N . PRO B 2 21 ? 98.29840 122.29087 156.14735 1.000 215.48916 21 PRO B N 1
ATOM 9708 C CA . PRO B 2 21 ? 97.62020 123.48335 155.61058 1.000 215.48916 21 PRO B CA 1
ATOM 9709 C C . PRO B 2 21 ? 96.91658 123.25036 154.28442 1.000 215.48916 21 PRO B C 1
ATOM 9710 O O . PRO B 2 21 ? 95.86930 123.86353 154.03666 1.000 215.48916 21 PRO B O 1
ATOM 9714 N N . LEU B 2 22 ? 97.46255 122.39109 153.41877 1.000 203.39485 22 LEU B N 1
ATOM 9715 C CA . LEU B 2 22 ? 96.84257 122.16292 152.11726 1.000 203.39485 22 LEU B CA 1
ATOM 9716 C C . LEU B 2 22 ? 95.45567 121.55372 152.25730 1.000 203.39485 22 LEU B C 1
ATOM 9717 O O . LEU B 2 22 ? 94.57487 121.82417 151.43404 1.000 203.39485 22 LEU B O 1
ATOM 9722 N N . PHE B 2 23 ? 95.24470 120.73116 153.28602 1.000 190.32674 23 PHE B N 1
ATOM 9723 C CA . PHE B 2 23 ? 93.91712 120.18466 153.54536 1.000 190.32674 23 PHE B CA 1
ATOM 9724 C C . PHE B 2 23 ? 92.89847 121.30146 153.74202 1.000 190.32674 23 PHE B C 1
ATOM 9725 O O . PHE B 2 23 ? 91.85338 121.33267 153.07906 1.000 190.32674 23 PHE B O 1
ATOM 9733 N N . ASP B 2 24 ? 93.20404 122.24592 154.63516 1.000 199.92031 24 ASP B N 1
ATOM 9734 C CA . ASP B 2 24 ? 92.29509 123.35973 154.88379 1.000 199.92031 24 ASP B CA 1
ATOM 9735 C C . ASP B 2 24 ? 92.14682 124.24001 153.64989 1.000 199.92031 24 ASP B C 1
ATOM 9736 O O . ASP B 2 24 ? 91.05007 124.72855 153.35539 1.000 199.92031 24 ASP B O 1
ATOM 9741 N N . PHE B 2 25 ? 93.24205 124.46067 152.92029 1.000 177.32140 25 PHE B N 1
ATOM 9742 C CA . PHE B 2 25 ? 93.18221 125.29939 151.72683 1.000 177.32140 25 PHE B CA 1
ATOM 9743 C C . PHE B 2 25 ? 92.24336 124.70398 150.68262 1.000 177.32140 25 PHE B C 1
ATOM 9744 O O . PHE B 2 25 ? 91.38143 125.40088 150.13078 1.000 177.32140 25 PHE B O 1
ATOM 9752 N N . PHE B 2 26 ? 92.38772 123.40627 150.40774 1.000 177.86193 26 PHE B N 1
ATOM 9753 C CA . PHE B 2 26 ? 91.53914 122.76533 149.41019 1.000 177.86193 26 PHE B CA 1
ATOM 9754 C C . PHE B 2 26 ? 90.10318 122.63930 149.90028 1.000 177.86193 26 PHE B C 1
ATOM 9755 O O . PHE B 2 26 ? 89.16559 122.66763 149.09479 1.000 177.86193 26 PHE B O 1
ATOM 9763 N N . ASN B 2 27 ? 89.90510 122.49289 151.21318 1.000 187.82333 27 ASN B N 1
ATOM 9764 C CA . ASN B 2 27 ? 88.54757 122.52963 151.74627 1.000 187.82333 27 ASN B CA 1
ATOM 9765 C C . ASN B 2 27 ? 87.91283 123.89639 151.52625 1.000 187.82333 27 ASN B C 1
ATOM 9766 O O . ASN B 2 27 ? 86.72295 123.99451 151.20442 1.000 187.82333 27 ASN B O 1
ATOM 9771 N N . LYS B 2 28 ? 88.69387 124.96385 151.70039 1.000 195.04856 28 LYS B N 1
ATOM 9772 C CA . LYS B 2 28 ? 88.18173 126.30847 151.46090 1.000 195.04856 28 LYS B CA 1
ATOM 9773 C C . LYS B 2 28 ? 87.86588 126.52856 149.98673 1.000 195.04856 28 LYS B C 1
ATOM 9774 O O . LYS B 2 28 ? 86.87156 127.18228 149.65128 1.000 195.04856 28 LYS B O 1
ATOM 9780 N N . HIS B 2 29 ? 88.69690 125.99130 149.09027 1.000 191.53500 29 HIS B N 1
ATOM 9781 C CA . HIS B 2 29 ? 88.50597 126.16966 147.65472 1.000 191.53500 29 HIS B CA 1
ATOM 9782 C C . HIS B 2 29 ? 87.69008 125.04807 147.02093 1.000 191.53500 29 HIS B C 1
ATOM 9783 O O . HIS B 2 29 ? 87.87400 124.74614 145.83419 1.000 191.53500 29 HIS B O 1
ATOM 9790 N N . MET B 2 30 ? 86.79435 124.42402 147.77963 1.000 192.80720 30 MET B N 1
ATOM 9791 C CA . MET B 2 30 ? 85.96538 123.35220 147.24878 1.000 192.80720 30 MET B CA 1
ATOM 9792 C C . MET B 2 30 ? 84.91793 123.89639 146.28076 1.000 192.80720 30 MET B C 1
ATOM 9793 O O . MET B 2 30 ? 84.33223 124.96093 146.49475 1.000 192.80720 30 MET B O 1
ATOM 9798 N N . GLY B 2 31 ? 84.68773 123.14880 145.20175 1.000 182.32902 31 GLY B N 1
ATOM 9799 C CA . GLY B 2 31 ? 83.62300 123.45828 144.26906 1.000 182.32902 31 GLY B CA 1
ATOM 9800 C C . GLY B 2 31 ? 83.97693 124.40489 143.14544 1.000 182.32902 31 GLY B C 1
ATOM 9801 O O . GLY B 2 31 ? 83.07248 124.85226 142.43167 1.000 182.32902 31 GLY B O 1
ATOM 9802 N N . LYS B 2 32 ? 85.25209 124.72553 142.95804 1.000 182.16189 32 LYS B N 1
ATOM 9803 C CA . LYS B 2 32 ? 85.68137 125.63859 141.91066 1.000 182.16189 32 LYS B CA 1
ATOM 9804 C C . LYS B 2 32 ? 86.59805 124.92669 140.92395 1.000 182.16189 32 LYS B C 1
ATOM 9805 O O . LYS B 2 32 ? 87.13900 123.85373 141.20364 1.000 182.16189 32 LYS B O 1
ATOM 9811 N N . GLN B 2 33 ? 86.76290 125.54084 139.75533 1.000 175.76697 33 GLN B N 1
ATOM 9812 C CA . GLN B 2 33 ? 87.66992 125.00668 138.75065 1.000 175.76697 33 GLN B CA 1
ATOM 9813 C C . GLN B 2 33 ? 89.11695 125.16952 139.19945 1.000 175.76697 33 GLN B C 1
ATOM 9814 O O . GLN B 2 33 ? 89.43861 126.00631 140.04675 1.000 175.76697 33 GLN B O 1
ATOM 9820 N N . ILE B 2 34 ? 89.99813 124.35515 138.61680 1.000 148.54702 34 ILE B N 1
ATOM 9821 C CA . ILE B 2 34 ? 91.41600 124.37789 138.95250 1.000 148.54702 34 ILE B CA 1
ATOM 9822 C C . ILE B 2 34 ? 92.20150 123.76670 137.80067 1.000 148.54702 34 ILE B C 1
ATOM 9823 O O . ILE B 2 34 ? 91.67463 122.98987 137.00152 1.000 148.54702 34 ILE B O 1
ATOM 9828 N N . LEU B 2 35 ? 93.47551 124.13923 137.71234 1.000 133.90858 35 LEU B N 1
ATOM 9829 C CA . LEU B 2 35 ? 94.38992 123.63931 136.69511 1.000 133.90858 35 LEU B CA 1
ATOM 9830 C C . LEU B 2 35 ? 95.62116 123.07509 137.38765 1.000 133.90858 35 LEU B C 1
ATOM 9831 O O . LEU B 2 35 ? 96.26167 123.77243 138.17910 1.000 133.90858 35 LEU B O 1
ATOM 9836 N N . ILE B 2 36 ? 95.95282 121.81961 137.08970 1.000 137.44753 36 ILE B N 1
ATOM 9837 C CA . ILE B 2 36 ? 97.00129 121.10099 137.80230 1.000 137.44753 36 ILE B CA 1
ATOM 9838 C C . ILE B 2 36 ? 97.96361 120.47422 136.80375 1.000 137.44753 36 ILE B C 1
ATOM 9839 O O . ILE B 2 36 ? 97.55208 119.89098 135.79618 1.000 137.44753 36 ILE B O 1
ATOM 9844 N N . ILE B 2 37 ? 99.25788 120.59783 137.09319 1.000 136.77068 37 ILE B N 1
ATOM 9845 C CA . ILE B 2 37 ? 100.31372 119.99733 136.28588 1.000 136.77068 37 ILE B CA 1
ATOM 9846 C C . ILE B 2 37 ? 101.18848 119.14254 137.19207 1.000 136.77068 37 ILE B C 1
ATOM 9847 O O . ILE B 2 37 ? 101.63191 119.59660 138.25196 1.000 136.77068 37 ILE B O 1
ATOM 9852 N N . THR B 2 38 ? 101.43754 117.90487 136.77427 1.000 164.73647 38 THR B N 1
ATOM 9853 C CA . THR B 2 38 ? 102.26200 116.97414 137.52547 1.000 164.73647 38 THR B CA 1
ATOM 9854 C C . THR B 2 38 ? 103.71914 117.10643 137.08358 1.000 164.73647 38 THR B C 1
ATOM 9855 O O . THR B 2 38 ? 104.09697 118.05056 136.38343 1.000 164.73647 38 THR B O 1
ATOM 9859 N N . GLU B 2 39 ? 104.55344 116.14885 137.49203 1.000 190.59269 39 GLU B N 1
ATOM 9860 C CA . GLU B 2 39 ? 105.98996 116.24581 137.26547 1.000 190.59269 39 GLU B CA 1
ATOM 9861 C C . GLU B 2 39 ? 106.49497 115.35034 136.14248 1.000 190.59269 39 GLU B C 1
ATOM 9862 O O . GLU B 2 39 ? 107.58922 115.59847 135.62404 1.000 190.59269 39 GLU B O 1
ATOM 9868 N N . SER B 2 40 ? 105.74343 114.31917 135.76261 1.000 185.35472 40 SER B N 1
ATOM 9869 C CA . SER B 2 40 ? 106.23232 113.36891 134.77193 1.000 185.35472 40 SER B CA 1
ATOM 9870 C C . SER B 2 40 ? 106.41485 114.03941 133.41638 1.000 185.35472 40 SER B C 1
ATOM 9871 O O . SER B 2 40 ? 105.69023 114.97228 133.06103 1.000 185.35472 40 SER B O 1
ATOM 9874 N N . SER B 2 41 ? 107.40298 113.55703 132.65952 1.000 184.01039 41 SER B N 1
ATOM 9875 C CA . SER B 2 41 ? 107.69445 114.14392 131.35587 1.000 184.01039 41 SER B CA 1
ATOM 9876 C C . SER B 2 41 ? 106.58058 113.86543 130.35436 1.000 184.01039 41 SER B C 1
ATOM 9877 O O . SER B 2 41 ? 106.11636 114.78139 129.66575 1.000 184.01039 41 SER B O 1
ATOM 9880 N N . GLN B 2 42 ? 106.14007 112.61379 130.25586 1.000 176.07555 42 GLN B N 1
ATOM 9881 C CA . GLN B 2 42 ? 105.11404 112.24900 129.28892 1.000 176.07555 42 GLN B CA 1
ATOM 9882 C C . GLN B 2 42 ? 104.47621 110.93382 129.70802 1.000 176.07555 42 GLN B C 1
ATOM 9883 O O . GLN B 2 42 ? 105.11432 110.09945 130.35558 1.000 176.07555 42 GLN B O 1
ATOM 9889 N N . LEU B 2 43 ? 103.21234 110.76321 129.33007 1.000 168.34619 43 LEU B N 1
ATOM 9890 C CA . LEU B 2 43 ? 102.44820 109.55995 129.61762 1.000 168.34619 43 LEU B CA 1
ATOM 9891 C C . LEU B 2 43 ? 102.01452 108.90306 128.31436 1.000 168.34619 43 LEU B C 1
ATOM 9892 O O . LEU B 2 43 ? 101.99098 109.53370 127.25444 1.000 168.34619 43 LEU B O 1
ATOM 9897 N N . ASN B 2 44 ? 101.66879 107.62099 128.40302 1.000 180.12436 44 ASN B N 1
ATOM 9898 C CA . ASN B 2 44 ? 101.24601 106.84631 127.24605 1.000 180.12436 44 ASN B CA 1
ATOM 9899 C C . ASN B 2 44 ? 99.99520 106.05536 127.59653 1.000 180.12436 44 ASN B C 1
ATOM 9900 O O . ASN B 2 44 ? 99.91855 105.43971 128.66330 1.000 180.12436 44 ASN B O 1
ATOM 9905 N N . ILE B 2 45 ? 99.01642 106.07619 126.69269 1.000 173.82494 45 ILE B N 1
ATOM 9906 C CA . ILE B 2 45 ? 97.77180 105.32977 126.85313 1.000 173.82494 45 ILE B CA 1
ATOM 9907 C C . ILE B 2 45 ? 97.42896 104.71290 125.50292 1.000 173.82494 45 ILE B C 1
ATOM 9908 O O . ILE B 2 45 ? 96.92185 105.40685 124.61409 1.000 173.82494 45 ILE B O 1
ATOM 9913 N N . LEU B 2 46 ? 97.70241 103.41713 125.34824 1.000 171.40079 46 LEU B N 1
ATOM 9914 C CA . LEU B 2 46 ? 97.35803 102.66605 124.13991 1.000 171.40079 46 LEU B CA 1
ATOM 9915 C C . LEU B 2 46 ? 97.89339 103.34841 122.88228 1.000 171.40079 46 LEU B C 1
ATOM 9916 O O . LEU B 2 46 ? 97.18513 103.52981 121.88992 1.000 171.40079 46 LEU B O 1
ATOM 9921 N N . GLY B 2 47 ? 99.16587 103.73319 122.93245 1.000 184.90686 47 GLY B N 1
ATOM 9922 C CA . GLY B 2 47 ? 99.81236 104.36430 121.80315 1.000 184.90686 47 GLY B CA 1
ATOM 9923 C C . GLY B 2 47 ? 99.58896 105.85384 121.67633 1.000 184.90686 47 GLY B C 1
ATOM 9924 O O . GLY B 2 47 ? 100.08344 106.45548 120.71465 1.000 184.90686 47 GLY B O 1
ATOM 9925 N N . GLN B 2 48 ? 98.86405 106.46917 122.60420 1.000 180.63682 48 GLN B N 1
ATOM 9926 C CA . GLN B 2 48 ? 98.63603 107.90687 122.59624 1.000 180.63682 48 GLN B CA 1
ATOM 9927 C C . GLN B 2 48 ? 99.49901 108.55718 123.66850 1.000 180.63682 48 GLN B C 1
ATOM 9928 O O . GLN B 2 48 ? 99.44892 108.15953 124.83678 1.000 180.63682 48 GLN B O 1
ATOM 9934 N N . THR B 2 49 ? 100.28581 109.55207 123.27048 1.000 183.44109 49 THR B N 1
ATOM 9935 C CA . THR B 2 49 ? 101.20149 110.24007 124.16819 1.000 183.44109 49 THR B CA 1
ATOM 9936 C C . THR B 2 49 ? 100.78041 111.69353 124.32815 1.000 183.44109 49 THR B C 1
ATOM 9937 O O . THR B 2 49 ? 100.31795 112.32448 123.37284 1.000 183.44109 49 THR B O 1
ATOM 9941 N N . PHE B 2 50 ? 100.94803 112.22088 125.53823 1.000 165.14468 50 PHE B N 1
ATOM 9942 C CA . PHE B 2 50 ? 100.53495 113.58399 125.83681 1.000 165.14468 50 PHE B CA 1
ATOM 9943 C C . PHE B 2 50 ? 101.25019 114.05646 127.09246 1.000 165.14468 50 PHE B C 1
ATOM 9944 O O . PHE B 2 50 ? 101.80058 113.25800 127.85455 1.000 165.14468 50 PHE B O 1
ATOM 9952 N N . ARG B 2 51 ? 101.23563 115.37126 127.29338 1.000 159.49464 51 ARG B N 1
ATOM 9953 C CA . ARG B 2 51 ? 101.78007 115.95712 128.50561 1.000 159.49464 51 ARG B CA 1
ATOM 9954 C C . ARG B 2 51 ? 100.74614 115.90858 129.63016 1.000 159.49464 51 ARG B C 1
ATOM 9955 O O . ARG B 2 51 ? 99.54099 115.98144 129.37863 1.000 159.49464 51 ARG B O 1
ATOM 9963 N N . PRO B 2 52 ? 101.19208 115.79073 130.88152 1.000 151.19270 52 PRO B N 1
ATOM 9964 C CA . PRO B 2 52 ? 100.25129 115.66608 132.01666 1.000 151.19270 52 PRO B CA 1
ATOM 9965 C C . PRO B 2 52 ? 99.66611 116.99587 132.48918 1.000 151.19270 52 PRO B C 1
ATOM 9966 O O . PRO B 2 52 ? 100.11477 117.62620 133.44502 1.000 151.19270 52 PRO B O 1
ATOM 9970 N N . ILE B 2 53 ? 98.62060 117.44158 131.79664 1.000 143.77112 53 ILE B N 1
ATOM 9971 C CA . ILE B 2 53 ? 97.90113 118.66259 132.14010 1.000 143.77112 53 ILE B CA 1
ATOM 9972 C C . ILE B 2 53 ? 96.43481 118.30989 132.34240 1.000 143.77112 53 ILE B C 1
ATOM 9973 O O . ILE B 2 53 ? 95.85003 117.58552 131.52981 1.000 143.77112 53 ILE B O 1
ATOM 9978 N N . PHE B 2 54 ? 95.84274 118.81906 133.42061 1.000 144.23738 54 PHE B N 1
ATOM 9979 C CA . PHE B 2 54 ? 94.47150 118.49274 133.78003 1.000 144.23738 54 PHE B CA 1
ATOM 9980 C C . PHE B 2 54 ? 93.69901 119.76292 134.10761 1.000 144.23738 54 PHE B C 1
ATOM 9981 O O . PHE B 2 54 ? 94.26424 120.76360 134.55340 1.000 144.23738 54 PHE B O 1
ATOM 9989 N N . CYS B 2 55 ? 92.38750 119.70466 133.88520 1.000 184.08862 55 CYS B N 1
ATOM 9990 C CA . CYS B 2 55 ? 91.49801 120.82315 134.16978 1.000 184.08862 55 CYS B CA 1
ATOM 9991 C C . CYS B 2 55 ? 90.14650 120.26346 134.58282 1.000 184.08862 55 CYS B C 1
ATOM 9992 O O . CYS B 2 55 ? 89.63881 119.33971 133.94084 1.000 184.08862 55 CYS B O 1
ATOM 9995 N N . GLY B 2 56 ? 89.57016 120.81608 135.64334 1.000 175.00467 56 GLY B N 1
ATOM 9996 C CA . GLY B 2 56 ? 88.27765 120.35104 136.09989 1.000 175.00467 56 GLY B CA 1
ATOM 9997 C C . GLY B 2 56 ? 87.93663 120.92881 137.45858 1.000 175.00467 56 GLY B C 1
ATOM 9998 O O . GLY B 2 56 ? 88.59067 121.85268 137.94731 1.000 175.00467 56 GLY B O 1
ATOM 9999 N N . LYS B 2 57 ? 86.89280 120.36034 138.05401 1.000 171.67828 57 LYS B N 1
ATOM 10000 C CA . LYS B 2 57 ? 86.39355 120.77326 139.35625 1.000 171.67828 57 LYS B CA 1
ATOM 10001 C C . LYS B 2 57 ? 86.86168 119.81051 140.43900 1.000 171.67828 57 LYS B C 1
ATOM 10002 O O . LYS B 2 57 ? 87.12089 118.63336 140.17972 1.000 171.67828 57 LYS B O 1
ATOM 10008 N N . VAL B 2 58 ? 86.96408 120.32352 141.65962 1.000 161.71667 58 VAL B N 1
ATOM 10009 C CA . VAL B 2 58 ? 87.28591 119.50499 142.82154 1.000 161.71667 58 VAL B CA 1
ATOM 10010 C C . VAL B 2 58 ? 85.98496 119.06061 143.47551 1.000 161.71667 58 VAL B C 1
ATOM 10011 O O . VAL B 2 58 ? 85.03413 119.84373 143.59135 1.000 161.71667 58 VAL B O 1
ATOM 10015 N N . ALA B 2 59 ? 85.92576 117.79446 143.86912 1.000 173.17093 59 ALA B N 1
ATOM 10016 C CA . ALA B 2 59 ? 84.70516 117.22311 144.42283 1.000 173.17093 59 ALA B CA 1
ATOM 10017 C C . ALA B 2 59 ? 84.90638 116.53262 145.75969 1.000 173.17093 59 ALA B C 1
ATOM 10018 O O . ALA B 2 59 ? 83.98250 116.50515 146.57644 1.000 173.17093 59 ALA B O 1
ATOM 10020 N N . GLU B 2 60 ? 86.08393 115.96660 146.00687 1.000 202.88152 60 GLU B N 1
ATOM 10021 C CA . GLU B 2 60 ? 86.32688 115.20375 147.22028 1.000 202.88152 60 GLU B CA 1
ATOM 10022 C C . GLU B 2 60 ? 87.75629 115.47303 147.66090 1.000 202.88152 60 GLU B C 1
ATOM 10023 O O . GLU B 2 60 ? 88.66933 115.51195 146.83242 1.000 202.88152 60 GLU B O 1
ATOM 10029 N N . VAL B 2 61 ? 87.94670 115.65469 148.96642 1.000 180.71094 61 VAL B N 1
ATOM 10030 C CA . VAL B 2 61 ? 89.25047 115.96800 149.53960 1.000 180.71094 61 VAL B CA 1
ATOM 10031 C C . VAL B 2 61 ? 89.58300 114.92710 150.59753 1.000 180.71094 61 VAL B C 1
ATOM 10032 O O . VAL B 2 61 ? 88.74077 114.59852 151.44020 1.000 180.71094 61 VAL B O 1
ATOM 10036 N N . GLU B 2 62 ? 90.80988 114.41752 150.55474 1.000 188.95700 62 GLU B N 1
ATOM 10037 C CA . GLU B 2 62 ? 91.29129 113.41464 151.49362 1.000 188.95700 62 GLU B CA 1
ATOM 10038 C C . GLU B 2 62 ? 92.63623 113.86607 152.04845 1.000 188.95700 62 GLU B C 1
ATOM 10039 O O . GLU B 2 62 ? 93.29611 114.71935 151.44235 1.000 188.95700 62 GLU B O 1
ATOM 10045 N N . PRO B 2 63 ? 93.07311 113.33545 153.19360 1.000 177.79368 63 PRO B N 1
ATOM 10046 C CA . PRO B 2 63 ? 94.37511 113.75516 153.73754 1.000 177.79368 63 PRO B CA 1
ATOM 10047 C C . PRO B 2 63 ? 95.54506 113.47910 152.80997 1.000 177.79368 63 PRO B C 1
ATOM 10048 O O . PRO B 2 63 ? 96.60487 114.09690 152.96995 1.000 177.79368 63 PRO B O 1
ATOM 10052 N N . GLY B 2 64 ? 95.39486 112.57130 151.84908 1.000 166.12630 64 GLY B N 1
ATOM 10053 C CA . GLY B 2 64 ? 96.49762 112.24001 150.97002 1.000 166.12630 64 GLY B CA 1
ATOM 10054 C C . GLY B 2 64 ? 96.23294 112.44603 149.49237 1.000 166.12630 64 GLY B C 1
ATOM 10055 O O . GLY B 2 64 ? 97.16165 112.36628 148.68309 1.000 166.12630 64 GLY B O 1
ATOM 10056 N N . HIS B 2 65 ? 94.98495 112.71542 149.11855 1.000 166.94518 65 HIS B N 1
ATOM 10057 C CA . HIS B 2 65 ? 94.64395 112.84082 147.70807 1.000 166.94518 65 HIS B CA 1
ATOM 10058 C C . HIS B 2 65 ? 93.37371 113.66606 147.56607 1.000 166.94518 65 HIS B C 1
ATOM 10059 O O . HIS B 2 65 ? 92.77815 114.10828 148.55085 1.000 166.94518 65 HIS B O 1
ATOM 10066 N N . LEU B 2 66 ? 92.96902 113.86544 146.31304 1.000 151.24033 66 LEU B N 1
ATOM 10067 C CA . LEU B 2 66 ? 91.75159 114.58699 145.97567 1.000 151.24033 66 LEU B CA 1
ATOM 10068 C C . LEU B 2 66 ? 91.16457 113.99076 144.70513 1.000 151.24033 66 LEU B C 1
ATOM 10069 O O . LEU B 2 66 ? 91.87087 113.35676 143.91814 1.000 151.24033 66 LEU B O 1
ATOM 10074 N N . THR B 2 67 ? 89.86589 114.20260 144.50867 1.000 175.68858 67 THR B N 1
ATOM 10075 C CA . THR B 2 67 ? 89.13469 113.62571 143.38941 1.000 175.68858 67 THR B CA 1
ATOM 10076 C C . THR B 2 67 ? 88.53126 114.73204 142.53554 1.000 175.68858 67 THR B C 1
ATOM 10077 O O . THR B 2 67 ? 87.97230 115.69990 143.06047 1.000 175.68858 67 THR B O 1
ATOM 10081 N N . LEU B 2 68 ? 88.64482 114.58190 141.21776 1.000 168.45441 68 LEU B N 1
ATOM 10082 C CA . LEU B 2 68 ? 88.16269 115.56885 140.26110 1.000 168.45441 68 LEU B CA 1
ATOM 10083 C C . LEU B 2 68 ? 87.06376 114.95707 139.40520 1.000 168.45441 68 LEU B C 1
ATOM 10084 O O . LEU B 2 68 ? 87.22153 113.84604 138.88866 1.000 168.45441 68 LEU B O 1
ATOM 10089 N N . SER B 2 69 ? 85.95537 115.68372 139.25655 1.000 176.23054 69 SER B N 1
ATOM 10090 C CA . SER B 2 69 ? 84.86181 115.26409 138.38847 1.000 176.23054 69 SER B CA 1
ATOM 10091 C C . SER B 2 69 ? 83.94490 116.44285 138.08526 1.000 176.23054 69 SER B C 1
ATOM 10092 O O . SER B 2 69 ? 83.44640 117.09314 139.01242 1.000 176.23054 69 SER B O 1
ATOM 10095 N N . PRO B 2 70 ? 83.69311 116.75277 136.80662 1.000 176.36959 70 PRO B N 1
ATOM 10096 C CA . PRO B 2 70 ? 84.26324 116.14099 135.59798 1.000 176.36959 70 PRO B CA 1
ATOM 10097 C C . PRO B 2 70 ? 85.67861 116.64111 135.33413 1.000 176.36959 70 PRO B C 1
ATOM 10098 O O . PRO B 2 70 ? 86.08483 117.66387 135.87664 1.000 176.36959 70 PRO B O 1
ATOM 10102 N N . VAL B 2 71 ? 86.45275 115.94793 134.50327 1.000 158.34829 71 VAL B N 1
ATOM 10103 C CA . VAL B 2 71 ? 87.84825 116.29077 134.27066 1.000 158.34829 71 VAL B CA 1
ATOM 10104 C C . VAL B 2 71 ? 88.09899 116.35947 132.77046 1.000 158.34829 71 VAL B C 1
ATOM 10105 O O . VAL B 2 71 ? 87.44484 115.67382 131.97856 1.000 158.34829 71 VAL B O 1
ATOM 10109 N N . THR B 2 72 ? 89.04878 117.20861 132.38120 1.000 169.55416 72 THR B N 1
ATOM 10110 C CA . THR B 2 72 ? 89.41264 117.39994 130.98544 1.000 169.55416 72 THR B CA 1
ATOM 10111 C C . THR B 2 72 ? 90.92247 117.28628 130.84226 1.000 169.55416 72 THR B C 1
ATOM 10112 O O . THR B 2 72 ? 91.67177 117.81870 131.66530 1.000 169.55416 72 THR B O 1
ATOM 10116 N N . ILE B 2 73 ? 91.36308 116.59162 129.79641 1.000 159.51983 73 ILE B N 1
ATOM 10117 C CA . ILE B 2 73 ? 92.77904 116.39472 129.51049 1.000 159.51983 73 ILE B CA 1
ATOM 10118 C C . ILE B 2 73 ? 93.13345 117.17672 128.25485 1.000 159.51983 73 ILE B C 1
ATOM 10119 O O . ILE B 2 73 ? 92.45187 117.06659 127.22927 1.000 159.51983 73 ILE B O 1
ATOM 10124 N N . LYS B 2 74 ? 94.20245 117.96587 128.33681 1.000 167.95113 74 LYS B N 1
ATOM 10125 C CA . LYS B 2 74 ? 94.62500 118.84226 127.24488 1.000 167.95113 74 LYS B CA 1
ATOM 10126 C C . LYS B 2 74 ? 95.53407 118.05189 126.30886 1.000 167.95113 74 LYS B C 1
ATOM 10127 O O . LYS B 2 74 ? 96.74327 117.95519 126.51774 1.000 167.95113 74 LYS B O 1
ATOM 10133 N N . ILE B 2 75 ? 94.93886 117.48442 125.26637 1.000 175.67428 75 ILE B N 1
ATOM 10134 C CA . ILE B 2 75 ? 95.67209 116.79172 124.21476 1.000 175.67428 75 ILE B CA 1
ATOM 10135 C C . ILE B 2 75 ? 95.86036 117.75692 123.05338 1.000 175.67428 75 ILE B C 1
ATOM 10136 O O . ILE B 2 75 ? 94.97907 118.56751 122.74497 1.000 175.67428 75 ILE B O 1
ATOM 10141 N N . LEU B 2 76 ? 97.03063 117.68151 122.41107 1.000 191.86651 76 LEU B N 1
ATOM 10142 C CA . LEU B 2 76 ? 97.37803 118.65242 121.37686 1.000 191.86651 76 LEU B CA 1
ATOM 10143 C C . LEU B 2 76 ? 96.38094 118.61681 120.22377 1.000 191.86651 76 LEU B C 1
ATOM 10144 O O . LEU B 2 76 ? 95.95520 119.66809 119.73141 1.000 191.86651 76 LEU B O 1
ATOM 10149 N N . ASN B 2 77 ? 95.99172 117.42426 119.78267 1.000 189.87285 77 ASN B N 1
ATOM 10150 C CA . ASN B 2 77 ? 95.03810 117.28894 118.69001 1.000 189.87285 77 ASN B CA 1
ATOM 10151 C C . ASN B 2 77 ? 93.59553 117.19435 119.16840 1.000 189.87285 77 ASN B C 1
ATOM 10152 O O . ASN B 2 77 ? 92.69453 117.02160 118.34159 1.000 189.87285 77 ASN B O 1
ATOM 10157 N N . ALA B 2 78 ? 93.35604 117.30253 120.47222 1.000 181.76314 78 ALA B N 1
ATOM 10158 C CA . ALA B 2 78 ? 92.00844 117.28551 121.02551 1.000 181.76314 78 ALA B CA 1
ATOM 10159 C C . ALA B 2 78 ? 91.99055 118.05807 122.33817 1.000 181.76314 78 ALA B C 1
ATOM 10160 O O . ALA B 2 78 ? 91.95864 117.45201 123.41637 1.000 181.76314 78 ALA B O 1
ATOM 10162 N N . PRO B 2 79 ? 92.00893 119.39348 122.29199 1.000 176.00314 79 PRO B N 1
ATOM 10163 C CA . PRO B 2 79 ? 92.13751 120.17853 123.52834 1.000 176.00314 79 PRO B CA 1
ATOM 10164 C C . PRO B 2 79 ? 90.88489 120.21269 124.38853 1.000 176.00314 79 PRO B C 1
ATOM 10165 O O . PRO B 2 79 ? 90.85190 120.97423 125.36140 1.000 176.00314 79 PRO B O 1
ATOM 10169 N N . PHE B 2 80 ? 89.85292 119.42912 124.07580 1.000 183.11434 80 PHE B N 1
ATOM 10170 C CA . PHE B 2 80 ? 88.63072 119.42291 124.87118 1.000 183.11434 80 PHE B CA 1
ATOM 10171 C C . PHE B 2 80 ? 88.11926 118.00623 125.10102 1.000 183.11434 80 PHE B C 1
ATOM 10172 O O . PHE B 2 80 ? 86.91880 117.79771 125.29349 1.000 183.11434 80 PHE B O 1
ATOM 10180 N N . HIS B 2 81 ? 89.01421 117.02306 125.08585 1.000 172.63283 81 HIS B N 1
ATOM 10181 C CA . HIS B 2 81 ? 88.63190 115.64950 125.37898 1.000 172.63283 81 HIS B CA 1
ATOM 10182 C C . HIS B 2 81 ? 88.41390 115.48281 126.87673 1.000 172.63283 81 HIS B C 1
ATOM 10183 O O . HIS B 2 81 ? 89.24423 115.91037 127.68429 1.000 172.63283 81 HIS B O 1
ATOM 10190 N N . LYS B 2 82 ? 87.30103 114.85641 127.24632 1.000 169.36230 82 LYS B N 1
ATOM 10191 C CA . LYS B 2 82 ? 86.92482 114.67825 128.64197 1.000 169.36230 82 LYS B CA 1
ATOM 10192 C C . LYS B 2 82 ? 86.90463 113.19572 128.98846 1.000 169.36230 82 LYS B C 1
ATOM 10193 O O . LYS B 2 82 ? 86.48585 112.36567 128.17438 1.000 169.36230 82 LYS B O 1
ATOM 10199 N N . PHE B 2 83 ? 87.37546 112.86989 130.18870 1.000 169.86427 83 PHE B N 1
ATOM 10200 C CA . PHE B 2 83 ? 87.44003 111.48485 130.61837 1.000 169.86427 83 PHE B CA 1
ATOM 10201 C C . PHE B 2 83 ? 86.06936 111.01140 131.10137 1.000 169.86427 83 PHE B C 1
ATOM 10202 O O . PHE B 2 83 ? 85.26760 111.80662 131.59809 1.000 169.86427 83 PHE B O 1
ATOM 10210 N N . PRO B 2 84 ? 85.77444 109.71480 130.96584 1.000 165.58999 84 PRO B N 1
ATOM 10211 C CA . PRO B 2 84 ? 84.46844 109.20577 131.40560 1.000 165.58999 84 PRO B CA 1
ATOM 10212 C C . PRO B 2 84 ? 84.38901 108.86205 132.88455 1.000 165.58999 84 PRO B C 1
ATOM 10213 O O . PRO B 2 84 ? 83.28287 108.59910 133.37571 1.000 165.58999 84 PRO B O 1
ATOM 10217 N N . ILE B 2 85 ? 85.50440 108.85205 133.60781 1.000 168.51234 85 ILE B N 1
ATOM 10218 C CA . ILE B 2 85 ? 85.50401 108.46925 135.01946 1.000 168.51234 85 ILE B CA 1
ATOM 10219 C C . ILE B 2 85 ? 86.32095 109.47512 135.81441 1.000 168.51234 85 ILE B C 1
ATOM 10220 O O . ILE B 2 85 ? 87.22897 110.12688 135.28140 1.000 168.51234 85 ILE B O 1
ATOM 10225 N N . PRO B 2 86 ? 86.01343 109.62503 137.10118 1.000 165.40818 86 PRO B N 1
ATOM 10226 C CA . PRO B 2 86 ? 86.79060 110.53908 137.94482 1.000 165.40818 86 PRO B CA 1
ATOM 10227 C C . PRO B 2 86 ? 88.21496 110.04544 138.14770 1.000 165.40818 86 PRO B C 1
ATOM 10228 O O . PRO B 2 86 ? 88.52778 108.86443 137.98514 1.000 165.40818 86 PRO B O 1
ATOM 10232 N N . LEU B 2 87 ? 89.08730 110.98389 138.51122 1.000 165.96191 87 LEU B N 1
ATOM 10233 C CA . LEU B 2 87 ? 90.50219 110.70897 138.70981 1.000 165.96191 87 LEU B CA 1
ATOM 10234 C C . LEU B 2 87 ? 90.94138 111.21089 140.07772 1.000 165.96191 87 LEU B C 1
ATOM 10235 O O . LEU B 2 87 ? 90.33848 112.12596 140.64471 1.000 165.96191 87 LEU B O 1
ATOM 10240 N N . SER B 2 88 ? 92.00131 110.60051 140.60269 1.000 152.59365 88 SER B N 1
ATOM 10241 C CA . SER B 2 88 ? 92.56920 110.97130 141.88950 1.000 152.59365 88 SER B CA 1
ATOM 10242 C C . SER B 2 88 ? 94.07479 111.15711 141.75976 1.000 152.59365 88 SER B C 1
ATOM 10243 O O . SER B 2 88 ? 94.75288 110.39567 141.06427 1.000 152.59365 88 SER B O 1
ATOM 10246 N N . ILE B 2 89 ? 94.59245 112.17786 142.43761 1.000 151.10336 89 ILE B N 1
ATOM 10247 C CA . ILE B 2 89 ? 96.01080 112.52379 142.36415 1.000 151.10336 89 ILE B CA 1
ATOM 10248 C C . ILE B 2 89 ? 96.58644 112.63031 143.77170 1.000 151.10336 89 ILE B C 1
ATOM 10249 O O . ILE B 2 89 ? 95.96500 113.24779 144.64821 1.000 151.10336 89 ILE B O 1
ATOM 10254 N N . PRO B 2 90 ? 97.75322 112.05139 144.03688 1.000 159.56265 90 PRO B N 1
ATOM 10255 C CA . PRO B 2 90 ? 98.39558 112.23678 145.34066 1.000 159.56265 90 PRO B CA 1
ATOM 10256 C C . PRO B 2 90 ? 98.93344 113.65086 145.50598 1.000 159.56265 90 PRO B C 1
ATOM 10257 O O . PRO B 2 90 ? 99.18471 114.37275 144.54002 1.000 159.56265 90 PRO B O 1
ATOM 10261 N N . PHE B 2 91 ? 99.10780 114.03776 146.77129 1.000 159.72772 91 PHE B N 1
ATOM 10262 C CA . PHE B 2 91 ? 99.57750 115.38635 147.07479 1.000 159.72772 91 PHE B CA 1
ATOM 10263 C C . PHE B 2 91 ? 101.02791 115.58461 146.65255 1.000 159.72772 91 PHE B C 1
ATOM 10264 O O . PHE B 2 91 ? 101.41180 116.68095 146.22998 1.000 159.72772 91 PHE B O 1
ATOM 10272 N N . GLU B 2 92 ? 101.84784 114.53843 146.75626 1.000 175.36606 92 GLU B N 1
ATOM 10273 C CA . GLU B 2 92 ? 103.28308 114.67937 146.54292 1.000 175.36606 92 GLU B CA 1
ATOM 10274 C C . GLU B 2 92 ? 103.67008 114.77059 145.07285 1.000 175.36606 92 GLU B C 1
ATOM 10275 O O . GLU B 2 92 ? 104.84915 114.99196 144.77861 1.000 175.36606 92 GLU B O 1
ATOM 10281 N N . LYS B 2 93 ? 102.72444 114.60627 144.14807 1.000 158.92577 93 LYS B N 1
ATOM 10282 C CA . LYS B 2 93 ? 103.02384 114.60890 142.72171 1.000 158.92577 93 LYS B CA 1
ATOM 10283 C C . LYS B 2 93 ? 102.52447 115.86821 142.02040 1.000 158.92577 93 LYS B C 1
ATOM 10284 O O . LYS B 2 93 ? 102.31719 115.85358 140.80336 1.000 158.92577 93 LYS B O 1
ATOM 10290 N N . ILE B 2 94 ? 102.32981 116.95662 142.75904 1.000 146.01202 94 ILE B N 1
ATOM 10291 C CA . ILE B 2 94 ? 101.82440 118.20802 142.20612 1.000 146.01202 94 ILE B CA 1
ATOM 10292 C C . ILE B 2 94 ? 102.97431 119.19905 142.10766 1.000 146.01202 94 ILE B C 1
ATOM 10293 O O . ILE B 2 94 ? 103.73678 119.37456 143.06623 1.000 146.01202 94 ILE B O 1
ATOM 10298 N N . ALA B 2 95 ? 103.10211 119.84806 140.95071 1.000 145.76398 95 ALA B N 1
ATOM 10299 C CA . ALA B 2 95 ? 104.15915 120.82529 140.72004 1.000 145.76398 95 ALA B CA 1
ATOM 10300 C C . ALA B 2 95 ? 103.64945 122.26135 140.74078 1.000 145.76398 95 ALA B C 1
ATOM 10301 O O . ALA B 2 95 ? 104.13552 123.07854 141.52704 1.000 145.76398 95 ALA B O 1
ATOM 10303 N N . HIS B 2 96 ? 102.68111 122.59011 139.88842 1.000 148.69549 96 HIS B N 1
ATOM 10304 C CA . HIS B 2 96 ? 102.11449 123.92907 139.83948 1.000 148.69549 96 HIS B CA 1
ATOM 10305 C C . HIS B 2 96 ? 100.60129 123.82773 139.73106 1.000 148.69549 96 HIS B C 1
ATOM 10306 O O . HIS B 2 96 ? 100.06239 122.86013 139.18922 1.000 148.69549 96 HIS B O 1
ATOM 10313 N N . PHE B 2 97 ? 99.91635 124.84441 140.24801 1.000 146.09285 97 PHE B N 1
ATOM 10314 C CA . PHE B 2 97 ? 98.46879 124.92205 140.09902 1.000 146.09285 97 PHE B CA 1
ATOM 10315 C C . PHE B 2 97 ? 98.02032 126.35575 140.33139 1.000 146.09285 97 PHE B C 1
ATOM 10316 O O . PHE B 2 97 ? 98.72585 127.15396 140.95583 1.000 146.09285 97 PHE B O 1
ATOM 10324 N N . THR B 2 98 ? 96.83189 126.66743 139.81853 1.000 161.29026 98 THR B N 1
ATOM 10325 C CA . THR B 2 98 ? 96.23659 127.98519 139.98137 1.000 161.29026 98 THR B CA 1
ATOM 10326 C C . THR B 2 98 ? 94.72223 127.83690 140.00655 1.000 161.29026 98 THR B C 1
ATOM 10327 O O . THR B 2 98 ? 94.17054 126.82446 139.56607 1.000 161.29026 98 THR B O 1
ATOM 10331 N N . THR B 2 99 ? 94.05315 128.86178 140.52119 1.000 200.01426 99 THR B N 1
ATOM 10332 C CA . THR B 2 99 ? 92.61608 128.83728 140.73121 1.000 200.01426 99 THR B CA 1
ATOM 10333 C C . THR B 2 99 ? 91.91007 129.71361 139.69779 1.000 200.01426 99 THR B C 1
ATOM 10334 O O . THR B 2 99 ? 92.52895 130.21344 138.75201 1.000 200.01426 99 THR B O 1
ATOM 10338 N N . ASP B 2 100 ? 90.59271 129.86889 139.88370 1.000 230.84695 100 ASP B N 1
ATOM 10339 C CA . ASP B 2 100 ? 89.65845 130.68642 139.10215 1.000 230.84695 100 ASP B CA 1
ATOM 10340 C C . ASP B 2 100 ? 90.03566 130.79836 137.62827 1.000 230.84695 100 ASP B C 1
ATOM 10341 O O . ASP B 2 100 ? 90.22686 131.90387 137.11334 1.000 230.84695 100 ASP B O 1
ATOM 10346 N N . VAL B 2 101 ? 90.14557 129.66314 136.94174 1.000 218.56487 101 VAL B N 1
ATOM 10347 C CA . VAL B 2 101 ? 90.33443 129.62977 135.49604 1.000 218.56487 101 VAL B CA 1
ATOM 10348 C C . VAL B 2 101 ? 89.30263 128.68459 134.89912 1.000 218.56487 101 VAL B C 1
ATOM 10349 O O . VAL B 2 101 ? 89.22078 127.51776 135.29716 1.000 218.56487 101 VAL B O 1
ATOM 10353 N N . ASP B 2 102 ? 88.52002 129.18582 133.94684 1.000 263.25681 102 ASP B N 1
ATOM 10354 C CA . ASP B 2 102 ? 87.52566 128.36521 133.26894 1.000 263.25681 102 ASP B CA 1
ATOM 10355 C C . ASP B 2 102 ? 88.22225 127.36119 132.35854 1.000 263.25681 102 ASP B C 1
ATOM 10356 O O . ASP B 2 102 ? 89.17550 127.70616 131.65382 1.000 263.25681 102 ASP B O 1
ATOM 10361 N N . CYS B 2 103 ? 87.74405 126.11493 132.37507 1.000 271.15672 103 CYS B N 1
ATOM 10362 C CA . CYS B 2 103 ? 88.34840 125.07940 131.54490 1.000 271.15672 103 CYS B CA 1
ATOM 10363 C C . CYS B 2 103 ? 87.99415 125.23859 130.07223 1.000 271.15672 103 CYS B C 1
ATOM 10364 O O . CYS B 2 103 ? 88.70973 124.71092 129.21420 1.000 271.15672 103 CYS B O 1
ATOM 10367 N N . SER B 2 104 ? 86.90853 125.95002 129.75898 1.000 266.42604 104 SER B N 1
ATOM 10368 C CA . SER B 2 104 ? 86.46569 126.04841 128.37214 1.000 266.42604 104 SER B CA 1
ATOM 10369 C C . SER B 2 104 ? 87.31824 127.01976 127.56593 1.000 266.42604 104 SER B C 1
ATOM 10370 O O . SER B 2 104 ? 87.30545 126.97079 126.33070 1.000 266.42604 104 SER B O 1
ATOM 10373 N N . MET B 2 105 ? 88.05272 127.90613 128.23293 1.000 250.44201 105 MET B N 1
ATOM 10374 C CA . MET B 2 105 ? 88.88536 128.86376 127.51931 1.000 250.44201 105 MET B CA 1
ATOM 10375 C C . MET B 2 105 ? 90.03390 128.15155 126.81295 1.000 250.44201 105 MET B C 1
ATOM 10376 O O . MET B 2 105 ? 90.50851 127.09967 127.25012 1.000 250.44201 105 MET B O 1
ATOM 10381 N N . ARG B 2 106 ? 90.47215 128.73097 125.69902 1.000 216.77851 106 ARG B N 1
ATOM 10382 C CA . ARG B 2 106 ? 91.55063 128.16100 124.90447 1.000 216.77851 106 ARG B CA 1
ATOM 10383 C C . ARG B 2 106 ? 92.88253 128.75220 125.34533 1.000 216.77851 106 ARG B C 1
ATOM 10384 O O . ARG B 2 106 ? 93.03895 129.97590 125.39940 1.000 216.77851 106 ARG B O 1
ATOM 10392 N N . ILE B 2 107 ? 93.83447 127.88342 125.65500 1.000 195.10447 107 ILE B N 1
ATOM 10393 C CA . ILE B 2 107 ? 95.14409 128.30419 126.14518 1.000 195.10447 107 ILE B CA 1
ATOM 10394 C C . ILE B 2 107 ? 96.19219 127.79787 125.16618 1.000 195.10447 107 ILE B C 1
ATOM 10395 O O . ILE B 2 107 ? 95.98482 126.78365 124.47782 1.000 195.10447 107 ILE B O 1
ATOM 10400 N N . PRO B 2 108 ? 97.32662 128.48982 125.06096 1.000 184.91494 108 PRO B N 1
ATOM 10401 C CA . PRO B 2 108 ? 98.39301 128.01809 124.16989 1.000 184.91494 108 PRO B CA 1
ATOM 10402 C C . PRO B 2 108 ? 98.92976 126.66643 124.61430 1.000 184.91494 108 PRO B C 1
ATOM 10403 O O . PRO B 2 108 ? 99.03312 126.37862 125.80826 1.000 184.91494 108 PRO B O 1
ATOM 10407 N N . LEU B 2 109 ? 99.27499 125.83318 123.63184 1.000 192.58077 109 LEU B N 1
ATOM 10408 C CA . LEU B 2 109 ? 99.81959 124.50953 123.89048 1.000 192.58077 109 LEU B CA 1
ATOM 10409 C C . LEU B 2 109 ? 101.20657 124.28819 123.31049 1.000 192.58077 109 LEU B C 1
ATOM 10410 O O . LEU B 2 109 ? 101.97093 123.50127 123.87868 1.000 192.58077 109 LEU B O 1
ATOM 10415 N N . VAL B 2 110 ? 101.55231 124.94614 122.20932 1.000 236.25328 110 VAL B N 1
ATOM 10416 C CA . VAL B 2 110 ? 102.86599 124.78636 121.60099 1.000 236.25328 110 VAL B CA 1
ATOM 10417 C C . VAL B 2 110 ? 103.51629 126.14760 121.39470 1.000 236.25328 110 VAL B C 1
ATOM 10418 O O . VAL B 2 110 ? 102.83697 127.17316 121.35405 1.000 236.25328 110 VAL B O 1
ATOM 10423 N N . ASN C 2 19 ? 111.03073 91.42265 160.36028 1.000 216.38919 19 ASN C N 1
ATOM 10424 C CA . ASN C 2 19 ? 111.42900 92.80114 160.10172 1.000 216.38919 19 ASN C CA 1
ATOM 10425 C C . ASN C 2 19 ? 110.88137 93.28736 158.76413 1.000 216.38919 19 ASN C C 1
ATOM 10426 O O . ASN C 2 19 ? 109.66897 93.40755 158.58846 1.000 216.38919 19 ASN C O 1
ATOM 10431 N N . ASP C 2 20 ? 111.77752 93.56624 157.82439 1.000 201.20591 20 ASP C N 1
ATOM 10432 C CA . ASP C 2 20 ? 111.36300 94.04624 156.51311 1.000 201.20591 20 ASP C CA 1
ATOM 10433 C C . ASP C 2 20 ? 110.77032 92.89162 155.71486 1.000 201.20591 20 ASP C C 1
ATOM 10434 O O . ASP C 2 20 ? 111.46332 91.89515 155.48016 1.000 201.20591 20 ASP C O 1
ATOM 10439 N N . PRO C 2 21 ? 109.50855 92.97728 155.28935 1.000 207.41076 21 PRO C N 1
ATOM 10440 C CA . PRO C 2 21 ? 108.91250 91.86369 154.53307 1.000 207.41076 21 PRO C CA 1
ATOM 10441 C C . PRO C 2 21 ? 109.59371 91.59205 153.20306 1.000 207.41076 21 PRO C C 1
ATOM 10442 O O . PRO C 2 21 ? 109.60989 90.43916 152.75257 1.000 207.41076 21 PRO C O 1
ATOM 10446 N N . LEU C 2 22 ? 110.14604 92.62073 152.55431 1.000 188.90227 22 LEU C N 1
ATOM 10447 C CA . LEU C 2 22 ? 110.78540 92.42348 151.25665 1.000 188.90227 22 LEU C CA 1
ATOM 10448 C C . LEU C 2 22 ? 111.98830 91.49624 151.36843 1.000 188.90227 22 LEU C C 1
ATOM 10449 O O . LEU C 2 22 ? 112.21205 90.64640 150.49691 1.000 188.90227 22 LEU C O 1
ATOM 10454 N N . PHE C 2 23 ? 112.77846 91.65358 152.43175 1.000 193.04235 23 PHE C N 1
ATOM 10455 C CA . PHE C 2 23 ? 113.92764 90.78199 152.65024 1.000 193.04235 23 PHE C CA 1
ATOM 10456 C C . PHE C 2 23 ? 113.49372 89.32601 152.76626 1.000 193.04235 23 PHE C C 1
ATOM 10457 O O . PHE C 2 23 ? 114.07375 88.43763 152.12915 1.000 193.04235 23 PHE C O 1
ATOM 10465 N N . ASP C 2 24 ? 112.45314 89.06790 153.56192 1.000 193.57271 24 ASP C N 1
ATOM 10466 C CA . ASP C 2 24 ? 111.96533 87.70340 153.73021 1.000 193.57271 24 ASP C CA 1
ATOM 10467 C C . ASP C 2 24 ? 111.41442 87.14657 152.42400 1.000 193.57271 24 ASP C C 1
ATOM 10468 O O . ASP C 2 24 ? 111.64578 85.97876 152.09218 1.000 193.57271 24 ASP C O 1
ATOM 10473 N N . PHE C 2 25 ? 110.68030 87.96641 151.66978 1.000 178.71693 25 PHE C N 1
ATOM 10474 C CA . PHE C 2 25 ? 110.11066 87.50303 150.40822 1.000 178.71693 25 PHE C CA 1
ATOM 10475 C C . PHE C 2 25 ? 111.20590 87.13495 149.41360 1.000 178.71693 25 PHE C C 1
ATOM 10476 O O . PHE C 2 25 ? 111.14315 86.08680 148.75666 1.000 178.71693 25 PHE C O 1
ATOM 10484 N N . PHE C 2 26 ? 112.22844 87.98435 149.29601 1.000 175.06635 26 PHE C N 1
ATOM 10485 C CA . PHE C 2 26 ? 113.30401 87.70383 148.35183 1.000 175.06635 26 PHE C CA 1
ATOM 10486 C C . PHE C 2 26 ? 114.14107 86.51462 148.80360 1.000 175.06635 26 PHE C C 1
ATOM 10487 O O . PHE C 2 26 ? 114.67102 85.77003 147.97070 1.000 175.06635 26 PHE C O 1
ATOM 10495 N N . ASN C 2 27 ? 114.27850 86.31899 150.11754 1.000 200.58240 27 ASN C N 1
ATOM 10496 C CA . ASN C 2 27 ? 114.90938 85.09738 150.60553 1.000 200.58240 27 ASN C CA 1
ATOM 10497 C C . ASN C 2 27 ? 114.08055 83.87319 150.23913 1.000 200.58240 27 ASN C C 1
ATOM 10498 O O . ASN C 2 27 ? 114.62917 82.82014 149.89405 1.000 200.58240 27 ASN C O 1
ATOM 10503 N N . LYS C 2 28 ? 112.75383 83.99426 150.31495 1.000 195.41315 28 LYS C N 1
ATOM 10504 C CA . LYS C 2 28 ? 111.87991 82.88343 149.95292 1.000 195.41315 28 LYS C CA 1
ATOM 10505 C C . LYS C 2 28 ? 111.99616 82.54473 148.47264 1.000 195.41315 28 LYS C C 1
ATOM 10506 O O . LYS C 2 28 ? 111.94632 81.36952 148.09151 1.000 195.41315 28 LYS C O 1
ATOM 10512 N N . HIS C 2 29 ? 112.15274 83.56029 147.62087 1.000 196.24682 29 HIS C N 1
ATOM 10513 C CA . HIS C 2 29 ? 112.22157 83.35610 146.17761 1.000 196.24682 29 HIS C CA 1
ATOM 10514 C C . HIS C 2 29 ? 113.64792 83.17003 145.67226 1.000 196.24682 29 HIS C C 1
ATOM 10515 O O . HIS C 2 29 ? 113.95122 83.54071 144.53032 1.000 196.24682 29 HIS C O 1
ATOM 10522 N N . MET C 2 30 ? 114.52993 82.60775 146.49266 1.000 210.31341 30 MET C N 1
ATOM 10523 C CA . MET C 2 30 ? 115.92068 82.42485 146.10561 1.000 210.31341 30 MET C CA 1
ATOM 10524 C C . MET C 2 30 ? 116.04699 81.39678 144.98305 1.000 210.31341 30 MET C C 1
ATOM 10525 O O . MET C 2 30 ? 115.37280 80.36378 144.97417 1.000 210.31341 30 MET C O 1
ATOM 10530 N N . GLY C 2 31 ? 116.92736 81.69467 144.02790 1.000 191.75772 31 GLY C N 1
ATOM 10531 C CA . GLY C 2 31 ? 117.27466 80.76529 142.96999 1.000 191.75772 31 GLY C CA 1
ATOM 10532 C C . GLY C 2 31 ? 116.26013 80.59636 141.86205 1.000 191.75772 31 GLY C C 1
ATOM 10533 O O . GLY C 2 31 ? 116.30850 79.58588 141.15509 1.000 191.75772 31 GLY C O 1
ATOM 10534 N N . LYS C 2 32 ? 115.34600 81.54431 141.67865 1.000 185.62033 32 LYS C N 1
ATOM 10535 C CA . LYS C 2 32 ? 114.32924 81.46370 140.63942 1.000 185.62033 32 LYS C CA 1
ATOM 10536 C C . LYS C 2 32 ? 114.49778 82.58843 139.62529 1.000 185.62033 32 LYS C C 1
ATOM 10537 O O . LYS C 2 32 ? 115.28489 83.51934 139.81514 1.000 185.62033 32 LYS C O 1
ATOM 10543 N N . GLN C 2 33 ? 113.73956 82.48417 138.53593 1.000 187.87484 33 GLN C N 1
ATOM 10544 C CA . GLN C 2 33 ? 113.72152 83.51920 137.51430 1.000 187.87484 33 GLN C CA 1
ATOM 10545 C C . GLN C 2 33 ? 112.89931 84.71735 137.97972 1.000 187.87484 33 GLN C C 1
ATOM 10546 O O . GLN C 2 33 ? 112.03326 84.61026 138.85215 1.000 187.87484 33 GLN C O 1
ATOM 10552 N N . ILE C 2 34 ? 113.17483 85.87270 137.37435 1.000 159.08153 34 ILE C N 1
ATOM 10553 C CA . ILE C 2 34 ? 112.49321 87.10908 137.73754 1.000 159.08153 34 ILE C CA 1
ATOM 10554 C C . ILE C 2 34 ? 112.72995 88.12641 136.63210 1.000 159.08153 34 ILE C C 1
ATOM 10555 O O . ILE C 2 34 ? 113.80165 88.16421 136.02246 1.000 159.08153 34 ILE C O 1
ATOM 10560 N N . LEU C 2 35 ? 111.71730 88.94942 136.36907 1.000 149.83500 35 LEU C N 1
ATOM 10561 C CA . LEU C 2 35 ? 111.80887 90.05975 135.43219 1.000 149.83500 35 LEU C CA 1
ATOM 10562 C C . LEU C 2 35 ? 111.67662 91.36565 136.20238 1.000 149.83500 35 LEU C C 1
ATOM 10563 O O . LEU C 2 35 ? 110.73897 91.53746 136.98509 1.000 149.83500 35 LEU C O 1
ATOM 10568 N N . ILE C 2 36 ? 112.61576 92.28385 135.98434 1.000 146.27774 36 ILE C N 1
ATOM 10569 C CA . ILE C 2 36 ? 112.71297 93.50527 136.77743 1.000 146.27774 36 ILE C CA 1
ATOM 10570 C C . ILE C 2 36 ? 112.81075 94.70723 135.84846 1.000 146.27774 36 ILE C C 1
ATOM 10571 O O . ILE C 2 36 ? 113.52624 94.67181 134.84214 1.000 146.27774 36 ILE C O 1
ATOM 10576 N N . ILE C 2 37 ? 112.08694 95.77339 136.18935 1.000 150.91693 37 ILE C N 1
ATOM 10577 C CA . ILE C 2 37 ? 112.12792 97.03539 135.46072 1.000 150.91693 37 ILE C CA 1
ATOM 10578 C C . ILE C 2 37 ? 112.33059 98.16779 136.45798 1.000 150.91693 37 ILE C C 1
ATOM 10579 O O . ILE C 2 37 ? 111.65238 98.22563 137.48940 1.000 150.91693 37 ILE C O 1
ATOM 10584 N N . THR C 2 38 ? 113.26260 99.06787 136.15174 1.000 171.24142 38 THR C N 1
ATOM 10585 C CA . THR C 2 38 ? 113.50712 100.23833 136.98144 1.000 171.24142 38 THR C CA 1
ATOM 10586 C C . THR C 2 38 ? 112.60565 101.38383 136.51945 1.000 171.24142 38 THR C C 1
ATOM 10587 O O . THR C 2 38 ? 111.67950 101.19111 135.72779 1.000 171.24142 38 THR C O 1
ATOM 10591 N N . GLU C 2 39 ? 112.86606 102.59735 137.01049 1.000 201.33841 39 GLU C N 1
ATOM 10592 C CA . GLU C 2 39 ? 111.99191 103.72984 136.72995 1.000 201.33841 39 GLU C CA 1
ATOM 10593 C C . GLU C 2 39 ? 112.61597 104.77687 135.81834 1.000 201.33841 39 GLU C C 1
ATOM 10594 O O . GLU C 2 39 ? 111.89108 105.64339 135.31770 1.000 201.33841 39 GLU C O 1
ATOM 10600 N N . SER C 2 40 ? 113.92945 104.73177 135.60183 1.000 189.55716 40 SER C N 1
ATOM 10601 C CA . SER C 2 40 ? 114.58530 105.73701 134.77535 1.000 189.55716 40 SER C CA 1
ATOM 10602 C C . SER C 2 40 ? 114.07586 105.66850 133.34207 1.000 189.55716 40 SER C C 1
ATOM 10603 O O . SER C 2 40 ? 113.73513 104.59588 132.83697 1.000 189.55716 40 SER C O 1
ATOM 10606 N N . SER C 2 41 ? 114.01845 106.83212 132.69106 1.000 177.54451 41 SER C N 1
ATOM 10607 C CA . SER C 2 41 ? 113.47564 106.90054 131.33826 1.000 177.54451 41 SER C CA 1
ATOM 10608 C C . SER C 2 41 ? 114.31458 106.08412 130.36290 1.000 177.54451 41 SER C C 1
ATOM 10609 O O . SER C 2 41 ? 113.78585 105.24613 129.62362 1.000 177.54451 41 SER C O 1
ATOM 10612 N N . GLN C 2 42 ? 115.62607 106.31036 130.34884 1.000 175.42588 42 GLN C N 1
ATOM 10613 C CA . GLN C 2 42 ? 116.50537 105.57553 129.45052 1.000 175.42588 42 GLN C CA 1
ATOM 10614 C C . GLN C 2 42 ? 117.93449 105.66718 129.96191 1.000 175.42588 42 GLN C C 1
ATOM 10615 O O . GLN C 2 42 ? 118.28001 106.55734 130.74262 1.000 175.42588 42 GLN C O 1
ATOM 10621 N N . LEU C 2 43 ? 118.76195 104.73122 129.50201 1.000 163.09107 43 LEU C N 1
ATOM 10622 C CA . LEU C 2 43 ? 120.17161 104.67121 129.85669 1.000 163.09107 43 LEU C CA 1
ATOM 10623 C C . LEU C 2 43 ? 121.00977 104.70683 128.58815 1.000 163.09107 43 LEU C C 1
ATOM 10624 O O . LEU C 2 43 ? 120.53808 104.35357 127.50436 1.000 163.09107 43 LEU C O 1
ATOM 10629 N N . ASN C 2 44 ? 122.25994 105.13915 128.73123 1.000 175.84364 44 ASN C N 1
ATOM 10630 C CA . ASN C 2 44 ? 123.18065 105.23852 127.60945 1.000 175.84364 44 ASN C CA 1
ATOM 10631 C C . ASN C 2 44 ? 124.49543 104.58012 127.99904 1.000 175.84364 44 ASN C C 1
ATOM 10632 O O . ASN C 2 44 ? 124.99299 104.77710 129.11103 1.000 175.84364 44 ASN C O 1
ATOM 10637 N N . ILE C 2 45 ? 125.05444 103.79961 127.07526 1.000 158.84469 45 ILE C N 1
ATOM 10638 C CA . ILE C 2 45 ? 126.35155 103.16380 127.27787 1.000 158.84469 45 ILE C CA 1
ATOM 10639 C C . ILE C 2 45 ? 127.16653 103.29496 125.99792 1.000 158.84469 45 ILE C C 1
ATOM 10640 O O . ILE C 2 45 ? 126.91300 102.59080 125.01369 1.000 158.84469 45 ILE C O 1
ATOM 10645 N N . LEU C 2 46 ? 128.13969 104.20631 126.00296 1.000 165.73053 46 LEU C N 1
ATOM 10646 C CA . LEU C 2 46 ? 129.04752 104.41586 124.87417 1.000 165.73053 46 LEU C CA 1
ATOM 10647 C C . LEU C 2 46 ? 128.27912 104.64438 123.57346 1.000 165.73053 46 LEU C C 1
ATOM 10648 O O . LEU C 2 46 ? 128.60298 104.08967 122.52136 1.000 165.73053 46 LEU C O 1
ATOM 10653 N N . GLY C 2 47 ? 127.24376 105.47583 123.65409 1.000 171.46917 47 GLY C N 1
ATOM 10654 C CA . GLY C 2 47 ? 126.42479 105.78735 122.50378 1.000 171.46917 47 GLY C CA 1
ATOM 10655 C C . GLY C 2 47 ? 125.31121 104.80567 122.21517 1.000 171.46917 47 GLY C C 1
ATOM 10656 O O . GLY C 2 47 ? 124.62449 104.95781 121.19696 1.000 171.46917 47 GLY C O 1
ATOM 10657 N N . GLN C 2 48 ? 125.10878 103.80683 123.06835 1.000 184.79629 48 GLN C N 1
ATOM 10658 C CA . GLN C 2 48 ? 124.03146 102.83960 122.90776 1.000 184.79629 48 GLN C CA 1
ATOM 10659 C C . GLN C 2 48 ? 122.93531 103.15830 123.91637 1.000 184.79629 48 GLN C C 1
ATOM 10660 O O . GLN C 2 48 ? 123.19986 103.23310 125.12051 1.000 184.79629 48 GLN C O 1
ATOM 10666 N N . THR C 2 49 ? 121.71197 103.33941 123.42773 1.000 178.96022 49 THR C N 1
ATOM 10667 C CA . THR C 2 49 ? 120.58004 103.72177 124.25934 1.000 178.96022 49 THR C CA 1
ATOM 10668 C C . THR C 2 49 ? 119.53825 102.61211 124.26999 1.000 178.96022 49 THR C C 1
ATOM 10669 O O . THR C 2 49 ? 119.29499 101.96634 123.24598 1.000 178.96022 49 THR C O 1
ATOM 10673 N N . PHE C 2 50 ? 118.92160 102.39985 125.43058 1.000 167.90135 50 PHE C N 1
ATOM 10674 C CA . PHE C 2 50 ? 117.93605 101.33998 125.58775 1.000 167.90135 50 PHE C CA 1
ATOM 10675 C C . PHE C 2 50 ? 117.09810 101.61958 126.82532 1.000 167.90135 50 PHE C C 1
ATOM 10676 O O . PHE C 2 50 ? 117.43540 102.47584 127.64635 1.000 167.90135 50 PHE C O 1
ATOM 10684 N N . ARG C 2 51 ? 115.98456 100.87654 126.94479 1.000 164.77697 51 ARG C N 1
ATOM 10685 C CA . ARG C 2 51 ? 115.14483 100.93126 128.13047 1.000 164.77697 51 ARG C CA 1
ATOM 10686 C C . ARG C 2 51 ? 115.63779 99.94054 129.18262 1.000 164.77697 51 ARG C C 1
ATOM 10687 O O . ARG C 2 51 ? 116.16989 98.87892 128.84501 1.000 164.77697 51 ARG C O 1
ATOM 10695 N N . PRO C 2 52 ? 115.46984 100.26056 130.46731 1.000 161.37171 52 PRO C N 1
ATOM 10696 C CA . PRO C 2 52 ? 116.00466 99.41415 131.55908 1.000 161.37171 52 PRO C CA 1
ATOM 10697 C C . PRO C 2 52 ? 115.14063 98.20866 131.92895 1.000 161.37171 52 PRO C C 1
ATOM 10698 O O . PRO C 2 52 ? 114.33348 98.22158 132.85660 1.000 161.37171 52 PRO C O 1
ATOM 10702 N N . ILE C 2 53 ? 115.31143 97.11990 131.18348 1.000 151.67831 53 ILE C N 1
ATOM 10703 C CA . ILE C 2 53 ? 114.64128 95.85426 131.46186 1.000 151.67831 53 ILE C CA 1
ATOM 10704 C C . ILE C 2 53 ? 115.70390 94.77899 131.63976 1.000 151.67831 53 ILE C C 1
ATOM 10705 O O . ILE C 2 53 ? 116.61856 94.66233 130.81642 1.000 151.67831 53 ILE C O 1
ATOM 10710 N N . PHE C 2 54 ? 115.58255 93.99608 132.71118 1.000 149.98513 54 PHE C N 1
ATOM 10711 C CA . PHE C 2 54 ? 116.55634 92.96291 133.02948 1.000 149.98513 54 PHE C CA 1
ATOM 10712 C C . PHE C 2 54 ? 115.83860 91.67135 133.39111 1.000 149.98513 54 PHE C C 1
ATOM 10713 O O . PHE C 2 54 ? 114.70978 91.68795 133.88767 1.000 149.98513 54 PHE C O 1
ATOM 10721 N N . CYS C 2 55 ? 116.50888 90.54886 133.13578 1.000 181.94098 55 CYS C N 1
ATOM 10722 C CA . CYS C 2 55 ? 116.01897 89.23707 133.53212 1.000 181.94098 55 CYS C CA 1
ATOM 10723 C C . CYS C 2 55 ? 117.19861 88.35017 133.89813 1.000 181.94098 55 CYS C C 1
ATOM 10724 O O . CYS C 2 55 ? 118.30711 88.52348 133.38545 1.000 181.94098 55 CYS C O 1
ATOM 10727 N N . GLY C 2 56 ? 116.95027 87.40003 134.78505 1.000 176.52540 56 GLY C N 1
ATOM 10728 C CA . GLY C 2 56 ? 117.97887 86.46096 135.17975 1.000 176.52540 56 GLY C CA 1
ATOM 10729 C C . GLY C 2 56 ? 117.66974 85.84427 136.52623 1.000 176.52540 56 GLY C C 1
ATOM 10730 O O . GLY C 2 56 ? 116.62214 86.08373 137.12598 1.000 176.52540 56 GLY C O 1
ATOM 10731 N N . LYS C 2 57 ? 118.61838 85.03479 136.98709 1.000 184.97028 57 LYS C N 1
ATOM 10732 C CA . LYS C 2 57 ? 118.51439 84.37899 138.27949 1.000 184.97028 57 LYS C CA 1
ATOM 10733 C C . LYS C 2 57 ? 118.82667 85.35843 139.40595 1.000 184.97028 57 LYS C C 1
ATOM 10734 O O . LYS C 2 57 ? 119.40667 86.42547 139.19504 1.000 184.97028 57 LYS C O 1
ATOM 10740 N N . VAL C 2 58 ? 118.42739 84.98218 140.61700 1.000 174.46631 58 VAL C N 1
ATOM 10741 C CA . VAL C 2 58 ? 118.80787 85.69497 141.83077 1.000 174.46631 58 VAL C CA 1
ATOM 10742 C C . VAL C 2 58 ? 119.82525 84.84542 142.57924 1.000 174.46631 58 VAL C C 1
ATOM 10743 O O . VAL C 2 58 ? 119.65574 83.62614 142.70785 1.000 174.46631 58 VAL C O 1
ATOM 10747 N N . ALA C 2 59 ? 120.89439 85.47789 143.04944 1.000 171.08590 59 ALA C N 1
ATOM 10748 C CA . ALA C 2 59 ? 122.02521 84.74759 143.60801 1.000 171.08590 59 ALA C CA 1
ATOM 10749 C C . ALA C 2 59 ? 122.35811 85.12608 145.04060 1.000 171.08590 59 ALA C C 1
ATOM 10750 O O . ALA C 2 59 ? 122.83190 84.27619 145.79828 1.000 171.08590 59 ALA C O 1
ATOM 10752 N N . GLU C 2 60 ? 122.13786 86.37629 145.43756 1.000 193.74430 60 GLU C N 1
ATOM 10753 C CA . GLU C 2 60 ? 122.50910 86.82382 146.77118 1.000 193.74430 60 GLU C CA 1
ATOM 10754 C C . GLU C 2 60 ? 121.63168 88.00232 147.16622 1.000 193.74430 60 GLU C C 1
ATOM 10755 O O . GLU C 2 60 ? 121.26231 88.82063 146.31992 1.000 193.74430 60 GLU C O 1
ATOM 10761 N N . VAL C 2 61 ? 121.30070 88.08269 148.45473 1.000 168.17789 61 VAL C N 1
ATOM 10762 C CA . VAL C 2 61 ? 120.41449 89.11222 148.98520 1.000 168.17789 61 VAL C CA 1
ATOM 10763 C C . VAL C 2 61 ? 121.10125 89.80576 150.15391 1.000 168.17789 61 VAL C C 1
ATOM 10764 O O . VAL C 2 61 ? 121.65797 89.14236 151.03546 1.000 168.17789 61 VAL C O 1
ATOM 10768 N N . GLU C 2 62 ? 121.05861 91.13082 150.15890 1.000 188.53337 62 GLU C N 1
ATOM 10769 C CA . GLU C 2 62 ? 121.50262 91.96757 151.26123 1.000 188.53337 62 GLU C CA 1
ATOM 10770 C C . GLU C 2 62 ? 120.30053 92.76343 151.74289 1.000 188.53337 62 GLU C C 1
ATOM 10771 O O . GLU C 2 62 ? 119.30053 92.87759 151.02607 1.000 188.53337 62 GLU C O 1
ATOM 10777 N N . PRO C 2 63 ? 120.35539 93.32301 152.95547 1.000 169.50214 63 PRO C N 1
ATOM 10778 C CA . PRO C 2 63 ? 119.23163 94.15303 153.42117 1.000 169.50214 63 PRO C CA 1
ATOM 10779 C C . PRO C 2 63 ? 118.98658 95.39400 152.57879 1.000 169.50214 63 PRO C C 1
ATOM 10780 O O . PRO C 2 63 ? 117.99981 96.09857 152.82293 1.000 169.50214 63 PRO C O 1
ATOM 10784 N N . GLY C 2 64 ? 119.84283 95.69175 151.60461 1.000 166.91409 64 GLY C N 1
ATOM 10785 C CA . GLY C 2 64 ? 119.65683 96.87821 150.79439 1.000 166.91409 64 GLY C CA 1
ATOM 10786 C C . GLY C 2 64 ? 119.67464 96.64519 149.29715 1.000 166.91409 64 GLY C C 1
ATOM 10787 O O . GLY C 2 64 ? 119.26234 97.52122 148.53138 1.000 166.91409 64 GLY C O 1
ATOM 10788 N N . HIS C 2 65 ? 120.14132 95.47830 148.86003 1.000 168.25347 65 HIS C N 1
ATOM 10789 C CA . HIS C 2 65 ? 120.27682 95.21351 147.43399 1.000 168.25347 65 HIS C CA 1
ATOM 10790 C C . HIS C 2 65 ? 120.31827 93.71033 147.20225 1.000 168.25347 65 HIS C C 1
ATOM 10791 O O . HIS C 2 65 ? 120.47617 92.91900 148.13440 1.000 168.25347 65 HIS C O 1
ATOM 10798 N N . LEU C 2 66 ? 120.17417 93.32976 145.93393 1.000 165.01857 66 LEU C N 1
ATOM 10799 C CA . LEU C 2 66 ? 120.23805 91.93832 145.51280 1.000 165.01857 66 LEU C CA 1
ATOM 10800 C C . LEU C 2 66 ? 121.08283 91.84128 144.25128 1.000 165.01857 66 LEU C C 1
ATOM 10801 O O . LEU C 2 66 ? 121.21392 92.81022 143.49980 1.000 165.01857 66 LEU C O 1
ATOM 10806 N N . THR C 2 67 ? 121.65375 90.66122 144.02377 1.000 171.77395 67 THR C N 1
ATOM 10807 C CA . THR C 2 67 ? 122.55607 90.42584 142.90573 1.000 171.77395 67 THR C CA 1
ATOM 10808 C C . THR C 2 67 ? 121.97850 89.36268 141.98308 1.000 171.77395 67 THR C C 1
ATOM 10809 O O . THR C 2 67 ? 121.42340 88.36084 142.44452 1.000 171.77395 67 THR C O 1
ATOM 10813 N N . LEU C 2 68 ? 122.11531 89.58618 140.67873 1.000 163.65669 68 LEU C N 1
ATOM 10814 C CA . LEU C 2 68 ? 121.62157 88.67205 139.66025 1.000 163.65669 68 LEU C CA 1
ATOM 10815 C C . LEU C 2 68 ? 122.79066 88.08722 138.88159 1.000 163.65669 68 LEU C C 1
ATOM 10816 O O . LEU C 2 68 ? 123.70627 88.81272 138.48182 1.000 163.65669 68 LEU C O 1
ATOM 10821 N N . SER C 2 69 ? 122.75585 86.77192 138.66952 1.000 185.24923 69 SER C N 1
ATOM 10822 C CA . SER C 2 69 ? 123.78677 86.09587 137.89217 1.000 185.24923 69 SER C CA 1
ATOM 10823 C C . SER C 2 69 ? 123.27999 84.75033 137.38766 1.000 185.24923 69 SER C C 1
ATOM 10824 O O . SER C 2 69 ? 122.87348 83.90017 138.18970 1.000 185.24923 69 SER C O 1
ATOM 10827 N N . PRO C 2 70 ? 123.28653 84.51494 136.06968 1.000 177.61036 70 PRO C N 1
ATOM 10828 C CA . PRO C 2 70 ? 123.64928 85.44515 134.99214 1.000 177.61036 70 PRO C CA 1
ATOM 10829 C C . PRO C 2 70 ? 122.52495 86.43628 134.71850 1.000 177.61036 70 PRO C C 1
ATOM 10830 O O . PRO C 2 70 ? 121.40138 86.23531 135.16844 1.000 177.61036 70 PRO C O 1
ATOM 10834 N N . VAL C 2 71 ? 122.78916 87.51243 133.98269 1.000 164.24081 71 VAL C N 1
ATOM 10835 C CA . VAL C 2 71 ? 121.80078 88.55500 133.74877 1.000 164.24081 71 VAL C CA 1
ATOM 10836 C C . VAL C 2 71 ? 121.69378 88.80775 132.25137 1.000 164.24081 71 VAL C C 1
ATOM 10837 O O . VAL C 2 71 ? 122.65276 88.61447 131.49761 1.000 164.24081 71 VAL C O 1
ATOM 10841 N N . THR C 2 72 ? 120.50743 89.23165 131.82066 1.000 175.56184 72 THR C N 1
ATOM 10842 C CA . THR C 2 72 ? 120.22599 89.50997 130.42152 1.000 175.56184 72 THR C CA 1
ATOM 10843 C C . THR C 2 72 ? 119.58923 90.88603 130.29607 1.000 175.56184 72 THR C C 1
ATOM 10844 O O . THR C 2 72 ? 118.72381 91.26131 131.09105 1.000 175.56184 72 THR C O 1
ATOM 10848 N N . ILE C 2 73 ? 120.02501 91.63547 129.28688 1.000 157.62786 73 ILE C N 1
ATOM 10849 C CA . ILE C 2 73 ? 119.51341 92.97178 129.00942 1.000 157.62786 73 ILE C CA 1
ATOM 10850 C C . ILE C 2 73 ? 118.73930 92.92278 127.70179 1.000 157.62786 73 ILE C C 1
ATOM 10851 O O . ILE C 2 73 ? 119.25036 92.42778 126.69084 1.000 157.62786 73 ILE C O 1
ATOM 10856 N N . LYS C 2 74 ? 117.51129 93.43670 127.72198 1.000 159.90506 74 LYS C N 1
ATOM 10857 C CA . LYS C 2 74 ? 116.64339 93.42071 126.54558 1.000 159.90506 74 LYS C CA 1
ATOM 10858 C C . LYS C 2 74 ? 117.02748 94.58985 125.64888 1.000 159.90506 74 LYS C C 1
ATOM 10859 O O . LYS C 2 74 ? 116.62682 95.73310 125.86880 1.000 159.90506 74 LYS C O 1
ATOM 10865 N N . ILE C 2 75 ? 117.81594 94.29380 124.62379 1.000 170.24938 75 ILE C N 1
ATOM 10866 C CA . ILE C 2 75 ? 118.24609 95.27647 123.63843 1.000 170.24938 75 ILE C CA 1
ATOM 10867 C C . ILE C 2 75 ? 117.42566 95.07086 122.37370 1.000 170.24938 75 ILE C C 1
ATOM 10868 O O . ILE C 2 75 ? 117.09029 93.93897 122.00539 1.000 170.24938 75 ILE C O 1
ATOM 10873 N N . LEU C 2 76 ? 117.08263 96.17829 121.70960 1.000 177.61938 76 LEU C N 1
ATOM 10874 C CA . LEU C 2 76 ? 116.25045 96.10522 120.51191 1.000 177.61938 76 LEU C CA 1
ATOM 10875 C C . LEU C 2 76 ? 116.88851 95.22053 119.44732 1.000 177.61938 76 LEU C C 1
ATOM 10876 O O . LEU C 2 76 ? 116.21183 94.39914 118.81856 1.000 177.61938 76 LEU C O 1
ATOM 10881 N N . ASN C 2 77 ? 118.19372 95.37430 119.23039 1.000 179.99700 77 ASN C N 1
ATOM 10882 C CA . ASN C 2 77 ? 118.89448 94.57505 118.23478 1.000 179.99700 77 ASN C CA 1
ATOM 10883 C C . ASN C 2 77 ? 119.30039 93.20075 118.74706 1.000 179.99700 77 ASN C C 1
ATOM 10884 O O . ASN C 2 77 ? 119.64231 92.33440 117.93562 1.000 179.99700 77 ASN C O 1
ATOM 10889 N N . ALA C 2 78 ? 119.27312 92.97786 120.05825 1.000 163.34142 78 ALA C N 1
ATOM 10890 C CA . ALA C 2 78 ? 119.69786 91.70490 120.64193 1.000 163.34142 78 ALA C CA 1
ATOM 10891 C C . ALA C 2 78 ? 118.94157 91.48065 121.93879 1.000 163.34142 78 ALA C C 1
ATOM 10892 O O . ALA C 2 78 ? 119.40149 91.85326 123.02473 1.000 163.34142 78 ALA C O 1
ATOM 10894 N N . PRO C 2 79 ? 117.76541 90.86586 121.86545 1.000 158.22928 79 PRO C N 1
ATOM 10895 C CA . PRO C 2 79 ? 116.97695 90.63733 123.08231 1.000 158.22928 79 PRO C CA 1
ATOM 10896 C C . PRO C 2 79 ? 117.48011 89.46145 123.90484 1.000 158.22928 79 PRO C C 1
ATOM 10897 O O . PRO C 2 79 ? 116.79360 89.00696 124.82488 1.000 158.22928 79 PRO C O 1
ATOM 10901 N N . PHE C 2 80 ? 118.67265 88.95678 123.58653 1.000 153.10369 80 PHE C N 1
ATOM 10902 C CA . PHE C 2 80 ? 119.24920 87.82564 124.30307 1.000 153.10369 80 PHE C CA 1
ATOM 10903 C C . PHE C 2 80 ? 120.72861 88.04624 124.59378 1.000 153.10369 80 PHE C C 1
ATOM 10904 O O . PHE C 2 80 ? 121.49205 87.08573 124.72013 1.000 153.10369 80 PHE C O 1
ATOM 10912 N N . HIS C 2 81 ? 121.14864 89.30301 124.70299 1.000 168.79402 81 HIS C N 1
ATOM 10913 C CA . HIS C 2 81 ? 122.53241 89.61292 125.03162 1.000 168.79402 81 HIS C CA 1
ATOM 10914 C C . HIS C 2 81 ? 122.78990 89.34249 126.50768 1.000 168.79402 81 HIS C C 1
ATOM 10915 O O . HIS C 2 81 ? 122.00797 89.75633 127.36866 1.000 168.79402 81 HIS C O 1
ATOM 10922 N N . LYS C 2 82 ? 123.88940 88.65442 126.79930 1.000 158.95398 82 LYS C N 1
ATOM 10923 C CA . LYS C 2 82 ? 124.24472 88.28651 128.16340 1.000 158.95398 82 LYS C CA 1
ATOM 10924 C C . LYS C 2 82 ? 125.42281 89.13426 128.62548 1.000 158.95398 82 LYS C C 1
ATOM 10925 O O . LYS C 2 82 ? 126.48010 89.13686 127.98623 1.000 158.95398 82 LYS C O 1
ATOM 10931 N N . PHE C 2 83 ? 125.23690 89.84922 129.73074 1.000 162.92093 83 PHE C N 1
ATOM 10932 C CA . PHE C 2 83 ? 126.31244 90.64609 130.29209 1.000 162.92093 83 PHE C CA 1
ATOM 10933 C C . PHE C 2 83 ? 127.37443 89.73290 130.90469 1.000 162.92093 83 PHE C C 1
ATOM 10934 O O . PHE C 2 83 ? 127.05802 88.65489 131.41415 1.000 162.92093 83 PHE C O 1
ATOM 10942 N N . PRO C 2 84 ? 128.64242 90.13782 130.86705 1.000 160.52753 84 PRO C N 1
ATOM 10943 C CA . PRO C 2 84 ? 129.72398 89.27977 131.37276 1.000 160.52753 84 PRO C CA 1
ATOM 10944 C C . PRO C 2 84 ? 129.99173 89.37725 132.86866 1.000 160.52753 84 PRO C C 1
ATOM 10945 O O . PRO C 2 84 ? 130.91407 88.71064 133.34683 1.000 160.52753 84 PRO C O 1
ATOM 10949 N N . ILE C 2 85 ? 129.23039 90.16980 133.61638 1.000 155.61145 85 ILE C N 1
ATOM 10950 C CA . ILE C 2 85 ? 129.45724 90.31410 135.05279 1.000 155.61145 85 ILE C CA 1
ATOM 10951 C C . ILE C 2 85 ? 128.11814 90.39318 135.77687 1.000 155.61145 85 ILE C C 1
ATOM 10952 O O . ILE C 2 85 ? 127.10968 90.78095 135.17017 1.000 155.61145 85 ILE C O 1
ATOM 10957 N N . PRO C 2 86 ? 128.05445 90.03425 137.06349 1.000 156.21698 86 PRO C N 1
ATOM 10958 C CA . PRO C 2 86 ? 126.80020 90.19566 137.81268 1.000 156.21698 86 PRO C CA 1
ATOM 10959 C C . PRO C 2 86 ? 126.43951 91.65750 138.02276 1.000 156.21698 86 PRO C C 1
ATOM 10960 O O . PRO C 2 86 ? 127.25351 92.54771 137.76031 1.000 156.21698 86 PRO C O 1
ATOM 10964 N N . LEU C 2 87 ? 125.22345 91.91705 138.49820 1.000 155.30712 87 LEU C N 1
ATOM 10965 C CA . LEU C 2 87 ? 124.76116 93.27990 138.71213 1.000 155.30712 87 LEU C CA 1
ATOM 10966 C C . LEU C 2 87 ? 123.98929 93.34796 140.02066 1.000 155.30712 87 LEU C C 1
ATOM 10967 O O . LEU C 2 87 ? 123.42940 92.34966 140.47985 1.000 155.30712 87 LEU C O 1
ATOM 10972 N N . SER C 2 88 ? 123.96239 94.53856 140.61347 1.000 164.37875 88 SER C N 1
ATOM 10973 C CA . SER C 2 88 ? 123.27124 94.78184 141.87108 1.000 164.37875 88 SER C CA 1
ATOM 10974 C C . SER C 2 88 ? 122.28732 95.92975 141.70066 1.000 164.37875 88 SER C C 1
ATOM 10975 O O . SER C 2 88 ? 122.59039 96.92486 141.03569 1.000 164.37875 88 SER C O 1
ATOM 10978 N N . ILE C 2 89 ? 121.10631 95.78797 142.30473 1.000 148.38215 89 ILE C N 1
ATOM 10979 C CA . ILE C 2 89 ? 120.04091 96.77161 142.19233 1.000 148.38215 89 ILE C CA 1
ATOM 10980 C C . ILE C 2 89 ? 119.62543 97.21072 143.59068 1.000 148.38215 89 ILE C C 1
ATOM 10981 O O . ILE C 2 89 ? 119.31585 96.36562 144.43514 1.000 148.38215 89 ILE C O 1
ATOM 10986 N N . PRO C 2 90 ? 119.60894 98.50644 143.89122 1.000 158.59625 90 PRO C N 1
ATOM 10987 C CA . PRO C 2 90 ? 119.06236 98.95652 145.17503 1.000 158.59625 90 PRO C CA 1
ATOM 10988 C C . PRO C 2 90 ? 117.56269 98.71942 145.24962 1.000 158.59625 90 PRO C C 1
ATOM 10989 O O . PRO C 2 90 ? 116.85921 98.70926 144.23689 1.000 158.59625 90 PRO C O 1
ATOM 10993 N N . PHE C 2 91 ? 117.07592 98.52287 146.47716 1.000 178.52730 91 PHE C N 1
ATOM 10994 C CA . PHE C 2 91 ? 115.65452 98.25232 146.67395 1.000 178.52730 91 PHE C CA 1
ATOM 10995 C C . PHE C 2 91 ? 114.79663 99.44345 146.26731 1.000 178.52730 91 PHE C C 1
ATOM 10996 O O . PHE C 2 91 ? 113.73238 99.27272 145.66197 1.000 178.52730 91 PHE C O 1
ATOM 11004 N N . GLU C 2 92 ? 115.24216 100.65867 146.58786 1.000 190.95796 92 GLU C N 1
ATOM 11005 C CA . GLU C 2 92 ? 114.44549 101.84917 146.31831 1.000 190.95796 92 GLU C CA 1
ATOM 11006 C C . GLU C 2 92 ? 114.35276 102.18492 144.83631 1.000 190.95796 92 GLU C C 1
ATOM 11007 O O . GLU C 2 92 ? 113.57447 103.07162 144.47058 1.000 190.95796 92 GLU C O 1
ATOM 11013 N N . LYS C 2 93 ? 115.11739 101.50895 143.97937 1.000 159.10358 93 LYS C N 1
ATOM 11014 C CA . LYS C 2 93 ? 115.11166 101.77132 142.54619 1.000 159.10358 93 LYS C CA 1
ATOM 11015 C C . LYS C 2 93 ? 114.31991 100.72263 141.77198 1.000 159.10358 93 LYS C C 1
ATOM 11016 O O . LYS C 2 93 ? 114.71529 100.33546 140.66775 1.000 159.10358 93 LYS C O 1
ATOM 11022 N N . ILE C 2 94 ? 113.20746 100.25482 142.33154 1.000 147.20025 94 ILE C N 1
ATOM 11023 C CA . ILE C 2 94 ? 112.40265 99.19010 141.74427 1.000 147.20025 94 ILE C CA 1
ATOM 11024 C C . ILE C 2 94 ? 111.03944 99.76252 141.38413 1.000 147.20025 94 ILE C C 1
ATOM 11025 O O . ILE C 2 94 ? 110.41696 100.45550 142.19789 1.000 147.20025 94 ILE C O 1
ATOM 11030 N N . ALA C 2 95 ? 110.57551 99.47586 140.16746 1.000 135.36361 95 ALA C N 1
ATOM 11031 C CA . ALA C 2 95 ? 109.28250 99.95635 139.69824 1.000 135.36361 95 ALA C CA 1
ATOM 11032 C C . ALA C 2 95 ? 108.26189 98.83226 139.57250 1.000 135.36361 95 ALA C C 1
ATOM 11033 O O . ALA C 2 95 ? 107.19753 98.89233 140.19339 1.000 135.36361 95 ALA C O 1
ATOM 11035 N N . HIS C 2 96 ? 108.55360 97.80337 138.77917 1.000 154.79726 96 HIS C N 1
ATOM 11036 C CA . HIS C 2 96 ? 107.66621 96.65954 138.62767 1.000 154.79726 96 HIS C CA 1
ATOM 11037 C C . HIS C 2 96 ? 108.50233 95.39664 138.49310 1.000 154.79726 96 HIS C C 1
ATOM 11038 O O . HIS C 2 96 ? 109.63725 95.42908 138.01177 1.000 154.79726 96 HIS C O 1
ATOM 11045 N N . PHE C 2 97 ? 107.92575 94.27453 138.91764 1.000 147.94623 97 PHE C N 1
ATOM 11046 C CA . PHE C 2 97 ? 108.58805 92.98837 138.75029 1.000 147.94623 97 PHE C CA 1
ATOM 11047 C C . PHE C 2 97 ? 107.55927 91.87342 138.84720 1.000 147.94623 97 PHE C C 1
ATOM 11048 O O . PHE C 2 97 ? 106.44506 92.06873 139.33917 1.000 147.94623 97 PHE C O 1
ATOM 11056 N N . THR C 2 98 ? 107.95642 90.69703 138.36735 1.000 157.52963 98 THR C N 1
ATOM 11057 C CA . THR C 2 98 ? 107.11198 89.51254 138.40584 1.000 157.52963 98 THR C CA 1
ATOM 11058 C C . THR C 2 98 ? 108.00268 88.28220 138.49064 1.000 157.52963 98 THR C C 1
ATOM 11059 O O . THR C 2 98 ? 109.20672 88.34439 138.22741 1.000 157.52963 98 THR C O 1
ATOM 11063 N N . THR C 2 99 ? 107.39749 87.15972 138.85873 1.000 190.65510 99 THR C N 1
ATOM 11064 C CA . THR C 2 99 ? 108.12328 85.92068 139.09904 1.000 190.65510 99 THR C CA 1
ATOM 11065 C C . THR C 2 99 ? 107.67491 84.84786 138.10624 1.000 190.65510 99 THR C C 1
ATOM 11066 O O . THR C 2 99 ? 106.95322 85.12810 137.14845 1.000 190.65510 99 THR C O 1
ATOM 11070 N N . ASP C 2 100 ? 108.16803 83.62834 138.33516 1.000 234.02724 100 ASP C N 1
ATOM 11071 C CA . ASP C 2 100 ? 107.80334 82.39500 137.62012 1.000 234.02724 100 ASP C CA 1
ATOM 11072 C C . ASP C 2 100 ? 107.54624 82.61935 136.12691 1.000 234.02724 100 ASP C C 1
ATOM 11073 O O . ASP C 2 100 ? 106.60135 82.09267 135.53530 1.000 234.02724 100 ASP C O 1
ATOM 11078 N N . VAL C 2 101 ? 108.44335 83.37741 135.50124 1.000 217.83009 101 VAL C N 1
ATOM 11079 C CA . VAL C 2 101 ? 108.41177 83.60842 134.06097 1.000 217.83009 101 VAL C CA 1
ATOM 11080 C C . VAL C 2 101 ? 109.82007 83.43134 133.51436 1.000 217.83009 101 VAL C C 1
ATOM 11081 O O . VAL C 2 101 ? 110.76106 84.07485 133.98988 1.000 217.83009 101 VAL C O 1
ATOM 11085 N N . ASP C 2 102 ? 109.96517 82.56257 132.51774 1.000 239.05084 102 ASP C N 1
ATOM 11086 C CA . ASP C 2 102 ? 111.24537 82.34250 131.85782 1.000 239.05084 102 ASP C CA 1
ATOM 11087 C C . ASP C 2 102 ? 111.36934 83.32232 130.69728 1.000 239.05084 102 ASP C C 1
ATOM 11088 O O . ASP C 2 102 ? 110.48801 83.38142 129.83268 1.000 239.05084 102 ASP C O 1
ATOM 11093 N N . CYS C 2 103 ? 112.46225 84.08583 130.67525 1.000 263.91568 103 CYS C N 1
ATOM 11094 C CA . CYS C 2 103 ? 112.63587 85.09781 129.63975 1.000 263.91568 103 CYS C CA 1
ATOM 11095 C C . CYS C 2 103 ? 113.20065 84.53670 128.34263 1.000 263.91568 103 CYS C C 1
ATOM 11096 O O . CYS C 2 103 ? 113.39010 85.30645 127.39429 1.000 263.91568 103 CYS C O 1
ATOM 11099 N N . SER C 2 104 ? 113.47767 83.23264 128.26935 1.000 239.88945 104 SER C N 1
ATOM 11100 C CA . SER C 2 104 ? 113.85764 82.63823 126.99354 1.000 239.88945 104 SER C CA 1
ATOM 11101 C C . SER C 2 104 ? 112.71823 82.68759 125.98505 1.000 239.88945 104 SER C C 1
ATOM 11102 O O . SER C 2 104 ? 112.96150 82.54877 124.78167 1.000 239.88945 104 SER C O 1
ATOM 11105 N N . MET C 2 105 ? 111.48607 82.87732 126.44863 1.000 224.24477 105 MET C N 1
ATOM 11106 C CA . MET C 2 105 ? 110.35598 83.05178 125.55064 1.000 224.24477 105 MET C CA 1
ATOM 11107 C C . MET C 2 105 ? 110.45023 84.38931 124.82521 1.000 224.24477 105 MET C C 1
ATOM 11108 O O . MET C 2 105 ? 111.04641 85.35073 125.31782 1.000 224.24477 105 MET C O 1
ATOM 11113 N N . ARG C 2 106 ? 109.85974 84.44034 123.63527 1.000 186.54315 106 ARG C N 1
ATOM 11114 C CA . ARG C 2 106 ? 109.83922 85.65589 122.83474 1.000 186.54315 106 ARG C CA 1
ATOM 11115 C C . ARG C 2 106 ? 108.63861 86.50608 123.22578 1.000 186.54315 106 ARG C C 1
ATOM 11116 O O . ARG C 2 106 ? 107.50211 86.02316 123.22593 1.000 186.54315 106 ARG C O 1
ATOM 11124 N N . ILE C 2 107 ? 108.89316 87.76804 123.55613 1.000 166.44391 107 ILE C N 1
ATOM 11125 C CA . ILE C 2 107 ? 107.83404 88.68246 123.97397 1.000 166.44391 107 ILE C CA 1
ATOM 11126 C C . ILE C 2 107 ? 107.90194 89.94787 123.12839 1.000 166.44391 107 ILE C C 1
ATOM 11127 O O . ILE C 2 107 ? 108.99316 90.34515 122.69461 1.000 166.44391 107 ILE C O 1
ATOM 11132 N N . PRO C 2 108 ? 106.77380 90.59870 122.85376 1.000 173.04458 108 PRO C N 1
ATOM 11133 C CA . PRO C 2 108 ? 106.82461 91.90103 122.17905 1.000 173.04458 108 PRO C CA 1
ATOM 11134 C C . PRO C 2 108 ? 107.52016 92.92938 123.05679 1.000 173.04458 108 PRO C C 1
ATOM 11135 O O . PRO C 2 108 ? 107.40888 92.90009 124.28388 1.000 173.04458 108 PRO C O 1
ATOM 11139 N N . LEU C 2 109 ? 108.24492 93.84433 122.41674 1.000 174.51665 109 LEU C N 1
ATOM 11140 C CA . LEU C 2 109 ? 108.98357 94.87366 123.12963 1.000 174.51665 109 LEU C CA 1
ATOM 11141 C C . LEU C 2 109 ? 108.53449 96.28273 122.77329 1.000 174.51665 109 LEU C C 1
ATOM 11142 O O . LEU C 2 109 ? 108.63731 97.17899 123.61755 1.000 174.51665 109 LEU C O 1
ATOM 11147 N N . VAL C 2 110 ? 108.02430 96.49860 121.56659 1.000 228.70130 110 VAL C N 1
ATOM 11148 C CA . VAL C 2 110 ? 107.52138 97.80589 121.17087 1.000 228.70130 110 VAL C CA 1
ATOM 11149 C C . VAL C 2 110 ? 106.09582 97.67092 120.65009 1.000 228.70130 110 VAL C C 1
ATOM 11150 O O . VAL C 2 110 ? 105.40266 98.66256 120.42393 1.000 228.70130 110 VAL C O 1
ATOM 11155 N N . ASN D 2 19 ? 128.59070 119.36369 162.29182 1.000 220.36428 19 ASN D N 1
ATOM 11156 C CA . ASN D 2 19 ? 127.64489 119.71178 161.23799 1.000 220.36428 19 ASN D CA 1
ATOM 11157 C C . ASN D 2 19 ? 127.95974 118.96391 159.94659 1.000 220.36428 19 ASN D C 1
ATOM 11158 O O . ASN D 2 19 ? 128.69823 117.97937 159.95356 1.000 220.36428 19 ASN D O 1
ATOM 11163 N N . ASP D 2 20 ? 127.39525 119.43746 158.84171 1.000 217.62829 20 ASP D N 1
ATOM 11164 C CA . ASP D 2 20 ? 127.59058 118.78471 157.55350 1.000 217.62829 20 ASP D CA 1
ATOM 11165 C C . ASP D 2 20 ? 129.00996 119.03558 157.05948 1.000 217.62829 20 ASP D C 1
ATOM 11166 O O . ASP D 2 20 ? 129.39379 120.19600 156.87788 1.000 217.62829 20 ASP D O 1
ATOM 11171 N N . PRO D 2 21 ? 129.81171 117.99329 156.82816 1.000 211.19009 21 PRO D N 1
ATOM 11172 C CA . PRO D 2 21 ? 131.18121 118.21676 156.33480 1.000 211.19009 21 PRO D CA 1
ATOM 11173 C C . PRO D 2 21 ? 131.23621 118.87361 154.96742 1.000 211.19009 21 PRO D C 1
ATOM 11174 O O . PRO D 2 21 ? 132.24079 119.51990 154.64082 1.000 211.19009 21 PRO D O 1
ATOM 11178 N N . LEU D 2 22 ? 130.18985 118.71792 154.15271 1.000 202.36613 22 LEU D N 1
ATOM 11179 C CA . LEU D 2 22 ? 130.19347 119.30903 152.81848 1.000 202.36613 22 LEU D CA 1
ATOM 11180 C C . LEU D 2 22 ? 130.26111 120.82943 152.89202 1.000 202.36613 22 LEU D C 1
ATOM 11181 O O . LEU D 2 22 ? 130.87033 121.47599 152.03012 1.000 202.36613 22 LEU D O 1
ATOM 11186 N N . PHE D 2 23 ? 129.63911 121.41710 153.91562 1.000 198.53433 23 PHE D N 1
ATOM 11187 C CA . PHE D 2 23 ? 129.71979 122.86091 154.10598 1.000 198.53433 23 PHE D CA 1
ATOM 11188 C C . PHE D 2 23 ? 131.16259 123.30245 154.32079 1.000 198.53433 23 PHE D C 1
ATOM 11189 O O . PHE D 2 23 ? 131.62925 124.26414 153.69895 1.000 198.53433 23 PHE D O 1
ATOM 11197 N N . ASP D 2 24 ? 131.89295 122.59396 155.18683 1.000 216.29908 24 ASP D N 1
ATOM 11198 C CA . ASP D 2 24 ? 133.29785 122.92126 155.4120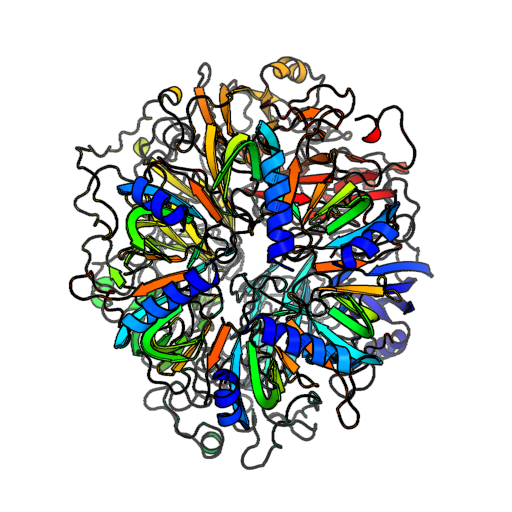0 1.000 216.29908 24 ASP D CA 1
ATOM 11199 C C . ASP D 2 24 ? 134.12755 122.69059 154.15636 1.000 216.29908 24 ASP D C 1
ATOM 11200 O O . ASP D 2 24 ? 135.05021 123.46025 153.86637 1.000 216.29908 24 ASP D O 1
ATOM 11205 N N . PHE D 2 25 ? 133.82301 121.63009 153.40636 1.000 190.38065 25 PHE D N 1
ATOM 11206 C CA . PHE D 2 25 ? 134.54904 121.36534 152.16804 1.000 190.38065 25 PHE D CA 1
ATOM 11207 C C . PHE D 2 25 ? 134.38785 122.51368 151.17868 1.000 190.38065 25 PHE D C 1
ATOM 11208 O O . PHE D 2 25 ? 135.37235 123.01235 150.61684 1.000 190.38065 25 PHE D O 1
ATOM 11216 N N . PHE D 2 26 ? 133.14784 122.95344 150.95873 1.000 181.53970 26 PHE D N 1
ATOM 11217 C CA . PHE D 2 26 ? 132.91590 124.04235 150.01589 1.000 181.53970 26 PHE D CA 1
ATOM 11218 C C . PHE D 2 26 ? 133.47666 125.35840 150.53873 1.000 181.53970 26 PHE D C 1
ATOM 11219 O O . PHE D 2 26 ? 133.90387 126.21055 149.75149 1.000 181.53970 26 PHE D O 1
ATOM 11227 N N . ASN D 2 27 ? 133.48169 125.54775 151.86056 1.000 203.61055 27 ASN D N 1
ATOM 11228 C CA . ASN D 2 27 ? 134.13345 126.72314 152.42731 1.000 203.61055 27 ASN D CA 1
ATOM 11229 C C . ASN D 2 27 ? 135.62924 126.70907 152.14188 1.000 203.61055 27 ASN D C 1
ATOM 11230 O O . ASN D 2 27 ? 136.21704 127.74456 151.80866 1.000 203.61055 27 ASN D O 1
ATOM 11235 N N . LYS D 2 28 ? 136.26186 125.54171 152.27391 1.000 190.54515 28 LYS D N 1
ATOM 11236 C CA . LYS D 2 28 ? 137.68631 125.42889 151.98029 1.000 190.54515 28 LYS D CA 1
ATOM 11237 C C . LYS D 2 28 ? 137.96776 125.67709 150.50370 1.000 190.54515 28 LYS D C 1
ATOM 11238 O O . LYS D 2 28 ? 138.95681 126.33164 150.15384 1.000 190.54515 28 LYS D O 1
ATOM 11244 N N . HIS D 2 29 ? 137.10520 125.17217 149.62153 1.000 196.35980 29 HIS D N 1
ATOM 11245 C CA . HIS D 2 29 ? 137.31132 125.30895 148.18392 1.000 196.35980 29 HIS D CA 1
ATOM 11246 C C . HIS D 2 29 ? 136.79258 126.62994 147.62248 1.000 196.35980 29 HIS D C 1
ATOM 11247 O O . HIS D 2 29 ? 136.52497 126.71145 146.41777 1.000 196.35980 29 HIS D O 1
ATOM 11254 N N . MET D 2 30 ? 136.64314 127.65505 148.45737 1.000 193.22854 30 MET D N 1
ATOM 11255 C CA . MET D 2 30 ? 136.16033 128.94522 147.98380 1.000 193.22854 30 MET D CA 1
ATOM 11256 C C . MET D 2 30 ? 137.17849 129.60206 147.05796 1.000 193.22854 30 MET D C 1
ATOM 11257 O O . MET D 2 30 ? 138.38534 129.57527 147.31338 1.000 193.22854 30 MET D O 1
ATOM 11262 N N . GLY D 2 31 ? 136.68144 130.19623 145.97387 1.000 176.72965 31 GLY D N 1
ATOM 11263 C CA . GLY D 2 31 ? 137.51621 130.95956 145.06889 1.000 176.72965 31 GLY D CA 1
ATOM 11264 C C . GLY D 2 31 ? 138.12430 130.18919 143.91958 1.000 176.72965 31 GLY D C 1
ATOM 11265 O O . GLY D 2 31 ? 139.02931 130.71194 143.25982 1.000 176.72965 31 GLY D O 1
ATOM 11266 N N . LYS D 2 32 ? 137.66326 128.97103 143.65162 1.000 178.52132 32 LYS D N 1
ATOM 11267 C CA . LYS D 2 32 ? 138.19625 128.15340 142.57276 1.000 178.52132 32 LYS D CA 1
ATOM 11268 C C . LYS D 2 32 ? 137.09728 127.82197 141.57240 1.000 178.52132 32 LYS D C 1
ATOM 11269 O O . LYS D 2 32 ? 135.90812 127.83187 141.90369 1.000 178.52132 32 LYS D O 1
ATOM 11275 N N . GLN D 2 33 ? 137.50805 127.53021 140.34125 1.000 176.49699 33 GLN D N 1
ATOM 11276 C CA . GLN D 2 33 ? 136.56627 127.17518 139.29030 1.000 176.49699 33 GLN D CA 1
ATOM 11277 C C . GLN D 2 33 ? 136.24087 125.68909 139.34644 1.000 176.49699 33 GLN D C 1
ATOM 11278 O O . GLN D 2 33 ? 137.13734 124.84473 139.42419 1.000 176.49699 33 GLN D O 1
ATOM 11284 N N . ILE D 2 34 ? 134.94604 125.37182 139.30702 1.000 150.04726 34 ILE D N 1
ATOM 11285 C CA . ILE D 2 34 ? 134.46390 123.99742 139.36435 1.000 150.04726 34 ILE D CA 1
ATOM 11286 C C . ILE D 2 34 ? 133.38834 123.80609 138.30238 1.000 150.04726 34 ILE D C 1
ATOM 11287 O O . ILE D 2 34 ? 132.89746 124.76128 137.69909 1.000 150.04726 34 ILE D O 1
ATOM 11292 N N . LEU D 2 35 ? 133.02489 122.54464 138.08217 1.000 145.23410 35 LEU D N 1
ATOM 11293 C CA . LEU D 2 35 ? 132.02514 122.16225 137.09589 1.000 145.23410 35 LEU D CA 1
ATOM 11294 C C . LEU D 2 35 ? 130.96659 121.30851 137.77704 1.000 145.23410 35 LEU D C 1
ATOM 11295 O O . LEU D 2 35 ? 131.29589 120.35088 138.48043 1.000 145.23410 35 LEU D O 1
ATOM 11300 N N . ILE D 2 36 ? 129.69580 121.65129 137.56350 1.000 135.16955 36 ILE D N 1
ATOM 11301 C CA . ILE D 2 36 ? 128.58628 120.98562 138.23473 1.000 135.16955 36 ILE D CA 1
ATOM 11302 C C . ILE D 2 36 ? 127.56495 120.52650 137.20447 1.000 135.16955 36 ILE D C 1
ATOM 11303 O O . ILE D 2 36 ? 127.33380 121.19110 136.18981 1.000 135.16955 36 ILE D O 1
ATOM 11308 N N . ILE D 2 37 ? 126.95173 119.37484 137.47380 1.000 141.90639 37 ILE D N 1
ATOM 11309 C CA . ILE D 2 37 ? 125.85043 118.85153 136.67245 1.000 141.90639 37 ILE D CA 1
ATOM 11310 C C . ILE D 2 37 ? 124.71711 118.46354 137.61089 1.000 141.90639 37 ILE D C 1
ATOM 11311 O O . ILE D 2 37 ? 124.94521 117.82615 138.64413 1.000 141.90639 37 ILE D O 1
ATOM 11316 N N . THR D 2 38 ? 123.49626 118.84570 137.25276 1.000 166.22865 38 THR D N 1
ATOM 11317 C CA . THR D 2 38 ? 122.31536 118.48383 138.01680 1.000 166.22865 38 THR D CA 1
ATOM 11318 C C . THR D 2 38 ? 121.72071 117.19350 137.45354 1.000 166.22865 38 THR D C 1
ATOM 11319 O O . THR D 2 38 ? 122.30622 116.54204 136.58365 1.000 166.22865 38 THR D O 1
ATOM 11323 N N . GLU D 2 39 ? 120.54178 116.81217 137.94857 1.000 184.09979 39 GLU D N 1
ATOM 11324 C CA . GLU D 2 39 ? 119.93711 115.54376 137.56233 1.000 184.09979 39 GLU D CA 1
ATOM 11325 C C . GLU D 2 39 ? 118.79539 115.68099 136.56452 1.000 184.09979 39 GLU D C 1
ATOM 11326 O O . GLU D 2 39 ? 118.34819 114.66384 136.02406 1.000 184.09979 39 GLU D O 1
ATOM 11332 N N . SER D 2 40 ? 118.30801 116.89317 136.31280 1.000 189.00421 40 SER D N 1
ATOM 11333 C CA . SER D 2 40 ? 117.20704 117.06567 135.37446 1.000 189.00421 40 SER D CA 1
ATOM 11334 C C . SER D 2 40 ? 117.63757 116.68143 133.96481 1.000 189.00421 40 SER D C 1
ATOM 11335 O O . SER D 2 40 ? 118.78802 116.88737 133.56973 1.000 189.00421 40 SER D O 1
ATOM 11338 N N . SER D 2 41 ? 116.69976 116.10868 133.20655 1.000 188.81291 41 SER D N 1
ATOM 11339 C CA . SER D 2 41 ? 117.01899 115.63990 131.86197 1.000 188.81291 41 SER D CA 1
ATOM 11340 C C . SER D 2 41 ? 117.39861 116.79400 130.94168 1.000 188.81291 41 SER D C 1
ATOM 11341 O O . SER D 2 41 ? 118.43694 116.74501 130.27182 1.000 188.81291 41 SER D O 1
ATOM 11344 N N . GLN D 2 42 ? 116.57745 117.83983 130.89667 1.000 188.92350 42 GLN D N 1
ATOM 11345 C CA . GLN D 2 42 ? 116.85234 118.99743 130.05293 1.000 188.92350 42 GLN D CA 1
ATOM 11346 C C . GLN D 2 42 ? 115.97246 120.15194 130.51263 1.000 188.92350 42 GLN D C 1
ATOM 11347 O O . GLN D 2 42 ? 115.00434 119.96476 131.25375 1.000 188.92350 42 GLN D O 1
ATOM 11353 N N . LEU D 2 43 ? 116.32346 121.35270 130.05661 1.000 173.82625 43 LEU D N 1
ATOM 11354 C CA . LEU D 2 43 ? 115.59831 122.56509 130.40374 1.000 173.82625 43 LEU D CA 1
ATOM 11355 C C . LEU D 2 43 ? 115.26799 123.33081 129.13146 1.000 173.82625 43 LEU D C 1
ATOM 11356 O O . LEU D 2 43 ? 115.83563 123.07895 128.06631 1.000 173.82625 43 LEU D O 1
ATOM 11361 N N . ASN D 2 44 ? 114.33744 124.27520 129.25345 1.000 181.58620 44 ASN D N 1
ATOM 11362 C CA . ASN D 2 44 ? 113.89342 125.08212 128.12689 1.000 181.58620 44 ASN D CA 1
ATOM 11363 C C . ASN D 2 44 ? 113.84245 126.53737 128.56791 1.000 181.58620 44 ASN D C 1
ATOM 11364 O O . ASN D 2 44 ? 113.37036 126.84609 129.66556 1.000 181.58620 44 ASN D O 1
ATOM 11369 N N . ILE D 2 45 ? 114.33050 127.42826 127.70461 1.000 170.13104 45 ILE D N 1
ATOM 11370 C CA . ILE D 2 45 ? 114.30395 128.86391 127.96626 1.000 170.13104 45 ILE D CA 1
ATOM 11371 C C . ILE D 2 45 ? 113.84615 129.58606 126.70416 1.000 170.13104 45 ILE D C 1
ATOM 11372 O O . ILE D 2 45 ? 114.64817 129.84183 125.79854 1.000 170.13104 45 ILE D O 1
ATOM 11377 N N . LEU D 2 46 ? 112.55575 129.92465 126.64790 1.000 169.08333 46 LEU D N 1
ATOM 11378 C CA . LEU D 2 46 ? 111.92955 130.56269 125.48502 1.000 169.08333 46 LEU D CA 1
ATOM 11379 C C . LEU D 2 46 ? 112.37210 129.91584 124.17302 1.000 169.08333 46 LEU D C 1
ATOM 11380 O O . LEU D 2 46 ? 112.97443 130.55211 123.30606 1.000 169.08333 46 LEU D O 1
ATOM 11385 N N . GLY D 2 47 ? 112.06776 128.62864 124.03251 1.000 192.14371 47 GLY D N 1
ATOM 11386 C CA . GLY D 2 47 ? 112.34043 127.91592 122.80379 1.000 192.14371 47 GLY D CA 1
ATOM 11387 C C . GLY D 2 47 ? 113.75222 127.39863 122.64651 1.000 192.14371 47 GLY D C 1
ATOM 11388 O O . GLY D 2 47 ? 114.06272 126.81071 121.60281 1.000 192.14371 47 GLY D O 1
ATOM 11389 N N . GLN D 2 48 ? 114.61742 127.59516 123.63573 1.000 186.99537 48 GLN D N 1
ATOM 11390 C CA . GLN D 2 48 ? 115.98557 127.09706 123.59163 1.000 186.99537 48 GLN D CA 1
ATOM 11391 C C . GLN D 2 48 ? 116.12441 125.95284 124.58741 1.000 186.99537 48 GLN D C 1
ATOM 11392 O O . GLN D 2 48 ? 115.84264 126.12488 125.77774 1.000 186.99537 48 GLN D O 1
ATOM 11398 N N . THR D 2 49 ? 116.56059 124.79446 124.10274 1.000 183.80339 49 THR D N 1
ATOM 11399 C CA . THR D 2 49 ? 116.70609 123.60312 124.92384 1.000 183.80339 49 THR D CA 1
ATOM 11400 C C . THR D 2 49 ? 118.17644 123.23055 125.05402 1.000 183.80339 49 THR D C 1
ATOM 11401 O O . THR D 2 49 ? 118.95497 123.36555 124.10626 1.000 183.80339 49 THR D O 1
ATOM 11405 N N . PHE D 2 50 ? 118.54739 122.75332 126.23863 1.000 158.15213 50 PHE D N 1
ATOM 11406 C CA . PHE D 2 50 ? 119.93520 122.42025 126.52744 1.000 158.15213 50 PHE D CA 1
ATOM 11407 C C . PHE D 2 50 ? 119.98116 121.53160 127.76006 1.000 158.15213 50 PHE D C 1
ATOM 11408 O O . PHE D 2 50 ? 119.00088 121.41540 128.50050 1.000 158.15213 50 PHE D O 1
ATOM 11416 N N . ARG D 2 51 ? 121.13407 120.90594 127.96600 1.000 161.49727 51 ARG D N 1
ATOM 11417 C CA . ARG D 2 51 ? 121.38327 120.07426 129.13087 1.000 161.49727 51 ARG D CA 1
ATOM 11418 C C . ARG D 2 51 ? 121.94533 120.90898 130.27351 1.000 161.49727 51 ARG D C 1
ATOM 11419 O O . ARG D 2 51 ? 122.62385 121.91526 130.04969 1.000 161.49727 51 ARG D O 1
ATOM 11427 N N . PRO D 2 52 ? 121.68137 120.51486 131.52118 1.000 153.51074 52 PRO D N 1
ATOM 11428 C CA . PRO D 2 52 ? 122.11113 121.31886 132.68807 1.000 153.51074 52 PRO D CA 1
ATOM 11429 C C . PRO D 2 52 ? 123.57050 121.12519 133.09850 1.000 153.51074 52 PRO D C 1
ATOM 11430 O O . PRO D 2 52 ? 123.92076 120.35574 133.99171 1.000 153.51074 52 PRO D O 1
ATOM 11434 N N . ILE D 2 53 ? 124.46009 121.85107 132.42550 1.000 145.48837 53 ILE D N 1
ATOM 11435 C CA . ILE D 2 53 ? 125.87806 121.87978 132.76357 1.000 145.48837 53 ILE D CA 1
ATOM 11436 C C . ILE D 2 53 ? 126.28732 123.32736 132.99131 1.000 145.48837 53 ILE D C 1
ATOM 11437 O O . ILE D 2 53 ? 125.95054 124.20858 132.19323 1.000 145.48837 53 ILE D O 1
ATOM 11442 N N . PHE D 2 54 ? 127.01401 123.57386 134.08027 1.000 150.90464 54 PHE D N 1
ATOM 11443 C CA . PHE D 2 54 ? 127.39857 124.92554 134.45636 1.000 150.90464 54 PHE D CA 1
ATOM 11444 C C . PHE D 2 54 ? 128.87387 124.96743 134.82415 1.000 150.90464 54 PHE D C 1
ATOM 11445 O O . PHE D 2 54 ? 129.46665 123.95559 135.20682 1.000 150.90464 54 PHE D O 1
ATOM 11453 N N . CYS D 2 55 ? 129.45849 126.15740 134.69931 1.000 182.73149 55 CYS D N 1
ATOM 11454 C CA . CYS D 2 55 ? 130.83499 126.41230 135.09600 1.000 182.73149 55 CYS D CA 1
ATOM 11455 C C . CYS D 2 55 ? 130.95247 127.83851 135.60936 1.000 182.73149 55 CYS D C 1
ATOM 11456 O O . CYS D 2 55 ? 130.18735 128.72174 135.21399 1.000 182.73149 55 CYS D O 1
ATOM 11459 N N . GLY D 2 56 ? 131.91791 128.05503 136.48970 1.000 159.48476 56 GLY D N 1
ATOM 11460 C CA . GLY D 2 56 ? 132.15678 129.37829 137.02324 1.000 159.48476 56 GLY D CA 1
ATOM 11461 C C . GLY D 2 56 ? 132.95418 129.30477 138.31046 1.000 159.48476 56 GLY D C 1
ATOM 11462 O O . GLY D 2 56 ? 133.48124 128.25711 138.68170 1.000 159.48476 56 GLY D O 1
ATOM 11463 N N . LYS D 2 57 ? 133.02578 130.45096 138.97906 1.000 168.87069 57 LYS D N 1
ATOM 11464 C CA . LYS D 2 57 ? 133.73144 130.58564 140.24410 1.000 168.87069 57 LYS D CA 1
ATOM 11465 C C . LYS D 2 57 ? 132.73885 130.57950 141.39732 1.000 168.87069 57 LYS D C 1
ATOM 11466 O O . LYS D 2 57 ? 131.66882 131.18901 141.31292 1.000 168.87069 57 LYS D O 1
ATOM 11472 N N . VAL D 2 58 ? 133.09862 129.88901 142.47377 1.000 168.04358 58 VAL D N 1
ATOM 11473 C CA . VAL D 2 58 ? 132.27180 129.86687 143.67489 1.000 168.04358 58 VAL D CA 1
ATOM 11474 C C . VAL D 2 58 ? 132.48898 131.16918 144.43587 1.000 168.04358 58 VAL D C 1
ATOM 11475 O O . VAL D 2 58 ? 133.62417 131.53071 144.76271 1.000 168.04358 58 VAL D O 1
ATOM 11479 N N . ALA D 2 59 ? 131.39971 131.88754 144.70137 1.000 175.78230 59 ALA D N 1
ATOM 11480 C CA . ALA D 2 59 ? 131.47508 133.19460 145.34009 1.000 175.78230 59 ALA D CA 1
ATOM 11481 C C . ALA D 2 59 ? 130.87940 133.22478 146.73804 1.000 175.78230 59 ALA D C 1
ATOM 11482 O O . ALA D 2 59 ? 131.34089 134.00533 147.57588 1.000 175.78230 59 ALA D O 1
ATOM 11484 N N . GLU D 2 60 ? 129.87076 132.40280 147.01314 1.000 201.23251 60 GLU D N 1
ATOM 11485 C CA . GLU D 2 60 ? 129.20451 132.44035 148.30611 1.000 201.23251 60 GLU D CA 1
ATOM 11486 C C . GLU D 2 60 ? 128.57394 131.07964 148.54965 1.000 201.23251 60 GLU D C 1
ATOM 11487 O O . GLU D 2 60 ? 127.97095 130.49087 147.64895 1.000 201.23251 60 GLU D O 1
ATOM 11493 N N . VAL D 2 61 ? 128.71274 130.59293 149.78046 1.000 186.61142 61 VAL D N 1
ATOM 11494 C CA . VAL D 2 61 ? 128.15520 129.31057 150.18808 1.000 186.61142 61 VAL D CA 1
ATOM 11495 C C . VAL D 2 61 ? 127.21726 129.53699 151.36387 1.000 186.61142 61 VAL D C 1
ATOM 11496 O O . VAL D 2 61 ? 127.38482 130.48885 152.13428 1.000 186.61142 61 VAL D O 1
ATOM 11500 N N . GLU D 2 62 ? 126.22951 128.66552 151.49334 1.000 196.52892 62 GLU D N 1
ATOM 11501 C CA . GLU D 2 62 ? 125.17822 128.75971 152.49434 1.000 196.52892 62 GLU D CA 1
ATOM 11502 C C . GLU D 2 62 ? 124.90330 127.37314 153.04369 1.000 196.52892 62 GLU D C 1
ATOM 11503 O O . GLU D 2 62 ? 125.33231 126.36892 152.46656 1.000 196.52892 62 GLU D O 1
ATOM 11509 N N . PRO D 2 63 ? 124.19706 127.27578 154.17385 1.000 175.94246 63 PRO D N 1
ATOM 11510 C CA . PRO D 2 63 ? 123.88103 125.94605 154.72015 1.000 175.94246 63 PRO D CA 1
ATOM 11511 C C . PRO D 2 63 ? 123.07819 125.06658 153.77713 1.000 175.94246 63 PRO D C 1
ATOM 11512 O O . PRO D 2 63 ? 123.05864 123.84455 153.96707 1.000 175.94246 63 PRO D O 1
ATOM 11516 N N . GLY D 2 64 ? 122.41614 125.63634 152.77345 1.000 167.50614 64 GLY D N 1
ATOM 11517 C CA . GLY D 2 64 ? 121.60993 124.83742 151.87264 1.000 167.50614 64 GLY D CA 1
ATOM 11518 C C . GLY D 2 64 ? 121.93402 124.99107 150.40011 1.000 167.50614 64 GLY D C 1
ATOM 11519 O O . GLY D 2 64 ? 121.53383 124.15118 149.58881 1.000 167.50614 64 GLY D O 1
ATOM 11520 N N . HIS D 2 65 ? 122.65655 126.04762 150.03377 1.000 168.42545 65 HIS D N 1
ATOM 11521 C CA . HIS D 2 65 ? 122.89297 126.33672 148.62713 1.000 168.42545 65 HIS D CA 1
ATOM 11522 C C . HIS D 2 65 ? 124.21437 127.07186 148.46254 1.000 168.42545 65 HIS D C 1
ATOM 11523 O O . HIS D 2 65 ? 124.83194 127.51121 149.43511 1.000 168.42545 65 HIS D O 1
ATOM 11530 N N . LEU D 2 66 ? 124.64198 127.19382 147.20746 1.000 157.24972 66 LEU D N 1
ATOM 11531 C CA . LEU D 2 66 ? 125.85131 127.91747 146.84598 1.000 157.24972 66 LEU D CA 1
ATOM 11532 C C . LEU D 2 66 ? 125.56343 128.81309 145.64974 1.000 157.24972 66 LEU D C 1
ATOM 11533 O O . LEU D 2 66 ? 124.63643 128.56093 144.87636 1.000 157.24972 66 LEU D O 1
ATOM 11538 N N . THR D 2 67 ? 126.36815 129.86227 145.50262 1.000 162.56127 67 THR D N 1
ATOM 11539 C CA . THR D 2 67 ? 126.17400 130.86463 144.46469 1.000 162.56127 67 THR D CA 1
ATOM 11540 C C . THR D 2 67 ? 127.42114 130.96472 143.59724 1.000 162.56127 67 THR D C 1
ATOM 11541 O O . THR D 2 67 ? 128.54582 130.94253 144.10621 1.000 162.56127 67 THR D O 1
ATOM 11545 N N . LEU D 2 68 ? 127.21621 131.07521 142.28608 1.000 165.95552 68 LEU D N 1
ATOM 11546 C CA . LEU D 2 68 ? 128.29954 131.17036 141.31688 1.000 165.95552 68 LEU D CA 1
ATOM 11547 C C . LEU D 2 68 ? 128.19676 132.48853 140.56461 1.000 165.95552 68 LEU D C 1
ATOM 11548 O O . LEU D 2 68 ? 127.11037 132.86549 140.11333 1.000 165.95552 68 LEU D O 1
ATOM 11553 N N . SER D 2 69 ? 129.32679 133.18262 140.42893 1.000 185.48093 69 SER D N 1
ATOM 11554 C CA . SER D 2 69 ? 129.38925 134.41346 139.65048 1.000 185.48093 69 SER D CA 1
ATOM 11555 C C . SER D 2 69 ? 130.83614 134.74885 139.30891 1.000 185.48093 69 SER D C 1
ATOM 11556 O O . SER D 2 69 ? 131.68105 134.83260 140.20901 1.000 185.48093 69 SER D O 1
ATOM 11559 N N . PRO D 2 70 ? 131.16614 134.95020 138.02663 1.000 172.81451 70 PRO D N 1
ATOM 11560 C CA . PRO D 2 70 ? 130.30727 134.81691 136.84210 1.000 172.81451 70 PRO D CA 1
ATOM 11561 C C . PRO D 2 70 ? 130.07986 133.35416 136.48302 1.000 172.81451 70 PRO D C 1
ATOM 11562 O O . PRO D 2 70 ? 130.85658 132.49081 136.87863 1.000 172.81451 70 PRO D O 1
ATOM 11566 N N . VAL D 2 71 ? 129.02712 133.04284 135.73230 1.000 171.42555 71 VAL D N 1
ATOM 11567 C CA . VAL D 2 71 ? 128.67903 131.66614 135.41307 1.000 171.42555 71 VAL D CA 1
ATOM 11568 C C . VAL D 2 71 ? 128.57770 131.51045 133.90273 1.000 171.42555 71 VAL D C 1
ATOM 11569 O O . VAL D 2 71 ? 128.01362 132.35827 133.20404 1.000 171.42555 71 VAL D O 1
ATOM 11573 N N . THR D 2 72 ? 129.15013 130.42122 133.39880 1.000 170.41430 72 THR D N 1
ATOM 11574 C CA . THR D 2 72 ? 129.11352 130.08532 131.98417 1.000 170.41430 72 THR D CA 1
ATOM 11575 C C . THR D 2 72 ? 128.30154 128.81409 131.78913 1.000 170.41430 72 THR D C 1
ATOM 11576 O O . THR D 2 72 ? 128.51762 127.81686 132.48438 1.000 170.41430 72 THR D O 1
ATOM 11580 N N . ILE D 2 73 ? 127.36808 128.85249 130.84249 1.000 161.71236 73 ILE D N 1
ATOM 11581 C CA . ILE D 2 73 ? 126.51149 127.71620 130.52600 1.000 161.71236 73 ILE D CA 1
ATOM 11582 C C . ILE D 2 73 ? 126.96850 127.12899 129.20024 1.000 161.71236 73 ILE D C 1
ATOM 11583 O O . ILE D 2 73 ? 127.14085 127.85837 128.21655 1.000 161.71236 73 ILE D O 1
ATOM 11588 N N . LYS D 2 74 ? 127.16310 125.81375 129.17516 1.000 159.74345 74 LYS D N 1
ATOM 11589 C CA . LYS D 2 74 ? 127.67976 125.11921 127.99838 1.000 159.74345 74 LYS D CA 1
ATOM 11590 C C . LYS D 2 74 ? 126.51203 124.75728 127.08901 1.000 159.74345 74 LYS D C 1
ATOM 11591 O O . LYS D 2 74 ? 125.69858 123.89031 127.41550 1.000 159.74345 74 LYS D O 1
ATOM 11597 N N . ILE D 2 75 ? 126.43144 125.42304 125.94165 1.000 168.93920 75 ILE D N 1
ATOM 11598 C CA . ILE D 2 75 ? 125.40852 125.14941 124.94391 1.000 168.93920 75 ILE D CA 1
ATOM 11599 C C . ILE D 2 75 ? 126.08937 124.55048 123.71874 1.000 168.93920 75 ILE D C 1
ATOM 11600 O O . ILE D 2 75 ? 127.27873 124.76776 123.46710 1.000 168.93920 75 ILE D O 1
ATOM 11605 N N . LEU D 2 76 ? 125.31871 123.77419 122.95224 1.000 175.49046 76 LEU D N 1
ATOM 11606 C CA . LEU D 2 76 ? 125.87539 123.08417 121.79157 1.000 175.49046 76 LEU D CA 1
ATOM 11607 C C . LEU D 2 76 ? 126.42946 124.07052 120.77019 1.000 175.49046 76 LEU D C 1
ATOM 11608 O O . LEU D 2 76 ? 127.54201 123.89403 120.26119 1.000 175.49046 76 LEU D O 1
ATOM 11613 N N . ASN D 2 77 ? 125.66855 125.11795 120.45661 1.000 173.23414 77 ASN D N 1
ATOM 11614 C CA . ASN D 2 77 ? 126.11130 126.12314 119.50099 1.000 173.23414 77 ASN D CA 1
ATOM 11615 C C . ASN D 2 77 ? 126.73415 127.34671 120.15889 1.000 173.23414 77 ASN D C 1
ATOM 11616 O O . ASN D 2 77 ? 127.27160 128.20300 119.44939 1.000 173.23414 77 ASN D O 1
ATOM 11621 N N . ALA D 2 78 ? 126.67467 127.45351 121.48362 1.000 173.85346 78 ALA D N 1
ATOM 11622 C CA . ALA D 2 78 ? 127.27798 128.56094 122.22417 1.000 173.85346 78 ALA D CA 1
ATOM 11623 C C . ALA D 2 78 ? 128.04224 128.00063 123.41602 1.000 173.85346 78 ALA D C 1
ATOM 11624 O O . ALA D 2 78 ? 127.59682 128.10693 124.56464 1.000 173.85346 78 ALA D O 1
ATOM 11626 N N . PRO D 2 79 ? 129.20545 127.39523 123.17758 1.000 151.03447 79 PRO D N 1
ATOM 11627 C CA . PRO D 2 79 ? 129.93965 126.75581 124.27725 1.000 151.03447 79 PRO D CA 1
ATOM 11628 C C . PRO D 2 79 ? 130.64540 127.74715 125.18960 1.000 151.03447 79 PRO D C 1
ATOM 11629 O O . PRO D 2 79 ? 131.38195 127.34194 126.09371 1.000 151.03447 79 PRO D O 1
ATOM 11633 N N . PHE D 2 80 ? 130.43582 129.04801 124.96640 1.000 156.13997 80 PHE D N 1
ATOM 11634 C CA . PHE D 2 80 ? 131.06468 130.05774 125.80976 1.000 156.13997 80 PHE D CA 1
ATOM 11635 C C . PHE D 2 80 ? 130.11929 131.20453 126.15481 1.000 156.13997 80 PHE D C 1
ATOM 11636 O O . PHE D 2 80 ? 130.58749 132.30933 126.45467 1.000 156.13997 80 PHE D O 1
ATOM 11644 N N . HIS D 2 81 ? 128.80858 130.97802 126.11674 1.000 175.13882 81 HIS D N 1
ATOM 11645 C CA . HIS D 2 81 ? 127.86064 132.02871 126.46220 1.000 175.13882 81 HIS D CA 1
ATOM 11646 C C . HIS D 2 81 ? 127.95744 132.36747 127.94350 1.000 175.13882 81 HIS D C 1
ATOM 11647 O O . HIS D 2 81 ? 128.05042 131.47678 128.79234 1.000 175.13882 81 HIS D O 1
ATOM 11654 N N . LYS D 2 82 ? 127.92650 133.66014 128.25291 1.000 170.04485 82 LYS D N 1
ATOM 11655 C CA . LYS D 2 82 ? 128.07531 134.15026 129.61726 1.000 170.04485 82 LYS D CA 1
ATOM 11656 C C . LYS D 2 82 ? 126.75282 134.74275 130.08410 1.000 170.04485 82 LYS D C 1
ATOM 11657 O O . LYS D 2 82 ? 126.18459 135.60937 129.41129 1.000 170.04485 82 LYS D O 1
ATOM 11663 N N . PHE D 2 83 ? 126.26923 134.27487 131.23106 1.000 166.25303 83 PHE D N 1
ATOM 11664 C CA . PHE D 2 83 ? 125.02527 134.78442 131.77999 1.000 166.25303 83 PHE D CA 1
ATOM 11665 C C . PHE D 2 83 ? 125.25268 136.14715 132.43445 1.000 166.25303 83 PHE D C 1
ATOM 11666 O O . PHE D 2 83 ? 126.33937 136.42450 132.94841 1.000 166.25303 83 PHE D O 1
ATOM 11674 N N . PRO D 2 84 ? 124.24317 137.01717 132.42865 1.000 167.89544 84 PRO D N 1
ATOM 11675 C CA . PRO D 2 84 ? 124.39816 138.35491 133.01446 1.000 167.89544 84 PRO D CA 1
ATOM 11676 C C . PRO D 2 84 ? 124.13773 138.44835 134.51093 1.000 167.89544 84 PRO D C 1
ATOM 11677 O O . PRO D 2 84 ? 124.39126 139.51059 135.08969 1.000 167.89544 84 PRO D O 1
ATOM 11681 N N . ILE D 2 85 ? 123.64576 137.39296 135.15241 1.000 163.27902 85 ILE D N 1
ATOM 11682 C CA . ILE D 2 85 ? 123.33092 137.43654 136.58020 1.000 163.27902 85 ILE D CA 1
ATOM 11683 C C . ILE D 2 85 ? 123.84630 136.17208 137.24810 1.000 163.27902 85 ILE D C 1
ATOM 11684 O O . ILE D 2 85 ? 123.98098 135.11983 136.60937 1.000 163.27902 85 ILE D O 1
ATOM 11689 N N . PRO D 2 86 ? 124.14679 136.24863 138.54297 1.000 166.44541 86 PRO D N 1
ATOM 11690 C CA . PRO D 2 86 ? 124.57609 135.05221 139.27629 1.000 166.44541 86 PRO D CA 1
ATOM 11691 C C . PRO D 2 86 ? 123.43172 134.06267 139.44006 1.000 166.44541 86 PRO D C 1
ATOM 11692 O O . PRO D 2 86 ? 122.25840 134.37210 139.22728 1.000 166.44541 86 PRO D O 1
ATOM 11696 N N . LEU D 2 87 ? 123.79766 132.84337 139.82984 1.000 153.96841 87 LEU D N 1
ATOM 11697 C CA . LEU D 2 87 ? 122.84709 131.75517 139.99784 1.000 153.96841 87 LEU D CA 1
ATOM 11698 C C . LEU D 2 87 ? 123.11815 131.02468 141.30455 1.000 153.96841 87 LEU D C 1
ATOM 11699 O O . LEU D 2 87 ? 124.23167 131.05747 141.83455 1.000 153.96841 87 LEU D O 1
ATOM 11704 N N . SER D 2 88 ? 122.08396 130.36234 141.81840 1.000 159.74512 88 SER D N 1
ATOM 11705 C CA . SER D 2 88 ? 122.17971 129.57994 143.04078 1.000 159.74512 88 SER D CA 1
ATOM 11706 C C . SER D 2 88 ? 121.62307 128.18551 142.79547 1.000 159.74512 88 SER D C 1
ATOM 11707 O O . SER D 2 88 ? 120.67673 128.00497 142.02502 1.000 159.74512 88 SER D O 1
ATOM 11710 N N . ILE D 2 89 ? 122.21994 127.19925 143.45802 1.000 151.41170 89 ILE D N 1
ATOM 11711 C CA . ILE D 2 89 ? 121.84906 125.79980 143.25958 1.000 151.41170 89 ILE D CA 1
ATOM 11712 C C . ILE D 2 89 ? 121.65634 125.11784 144.60924 1.000 151.41170 89 ILE D C 1
ATOM 11713 O O . ILE D 2 89 ? 122.53228 125.21184 145.48096 1.000 151.41170 89 ILE D O 1
ATOM 11718 N N . PRO D 2 90 ? 120.53687 124.43193 144.82876 1.000 166.59262 90 PRO D N 1
ATOM 11719 C CA . PRO D 2 90 ? 120.36358 123.68372 146.07789 1.000 166.59262 90 PRO D CA 1
ATOM 11720 C C . PRO D 2 90 ? 121.32209 122.50683 146.16177 1.000 166.59262 90 PRO D C 1
ATOM 11721 O O . PRO D 2 90 ? 121.76983 121.96336 145.14950 1.000 166.59262 90 PRO D O 1
ATOM 11725 N N . PHE D 2 91 ? 121.63751 122.11784 147.39919 1.000 168.43905 91 PHE D N 1
ATOM 11726 C CA . PHE D 2 91 ? 122.58287 121.02684 147.61797 1.000 168.43905 91 PHE D CA 1
ATOM 11727 C C . PHE D 2 91 ? 122.04395 119.70052 147.09575 1.000 168.43905 91 PHE D C 1
ATOM 11728 O O . PHE D 2 91 ? 122.79539 118.90160 146.52553 1.000 168.43905 91 PHE D O 1
ATOM 11736 N N . GLU D 2 92 ? 120.74772 119.44710 147.27866 1.000 183.89856 92 GLU D N 1
ATOM 11737 C CA . GLU D 2 92 ? 120.17323 118.15360 146.92845 1.000 183.89856 92 GLU D CA 1
ATOM 11738 C C . GLU D 2 92 ? 120.05253 117.93265 145.42659 1.000 183.89856 92 GLU D C 1
ATOM 11739 O O . GLU D 2 92 ? 119.72635 116.81612 145.01132 1.000 183.89856 92 GLU D O 1
ATOM 11745 N N . LYS D 2 93 ? 120.30052 118.95140 144.60739 1.000 161.20431 93 LYS D N 1
ATOM 11746 C CA . LYS D 2 93 ? 120.12530 118.85061 143.16574 1.000 161.20431 93 LYS D CA 1
ATOM 11747 C C . LYS D 2 93 ? 121.42836 118.58025 142.42302 1.000 161.20431 93 LYS D C 1
ATOM 11748 O O . LYS D 2 93 ? 121.43982 118.60545 141.18890 1.000 161.20431 93 LYS D O 1
ATOM 11754 N N . ILE D 2 94 ? 122.51867 118.32168 143.13586 1.000 138.77743 94 ILE D N 1
ATOM 11755 C CA . ILE D 2 94 ? 123.82042 118.10793 142.51397 1.000 138.77743 94 ILE D CA 1
ATOM 11756 C C . ILE D 2 94 ? 124.00702 116.62154 142.24532 1.000 138.77743 94 ILE D C 1
ATOM 11757 O O . ILE D 2 94 ? 123.79370 115.78780 143.13332 1.000 138.77743 94 ILE D O 1
ATOM 11762 N N . ALA D 2 95 ? 124.40354 116.28728 141.01742 1.000 143.28454 95 ALA D N 1
ATOM 11763 C CA . ALA D 2 95 ? 124.65791 114.90649 140.62567 1.000 143.28454 95 ALA D CA 1
ATOM 11764 C C . ALA D 2 95 ? 126.14035 114.55479 140.64526 1.000 143.28454 95 ALA D C 1
ATOM 11765 O O . ALA D 2 95 ? 126.55036 113.63974 141.36420 1.000 143.28454 95 ALA D O 1
ATOM 11767 N N . HIS D 2 96 ? 126.95456 115.26116 139.86380 1.000 139.94113 96 HIS D N 1
ATOM 11768 C CA . HIS D 2 96 ? 128.39306 115.04683 139.83386 1.000 139.94113 96 HIS D CA 1
ATOM 11769 C C . HIS D 2 96 ? 129.09242 116.39348 139.74742 1.000 139.94113 96 HIS D C 1
ATOM 11770 O O . HIS D 2 96 ? 128.54468 117.35757 139.20733 1.000 139.94113 96 HIS D O 1
ATOM 11777 N N . PHE D 2 97 ? 130.31180 116.45267 140.27716 1.000 138.58656 97 PHE D N 1
ATOM 11778 C CA . PHE D 2 97 ? 131.11615 117.65929 140.14670 1.000 138.58656 97 PHE D CA 1
ATOM 11779 C C . PHE D 2 97 ? 132.58333 117.31210 140.34085 1.000 138.58656 97 PHE D C 1
ATOM 11780 O O . PHE D 2 97 ? 132.92781 116.26379 140.89198 1.000 138.58656 97 PHE D O 1
ATOM 11788 N N . THR D 2 98 ? 133.44241 118.21340 139.87150 1.000 154.74516 98 THR D N 1
ATOM 11789 C CA . THR D 2 98 ? 134.88472 118.04531 139.96822 1.000 154.74516 98 THR D CA 1
ATOM 11790 C C . THR D 2 98 ? 135.52044 119.41587 140.16032 1.000 154.74516 98 THR D C 1
ATOM 11791 O O . THR D 2 98 ? 134.83141 120.43502 140.25788 1.000 154.74516 98 THR D O 1
ATOM 11795 N N . THR D 2 99 ? 136.85125 119.43475 140.21130 1.000 189.09906 99 THR D N 1
ATOM 11796 C CA . THR D 2 99 ? 137.58878 120.67136 140.44218 1.000 189.09906 99 THR D CA 1
ATOM 11797 C C . THR D 2 99 ? 138.64698 120.88980 139.36864 1.000 189.09906 99 THR D C 1
ATOM 11798 O O . THR D 2 99 ? 138.62682 120.21876 138.33378 1.000 189.09906 99 THR D O 1
ATOM 11802 N N . ASP D 2 100 ? 139.53148 121.85985 139.60763 1.000 237.27840 100 ASP D N 1
ATOM 11803 C CA . ASP D 2 100 ? 140.70796 122.17803 138.78333 1.000 237.27840 100 ASP D CA 1
ATOM 11804 C C . ASP D 2 100 ? 140.44217 122.04837 137.27897 1.000 237.27840 100 ASP D C 1
ATOM 11805 O O . ASP D 2 100 ? 141.25081 121.52763 136.50770 1.000 237.27840 100 ASP D O 1
ATOM 11810 N N . VAL D 2 101 ? 139.30670 122.59631 136.85291 1.000 225.11229 101 VAL D N 1
ATOM 11811 C CA . VAL D 2 101 ? 138.95099 122.68241 135.44170 1.000 225.11229 101 VAL D CA 1
ATOM 11812 C C . VAL D 2 101 ? 138.76065 124.14709 135.08181 1.000 225.11229 101 VAL D C 1
ATOM 11813 O O . VAL D 2 101 ? 138.00040 124.85988 135.74569 1.000 225.11229 101 VAL D O 1
ATOM 11817 N N . ASP D 2 102 ? 139.44797 124.59288 134.03375 1.000 250.92146 102 ASP D N 1
ATOM 11818 C CA . ASP D 2 102 ? 139.28358 125.93823 133.49732 1.000 250.92146 102 ASP D CA 1
ATOM 11819 C C . ASP D 2 102 ? 138.43665 125.76942 132.23953 1.000 250.92146 102 ASP D C 1
ATOM 11820 O O . ASP D 2 102 ? 138.91345 125.24355 131.22823 1.000 250.92146 102 ASP D O 1
ATOM 11825 N N . CYS D 2 103 ? 137.18128 126.21435 132.30343 1.000 256.72442 103 CYS D N 1
ATOM 11826 C CA . CYS D 2 103 ? 136.24180 125.96272 131.21691 1.000 256.72442 103 CYS D CA 1
ATOM 11827 C C . CYS D 2 103 ? 136.44678 126.86931 130.01050 1.000 256.72442 103 CYS D C 1
ATOM 11828 O O . CYS D 2 103 ? 135.70400 126.72904 129.03238 1.000 256.72442 103 CYS D O 1
ATOM 11831 N N . SER D 2 104 ? 137.41318 127.78858 130.03808 1.000 233.11613 104 SER D N 1
ATOM 11832 C CA . SER D 2 104 ? 137.79180 128.46065 128.80150 1.000 233.11613 104 SER D CA 1
ATOM 11833 C C . SER D 2 104 ? 138.48006 127.51567 127.82579 1.000 233.11613 104 SER D C 1
ATOM 11834 O O . SER D 2 104 ? 138.63598 127.86750 126.65202 1.000 233.11613 104 SER D O 1
ATOM 11837 N N . MET D 2 105 ? 138.89172 126.33621 128.28372 1.000 227.24135 105 MET D N 1
ATOM 11838 C CA . MET D 2 105 ? 139.42808 125.30006 127.41874 1.000 227.24135 105 MET D CA 1
ATOM 11839 C C . MET D 2 105 ? 138.29378 124.55126 126.72384 1.000 227.24135 105 MET D C 1
ATOM 11840 O O . MET D 2 105 ? 137.10945 124.80022 126.96356 1.000 227.24135 105 MET D O 1
ATOM 11845 N N . ARG D 2 106 ? 138.67217 123.62295 125.84960 1.000 202.16636 106 ARG D N 1
ATOM 11846 C CA . ARG D 2 106 ? 137.69575 122.86841 125.07675 1.000 202.16636 106 ARG D CA 1
ATOM 11847 C C . ARG D 2 106 ? 137.44336 121.51153 125.72332 1.000 202.16636 106 ARG D C 1
ATOM 11848 O O . ARG D 2 106 ? 138.38516 120.78930 126.06448 1.000 202.16636 106 ARG D O 1
ATOM 11856 N N . ILE D 2 107 ? 136.16926 121.17178 125.89219 1.000 170.30175 107 ILE D N 1
ATOM 11857 C CA . ILE D 2 107 ? 135.76220 119.86543 126.40801 1.000 170.30175 107 ILE D CA 1
ATOM 11858 C C . ILE D 2 107 ? 134.65883 119.31021 125.52207 1.000 170.30175 107 ILE D C 1
ATOM 11859 O O . ILE D 2 107 ? 133.93775 120.06393 124.85493 1.000 170.30175 107 ILE D O 1
ATOM 11864 N N . PRO D 2 108 ? 134.53012 117.98477 125.46374 1.000 185.23852 108 PRO D N 1
ATOM 11865 C CA . PRO D 2 108 ? 133.41572 117.39379 124.71316 1.000 185.23852 108 PRO D CA 1
ATOM 11866 C C . PRO D 2 108 ? 132.07805 117.78057 125.32482 1.000 185.23852 108 PRO D C 1
ATOM 11867 O O . PRO D 2 108 ? 131.94816 117.91865 126.54236 1.000 185.23852 108 PRO D O 1
ATOM 11871 N N . LEU D 2 109 ? 131.07875 117.96833 124.46179 1.000 207.78704 109 LEU D N 1
ATOM 11872 C CA . LEU D 2 109 ? 129.73186 118.32782 124.89279 1.000 207.78704 109 LEU D CA 1
ATOM 11873 C C . LEU D 2 109 ? 128.67102 117.33017 124.44929 1.000 207.78704 109 LEU D C 1
ATOM 11874 O O . LEU D 2 109 ? 127.52974 117.41149 124.91807 1.000 207.78704 109 LEU D O 1
ATOM 11879 N N . VAL D 2 110 ? 129.00612 116.39515 123.56917 1.000 243.54628 110 VAL D N 1
ATOM 11880 C CA . VAL D 2 110 ? 128.01649 115.44991 123.07255 1.000 243.54628 110 VAL D CA 1
ATOM 11881 C C . VAL D 2 110 ? 127.72664 114.39954 124.13661 1.000 243.54628 110 VAL D C 1
ATOM 11882 O O . VAL D 2 110 ? 128.48790 114.24521 125.09140 1.000 243.54628 110 VAL D O 1
ATOM 11887 N N . VAL E 3 17 ? 105.61750 114.83595 157.80400 1.000 315.82885 17 VAL E N 1
ATOM 11888 C CA . VAL E 3 17 ? 104.33906 114.94515 157.11350 1.000 315.82885 17 VAL E CA 1
ATOM 11889 C C . VAL E 3 17 ? 104.33306 114.06423 155.86868 1.000 315.82885 17 VAL E C 1
ATOM 11890 O O . VAL E 3 17 ? 103.27912 113.60169 155.42968 1.000 315.82885 17 VAL E O 1
ATOM 11894 N N . ASN E 3 18 ? 105.51911 113.84081 155.29685 1.000 315.76278 18 ASN E N 1
ATOM 11895 C CA . ASN E 3 18 ? 105.62854 112.93228 154.15998 1.000 315.76278 18 ASN E CA 1
ATOM 11896 C C . ASN E 3 18 ? 105.24069 111.51350 154.55580 1.000 315.76278 18 ASN E C 1
ATOM 11897 O O . ASN E 3 18 ? 104.51574 110.82858 153.82218 1.000 315.76278 18 ASN E O 1
ATOM 11902 N N . GLU E 3 19 ? 105.70895 111.05702 155.71977 1.000 310.22315 19 GLU E N 1
ATOM 11903 C CA . GLU E 3 19 ? 105.29170 109.75162 156.21515 1.000 310.22315 19 GLU E CA 1
ATOM 11904 C C . GLU E 3 19 ? 103.80331 109.72952 156.52962 1.000 310.22315 19 GLU E C 1
ATOM 11905 O O . GLU E 3 19 ? 103.15474 108.69110 156.37420 1.000 310.22315 19 GLU E O 1
ATOM 11911 N N . ILE E 3 20 ? 103.24292 110.86287 156.95919 1.000 310.22633 20 ILE E N 1
ATOM 11912 C CA . ILE E 3 20 ? 101.80135 110.94192 157.18362 1.000 310.22633 20 ILE E CA 1
ATOM 11913 C C . ILE E 3 20 ? 101.04776 110.73772 155.87524 1.000 310.22633 20 ILE E C 1
ATOM 11914 O O . ILE E 3 20 ? 100.05394 110.00173 155.81938 1.000 310.22633 20 ILE E O 1
ATOM 11919 N N . HIS E 3 21 ? 101.50654 111.38924 154.80370 1.000 282.88424 21 HIS E N 1
ATOM 11920 C CA . HIS E 3 21 ? 100.87445 111.21413 153.49945 1.000 282.88424 21 HIS E CA 1
ATOM 11921 C C . HIS E 3 21 ? 100.99928 109.77416 153.01688 1.000 282.88424 21 HIS E C 1
ATOM 11922 O O . HIS E 3 21 ? 100.03985 109.20179 152.48099 1.000 282.88424 21 HIS E O 1
ATOM 11929 N N . ASP E 3 22 ? 102.17896 109.17407 153.19560 1.000 261.06044 22 ASP E N 1
ATOM 11930 C CA . ASP E 3 22 ? 102.36324 107.77979 152.80464 1.000 261.06044 22 ASP E CA 1
ATOM 11931 C C . ASP E 3 22 ? 101.43608 106.86024 153.58924 1.000 261.06044 22 ASP E C 1
ATOM 11932 O O . ASP E 3 22 ? 100.84712 105.93235 153.02394 1.000 261.06044 22 ASP E O 1
ATOM 11937 N N . SER E 3 23 ? 101.29156 107.10513 154.89334 1.000 242.16842 23 SER E N 1
ATOM 11938 C CA . SER E 3 23 ? 100.38894 106.30071 155.70850 1.000 242.16842 23 SER E CA 1
ATOM 11939 C C . SER E 3 23 ? 98.94605 106.45794 155.25045 1.000 242.16842 23 SER E C 1
ATOM 11940 O O . SER E 3 23 ? 98.19405 105.47855 155.19870 1.000 242.16842 23 SER E O 1
ATOM 11943 N N . ALA E 3 24 ? 98.53763 107.68670 154.92640 1.000 232.05846 24 ALA E N 1
ATOM 11944 C CA . ALA E 3 24 ? 97.17927 107.90618 154.44082 1.000 232.05846 24 ALA E CA 1
ATOM 11945 C C . ALA E 3 24 ? 96.93180 107.15191 153.14077 1.000 232.05846 24 ALA E C 1
ATOM 11946 O O . ALA E 3 24 ? 95.88552 106.51144 152.97320 1.000 232.05846 24 ALA E O 1
ATOM 11948 N N . ILE E 3 25 ? 97.88997 107.20704 152.21260 1.000 207.30299 25 ILE E N 1
ATOM 11949 C CA . ILE E 3 25 ? 97.74034 106.48658 150.95011 1.000 207.30299 25 ILE E CA 1
ATOM 11950 C C . ILE E 3 25 ? 97.68147 104.98369 151.19664 1.000 207.30299 25 ILE E C 1
ATOM 11951 O O . ILE E 3 25 ? 96.88892 104.26539 150.57157 1.000 207.30299 25 ILE E O 1
ATOM 11956 N N . LEU E 3 26 ? 98.52083 104.48340 152.10712 1.000 201.75667 26 LEU E N 1
ATOM 11957 C CA . LEU E 3 26 ? 98.51916 103.05628 152.40950 1.000 201.75667 26 LEU E CA 1
ATOM 11958 C C . LEU E 3 26 ? 97.18712 102.61546 153.00039 1.000 201.75667 26 LEU E C 1
ATOM 11959 O O . LEU E 3 26 ? 96.66023 101.56033 152.63428 1.000 201.75667 26 LEU E O 1
ATOM 11964 N N . GLU E 3 27 ? 96.62789 103.40645 153.91901 1.000 208.15395 27 GLU E N 1
ATOM 11965 C CA . GLU E 3 27 ? 95.32506 103.06555 154.48374 1.000 208.15395 27 GLU E CA 1
ATOM 11966 C C . GLU E 3 27 ? 94.23635 103.10379 153.42016 1.000 208.15395 27 GLU E C 1
ATOM 11967 O O . GLU E 3 27 ? 93.35110 102.23888 153.39577 1.000 208.15395 27 GLU E O 1
ATOM 11973 N N . HIS E 3 28 ? 94.28253 104.10072 152.53253 1.000 185.72921 28 HIS E N 1
ATOM 11974 C CA . HIS E 3 28 ? 93.29007 104.17753 151.46617 1.000 185.72921 28 HIS E CA 1
ATOM 11975 C C . HIS E 3 28 ? 93.35772 102.95407 150.56237 1.000 185.72921 28 HIS E C 1
ATOM 11976 O O . HIS E 3 28 ? 92.32192 102.40338 150.17160 1.000 185.72921 28 HIS E O 1
ATOM 11983 N N . PHE E 3 29 ? 94.56932 102.51599 150.21590 1.000 186.24077 29 PHE E N 1
ATOM 11984 C CA . PHE E 3 29 ? 94.70752 101.31673 149.39510 1.000 186.24077 29 PHE E CA 1
ATOM 11985 C C . PHE E 3 29 ? 94.26106 100.06945 150.14894 1.000 186.24077 29 PHE E C 1
ATOM 11986 O O . PHE E 3 29 ? 93.63418 99.17712 149.56633 1.000 186.24077 29 PHE E O 1
ATOM 11994 N N . ARG E 3 30 ? 94.57909 99.98721 151.44253 1.000 188.74535 30 ARG E N 1
ATOM 11995 C CA . ARG E 3 30 ? 94.22826 98.80667 152.22449 1.000 188.74535 30 ARG E CA 1
ATOM 11996 C C . ARG E 3 30 ? 92.71930 98.66476 152.37158 1.000 188.74535 30 ARG E C 1
ATOM 11997 O O . ARG E 3 30 ? 92.18658 97.54977 152.32986 1.000 188.74535 30 ARG E O 1
ATOM 12005 N N . ASN E 3 31 ? 92.01240 99.78316 152.55011 1.000 195.14292 31 ASN E N 1
ATOM 12006 C CA . ASN E 3 31 ? 90.56246 99.71826 152.70424 1.000 195.14292 31 ASN E CA 1
ATOM 12007 C C . ASN E 3 31 ? 89.88001 99.19644 151.44557 1.000 195.14292 31 ASN E C 1
ATOM 12008 O O . ASN E 3 31 ? 88.74334 98.71510 151.51174 1.000 195.14292 31 ASN E O 1
ATOM 12013 N N . GLY E 3 32 ? 90.54927 99.27842 150.29855 1.000 188.92254 32 GLY E N 1
ATOM 12014 C CA . GLY E 3 32 ? 89.95633 98.86787 149.04084 1.000 188.92254 32 GLY E CA 1
ATOM 12015 C C . GLY E 3 32 ? 90.29995 97.45668 148.60879 1.000 188.92254 32 GLY E C 1
ATOM 12016 O O . GLY E 3 32 ? 90.18531 97.12494 147.42516 1.000 188.92254 32 GLY E O 1
ATOM 12017 N N . ILE E 3 33 ? 90.73005 96.61741 149.55420 1.000 172.88595 33 ILE E N 1
ATOM 12018 C CA . ILE E 3 33 ? 91.11326 95.25204 149.21715 1.000 172.88595 33 ILE E CA 1
ATOM 12019 C C . ILE E 3 33 ? 89.90805 94.48615 148.68840 1.000 172.88595 33 ILE E C 1
ATOM 12020 O O . ILE E 3 33 ? 88.81591 94.52132 149.26994 1.000 172.88595 33 ILE E O 1
ATOM 12025 N N . GLY E 3 34 ? 90.10572 93.78639 147.57198 1.000 166.96409 34 GLY E N 1
ATOM 12026 C CA . GLY E 3 34 ? 89.06097 92.98991 146.96652 1.000 166.96409 34 GLY E CA 1
ATOM 12027 C C . GLY E 3 34 ? 88.23680 93.68900 145.90873 1.000 166.96409 34 GLY E C 1
ATOM 12028 O O . GLY E 3 34 ? 87.30920 93.07428 145.36753 1.000 166.96409 34 GLY E O 1
ATOM 12029 N N . HIS E 3 35 ? 88.53701 94.94292 145.59283 1.000 168.98070 35 HIS E N 1
ATOM 12030 C CA . HIS E 3 35 ? 87.79046 95.69693 144.59838 1.000 168.98070 35 HIS E CA 1
ATOM 12031 C C . HIS E 3 35 ? 88.59833 95.83671 143.31181 1.000 168.98070 35 HIS E C 1
ATOM 12032 O O . HIS E 3 35 ? 89.77272 95.46969 143.23633 1.000 168.98070 35 HIS E O 1
ATOM 12039 N N . LYS E 3 36 ? 87.94412 96.37501 142.28820 1.000 174.60834 36 LYS E N 1
ATOM 12040 C CA . LYS E 3 36 ? 88.58455 96.63183 141.00817 1.000 174.60834 36 LYS E CA 1
ATOM 12041 C C . LYS E 3 36 ? 89.17181 98.03701 140.99005 1.000 174.60834 36 LYS E C 1
ATOM 12042 O O . LYS E 3 36 ? 88.66945 98.94826 141.65278 1.000 174.60834 36 LYS E O 1
ATOM 12048 N N . THR E 3 37 ? 90.24484 98.20711 140.22190 1.000 172.52886 37 THR E N 1
ATOM 12049 C CA . THR E 3 37 ? 90.95765 99.47709 140.20132 1.000 172.52886 37 THR E CA 1
ATOM 12050 C C . THR E 3 37 ? 91.72210 99.60665 138.89227 1.000 172.52886 37 THR E C 1
ATOM 12051 O O . THR E 3 37 ? 91.87665 98.64363 138.13807 1.000 172.52886 37 THR E O 1
ATOM 12055 N N . LEU E 3 38 ? 92.20146 100.82253 138.63656 1.000 149.86011 38 LEU E N 1
ATOM 12056 C CA . LEU E 3 38 ? 93.00671 101.13482 137.46536 1.000 149.86011 38 LEU E CA 1
ATOM 12057 C C . LEU E 3 38 ? 94.18451 101.99687 137.89358 1.000 149.86011 38 LEU E C 1
ATOM 12058 O O . LEU E 3 38 ? 94.02761 102.91812 138.69976 1.000 149.86011 38 LEU E O 1
ATOM 12063 N N . VAL E 3 39 ? 95.36118 101.69850 137.34843 1.000 146.07150 39 VAL E N 1
ATOM 12064 C CA . VAL E 3 39 ? 96.59503 102.38332 137.71729 1.000 146.07150 39 VAL E CA 1
ATOM 12065 C C . VAL E 3 39 ? 97.35531 102.74432 136.44920 1.000 146.07150 39 VAL E C 1
ATOM 12066 O O . VAL E 3 39 ? 97.48240 101.92406 135.53440 1.000 146.07150 39 VAL E O 1
ATOM 12070 N N . ILE E 3 40 ? 97.86213 103.97474 136.39670 1.000 149.20016 40 ILE E N 1
ATOM 12071 C CA . ILE E 3 40 ? 98.64309 104.46677 135.26839 1.000 149.20016 40 ILE E CA 1
ATOM 12072 C C . ILE E 3 40 ? 100.02011 104.86856 135.77630 1.000 149.20016 40 ILE E C 1
ATOM 12073 O O . ILE E 3 40 ? 100.13128 105.61569 136.75430 1.000 149.20016 40 ILE E O 1
ATOM 12078 N N . SER E 3 41 ? 101.06263 104.37717 135.11429 1.000 155.71172 41 SER E N 1
ATOM 12079 C CA . SER E 3 41 ? 102.43807 104.64980 135.49455 1.000 155.71172 41 SER E CA 1
ATOM 12080 C C . SER E 3 41 ? 103.22801 105.12348 134.28476 1.000 155.71172 41 SER E C 1
ATOM 12081 O O . SER E 3 41 ? 102.94752 104.71190 133.15503 1.000 155.71172 41 SER E O 1
ATOM 12084 N N . PRO E 3 42 ? 104.22211 105.99217 134.49042 1.000 137.80296 42 PRO E N 1
ATOM 12085 C CA . PRO E 3 42 ? 104.99932 106.48347 133.34313 1.000 137.80296 42 PRO E CA 1
ATOM 12086 C C . PRO E 3 42 ? 105.93700 105.44537 132.75513 1.000 137.80296 42 PRO E C 1
ATOM 12087 O O . PRO E 3 42 ? 106.38881 105.61547 131.61638 1.000 137.80296 42 PRO E O 1
ATOM 12091 N N . SER E 3 43 ? 106.24792 104.38271 133.48788 1.000 153.88620 43 SER E N 1
ATOM 12092 C CA . SER E 3 43 ? 107.18388 103.37595 133.01390 1.000 153.88620 43 SER E CA 1
ATOM 12093 C C . SER E 3 43 ? 106.45148 102.22014 132.33924 1.000 153.88620 43 SER E C 1
ATOM 12094 O O . SER E 3 43 ? 105.24673 102.02707 132.51019 1.000 153.88620 43 SER E O 1
ATOM 12097 N N . TYR E 3 44 ? 107.20926 101.44831 131.56881 1.000 152.71737 44 TYR E N 1
ATOM 12098 C CA . TYR E 3 44 ? 106.66023 100.29784 130.86737 1.000 152.71737 44 TYR E CA 1
ATOM 12099 C C . TYR E 3 44 ? 106.09957 99.29714 131.87651 1.000 152.71737 44 TYR E C 1
ATOM 12100 O O . TYR E 3 44 ? 106.70123 99.08453 132.93550 1.000 152.71737 44 TYR E O 1
ATOM 12109 N N . PRO E 3 45 ? 104.95227 98.65891 131.58877 1.000 145.23794 45 PRO E N 1
ATOM 12110 C CA . PRO E 3 45 ? 104.12469 98.73671 130.37607 1.000 145.23794 45 PRO E CA 1
ATOM 12111 C C . PRO E 3 45 ? 103.01037 99.78600 130.42166 1.000 145.23794 45 PRO E C 1
ATOM 12112 O O . PRO E 3 45 ? 102.05150 99.69784 129.66016 1.000 145.23794 45 PRO E O 1
ATOM 12116 N N . TYR E 3 46 ? 103.10244 100.76590 131.31803 1.000 156.56771 46 TYR E N 1
ATOM 12117 C CA . TYR E 3 46 ? 102.33098 102.01290 131.36062 1.000 156.56771 46 TYR E CA 1
ATOM 12118 C C . TYR E 3 46 ? 100.88673 101.88824 131.84655 1.000 156.56771 46 TYR E C 1
ATOM 12119 O O . TYR E 3 46 ? 100.24858 102.93193 132.03080 1.000 156.56771 46 TYR E O 1
ATOM 12128 N N . MET E 3 47 ? 100.34795 100.69218 132.07594 1.000 168.32761 47 MET E N 1
ATOM 12129 C CA . MET E 3 47 ? 98.95158 100.62614 132.49631 1.000 168.32761 47 MET E CA 1
ATOM 12130 C C . MET E 3 47 ? 98.64116 99.24447 133.05396 1.000 168.32761 47 MET E C 1
ATOM 12131 O O . MET E 3 47 ? 99.09912 98.23027 132.52084 1.000 168.32761 47 MET E O 1
ATOM 12136 N N . PHE E 3 48 ? 97.85367 99.22084 134.12970 1.000 161.26656 48 PHE E N 1
ATOM 12137 C CA . PHE E 3 48 ? 97.37493 97.97750 134.71587 1.000 161.26656 48 PHE E CA 1
ATOM 12138 C C . PHE E 3 48 ? 95.90446 98.12087 135.07965 1.000 161.26656 48 PHE E C 1
ATOM 12139 O O . PHE E 3 48 ? 95.45118 99.19627 135.47951 1.000 161.26656 48 PHE E O 1
ATOM 12147 N N . VAL E 3 49 ? 95.16804 97.02046 134.94326 1.000 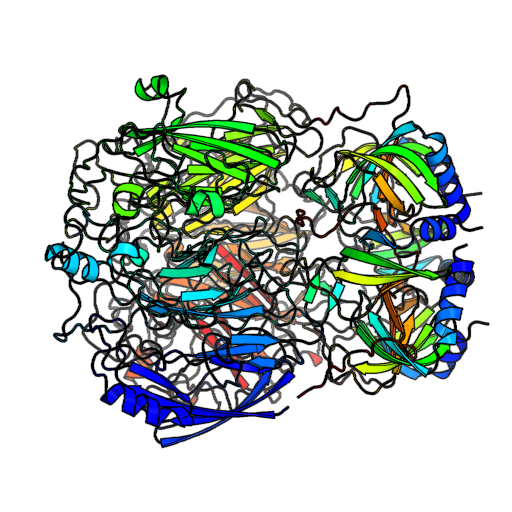161.78226 49 VAL E N 1
ATOM 12148 C CA . VAL E 3 49 ? 93.77339 96.93571 135.37197 1.000 161.78226 49 VAL E CA 1
ATOM 12149 C C . VAL E 3 49 ? 93.54704 95.55101 135.96059 1.000 161.78226 49 VAL E C 1
ATOM 12150 O O . VAL E 3 49 ? 93.80457 94.54032 135.30007 1.000 161.78226 49 VAL E O 1
ATOM 12154 N N . GLY E 3 50 ? 93.06317 95.49925 137.19453 1.000 167.46253 50 GLY E N 1
ATOM 12155 C CA . GLY E 3 50 ? 92.86984 94.21902 137.84551 1.000 167.46253 50 GLY E CA 1
ATOM 12156 C C . GLY E 3 50 ? 92.26347 94.37023 139.22052 1.000 167.46253 50 GLY E C 1
ATOM 12157 O O . GLY E 3 50 ? 91.64312 95.38704 139.53631 1.000 167.46253 50 GLY E O 1
ATOM 12158 N N . ILE E 3 51 ? 92.45150 93.33588 140.03772 1.000 167.44424 51 ILE E N 1
ATOM 12159 C CA . ILE E 3 51 ? 91.87998 93.25778 141.37586 1.000 167.44424 51 ILE E CA 1
ATOM 12160 C C . ILE E 3 51 ? 93.01060 93.22166 142.39294 1.000 167.44424 51 ILE E C 1
ATOM 12161 O O . ILE E 3 51 ? 93.98177 92.47509 142.22967 1.000 167.44424 51 ILE E O 1
ATOM 12166 N N . ILE E 3 52 ? 92.88131 94.02852 143.44030 1.000 166.61626 52 ILE E N 1
ATOM 12167 C CA . ILE E 3 52 ? 93.85799 94.04610 144.52232 1.000 166.61626 52 ILE E CA 1
ATOM 12168 C C . ILE E 3 52 ? 93.74358 92.75385 145.31770 1.000 166.61626 52 ILE E C 1
ATOM 12169 O O . ILE E 3 52 ? 92.64059 92.24641 145.55288 1.000 166.61626 52 ILE E O 1
ATOM 12174 N N . LYS E 3 53 ? 94.88624 92.21105 145.73290 1.000 184.44978 53 LYS E N 1
ATOM 12175 C CA . LYS E 3 53 ? 94.92116 90.97661 146.50662 1.000 184.44978 53 LYS E CA 1
ATOM 12176 C C . LYS E 3 53 ? 95.40786 91.18685 147.93012 1.000 184.44978 53 LYS E C 1
ATOM 12177 O O . LYS E 3 53 ? 94.68539 90.86520 148.88095 1.000 184.44978 53 LYS E O 1
ATOM 12183 N N . GLU E 3 54 ? 96.60757 91.73216 148.10323 1.000 205.81109 54 GLU E N 1
ATOM 12184 C CA . GLU E 3 54 ? 97.24252 91.83774 149.41100 1.000 205.81109 54 GLU E CA 1
ATOM 12185 C C . GLU E 3 54 ? 98.42018 92.79851 149.28715 1.000 205.81109 54 GLU E C 1
ATOM 12186 O O . GLU E 3 54 ? 98.89563 93.08925 148.18686 1.000 205.81109 54 GLU E O 1
ATOM 12192 N N . LEU E 3 55 ? 98.89399 93.28650 150.43309 1.000 185.69607 55 LEU E N 1
ATOM 12193 C CA . LEU E 3 55 ? 99.84578 94.38849 150.48517 1.000 185.69607 55 LEU E CA 1
ATOM 12194 C C . LEU E 3 55 ? 101.06932 93.99925 151.30264 1.000 185.69607 55 LEU E C 1
ATOM 12195 O O . LEU E 3 55 ? 100.95116 93.35757 152.35052 1.000 185.69607 55 LEU E O 1
ATOM 12200 N N . ILE E 3 56 ? 102.24341 94.40797 150.82333 1.000 188.26006 56 ILE E N 1
ATOM 12201 C CA . ILE E 3 56 ? 103.51985 94.10465 151.46483 1.000 188.26006 56 ILE E CA 1
ATOM 12202 C C . ILE E 3 56 ? 104.30539 95.40357 151.58787 1.000 188.26006 56 ILE E C 1
ATOM 12203 O O . ILE E 3 56 ? 104.78520 95.93641 150.58070 1.000 188.26006 56 ILE E O 1
ATOM 12208 N N . GLY E 3 57 ? 104.45132 95.90348 152.81297 1.000 200.34791 57 GLY E N 1
ATOM 12209 C CA . GLY E 3 57 ? 105.25051 97.10019 153.02881 1.000 200.34791 57 GLY E CA 1
ATOM 12210 C C . GLY E 3 57 ? 104.71269 98.27393 152.23638 1.000 200.34791 57 GLY E C 1
ATOM 12211 O O . GLY E 3 57 ? 103.53582 98.63635 152.33570 1.000 200.34791 57 GLY E O 1
ATOM 12212 N N . ASP E 3 58 ? 105.58720 98.88792 151.44072 1.000 189.62257 58 ASP E N 1
ATOM 12213 C CA . ASP E 3 58 ? 105.19911 99.94583 150.52027 1.000 189.62257 58 ASP E CA 1
ATOM 12214 C C . ASP E 3 58 ? 104.94701 99.42510 149.11023 1.000 189.62257 58 ASP E C 1
ATOM 12215 O O . ASP E 3 58 ? 105.04469 100.19342 148.14703 1.000 189.62257 58 ASP E O 1
ATOM 12220 N N . THR E 3 59 ? 104.63311 98.14041 148.97020 1.000 177.72942 59 THR E N 1
ATOM 12221 C CA . THR E 3 59 ? 104.38190 97.51627 147.68034 1.000 177.72942 59 THR E CA 1
ATOM 12222 C C . THR E 3 59 ? 103.01137 96.85518 147.69711 1.000 177.72942 59 THR E C 1
ATOM 12223 O O . THR E 3 59 ? 102.62821 96.22522 148.68764 1.000 177.72942 59 THR E O 1
ATOM 12227 N N . VAL E 3 60 ? 102.27642 96.99960 146.59767 1.000 153.51397 60 VAL E N 1
ATOM 12228 C CA . VAL E 3 60 ? 100.92828 96.46234 146.47248 1.000 153.51397 60 VAL E CA 1
ATOM 12229 C C . VAL E 3 60 ? 100.92732 95.39822 145.38356 1.000 153.51397 60 VAL E C 1
ATOM 12230 O O . VAL E 3 60 ? 101.62776 95.52626 144.37327 1.000 153.51397 60 VAL E O 1
ATOM 12234 N N . MET E 3 61 ? 100.15703 94.33727 145.60285 1.000 177.67628 61 MET E N 1
ATOM 12235 C CA . MET E 3 61 ? 100.08746 93.19927 144.69904 1.000 177.67628 61 MET E CA 1
ATOM 12236 C C . MET E 3 61 ? 98.75226 93.20140 143.96726 1.000 177.67628 61 MET E C 1
ATOM 12237 O O . MET E 3 61 ? 97.69136 93.28448 144.59329 1.000 177.67628 61 MET E O 1
ATOM 12242 N N . ILE E 3 62 ? 98.80910 93.10727 142.64022 1.000 167.47699 62 ILE E N 1
ATOM 12243 C CA . ILE E 3 62 ? 97.63037 93.20736 141.78866 1.000 167.47699 62 ILE E CA 1
ATOM 12244 C C . ILE E 3 62 ? 97.56423 91.99188 140.87621 1.000 167.47699 62 ILE E C 1
ATOM 12245 O O . ILE E 3 62 ? 98.56955 91.59874 140.27452 1.000 167.47699 62 ILE E O 1
ATOM 12250 N N . ASP E 3 63 ? 96.37620 91.39719 140.77536 1.000 179.68451 63 ASP E N 1
ATOM 12251 C CA . ASP E 3 63 ? 96.10984 90.32974 139.81182 1.000 179.68451 63 ASP E CA 1
ATOM 12252 C C . ASP E 3 63 ? 95.54167 91.00281 138.56813 1.000 179.68451 63 ASP E C 1
ATOM 12253 O O . ASP E 3 63 ? 94.33705 91.22909 138.45192 1.000 179.68451 63 ASP E O 1
ATOM 12258 N N . VAL E 3 64 ? 96.42912 91.33086 137.62539 1.000 175.30475 64 VAL E N 1
ATOM 12259 C CA . VAL E 3 64 ? 96.02495 92.08494 136.44543 1.000 175.30475 64 VAL E CA 1
ATOM 12260 C C . VAL E 3 64 ? 95.10158 91.24043 135.57808 1.000 175.30475 64 VAL E C 1
ATOM 12261 O O . VAL E 3 64 ? 95.23149 90.01168 135.50486 1.000 175.30475 64 VAL E O 1
ATOM 12265 N N . GLU E 3 65 ? 94.14595 91.90061 134.92615 1.000 193.33245 65 GLU E N 1
ATOM 12266 C CA . GLU E 3 65 ? 93.20598 91.23365 134.03597 1.000 193.33245 65 GLU E CA 1
ATOM 12267 C C . GLU E 3 65 ? 93.27643 91.74515 132.60330 1.000 193.33245 65 GLU E C 1
ATOM 12268 O O . GLU E 3 65 ? 92.93294 91.00102 131.68279 1.000 193.33245 65 GLU E O 1
ATOM 12274 N N . THR E 3 66 ? 93.75190 92.97107 132.38560 1.000 172.87233 66 THR E N 1
ATOM 12275 C CA . THR E 3 66 ? 93.95147 93.50421 131.04420 1.000 172.87233 66 THR E CA 1
ATOM 12276 C C . THR E 3 66 ? 95.03024 94.57667 131.10488 1.000 172.87233 66 THR E C 1
ATOM 12277 O O . THR E 3 66 ? 95.01914 95.41891 132.00531 1.000 172.87233 66 THR E O 1
ATOM 12281 N N . THR E 3 67 ? 95.95239 94.54211 130.14974 1.000 177.87961 67 THR E N 1
ATOM 12282 C CA . THR E 3 67 ? 97.05058 95.50304 130.11724 1.000 177.87961 67 THR E CA 1
ATOM 12283 C C . THR E 3 67 ? 97.34930 95.84606 128.66041 1.000 177.87961 67 THR E C 1
ATOM 12284 O O . THR E 3 67 ? 96.56112 95.53384 127.76208 1.000 177.87961 67 THR E O 1
ATOM 12288 N N . HIS E 3 68 ? 98.49066 96.49994 128.42999 1.000 171.34466 68 HIS E N 1
ATOM 12289 C CA . HIS E 3 68 ? 98.83821 96.96845 127.09169 1.000 171.34466 68 HIS E CA 1
ATOM 12290 C C . HIS E 3 68 ? 98.99006 95.80963 126.11263 1.000 171.34466 68 HIS E C 1
ATOM 12291 O O . HIS E 3 68 ? 98.47455 95.85986 124.99022 1.000 171.34466 68 HIS E O 1
ATOM 12298 N N . PHE E 3 69 ? 99.69320 94.75558 126.51816 1.000 189.19250 69 PHE E N 1
ATOM 12299 C CA . PHE E 3 69 ? 99.99164 93.62694 125.64640 1.000 189.19250 69 PHE E CA 1
ATOM 12300 C C . PHE E 3 69 ? 99.37859 92.35836 126.21911 1.000 189.19250 69 PHE E C 1
ATOM 12301 O O . PHE E 3 69 ? 99.51958 92.07967 127.41430 1.000 189.19250 69 PHE E O 1
ATOM 12309 N N . ALA E 3 70 ? 98.70567 91.58955 125.36020 1.000 183.89937 70 ALA E N 1
ATOM 12310 C CA . ALA E 3 70 ? 98.04004 90.37094 125.80425 1.000 183.89937 70 ALA E CA 1
ATOM 12311 C C . ALA E 3 70 ? 99.01985 89.29462 126.25198 1.000 183.89937 70 ALA E C 1
ATOM 12312 O O . ALA E 3 70 ? 98.66213 88.46245 127.09199 1.000 183.89937 70 ALA E O 1
ATOM 12314 N N . GLN E 3 71 ? 100.23995 89.28711 125.71523 1.000 186.43341 71 GLN E N 1
ATOM 12315 C CA . GLN E 3 71 ? 101.22027 88.27037 126.07423 1.000 186.43341 71 GLN E CA 1
ATOM 12316 C C . GLN E 3 71 ? 101.71896 88.40451 127.50664 1.000 186.43341 71 GLN E C 1
ATOM 12317 O O . GLN E 3 71 ? 102.31651 87.45689 128.02658 1.000 186.43341 71 GLN E O 1
ATOM 12323 N N . LEU E 3 72 ? 101.49255 89.54746 128.15361 1.000 166.21712 72 LEU E N 1
ATOM 12324 C CA . LEU E 3 72 ? 101.87405 89.75484 129.54430 1.000 166.21712 72 LEU E CA 1
ATOM 12325 C C . LEU E 3 72 ? 100.67971 89.65951 130.48608 1.000 166.21712 72 LEU E C 1
ATOM 12326 O O . LEU E 3 72 ? 100.77408 90.06970 131.64651 1.000 166.21712 72 LEU E O 1
ATOM 12331 N N . GLU E 3 73 ? 99.56046 89.12863 130.00967 1.000 182.09047 73 GLU E N 1
ATOM 12332 C CA . GLU E 3 73 ? 98.31735 89.10962 130.76294 1.000 182.09047 73 GLU E CA 1
ATOM 12333 C C . GLU E 3 73 ? 98.16307 87.80121 131.53486 1.000 182.09047 73 GLU E C 1
ATOM 12334 O O . GLU E 3 73 ? 98.88159 86.82433 131.31143 1.000 182.09047 73 GLU E O 1
ATOM 12340 N N . ASN E 3 74 ? 97.20664 87.80622 132.46644 1.000 174.90700 74 ASN E N 1
ATOM 12341 C CA . ASN E 3 74 ? 96.84705 86.64086 133.27411 1.000 174.90700 74 ASN E CA 1
ATOM 12342 C C . ASN E 3 74 ? 98.03300 86.15951 134.11181 1.000 174.90700 74 ASN E C 1
ATOM 12343 O O . ASN E 3 74 ? 98.49584 85.02312 133.99735 1.000 174.90700 74 ASN E O 1
ATOM 12348 N N . ARG E 3 75 ? 98.51308 87.05316 134.96806 1.000 184.98739 75 ARG E N 1
ATOM 12349 C CA . ARG E 3 75 ? 99.60822 86.75396 135.88449 1.000 184.98739 75 ARG E CA 1
ATOM 12350 C C . ARG E 3 75 ? 99.60801 87.81697 136.97641 1.000 184.98739 75 ARG E C 1
ATOM 12351 O O . ARG E 3 75 ? 98.77773 88.73086 136.98125 1.000 184.98739 75 ARG E O 1
ATOM 12359 N N . GLU E 3 76 ? 100.54558 87.68572 137.90786 1.000 189.34883 76 GLU E N 1
ATOM 12360 C CA . GLU E 3 76 ? 100.66156 88.59541 139.03632 1.000 189.34883 76 GLU E CA 1
ATOM 12361 C C . GLU E 3 76 ? 101.70682 89.66881 138.75647 1.000 189.34883 76 GLU E C 1
ATOM 12362 O O . GLU E 3 76 ? 102.61599 89.49112 137.94284 1.000 189.34883 76 GLU E O 1
ATOM 12368 N N . TRP E 3 77 ? 101.56471 90.79482 139.45176 1.000 152.56510 77 TRP E N 1
ATOM 12369 C CA . TRP E 3 77 ? 102.49556 91.90440 139.31601 1.000 152.56510 77 TRP E CA 1
ATOM 12370 C C . TRP E 3 77 ? 102.63393 92.60232 140.65978 1.000 152.56510 77 TRP E C 1
ATOM 12371 O O . TRP E 3 77 ? 101.77124 92.48798 141.53370 1.000 152.56510 77 TRP E O 1
ATOM 12382 N N . TYR E 3 78 ? 103.73740 93.32832 140.81491 1.000 145.97483 78 TYR E N 1
ATOM 12383 C CA . TYR E 3 78 ? 104.00741 94.10085 142.01766 1.000 145.97483 78 TYR E CA 1
ATOM 12384 C C . TYR E 3 78 ? 104.39741 95.51609 141.62137 1.000 145.97483 78 TYR E C 1
ATOM 12385 O O . TYR E 3 78 ? 105.16192 95.71452 140.67294 1.000 145.97483 78 TYR E O 1
ATOM 12394 N N . ILE E 3 79 ? 103.87088 96.49714 142.34981 1.000 136.58965 79 ILE E N 1
ATOM 12395 C CA . ILE E 3 79 ? 104.05339 97.90523 142.02275 1.000 136.58965 79 ILE E CA 1
ATOM 12396 C C . ILE E 3 79 ? 104.51462 98.65094 143.26569 1.000 136.58965 79 ILE E C 1
ATOM 12397 O O . ILE E 3 79 ? 103.93158 98.49928 144.34470 1.000 136.58965 79 ILE E O 1
ATOM 12402 N N . HIS E 3 80 ? 105.56369 99.45481 143.11322 1.000 158.35356 80 HIS E N 1
ATOM 12403 C CA . HIS E 3 80 ? 106.02567 100.33122 144.17856 1.000 158.35356 80 HIS E CA 1
ATOM 12404 C C . HIS E 3 80 ? 105.12495 101.55720 144.25224 1.000 158.35356 80 HIS E C 1
ATOM 12405 O O . HIS E 3 80 ? 104.72065 102.10770 143.22458 1.000 158.35356 80 HIS E O 1
ATOM 12412 N N . ILE E 3 81 ? 104.81321 101.97961 145.47866 1.000 160.64772 81 ILE E N 1
ATOM 12413 C CA . ILE E 3 81 ? 103.81551 103.02717 145.67963 1.000 160.64772 81 ILE E CA 1
ATOM 12414 C C . ILE E 3 81 ? 104.30152 104.36152 145.12473 1.000 160.64772 81 ILE E C 1
ATOM 12415 O O . ILE E 3 81 ? 103.53085 105.11181 144.51367 1.000 160.64772 81 ILE E O 1
ATOM 12420 N N . HIS E 3 82 ? 105.58576 104.67087 145.30741 1.000 180.76939 82 HIS E N 1
ATOM 12421 C CA . HIS E 3 82 ? 106.09974 106.00699 145.02674 1.000 180.76939 82 HIS E CA 1
ATOM 12422 C C . HIS E 3 82 ? 106.04449 106.38843 143.55262 1.000 180.76939 82 HIS E C 1
ATOM 12423 O O . HIS E 3 82 ? 106.21325 107.57057 143.23675 1.000 180.76939 82 HIS E O 1
ATOM 12430 N N . ASN E 3 83 ? 105.81691 105.43721 142.64710 1.000 169.43414 83 ASN E N 1
ATOM 12431 C CA . ASN E 3 83 ? 105.83449 105.71316 141.21607 1.000 169.43414 83 ASN E CA 1
ATOM 12432 C C . ASN E 3 83 ? 104.44438 105.67556 140.59036 1.000 169.43414 83 ASN E C 1
ATOM 12433 O O . ASN E 3 83 ? 104.31979 105.44658 139.38380 1.000 169.43414 83 ASN E O 1
ATOM 12438 N N . ILE E 3 84 ? 103.39950 105.89389 141.37946 1.000 167.30119 84 ILE E N 1
ATOM 12439 C CA . ILE E 3 84 ? 102.03411 105.92068 140.86866 1.000 167.30119 84 ILE E CA 1
ATOM 12440 C C . ILE E 3 84 ? 101.64359 107.36404 140.58566 1.000 167.30119 84 ILE E C 1
ATOM 12441 O O . ILE E 3 84 ? 101.81165 108.24183 141.44029 1.000 167.30119 84 ILE E O 1
ATOM 12446 N N . GLU E 3 85 ? 101.12149 107.61313 139.38468 1.000 183.02313 85 GLU E N 1
ATOM 12447 C CA . GLU E 3 85 ? 100.72819 108.96228 138.98884 1.000 183.02313 85 GLU E CA 1
ATOM 12448 C C . GLU E 3 85 ? 99.25317 109.23099 139.27607 1.000 183.02313 85 GLU E C 1
ATOM 12449 O O . GLU E 3 85 ? 98.91819 110.14845 140.03117 1.000 183.02313 85 GLU E O 1
ATOM 12455 N N . VAL E 3 86 ? 98.36152 108.44246 138.67500 1.000 151.67549 86 VAL E N 1
ATOM 12456 C CA . VAL E 3 86 ? 96.92675 108.57601 138.88695 1.000 151.67549 86 VAL E CA 1
ATOM 12457 C C . VAL E 3 86 ? 96.33779 107.19151 139.11321 1.000 151.67549 86 VAL E C 1
ATOM 12458 O O . VAL E 3 86 ? 96.89891 106.17554 138.69857 1.000 151.67549 86 VAL E O 1
ATOM 12462 N N . PHE E 3 87 ? 95.18849 107.16194 139.78179 1.000 159.58307 87 PHE E N 1
ATOM 12463 C CA . PHE E 3 87 ? 94.54298 105.90045 140.11178 1.000 159.58307 87 PHE E CA 1
ATOM 12464 C C . PHE E 3 87 ? 93.07043 106.15189 140.39165 1.000 159.58307 87 PHE E C 1
ATOM 12465 O O . PHE E 3 87 ? 92.64908 107.28468 140.63739 1.000 159.58307 87 PHE E O 1
ATOM 12473 N N . TYR E 3 88 ? 92.29438 105.07215 140.35204 1.000 164.82901 88 TYR E N 1
ATOM 12474 C CA . TYR E 3 88 ? 90.88388 105.11724 140.70368 1.000 164.82901 88 TYR E CA 1
ATOM 12475 C C . TYR E 3 88 ? 90.48322 103.76858 141.27849 1.000 164.82901 88 TYR E C 1
ATOM 12476 O O . TYR E 3 88 ? 90.92741 102.72516 140.79373 1.000 164.82901 88 TYR E O 1
ATOM 12485 N N . ILE E 3 89 ? 89.64285 103.79656 142.30919 1.000 164.27638 89 ILE E N 1
ATOM 12486 C CA . ILE E 3 89 ? 89.17662 102.58959 142.97961 1.000 164.27638 89 ILE E CA 1
ATOM 12487 C C . ILE E 3 89 ? 87.65806 102.55488 142.90947 1.000 164.27638 89 ILE E C 1
ATOM 12488 O O . ILE E 3 89 ? 86.99319 103.53580 143.26013 1.000 164.27638 89 ILE E O 1
ATOM 12493 N N . GLU E 3 90 ? 87.11419 101.43082 142.45395 1.000 195.37391 90 GLU E N 1
ATOM 12494 C CA . GLU E 3 90 ? 85.66994 101.28068 142.36284 1.000 195.37391 90 GLU E CA 1
ATOM 12495 C C . GLU E 3 90 ? 85.06252 101.20284 143.75804 1.000 195.37391 90 GLU E C 1
ATOM 12496 O O . GLU E 3 90 ? 85.59726 100.54219 144.65240 1.000 195.37391 90 GLU E O 1
ATOM 12502 N N . ARG E 3 91 ? 83.93682 101.88433 143.93763 1.000 195.43380 91 ARG E N 1
ATOM 12503 C CA . ARG E 3 91 ? 83.19913 101.91085 145.18847 1.000 195.43380 91 ARG E CA 1
ATOM 12504 C C . ARG E 3 91 ? 81.72449 101.67408 144.90289 1.000 195.43380 91 ARG E C 1
ATOM 12505 O O . ARG E 3 91 ? 81.21996 102.09486 143.85738 1.000 195.43380 91 ARG E O 1
ATOM 12513 N N . PRO E 3 92 ? 81.01600 100.97916 145.79343 1.000 192.21383 92 PRO E N 1
ATOM 12514 C CA . PRO E 3 92 ? 79.57392 100.79309 145.59206 1.000 192.21383 92 PRO E CA 1
ATOM 12515 C C . PRO E 3 92 ? 78.84972 102.12777 145.49096 1.000 192.21383 92 PRO E C 1
ATOM 12516 O O . PRO E 3 92 ? 79.12204 103.06407 146.24489 1.000 192.21383 92 PRO E O 1
ATOM 12520 N N . GLY E 3 93 ? 77.91580 102.20462 144.54564 1.000 211.35668 93 GLY E N 1
ATOM 12521 C CA . GLY E 3 93 ? 77.18740 103.43093 144.29649 1.000 211.35668 93 GLY E CA 1
ATOM 12522 C C . GLY E 3 93 ? 77.91376 104.45076 143.44997 1.000 211.35668 93 GLY E C 1
ATOM 12523 O O . GLY E 3 93 ? 77.40440 105.56382 143.27801 1.000 211.35668 93 GLY E O 1
ATOM 12524 N N . ALA E 3 94 ? 79.07689 104.11201 142.91667 1.000 203.46381 94 ALA E N 1
ATOM 12525 C CA . ALA E 3 94 ? 79.89480 104.98972 142.09918 1.000 203.46381 94 ALA E CA 1
ATOM 12526 C C . ALA E 3 94 ? 79.88888 104.53198 140.64666 1.000 203.46381 94 ALA E C 1
ATOM 12527 O O . ALA E 3 94 ? 79.55006 103.38273 140.34478 1.000 203.46381 94 ALA E O 1
ATOM 12529 N N . PRO E 3 95 ? 80.23779 105.41744 139.71053 1.000 185.42363 95 PRO E N 1
ATOM 12530 C CA . PRO E 3 95 ? 80.30109 105.00676 138.30250 1.000 185.42363 95 PRO E CA 1
ATOM 12531 C C . PRO E 3 95 ? 81.27835 103.85835 138.10081 1.000 185.42363 95 PRO E C 1
ATOM 12532 O O . PRO E 3 95 ? 82.33652 103.79782 138.72980 1.000 185.42363 95 PRO E O 1
ATOM 12536 N N . LYS E 3 96 ? 80.90963 102.94288 137.21005 1.000 198.73928 96 LYS E N 1
ATOM 12537 C CA . LYS E 3 96 ? 81.67384 101.72485 136.98726 1.000 198.73928 96 LYS E CA 1
ATOM 12538 C C . LYS E 3 96 ? 82.69182 101.92023 135.87314 1.000 198.73928 96 LYS E C 1
ATOM 12539 O O . LYS E 3 96 ? 82.47651 102.70651 134.94641 1.000 198.73928 96 LYS E O 1
ATOM 12545 N N . ILE E 3 97 ? 83.80645 101.20215 135.97773 1.000 189.03472 97 ILE E N 1
ATOM 12546 C CA . ILE E 3 97 ? 84.78034 101.18771 134.88217 1.000 189.03472 97 ILE E CA 1
ATOM 12547 C C . ILE E 3 97 ? 84.13028 100.55926 133.65782 1.000 189.03472 97 ILE E C 1
ATOM 12548 O O . ILE E 3 97 ? 83.41962 99.54179 133.79128 1.000 189.03472 97 ILE E O 1
ATOM 12553 N N . PRO E 3 98 ? 84.30627 101.11596 132.45889 1.000 191.98395 98 PRO E N 1
ATOM 12554 C CA . PRO E 3 98 ? 83.66289 100.53214 131.27543 1.000 191.98395 98 PRO E CA 1
ATOM 12555 C C . PRO E 3 98 ? 84.09824 99.09114 131.05859 1.000 191.98395 98 PRO E C 1
ATOM 12556 O O . PRO E 3 98 ? 85.24943 98.72577 131.30422 1.000 191.98395 98 PRO E O 1
ATOM 12560 N N . LYS E 3 99 ? 83.15860 98.26991 130.59570 1.000 226.79616 99 LYS E N 1
ATOM 12561 C CA . LYS E 3 99 ? 83.43341 96.85668 130.36188 1.000 226.79616 99 LYS E CA 1
ATOM 12562 C C . LYS E 3 99 ? 84.38011 96.73833 129.17566 1.000 226.79616 99 LYS E C 1
ATOM 12563 O O . LYS E 3 99 ? 83.95857 96.83119 128.01861 1.000 226.79616 99 LYS E O 1
ATOM 12569 N N . LEU E 3 100 ? 85.66233 96.54108 129.46384 1.000 212.50180 100 LEU E N 1
ATOM 12570 C CA . LEU E 3 100 ? 86.71591 96.56609 128.45304 1.000 212.50180 100 LEU E CA 1
ATOM 12571 C C . LEU E 3 100 ? 87.08065 95.12333 128.11910 1.000 212.50180 100 LEU E C 1
ATOM 12572 O O . LEU E 3 100 ? 87.99208 94.53983 128.70575 1.000 212.50180 100 LEU E O 1
ATOM 12577 N N . GLU E 3 101 ? 86.36026 94.54771 127.16222 1.000 273.07279 101 GLU E N 1
ATOM 12578 C CA . GLU E 3 101 ? 86.60616 93.19052 126.69617 1.000 273.07279 101 GLU E CA 1
ATOM 12579 C C . GLU E 3 101 ? 87.00863 93.25219 125.22878 1.000 273.07279 101 GLU E C 1
ATOM 12580 O O . GLU E 3 101 ? 86.54696 94.13002 124.49213 1.000 273.07279 101 GLU E O 1
ATOM 12586 N N . ASP E 3 102 ? 87.86638 92.32441 124.80867 1.000 297.28334 102 ASP E N 1
ATOM 12587 C CA . ASP E 3 102 ? 88.43090 92.33852 123.45964 1.000 297.28334 102 ASP E CA 1
ATOM 12588 C C . ASP E 3 102 ? 87.55578 91.49179 122.54121 1.000 297.28334 102 ASP E C 1
ATOM 12589 O O . ASP E 3 102 ? 87.66317 90.26547 122.49486 1.000 297.28334 102 ASP E O 1
ATOM 12594 N N . TYR E 3 103 ? 86.67752 92.15926 121.79880 1.000 317.33494 103 TYR E N 1
ATOM 12595 C CA . TYR E 3 103 ? 85.95343 91.52414 120.70094 1.000 317.33494 103 TYR E CA 1
ATOM 12596 C C . TYR E 3 103 ? 86.23510 92.25267 119.39236 1.000 317.33494 103 TYR E C 1
ATOM 12597 O O . TYR E 3 103 ? 86.00994 91.71725 118.30716 1.000 317.33494 103 TYR E O 1
ATOM 12607 N N . VAL F 3 17 ? 112.73175 103.34331 157.84975 1.000 319.10970 17 VAL F N 1
ATOM 12608 C CA . VAL F 3 17 ? 113.05849 102.26017 156.93140 1.000 319.10970 17 VAL F CA 1
ATOM 12609 C C . VAL F 3 17 ? 113.93367 102.77911 155.79121 1.000 319.10970 17 VAL F C 1
ATOM 12610 O O . VAL F 3 17 ? 114.91160 102.13485 155.40405 1.000 319.10970 17 VAL F O 1
ATOM 12614 N N . ASN F 3 18 ? 113.58059 103.95247 155.25958 1.000 324.92396 18 ASN F N 1
ATOM 12615 C CA . ASN F 3 18 ? 114.38923 104.55849 154.20692 1.000 324.92396 18 ASN F CA 1
ATOM 12616 C C . ASN F 3 18 ? 115.78429 104.89879 154.71480 1.000 324.92396 18 ASN F C 1
ATOM 12617 O O . ASN F 3 18 ? 116.78344 104.64946 154.02800 1.000 324.92396 18 ASN F O 1
ATOM 12622 N N . GLU F 3 19 ? 115.87252 105.46520 155.92087 1.000 320.80936 19 GLU F N 1
ATOM 12623 C CA . GLU F 3 19 ? 117.17761 105.75678 156.50274 1.000 320.80936 19 GLU F CA 1
ATOM 12624 C C . GLU F 3 19 ? 117.94953 104.47457 156.78181 1.000 320.80936 19 GLU F C 1
ATOM 12625 O O . GLU F 3 19 ? 119.17866 104.44531 156.66586 1.000 320.80936 19 GLU F O 1
ATOM 12631 N N . ILE F 3 20 ? 117.24356 103.40102 157.14369 1.000 312.16571 20 ILE F N 1
ATOM 12632 C CA . ILE F 3 20 ? 117.89581 102.10826 157.34213 1.000 312.16571 20 ILE F CA 1
ATOM 12633 C C . ILE F 3 20 ? 118.50551 101.61796 156.03354 1.000 312.16571 20 ILE F C 1
ATOM 12634 O O . ILE F 3 20 ? 119.64118 101.12689 155.99845 1.000 312.16571 20 ILE F O 1
ATOM 12639 N N . HIS F 3 21 ? 117.75462 101.74403 154.93643 1.000 279.71633 21 HIS F N 1
ATOM 12640 C CA . HIS F 3 21 ? 118.27000 101.34045 153.63143 1.000 279.71633 21 HIS F CA 1
ATOM 12641 C C . HIS F 3 21 ? 119.48152 102.17612 153.23521 1.000 279.71633 21 HIS F C 1
ATOM 12642 O O . HIS F 3 21 ? 120.47772 101.64396 152.72448 1.000 279.71633 21 HIS F O 1
ATOM 12649 N N . ASP F 3 22 ? 119.41248 103.48988 153.46249 1.000 271.49193 22 ASP F N 1
ATOM 12650 C CA . ASP F 3 22 ? 120.54997 104.35300 153.15882 1.000 271.49193 22 ASP F CA 1
ATOM 12651 C C . ASP F 3 22 ? 121.76691 103.96324 153.98774 1.000 271.49193 22 ASP F C 1
ATOM 12652 O O . ASP F 3 22 ? 122.89195 103.92393 153.47869 1.000 271.49193 22 ASP F O 1
ATOM 12657 N N . SER F 3 23 ? 121.55897 103.67234 155.27333 1.000 266.32196 23 SER F N 1
ATOM 12658 C CA . SER F 3 23 ? 122.66658 103.26418 156.12882 1.000 266.32196 23 SER F CA 1
ATOM 12659 C C . SER F 3 23 ? 123.28250 101.96039 155.64278 1.000 266.32196 23 SER F C 1
ATOM 12660 O O . SER F 3 23 ? 124.50906 101.81161 155.63368 1.000 266.32196 23 SER F O 1
ATOM 12663 N N . ALA F 3 24 ? 122.44614 101.00355 155.23508 1.000 243.45121 24 ALA F N 1
ATOM 12664 C CA . ALA F 3 24 ? 122.96694 99.74524 154.71100 1.000 243.45121 24 ALA F CA 1
ATOM 12665 C C . ALA F 3 24 ? 123.79550 99.97424 153.45321 1.000 243.45121 24 ALA F C 1
ATOM 12666 O O . ALA F 3 24 ? 124.87690 99.39150 153.29587 1.000 243.45121 24 ALA F O 1
ATOM 12668 N N . ILE F 3 25 ? 123.30829 100.82930 152.55056 1.000 212.63147 25 ILE F N 1
ATOM 12669 C CA . ILE F 3 25 ? 124.05021 101.11610 151.32462 1.000 212.63147 25 ILE F CA 1
ATOM 12670 C C . ILE F 3 25 ? 125.38533 101.77665 151.64912 1.000 212.63147 25 ILE F C 1
ATOM 12671 O O . ILE F 3 25 ? 126.42624 101.43162 151.07076 1.000 212.63147 25 ILE F O 1
ATOM 12676 N N . LEU F 3 26 ? 125.37728 102.73758 152.57652 1.000 215.49083 26 LEU F N 1
ATOM 12677 C CA . LEU F 3 26 ? 126.61572 103.41191 152.95314 1.000 215.49083 26 LEU F CA 1
ATOM 12678 C C . LEU F 3 26 ? 127.60967 102.44853 153.58737 1.000 215.49083 26 LEU F C 1
ATOM 12679 O O . LEU F 3 26 ? 128.80838 102.51764 153.30242 1.000 215.49083 26 LEU F O 1
ATOM 12684 N N . GLU F 3 27 ? 127.13975 101.54905 154.45534 1.000 214.53372 27 GLU F N 1
ATOM 12685 C CA . GLU F 3 27 ? 128.04551 100.56271 155.03871 1.000 214.53372 27 GLU F CA 1
ATOM 12686 C C . GLU F 3 27 ? 128.62607 99.64742 153.96944 1.000 214.53372 27 GLU F C 1
ATOM 12687 O O . GLU F 3 27 ? 129.82596 99.34176 153.98774 1.000 214.53372 27 GLU F O 1
ATOM 12693 N N . HIS F 3 28 ? 127.79233 99.20409 153.02532 1.000 188.09274 28 HIS F N 1
ATOM 12694 C CA . HIS F 3 28 ? 128.28249 98.33468 151.96120 1.000 188.09274 28 HIS F CA 1
ATOM 12695 C C . HIS F 3 28 ? 129.35054 99.03450 151.13201 1.000 188.09274 28 HIS F C 1
ATOM 12696 O O . HIS F 3 28 ? 130.37066 98.43338 150.77692 1.000 188.09274 28 HIS F O 1
ATOM 12703 N N . PHE F 3 29 ? 129.13221 100.31088 150.81143 1.000 187.22034 29 PHE F N 1
ATOM 12704 C CA . PHE F 3 29 ? 130.13016 101.04814 150.04206 1.000 187.22034 29 PHE F CA 1
ATOM 12705 C C . PHE F 3 29 ? 131.39067 101.30333 150.86042 1.000 187.22034 29 PHE F C 1
ATOM 12706 O O . PHE F 3 29 ? 132.50240 101.28068 150.31998 1.000 187.22034 29 PHE F O 1
ATOM 12714 N N . ARG F 3 30 ? 131.23842 101.55182 152.16261 1.000 197.37584 30 ARG F N 1
ATOM 12715 C CA . ARG F 3 30 ? 132.39211 101.83478 153.00866 1.000 197.37584 30 ARG F CA 1
ATOM 12716 C C . ARG F 3 30 ? 133.27394 100.60478 153.17083 1.000 197.37584 30 ARG F C 1
ATOM 12717 O O . ARG F 3 30 ? 134.50418 100.71633 153.22491 1.000 197.37584 30 ARG F O 1
ATOM 12725 N N . ASN F 3 31 ? 132.66573 99.41948 153.24849 1.000 197.79248 31 ASN F N 1
ATOM 12726 C CA . ASN F 3 31 ? 133.45780 98.20143 153.37446 1.000 197.79248 31 ASN F CA 1
ATOM 12727 C C . ASN F 3 31 ? 134.24215 97.88581 152.10688 1.000 197.79248 31 ASN F C 1
ATOM 12728 O O . ASN F 3 31 ? 135.11137 97.00801 152.13289 1.000 197.79248 31 ASN F O 1
ATOM 12733 N N . GLY F 3 32 ? 133.95925 98.57566 151.00436 1.000 199.50746 32 GLY F N 1
ATOM 12734 C CA . GLY F 3 32 ? 134.62451 98.30619 149.74454 1.000 199.50746 32 GLY F CA 1
ATOM 12735 C C . GLY F 3 32 ? 135.71452 99.29248 149.37449 1.000 199.50746 32 GLY F C 1
ATOM 12736 O O . GLY F 3 32 ? 136.07911 99.40077 148.19988 1.000 199.50746 32 GLY F O 1
ATOM 12737 N N . ILE F 3 33 ? 136.23874 100.02377 150.36147 1.000 186.52841 33 ILE F N 1
ATOM 12738 C CA . ILE F 3 33 ? 137.27333 101.01274 150.08385 1.000 186.52841 33 ILE F CA 1
ATOM 12739 C C . ILE F 3 33 ? 138.52347 100.32637 149.55098 1.000 186.52841 33 ILE F C 1
ATOM 12740 O O . ILE F 3 33 ? 138.98997 99.32003 150.10020 1.000 186.52841 33 ILE F O 1
ATOM 12745 N N . GLY F 3 34 ? 139.07428 100.87510 148.46982 1.000 170.34492 34 GLY F N 1
ATOM 12746 C CA . GLY F 3 34 ? 140.26760 100.31535 147.86921 1.000 170.34492 34 GLY F CA 1
ATOM 12747 C C . GLY F 3 34 ? 140.02533 99.23064 146.84767 1.000 170.34492 34 GLY F C 1
ATOM 12748 O O . GLY F 3 34 ? 140.93369 98.44070 146.57444 1.000 170.34492 34 GLY F O 1
ATOM 12749 N N . HIS F 3 35 ? 138.82872 99.16410 146.27140 1.000 179.69225 35 HIS F N 1
ATOM 12750 C CA . HIS F 3 35 ? 138.47823 98.13630 145.30468 1.000 179.69225 35 HIS F CA 1
ATOM 12751 C C . HIS F 3 35 ? 137.93389 98.77712 144.03464 1.000 179.69225 35 HIS F C 1
ATOM 12752 O O . HIS F 3 35 ? 137.34145 99.85942 144.07009 1.000 179.69225 35 HIS F O 1
ATOM 12759 N N . LYS F 3 36 ? 138.14275 98.09859 142.90959 1.000 172.06795 36 LYS F N 1
ATOM 12760 C CA . LYS F 3 36 ? 137.68555 98.61296 141.62705 1.000 172.06795 36 LYS F CA 1
ATOM 12761 C C . LYS F 3 36 ? 136.19325 98.35839 141.44569 1.000 172.06795 36 LYS F C 1
ATOM 12762 O O . LYS F 3 36 ? 135.69316 97.25806 141.68913 1.000 172.06795 36 LYS F O 1
ATOM 12768 N N . THR F 3 37 ? 135.47552 99.39663 141.01871 1.000 162.58358 37 THR F N 1
ATOM 12769 C CA . THR F 3 37 ? 134.02901 99.31133 140.87239 1.000 162.58358 37 THR F CA 1
ATOM 12770 C C . THR F 3 37 ? 133.61406 99.87333 139.52112 1.000 162.58358 37 THR F C 1
ATOM 12771 O O . THR F 3 37 ? 134.41929 100.44589 138.78318 1.000 162.58358 37 THR F O 1
ATOM 12775 N N . LEU F 3 38 ? 132.33132 99.70007 139.21016 1.000 154.39548 38 LEU F N 1
ATOM 12776 C CA . LEU F 3 38 ? 131.71184 100.24967 138.01404 1.000 154.39548 38 LEU F CA 1
ATOM 12777 C C . LEU F 3 38 ? 130.34984 100.81458 138.38707 1.000 154.39548 38 LEU F C 1
ATOM 12778 O O . LEU F 3 38 ? 129.58505 100.17692 139.11601 1.000 154.39548 38 LEU F O 1
ATOM 12783 N N . VAL F 3 39 ? 130.04867 102.00946 137.88560 1.000 151.07941 39 VAL F N 1
ATOM 12784 C CA . VAL F 3 39 ? 128.81629 102.71318 138.22244 1.000 151.07941 39 VAL F CA 1
ATOM 12785 C C . VAL F 3 39 ? 128.18699 103.24454 136.94308 1.000 151.07941 39 VAL F C 1
ATOM 12786 O O . VAL F 3 39 ? 128.87786 103.80058 136.08327 1.000 151.07941 39 VAL F O 1
ATOM 12790 N N . ILE F 3 40 ? 126.87258 103.07280 136.81893 1.000 163.86290 40 ILE F N 1
ATOM 12791 C CA . ILE F 3 40 ? 126.10986 103.56823 135.68013 1.000 163.86290 40 ILE F CA 1
ATOM 12792 C C . ILE F 3 40 ? 125.03258 104.50802 136.20037 1.000 163.86290 40 ILE F C 1
ATOM 12793 O O . ILE F 3 40 ? 124.28737 104.15461 137.12066 1.000 163.86290 40 ILE F O 1
ATOM 12798 N N . SER F 3 41 ? 124.95051 105.69802 135.61426 1.000 168.86588 41 SER F N 1
ATOM 12799 C CA . SER F 3 41 ? 123.98627 106.70548 136.02057 1.000 168.86588 41 SER F CA 1
ATOM 12800 C C . SER F 3 41 ? 123.26626 107.26078 134.80214 1.000 168.86588 41 SER F C 1
ATOM 12801 O O . SER F 3 41 ? 123.84528 107.33811 133.71424 1.000 168.86588 41 SER F O 1
ATOM 12804 N N . PRO F 3 42 ? 121.99855 107.65054 134.95424 1.000 148.95596 42 PRO F N 1
ATOM 12805 C CA . PRO F 3 42 ? 121.26462 108.21660 133.81119 1.000 148.95596 42 PRO F CA 1
ATOM 12806 C C . PRO F 3 42 ? 121.80084 109.55502 133.33769 1.000 148.95596 42 PRO F C 1
ATOM 12807 O O . PRO F 3 42 ? 121.50435 109.95474 132.20538 1.000 148.95596 42 PRO F O 1
ATOM 12811 N N . SER F 3 43 ? 122.57140 110.26094 134.15697 1.000 161.45300 43 SER F N 1
ATOM 12812 C CA . SER F 3 43 ? 123.04486 111.58971 133.80408 1.000 161.45300 43 SER F CA 1
ATOM 12813 C C . SER F 3 43 ? 124.43772 111.53256 133.18429 1.000 161.45300 43 SER F C 1
ATOM 12814 O O . SER F 3 43 ? 125.20688 110.59459 133.40012 1.000 161.45300 43 SER F O 1
ATOM 12817 N N . TYR F 3 44 ? 124.74931 112.56444 132.40863 1.000 156.16662 44 TYR F N 1
ATOM 12818 C CA . TYR F 3 44 ? 126.05019 112.66913 131.76552 1.000 156.16662 44 TYR F CA 1
ATOM 12819 C C . TYR F 3 44 ? 127.14512 112.75232 132.82780 1.000 156.16662 44 TYR F C 1
ATOM 12820 O O . TYR F 3 44 ? 126.94665 113.38466 133.87177 1.000 156.16662 44 TYR F O 1
ATOM 12829 N N . PRO F 3 45 ? 128.31534 112.13003 132.60411 1.000 145.18835 45 PRO F N 1
ATOM 12830 C CA . PRO F 3 45 ? 128.76654 111.40073 131.40830 1.000 145.18835 45 PRO F CA 1
ATOM 12831 C C . PRO F 3 45 ? 128.40517 109.91414 131.37771 1.000 145.18835 45 PRO F C 1
ATOM 12832 O O . PRO F 3 45 ? 128.99977 109.15592 130.61696 1.000 145.18835 45 PRO F O 1
ATOM 12836 N N . TYR F 3 46 ? 127.46205 109.47065 132.20553 1.000 162.92261 46 TYR F N 1
ATOM 12837 C CA . TYR F 3 46 ? 126.77406 108.17763 132.14796 1.000 162.92261 46 TYR F CA 1
ATOM 12838 C C . TYR F 3 46 ? 127.59885 106.97742 132.61059 1.000 162.92261 46 TYR F C 1
ATOM 12839 O O . TYR F 3 46 ? 127.03193 105.88170 132.69461 1.000 162.92261 46 TYR F O 1
ATOM 12848 N N . MET F 3 47 ? 128.88539 107.12144 132.91920 1.000 181.07681 47 MET F N 1
ATOM 12849 C CA . MET F 3 47 ? 129.64680 105.93837 133.30461 1.000 181.07681 47 MET F CA 1
ATOM 12850 C C . MET F 3 47 ? 130.91222 106.35222 134.04040 1.000 181.07681 47 MET F C 1
ATOM 12851 O O . MET F 3 47 ? 131.52033 107.37871 133.72551 1.000 181.07681 47 MET F O 1
ATOM 12856 N N . PHE F 3 48 ? 131.29902 105.53667 135.02120 1.000 157.00327 48 PHE F N 1
ATOM 12857 C CA . PHE F 3 48 ? 132.53592 105.73646 135.76281 1.000 157.00327 48 PHE F CA 1
ATOM 12858 C C . PHE F 3 48 ? 133.13633 104.38386 136.11514 1.000 157.00327 48 PHE F C 1
ATOM 12859 O O . PHE F 3 48 ? 132.41758 103.46270 136.51078 1.000 157.00327 48 PHE F O 1
ATOM 12867 N N . VAL F 3 49 ? 134.45486 104.27394 135.96821 1.000 162.28562 49 VAL F N 1
ATOM 12868 C CA . VAL F 3 49 ? 135.20827 103.09222 136.37658 1.000 162.28562 49 VAL F CA 1
ATOM 12869 C C . VAL F 3 49 ? 136.46930 103.56337 137.08603 1.000 162.28562 49 VAL F C 1
ATOM 12870 O O . VAL F 3 49 ? 137.18961 104.42319 136.56866 1.000 162.28562 49 VAL F O 1
ATOM 12874 N N . GLY F 3 50 ? 136.74079 103.00657 138.26214 1.000 167.04965 50 GLY F N 1
ATOM 12875 C CA . GLY F 3 50 ? 137.91261 103.42159 139.01047 1.000 167.04965 50 GLY F CA 1
ATOM 12876 C C . GLY F 3 50 ? 137.93323 102.81120 140.39822 1.000 167.04965 50 GLY F C 1
ATOM 12877 O O . GLY F 3 50 ? 137.34221 101.75760 140.63825 1.000 167.04965 50 GLY F O 1
ATOM 12878 N N . ILE F 3 51 ? 138.63067 103.49685 141.30330 1.000 172.50047 51 ILE F N 1
ATOM 12879 C CA . ILE F 3 51 ? 138.86908 103.02239 142.66028 1.000 172.50047 51 ILE F CA 1
ATOM 12880 C C . ILE F 3 51 ? 138.22698 103.98913 143.64514 1.000 172.50047 51 ILE F C 1
ATOM 12881 O O . ILE F 3 51 ? 138.26740 105.20972 143.46118 1.000 172.50047 51 ILE F O 1
ATOM 12886 N N . ILE F 3 52 ? 137.63445 103.43551 144.70007 1.000 158.67192 52 ILE F N 1
ATOM 12887 C CA . ILE F 3 52 ? 137.06509 104.23279 145.78082 1.000 158.67192 52 ILE F CA 1
ATOM 12888 C C . ILE F 3 52 ? 138.18556 104.65770 146.71797 1.000 158.67192 52 ILE F C 1
ATOM 12889 O O . ILE F 3 52 ? 139.02265 103.83669 147.11078 1.000 158.67192 52 ILE F O 1
ATOM 12894 N N . LYS F 3 53 ? 138.20822 105.94153 147.07661 1.000 183.23171 53 LYS F N 1
ATOM 12895 C CA . LYS F 3 53 ? 139.20563 106.46644 148.00014 1.000 183.23171 53 LYS F CA 1
ATOM 12896 C C . LYS F 3 53 ? 138.59044 106.93853 149.31160 1.000 183.23171 53 LYS F C 1
ATOM 12897 O O . LYS F 3 53 ? 138.94774 106.43274 150.37874 1.000 183.23171 53 LYS F O 1
ATOM 12903 N N . GLU F 3 54 ? 137.64702 107.87554 149.25885 1.000 201.57018 54 GLU F N 1
ATOM 12904 C CA . GLU F 3 54 ? 137.10406 108.52224 150.44492 1.000 201.57018 54 GLU F CA 1
ATOM 12905 C C . GLU F 3 54 ? 135.58682 108.39416 150.46375 1.000 201.57018 54 GLU F C 1
ATOM 12906 O O . GLU F 3 54 ? 134.96420 107.90890 149.51562 1.000 201.57018 54 GLU F O 1
ATOM 12912 N N . LEU F 3 55 ? 134.99681 108.83731 151.57185 1.000 177.65374 55 LEU F N 1
ATOM 12913 C CA . LEU F 3 55 ? 133.55292 108.91572 151.73332 1.000 177.65374 55 LEU F CA 1
ATOM 12914 C C . LEU F 3 55 ? 133.21005 110.16893 152.52514 1.000 177.65374 55 LEU F C 1
ATOM 12915 O O . LEU F 3 55 ? 133.71731 110.36868 153.63242 1.000 177.65374 55 LEU F O 1
ATOM 12920 N N . ILE F 3 56 ? 132.34792 111.01138 151.95765 1.000 174.89773 56 ILE F N 1
ATOM 12921 C CA . ILE F 3 56 ? 131.95737 112.27342 152.58087 1.000 174.89773 56 ILE F CA 1
ATOM 12922 C C . ILE F 3 56 ? 130.43631 112.34217 152.58636 1.000 174.89773 56 ILE F C 1
ATOM 12923 O O . ILE F 3 56 ? 129.81820 112.50270 151.52776 1.000 174.89773 56 ILE F O 1
ATOM 12928 N N . GLY F 3 57 ? 129.83592 112.24421 153.77006 1.000 176.64815 57 GLY F N 1
ATOM 12929 C CA . GLY F 3 57 ? 128.38577 112.29918 153.86649 1.000 176.64815 57 GLY F CA 1
ATOM 12930 C C . GLY F 3 57 ? 127.74400 111.21333 153.03305 1.000 176.64815 57 GLY F C 1
ATOM 12931 O O . GLY F 3 57 ? 128.06370 110.02594 153.16350 1.000 176.64815 57 GLY F O 1
ATOM 12932 N N . ASP F 3 58 ? 126.82070 111.61572 152.15833 1.000 180.48474 58 ASP F N 1
ATOM 12933 C CA . ASP F 3 58 ? 126.22850 110.71548 151.17686 1.000 180.48474 58 ASP F CA 1
ATOM 12934 C C . ASP F 3 58 ? 126.87427 110.84701 149.80317 1.000 180.48474 58 ASP F C 1
ATOM 12935 O O . ASP F 3 58 ? 126.21474 110.60321 148.78411 1.000 180.48474 58 ASP F O 1
ATOM 12940 N N . THR F 3 59 ? 128.14798 111.23180 149.74946 1.000 176.11235 59 THR F N 1
ATOM 12941 C CA . THR F 3 59 ? 128.87747 111.40510 148.50133 1.000 176.11235 59 THR F CA 1
ATOM 12942 C C . THR F 3 59 ? 130.11211 110.51674 148.51778 1.000 176.11235 59 THR F C 1
ATOM 12943 O O . THR F 3 59 ? 130.79614 110.41118 149.53961 1.000 176.11235 59 THR F O 1
ATOM 12947 N N . VAL F 3 60 ? 130.39438 109.88293 147.38376 1.000 158.08695 60 VAL F N 1
ATOM 12948 C CA . VAL F 3 60 ? 131.48702 108.92798 147.27576 1.000 158.08695 60 VAL F CA 1
ATOM 12949 C C . VAL F 3 60 ? 132.64973 109.56807 146.52394 1.000 158.08695 60 VAL F C 1
ATOM 12950 O O . VAL F 3 60 ? 132.49079 110.53247 145.77050 1.000 158.08695 60 VAL F O 1
ATOM 12954 N N . MET F 3 61 ? 133.83827 109.01075 146.74283 1.000 184.29903 61 MET F N 1
ATOM 12955 C CA . MET F 3 61 ? 135.06870 109.43434 146.09020 1.000 184.29903 61 MET F CA 1
ATOM 12956 C C . MET F 3 61 ? 135.57176 108.33535 145.16827 1.000 184.29903 61 MET F C 1
ATOM 12957 O O . MET F 3 61 ? 135.75173 107.19210 145.59851 1.000 184.29903 61 MET F O 1
ATOM 12962 N N . ILE F 3 62 ? 135.80118 108.68587 143.90480 1.000 162.84186 62 ILE F N 1
ATOM 12963 C CA . ILE F 3 62 ? 136.29051 107.74637 142.90238 1.000 162.84186 62 ILE F CA 1
ATOM 12964 C C . ILE F 3 62 ? 137.43236 108.39137 142.13109 1.000 162.84186 62 ILE F C 1
ATOM 12965 O O . ILE F 3 62 ? 137.32864 109.54244 141.69504 1.000 162.84186 62 ILE F O 1
ATOM 12970 N N . ASP F 3 63 ? 138.52408 107.64809 141.96612 1.000 193.41218 63 ASP F N 1
ATOM 12971 C CA . ASP F 3 63 ? 139.60894 108.02509 141.06336 1.000 193.41218 63 ASP F CA 1
ATOM 12972 C C . ASP F 3 63 ? 139.31714 107.33500 139.73516 1.000 193.41218 63 ASP F C 1
ATOM 12973 O O . ASP F 3 63 ? 139.49773 106.12257 139.60216 1.000 193.41218 63 ASP F O 1
ATOM 12978 N N . VAL F 3 64 ? 138.86622 108.11498 138.74928 1.000 191.19340 64 VAL F N 1
ATOM 12979 C CA . VAL F 3 64 ? 138.37653 107.53150 137.50780 1.000 191.19340 64 VAL F CA 1
ATOM 12980 C C . VAL F 3 64 ? 139.51532 106.86843 136.73620 1.000 191.19340 64 VAL F C 1
ATOM 12981 O O . VAL F 3 64 ? 140.69063 107.23427 136.86770 1.000 191.19340 64 VAL F O 1
ATOM 12985 N N . GLU F 3 65 ? 139.16096 105.86638 135.94357 1.000 206.47117 65 GLU F N 1
ATOM 12986 C CA . GLU F 3 65 ? 140.10818 105.11098 135.13279 1.000 206.47117 65 GLU F CA 1
ATOM 12987 C C . GLU F 3 65 ? 139.67875 105.03263 133.67445 1.000 206.47117 65 GLU F C 1
ATOM 12988 O O . GLU F 3 65 ? 140.52471 105.10781 132.78145 1.000 206.47117 65 GLU F O 1
ATOM 12994 N N . THR F 3 66 ? 138.38047 104.90653 133.40812 1.000 196.13335 66 THR F N 1
ATOM 12995 C CA . THR F 3 66 ? 137.88462 104.80862 132.04182 1.000 196.13335 66 THR F CA 1
ATOM 12996 C C . THR F 3 66 ? 136.43688 105.27272 132.01837 1.000 196.13335 66 THR F C 1
ATOM 12997 O O . THR F 3 66 ? 135.63624 104.84594 132.85537 1.000 196.13335 66 THR F O 1
ATOM 13001 N N . THR F 3 67 ? 136.10750 106.14004 131.06899 1.000 191.84515 67 THR F N 1
ATOM 13002 C CA . THR F 3 67 ? 134.75510 106.67276 130.95550 1.000 191.84515 67 THR F CA 1
ATOM 13003 C C . THR F 3 67 ? 134.46050 106.91330 129.47854 1.000 191.84515 67 THR F C 1
ATOM 13004 O O . THR F 3 67 ? 135.15592 106.39145 128.60106 1.000 191.84515 67 THR F O 1
ATOM 13008 N N . HIS F 3 68 ? 133.41894 107.70235 129.20593 1.000 180.89024 68 HIS F N 1
ATOM 13009 C CA . HIS F 3 68 ? 132.96297 107.89776 127.83341 1.000 180.89024 68 HIS F CA 1
ATOM 13010 C C . HIS F 3 68 ? 134.02874 108.56253 126.97011 1.000 180.89024 68 HIS F C 1
ATOM 13011 O O . HIS F 3 68 ? 134.24359 108.16111 125.82055 1.000 180.89024 68 HIS F O 1
ATOM 13018 N N . PHE F 3 69 ? 134.70472 109.57804 127.49986 1.000 181.09705 69 PHE F N 1
ATOM 13019 C CA . PHE F 3 69 ? 135.66604 110.36338 126.73758 1.000 181.09705 69 PHE F CA 1
ATOM 13020 C C . PHE F 3 69 ? 137.03981 110.26569 127.38211 1.000 181.09705 69 PHE F C 1
ATOM 13021 O O . PHE F 3 69 ? 137.16954 110.40436 128.60271 1.000 181.09705 69 PHE F O 1
ATOM 13029 N N . ALA F 3 70 ? 138.06184 110.02943 126.55681 1.000 197.06864 70 ALA F N 1
ATOM 13030 C CA . ALA F 3 70 ? 139.42598 109.92890 127.05999 1.000 197.06864 70 ALA F CA 1
ATOM 13031 C C . ALA F 3 70 ? 139.95820 111.25884 127.57574 1.000 197.06864 70 ALA F C 1
ATOM 13032 O O . ALA F 3 70 ? 140.89087 111.26508 128.38571 1.000 197.06864 70 ALA F O 1
ATOM 13034 N N . GLN F 3 71 ? 139.39278 112.38109 127.12671 1.000 205.45780 71 GLN F N 1
ATOM 13035 C CA . GLN F 3 71 ? 139.87209 113.68543 127.56698 1.000 205.45780 71 GLN F CA 1
ATOM 13036 C C . GLN F 3 71 ? 139.52814 113.97017 129.02331 1.000 205.45780 71 GLN F C 1
ATOM 13037 O O . GLN F 3 71 ? 140.14521 114.85032 129.63178 1.000 205.45780 71 GLN F O 1
ATOM 13043 N N . LEU F 3 72 ? 138.57117 113.24200 129.59717 1.000 181.72309 72 LEU F N 1
ATOM 13044 C CA . LEU F 3 72 ? 138.13787 113.44597 130.97222 1.000 181.72309 72 LEU F CA 1
ATOM 13045 C C . LEU F 3 72 ? 138.74368 112.42796 131.93182 1.000 181.72309 72 LEU F C 1
ATOM 13046 O O . LEU F 3 72 ? 138.06518 111.98611 132.86475 1.000 181.72309 72 LEU F O 1
ATOM 13051 N N . GLU F 3 73 ? 139.99856 112.04553 131.72369 1.000 200.31755 73 GLU F N 1
ATOM 13052 C CA . GLU F 3 73 ? 140.60469 110.97840 132.50207 1.000 200.31755 73 GLU F CA 1
ATOM 13053 C C . GLU F 3 73 ? 141.66661 111.50381 133.46453 1.000 200.31755 73 GLU F C 1
ATOM 13054 O O . GLU F 3 73 ? 142.10240 112.65498 133.39467 1.000 200.31755 73 GLU F O 1
ATOM 13060 N N . ASN F 3 74 ? 142.07576 110.62216 134.37958 1.000 193.18525 74 ASN F N 1
ATOM 13061 C CA . ASN F 3 74 ? 143.14818 110.87881 135.34026 1.000 193.18525 74 ASN F CA 1
ATOM 13062 C C . ASN F 3 74 ? 142.83298 112.09429 136.21409 1.000 193.18525 74 ASN F C 1
ATOM 13063 O O . ASN F 3 74 ? 143.58744 113.06661 136.27811 1.000 193.18525 74 ASN F O 1
ATOM 13068 N N . ARG F 3 75 ? 141.69508 112.01717 136.89445 1.000 188.34032 75 ARG F N 1
ATOM 13069 C CA . ARG F 3 75 ? 141.27453 113.06238 137.81814 1.000 188.34032 75 ARG F CA 1
ATOM 13070 C C . ARG F 3 75 ? 140.30557 112.44887 138.82408 1.000 188.34032 75 ARG F C 1
ATOM 13071 O O . ARG F 3 75 ? 140.15144 111.22520 138.89591 1.000 188.34032 75 ARG F O 1
ATOM 13079 N N . GLU F 3 76 ? 139.64778 113.30349 139.60179 1.000 179.75987 76 GLU F N 1
ATOM 13080 C CA . GLU F 3 76 ? 138.82262 112.88430 140.72333 1.000 179.75987 76 GLU F CA 1
ATOM 13081 C C . GLU F 3 76 ? 137.39619 113.38117 140.52420 1.000 179.75987 76 GLU F C 1
ATOM 13082 O O . GLU F 3 76 ? 137.17095 114.44963 139.94884 1.000 179.75987 76 GLU F O 1
ATOM 13088 N N . TRP F 3 77 ? 136.43119 112.59627 141.00285 1.000 145.44526 77 TRP F N 1
ATOM 13089 C CA . TRP F 3 77 ? 135.01980 112.88833 140.79203 1.000 145.44526 77 TRP F CA 1
ATOM 13090 C C . TRP F 3 77 ? 134.22953 112.66836 142.07423 1.000 145.44526 77 TRP F C 1
ATOM 13091 O O . TRP F 3 77 ? 134.64560 111.93131 142.97049 1.000 145.44526 77 TRP F O 1
ATOM 13102 N N . TYR F 3 78 ? 133.06939 113.32094 142.14295 1.000 160.92186 78 TYR F N 1
ATOM 13103 C CA . TYR F 3 78 ? 132.14538 113.19728 143.26161 1.000 160.92186 78 TYR F CA 1
ATOM 13104 C C . TYR F 3 78 ? 130.80333 112.71642 142.73441 1.000 160.92186 78 TYR F C 1
ATOM 13105 O O . TYR F 3 78 ? 130.33046 113.19490 141.69977 1.000 160.92186 78 TYR F O 1
ATOM 13114 N N . ILE F 3 79 ? 130.18997 111.77270 143.44325 1.000 140.11516 79 ILE F N 1
ATOM 13115 C CA . ILE F 3 79 ? 128.91142 111.20225 143.03444 1.000 140.11516 79 ILE F CA 1
ATOM 13116 C C . ILE F 3 79 ? 127.96936 111.17191 144.22850 1.000 140.11516 79 ILE F C 1
ATOM 13117 O O . ILE F 3 79 ? 128.35507 110.76268 145.32830 1.000 140.11516 79 ILE F O 1
ATOM 13122 N N . HIS F 3 80 ? 126.73078 111.60545 144.00796 1.000 166.74732 80 HIS F N 1
ATOM 13123 C CA . HIS F 3 80 ? 125.68289 111.50576 145.01264 1.000 166.74732 80 HIS F CA 1
ATOM 13124 C C . HIS F 3 80 ? 125.05192 110.12075 144.95589 1.000 166.74732 80 HIS F C 1
ATOM 13125 O O . HIS F 3 80 ? 124.89761 109.53985 143.87831 1.000 166.74732 80 HIS F O 1
ATOM 13132 N N . ILE F 3 81 ? 124.68960 109.59553 146.12768 1.000 164.43468 81 ILE F N 1
ATOM 13133 C CA . ILE F 3 81 ? 124.20943 108.21804 146.21538 1.000 164.43468 81 ILE F CA 1
ATOM 13134 C C . ILE F 3 81 ? 122.88426 108.05358 145.47996 1.000 164.43468 81 ILE F C 1
ATOM 13135 O O . ILE F 3 81 ? 122.66591 107.05600 144.78141 1.000 164.43468 81 ILE F O 1
ATOM 13140 N N . HIS F 3 82 ? 121.98507 109.03166 145.61284 1.000 178.00571 82 HIS F N 1
ATOM 13141 C CA . HIS F 3 82 ? 120.62497 108.88125 145.10383 1.000 178.00571 82 HIS F CA 1
ATOM 13142 C C . HIS F 3 82 ? 120.56613 108.68623 143.59430 1.000 178.00571 82 HIS F C 1
ATOM 13143 O O . HIS F 3 82 ? 119.54882 108.20338 143.08652 1.000 178.00571 82 HIS F O 1
ATOM 13150 N N . ASN F 3 83 ? 121.61814 109.04501 142.86550 1.000 178.85543 83 ASN F N 1
ATOM 13151 C CA . ASN F 3 83 ? 121.61056 108.95513 141.41255 1.000 178.85543 83 ASN F CA 1
ATOM 13152 C C . ASN F 3 83 ? 122.28340 107.69366 140.88659 1.000 178.85543 83 ASN F C 1
ATOM 13153 O O . ASN F 3 83 ? 122.46759 107.56690 139.67220 1.000 178.85543 83 ASN F O 1
ATOM 13158 N N . ILE F 3 84 ? 122.65322 106.76544 141.76106 1.000 170.45536 84 ILE F N 1
ATOM 13159 C CA . ILE F 3 84 ? 123.24399 105.50483 141.32737 1.000 170.45536 84 ILE F CA 1
ATOM 13160 C C . ILE F 3 84 ? 122.12998 104.55016 140.92231 1.000 170.45536 84 ILE F C 1
ATOM 13161 O O . ILE F 3 84 ? 121.16982 104.34288 141.67335 1.000 170.45536 84 ILE F O 1
ATOM 13166 N N . GLU F 3 85 ? 122.25190 103.96689 139.72957 1.000 187.03913 85 GLU F N 1
ATOM 13167 C CA . GLU F 3 85 ? 121.26307 103.01913 139.22592 1.000 187.03913 85 GLU F CA 1
ATOM 13168 C C . GLU F 3 85 ? 121.70869 101.57358 139.41792 1.000 187.03913 85 GLU F C 1
ATOM 13169 O O . GLU F 3 85 ? 121.01098 100.78521 140.06151 1.000 187.03913 85 GLU F O 1
ATOM 13175 N N . VAL F 3 86 ? 122.86425 101.20779 138.86213 1.000 156.49791 86 VAL F N 1
ATOM 13176 C CA . VAL F 3 86 ? 123.43299 99.87824 139.03493 1.000 156.49791 86 VAL F CA 1
ATOM 13177 C C . VAL F 3 86 ? 124.90421 100.03123 139.39127 1.000 156.49791 86 VAL F C 1
ATOM 13178 O O . VAL F 3 86 ? 125.53866 101.04449 139.09129 1.000 156.49791 86 VAL F O 1
ATOM 13182 N N . PHE F 3 87 ? 125.44522 99.00604 140.04263 1.000 157.86527 87 PHE F N 1
ATOM 13183 C CA . PHE F 3 87 ? 126.82594 99.05629 140.49800 1.000 157.86527 87 PHE F CA 1
ATOM 13184 C C . PHE F 3 87 ? 127.33228 97.64068 140.71845 1.000 157.86527 87 PHE F C 1
ATOM 13185 O O . PHE F 3 87 ? 126.55340 96.69014 140.82263 1.000 157.86527 87 PHE F O 1
ATOM 13193 N N . TYR F 3 88 ? 128.65484 97.51808 140.78951 1.000 161.63789 88 TYR F N 1
ATOM 13194 C CA . TYR F 3 88 ? 129.29547 96.24064 141.06073 1.000 161.63789 88 TYR F CA 1
ATOM 13195 C C . TYR F 3 88 ? 130.65762 96.49704 141.68482 1.000 161.63789 88 TYR F C 1
ATOM 13196 O O . TYR F 3 88 ? 131.35741 97.44147 141.31197 1.000 161.63789 88 TYR F O 1
ATOM 13205 N N . ILE F 3 89 ? 131.02219 95.64480 142.63831 1.000 168.72465 89 ILE F N 1
ATOM 13206 C CA . ILE F 3 89 ? 132.30753 95.71695 143.32013 1.000 168.72465 89 ILE F CA 1
ATOM 13207 C C . ILE F 3 89 ? 132.97549 94.35424 143.22726 1.000 168.72465 89 ILE F C 1
ATOM 13208 O O . ILE F 3 89 ? 132.35923 93.32998 143.54096 1.000 168.72465 89 ILE F O 1
ATOM 13213 N N . GLU F 3 90 ? 134.23404 94.33880 142.79743 1.000 198.46915 90 GLU F N 1
ATOM 13214 C CA . GLU F 3 90 ? 134.96444 93.08975 142.64467 1.000 198.46915 90 GLU F CA 1
ATOM 13215 C C . GLU F 3 90 ? 135.51235 92.63221 143.98954 1.000 198.46915 90 GLU F C 1
ATOM 13216 O O . GLU F 3 90 ? 135.84400 93.44838 144.85401 1.000 198.46915 90 GLU F O 1
ATOM 13222 N N . ARG F 3 91 ? 135.58691 91.31813 144.16062 1.000 218.77252 91 ARG F N 1
ATOM 13223 C CA . ARG F 3 91 ? 136.01998 90.67570 145.38919 1.000 218.77252 91 ARG F CA 1
ATOM 13224 C C . ARG F 3 91 ? 136.84757 89.45436 145.02061 1.000 218.77252 91 ARG F C 1
ATOM 13225 O O . ARG F 3 91 ? 136.65340 88.88016 143.94277 1.000 218.77252 91 ARG F O 1
ATOM 13233 N N . PRO F 3 92 ? 137.79933 89.05858 145.86728 1.000 218.33004 92 PRO F N 1
ATOM 13234 C CA . PRO F 3 92 ? 138.57632 87.84731 145.58066 1.000 218.33004 92 PRO F CA 1
ATOM 13235 C C . PRO F 3 92 ? 137.66687 86.64771 145.35249 1.000 218.33004 92 PRO F C 1
ATOM 13236 O O . PRO F 3 92 ? 136.72373 86.40402 146.10789 1.000 218.33004 92 PRO F O 1
ATOM 13240 N N . GLY F 3 93 ? 137.96159 85.89350 144.29619 1.000 217.80317 93 GLY F N 1
ATOM 13241 C CA . GLY F 3 93 ? 137.10792 84.79122 143.90348 1.000 217.80317 93 GLY F CA 1
ATOM 13242 C C . GLY F 3 93 ? 135.92594 85.17319 143.04357 1.000 217.80317 93 GLY F C 1
ATOM 13243 O O . GLY F 3 93 ? 134.98327 84.38510 142.92301 1.000 217.80317 93 GLY F O 1
ATOM 13244 N N . ALA F 3 94 ? 135.94339 86.35432 142.44225 1.000 216.55388 94 ALA F N 1
ATOM 13245 C CA . ALA F 3 94 ? 134.87251 86.84871 141.59315 1.000 216.55388 94 ALA F CA 1
ATOM 13246 C C . ALA F 3 94 ? 135.44987 87.28536 140.25730 1.000 216.55388 94 ALA F C 1
ATOM 13247 O O . ALA F 3 94 ? 136.63653 87.61806 140.16504 1.000 216.55388 94 ALA F O 1
ATOM 13249 N N . PRO F 3 95 ? 134.64063 87.28025 139.19589 1.000 197.14554 95 PRO F N 1
ATOM 13250 C CA . PRO F 3 95 ? 135.15186 87.68667 137.88157 1.000 197.14554 95 PRO F CA 1
ATOM 13251 C C . PRO F 3 95 ? 135.66225 89.11946 137.89134 1.000 197.14554 95 PRO F C 1
ATOM 13252 O O . PRO F 3 95 ? 135.10552 89.99958 138.55079 1.000 197.14554 95 PRO F O 1
ATOM 13256 N N . LYS F 3 96 ? 136.73984 89.34275 137.14458 1.000 191.83395 96 LYS F N 1
ATOM 13257 C CA . LYS F 3 96 ? 137.37121 90.65106 137.06056 1.000 191.83395 96 LYS F CA 1
ATOM 13258 C C . LYS F 3 96 ? 136.67920 91.50777 136.00980 1.000 191.83395 96 LYS F C 1
ATOM 13259 O O . LYS F 3 96 ? 136.17537 90.99604 135.00605 1.000 191.83395 96 LYS F O 1
ATOM 13265 N N . ILE F 3 97 ? 136.65378 92.81430 136.25219 1.000 173.52319 97 ILE F N 1
ATOM 13266 C CA . ILE F 3 97 ? 136.04631 93.73503 135.28575 1.000 173.52319 97 ILE F CA 1
ATOM 13267 C C . ILE F 3 97 ? 136.87993 93.74391 134.01080 1.000 173.52319 97 ILE F C 1
ATOM 13268 O O . ILE F 3 97 ? 138.11469 93.90381 134.08020 1.000 173.52319 97 ILE F O 1
ATOM 13273 N N . PRO F 3 98 ? 136.27882 93.56025 132.83580 1.000 175.50347 98 PRO F N 1
ATOM 13274 C CA . PRO F 3 98 ? 137.06129 93.60351 131.59516 1.000 175.50347 98 PRO F CA 1
ATOM 13275 C C . PRO F 3 98 ? 137.71361 94.96347 131.40273 1.000 175.50347 98 PRO F C 1
ATOM 13276 O O . PRO F 3 98 ? 137.13315 96.00394 131.71874 1.000 175.50347 98 PRO F O 1
ATOM 13280 N N . LYS F 3 99 ? 138.93567 94.94447 130.88102 1.000 199.33766 99 LYS F N 1
ATOM 13281 C CA . LYS F 3 99 ? 139.70822 96.16080 130.67298 1.000 199.33766 99 LYS F CA 1
ATOM 13282 C C . LYS F 3 99 ? 139.44229 96.69591 129.27239 1.000 199.33766 99 LYS F C 1
ATOM 13283 O O . LYS F 3 99 ? 139.72615 96.01853 128.27850 1.000 199.33766 99 LYS F O 1
ATOM 13289 N N . LEU F 3 100 ? 138.89987 97.91019 129.19470 1.000 208.53075 100 LEU F N 1
ATOM 13290 C CA . LEU F 3 100 ? 138.68920 98.57631 127.91228 1.000 208.53075 100 LEU F CA 1
ATOM 13291 C C . LEU F 3 100 ? 140.02059 99.20937 127.51701 1.000 208.53075 100 LEU F C 1
ATOM 13292 O O . LEU F 3 100 ? 140.35432 100.33817 127.88710 1.000 208.53075 100 LEU F O 1
ATOM 13297 N N . GLU F 3 101 ? 140.80534 98.44805 126.76081 1.000 266.18302 101 GLU F N 1
ATOM 13298 C CA . GLU F 3 101 ? 142.11944 98.89520 126.32153 1.000 266.18302 101 GLU F CA 1
ATOM 13299 C C . GLU F 3 101 ? 142.00083 99.58356 124.96814 1.000 266.18302 101 GLU F C 1
ATOM 13300 O O . GLU F 3 101 ? 141.23469 99.14443 124.10403 1.000 266.18302 101 GLU F O 1
ATOM 13306 N N . ASP F 3 102 ? 142.74203 100.67487 124.79868 1.000 308.73311 102 ASP F N 1
ATOM 13307 C CA . ASP F 3 102 ? 142.73927 101.43324 123.55083 1.000 308.73311 102 ASP F CA 1
ATOM 13308 C C . ASP F 3 102 ? 143.91540 100.90419 122.73851 1.000 308.73311 102 ASP F C 1
ATOM 13309 O O . ASP F 3 102 ? 145.06640 101.28123 122.96980 1.000 308.73311 102 ASP F O 1
ATOM 13314 N N . TYR F 3 103 ? 143.62825 100.02390 121.78662 1.000 328.79529 103 TYR F N 1
ATOM 13315 C CA . TYR F 3 103 ? 144.67366 99.45567 120.94576 1.000 328.79529 103 TYR F CA 1
ATOM 13316 C C . TYR F 3 103 ? 145.07537 100.42122 119.83785 1.000 328.79529 103 TYR F C 1
ATOM 13317 O O . TYR F 3 103 ? 146.18782 100.34596 119.32050 1.000 328.79529 103 TYR F O 1
ATOM 13327 N N . VAL G 3 17 ? 119.44613 114.66515 156.97434 1.000 313.74612 17 VAL G N 1
ATOM 13328 C CA . VAL G 3 17 ? 120.02501 115.91385 156.49610 1.000 313.74612 17 VAL G CA 1
ATOM 13329 C C . VAL G 3 17 ? 119.06120 116.60193 155.53530 1.000 313.74612 17 VAL G C 1
ATOM 13330 O O . VAL G 3 17 ? 119.16000 117.80977 155.29525 1.000 313.74612 17 VAL G O 1
ATOM 13334 N N . ASN G 3 18 ? 118.12419 115.82158 154.98928 1.000 331.23291 18 ASN G N 1
ATOM 13335 C CA . ASN G 3 18 ? 117.13302 116.38589 154.08006 1.000 331.23291 18 ASN G CA 1
ATOM 13336 C C . ASN G 3 18 ? 116.25613 117.40902 154.78973 1.000 331.23291 18 ASN G C 1
ATOM 13337 O O . ASN G 3 18 ? 115.94140 118.46361 154.22664 1.000 331.23291 18 ASN G O 1
ATOM 13342 N N . GLU G 3 19 ? 115.85732 117.11749 156.03046 1.000 314.02296 19 GLU G N 1
ATOM 13343 C CA . GLU G 3 19 ? 115.05771 118.07023 156.79238 1.000 314.02296 19 GLU G CA 1
ATOM 13344 C C . GLU G 3 19 ? 115.83286 119.35505 157.05196 1.000 314.02296 19 GLU G C 1
ATOM 13345 O O . GLU G 3 19 ? 115.27501 120.45323 156.95688 1.000 314.02296 19 GLU G O 1
ATOM 13351 N N . ILE G 3 20 ? 117.12263 119.23813 157.37543 1.000 287.97929 20 ILE G N 1
ATOM 13352 C CA . ILE G 3 20 ? 117.94043 120.42297 157.61795 1.000 287.97929 20 ILE G CA 1
ATOM 13353 C C . ILE G 3 20 ? 118.06272 121.26056 156.35090 1.000 287.97929 20 ILE G C 1
ATOM 13354 O O . ILE G 3 20 ? 117.94035 122.49239 156.38904 1.000 287.97929 20 ILE G O 1
ATOM 13359 N N . HIS G 3 21 ? 118.31370 120.61067 155.21126 1.000 283.14910 21 HIS G N 1
ATOM 13360 C CA . HIS G 3 21 ? 118.42805 121.34465 153.95452 1.000 283.14910 21 HIS G CA 1
ATOM 13361 C C . HIS G 3 21 ? 117.11490 122.02993 153.59341 1.000 283.14910 21 HIS G C 1
ATOM 13362 O O . HIS G 3 21 ? 117.10626 123.19601 153.17305 1.000 283.14910 21 HIS G O 1
ATOM 13369 N N . ASP G 3 22 ? 115.99283 121.32364 153.75861 1.000 273.81835 22 ASP G N 1
ATOM 13370 C CA . ASP G 3 22 ? 114.69397 121.92659 153.48396 1.000 273.81835 22 ASP G CA 1
ATOM 13371 C C . ASP G 3 22 ? 114.43513 123.11152 154.40198 1.000 273.81835 22 ASP G C 1
ATOM 13372 O O . ASP G 3 22 ? 113.91679 124.14198 153.96121 1.000 273.81835 22 ASP G O 1
ATOM 13377 N N . SER G 3 23 ? 114.78868 122.98402 155.68293 1.000 259.88257 23 SER G N 1
ATOM 13378 C CA . SER G 3 23 ? 114.61365 124.09361 156.61180 1.000 259.88257 23 SER G CA 1
ATOM 13379 C C . SER G 3 23 ? 115.44251 125.29662 156.18802 1.000 259.88257 23 SER G C 1
ATOM 13380 O O . SER G 3 23 ? 114.96302 126.43489 156.23031 1.000 259.88257 23 SER G O 1
ATOM 13383 N N . ALA G 3 24 ? 116.68965 125.06365 155.77341 1.000 247.74007 24 ALA G N 1
ATOM 13384 C CA . ALA G 3 24 ? 117.52966 126.16729 155.31985 1.000 247.74007 24 ALA G CA 1
ATOM 13385 C C . ALA G 3 24 ? 116.91968 126.86030 154.10784 1.000 247.74007 24 ALA G C 1
ATOM 13386 O O . ALA G 3 24 ? 116.86983 128.09683 154.04723 1.000 247.74007 24 ALA G O 1
ATOM 13388 N N . ILE G 3 25 ? 116.43462 126.07888 153.13939 1.000 221.42697 25 ILE G N 1
ATOM 13389 C CA . ILE G 3 25 ? 115.82916 126.67143 151.94817 1.000 221.42697 25 ILE G CA 1
ATOM 13390 C C . ILE G 3 25 ? 114.58154 127.46624 152.31717 1.000 221.42697 25 ILE G C 1
ATOM 13391 O O . ILE G 3 25 ? 114.35112 128.56626 151.79617 1.000 221.42697 25 ILE G O 1
ATOM 13396 N N . LEU G 3 26 ? 113.75137 126.92212 153.21128 1.000 212.95497 26 LEU G N 1
ATOM 13397 C CA . LEU G 3 26 ? 112.53114 127.62329 153.59940 1.000 212.95497 26 LEU G CA 1
ATOM 13398 C C . LEU G 3 26 ? 112.83981 128.92261 154.33061 1.000 212.95497 26 LEU G C 1
ATOM 13399 O O . LEU G 3 26 ? 112.17054 129.93465 154.10519 1.000 212.95497 26 LEU G O 1
ATOM 13404 N N . GLU G 3 27 ? 113.84090 128.92000 155.21509 1.000 210.76615 27 GLU G N 1
ATOM 13405 C CA . GLU G 3 27 ? 114.22171 130.16793 155.87243 1.000 210.76615 27 GLU G CA 1
ATOM 13406 C C . GLU G 3 27 ? 114.74622 131.18310 154.86605 1.000 210.76615 27 GLU G C 1
ATOM 13407 O O . GLU G 3 27 ? 114.41641 132.37429 154.94566 1.000 210.76615 27 GLU G O 1
ATOM 13413 N N . HIS G 3 28 ? 115.55760 130.73169 153.90616 1.000 182.83588 28 HIS G N 1
ATOM 13414 C CA . HIS G 3 28 ? 116.07461 131.64683 152.89390 1.000 182.83588 28 HIS G CA 1
ATOM 13415 C C . HIS G 3 28 ? 114.94055 132.26712 152.08841 1.000 182.83588 28 HIS G C 1
ATOM 13416 O O . HIS G 3 28 ? 114.95574 133.46759 151.79392 1.000 182.83588 28 HIS G O 1
ATOM 13423 N N . PHE G 3 29 ? 113.94507 131.45910 151.72009 1.000 176.13047 29 PHE G N 1
ATOM 13424 C CA . PHE G 3 29 ? 112.80966 131.98923 150.97144 1.000 176.13047 29 PHE G CA 1
ATOM 13425 C C . PHE G 3 29 ? 111.95971 132.91776 151.83080 1.000 176.13047 29 PHE G C 1
ATOM 13426 O O . PHE G 3 29 ? 111.45557 133.93691 151.34500 1.000 176.13047 29 PHE G O 1
ATOM 13434 N N . ARG G 3 30 ? 111.78468 132.57916 153.10949 1.000 194.65556 30 ARG G N 1
ATOM 13435 C CA . ARG G 3 30 ? 110.95575 133.39239 153.99152 1.000 194.65556 30 ARG G CA 1
ATOM 13436 C C . ARG G 3 30 ? 111.57746 134.76082 154.23159 1.000 194.65556 30 ARG G C 1
ATOM 13437 O O . ARG G 3 30 ? 110.86478 135.76768 154.31769 1.000 194.65556 30 ARG G O 1
ATOM 13445 N N . ASN G 3 31 ? 112.90626 134.82021 154.34526 1.000 205.69724 31 ASN G N 1
ATOM 13446 C CA . ASN G 3 31 ? 113.56554 136.10118 154.57277 1.000 205.69724 31 ASN G CA 1
ATOM 13447 C C . ASN G 3 31 ? 113.45515 137.03861 153.37616 1.000 205.69724 31 ASN G C 1
ATOM 13448 O O . ASN G 3 31 ? 113.74614 138.23134 153.51305 1.000 205.69724 31 ASN G O 1
ATOM 13453 N N . GLY G 3 32 ? 113.04499 136.53469 152.21656 1.000 203.38156 32 GLY G N 1
ATOM 13454 C CA . GLY G 3 32 ? 112.96436 137.31373 151.00013 1.000 203.38156 32 GLY G CA 1
ATOM 13455 C C . GLY G 3 32 ? 111.58628 137.80049 150.60760 1.000 203.38156 32 GLY G C 1
ATOM 13456 O O . GLY G 3 32 ? 111.38007 138.13283 149.43573 1.000 203.38156 32 GLY G O 1
ATOM 13457 N N . ILE G 3 33 ? 110.63204 137.84877 151.54073 1.000 184.62811 33 ILE G N 1
ATOM 13458 C CA . ILE G 3 33 ? 109.28206 138.27994 151.19905 1.000 184.62811 33 ILE G CA 1
ATOM 13459 C C . ILE G 3 33 ? 109.29656 139.73467 150.75061 1.000 184.62811 33 ILE G C 1
ATOM 13460 O O . ILE G 3 33 ? 109.88445 140.60527 151.40528 1.000 184.62811 33 ILE G O 1
ATOM 13465 N N . GLY G 3 34 ? 108.64175 140.00359 149.62296 1.000 175.95247 34 GLY G N 1
ATOM 13466 C CA . GLY G 3 34 ? 108.56932 141.34651 149.08763 1.000 175.95247 34 GLY G CA 1
ATOM 13467 C C . GLY G 3 34 ? 109.64857 141.70761 148.09415 1.000 175.95247 34 GLY G C 1
ATOM 13468 O O . GLY G 3 34 ? 109.80895 142.89350 147.78501 1.000 175.95247 34 GLY G O 1
ATOM 13469 N N . HIS G 3 35 ? 110.39225 140.73245 147.58329 1.000 179.50887 35 HIS G N 1
ATOM 13470 C CA . HIS G 3 35 ? 111.47129 140.97753 146.64065 1.000 179.50887 35 HIS G CA 1
ATOM 13471 C C . HIS G 3 35 ? 111.13742 140.38101 145.27944 1.000 179.50887 35 HIS G C 1
ATOM 13472 O O . HIS G 3 35 ? 110.20075 139.59209 145.13076 1.000 179.50887 35 HIS G O 1
ATOM 13479 N N . LYS G 3 36 ? 111.92100 140.77584 144.28061 1.000 165.67926 36 LYS G N 1
ATOM 13480 C CA . LYS G 3 36 ? 111.78837 140.24558 142.93213 1.000 165.67926 36 LYS G CA 1
ATOM 13481 C C . LYS G 3 36 ? 112.73957 139.07137 142.74882 1.000 165.67926 36 LYS G C 1
ATOM 13482 O O . LYS G 3 36 ? 113.84901 139.06750 143.28938 1.000 165.67926 36 LYS G O 1
ATOM 13488 N N . THR G 3 37 ? 112.30252 138.07420 141.98300 1.000 172.66008 37 THR G N 1
ATOM 13489 C CA . THR G 3 37 ? 113.07567 136.85017 141.83740 1.000 172.66008 37 THR G CA 1
ATOM 13490 C C . THR G 3 37 ? 112.74071 136.17955 140.51318 1.000 172.66008 37 THR G C 1
ATOM 13491 O O . THR G 3 37 ? 111.77118 136.53148 139.83693 1.000 172.66008 37 THR G O 1
ATOM 13495 N N . LEU G 3 38 ? 113.56633 135.19846 140.15275 1.000 161.15534 38 LEU G N 1
ATOM 13496 C CA . LEU G 3 38 ? 113.39063 134.40660 138.94471 1.000 161.15534 38 LEU G CA 1
ATOM 13497 C C . LEU G 3 38 ? 113.52166 132.93355 139.30024 1.000 161.15534 38 LEU G C 1
ATOM 13498 O O . LEU G 3 38 ? 114.35202 132.56040 140.13364 1.000 161.15534 38 LEU G O 1
ATOM 13503 N N . VAL G 3 39 ? 112.70350 132.09974 138.66367 1.000 149.39841 39 VAL G N 1
ATOM 13504 C CA . VAL G 3 39 ? 112.64668 130.67393 138.96426 1.000 149.39841 39 VAL G CA 1
ATOM 13505 C C . VAL G 3 39 ? 112.61136 129.89242 137.65878 1.000 149.39841 39 VAL G C 1
ATOM 13506 O O . VAL G 3 39 ? 111.84153 130.21729 136.74894 1.000 149.39841 39 VAL G O 1
ATOM 13510 N N . ILE G 3 40 ? 113.44522 128.85846 137.57007 1.000 143.12407 40 ILE G N 1
ATOM 13511 C CA . ILE G 3 40 ? 113.49962 127.97209 136.41393 1.000 143.12407 40 ILE G CA 1
ATOM 13512 C C . ILE G 3 40 ? 113.15004 126.56506 136.87521 1.000 143.12407 40 ILE G C 1
ATOM 13513 O O . ILE G 3 40 ? 113.73288 126.06139 137.84211 1.000 143.12407 40 ILE G O 1
ATOM 13518 N N . SER G 3 41 ? 112.20435 125.93545 136.18624 1.000 154.35763 41 SER G N 1
ATOM 13519 C CA . SER G 3 41 ? 111.75687 124.59225 136.51151 1.000 154.35763 41 SER G CA 1
ATOM 13520 C C . SER G 3 41 ? 111.74947 123.72975 135.25948 1.000 154.35763 41 SER G C 1
ATOM 13521 O O . SER G 3 41 ? 111.52094 124.23286 134.15530 1.000 154.35763 41 SER G O 1
ATOM 13524 N N . PRO G 3 42 ? 111.99763 122.42381 135.40008 1.000 137.32136 42 PRO G N 1
ATOM 13525 C CA . PRO G 3 42 ? 111.99135 121.54365 134.22201 1.000 137.32136 42 PRO G CA 1
ATOM 13526 C C . PRO G 3 42 ? 110.60252 121.21883 133.70206 1.000 137.32136 42 PRO G C 1
ATOM 13527 O O . PRO G 3 42 ? 110.49492 120.58428 132.64507 1.000 137.32136 42 PRO G O 1
ATOM 13531 N N . SER G 3 43 ? 109.54648 121.62092 134.39840 1.000 159.25829 43 SER G N 1
ATOM 13532 C CA . SER G 3 43 ? 108.18224 121.32718 133.98936 1.000 159.25829 43 SER G CA 1
ATOM 13533 C C . SER G 3 43 ? 107.50869 122.56875 133.41632 1.000 159.25829 43 SER G C 1
ATOM 13534 O O . SER G 3 43 ? 107.89967 123.70368 133.69398 1.000 159.25829 43 SER G O 1
ATOM 13537 N N . TYR G 3 44 ? 106.48065 122.32928 132.61090 1.000 156.91405 44 TYR G N 1
ATOM 13538 C CA . TYR G 3 44 ? 105.73438 123.41157 131.98720 1.000 156.91405 44 TYR G CA 1
ATOM 13539 C C . TYR G 3 44 ? 105.11749 124.29843 133.06757 1.000 156.91405 44 TYR G C 1
ATOM 13540 O O . TYR G 3 44 ? 104.63628 123.78855 134.08612 1.000 156.91405 44 TYR G O 1
ATOM 13549 N N . PRO G 3 45 ? 105.10892 125.63005 132.88564 1.000 146.35136 45 PRO G N 1
ATOM 13550 C CA . PRO G 3 45 ? 105.57384 126.40864 131.72828 1.000 146.35136 45 PRO G CA 1
ATOM 13551 C C . PRO G 3 45 ? 107.03767 126.84857 131.79544 1.000 146.35136 45 PRO G C 1
ATOM 13552 O O . PRO G 3 45 ? 107.43242 127.77712 131.09648 1.000 146.35136 45 PRO G O 1
ATOM 13556 N N . TYR G 3 46 ? 107.84968 126.21855 132.64118 1.000 158.92514 46 TYR G N 1
ATOM 13557 C CA . TYR G 3 46 ? 109.31383 126.28381 132.68264 1.000 158.92514 46 TYR G CA 1
ATOM 13558 C C . TYR G 3 46 ? 109.89773 127.57823 133.24648 1.000 158.92514 46 TYR G C 1
ATOM 13559 O O . TYR G 3 46 ? 111.12048 127.63149 133.42584 1.000 158.92514 46 TYR G O 1
ATOM 13568 N N . MET G 3 47 ? 109.10448 128.60575 133.54184 1.000 170.12315 47 MET G N 1
ATOM 13569 C CA . MET G 3 47 ? 109.71654 129.84062 134.02074 1.000 170.12315 47 MET G CA 1
ATOM 13570 C C . MET G 3 47 ? 108.66824 130.72195 134.68329 1.000 170.12315 47 MET G C 1
ATOM 13571 O O . MET G 3 47 ? 107.53694 130.83031 134.20285 1.000 170.12315 47 MET G O 1
ATOM 13576 N N . PHE G 3 48 ? 109.06396 131.35149 135.79007 1.000 158.69070 48 PHE G N 1
ATOM 13577 C CA . PHE G 3 48 ? 108.23994 132.33444 136.47776 1.000 158.69070 48 PHE G CA 1
ATOM 13578 C C . PHE G 3 48 ? 109.10574 133.50715 136.91032 1.000 158.69070 48 PHE G C 1
ATOM 13579 O O . PHE G 3 48 ? 110.23575 133.31762 137.36797 1.000 158.69070 48 PHE G O 1
ATOM 13587 N N . VAL G 3 49 ? 108.56958 134.71634 136.76425 1.000 166.39592 49 VAL G N 1
ATOM 13588 C CA . VAL G 3 49 ? 109.22396 135.93560 137.22742 1.000 166.39592 49 VAL G CA 1
ATOM 13589 C C . VAL G 3 49 ? 108.16366 136.83393 137.84694 1.000 166.39592 49 VAL G C 1
ATOM 13590 O O . VAL G 3 49 ? 107.12756 137.09497 137.22699 1.000 166.39592 49 VAL G O 1
ATOM 13594 N N . GLY G 3 50 ? 108.41893 137.30935 139.06132 1.000 162.90221 50 GLY G N 1
ATOM 13595 C CA . GLY G 3 50 ? 107.44992 138.14967 139.73887 1.000 162.90221 50 GLY G CA 1
ATOM 13596 C C . GLY G 3 50 ? 107.88614 138.44839 141.15910 1.000 162.90221 50 GLY G C 1
ATOM 13597 O O . GLY G 3 50 ? 109.06077 138.31283 141.50415 1.000 162.90221 50 GLY G O 1
ATOM 13598 N N . ILE G 3 51 ? 106.91581 138.85805 141.97213 1.000 169.16359 51 ILE G N 1
ATOM 13599 C CA . ILE G 3 51 ? 107.14456 139.25178 143.35735 1.000 169.16359 51 ILE G CA 1
ATOM 13600 C C . ILE G 3 51 ? 106.62393 138.15038 144.26861 1.000 169.16359 51 ILE G C 1
ATOM 13601 O O . ILE G 3 51 ? 105.45782 137.75064 144.16750 1.000 169.16359 51 ILE G O 1
ATOM 13606 N N . ILE G 3 52 ? 107.48956 137.66069 145.15656 1.000 160.85095 52 ILE G N 1
ATOM 13607 C CA . ILE G 3 52 ? 107.08265 136.65899 146.13273 1.000 160.85095 52 ILE G CA 1
ATOM 13608 C C . ILE G 3 52 ? 106.18223 137.30488 147.17718 1.000 160.85095 52 ILE G C 1
ATOM 13609 O O . ILE G 3 52 ? 106.45169 138.41430 147.65690 1.000 160.85095 52 ILE G O 1
ATOM 13614 N N . LYS G 3 53 ? 105.09925 136.61377 147.53489 1.000 178.47914 53 LYS G N 1
ATOM 13615 C CA . LYS G 3 53 ? 104.11057 137.14650 148.46370 1.000 178.47914 53 LYS G CA 1
ATOM 13616 C C . LYS G 3 53 ? 104.14879 136.44555 149.81551 1.000 178.47914 53 LYS G C 1
ATOM 13617 O O . LYS G 3 53 ? 104.32558 137.10224 150.84541 1.000 178.47914 53 LYS G O 1
ATOM 13623 N N . GLU G 3 54 ? 103.99728 135.12640 149.84053 1.000 191.49010 54 GLU G N 1
ATOM 13624 C CA . GLU G 3 54 ? 103.98992 134.36152 151.08398 1.000 191.49010 54 GLU G CA 1
ATOM 13625 C C . GLU G 3 54 ? 104.12770 132.88637 150.72754 1.000 191.49010 54 GLU G C 1
ATOM 13626 O O . GLU G 3 54 ? 104.16123 132.51208 149.55109 1.000 191.49010 54 GLU G O 1
ATOM 13632 N N . LEU G 3 55 ? 104.20432 132.04732 151.75814 1.000 178.63621 55 LEU G N 1
ATOM 13633 C CA . LEU G 3 55 ? 104.38164 130.61451 151.58260 1.000 178.63621 55 LEU G CA 1
ATOM 13634 C C . LEU G 3 55 ? 103.39758 129.85280 152.45888 1.000 178.63621 55 LEU G C 1
ATOM 13635 O O . LEU G 3 55 ? 103.00119 130.31930 153.53016 1.000 178.63621 55 LEU G O 1
ATOM 13640 N N . ILE G 3 56 ? 103.00525 128.67262 151.98509 1.000 179.32802 56 ILE G N 1
ATOM 13641 C CA . ILE G 3 56 ? 102.09627 127.78087 152.69730 1.000 179.32802 56 ILE G CA 1
ATOM 13642 C C . ILE G 3 56 ? 102.76542 126.41601 152.76716 1.000 179.32802 56 ILE G C 1
ATOM 13643 O O . ILE G 3 56 ? 102.96573 125.76763 151.73235 1.000 179.32802 56 ILE G O 1
ATOM 13648 N N . GLY G 3 57 ? 103.09515 125.97363 153.97526 1.000 178.19158 57 GLY G N 1
ATOM 13649 C CA . GLY G 3 57 ? 103.76851 124.69406 154.13036 1.000 178.19158 57 GLY G CA 1
ATOM 13650 C C . GLY G 3 57 ? 105.08001 124.69194 153.37070 1.000 178.19158 57 GLY G C 1
ATOM 13651 O O . GLY G 3 57 ? 105.95396 125.53909 153.58977 1.000 178.19158 57 GLY G O 1
ATOM 13652 N N . ASP G 3 58 ? 105.23129 123.72738 152.46071 1.000 179.00756 58 ASP G N 1
ATOM 13653 C CA . ASP G 3 58 ? 106.36664 123.68223 151.54757 1.000 179.00756 58 ASP G CA 1
ATOM 13654 C C . ASP G 3 58 ? 106.01502 124.19593 150.15625 1.000 179.00756 58 ASP G C 1
ATOM 13655 O O . ASP G 3 58 ? 106.58019 123.72460 149.16061 1.000 179.00756 58 ASP G O 1
ATOM 13660 N N . THR G 3 59 ? 105.09358 125.15158 150.06447 1.000 177.48377 59 THR G N 1
ATOM 13661 C CA . THR G 3 59 ? 104.66630 125.72641 148.79919 1.000 177.48377 59 THR G CA 1
ATOM 13662 C C . THR G 3 59 ? 104.75270 127.24280 148.89210 1.000 177.48377 59 THR G C 1
ATOM 13663 O O . THR G 3 59 ? 104.50907 127.82760 149.95016 1.000 177.48377 59 THR G O 1
ATOM 13667 N N . VAL G 3 60 ? 105.10150 127.87695 147.77538 1.000 167.45802 60 VAL G N 1
ATOM 13668 C CA . VAL G 3 60 ? 105.35315 129.31140 147.73030 1.000 167.45802 60 VAL G CA 1
ATOM 13669 C C . VAL G 3 60 ? 104.36534 129.96280 146.77340 1.000 167.45802 60 VAL G C 1
ATOM 13670 O O . VAL G 3 60 ? 104.17097 129.48988 145.64828 1.000 167.45802 60 VAL G O 1
ATOM 13674 N N . MET G 3 61 ? 103.74158 131.04796 147.22401 1.000 174.78604 61 MET G N 1
ATOM 13675 C CA . MET G 3 61 ? 102.81265 131.82860 146.41851 1.000 174.78604 61 MET G CA 1
ATOM 13676 C C . MET G 3 61 ? 103.56082 132.98142 145.76477 1.000 174.78604 61 MET G C 1
ATOM 13677 O O . MET G 3 61 ? 104.26707 133.73225 146.44540 1.000 174.78604 61 MET G O 1
ATOM 13682 N N . ILE G 3 62 ? 103.40575 133.11903 144.44988 1.000 166.07874 62 ILE G N 1
ATOM 13683 C CA . ILE G 3 62 ? 104.09581 134.14270 143.67502 1.000 166.07874 62 ILE G CA 1
ATOM 13684 C C . ILE G 3 62 ? 103.08015 134.88847 142.82215 1.000 166.07874 62 ILE G C 1
ATOM 13685 O O . ILE G 3 62 ? 102.20356 134.27418 142.20440 1.000 166.07874 62 ILE G O 1
ATOM 13690 N N . ASP G 3 63 ? 103.19842 136.21492 142.79063 1.000 184.79538 63 ASP G N 1
ATOM 13691 C CA . ASP G 3 63 ? 102.37985 137.06363 141.92570 1.000 184.79538 63 ASP G CA 1
ATOM 13692 C C . ASP G 3 63 ? 103.15976 137.21136 140.62220 1.000 184.79538 63 ASP G C 1
ATOM 13693 O O . ASP G 3 63 ? 104.06088 138.04197 140.50389 1.000 184.79538 63 ASP G O 1
ATOM 13698 N N . VAL G 3 64 ? 102.80263 136.38949 139.63431 1.000 164.37370 64 VAL G N 1
ATOM 13699 C CA . VAL G 3 64 ? 103.55521 136.33814 138.38787 1.000 164.37370 64 VAL G CA 1
ATOM 13700 C C . VAL G 3 64 ? 103.32033 137.60679 137.57607 1.000 164.37370 64 VAL G C 1
ATOM 13701 O O . VAL G 3 64 ? 102.18848 138.08903 137.43696 1.000 164.37370 64 VAL G O 1
ATOM 13705 N N . GLU G 3 65 ? 104.40733 138.15641 137.03453 1.000 192.68119 65 GLU G N 1
ATOM 13706 C CA . GLU G 3 65 ? 104.34520 139.35245 136.20426 1.000 192.68119 65 GLU G CA 1
ATOM 13707 C C . GLU G 3 65 ? 104.89665 139.15430 134.79744 1.000 192.68119 65 GLU G C 1
ATOM 13708 O O . GLU G 3 65 ? 104.47213 139.87642 133.88691 1.000 192.68119 65 GLU G O 1
ATOM 13714 N N . THR G 3 66 ? 105.79565 138.19591 134.57851 1.000 188.13497 66 THR G N 1
ATOM 13715 C CA . THR G 3 66 ? 106.26779 137.86478 133.23903 1.000 188.13497 66 THR G CA 1
ATOM 13716 C C . THR G 3 66 ? 106.58261 136.37802 133.18688 1.000 188.13497 66 THR G C 1
ATOM 13717 O O . THR G 3 66 ? 107.27690 135.86166 134.06682 1.000 188.13497 66 THR G O 1
ATOM 13721 N N . THR G 3 67 ? 106.07763 135.69950 132.16338 1.000 174.79229 67 THR G N 1
ATOM 13722 C CA . THR G 3 67 ? 106.28078 134.26149 132.02510 1.000 174.79229 67 THR G CA 1
ATOM 13723 C C . THR G 3 67 ? 106.33835 133.92236 130.53817 1.000 174.79229 67 THR G C 1
ATOM 13724 O O . THR G 3 67 ? 106.50973 134.80676 129.69304 1.000 174.79229 67 THR G O 1
ATOM 13728 N N . HIS G 3 68 ? 106.20160 132.63255 130.22109 1.000 176.59411 68 HIS G N 1
ATOM 13729 C CA . HIS G 3 68 ? 106.37838 132.16802 128.84802 1.000 176.59411 68 HIS G CA 1
ATOM 13730 C C . HIS G 3 68 ? 105.32871 132.75828 127.91333 1.000 176.59411 68 HIS G C 1
ATOM 13731 O O . HIS G 3 68 ? 105.65947 133.28658 126.84580 1.000 176.59411 68 HIS G O 1
ATOM 13738 N N . PHE G 3 69 ? 104.05744 132.67933 128.29556 1.000 178.60465 69 PHE G N 1
ATOM 13739 C CA . PHE G 3 69 ? 102.95856 133.07697 127.42943 1.000 178.60465 69 PHE G CA 1
ATOM 13740 C C . PHE G 3 69 ? 102.20132 134.25293 128.02954 1.000 178.60465 69 PHE G C 1
ATOM 13741 O O . PHE G 3 69 ? 102.13066 134.41280 129.25143 1.000 178.60465 69 PHE G O 1
ATOM 13749 N N . ALA G 3 70 ? 101.63321 135.07720 127.14707 1.000 179.49151 70 ALA G N 1
ATOM 13750 C CA . ALA G 3 70 ? 100.90872 136.26232 127.59328 1.000 179.49151 70 ALA G CA 1
ATOM 13751 C C . ALA G 3 70 ? 99.59980 135.89417 128.28110 1.000 179.49151 70 ALA G C 1
ATOM 13752 O O . ALA G 3 70 ? 99.16598 136.58598 129.20928 1.000 179.49151 70 ALA G O 1
ATOM 13754 N N . GLN G 3 71 ? 98.95000 134.81592 127.83629 1.000 169.89172 71 GLN G N 1
ATOM 13755 C CA . GLN G 3 71 ? 97.66111 134.43974 128.40688 1.000 169.89172 71 GLN G CA 1
ATOM 13756 C C . GLN G 3 71 ? 97.77411 133.98686 129.85572 1.000 169.89172 71 GLN G C 1
ATOM 13757 O O . GLN G 3 71 ? 96.76128 133.95236 130.56249 1.000 169.89172 71 GLN G O 1
ATOM 13763 N N . LEU G 3 72 ? 98.97457 133.64211 130.31464 1.000 163.54891 72 LEU G N 1
ATOM 13764 C CA . LEU G 3 72 ? 99.19372 133.15585 131.67499 1.000 163.54891 72 LEU G CA 1
ATOM 13765 C C . LEU G 3 72 ? 99.83646 134.21428 132.56064 1.000 163.54891 72 LEU G C 1
ATOM 13766 O O . LEU G 3 72 ? 100.68862 133.90324 133.39634 1.000 163.54891 72 LEU G O 1
ATOM 13771 N N . GLU G 3 73 ? 99.44743 135.47343 132.39807 1.000 185.87929 73 GLU G N 1
ATOM 13772 C CA . GLU G 3 73 ? 100.03498 136.58211 133.13365 1.000 185.87929 73 GLU G CA 1
ATOM 13773 C C . GLU G 3 73 ? 99.01775 137.19863 134.08560 1.000 185.87929 73 GLU G C 1
ATOM 13774 O O . GLU G 3 73 ? 97.81253 136.94788 134.00105 1.000 185.87929 73 GLU G O 1
ATOM 13780 N N . ASN G 3 74 ? 99.53486 138.01650 135.00100 1.000 175.08214 74 ASN G N 1
ATOM 13781 C CA . ASN G 3 74 ? 98.73044 138.81675 135.92282 1.000 175.08214 74 ASN G CA 1
ATOM 13782 C C . ASN G 3 74 ? 97.79713 137.93993 136.75764 1.000 175.08214 74 ASN G C 1
ATOM 13783 O O . ASN G 3 74 ? 96.57363 138.08381 136.73783 1.000 175.08214 74 ASN G O 1
ATOM 13788 N N . ARG G 3 75 ? 98.40318 137.02338 137.50524 1.000 177.21377 75 ARG G N 1
ATOM 13789 C CA . ARG G 3 75 ? 97.65797 136.13737 138.38967 1.000 177.21377 75 ARG G CA 1
ATOM 13790 C C . ARG G 3 75 ? 98.62459 135.55208 139.41125 1.000 177.21377 75 ARG G C 1
ATOM 13791 O O . ARG G 3 75 ? 99.78554 135.95992 139.50261 1.000 177.21377 75 ARG G O 1
ATOM 13799 N N . GLU G 3 76 ? 98.13395 134.58781 140.18366 1.000 182.90745 76 GLU G N 1
ATOM 13800 C CA . GLU G 3 76 ? 98.91065 133.96125 141.24049 1.000 182.90745 76 GLU G CA 1
ATOM 13801 C C . GLU G 3 76 ? 99.15960 132.49661 140.90729 1.000 182.90745 76 GLU G C 1
ATOM 13802 O O . GLU G 3 76 ? 98.33767 131.83809 140.26421 1.000 182.90745 76 GLU G O 1
ATOM 13808 N N . TRP G 3 77 ? 100.30832 131.99460 141.35276 1.000 154.44021 77 TRP G N 1
ATOM 13809 C CA . TRP G 3 77 ? 100.69768 130.61360 141.11897 1.000 154.44021 77 TRP G CA 1
ATOM 13810 C C . TRP G 3 77 ? 101.27790 130.03368 142.39956 1.000 154.44021 77 TRP G C 1
ATOM 13811 O O . TRP G 3 77 ? 101.76519 130.75836 143.27001 1.000 154.44021 77 TRP G O 1
ATOM 13822 N N . TYR G 3 78 ? 101.21735 128.70971 142.50498 1.000 160.58671 78 TYR G N 1
ATOM 13823 C CA . TYR G 3 78 ? 101.76908 127.98525 143.63943 1.000 160.58671 78 TYR G CA 1
ATOM 13824 C C . TYR G 3 78 ? 102.78285 126.97123 143.13472 1.000 160.58671 78 TYR G C 1
ATOM 13825 O O . TYR G 3 78 ? 102.50123 126.21209 142.20328 1.000 160.58671 78 TYR G O 1
ATOM 13834 N N . ILE G 3 79 ? 103.96020 126.95833 143.75360 1.000 143.12272 79 ILE G N 1
ATOM 13835 C CA . ILE G 3 79 ? 105.07205 126.12913 143.30824 1.000 143.12272 79 ILE G CA 1
ATOM 13836 C C . ILE G 3 79 ? 105.55897 125.27778 144.47011 1.000 143.12272 79 ILE G C 1
ATOM 13837 O O . ILE G 3 79 ? 105.79307 125.78750 145.57128 1.000 143.12272 79 ILE G O 1
ATOM 13842 N N . HIS G 3 80 ? 105.71371 123.98056 144.22221 1.000 172.66073 80 HIS G N 1
ATOM 13843 C CA . HIS G 3 80 ? 106.27879 123.07015 145.20590 1.000 172.66073 80 HIS G CA 1
ATOM 13844 C C . HIS G 3 80 ? 107.79348 123.22433 145.23137 1.000 172.66073 80 HIS G C 1
ATOM 13845 O O . HIS G 3 80 ? 108.42885 123.40373 144.18899 1.000 172.66073 80 HIS G O 1
ATOM 13852 N N . ILE G 3 81 ? 108.36644 123.15703 146.43382 1.000 155.73634 81 ILE G N 1
ATOM 13853 C CA . ILE G 3 81 ? 109.79180 123.42611 146.59871 1.000 155.73634 81 ILE G CA 1
ATOM 13854 C C . ILE G 3 81 ? 110.63165 122.35759 145.90829 1.000 155.73634 81 ILE G C 1
ATOM 13855 O O . ILE G 3 81 ? 111.67293 122.65794 145.31178 1.000 155.73634 81 ILE G O 1
ATOM 13860 N N . HIS G 3 82 ? 110.18418 121.10130 145.95348 1.000 170.15670 82 HIS G N 1
ATOM 13861 C CA . HIS G 3 82 ? 110.99902 119.98582 145.48401 1.000 170.15670 82 HIS G CA 1
ATOM 13862 C C . HIS G 3 82 ? 111.30486 120.04390 143.99286 1.000 170.15670 82 HIS G C 1
ATOM 13863 O O . HIS G 3 82 ? 112.21619 119.34176 143.54155 1.000 170.15670 82 HIS G O 1
ATOM 13870 N N . ASN G 3 83 ? 110.57950 120.85122 143.21928 1.000 177.49035 83 ASN G N 1
ATOM 13871 C CA . ASN G 3 83 ? 110.81723 120.97360 141.78691 1.000 177.49035 83 ASN G CA 1
ATOM 13872 C C . ASN G 3 83 ? 111.50144 122.28618 141.42335 1.000 177.49035 83 ASN G C 1
ATOM 13873 O O . ASN G 3 83 ? 111.30508 122.79903 140.31770 1.000 177.49035 83 ASN G O 1
ATOM 13878 N N . ILE G 3 84 ? 112.29712 122.83954 142.33045 1.000 168.68034 84 ILE G N 1
ATOM 13879 C CA . ILE G 3 84 ? 113.04417 124.06294 142.06995 1.000 168.68034 84 ILE G CA 1
ATOM 13880 C C . ILE G 3 84 ? 114.45478 123.68516 141.64530 1.000 168.68034 84 ILE G C 1
ATOM 13881 O O . ILE G 3 84 ? 115.15341 122.95660 142.35949 1.000 168.68034 84 ILE G O 1
ATOM 13886 N N . GLU G 3 85 ? 114.87829 124.17796 140.48149 1.000 180.27888 85 GLU G N 1
ATOM 13887 C CA . GLU G 3 85 ? 116.18464 123.83271 139.93089 1.000 180.27888 85 GLU G CA 1
ATOM 13888 C C . GLU G 3 85 ? 117.22575 124.91442 140.19719 1.000 180.27888 85 GLU G C 1
ATOM 13889 O O . GLU G 3 85 ? 118.24207 124.65585 140.84720 1.000 180.27888 85 GLU G O 1
ATOM 13895 N N . VAL G 3 86 ? 116.98985 126.12998 139.70242 1.000 153.87384 86 VAL G N 1
ATOM 13896 C CA . VAL G 3 86 ? 117.85756 127.27006 139.96534 1.000 153.87384 86 VAL G CA 1
ATOM 13897 C C . VAL G 3 86 ? 116.98013 128.47672 140.26213 1.000 153.87384 86 VAL G C 1
ATOM 13898 O O . VAL G 3 86 ? 115.81428 128.53940 139.86750 1.000 153.87384 86 VAL G O 1
ATOM 13902 N N . PHE G 3 87 ? 117.55696 129.44351 140.96882 1.000 155.92075 87 PHE G N 1
ATOM 13903 C CA . PHE G 3 87 ? 116.80621 130.62272 141.37123 1.000 155.92075 87 PHE G CA 1
ATOM 13904 C C . PHE G 3 87 ? 117.77672 131.74010 141.71546 1.000 155.92075 87 PHE G C 1
ATOM 13905 O O . PHE G 3 87 ? 118.97343 131.51314 141.90986 1.000 155.92075 87 PHE G O 1
ATOM 13913 N N . TYR G 3 88 ? 117.23744 132.95377 141.78943 1.000 156.00719 88 TYR G N 1
ATOM 13914 C CA . TYR G 3 88 ? 118.00329 134.11797 142.20450 1.000 156.00719 88 TYR G CA 1
ATOM 13915 C C . TYR G 3 88 ? 117.04541 135.14650 142.78246 1.000 156.00719 88 TYR G C 1
ATOM 13916 O O . TYR G 3 88 ? 115.96024 135.36558 142.23901 1.000 156.00719 88 TYR G O 1
ATOM 13925 N N . ILE G 3 89 ? 117.45299 135.77299 143.88308 1.000 155.22289 89 ILE G N 1
ATOM 13926 C CA . ILE G 3 89 ? 116.63619 136.75695 144.58223 1.000 155.22289 89 ILE G CA 1
ATOM 13927 C C . ILE G 3 89 ? 117.40715 138.06569 144.64290 1.000 155.22289 89 ILE G C 1
ATOM 13928 O O . ILE G 3 89 ? 118.60151 138.07301 144.96029 1.000 155.22289 89 ILE G O 1
ATOM 13933 N N . GLU G 3 90 ? 116.72771 139.16629 144.33272 1.000 205.60204 90 GLU G N 1
ATOM 13934 C CA . GLU G 3 90 ? 117.37117 140.47124 144.36043 1.000 205.60204 90 GLU G CA 1
ATOM 13935 C C . GLU G 3 90 ? 117.76563 140.83035 145.78706 1.000 205.60204 90 GLU G C 1
ATOM 13936 O O . GLU G 3 90 ? 117.06329 140.50318 146.74726 1.000 205.60204 90 GLU G O 1
ATOM 13942 N N . ARG G 3 91 ? 118.90730 141.49011 145.92038 1.000 215.43022 91 ARG G N 1
ATOM 13943 C CA . ARG G 3 91 ? 119.41077 141.97928 147.19264 1.000 215.43022 91 ARG G CA 1
ATOM 13944 C C . ARG G 3 91 ? 119.84568 143.42319 147.00889 1.000 215.43022 91 ARG G C 1
ATOM 13945 O O . ARG G 3 91 ? 120.16027 143.84356 145.89028 1.000 215.43022 91 ARG G O 1
ATOM 13953 N N . PRO G 3 92 ? 119.84680 144.21558 148.07996 1.000 217.80200 92 PRO G N 1
ATOM 13954 C CA . PRO G 3 92 ? 120.38519 145.57690 147.97675 1.000 217.80200 92 PRO G CA 1
ATOM 13955 C C . PRO G 3 92 ? 121.85599 145.55350 147.58632 1.000 217.80200 92 PRO G C 1
ATOM 13956 O O . PRO G 3 92 ? 122.62869 144.71396 148.05258 1.000 217.80200 92 PRO G O 1
ATOM 13960 N N . GLY G 3 93 ? 122.23934 146.49061 146.72220 1.000 207.80241 93 GLY G N 1
ATOM 13961 C CA . GLY G 3 93 ? 123.61206 146.54891 146.25664 1.000 207.80241 93 GLY G CA 1
ATOM 13962 C C . GLY G 3 93 ? 124.03122 145.38722 145.38653 1.000 207.80241 93 GLY G C 1
ATOM 13963 O O . GLY G 3 93 ? 125.22792 145.11400 145.26546 1.000 207.80241 93 GLY G O 1
ATOM 13964 N N . ALA G 3 94 ? 123.08205 144.69469 144.77778 1.000 204.76818 94 ALA G N 1
ATOM 13965 C CA . ALA G 3 94 ? 123.32182 143.54471 143.92515 1.000 204.76818 94 ALA G CA 1
ATOM 13966 C C . ALA G 3 94 ? 122.90994 143.84646 142.49080 1.000 204.76818 94 ALA G C 1
ATOM 13967 O O . ALA G 3 94 ? 122.13774 144.77642 142.23479 1.000 204.76818 94 ALA G O 1
ATOM 13969 N N . PRO G 3 95 ? 123.42719 143.09129 141.51931 1.000 187.74941 95 PRO G N 1
ATOM 13970 C CA . PRO G 3 95 ? 123.02337 143.31598 140.12597 1.000 187.74941 95 PRO G CA 1
ATOM 13971 C C . PRO G 3 95 ? 121.52104 143.15594 139.94843 1.000 187.74941 95 PRO G C 1
ATOM 13972 O O . PRO G 3 95 ? 120.89484 142.27339 140.53819 1.000 187.74941 95 PRO G O 1
ATOM 13976 N N . LYS G 3 96 ? 120.94736 144.02509 139.12255 1.000 190.49533 96 LYS G N 1
ATOM 13977 C CA . LYS G 3 96 ? 119.50761 144.04339 138.91605 1.000 190.49533 96 LYS G CA 1
ATOM 13978 C C . LYS G 3 96 ? 119.10138 143.03493 137.85169 1.000 190.49533 96 LYS G C 1
ATOM 13979 O O . LYS G 3 96 ? 119.85385 142.76247 136.91211 1.000 190.49533 96 LYS G O 1
ATOM 13985 N N . ILE G 3 97 ? 117.90591 142.47486 138.01171 1.000 181.14831 97 ILE G N 1
ATOM 13986 C CA . ILE G 3 97 ? 117.34608 141.63509 136.94876 1.000 181.14831 97 ILE G CA 1
ATOM 13987 C C . ILE G 3 97 ? 117.13669 142.49443 135.71036 1.000 181.14831 97 ILE G C 1
ATOM 13988 O O . ILE G 3 97 ? 116.66802 143.64498 135.83164 1.000 181.14831 97 ILE G O 1
ATOM 13993 N N . PRO G 3 98 ? 117.48302 142.02118 134.51237 1.000 185.44081 98 PRO G N 1
ATOM 13994 C CA . PRO G 3 98 ? 117.34425 142.86615 133.31974 1.000 185.44081 98 PRO G CA 1
ATOM 13995 C C . PRO G 3 98 ? 115.91167 143.33988 133.12982 1.000 185.44081 98 PRO G C 1
ATOM 13996 O O . PRO G 3 98 ? 114.95383 142.60796 133.38664 1.000 185.44081 98 PRO G O 1
ATOM 14000 N N . LYS G 3 99 ? 115.77512 144.58433 132.67196 1.000 202.47292 99 LYS G N 1
ATOM 14001 C CA . LYS G 3 99 ? 114.46679 145.21306 132.49939 1.000 202.47292 99 LYS G CA 1
ATOM 14002 C C . LYS G 3 99 ? 113.78590 144.58306 131.28924 1.000 202.47292 99 LYS G C 1
ATOM 14003 O O . LYS G 3 99 ? 113.78135 145.11917 130.17865 1.000 202.47292 99 LYS G O 1
ATOM 14009 N N . LEU G 3 100 ? 113.19701 143.41331 131.51981 1.000 199.48107 100 LEU G N 1
ATOM 14010 C CA . LEU G 3 100 ? 112.52346 142.65292 130.47081 1.000 199.48107 100 LEU G CA 1
ATOM 14011 C C . LEU G 3 100 ? 111.22709 143.37678 130.13309 1.000 199.48107 100 LEU G C 1
ATOM 14012 O O . LEU G 3 100 ? 110.21751 143.25493 130.82795 1.000 199.48107 100 LEU G O 1
ATOM 14017 N N . GLU G 3 101 ? 111.25799 144.14117 129.04697 1.000 283.15193 101 GLU G N 1
ATOM 14018 C CA . GLU G 3 101 ? 110.12182 144.93625 128.60681 1.000 283.15193 101 GLU G CA 1
ATOM 14019 C C . GLU G 3 101 ? 109.61919 144.40448 127.27048 1.000 283.15193 101 GLU G C 1
ATOM 14020 O O . GLU G 3 101 ? 110.41211 143.98088 126.42285 1.000 283.15193 101 GLU G O 1
ATOM 14026 N N . ASP G 3 102 ? 108.29987 144.42912 127.08732 1.000 302.25035 102 ASP G N 1
ATOM 14027 C CA . ASP G 3 102 ? 107.65939 143.83806 125.91330 1.000 302.25035 102 ASP G CA 1
ATOM 14028 C C . ASP G 3 102 ? 107.76284 144.85548 124.78203 1.000 302.25035 102 ASP G C 1
ATOM 14029 O O . ASP G 3 102 ? 107.00471 145.82409 124.71133 1.000 302.25035 102 ASP G O 1
ATOM 14034 N N . TYR G 3 103 ? 108.70986 144.62501 123.88034 1.000 331.36285 103 TYR G N 1
ATOM 14035 C CA . TYR G 3 103 ? 108.84876 145.44742 122.68193 1.000 331.36285 103 TYR G CA 1
ATOM 14036 C C . TYR G 3 103 ? 108.87617 144.58048 121.42886 1.000 331.36285 103 TYR G C 1
ATOM 14037 O O . TYR G 3 103 ? 109.32714 143.43619 121.46516 1.000 331.36285 103 TYR G O 1
#

Solvent-accessible surface area: 67846 Å² total; per-residue (Å²): 101,86,41,145,45,60,8,3,1,6,69,25,84,2,16,0,1,83,78,3,18,16,0,62,76,0,43,7,10,11,12,96,117,37,46,67,120,1,84,68,71,31,151,122,54,74,97,112,44,25,117,54,8,58,16,16,5,8,14,0,16,40,50,13,68,0,29,5,55,3,31,1,99,17,101,48,28,2,1,5,4,6,15,40,8,16,20,30,1,87,64,6,10,0,11,22,5,1,142,15,81,80,5,18,12,125,63,66,22,112,42,95,3,121,4,38,5,66,53,106,18,10,6,10,6,9,3,28,6,16,15,4,3,27,96,123,0,1,12,13,6,6,3,9,0,0,1,4,4,7,67,56,19,14,56,53,31,30,26,60,100,32,25,132,37,107,38,14,17,84,4,12,4,46,21,65,19,26,28,9,45,11,1,20,7,10,6,4,9,1,32,10,22,12,67,39,116,101,34,108,101,45,102,53,40,85,21,117,79,137,43,100,46,2,6,0,3,17,6,24,16,11,16,39,45,28,16,46,125,73,38,101,71,55,117,20,10,104,117,10,58,40,43,12,9,8,25,0,6,10,20,51,14,59,20,36,6,16,42,8,38,0,7,50,27,4,12,4,14,12,24,5,2,1,6,3,5,45,44,36,1,5,6,4,6,13,23,8,12,5,35,26,32,67,39,20,42,46,10,46,54,52,14,4,41,12,2,2,4,28,6,9,33,48,4,50,3,15,28,1,12,6,8,14,15,17,7,33,4,2,8,3,2,7,2,4,19,19,12,8,20,26,28,0,4,6,0,4,5,3,9,2,51,11,42,11,95,19,66,53,52,27,53,77,55,84,141,8,118,30,10,96,40,10,100,70,76,118,115,28,99,160,44,64,122,114,120,31,10,4,4,63,10,13,63,24,156,92,25,140,70,7,36,68,9,6,55,10,33,100,82,38,73,130,56,52,115,57,2,141,63,44,19,46,145,101,50,75,59,8,0,6,25,23,22,2,6,38,123,87,143,38,49,77,45,118,15,45,6,2,5,17,73,47,72,11,97,18,13,148,77,25,43,57,10,66,18,8,6,4,6,16,22,51,125,42,36,118,63,13,96,85,63,164,101,99,21,78,10,14,2,14,7,6,28,8,23,1,9,10,113,5,44,2,27,7,131,26,68,88,98,2,80,33,40,45,11,29,93,113,31,103,9,31,9,12,0,8,4,5,11,27,6,10,7,2,10,5,15,1,15,0,11,8,15,0,8,7,4,6,3,3,1,72,59,68,60,44,4,79,7,5,14,9,2,21,17,59,12,61,2,10,13,6,2,5,41,20,4,10,50,15,6,10,34,12,4,10,7,0,1,0,1,3,0,11,42,12,7,75,20,43,43,24,139,94,24,96,132,48,63,52,13,29,62,7,2,2,54,8,65,19,12,19,5,6,7,3,12,3,12,6,7,10,3,13,5,11,2,38,27,157,121,43,161,39,22,63,75,25,164,59,72,31,19,87,83,53,13,1,8,5,0,3,19,14,42,2,22,4,14,45,71,10,38,27,156,107,50,28,6,13,29,8,28,0,2,45,26,89,7,68,11,57,4,31,45,8,49,2,12,65,24,4,14,3,22,13,0,1,1,1,8,4,7,74,13,34,7,7,2,7,11,13,26,14,50,14,42,69,41,65,48,17,55,24,5,42,25,40,13,13,33,11,1,4,10,11,19,27,57,38,15,26,20,45,3,64,22,18,11,9,6,10,13,11,4,5,11,9,10,2,7,8,13,0,5,3,0,2,7,40,9,52,145,8,118,43,164,58,9,43,44,16,100,56,79,137,56,54,106,137,50,125,75,166,91,46,138,74,96,30,143,60,28,150,108,25,100,11,94,87,56,78,8,40,30,24,75,172,71,16,50,76,69,156,41,78,5,9,0,14,36,17,88,5,76,10,12,111,87,4,13,48,6,44,77,0,8,5,14,15,22,125,115,55,24,98,67,20,117,78,64,163,123,54,10,78,18,17,7,5,15,0,8,28,19,12,18,2,30,2,34,0,41,4,95,11,121,135,130,93,17,53,51,106,70,2,78,22,94,29,20,43,16,37,68,53,32,118,13,24,34,6,64,36,1,1,10,4,4,24,15,14,37,24,24,6,73,25,6,11,1,12,6,7,0,54,10,42,7,1,6,2,2,77,80,57,93,18,30,1,44,4,6,1,26,3,73,36,3,2,0,3,5,12,1,19,8,3,24,28,7,1,8,36,31,5,2,9,6,0,2,0,0,6,27,41,22,16,35,34,20,30,10,138,66,76,114,156,19,116,56,24,52,42,2,14,23,119,22,69,24,40,40,29,24,5,0,2,0,1,4,11,11,10,5,11,48,6,25,42,145,134,40,148,60,24,63,0,2,72,78,5,7,6,30,113,46,157,109,48,117,165,38,61,68,36,12,56,0,4,20,0,7,14,5,31,5,11,16,2,15,26,5,51,142,122,81,92,40,57,55,54,3,25,6,9,136,88,44,26,81,19,38,7,25,73,6,45,0,6,53,39,15,22,4,5,9,13,7,1,1,5,8,18,25,21,64,16,11,10,8,12,5,4,29,9,29,2,49,100,16,50,69,16,44,53,8,53,55,9,2,7,14,14,48,5,15,8,11,25,16,38,38,6,86,1,31,12,0,0,6,10,45,80,56,69,29,11,16,8,12,4,10,4,2,7,20,45,26,6,6,6,3,0,1,3,0,2,7,28,6,31,157,93,79,91,154,101,15,36,98,34,144,113,87,191,33,61,34,66,86,48,7,71,168,64,86,31,108,65,6,14,2,6,2,70,13,83,58,6,31,21,17,52,17,11,17,87,6,5,10,3,6,65,7,54,68,20,54,70,1,9,0,26,2,46,88,3,22,10,10,8,82,25,7,19,91,19,109,30,72,8,22,9,9,3,13,16,75,47,17,1,0,15,4,25,120,17,79,23,82,74,136,21,23,51,67,194,46,65,35,64,78,30,11,72,159,60,79,31,112,65,9,18,3,5,2,55,22,93,66,5,27,17,15,50,44,29,8,62,6,16,11,0,7,79,8,54,62,24,66,73,3,7,1,22,2,46,76,2,17,11,11,20,25,29,12,20,95,27,113,21,66,6,23,6,8,6,18,15,76,49,22,1,0,10,6,24,127,26,72,24,80,83,126,34,3,23,73,193,49,75,36,65,88,26,8,69,147,44,82,34,119,68,5,17,1,5,1,69,20,88,66,5,25,25,26,28,43,30,12,71,4,16,8,0,7,78,6,47,72,16,56,80,1,12,0,26,4,41,84,2,18,11,5,16,58,24,10,36,110,34,122,30,71,6,22,16,8,3,10,16,61,34,16,2,0,14,4,33,122,17,72,11,70,118,111,27,28,40,77,123,84,94,113,13,42,57,27,19,36,74,64,4,111,122,8,80,51,59,88,2,12,3,10,1,47,18,28,2,32,13,3,19,1,62,4,99,67,37,40,40,55,12,2,35,3,46,2,106,23,6,31,16,60,18,10,18,129,60,75,5,26,2,19,16,95,29,9,4,5,8,15,22,32,154,103,94,15,82,140,24,45,170,43,71,53,204,105,75,119,120,17,48,54,30,19,24,80,58,8,115,123,8,85,50,62,72,3,2,3,10,1,49,17,29,3,24,12,3,16,0,53,4,91,106,40,54,51,55,14,3,12,5,56,8,101,26,4,40,38,67,95,18,24,132,69,97,12,25,2,24,21,120,15,9,4,4,4,15,22,38,148,118,94,30,76,170,23,42,167,25,72,107,193,107,92,132,119,17,65,59,26,21,34,79,53,11,106,124,8,88,54,56,84,5,21,3,12,1,49,14,26,2,32,22,3,12,0,68,10,113,61,37,62,39,58,8,7,41,6,57,2,85,22,10,32,26,37,38,13,21,131,66,77,4,26,4,29,25,129,29,12,3,6,6,18,20,39,144,116,94,23,76,146,29,39,194,58,82,82,208

Secondary structure (DSSP, 8-state):
-EEEEEEEEEEEEEE-STT--EEEEEEEEEESTTHHHHHHHHHH-TTS--TT-S-EEEEEETT-EEEEEEEE-SSS-B--B--S-B--HHHH-SS--TTPPP--B-TT-EEEEEEE--S-EEEEEB--S---SSTT-SGGGS--EEEEEE-TT-EEE-SSS----SS-S-EEEE-SSS--EEEEEEEEEE----B-TTSS--EETTTTEEPP--EEETTB---HHHHHHHHHTT-S-SS--SSTTSSBHHHH---SS-EEEE-TT--EEEEEEE--SS--EEEEETT--EES-SS-SSS-EESEEEE-SSEEEEE--TTSTTTTTT--EEEEEEES-HHHHHHT-EEEEEE--S---S--B-TTSPBPP--PPPTTSPPPPPP-SS---TTTTS---TTSPPPPPTTSBTT-PPP-HHHHHHS-SS-BTTBSS--TTTT---EEEEEEEEEEE--EE-STT--EES--EEEEESTTHHHHHTTSS----EEEEEESSEEEEEEEEE---S-BPP-SSS--B----B--EE-SSB--HHHHS-S--BTS----B-TT-EEEEEEEE-S----EEEE-SSSHHHHGGGT-EEEEEEEPTT-EEEETTT--B-SB-SEEEEE-SSSPPEEEEEEEEE-----B-TT--BSS--SSTT--S-----EETTB---GGG--TTTT-GGGSSBHHHH---SS-EEEE-TT-EEEEEEEE--SS--EEEEEES--EES-SS-TTS-EESEEEE-TT-EEEEEEE--SSEEEEEE---HHHHHHT-EEEEEE-SS--TTS---SSSPPPPP---------SS---B--GGGS--TT--TT--EEEEEEEEEEEEEE-STTS-EEEEEEEEEEGGGHHHHHTTSS----EEEEEETT-EEEEEEEE---STT-S-SS---SSS--SS-------S-B--B--SSB--HHHHSSS--BTPPB--B-TT--EEEEEE--S--EEEEEE--S-TTTTTTTT-EEEEEEE-TT-EEE-TTT--B--S-SEEEEE-SSS--EEEEEEEEEEEE--B-TTS-B--TTGGG-SS--S------GGG-SEEEETTB---HHHHHHHS--STTSS-TTTS---SS--EEE-TT--EEEEEEE---S---EEEEETT--EESSSS-TTS-EESEEEEE-TTEEEEEEBTTSTTTTTT--EEEEEEES-IIIIITTS-EEEEEE-SS--TTS--GGG-/--HHHHHHHHTTTSEEEEE-S-S-EEETTEEE--EEEEEEEEE-SSEEEEEEEEEEETTEEEEE-SS-EEEEGGG--EEESS--TTS-----/--HHHHHHHHTTT-EEEEE-S-S-EEETTEEE--EEEEEEEEE-SSEEEEEEEEE--SS-TTEE-SS-EEEEGGG--EEEES--TTS-----/--HHHHHHHHTTT-EEEEEES-S-EEETTEEE--EEEEEEEEE-SSEEEEEEEEE--SS-TTEE-SS-EEEEGGGEEEEESS--TTS-----/-HHHHHHHHHHHHHHTTTSEEEEE-SSTT-EEEEEEEEEETTEEEEEEEEES-GGG-SSEEEEEGGG--EEEE--TTSPPPP-----/-HHHHHHHHHHHHHTTTTSEEEEE-SSTT-EEEEEEEEEETTEEEEEE---S-GGG-SSEEEEEGGG--EEEE--TTSPPPPP----/-HHHHHHHHHHHHHTTTT-EEEEE-SSTT-EEEEEEEEEETTEEEEEEEEES-GGG-SEEEEEEGGG--EEEE--TTSPPPP-----

Foldseek 3Di:
DEEEFEKEKDFAKAEAFQQQKIDGTAIEMDGPVCPVVVVVVCVVCVRGHDQRPFHWEFEDEAFYKYKYKYAYADQFWKFKAKFQWFAFCLEHHQFFFAPRDGHIDGHGDMGMGMITHHDFDKMWMFIDLFLFPDQPGDLQRPYIHIYGYDYHPKDKADFFPRHDDGIDAWIKMDDDPDDIAIEGEKEWEWDHDIAGPVRDADADVVVRHGDDTDTEIRSYFDAQRVVVVVQVVVPFDVVDDGFQCSFFCLAPHDTPHDEAEDEWQGWYKYKYFYAYFFDKWKKAWAPWWFFPFPLDPQGAIFGMDIDDHGDIDMTTTPRHPCPPQTAADKIKIAIQFVSSVNRGHIYIYHYWQAAAPQPDADPVGHTDGGGDHDDPDDHHYHADPLANTPPVLQPAHHRDAFAADPPWWVVDDDDDSSLCVQWDVDDDAQHTRTDQLPPDDWAEDEFEKEKDFAKAAAFDQGKIDGGAMEMDGPVCPVCVVVVVDHDFHKEFEDAAFYKYKYKYAYDDDQWDPDDQAAHTDGRQKWFKAWHDWDGHCQAHHGGRHYPGHHHIDGHPIMGMHITHGHDAHAKIWMFIDGCCVPCLLSPYIHIYGYDYPPKFWAAFFPGDGDTIDAWTWIADDPDATAIEGEKEKAFLNFIAGPVRDTQQGDPGHPDPPRSQAIAIRSYFDAQVVQCFDVSFLQCSFECLAVHFGPPDEAEDAAFGKYKYKYAYSYRHAWFKKFWFAWKFFDRVSDPLFAIAGIDTDDHRGIDMTIGGHHDFDKIKIFTQFPSRVNGGGIHIYGYDQADDNRGDDHDVDDHGHHDDDDDDHHDRDAFAADAQVPDAFPPADPPFAEDEFEKEKEFAKADAFDQQKIDGGAIAMDGPVCPVVVVVVVDGDFHWEFEDEARYKYKYKYAYDYDDVSADDQQLADPPLDDPDDDGRGHHAKWWKAKDDWTADCLHARGGNHYPRHDGIDGHPDMDMGIIHHHDQNFKMWMAIDSDSSRHLQRYYIHMYGYDYPPKAWADQFPRHGDGTDQWIWIDHPPDDIEIEGEKEWEKAHWIAGNVRHTDWPPQVLRPPDDDDDDDDDSLLTTAIEIRSYFDAQNVVCVVPNDSSCSSYCVVPHFGPHDEAEAAFQGWYKYKYAYQYHGRGFWKKFKRSWKFFPGPRPPSGDIGGMDTGDDHGDIDMTTTDRHPCPVVRHFDKMKMAISNSPRGVNSGYMHIYGYDDDDDPRGDHPVVD/DDVVQVVCVVVAFFKKKFAFDDQWDDDPRDIAHRIKIAHWDAGDPFKTKGPFMAGCGPVCGGDTDPDIDMDTPVGTDDMDGDDDSPDDDDDD/DDVVQVVCVVVAFFKKKFAFDDPWDDDPRAIDGGIKIAHWHDDDPFKTKGPFMFGCGPVCHGDTDPDIDIDTPVGTDDMDGPDDSVDDDDDD/DDVVQVVVVVVAFFKKKFAFDDQWDDDPHDIDHGIKIAGWDADDPFKTKGPFMAGQGPVCRGDTDPDIDMDTPVGTDDMDGPDDSVDDDDDD/DVVVVLVVVVVVVVVQAFFWKKFAFPDPPGIFTAHWHDDDDQKTKGQGADGDDPVPHRDIDIDGNVGTDDMDTDDPPDDDDPPDDDD/DVVVVLVVVVVVVVVQAFFWKKFAFPDPPGIFTAGWHDDDDQKTKGQGDDTDDPVPHRDIDIDGNVGTDDMDTDDPPDDDDDDPDDD/DVVVVLVVVVVVVQVQAQWWKKFAFPDPPGIFTAGWHAADDQKTKGQGDDGDDPVPHGGIDIDGPVRTDDMDTDDPPDDDDPPDDDD

Nearest PDB structures (foldseek):
  9bxa-assembly1_D  TM=1.011E+00  e=6.407E-17  Bacillus sp. (in: firmicutes)
  8qxd-assembly1_64  TM=7.684E-01  e=9.239E-03  Homo sapiens
  3cw1-assembly2_W  TM=6.834E-01  e=7.394E-02  Homo sapiens
  6xyj-assembly1_BBB  TM=5.007E-01  e=1.297E-01  Pseudomonas paraeruginosa PA7
  6a9c-assembly1_A  TM=5.135E-01  e=1.229E+00  Entamoeba histolytica

B-factor: mean 187.03, std 34.76, range [133.91, 338.86]

Organism: NCBI:txid161537